Protein 2K20 (pdb70)

Nearest PDB structures (foldseek):
  2k20-assembly1_A  TM=9.799E-01  e=7.870E-21  unclassified
  2koh-assembly1_A  TM=9.167E-01  e=9.653E-17  Mus musculus
  9imp-assembly1_B-3  TM=9.259E-01  e=7.010E-15  Rattus norvegicus
  9imp-assembly1_E  TM=9.140E-01  e=2.407E-14  Rattus norvegicus
  1wg6-assembly1_A  TM=8.753E-01  e=2.407E-14  Mus musculus

GO terms:
  GO:0005546 phosphatidylinositol-4,5-bisphosphate binding (F, IDA)
  GO:0005547 phosphatidylinositol-3,4,5-trisphosphate binding (F, IDA)
  GO:0005911 cell-cell junction (C, IDA)
  GO:0032266 phosphatidylinositol-3-phosphate binding (F, IDA)
  GO:0006612 protein targeting to membrane (P, IDA)
  GO:0090162 establishment of epithelial cell polarity (P, IMP)
  GO:0070830 bicellular tight junction assembly (P, IMP)
  GO:0019903 protein phosphatase binding (F, IPI)
  GO:0043025 neuronal cell body (C, IDA)
  GO:0044295 axonal growth cone (C, IDA)
  GO:0032991 protein-containing complex (C, IDA)
  GO:0060341 regulation of cellular localization (P, IMP)
  GO:0005515 protein binding (F, IPI)
  GO:0042802 identical protein binding (F, IPI)

Organism: Rattus norvegicus (NCBI:txid10116)

CATH classification: 2.30.42.10

InterPro domains:
  IPR001478 PDZ domain [PF00595] (278-347)
  IPR001478 PDZ domain [PF00595] (462-544)
  IPR001478 PDZ domain [PF00595] (594-665)
  IPR001478 PDZ domain [PS50106] (271-347)
  IPR001478 PDZ domain [PS50106] (461-546)
  IPR001478 PDZ domain [PS50106] (590-665)
  IPR001478 PDZ domain [SM00228] (282-361)
  IPR001478 PDZ domain [SM00228] (469-548)
  IPR001478 PDZ domain [SM00228] (599-684)
  IPR021922 Par3/HAL, N-terminal [PF12053] (1-83)
  IPR036034 PDZ superfamily [G3DSA:2.30.42.10] (269-366)
  IPR036034 PDZ superfamily [G3DSA:2.30.42.10] (449-549)
  IPR036034 PDZ superfamily [G3DSA:2.30.42.10] (582-685)
  IPR036034 PDZ superfamily [SSF50156] (265-360)
  IPR036034 PDZ superfamily [SSF50156] (438-550)
  IPR036034 PDZ superfamily [SSF50156] (573-683)
  IPR052213 Partitioning defective 3 homolog [PTHR16484] (1-1337)

Sequence (115 aa):
GTREFLTFEVPLNDSGSAGLGVSVKGNRSKENHADLGIFVKSIINGGAASKDGRLRVNDQLIAVNGESLLGKANQEAMETLRRSMSTEGNKRGMIQLIVARRISDEDQHSQITKVGTREFLTFEVPLNDSGSAGLGVSVKGNRSKENHADLGIFVKSIINGGAASKDGRLRVNDQLIAVNGESLLGKANQEAMETLRRSMSTEGNKRGMIQLIVARRISDEDQHSQITKVGTREFLTFEVPLNDSGSAGLGVSVKGNRSKENHADLGIFVKSIINGGAASKDGRLRVNDQLIAVNGESLLGKANQEAMETLRRSMSTEGNKRGMIQLIVARRISDEDQHSQITKVGTREFLTFEVPLNDSGSAGLGVSVKGNRSKENHADLGIFVKSIINGGAASKDGRLRVNDQLIAVNGESLLGKANQEAMETLRRSMSTEGNKRGMIQLIVARRISDEDQHSQITKVGTREFLTFEVPLNDSGSAGLGVSVKGNRSKENHADLGIFVKSIINGGAASKDGRLRVNDQLIAVNGESLLGKANQEAMETLRRSMSTEGNKRGMIQLIVARRISDEDQHSQITKVGTREFLTFEVPLNDSGSAGLGVSVKGNRSKENHADLGIFVKSIINGGAASKDGRLRVNDQLIAVNGESLLGKANQEAMETLRRSMSTEGNKRGMIQLIVARRISDEDQHSQITKVGTREFLTFEVPLNDSGSAGLGVSVKGNRSKENHADLGIFVKSIINGGAASKDGRLRVNDQLIAVNGESLLGKANQEAMETLRRSMSTEGNKRGMIQLIVARRISDEDQHSQITKVGTREFLTFEVPLNDSGSAGLGVSVKGNRSKENHADLGIFVKSIINGGAASKDGRLRVNDQLIAVNGESLLGKANQEAMETLRRSMSTEGNKRGMIQLIVARRISDEDQHSQITKVGTREFLTFEVPLNDSGSAGLGVSVKGNRSKENHADLGIFVKSIINGGAASKDGRLRVNDQLIAVNGESLLGKANQEAMETLRRSMSTEGNKRGMIQLIVARRISDEDQHSQITKVGTREFLTFEVPLNDSGSAGLGVSVKGNRSKENHADLGIFVKSIINGGAASKDGRLRVNDQLIAVNGESLLGKANQEAMETLRRSMSTEGNKRGMIQLIVARRISDEDQHSQITKVGTREFLTFEVPLNDSGSAGLGVSVKGNRSKENHADLGIFVKSIINGGAASKDGRLRVNDQLIAVNGESLLGKANQEAMETLRRSMSTEGNKRGMIQLIVARRISDEDQHSQITKVGTREFLTFEVPLNDSGSAGLGVSVKGNRSKENHADLGIFVKSIINGGAASKDGRLRVNDQLIAVNGESLLGKANQEAMETLRRSMSTEGNKRGMIQLIVARRISDEDQHSQITKVGTREFLTFEVPLNDSGSAGLGVSVKGNRSKENHADLGIFVKSIINGGAASKDGRLRVNDQLIAVNGESLLGKANQEAMETLRRSMSTEGNKRGMIQLIVARRISDEDQHSQITKVGTREFLTFEVPLNDSGSAGLGVSVKGNRSKENHADLGIFVKSIINGGAASKDGRLRVNDQLIAVNGESL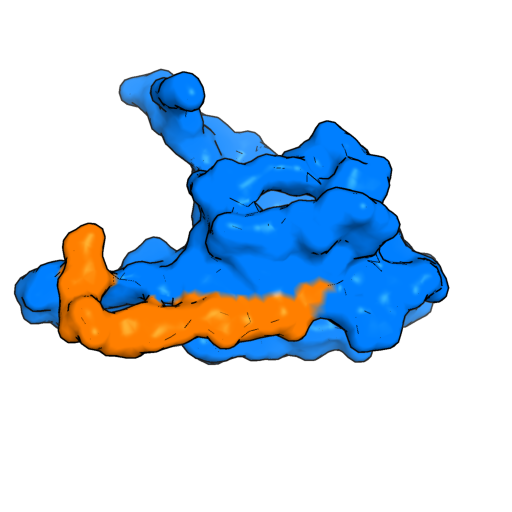LGKANQEAMETLRRSMSTEGNKRGMIQLIVARRISDEDQHSQITKVGTREFLTFEVPLNDSGSAGLGVSVKGNRSKENHADLGIFVKSIINGGAASKDGRLRVNDQLIAVNGESLLGKANQEAMETLRRSMSTEGNKRGMIQLIVARRISDEDQHSQITKVGTREFLTFEVPLNDSGSAGLGVSVKGNRSKENHADLGIFVKSIINGGAASKDGRLRVNDQLIAVNGESLLGKANQEAMETLRRSMSTEGNKRGMIQLIVARRISDEDQHSQITKVGTREFLTFEVPLNDSGSAGLGVSVKGNRSKENHADLGIFVKSIINGGAASKDGRLRVNDQLIAVNGESLLGKANQEAMETLRRSMSTEGNKRGMIQLIVARRISDEDQHSQITKVGTREFLTFEVPLNDSGSAGLGVSVKGNRSKENHADLGIFVKSIINGGAASKDGRLRVNDQLIAVNGESLLGKANQEAMETLRRSMSTEGNKRGMIQLIVARRISDEDQHSQITKVGTREFLTFEVPLNDSGSAGLGVSVKGNRSKENHADLGIFVKSIINGGAASKDGRLRVNDQLIAVNGESLLGKANQEAMETLRRSMSTEGNKRGMIQLIVARRISDEDQHSQITKVGTREFLTFEVPLNDSGSAGLGVSVKGNRSKENHADLGIFVKSIINGGAASKDGRLRVNDQLIAVNGESLLGKANQEAMETLRRSMSTEGNKRGMIQLIVARRISDEDQHSQITKV

Foldseek 3Di:
DAKDKDKFKFFQLPCLVVQGFWDWDWDADPVDRATPAIFTQGGRCPGRQNVSVPDDGRWGWAAKQHGGDPVDGRVVRVVVNSCCSNPVQPVVRIMMTMTMDGPD/DDPPPHDDDDD

Radius of gyration: 13.25 Å; Cα contacts (8 Å, |Δi|>4): 282; chains: 2; bounding box: 29×42×25 Å

Secondary structure (DSSP, 8-state):
--EEEEEEEEE-TTTTTTTTSEEEEEEE-SSS--EEEEEEEEE-TTSHHHHHT---TTPEEEEETTEE-TTS-HHHHHHHHHHIIIIISTTTTEEEEEEEEE--/---S----EE-

Solvent-accessible surface area: 6527 Å² total; per-residue (Å²): 115,66,187,65,145,20,84,33,77,0,55,0,113,109,10,28,118,54,9,1,0,5,15,2,26,4,22,104,10,132,152,123,95,49,49,74,10,1,49,2,100,56,21,52,138,46,11,3,0,45,149,12,65,75,24,78,56,114,1,48,8,25,10,0,19,65,55,67,4,141,80,50,37,12,103,78,1,4,111,9,2,120,113,0,3,50,65,61,0,60,171,142,16,52,0,33,7,37,2,26,78,160,95,154,112,64,38,152,161,39,74,81,27,143,2

Structure (mmCIF, N/CA/C/O backbone):
data_2K20
#
_entry.id   2K20
#
loop_
_entity.id
_entity.type
_entity.pdbx_description
1 polymer 'Partitioning-defective 3 homolog'
2 polymer 'Protein tyrosine phosphatase and tensin homolog'
#
loop_
_atom_site.group_PDB
_atom_site.id
_atom_site.type_symbol
_atom_site.label_atom_id
_atom_site.label_alt_id
_atom_site.label_comp_id
_atom_site.label_asym_id
_atom_site.label_entity_id
_atom_site.label_seq_id
_atom_site.pdbx_PDB_ins_code
_atom_site.Cartn_x
_atom_site.Cartn_y
_atom_site.Cartn_z
_atom_site.occupancy
_atom_site.B_iso_or_equiv
_atom_site.auth_seq_id
_atom_site.auth_comp_id
_atom_site.auth_asym_id
_atom_site.auth_atom_id
_atom_site.pdbx_PDB_model_num
ATOM 1 N N . GLY A 1 1 ? -9.392 -10.310 -8.644 1.00 0.00 7 GLY A N 1
ATOM 2 C CA . GLY A 1 1 ? -9.367 -8.969 -9.197 1.00 0.00 7 GLY A CA 1
ATOM 3 C C . GLY A 1 1 ? -9.433 -7.898 -8.126 1.00 0.00 7 GLY A C 1
ATOM 4 O O . GLY A 1 1 ? -10.173 -6.924 -8.258 1.00 0.00 7 GLY A O 1
ATOM 8 N N . THR A 1 2 ? -8.656 -8.080 -7.061 1.00 0.00 8 THR A N 1
ATOM 9 C CA . THR A 1 2 ? -8.630 -7.121 -5.963 1.00 0.00 8 THR A CA 1
ATOM 10 C C . THR A 1 2 ? -7.238 -6.518 -5.801 1.00 0.00 8 THR A C 1
ATOM 11 O O . THR A 1 2 ? -6.701 -6.462 -4.697 1.00 0.00 8 THR A O 1
ATOM 22 N N . ARG A 1 3 ? -6.663 -6.065 -6.911 1.00 0.00 9 ARG A N 1
ATOM 23 C CA . ARG A 1 3 ? -5.334 -5.460 -6.899 1.00 0.00 9 ARG A CA 1
ATOM 24 C C . ARG A 1 3 ? -5.256 -4.325 -7.912 1.00 0.00 9 ARG A C 1
ATOM 25 O O . ARG A 1 3 ? -5.673 -4.479 -9.060 1.00 0.00 9 ARG A O 1
ATOM 46 N N . GLU A 1 4 ? -4.727 -3.182 -7.486 1.00 0.00 10 GLU A N 1
ATOM 47 C CA . GLU A 1 4 ? -4.607 -2.028 -8.372 1.00 0.00 10 GLU A CA 1
ATOM 48 C C . GLU A 1 4 ? -3.315 -1.260 -8.121 1.00 0.00 10 GLU A C 1
ATOM 49 O O . GLU A 1 4 ? -2.950 -0.988 -6.977 1.00 0.00 10 GLU A O 1
ATOM 61 N N . PHE A 1 5 ? -2.631 -0.903 -9.206 1.00 0.00 11 PHE A N 1
ATOM 62 C CA . PHE A 1 5 ? -1.385 -0.152 -9.112 1.00 0.00 11 PHE A CA 1
ATOM 63 C C . PHE A 1 5 ? -1.676 1.323 -8.865 1.00 0.00 11 PHE A C 1
ATOM 64 O O . PHE A 1 5 ? -2.712 1.838 -9.287 1.00 0.00 11 PHE A O 1
ATOM 81 N N . LEU A 1 6 ? -0.768 2.002 -8.172 1.00 0.00 12 LEU A N 1
ATOM 82 C CA . LEU A 1 6 ? -0.952 3.417 -7.868 1.00 0.00 12 LEU A CA 1
ATOM 83 C C . LEU A 1 6 ? 0.352 4.194 -7.998 1.00 0.00 12 LEU A C 1
ATOM 84 O O . LEU A 1 6 ? 1.258 4.054 -7.179 1.00 0.00 12 LEU A O 1
ATOM 100 N N . THR A 1 7 ? 0.423 5.029 -9.026 1.00 0.00 13 THR A N 1
ATOM 101 C CA . THR A 1 7 ? 1.599 5.855 -9.263 1.00 0.00 13 THR A CA 1
ATOM 102 C C . THR A 1 7 ? 1.349 7.268 -8.743 1.00 0.00 13 THR A C 1
ATOM 103 O O . THR A 1 7 ? 0.403 7.930 -9.166 1.00 0.00 13 THR A O 1
ATOM 114 N N . PHE A 1 8 ? 2.180 7.721 -7.807 1.00 0.00 14 PHE A N 1
ATOM 115 C CA . PHE A 1 8 ? 2.002 9.050 -7.231 1.00 0.00 14 PHE A CA 1
ATOM 116 C C . PHE A 1 8 ? 3.308 9.829 -7.133 1.00 0.00 14 PHE A C 1
ATOM 117 O O . PHE A 1 8 ? 4.389 9.256 -7.023 1.00 0.00 14 PHE A O 1
ATOM 134 N N . GLU A 1 9 ? 3.175 11.151 -7.148 1.00 0.00 15 GLU A N 1
ATOM 135 C CA . GLU A 1 9 ? 4.312 12.056 -7.039 1.00 0.00 15 GLU A CA 1
ATOM 136 C C . GLU A 1 9 ? 4.249 12.768 -5.693 1.00 0.00 15 GLU A C 1
ATOM 137 O O . GLU A 1 9 ? 3.334 13.551 -5.435 1.00 0.00 15 GLU A O 1
ATOM 149 N N . VAL A 1 10 ? 5.197 12.454 -4.822 1.00 0.00 16 VAL A N 1
ATOM 150 C CA . VAL A 1 10 ? 5.219 13.023 -3.480 1.00 0.00 16 VAL A CA 1
ATOM 151 C C . VAL A 1 10 ? 6.225 14.164 -3.327 1.00 0.00 16 VAL A C 1
ATOM 152 O O . VAL A 1 10 ? 7.436 13.941 -3.356 1.00 0.00 16 VAL A O 1
ATOM 165 N N . PRO A 1 11 ? 5.737 15.405 -3.123 1.00 0.00 17 PRO A N 1
ATOM 166 C CA . PRO A 1 11 ? 6.599 16.566 -2.925 1.00 0.00 17 PRO A CA 1
ATOM 167 C C . PRO A 1 11 ? 7.042 16.671 -1.470 1.00 0.00 17 PRO A C 1
ATOM 168 O O . PRO A 1 11 ? 6.212 16.635 -0.563 1.00 0.00 17 PRO A O 1
ATOM 179 N N . LEU A 1 12 ? 8.346 16.780 -1.245 1.00 0.00 18 LEU A N 1
ATOM 180 C CA . LEU A 1 12 ? 8.875 16.860 0.115 1.00 0.00 18 LEU A CA 1
ATOM 181 C C . LEU A 1 12 ? 9.689 18.123 0.337 1.00 0.00 18 LEU A C 1
ATOM 182 O O . LEU A 1 12 ? 10.597 18.147 1.165 1.00 0.00 18 LEU A O 1
ATOM 198 N N . ASN A 1 13 ? 9.354 19.172 -0.397 1.00 0.00 19 ASN A N 1
ATOM 199 C CA . ASN A 1 13 ? 10.045 20.457 -0.274 1.00 0.00 19 ASN A CA 1
ATOM 200 C C . ASN A 1 13 ? 10.377 20.768 1.186 1.00 0.00 19 ASN A C 1
ATOM 201 O O . ASN A 1 13 ? 11.390 21.400 1.487 1.00 0.00 19 ASN A O 1
ATOM 212 N N . ASP A 1 14 ? 9.513 20.306 2.082 1.00 0.00 20 ASP A N 1
ATOM 213 C CA . ASP A 1 14 ? 9.696 20.512 3.513 1.00 0.00 20 ASP A CA 1
ATOM 214 C C . ASP A 1 14 ? 10.054 19.200 4.192 1.00 0.00 20 ASP A C 1
ATOM 215 O O . ASP A 1 14 ? 10.828 19.169 5.147 1.00 0.00 20 ASP A O 1
ATOM 224 N N . SER A 1 15 ? 9.479 18.116 3.684 1.00 0.00 21 SER A N 1
ATOM 225 C CA . SER A 1 15 ? 9.728 16.792 4.229 1.00 0.00 21 SER A CA 1
ATOM 226 C C . SER A 1 15 ? 11.137 16.308 3.886 1.00 0.00 21 SER A C 1
ATOM 227 O O . SER A 1 15 ? 11.562 15.253 4.353 1.00 0.00 21 SER A O 1
ATOM 235 N N . GLY A 1 16 ? 11.859 17.083 3.069 1.00 0.00 22 GLY A N 1
ATOM 236 C CA . GLY A 1 16 ? 13.213 16.705 2.690 1.00 0.00 22 GLY A CA 1
ATOM 237 C C . GLY A 1 16 ? 14.028 16.203 3.868 1.00 0.00 22 GLY A C 1
ATOM 238 O O . GLY A 1 16 ? 14.912 15.359 3.706 1.00 0.00 22 GLY A O 1
ATOM 242 N N . SER A 1 17 ? 13.723 16.715 5.055 1.00 0.00 23 SER A N 1
ATOM 243 C CA . SER A 1 17 ? 14.425 16.308 6.267 1.00 0.00 23 SER A CA 1
ATOM 244 C C . SER A 1 17 ? 13.833 15.012 6.812 1.00 0.00 23 SER A C 1
ATOM 245 O O . SER A 1 17 ? 14.556 14.139 7.291 1.00 0.00 23 SER A O 1
ATOM 253 N N . ALA A 1 18 ? 12.511 14.893 6.726 1.00 0.00 24 ALA A N 1
ATOM 254 C CA . ALA A 1 18 ? 11.814 13.705 7.199 1.00 0.00 24 ALA A CA 1
ATOM 255 C C . ALA A 1 18 ? 11.845 12.588 6.156 1.00 0.00 24 ALA A C 1
ATOM 256 O O . ALA A 1 18 ? 11.319 11.500 6.387 1.00 0.00 24 ALA A O 1
ATOM 263 N N . GLY A 1 19 ? 12.448 12.866 5.000 1.00 0.00 25 GLY A N 1
ATOM 264 C CA . GLY A 1 19 ? 12.516 11.875 3.943 1.00 0.00 25 GLY A CA 1
ATOM 265 C C . GLY A 1 19 ? 11.301 11.933 3.038 1.00 0.00 25 GLY A C 1
ATOM 266 O O . GLY A 1 19 ? 11.425 11.963 1.814 1.00 0.00 25 GLY A O 1
ATOM 270 N N . LEU A 1 20 ? 10.123 11.960 3.651 1.00 0.00 26 LEU A N 1
ATOM 271 C CA . LEU A 1 20 ? 8.867 12.030 2.914 1.00 0.00 26 LEU A CA 1
ATOM 272 C C . LEU A 1 20 ? 7.683 12.054 3.875 1.00 0.00 26 LEU A C 1
ATOM 273 O O . LEU A 1 20 ? 6.667 12.689 3.600 1.00 0.00 26 LEU A O 1
ATOM 289 N N . GLY A 1 21 ? 7.823 11.374 5.008 1.00 0.00 27 GLY A N 1
ATOM 290 C CA . GLY A 1 21 ? 6.756 11.354 5.990 1.00 0.00 27 GLY A CA 1
ATOM 291 C C . GLY A 1 21 ? 6.020 10.031 6.054 1.00 0.00 27 GLY A C 1
ATOM 292 O O . GLY A 1 21 ? 4.791 10.007 6.086 1.00 0.00 27 GLY A O 1
ATOM 296 N N . VAL A 1 22 ? 6.763 8.927 6.087 1.00 0.00 28 VAL A N 1
ATOM 297 C CA . VAL A 1 22 ? 6.144 7.607 6.160 1.00 0.00 28 VAL A CA 1
ATOM 298 C C . VAL A 1 22 ? 7.101 6.563 6.719 1.00 0.00 28 VAL A C 1
ATOM 299 O O . VAL A 1 22 ? 8.317 6.684 6.589 1.00 0.00 28 VAL A O 1
ATOM 312 N N . SER A 1 23 ? 6.532 5.523 7.312 1.00 0.00 29 SER A N 1
ATOM 313 C CA . SER A 1 23 ? 7.314 4.429 7.865 1.00 0.00 29 SER A CA 1
ATOM 314 C C . SER A 1 23 ? 7.123 3.195 6.995 1.00 0.00 29 SER A C 1
ATOM 315 O O . SER A 1 23 ? 5.995 2.747 6.787 1.00 0.00 29 SER A O 1
ATOM 323 N N . VAL A 1 24 ? 8.219 2.666 6.461 1.00 0.00 30 VAL A N 1
ATOM 324 C CA . VAL A 1 24 ? 8.147 1.503 5.582 1.00 0.00 30 VAL A CA 1
ATOM 325 C C . VAL A 1 24 ? 8.632 0.230 6.261 1.00 0.00 30 VAL A C 1
ATOM 326 O O . VAL A 1 24 ? 9.525 0.260 7.109 1.00 0.00 30 VAL A O 1
ATOM 339 N N . LYS A 1 25 ? 8.035 -0.891 5.868 1.00 0.00 31 LYS A N 1
ATOM 340 C CA . LYS A 1 25 ? 8.391 -2.194 6.413 1.00 0.00 31 LYS A CA 1
ATOM 341 C C . LYS A 1 25 ? 8.033 -3.294 5.417 1.00 0.00 31 LYS A C 1
ATOM 342 O O . LYS A 1 25 ? 6.911 -3.346 4.915 1.00 0.00 31 LYS A O 1
ATOM 361 N N . GLY A 1 26 ? 8.993 -4.167 5.131 1.00 0.00 32 GLY A N 1
ATOM 362 C CA . GLY A 1 26 ? 8.753 -5.246 4.190 1.00 0.00 32 GLY A CA 1
ATOM 363 C C . GLY A 1 26 ? 8.647 -6.599 4.861 1.00 0.00 32 GLY A C 1
ATOM 364 O O . GLY A 1 26 ? 8.998 -6.752 6.030 1.00 0.00 32 GLY A O 1
ATOM 368 N N . ASN A 1 27 ? 8.158 -7.583 4.115 1.00 0.00 33 ASN A N 1
ATOM 369 C CA . ASN A 1 27 ? 8.000 -8.935 4.637 1.00 0.00 33 ASN A CA 1
ATOM 370 C C . ASN A 1 27 ? 8.945 -9.903 3.936 1.00 0.00 33 ASN A C 1
ATOM 371 O O . ASN A 1 27 ? 9.725 -9.510 3.069 1.00 0.00 33 ASN A O 1
ATOM 382 N N . ARG A 1 28 ? 8.862 -11.170 4.317 1.00 0.00 34 ARG A N 1
ATOM 383 C CA . ARG A 1 28 ? 9.701 -12.205 3.731 1.00 0.00 34 ARG A CA 1
ATOM 384 C C . ARG A 1 28 ? 8.930 -13.517 3.634 1.00 0.00 34 ARG A C 1
ATOM 385 O O . ARG A 1 28 ? 8.240 -13.909 4.573 1.00 0.00 34 ARG A O 1
ATOM 406 N N . SER A 1 29 ? 9.047 -14.192 2.493 1.00 0.00 35 SER A N 1
ATOM 407 C CA . SER A 1 29 ? 8.350 -15.459 2.285 1.00 0.00 35 SER A CA 1
ATOM 408 C C . SER A 1 29 ? 8.555 -16.395 3.474 1.00 0.00 35 SER A C 1
ATOM 409 O O . SER A 1 29 ? 9.625 -16.419 4.080 1.00 0.00 35 SER A O 1
ATOM 417 N N . LYS A 1 30 ? 7.518 -17.154 3.810 1.00 0.00 36 LYS A N 1
ATOM 418 C CA . LYS A 1 30 ? 7.581 -18.079 4.936 1.00 0.00 36 LYS A CA 1
ATOM 419 C C . LYS A 1 30 ? 8.570 -19.211 4.676 1.00 0.00 36 LYS A C 1
ATOM 420 O O . LYS A 1 30 ? 9.415 -19.516 5.518 1.00 0.00 36 LYS A O 1
ATOM 439 N N . GLU A 1 31 ? 8.455 -19.836 3.511 1.00 0.00 37 GLU A N 1
ATOM 440 C CA . GLU A 1 31 ? 9.333 -20.941 3.148 1.00 0.00 37 GLU A CA 1
ATOM 441 C C . GLU A 1 31 ? 10.517 -20.460 2.313 1.00 0.00 37 GLU A C 1
ATOM 442 O O . GLU A 1 31 ? 11.668 -20.785 2.607 1.00 0.00 37 GLU A O 1
ATOM 454 N N . ASN A 1 32 ? 10.228 -19.691 1.270 1.00 0.00 38 ASN A N 1
ATOM 455 C CA . ASN A 1 32 ? 11.270 -19.173 0.388 1.00 0.00 38 ASN A CA 1
ATOM 456 C C . ASN A 1 32 ? 12.177 -18.186 1.119 1.00 0.00 38 ASN A C 1
ATOM 457 O O . ASN A 1 32 ? 13.323 -17.973 0.719 1.00 0.00 38 ASN A O 1
ATOM 468 N N . HIS A 1 33 ? 11.662 -17.579 2.182 1.00 0.00 39 HIS A N 1
ATOM 469 C CA . HIS A 1 33 ? 12.431 -16.609 2.956 1.00 0.00 39 HIS A CA 1
ATOM 470 C C . HIS A 1 33 ? 12.896 -15.451 2.074 1.00 0.00 39 HIS A C 1
ATOM 471 O O . HIS A 1 33 ? 13.852 -14.750 2.406 1.00 0.00 39 HIS A O 1
ATOM 486 N N . ALA A 1 34 ? 12.211 -15.254 0.949 1.00 0.00 40 ALA A N 1
ATOM 487 C CA . ALA A 1 34 ? 12.551 -14.183 0.020 1.00 0.00 40 ALA A CA 1
ATOM 488 C C . ALA A 1 34 ? 11.720 -12.936 0.301 1.00 0.00 40 ALA A C 1
ATOM 489 O O . ALA A 1 34 ? 10.512 -13.022 0.523 1.00 0.00 40 ALA A O 1
ATOM 496 N N . ASP A 1 35 ? 12.376 -11.779 0.298 1.00 0.00 41 ASP A N 1
ATOM 497 C CA . ASP A 1 35 ? 11.701 -10.511 0.559 1.00 0.00 41 ASP A CA 1
ATOM 498 C C . ASP A 1 35 ? 10.404 -10.392 -0.238 1.00 0.00 41 ASP A C 1
ATOM 499 O O . ASP A 1 35 ? 10.375 -10.649 -1.441 1.00 0.00 41 ASP A O 1
ATOM 508 N N . LEU A 1 36 ? 9.334 -9.999 0.446 1.00 0.00 42 LEU A N 1
ATOM 509 C CA . LEU A 1 36 ? 8.033 -9.841 -0.195 1.00 0.00 42 LEU A CA 1
ATOM 510 C C . LEU A 1 36 ? 7.743 -8.370 -0.493 1.00 0.00 42 LEU A C 1
ATOM 511 O O . LEU A 1 36 ? 6.594 -7.991 -0.720 1.00 0.00 42 LEU A O 1
ATOM 527 N N . GLY A 1 37 ? 8.790 -7.547 -0.490 1.00 0.00 43 GLY A N 1
ATOM 528 C CA . GLY A 1 37 ? 8.621 -6.130 -0.762 1.00 0.00 43 GLY A CA 1
ATOM 529 C C . GLY A 1 37 ? 8.333 -5.326 0.491 1.00 0.00 43 GLY A C 1
ATOM 530 O O . GLY A 1 37 ? 8.218 -5.888 1.582 1.00 0.00 43 GLY A O 1
ATOM 534 N N . ILE A 1 38 ? 8.212 -4.010 0.337 1.00 0.00 44 ILE A N 1
ATOM 535 C CA . ILE A 1 38 ? 7.932 -3.133 1.469 1.00 0.00 44 ILE A CA 1
ATOM 536 C C . ILE A 1 38 ? 6.490 -2.645 1.444 1.00 0.00 44 ILE A C 1
ATOM 537 O O . ILE A 1 38 ? 5.873 -2.549 0.383 1.00 0.00 44 ILE A O 1
ATOM 553 N N . PHE A 1 39 ? 5.960 -2.345 2.622 1.00 0.00 45 PHE A N 1
ATOM 554 C CA . PHE A 1 39 ? 4.589 -1.870 2.748 1.00 0.00 45 PHE A CA 1
ATOM 555 C C . PHE A 1 39 ? 4.515 -0.687 3.702 1.00 0.00 45 PHE A C 1
ATOM 556 O O . PHE A 1 39 ? 5.154 -0.686 4.756 1.00 0.00 45 PHE A O 1
ATOM 573 N N . VAL A 1 40 ? 3.725 0.315 3.333 1.00 0.00 46 VAL A N 1
ATOM 574 C CA . VAL A 1 40 ? 3.561 1.499 4.166 1.00 0.00 46 VAL A CA 1
ATOM 575 C C . VAL A 1 40 ? 3.117 1.103 5.567 1.00 0.00 46 VAL A C 1
ATOM 576 O O . VAL A 1 40 ? 1.962 0.746 5.784 1.00 0.00 46 VAL A O 1
ATOM 589 N N . LYS A 1 41 ? 4.048 1.160 6.514 1.00 0.00 47 LYS A N 1
ATOM 590 C CA . LYS A 1 41 ? 3.755 0.798 7.895 1.00 0.00 47 LYS A CA 1
ATOM 591 C C . LYS A 1 41 ? 2.921 1.877 8.570 1.00 0.00 47 LYS A C 1
ATOM 592 O O . LYS A 1 41 ? 1.968 1.579 9.292 1.00 0.00 47 LYS A O 1
ATOM 611 N N . SER A 1 42 ? 3.282 3.131 8.331 1.00 0.00 48 SER A N 1
ATOM 612 C CA . SER A 1 42 ? 2.560 4.254 8.916 1.00 0.00 48 SER A CA 1
ATOM 613 C C . SER A 1 42 ? 2.988 5.572 8.285 1.00 0.00 48 SER A C 1
ATOM 614 O O . SER A 1 42 ? 4.154 5.959 8.356 1.00 0.00 48 SER A O 1
ATOM 622 N N . ILE A 1 43 ? 2.033 6.256 7.667 1.00 0.00 49 ILE A N 1
ATOM 623 C CA . ILE A 1 43 ? 2.302 7.533 7.019 1.00 0.00 49 ILE A CA 1
ATOM 624 C C . ILE A 1 43 ? 2.218 8.684 8.012 1.00 0.00 49 ILE A C 1
ATOM 625 O O . ILE A 1 43 ? 1.184 8.899 8.646 1.00 0.00 49 ILE A O 1
ATOM 641 N N . ILE A 1 44 ? 3.310 9.429 8.135 1.00 0.00 50 ILE A N 1
ATOM 642 C CA . ILE A 1 44 ? 3.358 10.568 9.041 1.00 0.00 50 ILE A CA 1
ATOM 643 C C . ILE A 1 44 ? 2.290 11.590 8.666 1.00 0.00 50 ILE A C 1
ATOM 644 O O . ILE A 1 44 ? 2.418 12.287 7.660 1.00 0.00 50 ILE A O 1
ATOM 660 N N . ASN A 1 45 ? 1.241 11.673 9.477 1.00 0.00 51 ASN A N 1
ATOM 661 C CA . ASN A 1 45 ? 0.154 12.611 9.223 1.00 0.00 51 ASN A CA 1
ATOM 662 C C . ASN A 1 45 ? 0.665 14.049 9.239 1.00 0.00 51 ASN A C 1
ATOM 663 O O . ASN A 1 45 ? 0.499 14.768 10.225 1.00 0.00 51 ASN A O 1
ATOM 674 N N . GLY A 1 46 ? 1.290 14.454 8.142 1.00 0.00 52 GLY A N 1
ATOM 675 C CA . GLY A 1 46 ? 1.825 15.795 8.040 1.00 0.00 52 GLY A CA 1
ATOM 676 C C . GLY A 1 46 ? 2.953 15.886 7.033 1.00 0.00 52 GLY A C 1
ATOM 677 O O . GLY A 1 46 ? 3.173 16.937 6.430 1.00 0.00 52 GLY A O 1
ATOM 681 N N . GLY A 1 47 ? 3.672 14.781 6.848 1.00 0.00 53 GLY A N 1
ATOM 682 C CA . GLY A 1 47 ? 4.773 14.767 5.908 1.00 0.00 53 GLY A CA 1
ATOM 683 C C . GLY A 1 47 ? 4.320 14.914 4.468 1.00 0.00 53 GLY A C 1
ATOM 684 O O . GLY A 1 47 ? 3.150 15.189 4.197 1.00 0.00 53 GLY A O 1
ATOM 688 N N . ALA A 1 48 ? 5.256 14.736 3.545 1.00 0.00 54 ALA A N 1
ATOM 689 C CA . ALA A 1 48 ? 4.977 14.852 2.119 1.00 0.00 54 ALA A CA 1
ATOM 690 C C . ALA A 1 48 ? 3.978 13.806 1.638 1.00 0.00 54 ALA A C 1
ATOM 691 O O . ALA A 1 48 ? 3.106 14.098 0.820 1.00 0.00 54 ALA A O 1
ATOM 698 N N . ALA A 1 49 ? 4.120 12.585 2.134 1.00 0.00 55 ALA A N 1
ATOM 699 C CA . ALA A 1 49 ? 3.240 11.492 1.735 1.00 0.00 55 ALA A CA 1
ATOM 700 C C . ALA A 1 49 ? 1.804 11.735 2.171 1.00 0.00 55 ALA A C 1
ATOM 701 O O . ALA A 1 49 ? 0.867 11.526 1.401 1.00 0.00 55 ALA A O 1
ATOM 708 N N . SER A 1 50 ? 1.634 12.173 3.410 1.00 0.00 56 SER A N 1
ATOM 709 C CA . SER A 1 50 ? 0.303 12.441 3.941 1.00 0.00 56 SER A CA 1
ATOM 710 C C . SER A 1 50 ? -0.311 13.656 3.259 1.00 0.00 56 SER A C 1
ATOM 711 O O . SER A 1 50 ? -1.531 13.765 3.139 1.00 0.00 56 SER A O 1
ATOM 719 N N . LYS A 1 51 ? 0.548 14.564 2.813 1.00 0.00 57 LYS A N 1
ATOM 720 C CA . LYS A 1 51 ? 0.103 15.774 2.140 1.00 0.00 57 LYS A CA 1
ATOM 721 C C . LYS A 1 51 ? -0.249 15.493 0.684 1.00 0.00 57 LYS A C 1
ATOM 722 O O . LYS A 1 51 ? -1.092 16.169 0.094 1.00 0.00 57 LYS A O 1
ATOM 741 N N . ASP A 1 52 ? 0.401 14.484 0.110 1.00 0.00 58 ASP A N 1
ATOM 742 C CA . ASP A 1 52 ? 0.155 14.103 -1.275 1.00 0.00 58 ASP A CA 1
ATOM 743 C C . ASP A 1 52 ? -1.308 13.722 -1.475 1.00 0.00 58 ASP A C 1
ATOM 744 O O . ASP A 1 52 ? -1.865 13.897 -2.560 1.00 0.00 58 ASP A O 1
ATOM 753 N N . GLY A 1 53 ? -1.925 13.202 -0.420 1.00 0.00 59 GLY A N 1
ATOM 754 C CA . GLY A 1 53 ? -3.319 12.807 -0.495 1.00 0.00 59 GLY A CA 1
ATOM 755 C C . GLY A 1 53 ? -3.535 11.551 -1.322 1.00 0.00 59 GLY A C 1
ATOM 756 O O . GLY A 1 53 ? -4.668 11.237 -1.690 1.00 0.00 59 GLY A O 1
ATOM 760 N N . ARG A 1 54 ? -2.457 10.830 -1.614 1.00 0.00 60 ARG A N 1
ATOM 761 C CA . ARG A 1 54 ? -2.551 9.604 -2.400 1.00 0.00 60 ARG A CA 1
ATOM 762 C C . ARG A 1 54 ? -1.810 8.451 -1.723 1.00 0.00 60 ARG A C 1
ATOM 763 O O . ARG A 1 54 ? -1.754 7.342 -2.255 1.00 0.00 60 ARG A O 1
ATOM 784 N N . LEU A 1 55 ? -1.239 8.718 -0.552 1.00 0.00 61 LEU A N 1
ATOM 785 C CA . LEU A 1 55 ? -0.500 7.700 0.186 1.00 0.00 61 LEU A CA 1
ATOM 786 C C . LEU A 1 55 ? -1.319 7.161 1.355 1.00 0.00 61 LEU A C 1
ATOM 787 O O . LEU A 1 55 ? -1.826 7.925 2.177 1.00 0.00 61 LEU A O 1
ATOM 803 N N . ARG A 1 56 ? -1.431 5.838 1.428 1.00 0.00 62 ARG A N 1
ATOM 804 C CA . ARG A 1 56 ? -2.174 5.189 2.502 1.00 0.00 62 ARG A CA 1
ATOM 805 C C . ARG A 1 56 ? -1.427 3.960 3.010 1.00 0.00 62 ARG A C 1
ATOM 806 O O . ARG A 1 56 ? -0.819 3.225 2.230 1.00 0.00 62 ARG A O 1
ATOM 827 N N . VAL A 1 57 ? -1.473 3.743 4.319 1.00 0.00 63 VAL A N 1
ATOM 828 C CA . VAL A 1 57 ? -0.800 2.604 4.934 1.00 0.00 63 VAL A CA 1
ATOM 829 C C . VAL A 1 57 ? -1.257 1.287 4.307 1.00 0.00 63 VAL A C 1
ATOM 830 O O . VAL A 1 57 ? -2.414 1.152 3.908 1.00 0.00 63 VAL A O 1
ATOM 843 N N . ASN A 1 58 ? -0.334 0.325 4.223 1.00 0.00 64 ASN A N 1
ATOM 844 C CA . ASN A 1 58 ? -0.615 -0.995 3.646 1.00 0.00 64 ASN A CA 1
ATOM 845 C C . ASN A 1 58 ? -0.403 -0.998 2.133 1.00 0.00 64 ASN A C 1
ATOM 846 O O . ASN A 1 58 ? -0.812 -1.932 1.443 1.00 0.00 64 ASN A O 1
ATOM 857 N N . ASP A 1 59 ? 0.247 0.044 1.620 1.00 0.00 65 ASP A N 1
ATOM 858 C CA . ASP A 1 59 ? 0.519 0.147 0.193 1.00 0.00 65 ASP A CA 1
ATOM 859 C C . ASP A 1 59 ? 1.898 -0.423 -0.128 1.00 0.00 65 ASP A C 1
ATOM 860 O O . ASP A 1 59 ? 2.910 0.048 0.392 1.00 0.00 65 ASP A O 1
ATOM 869 N N . GLN A 1 60 ? 1.932 -1.438 -0.984 1.00 0.00 66 GLN A N 1
ATOM 870 C CA . GLN A 1 60 ? 3.189 -2.071 -1.367 1.00 0.00 66 GLN A CA 1
ATOM 871 C C . GLN A 1 60 ? 3.930 -1.223 -2.396 1.00 0.00 66 GLN A C 1
ATOM 872 O O . GLN A 1 60 ? 3.332 -0.733 -3.352 1.00 0.00 66 GLN A O 1
ATOM 886 N N . LEU A 1 61 ? 5.235 -1.054 -2.196 1.00 0.00 67 LEU A N 1
ATOM 887 C CA . LEU A 1 61 ? 6.049 -0.265 -3.116 1.00 0.00 67 LEU A CA 1
ATOM 888 C C . LEU A 1 61 ? 6.524 -1.119 -4.288 1.00 0.00 67 LEU A C 1
ATOM 889 O O . LEU A 1 61 ? 6.874 -2.286 -4.117 1.00 0.00 67 LEU A O 1
ATOM 905 N N . ILE A 1 62 ? 6.531 -0.528 -5.478 1.00 0.00 68 ILE A N 1
ATOM 906 C CA . ILE A 1 62 ? 6.962 -1.233 -6.679 1.00 0.00 68 ILE A CA 1
ATOM 907 C C . ILE A 1 62 ? 8.106 -0.498 -7.370 1.00 0.00 68 ILE A C 1
ATOM 908 O O . ILE A 1 62 ? 9.049 -1.119 -7.858 1.00 0.00 68 ILE A O 1
ATOM 924 N N . ALA A 1 63 ? 8.016 0.827 -7.411 1.00 0.00 69 ALA A N 1
ATOM 925 C CA . ALA A 1 63 ? 9.044 1.641 -8.047 1.00 0.00 69 ALA A CA 1
ATOM 926 C C . ALA A 1 63 ? 9.068 3.053 -7.473 1.00 0.00 69 ALA A C 1
ATOM 927 O O . ALA A 1 63 ? 8.022 3.657 -7.237 1.00 0.00 69 ALA A O 1
ATOM 934 N N . VAL A 1 64 ? 10.272 3.574 -7.255 1.00 0.00 70 VAL A N 1
ATOM 935 C CA . VAL A 1 64 ? 10.438 4.916 -6.712 1.00 0.00 70 VAL A CA 1
ATOM 936 C C . VAL A 1 64 ? 11.374 5.743 -7.589 1.00 0.00 70 VAL A C 1
ATOM 937 O O . VAL A 1 64 ? 12.498 5.331 -7.874 1.00 0.00 70 VAL A O 1
ATOM 950 N N . ASN A 1 65 ? 10.900 6.907 -8.021 1.00 0.00 71 ASN A N 1
ATOM 951 C CA . ASN A 1 65 ? 11.696 7.789 -8.871 1.00 0.00 71 ASN A CA 1
ATOM 952 C C . ASN A 1 65 ? 12.048 7.099 -10.185 1.00 0.00 71 ASN A C 1
ATOM 953 O O . ASN A 1 65 ? 13.067 7.406 -10.804 1.00 0.00 71 ASN A O 1
ATOM 964 N N . GLY A 1 66 ? 11.206 6.161 -10.600 1.00 0.00 72 GLY A N 1
ATOM 965 C CA . GLY A 1 66 ? 11.448 5.436 -11.831 1.00 0.00 72 GLY A CA 1
ATOM 966 C C . GLY A 1 66 ? 12.455 4.317 -11.643 1.00 0.00 72 GLY A C 1
ATOM 967 O O . GLY A 1 66 ? 13.128 3.911 -12.591 1.00 0.00 72 GLY A O 1
ATOM 971 N N . GLU A 1 67 ? 12.561 3.823 -10.415 1.00 0.00 73 GLU A N 1
ATOM 972 C CA . GLU A 1 67 ? 13.494 2.749 -10.096 1.00 0.00 73 GLU A CA 1
ATOM 973 C C . GLU A 1 67 ? 12.793 1.634 -9.326 1.00 0.00 73 GLU A C 1
ATOM 974 O O . GLU A 1 67 ? 12.512 1.773 -8.136 1.00 0.00 73 GLU A O 1
ATOM 986 N N . SER A 1 68 ? 12.515 0.530 -10.011 1.00 0.00 74 SER A N 1
ATOM 987 C CA . SER A 1 68 ? 11.847 -0.608 -9.389 1.00 0.00 74 SER A CA 1
ATOM 988 C C . SER A 1 68 ? 12.648 -1.130 -8.202 1.00 0.00 74 SER A C 1
ATOM 989 O O . SER A 1 68 ? 13.863 -0.938 -8.126 1.00 0.00 74 SER A O 1
ATOM 997 N N . LEU A 1 69 ? 11.961 -1.788 -7.275 1.00 0.00 75 LEU A N 1
ATOM 998 C CA . LEU A 1 69 ? 12.608 -2.338 -6.089 1.00 0.00 75 LEU A CA 1
ATOM 999 C C . LEU A 1 69 ? 12.470 -3.859 -6.024 1.00 0.00 75 LEU A C 1
ATOM 1000 O O . LEU A 1 69 ? 13.099 -4.512 -5.192 1.00 0.00 75 LEU A O 1
ATOM 1016 N N . LEU A 1 70 ? 11.644 -4.423 -6.906 1.00 0.00 76 LEU A N 1
ATOM 1017 C CA . LEU A 1 70 ? 11.431 -5.865 -6.937 1.00 0.00 76 LEU A CA 1
ATOM 1018 C C . LEU A 1 70 ? 12.746 -6.619 -7.129 1.00 0.00 76 LEU A C 1
ATOM 1019 O O . LEU A 1 70 ? 12.842 -7.805 -6.812 1.00 0.00 76 LEU A O 1
ATOM 1035 N N . GLY A 1 71 ? 13.758 -5.928 -7.650 1.00 0.00 77 GLY A N 1
ATOM 1036 C CA . GLY A 1 71 ? 15.046 -6.556 -7.872 1.00 0.00 77 GLY A CA 1
ATOM 1037 C C . GLY A 1 71 ? 15.997 -6.377 -6.702 1.00 0.00 77 GLY A C 1
ATOM 1038 O O . GLY A 1 71 ? 17.216 -6.384 -6.880 1.00 0.00 77 GLY A O 1
ATOM 1042 N N . LYS A 1 72 ? 15.444 -6.222 -5.503 1.00 0.00 78 LYS A N 1
ATOM 1043 C CA . LYS A 1 72 ? 16.257 -6.043 -4.304 1.00 0.00 78 LYS A CA 1
ATOM 1044 C C . LYS A 1 72 ? 15.461 -6.357 -3.049 1.00 0.00 78 LYS A C 1
ATOM 1045 O O . LYS A 1 72 ? 14.231 -6.408 -3.068 1.00 0.00 78 LYS A O 1
ATOM 1064 N N . ALA A 1 73 ? 16.183 -6.570 -1.962 1.00 0.00 79 ALA A N 1
ATOM 1065 C CA . ALA A 1 73 ? 15.576 -6.888 -0.682 1.00 0.00 79 ALA A CA 1
ATOM 1066 C C . ALA A 1 73 ? 14.764 -5.715 -0.145 1.00 0.00 79 ALA A C 1
ATOM 1067 O O . ALA A 1 73 ? 14.912 -4.585 -0.611 1.00 0.00 79 ALA A O 1
ATOM 1074 N N . ASN A 1 74 ? 13.908 -5.988 0.835 1.00 0.00 80 ASN A N 1
ATOM 1075 C CA . ASN A 1 74 ? 13.076 -4.947 1.430 1.00 0.00 80 ASN A CA 1
ATOM 1076 C C . ASN A 1 74 ? 13.932 -3.807 1.957 1.00 0.00 80 ASN A C 1
ATOM 1077 O O . ASN A 1 74 ? 13.764 -2.658 1.559 1.00 0.00 80 ASN A O 1
ATOM 1088 N N . GLN A 1 75 ? 14.853 -4.134 2.858 1.00 0.00 81 GLN A N 1
ATOM 1089 C CA . GLN A 1 75 ? 15.740 -3.134 3.445 1.00 0.00 81 GLN A CA 1
ATOM 1090 C C . GLN A 1 75 ? 16.480 -2.358 2.361 1.00 0.00 81 GLN A C 1
ATOM 1091 O O . GLN A 1 75 ? 16.672 -1.145 2.469 1.00 0.00 81 GLN A O 1
ATOM 1105 N N . GLU A 1 76 ? 16.881 -3.063 1.310 1.00 0.00 82 GLU A N 1
ATOM 1106 C CA . GLU A 1 76 ? 17.588 -2.443 0.197 1.00 0.00 82 GLU A CA 1
ATOM 1107 C C . GLU A 1 76 ? 16.642 -1.556 -0.589 1.00 0.00 82 GLU A C 1
ATOM 1108 O O . GLU A 1 76 ? 17.027 -0.498 -1.087 1.00 0.00 82 GLU A O 1
ATOM 1120 N N . ALA A 1 77 ? 15.396 -2.001 -0.695 1.00 0.00 83 ALA A N 1
ATOM 1121 C CA . ALA A 1 77 ? 14.385 -1.256 -1.419 1.00 0.00 83 ALA A CA 1
ATOM 1122 C C . ALA A 1 77 ? 14.024 0.024 -0.679 1.00 0.00 83 ALA A C 1
ATOM 1123 O O . ALA A 1 77 ? 14.044 1.112 -1.255 1.00 0.00 83 ALA A O 1
ATOM 1130 N N . MET A 1 78 ? 13.712 -0.110 0.605 1.00 0.00 84 MET A N 1
ATOM 1131 C CA . MET A 1 78 ? 13.367 1.043 1.425 1.00 0.00 84 MET A CA 1
ATOM 1132 C C . MET A 1 78 ? 14.536 2.017 1.463 1.00 0.00 84 MET A C 1
ATOM 1133 O O . MET A 1 78 ? 14.349 3.226 1.585 1.00 0.00 84 MET A O 1
ATOM 1147 N N . GLU A 1 79 ? 15.747 1.481 1.330 1.00 0.00 85 GLU A N 1
ATOM 1148 C CA . GLU A 1 79 ? 16.945 2.305 1.318 1.00 0.00 85 GLU A CA 1
ATOM 1149 C C . GLU A 1 79 ? 17.111 2.932 -0.064 1.00 0.00 85 GLU A C 1
ATOM 1150 O O . GLU A 1 79 ? 17.617 4.045 -0.202 1.00 0.00 85 GLU A O 1
ATOM 1162 N N . THR A 1 80 ? 16.665 2.201 -1.080 1.00 0.00 86 THR A N 1
ATOM 1163 C CA . THR A 1 80 ? 16.743 2.666 -2.457 1.00 0.00 86 THR A CA 1
ATOM 1164 C C . THR A 1 80 ? 15.767 3.816 -2.683 1.00 0.00 86 THR A C 1
ATOM 1165 O O . THR A 1 80 ? 16.064 4.759 -3.413 1.00 0.00 86 THR A O 1
ATOM 1176 N N . LEU A 1 81 ? 14.609 3.748 -2.031 1.00 0.00 87 LEU A N 1
ATOM 1177 C CA . LEU A 1 81 ? 13.616 4.805 -2.150 1.00 0.00 87 LEU A CA 1
ATOM 1178 C C . LEU A 1 81 ? 14.033 5.980 -1.283 1.00 0.00 87 LEU A C 1
ATOM 1179 O O . LEU A 1 81 ? 13.812 7.137 -1.631 1.00 0.00 87 LEU A O 1
ATOM 1195 N N . ARG A 1 82 ? 14.658 5.655 -0.157 1.00 0.00 88 ARG A N 1
ATOM 1196 C CA . ARG A 1 82 ? 15.145 6.654 0.779 1.00 0.00 88 ARG A CA 1
ATOM 1197 C C . ARG A 1 82 ? 16.110 7.606 0.083 1.00 0.00 88 ARG A C 1
ATOM 1198 O O . ARG A 1 82 ? 15.973 8.825 0.170 1.00 0.00 88 ARG A O 1
ATOM 1219 N N . ARG A 1 83 ? 17.086 7.033 -0.610 1.00 0.00 89 ARG A N 1
ATOM 1220 C CA . ARG A 1 83 ? 18.075 7.818 -1.330 1.00 0.00 89 ARG A CA 1
ATOM 1221 C C . ARG A 1 83 ? 17.443 8.455 -2.568 1.00 0.00 89 ARG A C 1
ATOM 1222 O O . ARG A 1 83 ? 17.742 9.595 -2.916 1.00 0.00 89 ARG A O 1
ATOM 1243 N N . SER A 1 84 ? 16.559 7.710 -3.222 1.00 0.00 90 SER A N 1
ATOM 1244 C CA . SER A 1 84 ? 15.878 8.199 -4.414 1.00 0.00 90 SER A CA 1
ATOM 1245 C C . SER A 1 84 ? 14.929 9.342 -4.069 1.00 0.00 90 SER A C 1
ATOM 1246 O O . SER A 1 84 ? 14.667 10.216 -4.895 1.00 0.00 90 SER A O 1
ATOM 1254 N N . MET A 1 85 ? 14.408 9.326 -2.845 1.00 0.00 91 MET A N 1
ATOM 1255 C CA . MET A 1 85 ? 13.480 10.357 -2.393 1.00 0.00 91 MET A CA 1
ATOM 1256 C C . MET A 1 85 ? 14.214 11.548 -1.783 1.00 0.00 91 MET A C 1
ATOM 1257 O O . MET A 1 85 ? 13.713 12.671 -1.806 1.00 0.00 91 MET A O 1
ATOM 1271 N N . SER A 1 86 ? 15.393 11.296 -1.222 1.00 0.00 92 SER A N 1
ATOM 1272 C CA . SER A 1 86 ? 16.177 12.352 -0.589 1.00 0.00 92 SER A CA 1
ATOM 1273 C C . SER A 1 86 ? 17.444 12.680 -1.377 1.00 0.00 92 SER A C 1
ATOM 1274 O O . SER A 1 86 ? 18.429 13.146 -0.806 1.00 0.00 92 SER A O 1
ATOM 1282 N N . THR A 1 87 ? 17.424 12.440 -2.685 1.00 0.00 93 THR A N 1
ATOM 1283 C CA . THR A 1 87 ? 18.590 12.722 -3.516 1.00 0.00 93 THR A CA 1
ATOM 1284 C C . THR A 1 87 ? 18.209 12.943 -4.981 1.00 0.00 93 THR A C 1
ATOM 1285 O O . THR A 1 87 ? 18.853 13.722 -5.682 1.00 0.00 93 THR A O 1
ATOM 1296 N N . GLU A 1 88 ? 17.176 12.250 -5.446 1.00 0.00 94 GLU A N 1
ATOM 1297 C CA . GLU A 1 88 ? 16.734 12.380 -6.831 1.00 0.00 94 GLU A CA 1
ATOM 1298 C C . GLU A 1 88 ? 15.332 12.970 -6.907 1.00 0.00 94 GLU A C 1
ATOM 1299 O O . GLU A 1 88 ? 15.024 13.750 -7.808 1.00 0.00 94 GLU A O 1
ATOM 1311 N N . GLY A 1 89 ? 14.488 12.594 -5.957 1.00 0.00 95 GLY A N 1
ATOM 1312 C CA . GLY A 1 89 ? 13.129 13.099 -5.930 1.00 0.00 95 GLY A CA 1
ATOM 1313 C C . GLY A 1 89 ? 13.054 14.483 -5.326 1.00 0.00 95 GLY A C 1
ATOM 1314 O O . GLY A 1 89 ? 12.216 15.296 -5.711 1.00 0.00 95 GLY A O 1
ATOM 1318 N N . ASN A 1 90 ? 13.945 14.749 -4.377 1.00 0.00 96 ASN A N 1
ATOM 1319 C CA . ASN A 1 90 ? 13.995 16.043 -3.716 1.00 0.00 96 ASN A CA 1
ATOM 1320 C C . ASN A 1 90 ? 14.654 17.073 -4.629 1.00 0.00 96 ASN A C 1
ATOM 1321 O O . ASN A 1 90 ? 14.283 18.247 -4.626 1.00 0.00 96 ASN A O 1
ATOM 1332 N N . LYS A 1 91 ? 15.628 16.618 -5.412 1.00 0.00 97 LYS A N 1
ATOM 1333 C CA . LYS A 1 91 ? 16.348 17.488 -6.341 1.00 0.00 97 LYS A CA 1
ATOM 1334 C C . LYS A 1 91 ? 15.399 18.442 -7.063 1.00 0.00 97 LYS A C 1
ATOM 1335 O O . LYS A 1 91 ? 15.766 19.572 -7.386 1.00 0.00 97 LYS A O 1
ATOM 1354 N N . ARG A 1 92 ? 14.178 17.979 -7.306 1.00 0.00 98 ARG A N 1
ATOM 1355 C CA . ARG A 1 92 ? 13.172 18.788 -7.977 1.00 0.00 98 ARG A CA 1
ATOM 1356 C C . ARG A 1 92 ? 12.117 19.274 -6.988 1.00 0.00 98 ARG A C 1
ATOM 1357 O O . ARG A 1 92 ? 11.469 20.296 -7.209 1.00 0.00 98 ARG A O 1
ATOM 1378 N N . GLY A 1 93 ? 11.953 18.532 -5.894 1.00 0.00 99 GLY A N 1
ATOM 1379 C CA . GLY A 1 93 ? 10.977 18.903 -4.886 1.00 0.00 99 GLY A CA 1
ATOM 1380 C C . GLY A 1 93 ? 9.941 17.819 -4.643 1.00 0.00 99 GLY A C 1
ATOM 1381 O O . GLY A 1 93 ? 9.130 17.930 -3.725 1.00 0.00 99 GLY A O 1
ATOM 1385 N N . MET A 1 94 ? 9.965 16.776 -5.469 1.00 0.00 100 MET A N 1
ATOM 1386 C CA . MET A 1 94 ? 9.020 15.674 -5.338 1.00 0.00 100 MET A CA 1
ATOM 1387 C C . MET A 1 94 ? 9.572 14.405 -5.977 1.00 0.00 100 MET A C 1
ATOM 1388 O O . MET A 1 94 ? 10.266 14.459 -6.993 1.00 0.00 100 MET A O 1
ATOM 1402 N N . ILE A 1 95 ? 9.263 13.266 -5.372 1.00 0.00 101 ILE A N 1
ATOM 1403 C CA . ILE A 1 95 ? 9.729 11.983 -5.872 1.00 0.00 101 ILE A CA 1
ATOM 1404 C C . ILE A 1 95 ? 8.590 11.180 -6.492 1.00 0.00 101 ILE A C 1
ATOM 1405 O O . ILE A 1 95 ? 7.463 11.196 -5.996 1.00 0.00 101 ILE A O 1
ATOM 1421 N N . GLN A 1 96 ? 8.901 10.453 -7.560 1.00 0.00 102 GLN A N 1
ATOM 1422 C CA . GLN A 1 96 ? 7.914 9.617 -8.222 1.00 0.00 102 GLN A CA 1
ATOM 1423 C C . GLN A 1 96 ? 7.705 8.353 -7.397 1.00 0.00 102 GLN A C 1
ATOM 1424 O O . GLN A 1 96 ? 8.652 7.828 -6.814 1.00 0.00 102 GLN A O 1
ATOM 1438 N N . LEU A 1 97 ? 6.470 7.879 -7.321 1.00 0.00 103 LEU A N 1
ATOM 1439 C CA . LEU A 1 97 ? 6.179 6.692 -6.532 1.00 0.00 103 LEU A CA 1
ATOM 1440 C C . LEU A 1 97 ? 5.222 5.748 -7.248 1.00 0.00 103 LEU A C 1
ATOM 1441 O O . LEU A 1 97 ? 4.318 6.180 -7.961 1.00 0.00 103 LEU A O 1
ATOM 1457 N N . ILE A 1 98 ? 5.426 4.457 -7.027 1.00 0.00 104 ILE A N 1
ATOM 1458 C CA . ILE A 1 98 ? 4.584 3.426 -7.615 1.00 0.00 104 ILE A CA 1
ATOM 1459 C C . ILE A 1 98 ? 4.315 2.339 -6.581 1.00 0.00 104 ILE A C 1
ATOM 1460 O O . ILE A 1 98 ? 5.229 1.624 -6.168 1.00 0.00 104 ILE A O 1
ATOM 1476 N N . VAL A 1 99 ? 3.062 2.226 -6.152 1.00 0.00 105 VAL A N 1
ATOM 1477 C CA . VAL A 1 99 ? 2.688 1.235 -5.152 1.00 0.00 105 VAL A CA 1
ATOM 1478 C C . VAL A 1 99 ? 1.445 0.460 -5.569 1.00 0.00 105 VAL A C 1
ATOM 1479 O O . VAL A 1 99 ? 0.579 0.985 -6.263 1.00 0.00 105 VAL A O 1
ATOM 1492 N N . ALA A 1 100 ? 1.358 -0.788 -5.125 1.00 0.00 106 ALA A N 1
ATOM 1493 C CA . ALA A 1 100 ? 0.213 -1.630 -5.438 1.00 0.00 106 ALA A CA 1
ATOM 1494 C C . ALA A 1 100 ? -0.569 -1.967 -4.174 1.00 0.00 106 ALA A C 1
ATOM 1495 O O . ALA A 1 100 ? 0.004 -2.408 -3.178 1.00 0.00 106 ALA A O 1
ATOM 1502 N N . ARG A 1 101 ? -1.879 -1.748 -4.218 1.00 0.00 107 ARG A N 1
ATOM 1503 C CA . ARG A 1 101 ? -2.734 -2.020 -3.069 1.00 0.00 107 ARG A CA 1
ATOM 1504 C C . ARG A 1 101 ? -3.936 -2.867 -3.474 1.00 0.00 107 ARG A C 1
ATOM 1505 O O . ARG A 1 101 ? -4.485 -2.706 -4.565 1.00 0.00 107 ARG A O 1
ATOM 1526 N N . ARG A 1 102 ? -4.341 -3.769 -2.586 1.00 0.00 108 ARG A N 1
ATOM 1527 C CA . ARG A 1 102 ? -5.478 -4.641 -2.846 1.00 0.00 108 ARG A CA 1
ATOM 1528 C C . ARG A 1 102 ? -6.787 -3.960 -2.462 1.00 0.00 108 ARG A C 1
ATOM 1529 O O . ARG A 1 102 ? -6.829 -3.158 -1.529 1.00 0.00 108 ARG A O 1
ATOM 1550 N N . ILE A 1 103 ? -7.852 -4.287 -3.185 1.00 0.00 109 ILE A N 1
ATOM 1551 C CA . ILE A 1 103 ? -9.163 -3.708 -2.917 1.00 0.00 109 ILE A CA 1
ATOM 1552 C C . ILE A 1 103 ? -9.772 -4.292 -1.648 1.00 0.00 109 ILE A C 1
ATOM 1553 O O . ILE A 1 103 ? -10.181 -5.454 -1.622 1.00 0.00 109 ILE A O 1
ATOM 1569 N N . SER A 1 104 ? -9.830 -3.480 -0.599 1.00 0.00 110 SER A N 1
ATOM 1570 C CA . SER A 1 104 ? -10.390 -3.917 0.676 1.00 0.00 110 SER A CA 1
ATOM 1571 C C . SER A 1 104 ? -10.887 -2.725 1.487 1.00 0.00 110 SER A C 1
ATOM 1572 O O . SER A 1 104 ? -10.140 -2.140 2.271 1.00 0.00 110 SER A O 1
ATOM 1580 N N . ASP B 2 1 ? 3.136 -13.060 6.102 1.00 0.00 3 ASP B N 1
ATOM 1581 C CA . ASP B 2 1 ? 3.891 -14.255 6.457 1.00 0.00 3 ASP B CA 1
ATOM 1582 C C . ASP B 2 1 ? 5.368 -13.927 6.655 1.00 0.00 3 ASP B C 1
ATOM 1583 O O . ASP B 2 1 ? 6.229 -14.424 5.929 1.00 0.00 3 ASP B O 1
ATOM 1592 N N . GLU B 2 2 ? 5.653 -13.087 7.644 1.00 0.00 4 GLU B N 1
ATOM 1593 C CA . GLU B 2 2 ? 7.025 -12.689 7.942 1.00 0.00 4 GLU B CA 1
ATOM 1594 C C . GLU B 2 2 ? 7.702 -13.711 8.849 1.00 0.00 4 GLU B C 1
ATOM 1595 O O . GLU B 2 2 ? 7.052 -14.614 9.376 1.00 0.00 4 GLU B O 1
ATOM 1607 N N . ASP B 2 3 ? 9.012 -13.563 9.029 1.00 0.00 5 ASP B N 1
ATOM 1608 C CA . ASP B 2 3 ? 9.775 -14.478 9.874 1.00 0.00 5 ASP B CA 1
ATOM 1609 C C . ASP B 2 3 ? 9.906 -13.935 11.295 1.00 0.00 5 ASP B C 1
ATOM 1610 O O . ASP B 2 3 ? 10.834 -14.295 12.019 1.00 0.00 5 ASP B O 1
ATOM 1619 N N . GLN B 2 4 ? 8.978 -13.071 11.692 1.00 0.00 6 GLN B N 1
ATOM 1620 C CA . GLN B 2 4 ? 9.005 -12.489 13.026 1.00 0.00 6 GLN B CA 1
ATOM 1621 C C . GLN B 2 4 ? 10.301 -11.717 13.259 1.00 0.00 6 GLN B C 1
ATOM 1622 O O . GLN B 2 4 ? 10.777 -11.609 14.389 1.00 0.00 6 GLN B O 1
ATOM 1636 N N . HIS B 2 5 ? 10.869 -11.185 12.181 1.00 0.00 7 HIS B N 1
ATOM 1637 C CA . HIS B 2 5 ? 12.110 -10.425 12.268 1.00 0.00 7 HIS B CA 1
ATOM 1638 C C . HIS B 2 5 ? 12.064 -9.205 11.354 1.00 0.00 7 HIS B C 1
ATOM 1639 O O . HIS B 2 5 ? 13.091 -8.765 10.837 1.00 0.00 7 HIS B O 1
ATOM 1654 N N . SER B 2 6 ? 10.867 -8.662 11.159 1.00 0.00 8 SER B N 1
ATOM 1655 C CA . SER B 2 6 ? 10.689 -7.493 10.306 1.00 0.00 8 SER B CA 1
ATOM 1656 C C . SER B 2 6 ? 11.392 -6.275 10.898 1.00 0.00 8 SER B C 1
ATOM 1657 O O . SER B 2 6 ? 12.213 -6.399 11.805 1.00 0.00 8 SER B O 1
ATOM 1665 N N . GLN B 2 7 ? 11.063 -5.096 10.376 1.00 0.00 9 GLN B N 1
ATOM 1666 C CA . GLN B 2 7 ? 11.657 -3.853 10.846 1.00 0.00 9 GLN B CA 1
ATOM 1667 C C . GLN B 2 7 ? 11.114 -2.677 10.046 1.00 0.00 9 GLN B C 1
ATOM 1668 O O . GLN B 2 7 ? 10.806 -2.812 8.863 1.00 0.00 9 GLN B O 1
ATOM 1682 N N . ILE B 2 8 ? 10.988 -1.528 10.695 1.00 0.00 10 ILE B N 1
ATOM 1683 C CA . ILE B 2 8 ? 10.467 -0.343 10.032 1.00 0.00 10 ILE B CA 1
ATOM 1684 C C . ILE B 2 8 ? 11.568 0.682 9.790 1.00 0.00 10 ILE B C 1
ATOM 1685 O O . ILE B 2 8 ? 12.581 0.700 10.490 1.00 0.00 10 ILE B O 1
ATOM 1701 N N . THR B 2 9 ? 11.362 1.531 8.790 1.00 0.00 11 THR B N 1
ATOM 1702 C CA . THR B 2 9 ? 12.335 2.561 8.445 1.00 0.00 11 THR B CA 1
ATOM 1703 C C . THR B 2 9 ? 11.636 3.880 8.128 1.00 0.00 11 THR B C 1
ATOM 1704 O O . THR B 2 9 ? 10.881 3.975 7.160 1.00 0.00 11 THR B O 1
ATOM 1715 N N . LYS B 2 10 ? 11.894 4.894 8.946 1.00 0.00 12 LYS B N 1
ATOM 1716 C CA . LYS B 2 10 ? 11.290 6.205 8.749 1.00 0.00 12 LYS B CA 1
ATOM 1717 C C . LYS B 2 10 ? 11.862 6.885 7.510 1.00 0.00 12 LYS B C 1
ATOM 1718 O O . LYS B 2 10 ? 13.051 7.206 7.457 1.00 0.00 12 LYS B O 1
ATOM 1737 N N . VAL B 2 11 ? 11.008 7.101 6.516 1.00 0.00 13 VAL B N 1
ATOM 1738 C CA . VAL B 2 11 ? 11.423 7.739 5.274 1.00 0.00 13 VAL B CA 1
ATOM 1739 C C . VAL B 2 11 ? 10.569 8.968 4.975 1.00 0.00 13 VAL B C 1
ATOM 1740 O O . VAL B 2 11 ? 9.897 9.462 5.904 1.00 0.00 13 VAL B O 1
ATOM 1754 N N . GLY A 1 1 ? -6.000 -11.444 -8.032 1.00 0.00 7 GLY A N 2
ATOM 1755 C CA . GLY A 1 1 ? -7.359 -11.357 -7.533 1.00 0.00 7 GLY A CA 2
ATOM 1756 C C . GLY A 1 1 ? -7.927 -9.956 -7.640 1.00 0.00 7 GLY A C 2
ATOM 1757 O O . GLY A 1 1 ? -8.864 -9.715 -8.400 1.00 0.00 7 GLY A O 2
ATOM 1761 N N . THR A 1 2 ? -7.358 -9.029 -6.877 1.00 0.00 8 THR A N 2
ATOM 1762 C CA . THR A 1 2 ? -7.812 -7.643 -6.889 1.00 0.00 8 THR A CA 2
ATOM 1763 C C . THR A 1 2 ? -6.635 -6.681 -6.748 1.00 0.00 8 THR A C 2
ATOM 1764 O O . THR A 1 2 ? -6.803 -5.545 -6.303 1.00 0.00 8 THR A O 2
ATOM 1775 N N . ARG A 1 3 ? -5.448 -7.140 -7.130 1.00 0.00 9 ARG A N 2
ATOM 1776 C CA . ARG A 1 3 ? -4.246 -6.316 -7.045 1.00 0.00 9 ARG A CA 2
ATOM 1777 C C . ARG A 1 3 ? -4.190 -5.314 -8.194 1.00 0.00 9 ARG A C 2
ATOM 1778 O O . ARG A 1 3 ? -4.651 -5.599 -9.300 1.00 0.00 9 ARG A O 2
ATOM 1799 N N . GLU A 1 4 ? -3.624 -4.143 -7.926 1.00 0.00 10 GLU A N 2
ATOM 1800 C CA . GLU A 1 4 ? -3.512 -3.101 -8.940 1.00 0.00 10 GLU A CA 2
ATOM 1801 C C . GLU A 1 4 ? -2.352 -2.158 -8.631 1.00 0.00 10 GLU A C 2
ATOM 1802 O O . GLU A 1 4 ? -2.032 -1.915 -7.466 1.00 0.00 10 GLU A O 2
ATOM 1814 N N . PHE A 1 5 ? -1.733 -1.630 -9.683 1.00 0.00 11 PHE A N 2
ATOM 1815 C CA . PHE A 1 5 ? -0.610 -0.709 -9.534 1.00 0.00 11 PHE A CA 2
ATOM 1816 C C . PHE A 1 5 ? -1.107 0.728 -9.410 1.00 0.00 11 PHE A C 2
ATOM 1817 O O . PHE A 1 5 ? -2.118 1.097 -10.008 1.00 0.00 11 PHE A O 2
ATOM 1834 N N . LEU A 1 6 ? -0.397 1.535 -8.625 1.00 0.00 12 LEU A N 2
ATOM 1835 C CA . LEU A 1 6 ? -0.782 2.928 -8.421 1.00 0.00 12 LEU A CA 2
ATOM 1836 C C . LEU A 1 6 ? 0.438 3.840 -8.380 1.00 0.00 12 LEU A C 2
ATOM 1837 O O . LEU A 1 6 ? 1.210 3.820 -7.422 1.00 0.00 12 LEU A O 2
ATOM 1853 N N . THR A 1 7 ? 0.594 4.651 -9.415 1.00 0.00 13 THR A N 2
ATOM 1854 C CA . THR A 1 7 ? 1.708 5.588 -9.491 1.00 0.00 13 THR A CA 2
ATOM 1855 C C . THR A 1 7 ? 1.403 6.829 -8.658 1.00 0.00 13 THR A C 2
ATOM 1856 O O . THR A 1 7 ? 0.250 7.249 -8.562 1.00 0.00 13 THR A O 2
ATOM 1867 N N . PHE A 1 8 ? 2.430 7.406 -8.042 1.00 0.00 14 PHE A N 2
ATOM 1868 C CA . PHE A 1 8 ? 2.236 8.585 -7.208 1.00 0.00 14 PHE A CA 2
ATOM 1869 C C . PHE A 1 8 ? 3.357 9.603 -7.383 1.00 0.00 14 PHE A C 2
ATOM 1870 O O . PHE A 1 8 ? 4.372 9.334 -8.024 1.00 0.00 14 PHE A O 2
ATOM 1887 N N . GLU A 1 9 ? 3.152 10.773 -6.790 1.00 0.00 15 GLU A N 2
ATOM 1888 C CA . GLU A 1 9 ? 4.119 11.862 -6.836 1.00 0.00 15 GLU A CA 2
ATOM 1889 C C . GLU A 1 9 ? 4.108 12.593 -5.499 1.00 0.00 15 GLU A C 2
ATOM 1890 O O . GLU A 1 9 ? 3.177 13.342 -5.204 1.00 0.00 15 GLU A O 2
ATOM 1902 N N . VAL A 1 10 ? 5.118 12.340 -4.673 1.00 0.00 16 VAL A N 2
ATOM 1903 C CA . VAL A 1 10 ? 5.180 12.946 -3.348 1.00 0.00 16 VAL A CA 2
ATOM 1904 C C . VAL A 1 10 ? 6.202 14.079 -3.258 1.00 0.00 16 VAL A C 2
ATOM 1905 O O . VAL A 1 10 ? 7.407 13.842 -3.314 1.00 0.00 16 VAL A O 2
ATOM 1918 N N . PRO A 1 11 ? 5.731 15.331 -3.086 1.00 0.00 17 PRO A N 2
ATOM 1919 C CA . PRO A 1 11 ? 6.613 16.488 -2.952 1.00 0.00 17 PRO A CA 2
ATOM 1920 C C . PRO A 1 11 ? 7.096 16.637 -1.513 1.00 0.00 17 PRO A C 2
ATOM 1921 O O . PRO A 1 11 ? 6.291 16.645 -0.584 1.00 0.00 17 PRO A O 2
ATOM 1932 N N . LEU A 1 12 ? 8.408 16.737 -1.327 1.00 0.00 18 LEU A N 2
ATOM 1933 C CA . LEU A 1 12 ? 8.973 16.858 0.014 1.00 0.00 18 LEU A CA 2
ATOM 1934 C C . LEU A 1 12 ? 9.776 18.135 0.182 1.00 0.00 18 LEU A C 2
ATOM 1935 O O . LEU A 1 12 ? 10.699 18.194 0.993 1.00 0.00 18 LEU A O 2
ATOM 1951 N N . ASN A 1 13 ? 9.415 19.159 -0.576 1.00 0.00 19 ASN A N 2
ATOM 1952 C CA . ASN A 1 13 ? 10.096 20.455 -0.497 1.00 0.00 19 ASN A CA 2
ATOM 1953 C C . ASN A 1 13 ? 10.401 20.819 0.957 1.00 0.00 19 ASN A C 2
ATOM 1954 O O . ASN A 1 13 ? 11.389 21.495 1.248 1.00 0.00 19 ASN A O 2
ATOM 1965 N N . ASP A 1 14 ? 9.548 20.349 1.858 1.00 0.00 20 ASP A N 2
ATOM 1966 C CA . ASP A 1 14 ? 9.712 20.595 3.284 1.00 0.00 20 ASP A CA 2
ATOM 1967 C C . ASP A 1 14 ? 9.979 19.287 4.015 1.00 0.00 20 ASP A C 2
ATOM 1968 O O . ASP A 1 14 ? 10.684 19.256 5.024 1.00 0.00 20 ASP A O 2
ATOM 1977 N N . SER A 1 15 ? 9.409 18.206 3.491 1.00 0.00 21 SER A N 2
ATOM 1978 C CA . SER A 1 15 ? 9.579 16.888 4.080 1.00 0.00 21 SER A CA 2
ATOM 1979 C C . SER A 1 15 ? 10.987 16.352 3.833 1.00 0.00 21 SER A C 2
ATOM 1980 O O . SER A 1 15 ? 11.363 15.312 4.375 1.00 0.00 21 SER A O 2
ATOM 1988 N N . GLY A 1 16 ? 11.767 17.064 3.014 1.00 0.00 22 GLY A N 2
ATOM 1989 C CA . GLY A 1 16 ? 13.124 16.635 2.721 1.00 0.00 22 GLY A CA 2
ATOM 1990 C C . GLY A 1 16 ? 13.881 16.205 3.963 1.00 0.00 22 GLY A C 2
ATOM 1991 O O . GLY A 1 16 ? 14.777 15.364 3.895 1.00 0.00 22 GLY A O 2
ATOM 1995 N N . SER A 1 17 ? 13.513 16.781 5.106 1.00 0.00 23 SER A N 2
ATOM 1996 C CA . SER A 1 17 ? 14.156 16.450 6.371 1.00 0.00 23 SER A CA 2
ATOM 1997 C C . SER A 1 17 ? 13.508 15.220 6.999 1.00 0.00 23 SER A C 2
ATOM 1998 O O . SER A 1 17 ? 14.178 14.407 7.635 1.00 0.00 23 SER A O 2
ATOM 2006 N N . ALA A 1 18 ? 12.197 15.089 6.813 1.00 0.00 24 ALA A N 2
ATOM 2007 C CA . ALA A 1 18 ? 11.455 13.958 7.357 1.00 0.00 24 ALA A CA 2
ATOM 2008 C C . ALA A 1 18 ? 11.451 12.774 6.392 1.00 0.00 24 ALA A C 2
ATOM 2009 O O . ALA A 1 18 ? 10.734 11.798 6.605 1.00 0.00 24 ALA A O 2
ATOM 2016 N N . GLY A 1 19 ? 12.246 12.863 5.326 1.00 0.00 25 GLY A N 2
ATOM 2017 C CA . GLY A 1 19 ? 12.299 11.789 4.351 1.00 0.00 25 GLY A CA 2
ATOM 2018 C C . GLY A 1 19 ? 11.166 11.879 3.347 1.00 0.00 25 GLY A C 2
ATOM 2019 O O . GLY A 1 19 ? 11.399 11.947 2.140 1.00 0.00 25 GLY A O 2
ATOM 2023 N N . LEU A 1 20 ? 9.938 11.896 3.854 1.00 0.00 26 LEU A N 2
ATOM 2024 C CA . LEU A 1 20 ? 8.756 11.996 3.007 1.00 0.00 26 LEU A CA 2
ATOM 2025 C C . LEU A 1 20 ? 7.482 12.024 3.842 1.00 0.00 26 LEU A C 2
ATOM 2026 O O . LEU A 1 20 ? 6.476 12.596 3.427 1.00 0.00 26 LEU A O 2
ATOM 2042 N N . GLY A 1 21 ? 7.525 11.412 5.022 1.00 0.00 27 GLY A N 2
ATOM 2043 C CA . GLY A 1 21 ? 6.360 11.404 5.885 1.00 0.00 27 GLY A CA 2
ATOM 2044 C C . GLY A 1 21 ? 5.705 10.044 6.004 1.00 0.00 27 GLY A C 2
ATOM 2045 O O . GLY A 1 21 ? 4.484 9.954 6.102 1.00 0.00 27 GLY A O 2
ATOM 2049 N N . VAL A 1 22 ? 6.508 8.982 5.999 1.00 0.00 28 VAL A N 2
ATOM 2050 C CA . VAL A 1 22 ? 5.968 7.628 6.114 1.00 0.00 28 VAL A CA 2
ATOM 2051 C C . VAL A 1 22 ? 7.029 6.640 6.598 1.00 0.00 28 VAL A C 2
ATOM 2052 O O . VAL A 1 22 ? 8.226 6.863 6.423 1.00 0.00 28 VAL A O 2
ATOM 2065 N N . SER A 1 23 ? 6.574 5.527 7.167 1.00 0.00 29 SER A N 2
ATOM 2066 C CA . SER A 1 23 ? 7.469 4.480 7.628 1.00 0.00 29 SER A CA 2
ATOM 2067 C C . SER A 1 23 ? 7.229 3.245 6.776 1.00 0.00 29 SER A C 2
ATOM 2068 O O . SER A 1 23 ? 6.082 2.897 6.509 1.00 0.00 29 SER A O 2
ATOM 2076 N N . VAL A 1 24 ? 8.298 2.601 6.327 1.00 0.00 30 VAL A N 2
ATOM 2077 C CA . VAL A 1 24 ? 8.163 1.421 5.481 1.00 0.00 30 VAL A CA 2
ATOM 2078 C C . VAL A 1 24 ? 8.816 0.197 6.106 1.00 0.00 30 VAL A C 2
ATOM 2079 O O . VAL A 1 24 ? 9.861 0.292 6.748 1.00 0.00 30 VAL A O 2
ATOM 2092 N N . LYS A 1 25 ? 8.189 -0.957 5.905 1.00 0.00 31 LYS A N 2
ATOM 2093 C CA . LYS A 1 25 ? 8.701 -2.212 6.437 1.00 0.00 31 LYS A CA 2
ATOM 2094 C C . LYS A 1 25 ? 8.480 -3.345 5.443 1.00 0.00 31 LYS A C 2
ATOM 2095 O O . LYS A 1 25 ? 7.376 -3.531 4.929 1.00 0.00 31 LYS A O 2
ATOM 2114 N N . GLY A 1 26 ? 9.539 -4.096 5.166 1.00 0.00 32 GLY A N 2
ATOM 2115 C CA . GLY A 1 26 ? 9.436 -5.196 4.227 1.00 0.00 32 GLY A CA 2
ATOM 2116 C C . GLY A 1 26 ? 9.362 -6.549 4.906 1.00 0.00 32 GLY A C 2
ATOM 2117 O O . GLY A 1 26 ? 9.857 -6.722 6.019 1.00 0.00 32 GLY A O 2
ATOM 2121 N N . ASN A 1 27 ? 8.738 -7.513 4.232 1.00 0.00 33 ASN A N 2
ATOM 2122 C CA . ASN A 1 27 ? 8.599 -8.860 4.774 1.00 0.00 33 ASN A CA 2
ATOM 2123 C C . ASN A 1 27 ? 9.146 -9.903 3.808 1.00 0.00 33 ASN A C 2
ATOM 2124 O O . ASN A 1 27 ? 9.546 -9.583 2.690 1.00 0.00 33 ASN A O 2
ATOM 2135 N N . ARG A 1 28 ? 9.156 -11.157 4.250 1.00 0.00 34 ARG A N 2
ATOM 2136 C CA . ARG A 1 28 ? 9.648 -12.256 3.431 1.00 0.00 34 ARG A CA 2
ATOM 2137 C C . ARG A 1 28 ? 8.571 -13.321 3.253 1.00 0.00 34 ARG A C 2
ATOM 2138 O O . ARG A 1 28 ? 7.643 -13.419 4.056 1.00 0.00 34 ARG A O 2
ATOM 2159 N N . SER A 1 29 ? 8.701 -14.113 2.195 1.00 0.00 35 SER A N 2
ATOM 2160 C CA . SER A 1 29 ? 7.740 -15.172 1.904 1.00 0.00 35 SER A CA 2
ATOM 2161 C C . SER A 1 29 ? 7.509 -16.061 3.124 1.00 0.00 35 SER A C 2
ATOM 2162 O O . SER A 1 29 ? 8.360 -16.150 4.008 1.00 0.00 35 SER A O 2
ATOM 2170 N N . LYS A 1 30 ? 6.350 -16.712 3.163 1.00 0.00 36 LYS A N 2
ATOM 2171 C CA . LYS A 1 30 ? 6.004 -17.591 4.274 1.00 0.00 36 LYS A CA 2
ATOM 2172 C C . LYS A 1 30 ? 6.907 -18.820 4.304 1.00 0.00 36 LYS A C 2
ATOM 2173 O O . LYS A 1 30 ? 7.319 -19.274 5.372 1.00 0.00 36 LYS A O 2
ATOM 2192 N N . GLU A 1 31 ? 7.207 -19.355 3.127 1.00 0.00 37 GLU A N 2
ATOM 2193 C CA . GLU A 1 31 ? 8.059 -20.534 3.019 1.00 0.00 37 GLU A CA 2
ATOM 2194 C C . GLU A 1 31 ? 9.533 -20.151 3.099 1.00 0.00 37 GLU A C 2
ATOM 2195 O O . GLU A 1 31 ? 10.170 -20.307 4.142 1.00 0.00 37 GLU A O 2
ATOM 2207 N N . ASN A 1 32 ? 10.073 -19.650 1.992 1.00 0.00 38 ASN A N 2
ATOM 2208 C CA . ASN A 1 32 ? 11.474 -19.247 1.940 1.00 0.00 38 ASN A CA 2
ATOM 2209 C C . ASN A 1 32 ? 11.660 -17.854 2.532 1.00 0.00 38 ASN A C 2
ATOM 2210 O O . ASN A 1 32 ? 10.715 -17.253 3.042 1.00 0.00 38 ASN A O 2
ATOM 2221 N N . HIS A 1 33 ? 12.886 -17.345 2.459 1.00 0.00 39 HIS A N 2
ATOM 2222 C CA . HIS A 1 33 ? 13.195 -16.021 2.987 1.00 0.00 39 HIS A CA 2
ATOM 2223 C C . HIS A 1 33 ? 13.195 -14.977 1.875 1.00 0.00 39 HIS A C 2
ATOM 2224 O O . HIS A 1 33 ? 13.915 -13.982 1.944 1.00 0.00 39 HIS A O 2
ATOM 2239 N N . ALA A 1 34 ? 12.381 -15.211 0.850 1.00 0.00 40 ALA A N 2
ATOM 2240 C CA . ALA A 1 34 ? 12.288 -14.291 -0.276 1.00 0.00 40 ALA A CA 2
ATOM 2241 C C . ALA A 1 34 ? 11.515 -13.034 0.105 1.00 0.00 40 ALA A C 2
ATOM 2242 O O . ALA A 1 34 ? 10.324 -13.096 0.417 1.00 0.00 40 ALA A O 2
ATOM 2249 N N . ASP A 1 35 ? 12.197 -11.896 0.079 1.00 0.00 41 ASP A N 2
ATOM 2250 C CA . ASP A 1 35 ? 11.577 -10.622 0.424 1.00 0.00 41 ASP A CA 2
ATOM 2251 C C . ASP A 1 35 ? 10.393 -10.325 -0.493 1.00 0.00 41 ASP A C 2
ATOM 2252 O O . ASP A 1 35 ? 10.547 -10.219 -1.709 1.00 0.00 41 ASP A O 2
ATOM 2261 N N . LEU A 1 36 ? 9.213 -10.191 0.101 1.00 0.00 42 LEU A N 2
ATOM 2262 C CA . LEU A 1 36 ? 8.001 -9.902 -0.658 1.00 0.00 42 LEU A CA 2
ATOM 2263 C C . LEU A 1 36 ? 7.967 -8.439 -1.092 1.00 0.00 42 LEU A C 2
ATOM 2264 O O . LEU A 1 36 ? 7.338 -8.092 -2.091 1.00 0.00 42 LEU A O 2
ATOM 2280 N N . GLY A 1 37 ? 8.643 -7.587 -0.330 1.00 0.00 43 GLY A N 2
ATOM 2281 C CA . GLY A 1 37 ? 8.678 -6.172 -0.643 1.00 0.00 43 GLY A CA 2
ATOM 2282 C C . GLY A 1 37 ? 8.415 -5.312 0.575 1.00 0.00 43 GLY A C 2
ATOM 2283 O O . GLY A 1 37 ? 8.264 -5.829 1.682 1.00 0.00 43 GLY A O 2
ATOM 2287 N N . ILE A 1 38 ? 8.359 -3.998 0.376 1.00 0.00 44 ILE A N 2
ATOM 2288 C CA . ILE A 1 38 ? 8.112 -3.070 1.474 1.00 0.00 44 ILE A CA 2
ATOM 2289 C C . ILE A 1 38 ? 6.707 -2.484 1.397 1.00 0.00 44 ILE A C 2
ATOM 2290 O O . ILE A 1 38 ? 6.252 -2.072 0.330 1.00 0.00 44 ILE A O 2
ATOM 2306 N N . PHE A 1 39 ? 6.024 -2.455 2.537 1.00 0.00 45 PHE A N 2
ATOM 2307 C CA . PHE A 1 39 ? 4.666 -1.925 2.607 1.00 0.00 45 PHE A CA 2
ATOM 2308 C C . PHE A 1 39 ? 4.612 -0.713 3.525 1.00 0.00 45 PHE A C 2
ATOM 2309 O O . PHE A 1 39 ? 5.312 -0.657 4.538 1.00 0.00 45 PHE A O 2
ATOM 2326 N N . VAL A 1 40 ? 3.780 0.258 3.166 1.00 0.00 46 VAL A N 2
ATOM 2327 C CA . VAL A 1 40 ? 3.637 1.472 3.959 1.00 0.00 46 VAL A CA 2
ATOM 2328 C C . VAL A 1 40 ? 3.293 1.140 5.406 1.00 0.00 46 VAL A C 2
ATOM 2329 O O . VAL A 1 40 ? 2.174 0.742 5.717 1.00 0.00 46 VAL A O 2
ATOM 2342 N N . LYS A 1 41 ? 4.277 1.308 6.281 1.00 0.00 47 LYS A N 2
ATOM 2343 C CA . LYS A 1 41 ? 4.111 1.038 7.704 1.00 0.00 47 LYS A CA 2
ATOM 2344 C C . LYS A 1 41 ? 3.123 2.012 8.322 1.00 0.00 47 LYS A C 2
ATOM 2345 O O . LYS A 1 41 ? 2.164 1.615 8.984 1.00 0.00 47 LYS A O 2
ATOM 2364 N N . SER A 1 42 ? 3.377 3.291 8.102 1.00 0.00 48 SER A N 2
ATOM 2365 C CA . SER A 1 42 ? 2.528 4.349 8.634 1.00 0.00 48 SER A CA 2
ATOM 2366 C C . SER A 1 42 ? 2.900 5.688 8.016 1.00 0.00 48 SER A C 2
ATOM 2367 O O . SER A 1 42 ? 4.079 6.029 7.915 1.00 0.00 48 SER A O 2
ATOM 2375 N N . ILE A 1 43 ? 1.893 6.439 7.591 1.00 0.00 49 ILE A N 2
ATOM 2376 C CA . ILE A 1 43 ? 2.127 7.734 6.969 1.00 0.00 49 ILE A CA 2
ATOM 2377 C C . ILE A 1 43 ? 2.024 8.872 7.975 1.00 0.00 49 ILE A C 2
ATOM 2378 O O . ILE A 1 43 ? 0.960 9.128 8.538 1.00 0.00 49 ILE A O 2
ATOM 2394 N N . ILE A 1 44 ? 3.138 9.566 8.176 1.00 0.00 50 ILE A N 2
ATOM 2395 C CA . ILE A 1 44 ? 3.182 10.695 9.091 1.00 0.00 50 ILE A CA 2
ATOM 2396 C C . ILE A 1 44 ? 2.163 11.751 8.674 1.00 0.00 50 ILE A C 2
ATOM 2397 O O . ILE A 1 44 ? 2.274 12.334 7.595 1.00 0.00 50 ILE A O 2
ATOM 2413 N N . ASN A 1 45 ? 1.176 11.987 9.527 1.00 0.00 51 ASN A N 2
ATOM 2414 C CA . ASN A 1 45 ? 0.141 12.971 9.236 1.00 0.00 51 ASN A CA 2
ATOM 2415 C C . ASN A 1 45 ? 0.720 14.382 9.249 1.00 0.00 51 ASN A C 2
ATOM 2416 O O . ASN A 1 45 ? 0.436 15.177 10.145 1.00 0.00 51 ASN A O 2
ATOM 2427 N N . GLY A 1 46 ? 1.539 14.680 8.248 1.00 0.00 52 GLY A N 2
ATOM 2428 C CA . GLY A 1 46 ? 2.154 15.988 8.153 1.00 0.00 52 GLY A CA 2
ATOM 2429 C C . GLY A 1 46 ? 3.259 16.032 7.117 1.00 0.00 52 GLY A C 2
ATOM 2430 O O . GLY A 1 46 ? 3.516 17.076 6.519 1.00 0.00 52 GLY A O 2
ATOM 2434 N N . GLY A 1 47 ? 3.919 14.895 6.905 1.00 0.00 53 GLY A N 2
ATOM 2435 C CA . GLY A 1 47 ? 4.994 14.839 5.937 1.00 0.00 53 GLY A CA 2
ATOM 2436 C C . GLY A 1 47 ? 4.511 15.002 4.508 1.00 0.00 53 GLY A C 2
ATOM 2437 O O . GLY A 1 47 ? 3.343 15.309 4.266 1.00 0.00 53 GLY A O 2
ATOM 2441 N N . ALA A 1 48 ? 5.421 14.803 3.564 1.00 0.00 54 ALA A N 2
ATOM 2442 C CA . ALA A 1 48 ? 5.115 14.934 2.144 1.00 0.00 54 ALA A CA 2
ATOM 2443 C C . ALA A 1 48 ? 4.076 13.922 1.677 1.00 0.00 54 ALA A C 2
ATOM 2444 O O . ALA A 1 48 ? 3.196 14.248 0.880 1.00 0.00 54 ALA A O 2
ATOM 2451 N N . ALA A 1 49 ? 4.190 12.692 2.159 1.00 0.00 55 ALA A N 2
ATOM 2452 C CA . ALA A 1 49 ? 3.263 11.635 1.768 1.00 0.00 55 ALA A CA 2
ATOM 2453 C C . ALA A 1 49 ? 1.849 11.931 2.237 1.00 0.00 55 ALA A C 2
ATOM 2454 O O . ALA A 1 49 ? 0.893 11.830 1.468 1.00 0.00 55 ALA A O 2
ATOM 2461 N N . SER A 1 50 ? 1.720 12.301 3.502 1.00 0.00 56 SER A N 2
ATOM 2462 C CA . SER A 1 50 ? 0.417 12.615 4.068 1.00 0.00 56 SER A CA 2
ATOM 2463 C C . SER A 1 50 ? -0.181 13.824 3.364 1.00 0.00 56 SER A C 2
ATOM 2464 O O . SER A 1 50 ? -1.399 13.950 3.236 1.00 0.00 56 SER A O 2
ATOM 2472 N N . LYS A 1 51 ? 0.694 14.715 2.903 1.00 0.00 57 LYS A N 2
ATOM 2473 C CA . LYS A 1 51 ? 0.275 15.919 2.205 1.00 0.00 57 LYS A CA 2
ATOM 2474 C C . LYS A 1 51 ? -0.140 15.605 0.772 1.00 0.00 57 LYS A C 2
ATOM 2475 O O . LYS A 1 51 ? -0.981 16.291 0.191 1.00 0.00 57 LYS A O 2
ATOM 2494 N N . ASP A 1 52 ? 0.458 14.559 0.209 1.00 0.00 58 ASP A N 2
ATOM 2495 C CA . ASP A 1 52 ? 0.156 14.144 -1.155 1.00 0.00 58 ASP A CA 2
ATOM 2496 C C . ASP A 1 52 ? -1.331 13.838 -1.314 1.00 0.00 58 ASP A C 2
ATOM 2497 O O . ASP A 1 52 ? -1.896 13.998 -2.395 1.00 0.00 58 ASP A O 2
ATOM 2506 N N . GLY A 1 53 ? -1.958 13.403 -0.227 1.00 0.00 59 GLY A N 2
ATOM 2507 C CA . GLY A 1 53 ? -3.374 13.086 -0.262 1.00 0.00 59 GLY A CA 2
ATOM 2508 C C . GLY A 1 53 ? -3.693 11.866 -1.107 1.00 0.00 59 GLY A C 2
ATOM 2509 O O . GLY A 1 53 ? -4.846 11.650 -1.478 1.00 0.00 59 GLY A O 2
ATOM 2513 N N . ARG A 1 54 ? -2.677 11.063 -1.413 1.00 0.00 60 ARG A N 2
ATOM 2514 C CA . ARG A 1 54 ? -2.873 9.861 -2.216 1.00 0.00 60 ARG A CA 2
ATOM 2515 C C . ARG A 1 54 ? -2.065 8.689 -1.665 1.00 0.00 60 ARG A C 2
ATOM 2516 O O . ARG A 1 54 ? -1.928 7.654 -2.319 1.00 0.00 60 ARG A O 2
ATOM 2537 N N . LEU A 1 55 ? -1.529 8.858 -0.460 1.00 0.00 61 LEU A N 2
ATOM 2538 C CA . LEU A 1 55 ? -0.735 7.815 0.177 1.00 0.00 61 LEU A CA 2
ATOM 2539 C C . LEU A 1 55 ? -1.516 7.161 1.313 1.00 0.00 61 LEU A C 2
ATOM 2540 O O . LEU A 1 55 ? -2.138 7.844 2.127 1.00 0.00 61 LEU A O 2
ATOM 2556 N N . ARG A 1 56 ? -1.475 5.834 1.365 1.00 0.00 62 ARG A N 2
ATOM 2557 C CA . ARG A 1 56 ? -2.176 5.089 2.406 1.00 0.00 62 ARG A CA 2
ATOM 2558 C C . ARG A 1 56 ? -1.323 3.932 2.913 1.00 0.00 62 ARG A C 2
ATOM 2559 O O . ARG A 1 56 ? -0.585 3.309 2.151 1.00 0.00 62 ARG A O 2
ATOM 2580 N N . VAL A 1 57 ? -1.429 3.654 4.206 1.00 0.00 63 VAL A N 2
ATOM 2581 C CA . VAL A 1 57 ? -0.669 2.576 4.825 1.00 0.00 63 VAL A CA 2
ATOM 2582 C C . VAL A 1 57 ? -1.037 1.224 4.216 1.00 0.00 63 VAL A C 2
ATOM 2583 O O . VAL A 1 57 ? -2.173 1.017 3.790 1.00 0.00 63 VAL A O 2
ATOM 2596 N N . ASN A 1 58 ? -0.061 0.309 4.178 1.00 0.00 64 ASN A N 2
ATOM 2597 C CA . ASN A 1 58 ? -0.257 -1.037 3.625 1.00 0.00 64 ASN A CA 2
ATOM 2598 C C . ASN A 1 58 ? 0.015 -1.068 2.121 1.00 0.00 64 ASN A C 2
ATOM 2599 O O . ASN A 1 58 ? 0.095 -2.141 1.522 1.00 0.00 64 ASN A O 2
ATOM 2610 N N . ASP A 1 59 ? 0.164 0.106 1.512 1.00 0.00 65 ASP A N 2
ATOM 2611 C CA . ASP A 1 59 ? 0.434 0.190 0.083 1.00 0.00 65 ASP A CA 2
ATOM 2612 C C . ASP A 1 59 ? 1.811 -0.386 -0.239 1.00 0.00 65 ASP A C 2
ATOM 2613 O O . ASP A 1 59 ? 2.834 0.150 0.189 1.00 0.00 65 ASP A O 2
ATOM 2622 N N . GLN A 1 60 ? 1.830 -1.480 -0.992 1.00 0.00 66 GLN A N 2
ATOM 2623 C CA . GLN A 1 60 ? 3.080 -2.126 -1.369 1.00 0.00 66 GLN A CA 2
ATOM 2624 C C . GLN A 1 60 ? 3.861 -1.258 -2.347 1.00 0.00 66 GLN A C 2
ATOM 2625 O O . GLN A 1 60 ? 3.290 -0.703 -3.282 1.00 0.00 66 GLN A O 2
ATOM 2639 N N . LEU A 1 61 ? 5.167 -1.136 -2.125 1.00 0.00 67 LEU A N 2
ATOM 2640 C CA . LEU A 1 61 ? 6.015 -0.326 -2.996 1.00 0.00 67 LEU A CA 2
ATOM 2641 C C . LEU A 1 61 ? 6.535 -1.144 -4.173 1.00 0.00 67 LEU A C 2
ATOM 2642 O O . LEU A 1 61 ? 6.907 -2.307 -4.018 1.00 0.00 67 LEU A O 2
ATOM 2658 N N . ILE A 1 62 ? 6.565 -0.525 -5.348 1.00 0.00 68 ILE A N 2
ATOM 2659 C CA . ILE A 1 62 ? 7.049 -1.192 -6.550 1.00 0.00 68 ILE A CA 2
ATOM 2660 C C . ILE A 1 62 ? 8.208 -0.423 -7.168 1.00 0.00 68 ILE A C 2
ATOM 2661 O O . ILE A 1 62 ? 9.212 -1.011 -7.571 1.00 0.00 68 ILE A O 2
ATOM 2677 N N . ALA A 1 63 ? 8.061 0.895 -7.246 1.00 0.00 69 ALA A N 2
ATOM 2678 C CA . ALA A 1 63 ? 9.097 1.743 -7.823 1.00 0.00 69 ALA A CA 2
ATOM 2679 C C . ALA A 1 63 ? 9.138 3.115 -7.158 1.00 0.00 69 ALA A C 2
ATOM 2680 O O . ALA A 1 63 ? 8.106 3.662 -6.769 1.00 0.00 69 ALA A O 2
ATOM 2687 N N . VAL A 1 64 ? 10.341 3.667 -7.043 1.00 0.00 70 VAL A N 2
ATOM 2688 C CA . VAL A 1 64 ? 10.534 4.982 -6.439 1.00 0.00 70 VAL A CA 2
ATOM 2689 C C . VAL A 1 64 ? 11.443 5.839 -7.315 1.00 0.00 70 VAL A C 2
ATOM 2690 O O . VAL A 1 64 ? 12.516 5.399 -7.727 1.00 0.00 70 VAL A O 2
ATOM 2703 N N . ASN A 1 65 ? 11.005 7.059 -7.603 1.00 0.00 71 ASN A N 2
ATOM 2704 C CA . ASN A 1 65 ? 11.781 7.970 -8.439 1.00 0.00 71 ASN A CA 2
ATOM 2705 C C . ASN A 1 65 ? 11.986 7.385 -9.833 1.00 0.00 71 ASN A C 2
ATOM 2706 O O . ASN A 1 65 ? 12.967 7.696 -10.509 1.00 0.00 71 ASN A O 2
ATOM 2717 N N . GLY A 1 66 ? 11.059 6.531 -10.256 1.00 0.00 72 GLY A N 2
ATOM 2718 C CA . GLY A 1 66 ? 11.163 5.911 -11.564 1.00 0.00 72 GLY A CA 2
ATOM 2719 C C . GLY A 1 66 ? 12.105 4.725 -11.567 1.00 0.00 72 GLY A C 2
ATOM 2720 O O . GLY A 1 66 ? 12.648 4.357 -12.610 1.00 0.00 72 GLY A O 2
ATOM 2724 N N . GLU A 1 67 ? 12.303 4.124 -10.398 1.00 0.00 73 GLU A N 2
ATOM 2725 C CA . GLU A 1 67 ? 13.189 2.973 -10.269 1.00 0.00 73 GLU A CA 2
ATOM 2726 C C . GLU A 1 67 ? 12.513 1.852 -9.485 1.00 0.00 73 GLU A C 2
ATOM 2727 O O . GLU A 1 67 ? 12.323 1.956 -8.273 1.00 0.00 73 GLU A O 2
ATOM 2739 N N . SER A 1 68 ? 12.154 0.780 -10.183 1.00 0.00 74 SER A N 2
ATOM 2740 C CA . SER A 1 68 ? 11.502 -0.361 -9.551 1.00 0.00 74 SER A CA 2
ATOM 2741 C C . SER A 1 68 ? 12.387 -0.950 -8.456 1.00 0.00 74 SER A C 2
ATOM 2742 O O . SER A 1 68 ? 13.607 -0.807 -8.488 1.00 0.00 74 SER A O 2
ATOM 2750 N N . LEU A 1 69 ? 11.760 -1.609 -7.486 1.00 0.00 75 LEU A N 2
ATOM 2751 C CA . LEU A 1 69 ? 12.494 -2.213 -6.379 1.00 0.00 75 LEU A CA 2
ATOM 2752 C C . LEU A 1 69 ? 12.356 -3.735 -6.377 1.00 0.00 75 LEU A C 2
ATOM 2753 O O . LEU A 1 69 ? 13.117 -4.432 -5.706 1.00 0.00 75 LEU A O 2
ATOM 2769 N N . LEU A 1 70 ? 11.382 -4.249 -7.125 1.00 0.00 76 LEU A N 2
ATOM 2770 C CA . LEU A 1 70 ? 11.147 -5.690 -7.201 1.00 0.00 76 LEU A CA 2
ATOM 2771 C C . LEU A 1 70 ? 12.451 -6.450 -7.418 1.00 0.00 76 LEU A C 2
ATOM 2772 O O . LEU A 1 70 ? 12.700 -7.475 -6.782 1.00 0.00 76 LEU A O 2
ATOM 2788 N N . GLY A 1 71 ? 13.278 -5.941 -8.322 1.00 0.00 77 GLY A N 2
ATOM 2789 C CA . GLY A 1 71 ? 14.548 -6.582 -8.614 1.00 0.00 77 GLY A CA 2
ATOM 2790 C C . GLY A 1 71 ? 15.424 -6.726 -7.384 1.00 0.00 77 GLY A C 2
ATOM 2791 O O . GLY A 1 71 ? 16.146 -7.713 -7.241 1.00 0.00 77 GLY A O 2
ATOM 2795 N N . LYS A 1 72 ? 15.363 -5.740 -6.494 1.00 0.00 78 LYS A N 2
ATOM 2796 C CA . LYS A 1 72 ? 16.158 -5.763 -5.270 1.00 0.00 78 LYS A CA 2
ATOM 2797 C C . LYS A 1 72 ? 15.320 -6.184 -4.076 1.00 0.00 78 LYS A C 2
ATOM 2798 O O . LYS A 1 72 ? 14.092 -6.261 -4.151 1.00 0.00 78 LYS A O 2
ATOM 2817 N N . ALA A 1 73 ? 16.001 -6.470 -2.978 1.00 0.00 79 ALA A N 2
ATOM 2818 C CA . ALA A 1 73 ? 15.349 -6.902 -1.753 1.00 0.00 79 ALA A CA 2
ATOM 2819 C C . ALA A 1 73 ? 14.591 -5.757 -1.088 1.00 0.00 79 ALA A C 2
ATOM 2820 O O . ALA A 1 73 ? 14.652 -4.613 -1.539 1.00 0.00 79 ALA A O 2
ATOM 2827 N N . ASN A 1 74 ? 13.869 -6.075 -0.016 1.00 0.00 80 ASN A N 2
ATOM 2828 C CA . ASN A 1 74 ? 13.090 -5.073 0.707 1.00 0.00 80 ASN A CA 2
ATOM 2829 C C . ASN A 1 74 ? 13.990 -4.052 1.395 1.00 0.00 80 ASN A C 2
ATOM 2830 O O . ASN A 1 74 ? 13.814 -2.848 1.221 1.00 0.00 80 ASN A O 2
ATOM 2841 N N . GLN A 1 75 ? 14.953 -4.533 2.178 1.00 0.00 81 GLN A N 2
ATOM 2842 C CA . GLN A 1 75 ? 15.869 -3.641 2.884 1.00 0.00 81 GLN A CA 2
ATOM 2843 C C . GLN A 1 75 ? 16.609 -2.745 1.896 1.00 0.00 81 GLN A C 2
ATOM 2844 O O . GLN A 1 75 ? 16.778 -1.547 2.131 1.00 0.00 81 GLN A O 2
ATOM 2858 N N . GLU A 1 76 ? 17.024 -3.331 0.778 1.00 0.00 82 GLU A N 2
ATOM 2859 C CA . GLU A 1 76 ? 17.719 -2.587 -0.261 1.00 0.00 82 GLU A CA 2
ATOM 2860 C C . GLU A 1 76 ? 16.741 -1.648 -0.943 1.00 0.00 82 GLU A C 2
ATOM 2861 O O . GLU A 1 76 ? 17.078 -0.516 -1.290 1.00 0.00 82 GLU A O 2
ATOM 2873 N N . ALA A 1 77 ? 15.518 -2.135 -1.116 1.00 0.00 83 ALA A N 2
ATOM 2874 C CA . ALA A 1 77 ? 14.467 -1.356 -1.739 1.00 0.00 83 ALA A CA 2
ATOM 2875 C C . ALA A 1 77 ? 14.091 -0.177 -0.854 1.00 0.00 83 ALA A C 2
ATOM 2876 O O . ALA A 1 77 ? 13.749 0.900 -1.342 1.00 0.00 83 ALA A O 2
ATOM 2883 N N . MET A 1 78 ? 14.175 -0.390 0.454 1.00 0.00 84 MET A N 2
ATOM 2884 C CA . MET A 1 78 ? 13.863 0.649 1.420 1.00 0.00 84 MET A CA 2
ATOM 2885 C C . MET A 1 78 ? 14.964 1.699 1.428 1.00 0.00 84 MET A C 2
ATOM 2886 O O . MET A 1 78 ? 14.707 2.881 1.643 1.00 0.00 84 MET A O 2
ATOM 2900 N N . GLU A 1 79 ? 16.187 1.253 1.171 1.00 0.00 85 GLU A N 2
ATOM 2901 C CA . GLU A 1 79 ? 17.334 2.146 1.122 1.00 0.00 85 GLU A CA 2
ATOM 2902 C C . GLU A 1 79 ? 17.346 2.881 -0.213 1.00 0.00 85 GLU A C 2
ATOM 2903 O O . GLU A 1 79 ? 17.724 4.050 -0.293 1.00 0.00 85 GLU A O 2
ATOM 2915 N N . THR A 1 80 ? 16.920 2.179 -1.257 1.00 0.00 86 THR A N 2
ATOM 2916 C CA . THR A 1 80 ? 16.867 2.747 -2.594 1.00 0.00 86 THR A CA 2
ATOM 2917 C C . THR A 1 80 ? 15.811 3.846 -2.661 1.00 0.00 86 THR A C 2
ATOM 2918 O O . THR A 1 80 ? 15.995 4.855 -3.336 1.00 0.00 86 THR A O 2
ATOM 2929 N N . LEU A 1 81 ? 14.714 3.658 -1.937 1.00 0.00 87 LEU A N 2
ATOM 2930 C CA . LEU A 1 81 ? 13.657 4.656 -1.903 1.00 0.00 87 LEU A CA 2
ATOM 2931 C C . LEU A 1 81 ? 14.066 5.785 -0.974 1.00 0.00 87 LEU A C 2
ATOM 2932 O O . LEU A 1 81 ? 13.743 6.950 -1.200 1.00 0.00 87 LEU A O 2
ATOM 2948 N N . ARG A 1 82 ? 14.797 5.418 0.072 1.00 0.00 88 ARG A N 2
ATOM 2949 C CA . ARG A 1 82 ? 15.287 6.369 1.054 1.00 0.00 88 ARG A CA 2
ATOM 2950 C C . ARG A 1 82 ? 16.251 7.364 0.411 1.00 0.00 88 ARG A C 2
ATOM 2951 O O . ARG A 1 82 ? 16.101 8.576 0.563 1.00 0.00 88 ARG A O 2
ATOM 2972 N N . ARG A 1 83 ? 17.239 6.843 -0.310 1.00 0.00 89 ARG A N 2
ATOM 2973 C CA . ARG A 1 83 ? 18.217 7.689 -0.975 1.00 0.00 89 ARG A CA 2
ATOM 2974 C C . ARG A 1 83 ? 17.582 8.374 -2.183 1.00 0.00 89 ARG A C 2
ATOM 2975 O O . ARG A 1 83 ? 17.905 9.515 -2.505 1.00 0.00 89 ARG A O 2
ATOM 2996 N N . SER A 1 84 ? 16.671 7.664 -2.841 1.00 0.00 90 SER A N 2
ATOM 2997 C CA . SER A 1 84 ? 15.983 8.195 -4.011 1.00 0.00 90 SER A CA 2
ATOM 2998 C C . SER A 1 84 ? 14.980 9.269 -3.607 1.00 0.00 90 SER A C 2
ATOM 2999 O O . SER A 1 84 ? 14.727 10.207 -4.358 1.00 0.00 90 SER A O 2
ATOM 3007 N N . MET A 1 85 ? 14.410 9.122 -2.417 1.00 0.00 91 MET A N 2
ATOM 3008 C CA . MET A 1 85 ? 13.428 10.079 -1.916 1.00 0.00 91 MET A CA 2
ATOM 3009 C C . MET A 1 85 ? 14.096 11.232 -1.170 1.00 0.00 91 MET A C 2
ATOM 3010 O O . MET A 1 85 ? 13.485 12.281 -0.962 1.00 0.00 91 MET A O 2
ATOM 3024 N N . SER A 1 86 ? 15.341 11.030 -0.750 1.00 0.00 92 SER A N 2
ATOM 3025 C CA . SER A 1 86 ? 16.066 12.056 -0.009 1.00 0.00 92 SER A CA 2
ATOM 3026 C C . SER A 1 86 ? 17.305 12.544 -0.759 1.00 0.00 92 SER A C 2
ATOM 3027 O O . SER A 1 86 ? 18.197 13.142 -0.157 1.00 0.00 92 SER A O 2
ATOM 3035 N N . THR A 1 87 ? 17.370 12.294 -2.064 1.00 0.00 93 THR A N 2
ATOM 3036 C CA . THR A 1 87 ? 18.524 12.728 -2.845 1.00 0.00 93 THR A CA 2
ATOM 3037 C C . THR A 1 87 ? 18.180 12.958 -4.317 1.00 0.00 93 THR A C 2
ATOM 3038 O O . THR A 1 87 ? 18.699 13.881 -4.939 1.00 0.00 93 THR A O 2
ATOM 3049 N N . GLU A 1 88 ? 17.322 12.113 -4.877 1.00 0.00 94 GLU A N 2
ATOM 3050 C CA . GLU A 1 88 ? 16.946 12.235 -6.283 1.00 0.00 94 GLU A CA 2
ATOM 3051 C C . GLU A 1 88 ? 15.554 12.831 -6.445 1.00 0.00 94 GLU A C 2
ATOM 3052 O O . GLU A 1 88 ? 15.323 13.676 -7.309 1.00 0.00 94 GLU A O 2
ATOM 3064 N N . GLY A 1 89 ? 14.633 12.385 -5.607 1.00 0.00 95 GLY A N 2
ATOM 3065 C CA . GLY A 1 89 ? 13.272 12.881 -5.665 1.00 0.00 95 GLY A CA 2
ATOM 3066 C C . GLY A 1 89 ? 13.183 14.327 -5.237 1.00 0.00 95 GLY A C 2
ATOM 3067 O O . GLY A 1 89 ? 12.425 15.111 -5.810 1.00 0.00 95 GLY A O 2
ATOM 3071 N N . ASN A 1 90 ? 13.971 14.680 -4.233 1.00 0.00 96 ASN A N 2
ATOM 3072 C CA . ASN A 1 90 ? 13.998 16.039 -3.724 1.00 0.00 96 ASN A CA 2
ATOM 3073 C C . ASN A 1 90 ? 14.582 16.984 -4.773 1.00 0.00 96 ASN A C 2
ATOM 3074 O O . ASN A 1 90 ? 14.173 18.142 -4.871 1.00 0.00 96 ASN A O 2
ATOM 3085 N N . LYS A 1 91 ? 15.536 16.475 -5.553 1.00 0.00 97 LYS A N 2
ATOM 3086 C CA . LYS A 1 91 ? 16.191 17.258 -6.611 1.00 0.00 97 LYS A CA 2
ATOM 3087 C C . LYS A 1 91 ? 15.242 18.290 -7.210 1.00 0.00 97 LYS A C 2
ATOM 3088 O O . LYS A 1 91 ? 15.564 19.476 -7.294 1.00 0.00 97 LYS A O 2
ATOM 3107 N N . ARG A 1 92 ? 14.070 17.824 -7.617 1.00 0.00 98 ARG A N 2
ATOM 3108 C CA . ARG A 1 92 ? 13.060 18.692 -8.204 1.00 0.00 98 ARG A CA 2
ATOM 3109 C C . ARG A 1 92 ? 12.080 19.178 -7.140 1.00 0.00 98 ARG A C 2
ATOM 3110 O O . ARG A 1 92 ? 11.492 20.251 -7.267 1.00 0.00 98 ARG A O 2
ATOM 3131 N N . GLY A 1 93 ? 11.912 18.378 -6.090 1.00 0.00 99 GLY A N 2
ATOM 3132 C CA . GLY A 1 93 ? 11.006 18.742 -5.018 1.00 0.00 99 GLY A CA 2
ATOM 3133 C C . GLY A 1 93 ? 9.930 17.700 -4.778 1.00 0.00 99 GLY A C 2
ATOM 3134 O O . GLY A 1 93 ? 9.071 17.879 -3.915 1.00 0.00 99 GLY A O 2
ATOM 3138 N N . MET A 1 94 ? 9.968 16.609 -5.542 1.00 0.00 100 MET A N 2
ATOM 3139 C CA . MET A 1 94 ? 8.983 15.547 -5.403 1.00 0.00 100 MET A CA 2
ATOM 3140 C C . MET A 1 94 ? 9.472 14.249 -6.037 1.00 0.00 100 MET A C 2
ATOM 3141 O O . MET A 1 94 ? 10.126 14.259 -7.080 1.00 0.00 100 MET A O 2
ATOM 3155 N N . ILE A 1 95 ? 9.148 13.134 -5.392 1.00 0.00 101 ILE A N 2
ATOM 3156 C CA . ILE A 1 95 ? 9.544 11.821 -5.873 1.00 0.00 101 ILE A CA 2
ATOM 3157 C C . ILE A 1 95 ? 8.322 10.997 -6.272 1.00 0.00 101 ILE A C 2
ATOM 3158 O O . ILE A 1 95 ? 7.311 10.998 -5.572 1.00 0.00 101 ILE A O 2
ATOM 3174 N N . GLN A 1 96 ? 8.424 10.279 -7.385 1.00 0.00 102 GLN A N 2
ATOM 3175 C CA . GLN A 1 96 ? 7.320 9.444 -7.841 1.00 0.00 102 GLN A CA 2
ATOM 3176 C C . GLN A 1 96 ? 7.258 8.173 -6.997 1.00 0.00 102 GLN A C 2
ATOM 3177 O O . GLN A 1 96 ? 8.281 7.709 -6.493 1.00 0.00 102 GLN A O 2
ATOM 3191 N N . LEU A 1 97 ? 6.063 7.624 -6.823 1.00 0.00 103 LEU A N 2
ATOM 3192 C CA . LEU A 1 97 ? 5.901 6.426 -6.012 1.00 0.00 103 LEU A CA 2
ATOM 3193 C C . LEU A 1 97 ? 4.887 5.460 -6.608 1.00 0.00 103 LEU A C 2
ATOM 3194 O O . LEU A 1 97 ? 3.686 5.726 -6.608 1.00 0.00 103 LEU A O 2
ATOM 3210 N N . ILE A 1 98 ? 5.372 4.320 -7.083 1.00 0.00 104 ILE A N 2
ATOM 3211 C CA . ILE A 1 98 ? 4.499 3.302 -7.644 1.00 0.00 104 ILE A CA 2
ATOM 3212 C C . ILE A 1 98 ? 4.222 2.230 -6.597 1.00 0.00 104 ILE A C 2
ATOM 3213 O O . ILE A 1 98 ? 5.126 1.496 -6.193 1.00 0.00 104 ILE A O 2
ATOM 3229 N N . VAL A 1 99 ? 2.972 2.153 -6.151 1.00 0.00 105 VAL A N 2
ATOM 3230 C CA . VAL A 1 99 ? 2.583 1.180 -5.137 1.00 0.00 105 VAL A CA 2
ATOM 3231 C C . VAL A 1 99 ? 1.429 0.303 -5.618 1.00 0.00 105 VAL A C 2
ATOM 3232 O O . VAL A 1 99 ? 0.620 0.726 -6.442 1.00 0.00 105 VAL A O 2
ATOM 3245 N N . ALA A 1 100 ? 1.356 -0.915 -5.092 1.00 0.00 106 ALA A N 2
ATOM 3246 C CA . ALA A 1 100 ? 0.296 -1.845 -5.464 1.00 0.00 106 ALA A CA 2
ATOM 3247 C C . ALA A 1 100 ? -0.456 -2.339 -4.236 1.00 0.00 106 ALA A C 2
ATOM 3248 O O . ALA A 1 100 ? 0.119 -2.473 -3.156 1.00 0.00 106 ALA A O 2
ATOM 3255 N N . ARG A 1 101 ? -1.744 -2.613 -4.410 1.00 0.00 107 ARG A N 2
ATOM 3256 C CA . ARG A 1 101 ? -2.575 -3.098 -3.314 1.00 0.00 107 ARG A CA 2
ATOM 3257 C C . ARG A 1 101 ? -3.833 -3.776 -3.842 1.00 0.00 107 ARG A C 2
ATOM 3258 O O . ARG A 1 101 ? -4.118 -3.737 -5.039 1.00 0.00 107 ARG A O 2
ATOM 3279 N N . ARG A 1 102 ? -4.582 -4.404 -2.941 1.00 0.00 108 ARG A N 2
ATOM 3280 C CA . ARG A 1 102 ? -5.809 -5.097 -3.313 1.00 0.00 108 ARG A CA 2
ATOM 3281 C C . ARG A 1 102 ? -7.023 -4.192 -3.136 1.00 0.00 108 ARG A C 2
ATOM 3282 O O . ARG A 1 102 ? -7.158 -3.507 -2.122 1.00 0.00 108 ARG A O 2
ATOM 3303 N N . ILE A 1 103 ? -7.906 -4.196 -4.130 1.00 0.00 109 ILE A N 2
ATOM 3304 C CA . ILE A 1 103 ? -9.111 -3.377 -4.085 1.00 0.00 109 ILE A CA 2
ATOM 3305 C C . ILE A 1 103 ? -10.010 -3.789 -2.922 1.00 0.00 109 ILE A C 2
ATOM 3306 O O . ILE A 1 103 ? -10.531 -4.904 -2.892 1.00 0.00 109 ILE A O 2
ATOM 3322 N N . SER A 1 104 ? -10.186 -2.882 -1.967 1.00 0.00 110 SER A N 2
ATOM 3323 C CA . SER A 1 104 ? -11.021 -3.151 -0.803 1.00 0.00 110 SER A CA 2
ATOM 3324 C C . SER A 1 104 ? -11.882 -1.939 -0.459 1.00 0.00 110 SER A C 2
ATOM 3325 O O . SER A 1 104 ? -11.762 -1.365 0.625 1.00 0.00 110 SER A O 2
ATOM 3333 N N . ASP B 2 1 ? 3.517 -11.454 7.473 1.00 0.00 3 ASP B N 2
ATOM 3334 C CA . ASP B 2 1 ? 4.207 -12.647 6.996 1.00 0.00 3 ASP B CA 2
ATOM 3335 C C . ASP B 2 1 ? 5.710 -12.533 7.232 1.00 0.00 3 ASP B C 2
ATOM 3336 O O . ASP B 2 1 ? 6.512 -13.064 6.463 1.00 0.00 3 ASP B O 2
ATOM 3345 N N . GLU B 2 2 ? 6.085 -11.840 8.301 1.00 0.00 4 GLU B N 2
ATOM 3346 C CA . GLU B 2 2 ? 7.491 -11.654 8.639 1.00 0.00 4 GLU B CA 2
ATOM 3347 C C . GLU B 2 2 ? 8.061 -12.901 9.310 1.00 0.00 4 GLU B C 2
ATOM 3348 O O . GLU B 2 2 ? 7.322 -13.818 9.671 1.00 0.00 4 GLU B O 2
ATOM 3360 N N . ASP B 2 3 ? 9.378 -12.923 9.476 1.00 0.00 5 ASP B N 2
ATOM 3361 C CA . ASP B 2 3 ? 10.051 -14.052 10.108 1.00 0.00 5 ASP B CA 2
ATOM 3362 C C . ASP B 2 3 ? 10.465 -13.699 11.531 1.00 0.00 5 ASP B C 2
ATOM 3363 O O . ASP B 2 3 ? 11.544 -14.075 11.989 1.00 0.00 5 ASP B O 2
ATOM 3372 N N . GLN B 2 4 ? 9.596 -12.968 12.226 1.00 0.00 6 GLN B N 2
ATOM 3373 C CA . GLN B 2 4 ? 9.859 -12.552 13.602 1.00 0.00 6 GLN B CA 2
ATOM 3374 C C . GLN B 2 4 ? 10.893 -11.431 13.638 1.00 0.00 6 GLN B C 2
ATOM 3375 O O . GLN B 2 4 ? 12.051 -11.631 13.271 1.00 0.00 6 GLN B O 2
ATOM 3389 N N . HIS B 2 5 ? 10.464 -10.253 14.081 1.00 0.00 7 HIS B N 2
ATOM 3390 C CA . HIS B 2 5 ? 11.352 -9.098 14.162 1.00 0.00 7 HIS B CA 2
ATOM 3391 C C . HIS B 2 5 ? 11.848 -8.699 12.775 1.00 0.00 7 HIS B C 2
ATOM 3392 O O . HIS B 2 5 ? 12.962 -9.045 12.382 1.00 0.00 7 HIS B O 2
ATOM 3407 N N . SER B 2 6 ? 11.014 -7.973 12.038 1.00 0.00 8 SER B N 2
ATOM 3408 C CA . SER B 2 6 ? 11.371 -7.533 10.694 1.00 0.00 8 SER B CA 2
ATOM 3409 C C . SER B 2 6 ? 12.250 -6.281 10.744 1.00 0.00 8 SER B C 2
ATOM 3410 O O . SER B 2 6 ? 13.470 -6.382 10.862 1.00 0.00 8 SER B O 2
ATOM 3418 N N . GLN B 2 7 ? 11.626 -5.103 10.655 1.00 0.00 9 GLN B N 2
ATOM 3419 C CA . GLN B 2 7 ? 12.349 -3.838 10.689 1.00 0.00 9 GLN B CA 2
ATOM 3420 C C . GLN B 2 7 ? 11.427 -2.712 10.254 1.00 0.00 9 GLN B C 2
ATOM 3421 O O . GLN B 2 7 ? 10.463 -2.941 9.524 1.00 0.00 9 GLN B O 2
ATOM 3435 N N . ILE B 2 8 ? 11.718 -1.501 10.697 1.00 0.00 10 ILE B N 2
ATOM 3436 C CA . ILE B 2 8 ? 10.894 -0.359 10.337 1.00 0.00 10 ILE B CA 2
ATOM 3437 C C . ILE B 2 8 ? 11.748 0.844 9.963 1.00 0.00 10 ILE B C 2
ATOM 3438 O O . ILE B 2 8 ? 12.387 1.458 10.818 1.00 0.00 10 ILE B O 2
ATOM 3454 N N . THR B 2 9 ? 11.752 1.175 8.679 1.00 0.00 11 THR B N 2
ATOM 3455 C CA . THR B 2 9 ? 12.523 2.308 8.180 1.00 0.00 11 THR B CA 2
ATOM 3456 C C . THR B 2 9 ? 11.657 3.560 8.113 1.00 0.00 11 THR B C 2
ATOM 3457 O O . THR B 2 9 ? 10.905 3.757 7.158 1.00 0.00 11 THR B O 2
ATOM 3468 N N . LYS B 2 10 ? 11.763 4.403 9.135 1.00 0.00 12 LYS B N 2
ATOM 3469 C CA . LYS B 2 10 ? 10.984 5.634 9.192 1.00 0.00 12 LYS B CA 2
ATOM 3470 C C . LYS B 2 10 ? 11.526 6.673 8.216 1.00 0.00 12 LYS B C 2
ATOM 3471 O O . LYS B 2 10 ? 12.717 6.984 8.221 1.00 0.00 12 LYS B O 2
ATOM 3490 N N . VAL B 2 11 ? 10.639 7.208 7.383 1.00 0.00 13 VAL B N 2
ATOM 3491 C CA . VAL B 2 11 ? 11.019 8.217 6.404 1.00 0.00 13 VAL B CA 2
ATOM 3492 C C . VAL B 2 11 ? 9.899 9.238 6.219 1.00 0.00 13 VAL B C 2
ATOM 3493 O O . VAL B 2 11 ? 9.491 9.474 5.062 1.00 0.00 13 VAL B O 2
ATOM 3507 N N . GLY A 1 1 ? -6.471 -10.683 -10.192 1.00 0.00 7 GLY A N 3
ATOM 3508 C CA . GLY A 1 1 ? -7.887 -10.519 -9.920 1.00 0.00 7 GLY A CA 3
ATOM 3509 C C . GLY A 1 1 ? -8.222 -9.129 -9.419 1.00 0.00 7 GLY A C 3
ATOM 3510 O O . GLY A 1 1 ? -8.843 -8.339 -10.129 1.00 0.00 7 GLY A O 3
ATOM 3514 N N . THR A 1 2 ? -7.805 -8.829 -8.193 1.00 0.00 8 THR A N 3
ATOM 3515 C CA . THR A 1 2 ? -8.062 -7.523 -7.598 1.00 0.00 8 THR A CA 3
ATOM 3516 C C . THR A 1 2 ? -6.761 -6.857 -7.155 1.00 0.00 8 THR A C 3
ATOM 3517 O O . THR A 1 2 ? -6.770 -5.960 -6.313 1.00 0.00 8 THR A O 3
ATOM 3528 N N . ARG A 1 3 ? -5.645 -7.299 -7.728 1.00 0.00 9 ARG A N 3
ATOM 3529 C CA . ARG A 1 3 ? -4.341 -6.742 -7.390 1.00 0.00 9 ARG A CA 3
ATOM 3530 C C . ARG A 1 3 ? -3.844 -5.822 -8.499 1.00 0.00 9 ARG A C 3
ATOM 3531 O O . ARG A 1 3 ? -3.695 -6.240 -9.647 1.00 0.00 9 ARG A O 3
ATOM 3552 N N . GLU A 1 4 ? -3.591 -4.566 -8.148 1.00 0.00 10 GLU A N 3
ATOM 3553 C CA . GLU A 1 4 ? -3.112 -3.586 -9.118 1.00 0.00 10 GLU A CA 3
ATOM 3554 C C . GLU A 1 4 ? -2.084 -2.650 -8.490 1.00 0.00 10 GLU A C 3
ATOM 3555 O O . GLU A 1 4 ? -1.903 -2.641 -7.272 1.00 0.00 10 GLU A O 3
ATOM 3567 N N . PHE A 1 5 ? -1.413 -1.863 -9.326 1.00 0.00 11 PHE A N 3
ATOM 3568 C CA . PHE A 1 5 ? -0.409 -0.923 -8.843 1.00 0.00 11 PHE A CA 3
ATOM 3569 C C . PHE A 1 5 ? -0.875 0.512 -9.047 1.00 0.00 11 PHE A C 3
ATOM 3570 O O . PHE A 1 5 ? -1.612 0.809 -9.988 1.00 0.00 11 PHE A O 3
ATOM 3587 N N . LEU A 1 6 ? -0.457 1.396 -8.149 1.00 0.00 12 LEU A N 3
ATOM 3588 C CA . LEU A 1 6 ? -0.852 2.799 -8.221 1.00 0.00 12 LEU A CA 3
ATOM 3589 C C . LEU A 1 6 ? 0.360 3.723 -8.134 1.00 0.00 12 LEU A C 3
ATOM 3590 O O . LEU A 1 6 ? 1.100 3.705 -7.150 1.00 0.00 12 LEU A O 3
ATOM 3606 N N . THR A 1 7 ? 0.551 4.537 -9.170 1.00 0.00 13 THR A N 3
ATOM 3607 C CA . THR A 1 7 ? 1.667 5.478 -9.216 1.00 0.00 13 THR A CA 3
ATOM 3608 C C . THR A 1 7 ? 1.318 6.752 -8.453 1.00 0.00 13 THR A C 3
ATOM 3609 O O . THR A 1 7 ? 0.165 7.182 -8.443 1.00 0.00 13 THR A O 3
ATOM 3620 N N . PHE A 1 8 ? 2.315 7.349 -7.804 1.00 0.00 14 PHE A N 3
ATOM 3621 C CA . PHE A 1 8 ? 2.092 8.566 -7.033 1.00 0.00 14 PHE A CA 3
ATOM 3622 C C . PHE A 1 8 ? 3.239 9.561 -7.181 1.00 0.00 14 PHE A C 3
ATOM 3623 O O . PHE A 1 8 ? 4.287 9.251 -7.745 1.00 0.00 14 PHE A O 3
ATOM 3640 N N . GLU A 1 9 ? 3.020 10.760 -6.652 1.00 0.00 15 GLU A N 3
ATOM 3641 C CA . GLU A 1 9 ? 4.013 11.829 -6.687 1.00 0.00 15 GLU A CA 3
ATOM 3642 C C . GLU A 1 9 ? 3.994 12.564 -5.353 1.00 0.00 15 GLU A C 3
ATOM 3643 O O . GLU A 1 9 ? 3.043 13.285 -5.048 1.00 0.00 15 GLU A O 3
ATOM 3655 N N . VAL A 1 10 ? 5.021 12.347 -4.541 1.00 0.00 16 VAL A N 3
ATOM 3656 C CA . VAL A 1 10 ? 5.085 12.958 -3.218 1.00 0.00 16 VAL A CA 3
ATOM 3657 C C . VAL A 1 10 ? 6.086 14.110 -3.140 1.00 0.00 16 VAL A C 3
ATOM 3658 O O . VAL A 1 10 ? 7.289 13.909 -3.307 1.00 0.00 16 VAL A O 3
ATOM 3671 N N . PRO A 1 11 ? 5.604 15.335 -2.849 1.00 0.00 17 PRO A N 3
ATOM 3672 C CA . PRO A 1 11 ? 6.460 16.508 -2.712 1.00 0.00 17 PRO A CA 3
ATOM 3673 C C . PRO A 1 11 ? 6.995 16.629 -1.289 1.00 0.00 17 PRO A C 3
ATOM 3674 O O . PRO A 1 11 ? 6.227 16.571 -0.329 1.00 0.00 17 PRO A O 3
ATOM 3685 N N . LEU A 1 12 ? 8.309 16.772 -1.147 1.00 0.00 18 LEU A N 3
ATOM 3686 C CA . LEU A 1 12 ? 8.919 16.868 0.175 1.00 0.00 18 LEU A CA 3
ATOM 3687 C C . LEU A 1 12 ? 9.722 18.147 0.348 1.00 0.00 18 LEU A C 3
ATOM 3688 O O . LEU A 1 12 ? 10.680 18.188 1.121 1.00 0.00 18 LEU A O 3
ATOM 3704 N N . ASN A 1 13 ? 9.321 19.190 -0.363 1.00 0.00 19 ASN A N 3
ATOM 3705 C CA . ASN A 1 13 ? 9.994 20.488 -0.279 1.00 0.00 19 ASN A CA 3
ATOM 3706 C C . ASN A 1 13 ? 10.367 20.824 1.165 1.00 0.00 19 ASN A C 3
ATOM 3707 O O . ASN A 1 13 ? 11.364 21.500 1.422 1.00 0.00 19 ASN A O 3
ATOM 3718 N N . ASP A 1 14 ? 9.560 20.334 2.099 1.00 0.00 20 ASP A N 3
ATOM 3719 C CA . ASP A 1 14 ? 9.791 20.561 3.520 1.00 0.00 20 ASP A CA 3
ATOM 3720 C C . ASP A 1 14 ? 10.146 19.253 4.208 1.00 0.00 20 ASP A C 3
ATOM 3721 O O . ASP A 1 14 ? 10.917 19.228 5.167 1.00 0.00 20 ASP A O 3
ATOM 3730 N N . SER A 1 15 ? 9.572 18.166 3.705 1.00 0.00 21 SER A N 3
ATOM 3731 C CA . SER A 1 15 ? 9.819 16.846 4.258 1.00 0.00 21 SER A CA 3
ATOM 3732 C C . SER A 1 15 ? 11.238 16.374 3.947 1.00 0.00 21 SER A C 3
ATOM 3733 O O . SER A 1 15 ? 11.668 15.333 4.441 1.00 0.00 21 SER A O 3
ATOM 3741 N N . GLY A 1 16 ? 11.965 17.144 3.131 1.00 0.00 22 GLY A N 3
ATOM 3742 C CA . GLY A 1 16 ? 13.331 16.779 2.783 1.00 0.00 22 GLY A CA 3
ATOM 3743 C C . GLY A 1 16 ? 14.127 16.284 3.978 1.00 0.00 22 GLY A C 3
ATOM 3744 O O . GLY A 1 16 ? 15.021 15.450 3.835 1.00 0.00 22 GLY A O 3
ATOM 3748 N N . SER A 1 17 ? 13.789 16.791 5.160 1.00 0.00 23 SER A N 3
ATOM 3749 C CA . SER A 1 17 ? 14.468 16.388 6.387 1.00 0.00 23 SER A CA 3
ATOM 3750 C C . SER A 1 17 ? 13.872 15.090 6.924 1.00 0.00 23 SER A C 3
ATOM 3751 O O . SER A 1 17 ? 14.594 14.208 7.389 1.00 0.00 23 SER A O 3
ATOM 3759 N N . ALA A 1 18 ? 12.550 14.980 6.848 1.00 0.00 24 ALA A N 3
ATOM 3760 C CA . ALA A 1 18 ? 11.852 13.790 7.317 1.00 0.00 24 ALA A CA 3
ATOM 3761 C C . ALA A 1 18 ? 11.924 12.663 6.287 1.00 0.00 24 ALA A C 3
ATOM 3762 O O . ALA A 1 18 ? 11.476 11.547 6.545 1.00 0.00 24 ALA A O 3
ATOM 3769 N N . GLY A 1 19 ? 12.482 12.964 5.115 1.00 0.00 25 GLY A N 3
ATOM 3770 C CA . GLY A 1 19 ? 12.587 11.967 4.065 1.00 0.00 25 GLY A CA 3
ATOM 3771 C C . GLY A 1 19 ? 11.373 11.968 3.160 1.00 0.00 25 GLY A C 3
ATOM 3772 O O . GLY A 1 19 ? 11.498 11.960 1.935 1.00 0.00 25 GLY A O 3
ATOM 3776 N N . LEU A 1 20 ? 10.194 11.989 3.771 1.00 0.00 26 LEU A N 3
ATOM 3777 C CA . LEU A 1 20 ? 8.938 12.003 3.032 1.00 0.00 26 LEU A CA 3
ATOM 3778 C C . LEU A 1 20 ? 7.751 11.996 3.988 1.00 0.00 26 LEU A C 3
ATOM 3779 O O . LEU A 1 20 ? 6.715 12.590 3.704 1.00 0.00 26 LEU A O 3
ATOM 3795 N N . GLY A 1 21 ? 7.912 11.332 5.130 1.00 0.00 27 GLY A N 3
ATOM 3796 C CA . GLY A 1 21 ? 6.844 11.288 6.112 1.00 0.00 27 GLY A CA 3
ATOM 3797 C C . GLY A 1 21 ? 6.087 9.974 6.126 1.00 0.00 27 GLY A C 3
ATOM 3798 O O . GLY A 1 21 ? 4.858 9.967 6.096 1.00 0.00 27 GLY A O 3
ATOM 3802 N N . VAL A 1 22 ? 6.811 8.859 6.186 1.00 0.00 28 VAL A N 3
ATOM 3803 C CA . VAL A 1 22 ? 6.172 7.547 6.218 1.00 0.00 28 VAL A CA 3
ATOM 3804 C C . VAL A 1 22 ? 7.093 6.484 6.802 1.00 0.00 28 VAL A C 3
ATOM 3805 O O . VAL A 1 22 ? 8.315 6.600 6.736 1.00 0.00 28 VAL A O 3
ATOM 3818 N N . SER A 1 23 ? 6.490 5.434 7.349 1.00 0.00 29 SER A N 3
ATOM 3819 C CA . SER A 1 23 ? 7.244 4.329 7.918 1.00 0.00 29 SER A CA 3
ATOM 3820 C C . SER A 1 23 ? 7.035 3.084 7.066 1.00 0.00 29 SER A C 3
ATOM 3821 O O . SER A 1 23 ? 5.934 2.538 7.016 1.00 0.00 29 SER A O 3
ATOM 3829 N N . VAL A 1 24 ? 8.086 2.655 6.375 1.00 0.00 30 VAL A N 3
ATOM 3830 C CA . VAL A 1 24 ? 7.998 1.487 5.506 1.00 0.00 30 VAL A CA 3
ATOM 3831 C C . VAL A 1 24 ? 8.715 0.283 6.101 1.00 0.00 30 VAL A C 3
ATOM 3832 O O . VAL A 1 24 ? 9.779 0.412 6.706 1.00 0.00 30 VAL A O 3
ATOM 3845 N N . LYS A 1 25 ? 8.123 -0.891 5.911 1.00 0.00 31 LYS A N 3
ATOM 3846 C CA . LYS A 1 25 ? 8.700 -2.132 6.413 1.00 0.00 31 LYS A CA 3
ATOM 3847 C C . LYS A 1 25 ? 8.398 -3.278 5.455 1.00 0.00 31 LYS A C 3
ATOM 3848 O O . LYS A 1 25 ? 7.251 -3.478 5.054 1.00 0.00 31 LYS A O 3
ATOM 3867 N N . GLY A 1 26 ? 9.432 -4.024 5.084 1.00 0.00 32 GLY A N 3
ATOM 3868 C CA . GLY A 1 26 ? 9.252 -5.132 4.166 1.00 0.00 32 GLY A CA 3
ATOM 3869 C C . GLY A 1 26 ? 8.980 -6.445 4.869 1.00 0.00 32 GLY A C 3
ATOM 3870 O O . GLY A 1 26 ? 9.314 -6.613 6.042 1.00 0.00 32 GLY A O 3
ATOM 3874 N N . ASN A 1 27 ? 8.373 -7.379 4.145 1.00 0.00 33 ASN A N 3
ATOM 3875 C CA . ASN A 1 27 ? 8.052 -8.691 4.699 1.00 0.00 33 ASN A CA 3
ATOM 3876 C C . ASN A 1 27 ? 8.856 -9.785 4.008 1.00 0.00 33 ASN A C 3
ATOM 3877 O O . ASN A 1 27 ? 9.665 -9.511 3.123 1.00 0.00 33 ASN A O 3
ATOM 3888 N N . ARG A 1 28 ? 8.622 -11.026 4.419 1.00 0.00 34 ARG A N 3
ATOM 3889 C CA . ARG A 1 28 ? 9.320 -12.167 3.841 1.00 0.00 34 ARG A CA 3
ATOM 3890 C C . ARG A 1 28 ? 8.346 -13.309 3.570 1.00 0.00 34 ARG A C 3
ATOM 3891 O O . ARG A 1 28 ? 7.319 -13.433 4.237 1.00 0.00 34 ARG A O 3
ATOM 3912 N N . SER A 1 29 ? 8.674 -14.139 2.586 1.00 0.00 35 SER A N 3
ATOM 3913 C CA . SER A 1 29 ? 7.825 -15.271 2.227 1.00 0.00 35 SER A CA 3
ATOM 3914 C C . SER A 1 29 ? 7.541 -16.150 3.442 1.00 0.00 35 SER A C 3
ATOM 3915 O O . SER A 1 29 ? 8.398 -16.324 4.309 1.00 0.00 35 SER A O 3
ATOM 3923 N N . LYS A 1 30 ? 6.333 -16.700 3.499 1.00 0.00 36 LYS A N 3
ATOM 3924 C CA . LYS A 1 30 ? 5.935 -17.559 4.609 1.00 0.00 36 LYS A CA 3
ATOM 3925 C C . LYS A 1 30 ? 6.754 -18.845 4.625 1.00 0.00 36 LYS A C 3
ATOM 3926 O O . LYS A 1 30 ? 7.049 -19.391 5.687 1.00 0.00 36 LYS A O 3
ATOM 3945 N N . GLU A 1 31 ? 7.119 -19.324 3.440 1.00 0.00 37 GLU A N 3
ATOM 3946 C CA . GLU A 1 31 ? 7.905 -20.546 3.319 1.00 0.00 37 GLU A CA 3
ATOM 3947 C C . GLU A 1 31 ? 9.392 -20.257 3.503 1.00 0.00 37 GLU A C 3
ATOM 3948 O O . GLU A 1 31 ? 9.995 -20.668 4.495 1.00 0.00 37 GLU A O 3
ATOM 3960 N N . ASN A 1 32 ? 9.976 -19.549 2.543 1.00 0.00 38 ASN A N 3
ATOM 3961 C CA . ASN A 1 32 ? 11.392 -19.205 2.600 1.00 0.00 38 ASN A CA 3
ATOM 3962 C C . ASN A 1 32 ? 11.591 -17.825 3.219 1.00 0.00 38 ASN A C 3
ATOM 3963 O O . ASN A 1 32 ? 10.642 -17.210 3.705 1.00 0.00 38 ASN A O 3
ATOM 3974 N N . HIS A 1 33 ? 12.829 -17.346 3.200 1.00 0.00 39 HIS A N 3
ATOM 3975 C CA . HIS A 1 33 ? 13.150 -16.039 3.762 1.00 0.00 39 HIS A CA 3
ATOM 3976 C C . HIS A 1 33 ? 13.295 -14.991 2.663 1.00 0.00 39 HIS A C 3
ATOM 3977 O O . HIS A 1 33 ? 14.067 -14.041 2.795 1.00 0.00 39 HIS A O 3
ATOM 3992 N N . ALA A 1 34 ? 12.546 -15.170 1.579 1.00 0.00 40 ALA A N 3
ATOM 3993 C CA . ALA A 1 34 ? 12.592 -14.240 0.458 1.00 0.00 40 ALA A CA 3
ATOM 3994 C C . ALA A 1 34 ? 11.696 -13.030 0.715 1.00 0.00 40 ALA A C 3
ATOM 3995 O O . ALA A 1 34 ? 10.522 -13.177 1.050 1.00 0.00 40 ALA A O 3
ATOM 4002 N N . ASP A 1 35 ? 12.260 -11.838 0.557 1.00 0.00 41 ASP A N 3
ATOM 4003 C CA . ASP A 1 35 ? 11.514 -10.604 0.774 1.00 0.00 41 ASP A CA 3
ATOM 4004 C C . ASP A 1 35 ? 10.275 -10.546 -0.116 1.00 0.00 41 ASP A C 3
ATOM 4005 O O . ASP A 1 35 ? 10.268 -11.087 -1.222 1.00 0.00 41 ASP A O 3
ATOM 4014 N N . LEU A 1 36 ? 9.230 -9.887 0.375 1.00 0.00 42 LEU A N 3
ATOM 4015 C CA . LEU A 1 36 ? 7.985 -9.758 -0.375 1.00 0.00 42 LEU A CA 3
ATOM 4016 C C . LEU A 1 36 ? 7.730 -8.305 -0.785 1.00 0.00 42 LEU A C 3
ATOM 4017 O O . LEU A 1 36 ? 6.732 -8.006 -1.440 1.00 0.00 42 LEU A O 3
ATOM 4033 N N . GLY A 1 37 ? 8.633 -7.407 -0.395 1.00 0.00 43 GLY A N 3
ATOM 4034 C CA . GLY A 1 37 ? 8.479 -6.003 -0.733 1.00 0.00 43 GLY A CA 3
ATOM 4035 C C . GLY A 1 37 ? 8.241 -5.140 0.489 1.00 0.00 43 GLY A C 3
ATOM 4036 O O . GLY A 1 37 ? 8.005 -5.656 1.582 1.00 0.00 43 GLY A O 3
ATOM 4040 N N . ILE A 1 38 ? 8.297 -3.823 0.303 1.00 0.00 44 ILE A N 3
ATOM 4041 C CA . ILE A 1 38 ? 8.080 -2.884 1.401 1.00 0.00 44 ILE A CA 3
ATOM 4042 C C . ILE A 1 38 ? 6.687 -2.275 1.329 1.00 0.00 44 ILE A C 3
ATOM 4043 O O . ILE A 1 38 ? 6.261 -1.803 0.275 1.00 0.00 44 ILE A O 3
ATOM 4059 N N . PHE A 1 39 ? 5.985 -2.288 2.455 1.00 0.00 45 PHE A N 3
ATOM 4060 C CA . PHE A 1 39 ? 4.635 -1.738 2.522 1.00 0.00 45 PHE A CA 3
ATOM 4061 C C . PHE A 1 39 ? 4.563 -0.599 3.529 1.00 0.00 45 PHE A C 3
ATOM 4062 O O . PHE A 1 39 ? 5.233 -0.627 4.564 1.00 0.00 45 PHE A O 3
ATOM 4079 N N . VAL A 1 40 ? 3.743 0.399 3.220 1.00 0.00 46 VAL A N 3
ATOM 4080 C CA . VAL A 1 40 ? 3.575 1.548 4.096 1.00 0.00 46 VAL A CA 3
ATOM 4081 C C . VAL A 1 40 ? 3.038 1.114 5.454 1.00 0.00 46 VAL A C 3
ATOM 4082 O O . VAL A 1 40 ? 1.857 0.799 5.592 1.00 0.00 46 VAL A O 3
ATOM 4095 N N . LYS A 1 41 ? 3.915 1.098 6.452 1.00 0.00 47 LYS A N 3
ATOM 4096 C CA . LYS A 1 41 ? 3.531 0.700 7.800 1.00 0.00 47 LYS A CA 3
ATOM 4097 C C . LYS A 1 41 ? 2.703 1.792 8.465 1.00 0.00 47 LYS A C 3
ATOM 4098 O O . LYS A 1 41 ? 1.703 1.512 9.125 1.00 0.00 47 LYS A O 3
ATOM 4117 N N . SER A 1 42 ? 3.126 3.036 8.280 1.00 0.00 48 SER A N 3
ATOM 4118 C CA . SER A 1 42 ? 2.421 4.170 8.861 1.00 0.00 48 SER A CA 3
ATOM 4119 C C . SER A 1 42 ? 2.891 5.483 8.245 1.00 0.00 48 SER A C 3
ATOM 4120 O O . SER A 1 42 ? 4.068 5.837 8.333 1.00 0.00 48 SER A O 3
ATOM 4128 N N . ILE A 1 43 ? 1.963 6.200 7.624 1.00 0.00 49 ILE A N 3
ATOM 4129 C CA . ILE A 1 43 ? 2.276 7.475 6.993 1.00 0.00 49 ILE A CA 3
ATOM 4130 C C . ILE A 1 43 ? 2.215 8.614 8.003 1.00 0.00 49 ILE A C 3
ATOM 4131 O O . ILE A 1 43 ? 1.163 8.895 8.576 1.00 0.00 49 ILE A O 3
ATOM 4147 N N . ILE A 1 44 ? 3.350 9.268 8.209 1.00 0.00 50 ILE A N 3
ATOM 4148 C CA . ILE A 1 44 ? 3.432 10.385 9.144 1.00 0.00 50 ILE A CA 3
ATOM 4149 C C . ILE A 1 44 ? 2.406 11.457 8.786 1.00 0.00 50 ILE A C 3
ATOM 4150 O O . ILE A 1 44 ? 2.573 12.178 7.805 1.00 0.00 50 ILE A O 3
ATOM 4166 N N . ASN A 1 45 ? 1.349 11.551 9.585 1.00 0.00 51 ASN A N 3
ATOM 4167 C CA . ASN A 1 45 ? 0.298 12.534 9.349 1.00 0.00 51 ASN A CA 3
ATOM 4168 C C . ASN A 1 45 ? 0.840 13.952 9.504 1.00 0.00 51 ASN A C 3
ATOM 4169 O O . ASN A 1 45 ? 0.572 14.628 10.496 1.00 0.00 51 ASN A O 3
ATOM 4180 N N . GLY A 1 46 ? 1.609 14.388 8.513 1.00 0.00 52 GLY A N 3
ATOM 4181 C CA . GLY A 1 46 ? 2.187 15.716 8.547 1.00 0.00 52 GLY A CA 3
ATOM 4182 C C . GLY A 1 46 ? 3.338 15.868 7.573 1.00 0.00 52 GLY A C 3
ATOM 4183 O O . GLY A 1 46 ? 3.627 16.974 7.114 1.00 0.00 52 GLY A O 3
ATOM 4187 N N . GLY A 1 47 ? 4.002 14.757 7.257 1.00 0.00 53 GLY A N 3
ATOM 4188 C CA . GLY A 1 47 ? 5.119 14.804 6.335 1.00 0.00 53 GLY A CA 3
ATOM 4189 C C . GLY A 1 47 ? 4.690 15.062 4.902 1.00 0.00 53 GLY A C 3
ATOM 4190 O O . GLY A 1 47 ? 3.573 15.509 4.645 1.00 0.00 53 GLY A O 3
ATOM 4194 N N . ALA A 1 48 ? 5.594 14.783 3.969 1.00 0.00 54 ALA A N 3
ATOM 4195 C CA . ALA A 1 48 ? 5.334 14.988 2.549 1.00 0.00 54 ALA A CA 3
ATOM 4196 C C . ALA A 1 48 ? 4.337 13.978 1.991 1.00 0.00 54 ALA A C 3
ATOM 4197 O O . ALA A 1 48 ? 3.463 14.328 1.199 1.00 0.00 54 ALA A O 3
ATOM 4204 N N . ALA A 1 49 ? 4.480 12.725 2.399 1.00 0.00 55 ALA A N 3
ATOM 4205 C CA . ALA A 1 49 ? 3.595 11.666 1.926 1.00 0.00 55 ALA A CA 3
ATOM 4206 C C . ALA A 1 49 ? 2.169 11.886 2.399 1.00 0.00 55 ALA A C 3
ATOM 4207 O O . ALA A 1 49 ? 1.217 11.727 1.635 1.00 0.00 55 ALA A O 3
ATOM 4214 N N . SER A 1 50 ? 2.028 12.260 3.663 1.00 0.00 56 SER A N 3
ATOM 4215 C CA . SER A 1 50 ? 0.714 12.511 4.233 1.00 0.00 56 SER A CA 3
ATOM 4216 C C . SER A 1 50 ? 0.098 13.744 3.590 1.00 0.00 56 SER A C 3
ATOM 4217 O O . SER A 1 50 ? -1.109 13.808 3.358 1.00 0.00 56 SER A O 3
ATOM 4225 N N . LYS A 1 51 ? 0.950 14.720 3.295 1.00 0.00 57 LYS A N 3
ATOM 4226 C CA . LYS A 1 51 ? 0.519 15.957 2.666 1.00 0.00 57 LYS A CA 3
ATOM 4227 C C . LYS A 1 51 ? 0.078 15.703 1.232 1.00 0.00 57 LYS A C 3
ATOM 4228 O O . LYS A 1 51 ? -0.842 16.346 0.725 1.00 0.00 57 LYS A O 3
ATOM 4247 N N . ASP A 1 52 ? 0.743 14.751 0.586 1.00 0.00 58 ASP A N 3
ATOM 4248 C CA . ASP A 1 52 ? 0.428 14.393 -0.791 1.00 0.00 58 ASP A CA 3
ATOM 4249 C C . ASP A 1 52 ? -1.013 13.907 -0.907 1.00 0.00 58 ASP A C 3
ATOM 4250 O O . ASP A 1 52 ? -1.631 14.015 -1.967 1.00 0.00 58 ASP A O 3
ATOM 4259 N N . GLY A 1 53 ? -1.541 13.367 0.188 1.00 0.00 59 GLY A N 3
ATOM 4260 C CA . GLY A 1 53 ? -2.902 12.868 0.187 1.00 0.00 59 GLY A CA 3
ATOM 4261 C C . GLY A 1 53 ? -3.120 11.789 -0.855 1.00 0.00 59 GLY A C 3
ATOM 4262 O O . GLY A 1 53 ? -4.236 11.602 -1.340 1.00 0.00 59 GLY A O 3
ATOM 4266 N N . ARG A 1 54 ? -2.051 11.080 -1.201 1.00 0.00 60 ARG A N 3
ATOM 4267 C CA . ARG A 1 54 ? -2.126 10.017 -2.196 1.00 0.00 60 ARG A CA 3
ATOM 4268 C C . ARG A 1 54 ? -1.679 8.683 -1.609 1.00 0.00 60 ARG A C 3
ATOM 4269 O O . ARG A 1 54 ? -2.117 7.624 -2.055 1.00 0.00 60 ARG A O 3
ATOM 4290 N N . LEU A 1 55 ? -0.796 8.743 -0.620 1.00 0.00 61 LEU A N 3
ATOM 4291 C CA . LEU A 1 55 ? -0.278 7.538 0.019 1.00 0.00 61 LEU A CA 3
ATOM 4292 C C . LEU A 1 55 ? -1.298 6.922 0.970 1.00 0.00 61 LEU A C 3
ATOM 4293 O O . LEU A 1 55 ? -2.132 7.619 1.547 1.00 0.00 61 LEU A O 3
ATOM 4309 N N . ARG A 1 56 ? -1.212 5.604 1.128 1.00 0.00 62 ARG A N 3
ATOM 4310 C CA . ARG A 1 56 ? -2.111 4.869 2.008 1.00 0.00 62 ARG A CA 3
ATOM 4311 C C . ARG A 1 56 ? -1.380 3.689 2.640 1.00 0.00 62 ARG A C 3
ATOM 4312 O O . ARG A 1 56 ? -0.709 2.922 1.950 1.00 0.00 62 ARG A O 3
ATOM 4333 N N . VAL A 1 57 ? -1.510 3.551 3.953 1.00 0.00 63 VAL A N 3
ATOM 4334 C CA . VAL A 1 57 ? -0.856 2.464 4.671 1.00 0.00 63 VAL A CA 3
ATOM 4335 C C . VAL A 1 57 ? -1.282 1.105 4.119 1.00 0.00 63 VAL A C 3
ATOM 4336 O O . VAL A 1 57 ? -2.443 0.910 3.764 1.00 0.00 63 VAL A O 3
ATOM 4349 N N . ASN A 1 58 ? -0.324 0.176 4.053 1.00 0.00 64 ASN A N 3
ATOM 4350 C CA . ASN A 1 58 ? -0.563 -1.182 3.549 1.00 0.00 64 ASN A CA 3
ATOM 4351 C C . ASN A 1 58 ? -0.330 -1.271 2.042 1.00 0.00 64 ASN A C 3
ATOM 4352 O O . ASN A 1 58 ? -0.766 -2.223 1.395 1.00 0.00 64 ASN A O 3
ATOM 4363 N N . ASP A 1 59 ? 0.370 -0.284 1.488 1.00 0.00 65 ASP A N 3
ATOM 4364 C CA . ASP A 1 59 ? 0.667 -0.270 0.060 1.00 0.00 65 ASP A CA 3
ATOM 4365 C C . ASP A 1 59 ? 2.114 -0.683 -0.184 1.00 0.00 65 ASP A C 3
ATOM 4366 O O . ASP A 1 59 ? 3.038 -0.078 0.358 1.00 0.00 65 ASP A O 3
ATOM 4375 N N . GLN A 1 60 ? 2.308 -1.721 -0.993 1.00 0.00 66 GLN A N 3
ATOM 4376 C CA . GLN A 1 60 ? 3.648 -2.208 -1.290 1.00 0.00 66 GLN A CA 3
ATOM 4377 C C . GLN A 1 60 ? 4.302 -1.364 -2.383 1.00 0.00 66 GLN A C 3
ATOM 4378 O O . GLN A 1 60 ? 3.664 -1.015 -3.376 1.00 0.00 66 GLN A O 3
ATOM 4392 N N . LEU A 1 61 ? 5.573 -1.027 -2.185 1.00 0.00 67 LEU A N 3
ATOM 4393 C CA . LEU A 1 61 ? 6.308 -0.212 -3.147 1.00 0.00 67 LEU A CA 3
ATOM 4394 C C . LEU A 1 61 ? 6.957 -1.070 -4.229 1.00 0.00 67 LEU A C 3
ATOM 4395 O O . LEU A 1 61 ? 7.631 -2.056 -3.934 1.00 0.00 67 LEU A O 3
ATOM 4411 N N . ILE A 1 62 ? 6.758 -0.676 -5.483 1.00 0.00 68 ILE A N 3
ATOM 4412 C CA . ILE A 1 62 ? 7.331 -1.395 -6.613 1.00 0.00 68 ILE A CA 3
ATOM 4413 C C . ILE A 1 62 ? 8.418 -0.562 -7.284 1.00 0.00 68 ILE A C 3
ATOM 4414 O O . ILE A 1 62 ? 9.405 -1.098 -7.786 1.00 0.00 68 ILE A O 3
ATOM 4430 N N . ALA A 1 63 ? 8.225 0.752 -7.287 1.00 0.00 69 ALA A N 3
ATOM 4431 C CA . ALA A 1 63 ? 9.185 1.666 -7.896 1.00 0.00 69 ALA A CA 3
ATOM 4432 C C . ALA A 1 63 ? 9.122 3.045 -7.244 1.00 0.00 69 ALA A C 3
ATOM 4433 O O . ALA A 1 63 ? 8.113 3.420 -6.649 1.00 0.00 69 ALA A O 3
ATOM 4440 N N . VAL A 1 64 ? 10.210 3.797 -7.367 1.00 0.00 70 VAL A N 3
ATOM 4441 C CA . VAL A 1 64 ? 10.292 5.138 -6.800 1.00 0.00 70 VAL A CA 3
ATOM 4442 C C . VAL A 1 64 ? 11.060 6.066 -7.738 1.00 0.00 70 VAL A C 3
ATOM 4443 O O . VAL A 1 64 ? 12.180 5.757 -8.144 1.00 0.00 70 VAL A O 3
ATOM 4456 N N . ASN A 1 65 ? 10.453 7.195 -8.087 1.00 0.00 71 ASN A N 3
ATOM 4457 C CA . ASN A 1 65 ? 11.086 8.154 -8.989 1.00 0.00 71 ASN A CA 3
ATOM 4458 C C . ASN A 1 65 ? 11.368 7.520 -10.348 1.00 0.00 71 ASN A C 3
ATOM 4459 O O . ASN A 1 65 ? 12.191 8.018 -11.116 1.00 0.00 71 ASN A O 3
ATOM 4470 N N . GLY A 1 66 ? 10.687 6.415 -10.638 1.00 0.00 72 GLY A N 3
ATOM 4471 C CA . GLY A 1 66 ? 10.887 5.729 -11.900 1.00 0.00 72 GLY A CA 3
ATOM 4472 C C . GLY A 1 66 ? 11.995 4.699 -11.820 1.00 0.00 72 GLY A C 3
ATOM 4473 O O . GLY A 1 66 ? 12.644 4.393 -12.818 1.00 0.00 72 GLY A O 3
ATOM 4477 N N . GLU A 1 67 ? 12.213 4.167 -10.620 1.00 0.00 73 GLU A N 3
ATOM 4478 C CA . GLU A 1 67 ? 13.254 3.170 -10.403 1.00 0.00 73 GLU A CA 3
ATOM 4479 C C . GLU A 1 67 ? 12.694 1.950 -9.679 1.00 0.00 73 GLU A C 3
ATOM 4480 O O . GLU A 1 67 ? 12.502 1.971 -8.463 1.00 0.00 73 GLU A O 3
ATOM 4492 N N . SER A 1 68 ? 12.432 0.889 -10.434 1.00 0.00 74 SER A N 3
ATOM 4493 C CA . SER A 1 68 ? 11.893 -0.341 -9.864 1.00 0.00 74 SER A CA 3
ATOM 4494 C C . SER A 1 68 ? 12.895 -0.990 -8.915 1.00 0.00 74 SER A C 3
ATOM 4495 O O . SER A 1 68 ? 14.106 -0.878 -9.105 1.00 0.00 74 SER A O 3
ATOM 4503 N N . LEU A 1 69 ? 12.381 -1.666 -7.894 1.00 0.00 75 LEU A N 3
ATOM 4504 C CA . LEU A 1 69 ? 13.233 -2.333 -6.913 1.00 0.00 75 LEU A CA 3
ATOM 4505 C C . LEU A 1 69 ? 12.791 -3.779 -6.688 1.00 0.00 75 LEU A C 3
ATOM 4506 O O . LEU A 1 69 ? 13.210 -4.420 -5.723 1.00 0.00 75 LEU A O 3
ATOM 4522 N N . LEU A 1 70 ? 11.949 -4.291 -7.582 1.00 0.00 76 LEU A N 3
ATOM 4523 C CA . LEU A 1 70 ? 11.462 -5.662 -7.471 1.00 0.00 76 LEU A CA 3
ATOM 4524 C C . LEU A 1 70 ? 12.616 -6.659 -7.521 1.00 0.00 76 LEU A C 3
ATOM 4525 O O . LEU A 1 70 ? 12.492 -7.789 -7.048 1.00 0.00 76 LEU A O 3
ATOM 4541 N N . GLY A 1 71 ? 13.737 -6.235 -8.098 1.00 0.00 77 GLY A N 3
ATOM 4542 C CA . GLY A 1 71 ? 14.894 -7.107 -8.197 1.00 0.00 77 GLY A CA 3
ATOM 4543 C C . GLY A 1 71 ? 15.716 -7.134 -6.923 1.00 0.00 77 GLY A C 3
ATOM 4544 O O . GLY A 1 71 ? 16.392 -8.124 -6.637 1.00 0.00 77 GLY A O 3
ATOM 4548 N N . LYS A 1 72 ? 15.663 -6.049 -6.158 1.00 0.00 78 LYS A N 3
ATOM 4549 C CA . LYS A 1 72 ? 16.412 -5.957 -4.910 1.00 0.00 78 LYS A CA 3
ATOM 4550 C C . LYS A 1 72 ? 15.546 -6.330 -3.720 1.00 0.00 78 LYS A C 3
ATOM 4551 O O . LYS A 1 72 ? 14.334 -6.515 -3.846 1.00 0.00 78 LYS A O 3
ATOM 4570 N N . ALA A 1 73 ? 16.185 -6.449 -2.569 1.00 0.00 79 ALA A N 3
ATOM 4571 C CA . ALA A 1 73 ? 15.502 -6.817 -1.341 1.00 0.00 79 ALA A CA 3
ATOM 4572 C C . ALA A 1 73 ? 14.723 -5.640 -0.761 1.00 0.00 79 ALA A C 3
ATOM 4573 O O . ALA A 1 73 ? 14.927 -4.493 -1.155 1.00 0.00 79 ALA A O 3
ATOM 4580 N N . ASN A 1 74 ? 13.825 -5.939 0.174 1.00 0.00 80 ASN A N 3
ATOM 4581 C CA . ASN A 1 74 ? 13.007 -4.910 0.808 1.00 0.00 80 ASN A CA 3
ATOM 4582 C C . ASN A 1 74 ? 13.875 -3.837 1.460 1.00 0.00 80 ASN A C 3
ATOM 4583 O O . ASN A 1 74 ? 13.642 -2.645 1.272 1.00 0.00 80 ASN A O 3
ATOM 4594 N N . GLN A 1 75 ? 14.872 -4.265 2.228 1.00 0.00 81 GLN A N 3
ATOM 4595 C CA . GLN A 1 75 ? 15.768 -3.335 2.906 1.00 0.00 81 GLN A CA 3
ATOM 4596 C C . GLN A 1 75 ? 16.491 -2.444 1.901 1.00 0.00 81 GLN A C 3
ATOM 4597 O O . GLN A 1 75 ? 16.599 -1.231 2.093 1.00 0.00 81 GLN A O 3
ATOM 4611 N N . GLU A 1 76 ? 16.970 -3.049 0.822 1.00 0.00 82 GLU A N 3
ATOM 4612 C CA . GLU A 1 76 ? 17.667 -2.311 -0.220 1.00 0.00 82 GLU A CA 3
ATOM 4613 C C . GLU A 1 76 ? 16.685 -1.428 -0.972 1.00 0.00 82 GLU A C 3
ATOM 4614 O O . GLU A 1 76 ? 17.033 -0.342 -1.433 1.00 0.00 82 GLU A O 3
ATOM 4626 N N . ALA A 1 77 ? 15.450 -1.906 -1.084 1.00 0.00 83 ALA A N 3
ATOM 4627 C CA . ALA A 1 77 ? 14.412 -1.162 -1.772 1.00 0.00 83 ALA A CA 3
ATOM 4628 C C . ALA A 1 77 ? 14.026 0.077 -0.979 1.00 0.00 83 ALA A C 3
ATOM 4629 O O . ALA A 1 77 ? 13.948 1.177 -1.525 1.00 0.00 83 ALA A O 3
ATOM 4636 N N . MET A 1 78 ? 13.803 -0.101 0.320 1.00 0.00 84 MET A N 3
ATOM 4637 C CA . MET A 1 78 ? 13.448 1.015 1.187 1.00 0.00 84 MET A CA 3
ATOM 4638 C C . MET A 1 78 ? 14.578 2.034 1.207 1.00 0.00 84 MET A C 3
ATOM 4639 O O . MET A 1 78 ? 14.347 3.237 1.322 1.00 0.00 84 MET A O 3
ATOM 4653 N N . GLU A 1 79 ? 15.805 1.539 1.063 1.00 0.00 85 GLU A N 3
ATOM 4654 C CA . GLU A 1 79 ? 16.977 2.400 1.032 1.00 0.00 85 GLU A CA 3
ATOM 4655 C C . GLU A 1 79 ? 17.011 3.136 -0.300 1.00 0.00 85 GLU A C 3
ATOM 4656 O O . GLU A 1 79 ? 17.418 4.295 -0.381 1.00 0.00 85 GLU A O 3
ATOM 4668 N N . THR A 1 80 ? 16.558 2.445 -1.340 1.00 0.00 86 THR A N 3
ATOM 4669 C CA . THR A 1 80 ? 16.503 3.008 -2.675 1.00 0.00 86 THR A CA 3
ATOM 4670 C C . THR A 1 80 ? 15.550 4.199 -2.704 1.00 0.00 86 THR A C 3
ATOM 4671 O O . THR A 1 80 ? 15.782 5.174 -3.417 1.00 0.00 86 THR A O 3
ATOM 4682 N N . LEU A 1 81 ? 14.488 4.123 -1.907 1.00 0.00 87 LEU A N 3
ATOM 4683 C CA . LEU A 1 81 ? 13.517 5.213 -1.830 1.00 0.00 87 LEU A CA 3
ATOM 4684 C C . LEU A 1 81 ? 14.106 6.336 -1.000 1.00 0.00 87 LEU A C 3
ATOM 4685 O O . LEU A 1 81 ? 13.878 7.514 -1.265 1.00 0.00 87 LEU A O 3
ATOM 4701 N N . ARG A 1 82 ? 14.876 5.945 0.007 1.00 0.00 88 ARG A N 3
ATOM 4702 C CA . ARG A 1 82 ? 15.530 6.887 0.895 1.00 0.00 88 ARG A CA 3
ATOM 4703 C C . ARG A 1 82 ? 16.435 7.830 0.111 1.00 0.00 88 ARG A C 3
ATOM 4704 O O . ARG A 1 82 ? 16.345 9.050 0.242 1.00 0.00 88 ARG A O 3
ATOM 4725 N N . ARG A 1 83 ? 17.305 7.248 -0.707 1.00 0.00 89 ARG A N 3
ATOM 4726 C CA . ARG A 1 83 ? 18.228 8.026 -1.520 1.00 0.00 89 ARG A CA 3
ATOM 4727 C C . ARG A 1 83 ? 17.484 8.734 -2.649 1.00 0.00 89 ARG A C 3
ATOM 4728 O O . ARG A 1 83 ? 17.731 9.906 -2.929 1.00 0.00 89 ARG A O 3
ATOM 4749 N N . SER A 1 84 ? 16.573 8.017 -3.293 1.00 0.00 90 SER A N 3
ATOM 4750 C CA . SER A 1 84 ? 15.798 8.582 -4.389 1.00 0.00 90 SER A CA 3
ATOM 4751 C C . SER A 1 84 ? 14.883 9.700 -3.898 1.00 0.00 90 SER A C 3
ATOM 4752 O O . SER A 1 84 ? 14.573 10.627 -4.640 1.00 0.00 90 SER A O 3
ATOM 4760 N N . MET A 1 85 ? 14.452 9.606 -2.644 1.00 0.00 91 MET A N 3
ATOM 4761 C CA . MET A 1 85 ? 13.569 10.617 -2.069 1.00 0.00 91 MET A CA 3
ATOM 4762 C C . MET A 1 85 ? 14.360 11.748 -1.412 1.00 0.00 91 MET A C 3
ATOM 4763 O O . MET A 1 85 ? 13.829 12.834 -1.191 1.00 0.00 91 MET A O 3
ATOM 4777 N N . SER A 1 86 ? 15.623 11.486 -1.087 1.00 0.00 92 SER A N 3
ATOM 4778 C CA . SER A 1 86 ? 16.464 12.489 -0.440 1.00 0.00 92 SER A CA 3
ATOM 4779 C C . SER A 1 86 ? 17.686 12.836 -1.285 1.00 0.00 92 SER A C 3
ATOM 4780 O O . SER A 1 86 ? 18.722 13.232 -0.752 1.00 0.00 92 SER A O 3
ATOM 4788 N N . THR A 1 87 ? 17.568 12.689 -2.600 1.00 0.00 93 THR A N 3
ATOM 4789 C CA . THR A 1 87 ? 18.681 12.994 -3.493 1.00 0.00 93 THR A CA 3
ATOM 4790 C C . THR A 1 87 ? 18.217 13.179 -4.940 1.00 0.00 93 THR A C 3
ATOM 4791 O O . THR A 1 87 ? 18.819 13.943 -5.694 1.00 0.00 93 THR A O 3
ATOM 4802 N N . GLU A 1 88 ? 17.160 12.473 -5.330 1.00 0.00 94 GLU A N 3
ATOM 4803 C CA . GLU A 1 88 ? 16.645 12.565 -6.690 1.00 0.00 94 GLU A CA 3
ATOM 4804 C C . GLU A 1 88 ? 15.279 13.241 -6.727 1.00 0.00 94 GLU A C 3
ATOM 4805 O O . GLU A 1 88 ? 15.153 14.384 -7.168 1.00 0.00 94 GLU A O 3
ATOM 4817 N N . GLY A 1 89 ? 14.258 12.530 -6.263 1.00 0.00 95 GLY A N 3
ATOM 4818 C CA . GLY A 1 89 ? 12.911 13.075 -6.253 1.00 0.00 95 GLY A CA 3
ATOM 4819 C C . GLY A 1 89 ? 12.848 14.465 -5.648 1.00 0.00 95 GLY A C 3
ATOM 4820 O O . GLY A 1 89 ? 11.998 15.274 -6.021 1.00 0.00 95 GLY A O 3
ATOM 4824 N N . ASN A 1 90 ? 13.753 14.743 -4.717 1.00 0.00 96 ASN A N 3
ATOM 4825 C CA . ASN A 1 90 ? 13.804 16.043 -4.063 1.00 0.00 96 ASN A CA 3
ATOM 4826 C C . ASN A 1 90 ? 14.369 17.094 -5.018 1.00 0.00 96 ASN A C 3
ATOM 4827 O O . ASN A 1 90 ? 13.959 18.254 -4.994 1.00 0.00 96 ASN A O 3
ATOM 4838 N N . LYS A 1 91 ? 15.309 16.669 -5.858 1.00 0.00 97 LYS A N 3
ATOM 4839 C CA . LYS A 1 91 ? 15.943 17.553 -6.835 1.00 0.00 97 LYS A CA 3
ATOM 4840 C C . LYS A 1 91 ? 14.931 18.504 -7.467 1.00 0.00 97 LYS A C 3
ATOM 4841 O O . LYS A 1 91 ? 15.245 19.654 -7.771 1.00 0.00 97 LYS A O 3
ATOM 4860 N N . ARG A 1 92 ? 13.710 18.011 -7.650 1.00 0.00 98 ARG A N 3
ATOM 4861 C CA . ARG A 1 92 ? 12.643 18.809 -8.235 1.00 0.00 98 ARG A CA 3
ATOM 4862 C C . ARG A 1 92 ? 11.654 19.256 -7.163 1.00 0.00 98 ARG A C 3
ATOM 4863 O O . ARG A 1 92 ? 10.973 20.271 -7.318 1.00 0.00 98 ARG A O 3
ATOM 4884 N N . GLY A 1 93 ? 11.579 18.497 -6.069 1.00 0.00 99 GLY A N 3
ATOM 4885 C CA . GLY A 1 93 ? 10.672 18.840 -4.991 1.00 0.00 99 GLY A CA 3
ATOM 4886 C C . GLY A 1 93 ? 9.687 17.731 -4.669 1.00 0.00 99 GLY A C 3
ATOM 4887 O O . GLY A 1 93 ? 8.955 17.819 -3.685 1.00 0.00 99 GLY A O 3
ATOM 4891 N N . MET A 1 94 ? 9.660 16.689 -5.498 1.00 0.00 100 MET A N 3
ATOM 4892 C CA . MET A 1 94 ? 8.748 15.573 -5.288 1.00 0.00 100 MET A CA 3
ATOM 4893 C C . MET A 1 94 ? 9.281 14.289 -5.915 1.00 0.00 100 MET A C 3
ATOM 4894 O O . MET A 1 94 ? 9.908 14.315 -6.975 1.00 0.00 100 MET A O 3
ATOM 4908 N N . ILE A 1 95 ? 9.026 13.168 -5.249 1.00 0.00 101 ILE A N 3
ATOM 4909 C CA . ILE A 1 95 ? 9.472 11.866 -5.724 1.00 0.00 101 ILE A CA 3
ATOM 4910 C C . ILE A 1 95 ? 8.289 11.015 -6.183 1.00 0.00 101 ILE A C 3
ATOM 4911 O O . ILE A 1 95 ? 7.234 11.008 -5.550 1.00 0.00 101 ILE A O 3
ATOM 4927 N N . GLN A 1 96 ? 8.480 10.282 -7.276 1.00 0.00 102 GLN A N 3
ATOM 4928 C CA . GLN A 1 96 ? 7.435 9.411 -7.800 1.00 0.00 102 GLN A CA 3
ATOM 4929 C C . GLN A 1 96 ? 7.353 8.147 -6.951 1.00 0.00 102 GLN A C 3
ATOM 4930 O O . GLN A 1 96 ? 8.352 7.723 -6.369 1.00 0.00 102 GLN A O 3
ATOM 4944 N N . LEU A 1 97 ? 6.168 7.554 -6.862 1.00 0.00 103 LEU A N 3
ATOM 4945 C CA . LEU A 1 97 ? 5.994 6.353 -6.054 1.00 0.00 103 LEU A CA 3
ATOM 4946 C C . LEU A 1 97 ? 5.016 5.372 -6.686 1.00 0.00 103 LEU A C 3
ATOM 4947 O O . LEU A 1 97 ? 3.813 5.619 -6.732 1.00 0.00 103 LEU A O 3
ATOM 4963 N N . ILE A 1 98 ? 5.538 4.239 -7.144 1.00 0.00 104 ILE A N 3
ATOM 4964 C CA . ILE A 1 98 ? 4.706 3.205 -7.739 1.00 0.00 104 ILE A CA 3
ATOM 4965 C C . ILE A 1 98 ? 4.483 2.083 -6.734 1.00 0.00 104 ILE A C 3
ATOM 4966 O O . ILE A 1 98 ? 5.422 1.385 -6.352 1.00 0.00 104 ILE A O 3
ATOM 4982 N N . VAL A 1 99 ? 3.241 1.925 -6.293 1.00 0.00 105 VAL A N 3
ATOM 4983 C CA . VAL A 1 99 ? 2.911 0.898 -5.313 1.00 0.00 105 VAL A CA 3
ATOM 4984 C C . VAL A 1 99 ? 1.943 -0.134 -5.883 1.00 0.00 105 VAL A C 3
ATOM 4985 O O . VAL A 1 99 ? 1.456 0.004 -7.004 1.00 0.00 105 VAL A O 3
ATOM 4998 N N . ALA A 1 100 ? 1.671 -1.164 -5.092 1.00 0.00 106 ALA A N 3
ATOM 4999 C CA . ALA A 1 100 ? 0.760 -2.222 -5.497 1.00 0.00 106 ALA A CA 3
ATOM 5000 C C . ALA A 1 100 ? 0.008 -2.784 -4.297 1.00 0.00 106 ALA A C 3
ATOM 5001 O O . ALA A 1 100 ? 0.589 -3.010 -3.233 1.00 0.00 106 ALA A O 3
ATOM 5008 N N . ARG A 1 101 ? -1.288 -3.004 -4.479 1.00 0.00 107 ARG A N 3
ATOM 5009 C CA . ARG A 1 101 ? -2.133 -3.537 -3.419 1.00 0.00 107 ARG A CA 3
ATOM 5010 C C . ARG A 1 101 ? -3.363 -4.221 -4.003 1.00 0.00 107 ARG A C 3
ATOM 5011 O O . ARG A 1 101 ? -3.520 -4.301 -5.221 1.00 0.00 107 ARG A O 3
ATOM 5032 N N . ARG A 1 102 ? -4.230 -4.715 -3.130 1.00 0.00 108 ARG A N 3
ATOM 5033 C CA . ARG A 1 102 ? -5.445 -5.396 -3.562 1.00 0.00 108 ARG A CA 3
ATOM 5034 C C . ARG A 1 102 ? -6.675 -4.531 -3.304 1.00 0.00 108 ARG A C 3
ATOM 5035 O O . ARG A 1 102 ? -6.830 -3.961 -2.224 1.00 0.00 108 ARG A O 3
ATOM 5056 N N . ILE A 1 103 ? -7.548 -4.439 -4.304 1.00 0.00 109 ILE A N 3
ATOM 5057 C CA . ILE A 1 103 ? -8.765 -3.646 -4.182 1.00 0.00 109 ILE A CA 3
ATOM 5058 C C . ILE A 1 103 ? -9.690 -4.228 -3.119 1.00 0.00 109 ILE A C 3
ATOM 5059 O O . ILE A 1 103 ? -10.337 -5.252 -3.335 1.00 0.00 109 ILE A O 3
ATOM 5075 N N . SER A 1 104 ? -9.746 -3.565 -1.970 1.00 0.00 110 SER A N 3
ATOM 5076 C CA . SER A 1 104 ? -10.591 -4.012 -0.868 1.00 0.00 110 SER A CA 3
ATOM 5077 C C . SER A 1 104 ? -11.640 -2.959 -0.526 1.00 0.00 110 SER A C 3
ATOM 5078 O O . SER A 1 104 ? -11.561 -2.302 0.513 1.00 0.00 110 SER A O 3
ATOM 5086 N N . ASP B 2 1 ? 2.326 -13.621 6.187 1.00 0.00 3 ASP B N 3
ATOM 5087 C CA . ASP B 2 1 ? 3.424 -13.454 5.242 1.00 0.00 3 ASP B CA 3
ATOM 5088 C C . ASP B 2 1 ? 4.536 -12.605 5.849 1.00 0.00 3 ASP B C 3
ATOM 5089 O O . ASP B 2 1 ? 5.224 -11.866 5.142 1.00 0.00 3 ASP B O 3
ATOM 5098 N N . GLU B 2 2 ? 4.707 -12.714 7.162 1.00 0.00 4 GLU B N 3
ATOM 5099 C CA . GLU B 2 2 ? 5.737 -11.957 7.865 1.00 0.00 4 GLU B CA 3
ATOM 5100 C C . GLU B 2 2 ? 6.822 -12.883 8.405 1.00 0.00 4 GLU B C 3
ATOM 5101 O O . GLU B 2 2 ? 6.626 -14.094 8.501 1.00 0.00 4 GLU B O 3
ATOM 5113 N N . ASP B 2 3 ? 7.965 -12.305 8.758 1.00 0.00 5 ASP B N 3
ATOM 5114 C CA . ASP B 2 3 ? 9.081 -13.077 9.289 1.00 0.00 5 ASP B CA 3
ATOM 5115 C C . ASP B 2 3 ? 9.118 -12.996 10.813 1.00 0.00 5 ASP B C 3
ATOM 5116 O O . ASP B 2 3 ? 10.188 -13.039 11.421 1.00 0.00 5 ASP B O 3
ATOM 5125 N N . GLN B 2 4 ? 7.943 -12.877 11.423 1.00 0.00 6 GLN B N 3
ATOM 5126 C CA . GLN B 2 4 ? 7.840 -12.790 12.875 1.00 0.00 6 GLN B CA 3
ATOM 5127 C C . GLN B 2 4 ? 8.581 -11.564 13.398 1.00 0.00 6 GLN B C 3
ATOM 5128 O O . GLN B 2 4 ? 9.720 -11.663 13.855 1.00 0.00 6 GLN B O 3
ATOM 5142 N N . HIS B 2 5 ? 7.928 -10.408 13.327 1.00 0.00 7 HIS B N 3
ATOM 5143 C CA . HIS B 2 5 ? 8.527 -9.161 13.794 1.00 0.00 7 HIS B CA 3
ATOM 5144 C C . HIS B 2 5 ? 9.823 -8.872 13.045 1.00 0.00 7 HIS B C 3
ATOM 5145 O O . HIS B 2 5 ? 10.861 -9.470 13.326 1.00 0.00 7 HIS B O 3
ATOM 5160 N N . SER B 2 6 ? 9.756 -7.952 12.087 1.00 0.00 8 SER B N 3
ATOM 5161 C CA . SER B 2 6 ? 10.927 -7.590 11.298 1.00 0.00 8 SER B CA 3
ATOM 5162 C C . SER B 2 6 ? 11.531 -6.270 11.781 1.00 0.00 8 SER B C 3
ATOM 5163 O O . SER B 2 6 ? 12.427 -6.264 12.624 1.00 0.00 8 SER B O 3
ATOM 5171 N N . GLN B 2 7 ? 11.041 -5.153 11.240 1.00 0.00 9 GLN B N 3
ATOM 5172 C CA . GLN B 2 7 ? 11.535 -3.835 11.615 1.00 0.00 9 GLN B CA 3
ATOM 5173 C C . GLN B 2 7 ? 10.973 -2.780 10.676 1.00 0.00 9 GLN B C 3
ATOM 5174 O O . GLN B 2 7 ? 10.666 -3.069 9.519 1.00 0.00 9 GLN B O 3
ATOM 5188 N N . ILE B 2 8 ? 10.830 -1.559 11.171 1.00 0.00 10 ILE B N 3
ATOM 5189 C CA . ILE B 2 8 ? 10.296 -0.480 10.359 1.00 0.00 10 ILE B CA 3
ATOM 5190 C C . ILE B 2 8 ? 11.360 0.568 10.066 1.00 0.00 10 ILE B C 3
ATOM 5191 O O . ILE B 2 8 ? 12.218 0.852 10.903 1.00 0.00 10 ILE B O 3
ATOM 5207 N N . THR B 2 9 ? 11.294 1.135 8.872 1.00 0.00 11 THR B N 3
ATOM 5208 C CA . THR B 2 9 ? 12.247 2.154 8.450 1.00 0.00 11 THR B CA 3
ATOM 5209 C C . THR B 2 9 ? 11.532 3.465 8.140 1.00 0.00 11 THR B C 3
ATOM 5210 O O . THR B 2 9 ? 10.964 3.634 7.061 1.00 0.00 11 THR B O 3
ATOM 5221 N N . LYS B 2 10 ? 11.562 4.391 9.092 1.00 0.00 12 LYS B N 3
ATOM 5222 C CA . LYS B 2 10 ? 10.913 5.685 8.917 1.00 0.00 12 LYS B CA 3
ATOM 5223 C C . LYS B 2 10 ? 11.690 6.556 7.938 1.00 0.00 12 LYS B C 3
ATOM 5224 O O . LYS B 2 10 ? 12.873 6.832 8.136 1.00 0.00 12 LYS B O 3
ATOM 5243 N N . VAL B 2 11 ? 11.013 6.985 6.879 1.00 0.00 13 VAL B N 3
ATOM 5244 C CA . VAL B 2 11 ? 11.630 7.826 5.862 1.00 0.00 13 VAL B CA 3
ATOM 5245 C C . VAL B 2 11 ? 10.763 9.041 5.554 1.00 0.00 13 VAL B C 3
ATOM 5246 O O . VAL B 2 11 ? 9.933 9.408 6.412 1.00 0.00 13 VAL B O 3
ATOM 5260 N N . GLY A 1 1 ? -7.325 -12.015 -7.503 1.00 0.00 7 GLY A N 4
ATOM 5261 C CA . GLY A 1 1 ? -8.001 -11.001 -8.290 1.00 0.00 7 GLY A CA 4
ATOM 5262 C C . GLY A 1 1 ? -8.206 -9.710 -7.522 1.00 0.00 7 GLY A C 4
ATOM 5263 O O . GLY A 1 1 ? -9.160 -8.974 -7.775 1.00 0.00 7 GLY A O 4
ATOM 5267 N N . THR A 1 2 ? -7.310 -9.436 -6.581 1.00 0.00 8 THR A N 4
ATOM 5268 C CA . THR A 1 2 ? -7.396 -8.226 -5.773 1.00 0.00 8 THR A CA 4
ATOM 5269 C C . THR A 1 2 ? -6.029 -7.560 -5.643 1.00 0.00 8 THR A C 4
ATOM 5270 O O . THR A 1 2 ? -5.431 -7.550 -4.568 1.00 0.00 8 THR A O 4
ATOM 5281 N N . ARG A 1 3 ? -5.540 -7.005 -6.746 1.00 0.00 9 ARG A N 4
ATOM 5282 C CA . ARG A 1 3 ? -4.244 -6.338 -6.756 1.00 0.00 9 ARG A CA 4
ATOM 5283 C C . ARG A 1 3 ? -4.230 -5.201 -7.772 1.00 0.00 9 ARG A C 4
ATOM 5284 O O . ARG A 1 3 ? -4.491 -5.411 -8.956 1.00 0.00 9 ARG A O 4
ATOM 5305 N N . GLU A 1 4 ? -3.927 -3.994 -7.302 1.00 0.00 10 GLU A N 4
ATOM 5306 C CA . GLU A 1 4 ? -3.886 -2.828 -8.177 1.00 0.00 10 GLU A CA 4
ATOM 5307 C C . GLU A 1 4 ? -2.671 -1.954 -7.882 1.00 0.00 10 GLU A C 4
ATOM 5308 O O . GLU A 1 4 ? -2.336 -1.711 -6.722 1.00 0.00 10 GLU A O 4
ATOM 5320 N N . PHE A 1 5 ? -2.022 -1.479 -8.940 1.00 0.00 11 PHE A N 4
ATOM 5321 C CA . PHE A 1 5 ? -0.850 -0.623 -8.802 1.00 0.00 11 PHE A CA 4
ATOM 5322 C C . PHE A 1 5 ? -1.269 0.829 -8.598 1.00 0.00 11 PHE A C 4
ATOM 5323 O O . PHE A 1 5 ? -2.320 1.252 -9.080 1.00 0.00 11 PHE A O 4
ATOM 5340 N N . LEU A 1 6 ? -0.450 1.587 -7.876 1.00 0.00 12 LEU A N 4
ATOM 5341 C CA . LEU A 1 6 ? -0.753 2.990 -7.609 1.00 0.00 12 LEU A CA 4
ATOM 5342 C C . LEU A 1 6 ? 0.484 3.864 -7.775 1.00 0.00 12 LEU A C 4
ATOM 5343 O O . LEU A 1 6 ? 1.412 3.809 -6.967 1.00 0.00 12 LEU A O 4
ATOM 5359 N N . THR A 1 7 ? 0.485 4.676 -8.825 1.00 0.00 13 THR A N 4
ATOM 5360 C CA . THR A 1 7 ? 1.597 5.573 -9.105 1.00 0.00 13 THR A CA 4
ATOM 5361 C C . THR A 1 7 ? 1.264 6.996 -8.661 1.00 0.00 13 THR A C 4
ATOM 5362 O O . THR A 1 7 ? 0.217 7.534 -9.020 1.00 0.00 13 THR A O 4
ATOM 5373 N N . PHE A 1 8 ? 2.148 7.598 -7.868 1.00 0.00 14 PHE A N 4
ATOM 5374 C CA . PHE A 1 8 ? 1.919 8.952 -7.371 1.00 0.00 14 PHE A CA 4
ATOM 5375 C C . PHE A 1 8 ? 3.196 9.786 -7.352 1.00 0.00 14 PHE A C 4
ATOM 5376 O O . PHE A 1 8 ? 4.293 9.283 -7.582 1.00 0.00 14 PHE A O 4
ATOM 5393 N N . GLU A 1 9 ? 3.026 11.071 -7.056 1.00 0.00 15 GLU A N 4
ATOM 5394 C CA . GLU A 1 9 ? 4.137 12.013 -6.974 1.00 0.00 15 GLU A CA 4
ATOM 5395 C C . GLU A 1 9 ? 4.092 12.718 -5.623 1.00 0.00 15 GLU A C 4
ATOM 5396 O O . GLU A 1 9 ? 3.157 13.464 -5.334 1.00 0.00 15 GLU A O 4
ATOM 5408 N N . VAL A 1 10 ? 5.081 12.442 -4.778 1.00 0.00 16 VAL A N 4
ATOM 5409 C CA . VAL A 1 10 ? 5.119 13.015 -3.439 1.00 0.00 16 VAL A CA 4
ATOM 5410 C C . VAL A 1 10 ? 6.146 14.141 -3.301 1.00 0.00 16 VAL A C 4
ATOM 5411 O O . VAL A 1 10 ? 7.352 13.895 -3.326 1.00 0.00 16 VAL A O 4
ATOM 5424 N N . PRO A 1 11 ? 5.680 15.391 -3.116 1.00 0.00 17 PRO A N 4
ATOM 5425 C CA . PRO A 1 11 ? 6.566 16.539 -2.936 1.00 0.00 17 PRO A CA 4
ATOM 5426 C C . PRO A 1 11 ? 7.015 16.652 -1.483 1.00 0.00 17 PRO A C 4
ATOM 5427 O O . PRO A 1 11 ? 6.188 16.645 -0.572 1.00 0.00 17 PRO A O 4
ATOM 5438 N N . LEU A 1 12 ? 8.322 16.741 -1.262 1.00 0.00 18 LEU A N 4
ATOM 5439 C CA . LEU A 1 12 ? 8.858 16.829 0.093 1.00 0.00 18 LEU A CA 4
ATOM 5440 C C . LEU A 1 12 ? 9.678 18.092 0.300 1.00 0.00 18 LEU A C 4
ATOM 5441 O O . LEU A 1 12 ? 10.587 18.123 1.131 1.00 0.00 18 LEU A O 4
ATOM 5457 N N . ASN A 1 13 ? 9.345 19.132 -0.451 1.00 0.00 19 ASN A N 4
ATOM 5458 C CA . ASN A 1 13 ? 10.037 20.422 -0.352 1.00 0.00 19 ASN A CA 4
ATOM 5459 C C . ASN A 1 13 ? 10.354 20.772 1.103 1.00 0.00 19 ASN A C 4
ATOM 5460 O O . ASN A 1 13 ? 11.352 21.430 1.394 1.00 0.00 19 ASN A O 4
ATOM 5471 N N . ASP A 1 14 ? 9.495 20.317 2.007 1.00 0.00 20 ASP A N 4
ATOM 5472 C CA . ASP A 1 14 ? 9.671 20.564 3.431 1.00 0.00 20 ASP A CA 4
ATOM 5473 C C . ASP A 1 14 ? 9.984 19.263 4.154 1.00 0.00 20 ASP A C 4
ATOM 5474 O O . ASP A 1 14 ? 10.715 19.246 5.144 1.00 0.00 20 ASP A O 4
ATOM 5483 N N . SER A 1 15 ? 9.427 18.175 3.639 1.00 0.00 21 SER A N 4
ATOM 5484 C CA . SER A 1 15 ? 9.638 16.859 4.214 1.00 0.00 21 SER A CA 4
ATOM 5485 C C . SER A 1 15 ? 11.069 16.375 3.976 1.00 0.00 21 SER A C 4
ATOM 5486 O O . SER A 1 15 ? 11.465 15.329 4.486 1.00 0.00 21 SER A O 4
ATOM 5494 N N . GLY A 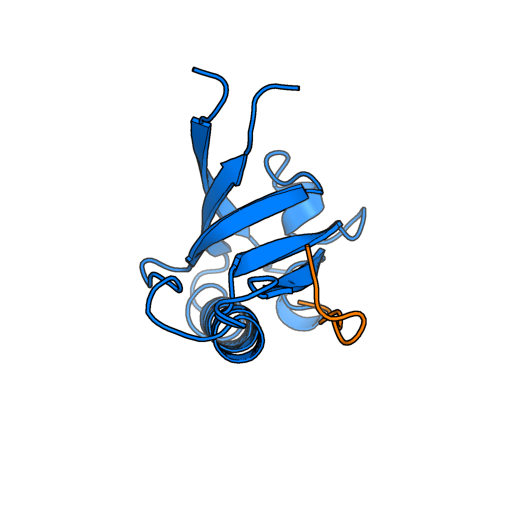1 16 ? 11.843 17.140 3.199 1.00 0.00 22 GLY A N 4
ATOM 5495 C CA . GLY A 1 16 ? 13.221 16.764 2.917 1.00 0.00 22 GLY A CA 4
ATOM 5496 C C . GLY A 1 16 ? 13.961 16.278 4.151 1.00 0.00 22 GLY A C 4
ATOM 5497 O O . GLY A 1 16 ? 14.862 15.443 4.054 1.00 0.00 22 GLY A O 4
ATOM 5501 N N . SER A 1 17 ? 13.574 16.795 5.314 1.00 0.00 23 SER A N 4
ATOM 5502 C CA . SER A 1 17 ? 14.199 16.404 6.572 1.00 0.00 23 SER A CA 4
ATOM 5503 C C . SER A 1 17 ? 13.562 15.128 7.114 1.00 0.00 23 SER A C 4
ATOM 5504 O O . SER A 1 17 ? 14.238 14.281 7.697 1.00 0.00 23 SER A O 4
ATOM 5512 N N . ALA A 1 18 ? 12.253 15.000 6.913 1.00 0.00 24 ALA A N 4
ATOM 5513 C CA . ALA A 1 18 ? 11.516 13.828 7.374 1.00 0.00 24 ALA A CA 4
ATOM 5514 C C . ALA A 1 18 ? 11.617 12.678 6.374 1.00 0.00 24 ALA A C 4
ATOM 5515 O O . ALA A 1 18 ? 11.157 11.568 6.643 1.00 0.00 24 ALA A O 4
ATOM 5522 N N . GLY A 1 19 ? 12.215 12.947 5.213 1.00 0.00 25 GLY A N 4
ATOM 5523 C CA . GLY A 1 19 ? 12.352 11.923 4.194 1.00 0.00 25 GLY A CA 4
ATOM 5524 C C . GLY A 1 19 ? 11.183 11.924 3.229 1.00 0.00 25 GLY A C 4
ATOM 5525 O O . GLY A 1 19 ? 11.371 11.899 2.013 1.00 0.00 25 GLY A O 4
ATOM 5529 N N . LEU A 1 20 ? 9.975 11.968 3.780 1.00 0.00 26 LEU A N 4
ATOM 5530 C CA . LEU A 1 20 ? 8.758 11.987 2.978 1.00 0.00 26 LEU A CA 4
ATOM 5531 C C . LEU A 1 20 ? 7.521 12.000 3.870 1.00 0.00 26 LEU A C 4
ATOM 5532 O O . LEU A 1 20 ? 6.482 12.537 3.491 1.00 0.00 26 LEU A O 4
ATOM 5548 N N . GLY A 1 21 ? 7.638 11.416 5.058 1.00 0.00 27 GLY A N 4
ATOM 5549 C CA . GLY A 1 21 ? 6.520 11.395 5.981 1.00 0.00 27 GLY A CA 4
ATOM 5550 C C . GLY A 1 21 ? 5.836 10.046 6.063 1.00 0.00 27 GLY A C 4
ATOM 5551 O O . GLY A 1 21 ? 4.608 9.974 6.092 1.00 0.00 27 GLY A O 4
ATOM 5555 N N . VAL A 1 22 ? 6.619 8.972 6.107 1.00 0.00 28 VAL A N 4
ATOM 5556 C CA . VAL A 1 22 ? 6.049 7.631 6.195 1.00 0.00 28 VAL A CA 4
ATOM 5557 C C . VAL A 1 22 ? 7.036 6.629 6.780 1.00 0.00 28 VAL A C 4
ATOM 5558 O O . VAL A 1 22 ? 8.251 6.829 6.735 1.00 0.00 28 VAL A O 4
ATOM 5571 N N . SER A 1 23 ? 6.495 5.537 7.301 1.00 0.00 29 SER A N 4
ATOM 5572 C CA . SER A 1 23 ? 7.301 4.468 7.871 1.00 0.00 29 SER A CA 4
ATOM 5573 C C . SER A 1 23 ? 7.085 3.193 7.065 1.00 0.00 29 SER A C 4
ATOM 5574 O O . SER A 1 23 ? 5.963 2.697 6.973 1.00 0.00 29 SER A O 4
ATOM 5582 N N . VAL A 1 24 ? 8.149 2.686 6.454 1.00 0.00 30 VAL A N 4
ATOM 5583 C CA . VAL A 1 24 ? 8.048 1.488 5.628 1.00 0.00 30 VAL A CA 4
ATOM 5584 C C . VAL A 1 24 ? 8.652 0.264 6.305 1.00 0.00 30 VAL A C 4
ATOM 5585 O O . VAL A 1 24 ? 9.601 0.368 7.084 1.00 0.00 30 VAL A O 4
ATOM 5598 N N . LYS A 1 25 ? 8.092 -0.897 5.984 1.00 0.00 31 LYS A N 4
ATOM 5599 C CA . LYS A 1 25 ? 8.557 -2.164 6.532 1.00 0.00 31 LYS A CA 4
ATOM 5600 C C . LYS A 1 25 ? 8.348 -3.280 5.516 1.00 0.00 31 LYS A C 4
ATOM 5601 O O . LYS A 1 25 ? 7.265 -3.411 4.948 1.00 0.00 31 LYS A O 4
ATOM 5620 N N . GLY A 1 26 ? 9.386 -4.073 5.279 1.00 0.00 32 GLY A N 4
ATOM 5621 C CA . GLY A 1 26 ? 9.276 -5.154 4.317 1.00 0.00 32 GLY A CA 4
ATOM 5622 C C . GLY A 1 26 ? 9.158 -6.516 4.965 1.00 0.00 32 GLY A C 4
ATOM 5623 O O . GLY A 1 26 ? 9.492 -6.689 6.137 1.00 0.00 32 GLY A O 4
ATOM 5627 N N . ASN A 1 27 ? 8.681 -7.486 4.192 1.00 0.00 33 ASN A N 4
ATOM 5628 C CA . ASN A 1 27 ? 8.514 -8.848 4.688 1.00 0.00 33 ASN A CA 4
ATOM 5629 C C . ASN A 1 27 ? 9.129 -9.856 3.726 1.00 0.00 33 ASN A C 4
ATOM 5630 O O . ASN A 1 27 ? 9.527 -9.509 2.614 1.00 0.00 33 ASN A O 4
ATOM 5641 N N . ARG A 1 28 ? 9.202 -11.109 4.163 1.00 0.00 34 ARG A N 4
ATOM 5642 C CA . ARG A 1 28 ? 9.766 -12.173 3.343 1.00 0.00 34 ARG A CA 4
ATOM 5643 C C . ARG A 1 28 ? 8.712 -13.230 3.036 1.00 0.00 34 ARG A C 4
ATOM 5644 O O . ARG A 1 28 ? 7.753 -13.400 3.788 1.00 0.00 34 ARG A O 4
ATOM 5665 N N . SER A 1 29 ? 8.895 -13.936 1.925 1.00 0.00 35 SER A N 4
ATOM 5666 C CA . SER A 1 29 ? 7.956 -14.979 1.514 1.00 0.00 35 SER A CA 4
ATOM 5667 C C . SER A 1 29 ? 7.613 -15.907 2.678 1.00 0.00 35 SER A C 4
ATOM 5668 O O . SER A 1 29 ? 8.429 -16.129 3.571 1.00 0.00 35 SER A O 4
ATOM 5676 N N . LYS A 1 30 ? 6.396 -16.442 2.660 1.00 0.00 36 LYS A N 4
ATOM 5677 C CA . LYS A 1 30 ? 5.938 -17.343 3.711 1.00 0.00 36 LYS A CA 4
ATOM 5678 C C . LYS A 1 30 ? 6.705 -18.661 3.686 1.00 0.00 36 LYS A C 4
ATOM 5679 O O . LYS A 1 30 ? 7.170 -19.141 4.720 1.00 0.00 36 LYS A O 4
ATOM 5698 N N . GLU A 1 31 ? 6.824 -19.247 2.501 1.00 0.00 37 GLU A N 4
ATOM 5699 C CA . GLU A 1 31 ? 7.524 -20.517 2.339 1.00 0.00 37 GLU A CA 4
ATOM 5700 C C . GLU A 1 31 ? 9.035 -20.337 2.457 1.00 0.00 37 GLU A C 4
ATOM 5701 O O . GLU A 1 31 ? 9.696 -21.059 3.203 1.00 0.00 37 GLU A O 4
ATOM 5713 N N . ASN A 1 32 ? 9.578 -19.376 1.719 1.00 0.00 38 ASN A N 4
ATOM 5714 C CA . ASN A 1 32 ? 11.012 -19.111 1.745 1.00 0.00 38 ASN A CA 4
ATOM 5715 C C . ASN A 1 32 ? 11.296 -17.676 2.178 1.00 0.00 38 ASN A C 4
ATOM 5716 O O . ASN A 1 32 ? 10.388 -16.850 2.251 1.00 0.00 38 ASN A O 4
ATOM 5727 N N . HIS A 1 33 ? 12.560 -17.390 2.469 1.00 0.00 39 HIS A N 4
ATOM 5728 C CA . HIS A 1 33 ? 12.961 -16.056 2.903 1.00 0.00 39 HIS A CA 4
ATOM 5729 C C . HIS A 1 33 ? 13.184 -15.131 1.707 1.00 0.00 39 HIS A C 4
ATOM 5730 O O . HIS A 1 33 ? 14.267 -14.571 1.536 1.00 0.00 39 HIS A O 4
ATOM 5745 N N . ALA A 1 34 ? 12.151 -14.970 0.888 1.00 0.00 40 ALA A N 4
ATOM 5746 C CA . ALA A 1 34 ? 12.236 -14.104 -0.284 1.00 0.00 40 ALA A CA 4
ATOM 5747 C C . ALA A 1 34 ? 11.526 -12.780 -0.030 1.00 0.00 40 ALA A C 4
ATOM 5748 O O . ALA A 1 34 ? 10.299 -12.728 0.056 1.00 0.00 40 ALA A O 4
ATOM 5755 N N . ASP A 1 35 ? 12.308 -11.711 0.094 1.00 0.00 41 ASP A N 4
ATOM 5756 C CA . ASP A 1 35 ? 11.764 -10.381 0.344 1.00 0.00 41 ASP A CA 4
ATOM 5757 C C . ASP A 1 35 ? 10.576 -10.076 -0.566 1.00 0.00 41 ASP A C 4
ATOM 5758 O O . ASP A 1 35 ? 10.706 -10.055 -1.790 1.00 0.00 41 ASP A O 4
ATOM 5767 N N . LEU A 1 36 ? 9.421 -9.831 0.043 1.00 0.00 42 LEU A N 4
ATOM 5768 C CA . LEU A 1 36 ? 8.209 -9.516 -0.706 1.00 0.00 42 LEU A CA 4
ATOM 5769 C C . LEU A 1 36 ? 8.101 -8.014 -0.967 1.00 0.00 42 LEU A C 4
ATOM 5770 O O . LEU A 1 36 ? 7.153 -7.553 -1.602 1.00 0.00 42 LEU A O 4
ATOM 5786 N N . GLY A 1 37 ? 9.074 -7.252 -0.468 1.00 0.00 43 GLY A N 4
ATOM 5787 C CA . GLY A 1 37 ? 9.061 -5.815 -0.655 1.00 0.00 43 GLY A CA 4
ATOM 5788 C C . GLY A 1 37 ? 8.709 -5.075 0.621 1.00 0.00 43 GLY A C 4
ATOM 5789 O O . GLY A 1 37 ? 8.573 -5.689 1.680 1.00 0.00 43 GLY A O 4
ATOM 5793 N N . ILE A 1 38 ? 8.564 -3.757 0.520 1.00 0.00 44 ILE A N 4
ATOM 5794 C CA . ILE A 1 38 ? 8.227 -2.935 1.677 1.00 0.00 44 ILE A CA 4
ATOM 5795 C C . ILE A 1 38 ? 6.820 -2.361 1.557 1.00 0.00 44 ILE A C 4
ATOM 5796 O O . ILE A 1 38 ? 6.407 -1.918 0.485 1.00 0.00 44 ILE A O 4
ATOM 5812 N N . PHE A 1 39 ? 6.089 -2.372 2.667 1.00 0.00 45 PHE A N 4
ATOM 5813 C CA . PHE A 1 39 ? 4.724 -1.855 2.695 1.00 0.00 45 PHE A CA 4
ATOM 5814 C C . PHE A 1 39 ? 4.606 -0.704 3.687 1.00 0.00 45 PHE A C 4
ATOM 5815 O O . PHE A 1 39 ? 5.203 -0.735 4.763 1.00 0.00 45 PHE A O 4
ATOM 5832 N N . VAL A 1 40 ? 3.826 0.307 3.318 1.00 0.00 46 VAL A N 4
ATOM 5833 C CA . VAL A 1 40 ? 3.621 1.466 4.179 1.00 0.00 46 VAL A CA 4
ATOM 5834 C C . VAL A 1 40 ? 3.127 1.038 5.556 1.00 0.00 46 VAL A C 4
ATOM 5835 O O . VAL A 1 40 ? 1.979 0.628 5.713 1.00 0.00 46 VAL A O 4
ATOM 5848 N N . LYS A 1 41 ? 4.005 1.132 6.552 1.00 0.00 47 LYS A N 4
ATOM 5849 C CA . LYS A 1 41 ? 3.658 0.752 7.916 1.00 0.00 47 LYS A CA 4
ATOM 5850 C C . LYS A 1 41 ? 2.813 1.834 8.576 1.00 0.00 47 LYS A C 4
ATOM 5851 O O . LYS A 1 41 ? 1.843 1.541 9.275 1.00 0.00 47 LYS A O 4
ATOM 5870 N N . SER A 1 42 ? 3.186 3.086 8.346 1.00 0.00 48 SER A N 4
ATOM 5871 C CA . SER A 1 42 ? 2.458 4.214 8.916 1.00 0.00 48 SER A CA 4
ATOM 5872 C C . SER A 1 42 ? 2.885 5.526 8.267 1.00 0.00 48 SER A C 4
ATOM 5873 O O . SER A 1 42 ? 4.066 5.875 8.260 1.00 0.00 48 SER A O 4
ATOM 5881 N N . ILE A 1 43 ? 1.911 6.247 7.722 1.00 0.00 49 ILE A N 4
ATOM 5882 C CA . ILE A 1 43 ? 2.176 7.520 7.065 1.00 0.00 49 ILE A CA 4
ATOM 5883 C C . ILE A 1 43 ? 2.065 8.684 8.044 1.00 0.00 49 ILE A C 4
ATOM 5884 O O . ILE A 1 43 ? 1.034 8.873 8.689 1.00 0.00 49 ILE A O 4
ATOM 5900 N N . ILE A 1 44 ? 3.133 9.466 8.135 1.00 0.00 50 ILE A N 4
ATOM 5901 C CA . ILE A 1 44 ? 3.160 10.622 9.019 1.00 0.00 50 ILE A CA 4
ATOM 5902 C C . ILE A 1 44 ? 2.125 11.651 8.579 1.00 0.00 50 ILE A C 4
ATOM 5903 O O . ILE A 1 44 ? 2.278 12.285 7.536 1.00 0.00 50 ILE A O 4
ATOM 5919 N N . ASN A 1 45 ? 1.074 11.811 9.378 1.00 0.00 51 ASN A N 4
ATOM 5920 C CA . ASN A 1 45 ? 0.016 12.767 9.065 1.00 0.00 51 ASN A CA 4
ATOM 5921 C C . ASN A 1 45 ? 0.541 14.198 9.124 1.00 0.00 51 ASN A C 4
ATOM 5922 O O . ASN A 1 45 ? 0.208 14.960 10.031 1.00 0.00 51 ASN A O 4
ATOM 5933 N N . GLY A 1 46 ? 1.367 14.550 8.146 1.00 0.00 52 GLY A N 4
ATOM 5934 C CA . GLY A 1 46 ? 1.935 15.882 8.092 1.00 0.00 52 GLY A CA 4
ATOM 5935 C C . GLY A 1 46 ? 3.076 15.976 7.098 1.00 0.00 52 GLY A C 4
ATOM 5936 O O . GLY A 1 46 ? 3.340 17.046 6.549 1.00 0.00 52 GLY A O 4
ATOM 5940 N N . GLY A 1 47 ? 3.755 14.855 6.865 1.00 0.00 53 GLY A N 4
ATOM 5941 C CA . GLY A 1 47 ? 4.862 14.844 5.933 1.00 0.00 53 GLY A CA 4
ATOM 5942 C C . GLY A 1 47 ? 4.422 15.007 4.490 1.00 0.00 53 GLY A C 4
ATOM 5943 O O . GLY A 1 47 ? 3.281 15.375 4.215 1.00 0.00 53 GLY A O 4
ATOM 5947 N N . ALA A 1 48 ? 5.340 14.737 3.571 1.00 0.00 54 ALA A N 4
ATOM 5948 C CA . ALA A 1 48 ? 5.072 14.857 2.144 1.00 0.00 54 ALA A CA 4
ATOM 5949 C C . ALA A 1 48 ? 4.086 13.804 1.646 1.00 0.00 54 ALA A C 4
ATOM 5950 O O . ALA A 1 48 ? 3.216 14.097 0.828 1.00 0.00 54 ALA A O 4
ATOM 5957 N N . ALA A 1 49 ? 4.239 12.580 2.130 1.00 0.00 55 ALA A N 4
ATOM 5958 C CA . ALA A 1 49 ? 3.368 11.485 1.714 1.00 0.00 55 ALA A CA 4
ATOM 5959 C C . ALA A 1 49 ? 1.939 11.697 2.187 1.00 0.00 55 ALA A C 4
ATOM 5960 O O . ALA A 1 49 ? 0.987 11.441 1.449 1.00 0.00 55 ALA A O 4
ATOM 5967 N N . SER A 1 50 ? 1.791 12.169 3.416 1.00 0.00 56 SER A N 4
ATOM 5968 C CA . SER A 1 50 ? 0.471 12.418 3.977 1.00 0.00 56 SER A CA 4
ATOM 5969 C C . SER A 1 50 ? -0.175 13.610 3.286 1.00 0.00 56 SER A C 4
ATOM 5970 O O . SER A 1 50 ? -1.393 13.660 3.108 1.00 0.00 56 SER A O 4
ATOM 5978 N N . LYS A 1 51 ? 0.657 14.568 2.894 1.00 0.00 57 LYS A N 4
ATOM 5979 C CA . LYS A 1 51 ? 0.188 15.764 2.216 1.00 0.00 57 LYS A CA 4
ATOM 5980 C C . LYS A 1 51 ? -0.215 15.457 0.780 1.00 0.00 57 LYS A C 4
ATOM 5981 O O . LYS A 1 51 ? -1.091 16.113 0.216 1.00 0.00 57 LYS A O 4
ATOM 6000 N N . ASP A 1 52 ? 0.427 14.449 0.197 1.00 0.00 58 ASP A N 4
ATOM 6001 C CA . ASP A 1 52 ? 0.131 14.043 -1.171 1.00 0.00 58 ASP A CA 4
ATOM 6002 C C . ASP A 1 52 ? -1.335 13.648 -1.307 1.00 0.00 58 ASP A C 4
ATOM 6003 O O . ASP A 1 52 ? -1.935 13.804 -2.372 1.00 0.00 58 ASP A O 4
ATOM 6012 N N . GLY A 1 53 ? -1.906 13.141 -0.221 1.00 0.00 59 GLY A N 4
ATOM 6013 C CA . GLY A 1 53 ? -3.298 12.732 -0.235 1.00 0.00 59 GLY A CA 4
ATOM 6014 C C . GLY A 1 53 ? -3.549 11.512 -1.102 1.00 0.00 59 GLY A C 4
ATOM 6015 O O . GLY A 1 53 ? -4.693 11.217 -1.445 1.00 0.00 59 GLY A O 4
ATOM 6019 N N . ARG A 1 54 ? -2.483 10.799 -1.456 1.00 0.00 60 ARG A N 4
ATOM 6020 C CA . ARG A 1 54 ? -2.609 9.605 -2.285 1.00 0.00 60 ARG A CA 4
ATOM 6021 C C . ARG A 1 54 ? -1.881 8.417 -1.658 1.00 0.00 60 ARG A C 4
ATOM 6022 O O . ARG A 1 54 ? -1.881 7.317 -2.211 1.00 0.00 60 ARG A O 4
ATOM 6043 N N . LEU A 1 55 ? -1.256 8.647 -0.507 1.00 0.00 61 LEU A N 4
ATOM 6044 C CA . LEU A 1 55 ? -0.521 7.597 0.185 1.00 0.00 61 LEU A CA 4
ATOM 6045 C C . LEU A 1 55 ? -1.352 6.995 1.315 1.00 0.00 61 LEU A C 4
ATOM 6046 O O . LEU A 1 55 ? -1.945 7.716 2.117 1.00 0.00 61 LEU A O 4
ATOM 6062 N N . ARG A 1 56 ? -1.381 5.666 1.373 1.00 0.00 62 ARG A N 4
ATOM 6063 C CA . ARG A 1 56 ? -2.129 4.959 2.409 1.00 0.00 62 ARG A CA 4
ATOM 6064 C C . ARG A 1 56 ? -1.329 3.773 2.940 1.00 0.00 62 ARG A C 4
ATOM 6065 O O . ARG A 1 56 ? -0.633 3.092 2.188 1.00 0.00 62 ARG A O 4
ATOM 6086 N N . VAL A 1 57 ? -1.431 3.535 4.243 1.00 0.00 63 VAL A N 4
ATOM 6087 C CA . VAL A 1 57 ? -0.718 2.434 4.884 1.00 0.00 63 VAL A CA 4
ATOM 6088 C C . VAL A 1 57 ? -1.062 1.096 4.227 1.00 0.00 63 VAL A C 4
ATOM 6089 O O . VAL A 1 57 ? -2.182 0.901 3.756 1.00 0.00 63 VAL A O 4
ATOM 6102 N N . ASN A 1 58 ? -0.083 0.185 4.198 1.00 0.00 64 ASN A N 4
ATOM 6103 C CA . ASN A 1 58 ? -0.250 -1.146 3.601 1.00 0.00 64 ASN A CA 4
ATOM 6104 C C . ASN A 1 58 ? 0.117 -1.141 2.118 1.00 0.00 64 ASN A C 4
ATOM 6105 O O . ASN A 1 58 ? 0.232 -2.198 1.497 1.00 0.00 64 ASN A O 4
ATOM 6116 N N . ASP A 1 59 ? 0.309 0.049 1.553 1.00 0.00 65 ASP A N 4
ATOM 6117 C CA . ASP A 1 59 ? 0.669 0.174 0.147 1.00 0.00 65 ASP A CA 4
ATOM 6118 C C . ASP A 1 59 ? 2.031 -0.463 -0.121 1.00 0.00 65 ASP A C 4
ATOM 6119 O O . ASP A 1 59 ? 3.068 0.078 0.266 1.00 0.00 65 ASP A O 4
ATOM 6128 N N . GLN A 1 60 ? 2.020 -1.616 -0.785 1.00 0.00 66 GLN A N 4
ATOM 6129 C CA . GLN A 1 60 ? 3.252 -2.329 -1.106 1.00 0.00 66 GLN A CA 4
ATOM 6130 C C . GLN A 1 60 ? 4.031 -1.593 -2.191 1.00 0.00 66 GLN A C 4
ATOM 6131 O O . GLN A 1 60 ? 3.575 -1.486 -3.328 1.00 0.00 66 GLN A O 4
ATOM 6145 N N . LEU A 1 61 ? 5.205 -1.080 -1.834 1.00 0.00 67 LEU A N 4
ATOM 6146 C CA . LEU A 1 61 ? 6.034 -0.345 -2.781 1.00 0.00 67 LEU A CA 4
ATOM 6147 C C . LEU A 1 61 ? 6.584 -1.258 -3.870 1.00 0.00 67 LEU A C 4
ATOM 6148 O O . LEU A 1 61 ? 6.937 -2.408 -3.613 1.00 0.00 67 LEU A O 4
ATOM 6164 N N . ILE A 1 62 ? 6.655 -0.731 -5.086 1.00 0.00 68 ILE A N 4
ATOM 6165 C CA . ILE A 1 62 ? 7.163 -1.488 -6.223 1.00 0.00 68 ILE A CA 4
ATOM 6166 C C . ILE A 1 62 ? 8.238 -0.708 -6.975 1.00 0.00 68 ILE A C 4
ATOM 6167 O O . ILE A 1 62 ? 9.191 -1.292 -7.490 1.00 0.00 68 ILE A O 4
ATOM 6183 N N . ALA A 1 63 ? 8.082 0.613 -7.037 1.00 0.00 69 ALA A N 4
ATOM 6184 C CA . ALA A 1 63 ? 9.047 1.461 -7.728 1.00 0.00 69 ALA A CA 4
ATOM 6185 C C . ALA A 1 63 ? 9.140 2.837 -7.078 1.00 0.00 69 ALA A C 4
ATOM 6186 O O . ALA A 1 63 ? 8.291 3.213 -6.270 1.00 0.00 69 ALA A O 4
ATOM 6193 N N . VAL A 1 64 ? 10.177 3.584 -7.441 1.00 0.00 70 VAL A N 4
ATOM 6194 C CA . VAL A 1 64 ? 10.386 4.921 -6.898 1.00 0.00 70 VAL A CA 4
ATOM 6195 C C . VAL A 1 64 ? 11.213 5.774 -7.855 1.00 0.00 70 VAL A C 4
ATOM 6196 O O . VAL A 1 64 ? 12.355 5.442 -8.168 1.00 0.00 70 VAL A O 4
ATOM 6209 N N . ASN A 1 65 ? 10.624 6.872 -8.323 1.00 0.00 71 ASN A N 4
ATOM 6210 C CA . ASN A 1 65 ? 11.307 7.769 -9.251 1.00 0.00 71 ASN A CA 4
ATOM 6211 C C . ASN A 1 65 ? 11.758 7.010 -10.496 1.00 0.00 71 ASN A C 4
ATOM 6212 O O . ASN A 1 65 ? 12.883 7.178 -10.967 1.00 0.00 71 ASN A O 4
ATOM 6223 N N . GLY A 1 66 ? 10.874 6.166 -11.015 1.00 0.00 72 GLY A N 4
ATOM 6224 C CA . GLY A 1 66 ? 11.199 5.384 -12.191 1.00 0.00 72 GLY A CA 4
ATOM 6225 C C . GLY A 1 66 ? 12.215 4.299 -11.888 1.00 0.00 72 GLY A C 4
ATOM 6226 O O . GLY A 1 66 ? 12.925 3.838 -12.780 1.00 0.00 72 GLY A O 4
ATOM 6230 N N . GLU A 1 67 ? 12.285 3.898 -10.621 1.00 0.00 73 GLU A N 4
ATOM 6231 C CA . GLU A 1 67 ? 13.223 2.867 -10.195 1.00 0.00 73 GLU A CA 4
ATOM 6232 C C . GLU A 1 67 ? 12.489 1.703 -9.538 1.00 0.00 73 GLU A C 4
ATOM 6233 O O . GLU A 1 67 ? 12.156 1.756 -8.354 1.00 0.00 73 GLU A O 4
ATOM 6245 N N . SER A 1 68 ? 12.236 0.654 -10.314 1.00 0.00 74 SER A N 4
ATOM 6246 C CA . SER A 1 68 ? 11.539 -0.522 -9.807 1.00 0.00 74 SER A CA 4
ATOM 6247 C C . SER A 1 68 ? 12.415 -1.293 -8.823 1.00 0.00 74 SER A C 4
ATOM 6248 O O . SER A 1 68 ? 13.494 -1.767 -9.176 1.00 0.00 74 SER A O 4
ATOM 6256 N N . LEU A 1 69 ? 11.940 -1.416 -7.588 1.00 0.00 75 LEU A N 4
ATOM 6257 C CA . LEU A 1 69 ? 12.679 -2.133 -6.553 1.00 0.00 75 LEU A CA 4
ATOM 6258 C C . LEU A 1 69 ? 12.653 -3.639 -6.800 1.00 0.00 75 LEU A C 4
ATOM 6259 O O . LEU A 1 69 ? 13.442 -4.384 -6.216 1.00 0.00 75 LEU A O 4
ATOM 6275 N N . LEU A 1 70 ? 11.745 -4.087 -7.665 1.00 0.00 76 LEU A N 4
ATOM 6276 C CA . LEU A 1 70 ? 11.621 -5.507 -7.982 1.00 0.00 76 LEU A CA 4
ATOM 6277 C C . LEU A 1 70 ? 12.968 -6.096 -8.391 1.00 0.00 76 LEU A C 4
ATOM 6278 O O . LEU A 1 70 ? 13.351 -6.046 -9.560 1.00 0.00 76 LEU A O 4
ATOM 6294 N N . GLY A 1 71 ? 13.681 -6.653 -7.419 1.00 0.00 77 GLY A N 4
ATOM 6295 C CA . GLY A 1 71 ? 14.979 -7.242 -7.690 1.00 0.00 77 GLY A CA 4
ATOM 6296 C C . GLY A 1 71 ? 15.900 -7.191 -6.486 1.00 0.00 77 GLY A C 4
ATOM 6297 O O . GLY A 1 71 ? 16.826 -7.994 -6.369 1.00 0.00 77 GLY A O 4
ATOM 6301 N N . LYS A 1 72 ? 15.645 -6.244 -5.588 1.00 0.00 78 LYS A N 4
ATOM 6302 C CA . LYS A 1 72 ? 16.458 -6.092 -4.385 1.00 0.00 78 LYS A CA 4
ATOM 6303 C C . LYS A 1 72 ? 15.664 -6.451 -3.140 1.00 0.00 78 LYS A C 4
ATOM 6304 O O . LYS A 1 72 ? 14.443 -6.604 -3.185 1.00 0.00 78 LYS A O 4
ATOM 6323 N N . ALA A 1 73 ? 16.377 -6.589 -2.035 1.00 0.00 79 ALA A N 4
ATOM 6324 C CA . ALA A 1 73 ? 15.768 -6.941 -0.764 1.00 0.00 79 ALA A CA 4
ATOM 6325 C C . ALA A 1 73 ? 15.005 -5.761 -0.170 1.00 0.00 79 ALA A C 4
ATOM 6326 O O . ALA A 1 73 ? 15.170 -4.622 -0.603 1.00 0.00 79 ALA A O 4
ATOM 6333 N N . ASN A 1 74 ? 14.162 -6.043 0.822 1.00 0.00 80 ASN A N 4
ATOM 6334 C CA . ASN A 1 74 ? 13.369 -5.001 1.470 1.00 0.00 80 ASN A CA 4
ATOM 6335 C C . ASN A 1 74 ? 14.249 -3.848 1.939 1.00 0.00 80 ASN A C 4
ATOM 6336 O O . ASN A 1 74 ? 14.041 -2.700 1.558 1.00 0.00 80 ASN A O 4
ATOM 6347 N N . GLN A 1 75 ? 15.229 -4.168 2.778 1.00 0.00 81 GLN A N 4
ATOM 6348 C CA . GLN A 1 75 ? 16.137 -3.157 3.309 1.00 0.00 81 GLN A CA 4
ATOM 6349 C C . GLN A 1 75 ? 16.784 -2.346 2.189 1.00 0.00 81 GLN A C 4
ATOM 6350 O O . GLN A 1 75 ? 16.961 -1.134 2.306 1.00 0.00 81 GLN A O 4
ATOM 6364 N N . GLU A 1 76 ? 17.127 -3.025 1.099 1.00 0.00 82 GLU A N 4
ATOM 6365 C CA . GLU A 1 76 ? 17.745 -2.372 -0.044 1.00 0.00 82 GLU A CA 4
ATOM 6366 C C . GLU A 1 76 ? 16.733 -1.496 -0.760 1.00 0.00 82 GLU A C 4
ATOM 6367 O O . GLU A 1 76 ? 17.054 -0.401 -1.221 1.00 0.00 82 GLU A O 4
ATOM 6379 N N . ALA A 1 77 ? 15.504 -1.990 -0.850 1.00 0.00 83 ALA A N 4
ATOM 6380 C CA . ALA A 1 77 ? 14.442 -1.256 -1.510 1.00 0.00 83 ALA A CA 4
ATOM 6381 C C . ALA A 1 77 ? 14.093 0.005 -0.731 1.00 0.00 83 ALA A C 4
ATOM 6382 O O . ALA A 1 77 ? 14.003 1.094 -1.301 1.00 0.00 83 ALA A O 4
ATOM 6389 N N . MET A 1 78 ? 13.914 -0.144 0.577 1.00 0.00 84 MET A N 4
ATOM 6390 C CA . MET A 1 78 ? 13.596 0.990 1.434 1.00 0.00 84 MET A CA 4
ATOM 6391 C C . MET A 1 78 ? 14.743 1.990 1.420 1.00 0.00 84 MET A C 4
ATOM 6392 O O . MET A 1 78 ? 14.536 3.193 1.563 1.00 0.00 84 MET A O 4
ATOM 6406 N N . GLU A 1 79 ? 15.955 1.479 1.221 1.00 0.00 85 GLU A N 4
ATOM 6407 C CA . GLU A 1 79 ? 17.139 2.322 1.156 1.00 0.00 85 GLU A CA 4
ATOM 6408 C C . GLU A 1 79 ? 17.218 2.978 -0.217 1.00 0.00 85 GLU A C 4
ATOM 6409 O O . GLU A 1 79 ? 17.696 4.105 -0.356 1.00 0.00 85 GLU A O 4
ATOM 6421 N N . THR A 1 80 ? 16.735 2.260 -1.225 1.00 0.00 86 THR A N 4
ATOM 6422 C CA . THR A 1 80 ? 16.733 2.757 -2.592 1.00 0.00 86 THR A CA 4
ATOM 6423 C C . THR A 1 80 ? 15.744 3.909 -2.736 1.00 0.00 86 THR A C 4
ATOM 6424 O O . THR A 1 80 ? 16.004 4.873 -3.451 1.00 0.00 86 THR A O 4
ATOM 6435 N N . LEU A 1 81 ? 14.618 3.815 -2.034 1.00 0.00 87 LEU A N 4
ATOM 6436 C CA . LEU A 1 81 ? 13.617 4.873 -2.077 1.00 0.00 87 LEU A CA 4
ATOM 6437 C C . LEU A 1 81 ? 14.064 6.020 -1.186 1.00 0.00 87 LEU A C 4
ATOM 6438 O O . LEU A 1 81 ? 13.817 7.190 -1.479 1.00 0.00 87 LEU A O 4
ATOM 6454 N N . ARG A 1 82 ? 14.741 5.661 -0.102 1.00 0.00 88 ARG A N 4
ATOM 6455 C CA . ARG A 1 82 ? 15.257 6.633 0.850 1.00 0.00 88 ARG A CA 4
ATOM 6456 C C . ARG A 1 82 ? 16.202 7.608 0.157 1.00 0.00 88 ARG A C 4
ATOM 6457 O O . ARG A 1 82 ? 16.052 8.826 0.270 1.00 0.00 88 ARG A O 4
ATOM 6478 N N . ARG A 1 83 ? 17.175 7.061 -0.562 1.00 0.00 89 ARG A N 4
ATOM 6479 C CA . ARG A 1 83 ? 18.145 7.876 -1.279 1.00 0.00 89 ARG A CA 4
ATOM 6480 C C . ARG A 1 83 ? 17.488 8.533 -2.492 1.00 0.00 89 ARG A C 4
ATOM 6481 O O . ARG A 1 83 ? 17.824 9.656 -2.860 1.00 0.00 89 ARG A O 4
ATOM 6502 N N . SER A 1 84 ? 16.542 7.830 -3.102 1.00 0.00 90 SER A N 4
ATOM 6503 C CA . SER A 1 84 ? 15.836 8.358 -4.261 1.00 0.00 90 SER A CA 4
ATOM 6504 C C . SER A 1 84 ? 14.912 9.493 -3.843 1.00 0.00 90 SER A C 4
ATOM 6505 O O . SER A 1 84 ? 14.639 10.405 -4.623 1.00 0.00 90 SER A O 4
ATOM 6513 N N . MET A 1 85 ? 14.433 9.430 -2.605 1.00 0.00 91 MET A N 4
ATOM 6514 C CA . MET A 1 85 ? 13.539 10.450 -2.079 1.00 0.00 91 MET A CA 4
ATOM 6515 C C . MET A 1 85 ? 14.314 11.595 -1.433 1.00 0.00 91 MET A C 4
ATOM 6516 O O . MET A 1 85 ? 13.781 12.689 -1.255 1.00 0.00 91 MET A O 4
ATOM 6530 N N . SER A 1 86 ? 15.568 11.339 -1.064 1.00 0.00 92 SER A N 4
ATOM 6531 C CA . SER A 1 86 ? 16.389 12.363 -0.420 1.00 0.00 92 SER A CA 4
ATOM 6532 C C . SER A 1 86 ? 17.715 12.577 -1.150 1.00 0.00 92 SER A C 4
ATOM 6533 O O . SER A 1 86 ? 18.754 12.767 -0.517 1.00 0.00 92 SER A O 4
ATOM 6541 N N . THR A 1 87 ? 17.680 12.552 -2.479 1.00 0.00 93 THR A N 4
ATOM 6542 C CA . THR A 1 87 ? 18.894 12.753 -3.264 1.00 0.00 93 THR A CA 4
ATOM 6543 C C . THR A 1 87 ? 18.606 12.889 -4.765 1.00 0.00 93 THR A C 4
ATOM 6544 O O . THR A 1 87 ? 19.418 13.445 -5.503 1.00 0.00 93 THR A O 4
ATOM 6555 N N . GLU A 1 88 ? 17.466 12.380 -5.221 1.00 0.00 94 GLU A N 4
ATOM 6556 C CA . GLU A 1 88 ? 17.115 12.463 -6.633 1.00 0.00 94 GLU A CA 4
ATOM 6557 C C . GLU A 1 88 ? 15.724 13.054 -6.818 1.00 0.00 94 GLU A C 4
ATOM 6558 O O . GLU A 1 88 ? 15.557 14.087 -7.466 1.00 0.00 94 GLU A O 4
ATOM 6570 N N . GLY A 1 89 ? 14.734 12.397 -6.235 1.00 0.00 95 GLY A N 4
ATOM 6571 C CA . GLY A 1 89 ? 13.368 12.874 -6.336 1.00 0.00 95 GLY A CA 4
ATOM 6572 C C . GLY A 1 89 ? 13.167 14.180 -5.596 1.00 0.00 95 GLY A C 4
ATOM 6573 O O . GLY A 1 89 ? 12.275 14.962 -5.925 1.00 0.00 95 GLY A O 4
ATOM 6577 N N . ASN A 1 90 ? 14.007 14.417 -4.595 1.00 0.00 96 ASN A N 4
ATOM 6578 C CA . ASN A 1 90 ? 13.936 15.638 -3.804 1.00 0.00 96 ASN A CA 4
ATOM 6579 C C . ASN A 1 90 ? 14.572 16.799 -4.566 1.00 0.00 96 ASN A C 4
ATOM 6580 O O . ASN A 1 90 ? 14.144 17.947 -4.444 1.00 0.00 96 ASN A O 4
ATOM 6591 N N . LYS A 1 91 ? 15.596 16.486 -5.354 1.00 0.00 97 LYS A N 4
ATOM 6592 C CA . LYS A 1 91 ? 16.301 17.492 -6.146 1.00 0.00 97 LYS A CA 4
ATOM 6593 C C . LYS A 1 91 ? 15.323 18.441 -6.832 1.00 0.00 97 LYS A C 4
ATOM 6594 O O . LYS A 1 91 ? 15.553 19.648 -6.895 1.00 0.00 97 LYS A O 4
ATOM 6613 N N . ARG A 1 92 ? 14.229 17.885 -7.334 1.00 0.00 98 ARG A N 4
ATOM 6614 C CA . ARG A 1 92 ? 13.209 18.682 -8.005 1.00 0.00 98 ARG A CA 4
ATOM 6615 C C . ARG A 1 92 ? 12.167 19.177 -7.007 1.00 0.00 98 ARG A C 4
ATOM 6616 O O . ARG A 1 92 ? 11.554 20.226 -7.205 1.00 0.00 98 ARG A O 4
ATOM 6637 N N . GLY A 1 93 ? 11.972 18.416 -5.932 1.00 0.00 99 GLY A N 4
ATOM 6638 C CA . GLY A 1 93 ? 11.005 18.797 -4.920 1.00 0.00 99 GLY A CA 4
ATOM 6639 C C . GLY A 1 93 ? 9.945 17.735 -4.684 1.00 0.00 99 GLY A C 4
ATOM 6640 O O . GLY A 1 93 ? 9.137 17.856 -3.765 1.00 0.00 99 GLY A O 4
ATOM 6644 N N . MET A 1 94 ? 9.943 16.694 -5.515 1.00 0.00 100 MET A N 4
ATOM 6645 C CA . MET A 1 94 ? 8.967 15.620 -5.385 1.00 0.00 100 MET A CA 4
ATOM 6646 C C . MET A 1 94 ? 9.473 14.332 -6.024 1.00 0.00 100 MET A C 4
ATOM 6647 O O . MET A 1 94 ? 10.146 14.356 -7.054 1.00 0.00 100 MET A O 4
ATOM 6661 N N . ILE A 1 95 ? 9.144 13.208 -5.398 1.00 0.00 101 ILE A N 4
ATOM 6662 C CA . ILE A 1 95 ? 9.561 11.902 -5.887 1.00 0.00 101 ILE A CA 4
ATOM 6663 C C . ILE A 1 95 ? 8.359 11.073 -6.344 1.00 0.00 101 ILE A C 4
ATOM 6664 O O . ILE A 1 95 ? 7.271 11.179 -5.780 1.00 0.00 101 ILE A O 4
ATOM 6680 N N . GLN A 1 96 ? 8.568 10.245 -7.364 1.00 0.00 102 GLN A N 4
ATOM 6681 C CA . GLN A 1 96 ? 7.509 9.393 -7.891 1.00 0.00 102 GLN A CA 4
ATOM 6682 C C . GLN A 1 96 ? 7.470 8.071 -7.127 1.00 0.00 102 GLN A C 4
ATOM 6683 O O . GLN A 1 96 ? 8.514 7.512 -6.791 1.00 0.00 102 GLN A O 4
ATOM 6697 N N . LEU A 1 97 ? 6.267 7.576 -6.843 1.00 0.00 103 LEU A N 4
ATOM 6698 C CA . LEU A 1 97 ? 6.117 6.326 -6.105 1.00 0.00 103 LEU A CA 4
ATOM 6699 C C . LEU A 1 97 ? 5.133 5.383 -6.775 1.00 0.00 103 LEU A C 4
ATOM 6700 O O . LEU A 1 97 ? 4.092 5.802 -7.276 1.00 0.00 103 LEU A O 4
ATOM 6716 N N . ILE A 1 98 ? 5.455 4.098 -6.738 1.00 0.00 104 ILE A N 4
ATOM 6717 C CA . ILE A 1 98 ? 4.591 3.071 -7.295 1.00 0.00 104 ILE A CA 4
ATOM 6718 C C . ILE A 1 98 ? 4.338 2.009 -6.236 1.00 0.00 104 ILE A C 4
ATOM 6719 O O . ILE A 1 98 ? 5.253 1.294 -5.831 1.00 0.00 104 ILE A O 4
ATOM 6735 N N . VAL A 1 99 ? 3.098 1.927 -5.773 1.00 0.00 105 VAL A N 4
ATOM 6736 C CA . VAL A 1 99 ? 2.738 0.968 -4.739 1.00 0.00 105 VAL A CA 4
ATOM 6737 C C . VAL A 1 99 ? 1.468 0.203 -5.093 1.00 0.00 105 VAL A C 4
ATOM 6738 O O . VAL A 1 99 ? 0.464 0.794 -5.493 1.00 0.00 105 VAL A O 4
ATOM 6751 N N . ALA A 1 100 ? 1.515 -1.113 -4.928 1.00 0.00 106 ALA A N 4
ATOM 6752 C CA . ALA A 1 100 ? 0.366 -1.962 -5.210 1.00 0.00 106 ALA A CA 4
ATOM 6753 C C . ALA A 1 100 ? -0.225 -2.498 -3.912 1.00 0.00 106 ALA A C 4
ATOM 6754 O O . ALA A 1 100 ? 0.509 -2.866 -2.994 1.00 0.00 106 ALA A O 4
ATOM 6761 N N . ARG A 1 101 ? -1.551 -2.537 -3.832 1.00 0.00 107 ARG A N 4
ATOM 6762 C CA . ARG A 1 101 ? -2.218 -3.026 -2.632 1.00 0.00 107 ARG A CA 4
ATOM 6763 C C . ARG A 1 101 ? -3.353 -3.984 -2.978 1.00 0.00 107 ARG A C 4
ATOM 6764 O O . ARG A 1 101 ? -3.658 -4.209 -4.150 1.00 0.00 107 ARG A O 4
ATOM 6785 N N . ARG A 1 102 ? -3.965 -4.551 -1.945 1.00 0.00 108 ARG A N 4
ATOM 6786 C CA . ARG A 1 102 ? -5.063 -5.495 -2.122 1.00 0.00 108 ARG A CA 4
ATOM 6787 C C . ARG A 1 102 ? -6.413 -4.806 -1.960 1.00 0.00 108 ARG A C 4
ATOM 6788 O O . ARG A 1 102 ? -6.570 -3.909 -1.133 1.00 0.00 108 ARG A O 4
ATOM 6809 N N . ILE A 1 103 ? -7.388 -5.237 -2.754 1.00 0.00 109 ILE A N 4
ATOM 6810 C CA . ILE A 1 103 ? -8.729 -4.670 -2.698 1.00 0.00 109 ILE A CA 4
ATOM 6811 C C . ILE A 1 103 ? -9.577 -5.380 -1.650 1.00 0.00 109 ILE A C 4
ATOM 6812 O O . ILE A 1 103 ? -9.955 -6.539 -1.822 1.00 0.00 109 ILE A O 4
ATOM 6828 N N . SER A 1 104 ? -9.873 -4.678 -0.562 1.00 0.00 110 SER A N 4
ATOM 6829 C CA . SER A 1 104 ? -10.675 -5.241 0.517 1.00 0.00 110 SER A CA 4
ATOM 6830 C C . SER A 1 104 ? -11.838 -4.320 0.872 1.00 0.00 110 SER A C 4
ATOM 6831 O O . SER A 1 104 ? -11.801 -3.615 1.880 1.00 0.00 110 SER A O 4
ATOM 6839 N N . ASP B 2 1 ? 2.653 -12.525 6.772 1.00 0.00 3 ASP B N 4
ATOM 6840 C CA . ASP B 2 1 ? 3.690 -12.935 5.834 1.00 0.00 3 ASP B CA 4
ATOM 6841 C C . ASP B 2 1 ? 5.062 -12.449 6.292 1.00 0.00 3 ASP B C 4
ATOM 6842 O O . ASP B 2 1 ? 5.933 -12.153 5.474 1.00 0.00 3 ASP B O 4
ATOM 6851 N N . GLU B 2 2 ? 5.248 -12.371 7.607 1.00 0.00 4 GLU B N 4
ATOM 6852 C CA . GLU B 2 2 ? 6.513 -11.922 8.175 1.00 0.00 4 GLU B CA 4
ATOM 6853 C C . GLU B 2 2 ? 7.332 -13.106 8.680 1.00 0.00 4 GLU B C 4
ATOM 6854 O O . GLU B 2 2 ? 6.818 -14.214 8.819 1.00 0.00 4 GLU B O 4
ATOM 6866 N N . ASP B 2 3 ? 8.609 -12.860 8.955 1.00 0.00 5 ASP B N 4
ATOM 6867 C CA . ASP B 2 3 ? 9.500 -13.905 9.447 1.00 0.00 5 ASP B CA 4
ATOM 6868 C C . ASP B 2 3 ? 10.174 -13.478 10.747 1.00 0.00 5 ASP B C 4
ATOM 6869 O O . ASP B 2 3 ? 11.326 -13.823 11.003 1.00 0.00 5 ASP B O 4
ATOM 6878 N N . GLN B 2 4 ? 9.446 -12.723 11.563 1.00 0.00 6 GLN B N 4
ATOM 6879 C CA . GLN B 2 4 ? 9.973 -12.248 12.837 1.00 0.00 6 GLN B CA 4
ATOM 6880 C C . GLN B 2 4 ? 11.202 -11.373 12.622 1.00 0.00 6 GLN B C 4
ATOM 6881 O O . GLN B 2 4 ? 11.744 -11.306 11.519 1.00 0.00 6 GLN B O 4
ATOM 6895 N N . HIS B 2 5 ? 11.640 -10.705 13.684 1.00 0.00 7 HIS B N 4
ATOM 6896 C CA . HIS B 2 5 ? 12.807 -9.833 13.612 1.00 0.00 7 HIS B CA 4
ATOM 6897 C C . HIS B 2 5 ? 12.581 -8.701 12.614 1.00 0.00 7 HIS B C 4
ATOM 6898 O O . HIS B 2 5 ? 13.526 -8.209 11.995 1.00 0.00 7 HIS B O 4
ATOM 6913 N N . SER B 2 6 ? 11.326 -8.290 12.463 1.00 0.00 8 SER B N 4
ATOM 6914 C CA . SER B 2 6 ? 10.981 -7.214 11.541 1.00 0.00 8 SER B CA 4
ATOM 6915 C C . SER B 2 6 ? 11.540 -5.881 12.029 1.00 0.00 8 SER B C 4
ATOM 6916 O O . SER B 2 6 ? 12.258 -5.827 13.027 1.00 0.00 8 SER B O 4
ATOM 6924 N N . GLN B 2 7 ? 11.200 -4.807 11.320 1.00 0.00 9 GLN B N 4
ATOM 6925 C CA . GLN B 2 7 ? 11.663 -3.474 11.676 1.00 0.00 9 GLN B CA 4
ATOM 6926 C C . GLN B 2 7 ? 11.091 -2.449 10.711 1.00 0.00 9 GLN B C 4
ATOM 6927 O O . GLN B 2 7 ? 10.715 -2.787 9.588 1.00 0.00 9 GLN B O 4
ATOM 6941 N N . ILE B 2 8 ? 11.012 -1.203 11.150 1.00 0.00 10 ILE B N 4
ATOM 6942 C CA . ILE B 2 8 ? 10.472 -0.144 10.315 1.00 0.00 10 ILE B CA 4
ATOM 6943 C C . ILE B 2 8 ? 11.530 0.909 10.011 1.00 0.00 10 ILE B C 4
ATOM 6944 O O . ILE B 2 8 ? 12.492 1.074 10.762 1.00 0.00 10 ILE B O 4
ATOM 6960 N N . THR B 2 9 ? 11.348 1.614 8.901 1.00 0.00 11 THR B N 4
ATOM 6961 C CA . THR B 2 9 ? 12.289 2.651 8.490 1.00 0.00 11 THR B CA 4
ATOM 6962 C C . THR B 2 9 ? 11.570 3.971 8.237 1.00 0.00 11 THR B C 4
ATOM 6963 O O . THR B 2 9 ? 10.525 4.008 7.586 1.00 0.00 11 THR B O 4
ATOM 6974 N N . LYS B 2 10 ? 12.138 5.055 8.754 1.00 0.00 12 LYS B N 4
ATOM 6975 C CA . LYS B 2 10 ? 11.554 6.379 8.583 1.00 0.00 12 LYS B CA 4
ATOM 6976 C C . LYS B 2 10 ? 11.941 6.966 7.231 1.00 0.00 12 LYS B C 4
ATOM 6977 O O . LYS B 2 10 ? 13.095 7.329 7.005 1.00 0.00 12 LYS B O 4
ATOM 6996 N N . VAL B 2 11 ? 10.966 7.057 6.331 1.00 0.00 13 VAL B N 4
ATOM 6997 C CA . VAL B 2 11 ? 11.206 7.597 4.999 1.00 0.00 13 VAL B CA 4
ATOM 6998 C C . VAL B 2 11 ? 10.159 8.646 4.633 1.00 0.00 13 VAL B C 4
ATOM 6999 O O . VAL B 2 11 ? 9.712 9.378 5.543 1.00 0.00 13 VAL B O 4
ATOM 7013 N N . GLY A 1 1 ? -6.948 -9.617 -9.931 1.00 0.00 7 GLY A N 5
ATOM 7014 C CA . GLY A 1 1 ? -8.049 -8.707 -10.183 1.00 0.00 7 GLY A CA 5
ATOM 7015 C C . GLY A 1 1 ? -8.139 -7.603 -9.147 1.00 0.00 7 GLY A C 5
ATOM 7016 O O . GLY A 1 1 ? -8.467 -6.463 -9.474 1.00 0.00 7 GLY A O 5
ATOM 7020 N N . THR A 1 2 ? -7.848 -7.942 -7.896 1.00 0.00 8 THR A N 5
ATOM 7021 C CA . THR A 1 2 ? -7.899 -6.970 -6.811 1.00 0.00 8 THR A CA 5
ATOM 7022 C C . THR A 1 2 ? -6.564 -6.247 -6.659 1.00 0.00 8 THR A C 5
ATOM 7023 O O . THR A 1 2 ? -6.514 -5.108 -6.196 1.00 0.00 8 THR A O 5
ATOM 7034 N N . ARG A 1 3 ? -5.483 -6.910 -7.053 1.00 0.00 9 ARG A N 5
ATOM 7035 C CA . ARG A 1 3 ? -4.154 -6.317 -6.959 1.00 0.00 9 ARG A CA 5
ATOM 7036 C C . ARG A 1 3 ? -3.939 -5.302 -8.076 1.00 0.00 9 ARG A C 5
ATOM 7037 O O . ARG A 1 3 ? -3.891 -5.660 -9.253 1.00 0.00 9 ARG A O 5
ATOM 7058 N N . GLU A 1 4 ? -3.819 -4.031 -7.704 1.00 0.00 10 GLU A N 5
ATOM 7059 C CA . GLU A 1 4 ? -3.619 -2.967 -8.682 1.00 0.00 10 GLU A CA 5
ATOM 7060 C C . GLU A 1 4 ? -2.449 -2.066 -8.300 1.00 0.00 10 GLU A C 5
ATOM 7061 O O . GLU A 1 4 ? -2.072 -1.977 -7.131 1.00 0.00 10 GLU A O 5
ATOM 7073 N N . PHE A 1 5 ? -1.883 -1.396 -9.301 1.00 0.00 11 PHE A N 5
ATOM 7074 C CA . PHE A 1 5 ? -0.757 -0.495 -9.088 1.00 0.00 11 PHE A CA 5
ATOM 7075 C C . PHE A 1 5 ? -1.239 0.946 -8.944 1.00 0.00 11 PHE A C 5
ATOM 7076 O O . PHE A 1 5 ? -2.272 1.322 -9.496 1.00 0.00 11 PHE A O 5
ATOM 7093 N N . LEU A 1 6 ? -0.486 1.746 -8.195 1.00 0.00 12 LEU A N 5
ATOM 7094 C CA . LEU A 1 6 ? -0.838 3.144 -7.973 1.00 0.00 12 LEU A CA 5
ATOM 7095 C C . LEU A 1 6 ? 0.395 4.039 -8.077 1.00 0.00 12 LEU A C 5
ATOM 7096 O O . LEU A 1 6 ? 1.279 3.994 -7.222 1.00 0.00 12 LEU A O 5
ATOM 7112 N N . THR A 1 7 ? 0.443 4.852 -9.126 1.00 0.00 13 THR A N 5
ATOM 7113 C CA . THR A 1 7 ? 1.564 5.763 -9.340 1.00 0.00 13 THR A CA 5
ATOM 7114 C C . THR A 1 7 ? 1.225 7.161 -8.833 1.00 0.00 13 THR A C 5
ATOM 7115 O O . THR A 1 7 ? 0.164 7.703 -9.144 1.00 0.00 13 THR A O 5
ATOM 7126 N N . PHE A 1 8 ? 2.124 7.743 -8.039 1.00 0.00 14 PHE A N 5
ATOM 7127 C CA . PHE A 1 8 ? 1.894 9.076 -7.486 1.00 0.00 14 PHE A CA 5
ATOM 7128 C C . PHE A 1 8 ? 3.163 9.925 -7.466 1.00 0.00 14 PHE A C 5
ATOM 7129 O O . PHE A 1 8 ? 4.258 9.441 -7.740 1.00 0.00 14 PHE A O 5
ATOM 7146 N N . GLU A 1 9 ? 2.988 11.197 -7.121 1.00 0.00 15 GLU A N 5
ATOM 7147 C CA . GLU A 1 9 ? 4.092 12.148 -7.030 1.00 0.00 15 GLU A CA 5
ATOM 7148 C C . GLU A 1 9 ? 4.062 12.816 -5.659 1.00 0.00 15 GLU A C 5
ATOM 7149 O O . GLU A 1 9 ? 3.130 13.557 -5.343 1.00 0.00 15 GLU A O 5
ATOM 7161 N N . VAL A 1 10 ? 5.057 12.517 -4.831 1.00 0.00 16 VAL A N 5
ATOM 7162 C CA . VAL A 1 10 ? 5.105 13.060 -3.480 1.00 0.00 16 VAL A CA 5
ATOM 7163 C C . VAL A 1 10 ? 6.124 14.187 -3.326 1.00 0.00 16 VAL A C 5
ATOM 7164 O O . VAL A 1 10 ? 7.327 13.966 -3.456 1.00 0.00 16 VAL A O 5
ATOM 7177 N N . PRO A 1 11 ? 5.659 15.412 -3.006 1.00 0.00 17 PRO A N 5
ATOM 7178 C CA . PRO A 1 11 ? 6.539 16.551 -2.796 1.00 0.00 17 PRO A CA 5
ATOM 7179 C C . PRO A 1 11 ? 6.988 16.629 -1.340 1.00 0.00 17 PRO A C 5
ATOM 7180 O O . PRO A 1 11 ? 6.160 16.619 -0.432 1.00 0.00 17 PRO A O 5
ATOM 7191 N N . LEU A 1 12 ? 8.296 16.692 -1.119 1.00 0.00 18 LEU A N 5
ATOM 7192 C CA . LEU A 1 12 ? 8.836 16.744 0.237 1.00 0.00 18 LEU A CA 5
ATOM 7193 C C . LEU A 1 12 ? 9.564 18.052 0.498 1.00 0.00 18 LEU A C 5
ATOM 7194 O O . LEU A 1 12 ? 10.491 18.105 1.305 1.00 0.00 18 LEU A O 5
ATOM 7210 N N . ASN A 1 13 ? 9.132 19.101 -0.182 1.00 0.00 19 ASN A N 5
ATOM 7211 C CA . ASN A 1 13 ? 9.725 20.428 -0.027 1.00 0.00 19 ASN A CA 5
ATOM 7212 C C . ASN A 1 13 ? 10.087 20.711 1.430 1.00 0.00 19 ASN A C 5
ATOM 7213 O O . ASN A 1 13 ? 11.053 21.416 1.721 1.00 0.00 19 ASN A O 5
ATOM 7224 N N . ASP A 1 14 ? 9.302 20.143 2.337 1.00 0.00 20 ASP A N 5
ATOM 7225 C CA . ASP A 1 14 ? 9.523 20.312 3.766 1.00 0.00 20 ASP A CA 5
ATOM 7226 C C . ASP A 1 14 ? 9.954 18.995 4.393 1.00 0.00 20 ASP A C 5
ATOM 7227 O O . ASP A 1 14 ? 10.721 18.971 5.355 1.00 0.00 20 ASP A O 5
ATOM 7236 N N . SER A 1 15 ? 9.451 17.900 3.835 1.00 0.00 21 SER A N 5
ATOM 7237 C CA . SER A 1 15 ? 9.779 16.572 4.328 1.00 0.00 21 SER A CA 5
ATOM 7238 C C . SER A 1 15 ? 11.197 16.169 3.927 1.00 0.00 21 SER A C 5
ATOM 7239 O O . SER A 1 15 ? 11.686 15.119 4.341 1.00 0.00 21 SER A O 5
ATOM 7247 N N . GLY A 1 16 ? 11.854 17.007 3.120 1.00 0.00 22 GLY A N 5
ATOM 7248 C CA . GLY A 1 16 ? 13.212 16.711 2.686 1.00 0.00 22 GLY A CA 5
ATOM 7249 C C . GLY A 1 16 ? 14.096 16.203 3.812 1.00 0.00 22 GLY A C 5
ATOM 7250 O O . GLY A 1 16 ? 15.032 15.439 3.577 1.00 0.00 22 GLY A O 5
ATOM 7254 N N . SER A 1 17 ? 13.796 16.626 5.036 1.00 0.00 23 SER A N 5
ATOM 7255 C CA . SER A 1 17 ? 14.568 16.204 6.199 1.00 0.00 23 SER A CA 5
ATOM 7256 C C . SER A 1 17 ? 14.012 14.907 6.780 1.00 0.00 23 SER A C 5
ATOM 7257 O O . SER A 1 17 ? 14.759 14.080 7.302 1.00 0.00 23 SER A O 5
ATOM 7265 N N . ALA A 1 18 ? 12.698 14.736 6.682 1.00 0.00 24 ALA A N 5
ATOM 7266 C CA . ALA A 1 18 ? 12.041 13.539 7.197 1.00 0.00 24 ALA A CA 5
ATOM 7267 C C . ALA A 1 18 ? 11.977 12.437 6.142 1.00 0.00 24 ALA A C 5
ATOM 7268 O O . ALA A 1 18 ? 11.308 11.421 6.336 1.00 0.00 24 ALA A O 5
ATOM 7275 N N . GLY A 1 19 ? 12.665 12.638 5.019 1.00 0.00 25 GLY A N 5
ATOM 7276 C CA . GLY A 1 19 ? 12.656 11.649 3.958 1.00 0.00 25 GLY A CA 5
ATOM 7277 C C . GLY A 1 19 ? 11.445 11.794 3.058 1.00 0.00 25 GLY A C 5
ATOM 7278 O O . GLY A 1 19 ? 11.577 11.925 1.841 1.00 0.00 25 GLY A O 5
ATOM 7282 N N . LEU A 1 20 ? 10.263 11.780 3.663 1.00 0.00 26 LEU A N 5
ATOM 7283 C CA . LEU A 1 20 ? 9.018 11.919 2.921 1.00 0.00 26 LEU A CA 5
ATOM 7284 C C . LEU A 1 20 ? 7.828 11.989 3.869 1.00 0.00 26 LEU A C 5
ATOM 7285 O O . LEU A 1 20 ? 6.877 12.730 3.627 1.00 0.00 26 LEU A O 5
ATOM 7301 N N . GLY A 1 21 ? 7.889 11.225 4.955 1.00 0.00 27 GLY A N 5
ATOM 7302 C CA . GLY A 1 21 ? 6.809 11.237 5.922 1.00 0.00 27 GLY A CA 5
ATOM 7303 C C . GLY A 1 21 ? 6.078 9.914 6.020 1.00 0.00 27 GLY A C 5
ATOM 7304 O O . GLY A 1 21 ? 4.848 9.886 6.059 1.00 0.00 27 GLY A O 5
ATOM 7308 N N . VAL A 1 22 ? 6.826 8.817 6.069 1.00 0.00 28 VAL A N 5
ATOM 7309 C CA . VAL A 1 22 ? 6.218 7.494 6.172 1.00 0.00 28 VAL A CA 5
ATOM 7310 C C . VAL A 1 22 ? 7.184 6.474 6.758 1.00 0.00 28 VAL A C 5
ATOM 7311 O O . VAL A 1 22 ? 8.400 6.663 6.738 1.00 0.00 28 VAL A O 5
ATOM 7324 N N . SER A 1 23 ? 6.625 5.379 7.257 1.00 0.00 29 SER A N 5
ATOM 7325 C CA . SER A 1 23 ? 7.415 4.301 7.828 1.00 0.00 29 SER A CA 5
ATOM 7326 C C . SER A 1 23 ? 7.202 3.033 7.011 1.00 0.00 29 SER A C 5
ATOM 7327 O O . SER A 1 23 ? 6.114 2.457 7.021 1.00 0.00 29 SER A O 5
ATOM 7335 N N . VAL A 1 24 ? 8.234 2.618 6.287 1.00 0.00 30 VAL A N 5
ATOM 7336 C CA . VAL A 1 24 ? 8.144 1.432 5.445 1.00 0.00 30 VAL A CA 5
ATOM 7337 C C . VAL A 1 24 ? 8.918 0.260 6.037 1.00 0.00 30 VAL A C 5
ATOM 7338 O O . VAL A 1 24 ? 10.033 0.423 6.531 1.00 0.00 30 VAL A O 5
ATOM 7351 N N . LYS A 1 25 ? 8.320 -0.923 5.970 1.00 0.00 31 LYS A N 5
ATOM 7352 C CA . LYS A 1 25 ? 8.950 -2.131 6.486 1.00 0.00 31 LYS A CA 5
ATOM 7353 C C . LYS A 1 25 ? 8.663 -3.315 5.568 1.00 0.00 31 LYS A C 5
ATOM 7354 O O . LYS A 1 25 ? 7.514 -3.564 5.203 1.00 0.00 31 LYS A O 5
ATOM 7373 N N . GLY A 1 26 ? 9.713 -4.036 5.189 1.00 0.00 32 GLY A N 5
ATOM 7374 C CA . GLY A 1 26 ? 9.545 -5.176 4.309 1.00 0.00 32 GLY A CA 5
ATOM 7375 C C . GLY A 1 26 ? 9.288 -6.468 5.055 1.00 0.00 32 GLY A C 5
ATOM 7376 O O . GLY A 1 26 ? 9.643 -6.600 6.226 1.00 0.00 32 GLY A O 5
ATOM 7380 N N . ASN A 1 27 ? 8.669 -7.425 4.370 1.00 0.00 33 ASN A N 5
ATOM 7381 C CA . ASN A 1 27 ? 8.362 -8.719 4.967 1.00 0.00 33 ASN A CA 5
ATOM 7382 C C . ASN A 1 27 ? 8.867 -9.857 4.089 1.00 0.00 33 ASN A C 5
ATOM 7383 O O . ASN A 1 27 ? 8.848 -9.763 2.861 1.00 0.00 33 ASN A O 5
ATOM 7394 N N . ARG A 1 28 ? 9.311 -10.934 4.725 1.00 0.00 34 ARG A N 5
ATOM 7395 C CA . ARG A 1 28 ? 9.816 -12.093 4.002 1.00 0.00 34 ARG A CA 5
ATOM 7396 C C . ARG A 1 28 ? 8.724 -13.146 3.844 1.00 0.00 34 ARG A C 5
ATOM 7397 O O . ARG A 1 28 ? 7.857 -13.288 4.706 1.00 0.00 34 ARG A O 5
ATOM 7418 N N . SER A 1 29 ? 8.771 -13.879 2.736 1.00 0.00 35 SER A N 5
ATOM 7419 C CA . SER A 1 29 ? 7.787 -14.920 2.457 1.00 0.00 35 SER A CA 5
ATOM 7420 C C . SER A 1 29 ? 7.538 -15.795 3.684 1.00 0.00 35 SER A C 5
ATOM 7421 O O . SER A 1 29 ? 8.462 -16.104 4.437 1.00 0.00 35 SER A O 5
ATOM 7429 N N . LYS A 1 30 ? 6.284 -16.187 3.880 1.00 0.00 36 LYS A N 5
ATOM 7430 C CA . LYS A 1 30 ? 5.911 -17.022 5.016 1.00 0.00 36 LYS A CA 5
ATOM 7431 C C . LYS A 1 30 ? 6.665 -18.349 4.992 1.00 0.00 36 LYS A C 5
ATOM 7432 O O . LYS A 1 30 ? 6.861 -18.978 6.032 1.00 0.00 36 LYS A O 5
ATOM 7451 N N . GLU A 1 31 ? 7.086 -18.770 3.803 1.00 0.00 37 GLU A N 5
ATOM 7452 C CA . GLU A 1 31 ? 7.818 -20.022 3.653 1.00 0.00 37 GLU A CA 5
ATOM 7453 C C . GLU A 1 31 ? 9.311 -19.816 3.896 1.00 0.00 37 GLU A C 5
ATOM 7454 O O . GLU A 1 31 ? 9.848 -20.242 4.919 1.00 0.00 37 GLU A O 5
ATOM 7466 N N . ASN A 1 32 ? 9.975 -19.163 2.949 1.00 0.00 38 ASN A N 5
ATOM 7467 C CA . ASN A 1 32 ? 11.406 -18.902 3.058 1.00 0.00 38 ASN A CA 5
ATOM 7468 C C . ASN A 1 32 ? 11.665 -17.430 3.379 1.00 0.00 38 ASN A C 5
ATOM 7469 O O . ASN A 1 32 ? 10.766 -16.717 3.822 1.00 0.00 38 ASN A O 5
ATOM 7480 N N . HIS A 1 33 ? 12.897 -16.981 3.153 1.00 0.00 39 HIS A N 5
ATOM 7481 C CA . HIS A 1 33 ? 13.263 -15.593 3.418 1.00 0.00 39 HIS A CA 5
ATOM 7482 C C . HIS A 1 33 ? 13.116 -14.739 2.162 1.00 0.00 39 HIS A C 5
ATOM 7483 O O . HIS A 1 33 ? 13.873 -13.791 1.953 1.00 0.00 39 HIS A O 5
ATOM 7498 N N . ALA A 1 34 ? 12.137 -15.081 1.330 1.00 0.00 40 ALA A N 5
ATOM 7499 C CA . ALA A 1 34 ? 11.891 -14.346 0.096 1.00 0.00 40 ALA A CA 5
ATOM 7500 C C . ALA A 1 34 ? 11.252 -12.993 0.385 1.00 0.00 40 ALA A C 5
ATOM 7501 O O . ALA A 1 34 ? 10.069 -12.911 0.715 1.00 0.00 40 ALA A O 5
ATOM 7508 N N . ASP A 1 35 ? 12.042 -11.931 0.261 1.00 0.00 41 ASP A N 5
ATOM 7509 C CA . ASP A 1 35 ? 11.557 -10.580 0.510 1.00 0.00 41 ASP A CA 5
ATOM 7510 C C . ASP A 1 35 ? 10.323 -10.274 -0.333 1.00 0.00 41 ASP A C 5
ATOM 7511 O O . ASP A 1 35 ? 10.420 -10.069 -1.543 1.00 0.00 41 ASP A O 5
ATOM 7520 N N . LEU A 1 36 ? 9.164 -10.242 0.316 1.00 0.00 42 LEU A N 5
ATOM 7521 C CA . LEU A 1 36 ? 7.910 -9.956 -0.371 1.00 0.00 42 LEU A CA 5
ATOM 7522 C C . LEU A 1 36 ? 7.877 -8.510 -0.859 1.00 0.00 42 LEU A C 5
ATOM 7523 O O . LEU A 1 36 ? 7.177 -8.184 -1.817 1.00 0.00 42 LEU A O 5
ATOM 7539 N N . GLY A 1 37 ? 8.635 -7.651 -0.188 1.00 0.00 43 GLY A N 5
ATOM 7540 C CA . GLY A 1 37 ? 8.678 -6.248 -0.557 1.00 0.00 43 GLY A CA 5
ATOM 7541 C C . GLY A 1 37 ? 8.440 -5.340 0.631 1.00 0.00 43 GLY A C 5
ATOM 7542 O O . GLY A 1 37 ? 8.263 -5.815 1.753 1.00 0.00 43 GLY A O 5
ATOM 7546 N N . ILE A 1 38 ? 8.432 -4.034 0.390 1.00 0.00 44 ILE A N 5
ATOM 7547 C CA . ILE A 1 38 ? 8.213 -3.062 1.457 1.00 0.00 44 ILE A CA 5
ATOM 7548 C C . ILE A 1 38 ? 6.803 -2.484 1.399 1.00 0.00 44 ILE A C 5
ATOM 7549 O O . ILE A 1 38 ? 6.324 -2.092 0.336 1.00 0.00 44 ILE A O 5
ATOM 7565 N N . PHE A 1 39 ? 6.142 -2.439 2.553 1.00 0.00 45 PHE A N 5
ATOM 7566 C CA . PHE A 1 39 ? 4.784 -1.911 2.639 1.00 0.00 45 PHE A CA 5
ATOM 7567 C C . PHE A 1 39 ? 4.713 -0.757 3.632 1.00 0.00 45 PHE A C 5
ATOM 7568 O O . PHE A 1 39 ? 5.407 -0.754 4.650 1.00 0.00 45 PHE A O 5
ATOM 7585 N N . VAL A 1 40 ? 3.862 0.218 3.331 1.00 0.00 46 VAL A N 5
ATOM 7586 C CA . VAL A 1 40 ? 3.688 1.374 4.198 1.00 0.00 46 VAL A CA 5
ATOM 7587 C C . VAL A 1 40 ? 3.192 0.946 5.572 1.00 0.00 46 VAL A C 5
ATOM 7588 O O . VAL A 1 40 ? 2.024 0.597 5.738 1.00 0.00 46 VAL A O 5
ATOM 7601 N N . LYS A 1 41 ? 4.088 0.967 6.555 1.00 0.00 47 LYS A N 5
ATOM 7602 C CA . LYS A 1 41 ? 3.736 0.577 7.914 1.00 0.00 47 LYS A CA 5
ATOM 7603 C C . LYS A 1 41 ? 2.952 1.685 8.607 1.00 0.00 47 LYS A C 5
ATOM 7604 O O . LYS A 1 41 ? 2.016 1.415 9.362 1.00 0.00 47 LYS A O 5
ATOM 7623 N N . SER A 1 42 ? 3.331 2.930 8.345 1.00 0.00 48 SER A N 5
ATOM 7624 C CA . SER A 1 42 ? 2.652 4.071 8.946 1.00 0.00 48 SER A CA 5
ATOM 7625 C C . SER A 1 42 ? 3.075 5.380 8.289 1.00 0.00 48 SER A C 5
ATOM 7626 O O . SER A 1 42 ? 4.259 5.719 8.260 1.00 0.00 48 SER A O 5
ATOM 7634 N N . ILE A 1 43 ? 2.098 6.114 7.767 1.00 0.00 49 ILE A N 5
ATOM 7635 C CA . ILE A 1 43 ? 2.360 7.390 7.112 1.00 0.00 49 ILE A CA 5
ATOM 7636 C C . ILE A 1 43 ? 2.312 8.541 8.110 1.00 0.00 49 ILE A C 5
ATOM 7637 O O . ILE A 1 43 ? 1.334 8.703 8.842 1.00 0.00 49 ILE A O 5
ATOM 7653 N N . ILE A 1 44 ? 3.367 9.342 8.124 1.00 0.00 50 ILE A N 5
ATOM 7654 C CA . ILE A 1 44 ? 3.445 10.487 9.022 1.00 0.00 50 ILE A CA 5
ATOM 7655 C C . ILE A 1 44 ? 2.396 11.531 8.650 1.00 0.00 50 ILE A C 5
ATOM 7656 O O . ILE A 1 44 ? 2.514 12.199 7.624 1.00 0.00 50 ILE A O 5
ATOM 7672 N N . ASN A 1 45 ? 1.375 11.669 9.490 1.00 0.00 51 ASN A N 5
ATOM 7673 C CA . ASN A 1 45 ? 0.312 12.639 9.246 1.00 0.00 51 ASN A CA 5
ATOM 7674 C C . ASN A 1 45 ? 0.869 14.058 9.291 1.00 0.00 51 ASN A C 5
ATOM 7675 O O . ASN A 1 45 ? 0.693 14.779 10.273 1.00 0.00 51 ASN A O 5
ATOM 7686 N N . GLY A 1 46 ? 1.549 14.446 8.219 1.00 0.00 52 GLY A N 5
ATOM 7687 C CA . GLY A 1 46 ? 2.138 15.764 8.142 1.00 0.00 52 GLY A CA 5
ATOM 7688 C C . GLY A 1 46 ? 3.240 15.818 7.105 1.00 0.00 52 GLY A C 5
ATOM 7689 O O . GLY A 1 46 ? 3.518 16.874 6.537 1.00 0.00 52 GLY A O 5
ATOM 7693 N N . GLY A 1 47 ? 3.865 14.669 6.851 1.00 0.00 53 GLY A N 5
ATOM 7694 C CA . GLY A 1 47 ? 4.927 14.608 5.873 1.00 0.00 53 GLY A CA 5
ATOM 7695 C C . GLY A 1 47 ? 4.403 14.615 4.452 1.00 0.00 53 GLY A C 5
ATOM 7696 O O . GLY A 1 47 ? 3.195 14.573 4.225 1.00 0.00 53 GLY A O 5
ATOM 7700 N N . ALA A 1 48 ? 5.322 14.676 3.501 1.00 0.00 54 ALA A N 5
ATOM 7701 C CA . ALA A 1 48 ? 4.987 14.704 2.081 1.00 0.00 54 ALA A CA 5
ATOM 7702 C C . ALA A 1 48 ? 3.961 13.648 1.686 1.00 0.00 54 ALA A C 5
ATOM 7703 O O . ALA A 1 48 ? 3.012 13.939 0.956 1.00 0.00 54 ALA A O 5
ATOM 7710 N N . ALA A 1 49 ? 4.163 12.423 2.142 1.00 0.00 55 ALA A N 5
ATOM 7711 C CA . ALA A 1 49 ? 3.260 11.329 1.800 1.00 0.00 55 ALA A CA 5
ATOM 7712 C C . ALA A 1 49 ? 1.849 11.584 2.305 1.00 0.00 55 ALA A C 5
ATOM 7713 O O . ALA A 1 49 ? 0.871 11.257 1.632 1.00 0.00 55 ALA A O 5
ATOM 7720 N N . SER A 1 50 ? 1.744 12.163 3.489 1.00 0.00 56 SER A N 5
ATOM 7721 C CA . SER A 1 50 ? 0.444 12.453 4.074 1.00 0.00 56 SER A CA 5
ATOM 7722 C C . SER A 1 50 ? -0.253 13.581 3.321 1.00 0.00 56 SER A C 5
ATOM 7723 O O . SER A 1 50 ? -1.450 13.508 3.047 1.00 0.00 56 SER A O 5
ATOM 7731 N N . LYS A 1 51 ? 0.502 14.624 2.987 1.00 0.00 57 LYS A N 5
ATOM 7732 C CA . LYS A 1 51 ? -0.062 15.764 2.264 1.00 0.00 57 LYS A CA 5
ATOM 7733 C C . LYS A 1 51 ? -0.489 15.361 0.855 1.00 0.00 57 LYS A C 5
ATOM 7734 O O . LYS A 1 51 ? -1.375 15.980 0.266 1.00 0.00 57 LYS A O 5
ATOM 7753 N N . ASP A 1 52 ? 0.147 14.323 0.317 1.00 0.00 58 ASP A N 5
ATOM 7754 C CA . ASP A 1 52 ? -0.166 13.845 -1.026 1.00 0.00 58 ASP A CA 5
ATOM 7755 C C . ASP A 1 52 ? -1.650 13.525 -1.169 1.00 0.00 58 ASP A C 5
ATOM 7756 O O . ASP A 1 52 ? -2.313 14.005 -2.088 1.00 0.00 58 ASP A O 5
ATOM 7765 N N . GLY A 1 53 ? -2.162 12.704 -0.262 1.00 0.00 59 GLY A N 5
ATOM 7766 C CA . GLY A 1 53 ? -3.561 12.324 -0.314 1.00 0.00 59 GLY A CA 5
ATOM 7767 C C . GLY A 1 53 ? -3.788 11.061 -1.127 1.00 0.00 59 GLY A C 5
ATOM 7768 O O . GLY A 1 53 ? -4.928 10.649 -1.338 1.00 0.00 59 GLY A O 5
ATOM 7772 N N . ARG A 1 54 ? -2.698 10.443 -1.580 1.00 0.00 60 ARG A N 5
ATOM 7773 C CA . ARG A 1 54 ? -2.782 9.220 -2.367 1.00 0.00 60 ARG A CA 5
ATOM 7774 C C . ARG A 1 54 ? -2.005 8.091 -1.693 1.00 0.00 60 ARG A C 5
ATOM 7775 O O . ARG A 1 54 ? -1.936 6.977 -2.212 1.00 0.00 60 ARG A O 5
ATOM 7796 N N . LEU A 1 55 ? -1.419 8.388 -0.535 1.00 0.00 61 LEU A N 5
ATOM 7797 C CA . LEU A 1 55 ? -0.645 7.405 0.208 1.00 0.00 61 LEU A CA 5
ATOM 7798 C C . LEU A 1 55 ? -1.462 6.821 1.356 1.00 0.00 61 LEU A C 5
ATOM 7799 O O . LEU A 1 55 ? -2.143 7.546 2.081 1.00 0.00 61 LEU A O 5
ATOM 7815 N N . ARG A 1 56 ? -1.380 5.507 1.517 1.00 0.00 62 ARG A N 5
ATOM 7816 C CA . ARG A 1 56 ? -2.103 4.818 2.580 1.00 0.00 62 ARG A CA 5
ATOM 7817 C C . ARG A 1 56 ? -1.306 3.626 3.093 1.00 0.00 62 ARG A C 5
ATOM 7818 O O . ARG A 1 56 ? -0.624 2.945 2.328 1.00 0.00 62 ARG A O 5
ATOM 7839 N N . VAL A 1 57 ? -1.396 3.381 4.394 1.00 0.00 63 VAL A N 5
ATOM 7840 C CA . VAL A 1 57 ? -0.684 2.273 5.016 1.00 0.00 63 VAL A CA 5
ATOM 7841 C C . VAL A 1 57 ? -1.097 0.939 4.397 1.00 0.00 63 VAL A C 5
ATOM 7842 O O . VAL A 1 57 ? -2.264 0.738 4.061 1.00 0.00 63 VAL A O 5
ATOM 7855 N N . ASN A 1 58 ? -0.124 0.034 4.256 1.00 0.00 64 ASN A N 5
ATOM 7856 C CA . ASN A 1 58 ? -0.349 -1.300 3.684 1.00 0.00 64 ASN A CA 5
ATOM 7857 C C . ASN A 1 58 ? -0.145 -1.307 2.170 1.00 0.00 64 ASN A C 5
ATOM 7858 O O . ASN A 1 58 ? -0.497 -2.276 1.497 1.00 0.00 64 ASN A O 5
ATOM 7869 N N . ASP A 1 59 ? 0.435 -0.235 1.639 1.00 0.00 65 ASP A N 5
ATOM 7870 C CA . ASP A 1 59 ? 0.693 -0.139 0.207 1.00 0.00 65 ASP A CA 5
ATOM 7871 C C . ASP A 1 59 ? 2.107 -0.619 -0.109 1.00 0.00 65 ASP A C 5
ATOM 7872 O O . ASP A 1 59 ? 3.085 -0.073 0.401 1.00 0.00 65 ASP A O 5
ATOM 7881 N N . GLN A 1 60 ? 2.208 -1.641 -0.952 1.00 0.00 66 GLN A N 5
ATOM 7882 C CA . GLN A 1 60 ? 3.503 -2.193 -1.330 1.00 0.00 66 GLN A CA 5
ATOM 7883 C C . GLN A 1 60 ? 4.183 -1.309 -2.368 1.00 0.00 66 GLN A C 5
ATOM 7884 O O . GLN A 1 60 ? 3.544 -0.837 -3.304 1.00 0.00 66 GLN A O 5
ATOM 7898 N N . LEU A 1 61 ? 5.481 -1.087 -2.197 1.00 0.00 67 LEU A N 5
ATOM 7899 C CA . LEU A 1 61 ? 6.240 -0.257 -3.124 1.00 0.00 67 LEU A CA 5
ATOM 7900 C C . LEU A 1 61 ? 6.897 -1.107 -4.208 1.00 0.00 67 LEU A C 5
ATOM 7901 O O . LEU A 1 61 ? 7.385 -2.205 -3.938 1.00 0.00 67 LEU A O 5
ATOM 7917 N N . ILE A 1 62 ? 6.902 -0.593 -5.433 1.00 0.00 68 ILE A N 5
ATOM 7918 C CA . ILE A 1 62 ? 7.496 -1.307 -6.557 1.00 0.00 68 ILE A CA 5
ATOM 7919 C C . ILE A 1 62 ? 8.547 -0.458 -7.262 1.00 0.00 68 ILE A C 5
ATOM 7920 O O . ILE A 1 62 ? 9.603 -0.958 -7.647 1.00 0.00 68 ILE A O 5
ATOM 7936 N N . ALA A 1 63 ? 8.252 0.826 -7.437 1.00 0.00 69 ALA A N 5
ATOM 7937 C CA . ALA A 1 63 ? 9.180 1.730 -8.106 1.00 0.00 69 ALA A CA 5
ATOM 7938 C C . ALA A 1 63 ? 9.233 3.084 -7.412 1.00 0.00 69 ALA A C 5
ATOM 7939 O O . ALA A 1 63 ? 8.258 3.523 -6.803 1.00 0.00 69 ALA A O 5
ATOM 7946 N N . VAL A 1 64 ? 10.381 3.744 -7.509 1.00 0.00 70 VAL A N 5
ATOM 7947 C CA . VAL A 1 64 ? 10.567 5.054 -6.897 1.00 0.00 70 VAL A CA 5
ATOM 7948 C C . VAL A 1 64 ? 11.372 5.974 -7.808 1.00 0.00 70 VAL A C 5
ATOM 7949 O O . VAL A 1 64 ? 12.514 5.678 -8.154 1.00 0.00 70 VAL A O 5
ATOM 7962 N N . ASN A 1 65 ? 10.763 7.089 -8.200 1.00 0.00 71 ASN A N 5
ATOM 7963 C CA . ASN A 1 65 ? 11.421 8.050 -9.078 1.00 0.00 71 ASN A CA 5
ATOM 7964 C C . ASN A 1 65 ? 11.773 7.405 -10.413 1.00 0.00 71 ASN A C 5
ATOM 7965 O O . ASN A 1 65 ? 12.733 7.803 -11.074 1.00 0.00 71 ASN A O 5
ATOM 7976 N N . GLY A 1 66 ? 10.994 6.400 -10.800 1.00 0.00 72 GLY A N 5
ATOM 7977 C CA . GLY A 1 66 ? 11.243 5.708 -12.050 1.00 0.00 72 GLY A CA 5
ATOM 7978 C C . GLY A 1 66 ? 12.289 4.621 -11.903 1.00 0.00 72 GLY A C 5
ATOM 7979 O O . GLY A 1 66 ? 12.923 4.224 -12.881 1.00 0.00 72 GLY A O 5
ATOM 7983 N N . GLU A 1 67 ? 12.473 4.143 -10.676 1.00 0.00 73 GLU A N 5
ATOM 7984 C CA . GLU A 1 67 ? 13.451 3.097 -10.400 1.00 0.00 73 GLU A CA 5
ATOM 7985 C C . GLU A 1 67 ? 12.796 1.918 -9.690 1.00 0.00 73 GLU A C 5
ATOM 7986 O O . GLU A 1 67 ? 12.318 2.046 -8.562 1.00 0.00 73 GLU A O 5
ATOM 7998 N N . SER A 1 68 ? 12.772 0.771 -10.359 1.00 0.00 74 SER A N 5
ATOM 7999 C CA . SER A 1 68 ? 12.168 -0.431 -9.794 1.00 0.00 74 SER A CA 5
ATOM 8000 C C . SER A 1 68 ? 12.862 -0.838 -8.498 1.00 0.00 74 SER A C 5
ATOM 8001 O O . SER A 1 68 ? 14.056 -0.593 -8.316 1.00 0.00 74 SER A O 5
ATOM 8009 N N . LEU A 1 69 ? 12.105 -1.461 -7.603 1.00 0.00 75 LEU A N 5
ATOM 8010 C CA . LEU A 1 69 ? 12.639 -1.906 -6.320 1.00 0.00 75 LEU A CA 5
ATOM 8011 C C . LEU A 1 69 ? 12.601 -3.429 -6.208 1.00 0.00 75 LEU A C 5
ATOM 8012 O O . LEU A 1 69 ? 13.431 -4.030 -5.528 1.00 0.00 75 LEU A O 5
ATOM 8028 N N . LEU A 1 70 ? 11.628 -4.046 -6.876 1.00 0.00 76 LEU A N 5
ATOM 8029 C CA . LEU A 1 70 ? 11.478 -5.498 -6.846 1.00 0.00 76 LEU A CA 5
ATOM 8030 C C . LEU A 1 70 ? 12.789 -6.196 -7.192 1.00 0.00 76 LEU A C 5
ATOM 8031 O O . LEU A 1 70 ? 13.105 -7.253 -6.647 1.00 0.00 76 LEU A O 5
ATOM 8047 N N . GLY A 1 71 ? 13.553 -5.594 -8.098 1.00 0.00 77 GLY A N 5
ATOM 8048 C CA . GLY A 1 71 ? 14.825 -6.171 -8.496 1.00 0.00 77 GLY A CA 5
ATOM 8049 C C . GLY A 1 71 ? 15.769 -6.351 -7.322 1.00 0.00 77 GLY A C 5
ATOM 8050 O O . GLY A 1 71 ? 16.697 -7.157 -7.381 1.00 0.00 77 GLY A O 5
ATOM 8054 N N . LYS A 1 72 ? 15.527 -5.599 -6.252 1.00 0.00 78 LYS A N 5
ATOM 8055 C CA . LYS A 1 72 ? 16.358 -5.676 -5.056 1.00 0.00 78 LYS A CA 5
ATOM 8056 C C . LYS A 1 72 ? 15.533 -6.072 -3.846 1.00 0.00 78 LYS A C 5
ATOM 8057 O O . LYS A 1 72 ? 14.305 -5.976 -3.848 1.00 0.00 78 LYS A O 5
ATOM 8076 N N . ALA A 1 73 ? 16.225 -6.523 -2.815 1.00 0.00 79 ALA A N 5
ATOM 8077 C CA . ALA A 1 73 ? 15.586 -6.946 -1.584 1.00 0.00 79 ALA A CA 5
ATOM 8078 C C . ALA A 1 73 ? 14.787 -5.807 -0.959 1.00 0.00 79 ALA A C 5
ATOM 8079 O O . ALA A 1 73 ? 14.993 -4.640 -1.290 1.00 0.00 79 ALA A O 5
ATOM 8086 N N . ASN A 1 74 ? 13.870 -6.153 -0.059 1.00 0.00 80 ASN A N 5
ATOM 8087 C CA . ASN A 1 74 ? 13.039 -5.151 0.602 1.00 0.00 80 ASN A CA 5
ATOM 8088 C C . ASN A 1 74 ? 13.895 -4.110 1.316 1.00 0.00 80 ASN A C 5
ATOM 8089 O O . ASN A 1 74 ? 13.626 -2.912 1.232 1.00 0.00 80 ASN A O 5
ATOM 8100 N N . GLN A 1 75 ? 14.928 -4.570 2.016 1.00 0.00 81 GLN A N 5
ATOM 8101 C CA . GLN A 1 75 ? 15.822 -3.672 2.738 1.00 0.00 81 GLN A CA 5
ATOM 8102 C C . GLN A 1 75 ? 16.572 -2.768 1.766 1.00 0.00 81 GLN A C 5
ATOM 8103 O O . GLN A 1 75 ? 16.709 -1.563 1.993 1.00 0.00 81 GLN A O 5
ATOM 8117 N N . GLU A 1 76 ? 17.036 -3.355 0.670 1.00 0.00 82 GLU A N 5
ATOM 8118 C CA . GLU A 1 76 ? 17.754 -2.605 -0.348 1.00 0.00 82 GLU A CA 5
ATOM 8119 C C . GLU A 1 76 ? 16.794 -1.669 -1.066 1.00 0.00 82 GLU A C 5
ATOM 8120 O O . GLU A 1 76 ? 17.172 -0.581 -1.498 1.00 0.00 82 GLU A O 5
ATOM 8132 N N . ALA A 1 77 ? 15.546 -2.106 -1.178 1.00 0.00 83 ALA A N 5
ATOM 8133 C CA . ALA A 1 77 ? 14.520 -1.315 -1.831 1.00 0.00 83 ALA A CA 5
ATOM 8134 C C . ALA A 1 77 ? 14.171 -0.091 -0.995 1.00 0.00 83 ALA A C 5
ATOM 8135 O O . ALA A 1 77 ? 14.135 1.030 -1.501 1.00 0.00 83 ALA A O 5
ATOM 8142 N N . MET A 1 78 ? 13.924 -0.313 0.291 1.00 0.00 84 MET A N 5
ATOM 8143 C CA . MET A 1 78 ? 13.586 0.776 1.200 1.00 0.00 84 MET A CA 5
ATOM 8144 C C . MET A 1 78 ? 14.711 1.801 1.245 1.00 0.00 84 MET A C 5
ATOM 8145 O O . MET A 1 78 ? 14.470 2.997 1.397 1.00 0.00 84 MET A O 5
ATOM 8159 N N . GLU A 1 79 ? 15.945 1.325 1.097 1.00 0.00 85 GLU A N 5
ATOM 8160 C CA . GLU A 1 79 ? 17.101 2.211 1.102 1.00 0.00 85 GLU A CA 5
ATOM 8161 C C . GLU A 1 79 ? 17.225 2.908 -0.250 1.00 0.00 85 GLU A C 5
ATOM 8162 O O . GLU A 1 79 ? 17.691 4.043 -0.342 1.00 0.00 85 GLU A O 5
ATOM 8174 N N . THR A 1 80 ? 16.794 2.209 -1.296 1.00 0.00 86 THR A N 5
ATOM 8175 C CA . THR A 1 80 ? 16.839 2.742 -2.650 1.00 0.00 86 THR A CA 5
ATOM 8176 C C . THR A 1 80 ? 15.824 3.870 -2.815 1.00 0.00 86 THR A C 5
ATOM 8177 O O . THR A 1 80 ? 16.085 4.856 -3.501 1.00 0.00 86 THR A O 5
ATOM 8188 N N . LEU A 1 81 ? 14.673 3.724 -2.166 1.00 0.00 87 LEU A N 5
ATOM 8189 C CA . LEU A 1 81 ? 13.633 4.740 -2.229 1.00 0.00 87 LEU A CA 5
ATOM 8190 C C . LEU A 1 81 ? 13.985 5.883 -1.295 1.00 0.00 87 LEU A C 5
ATOM 8191 O O . LEU A 1 81 ? 13.709 7.050 -1.576 1.00 0.00 87 LEU A O 5
ATOM 8207 N N . ARG A 1 82 ? 14.612 5.525 -0.181 1.00 0.00 88 ARG A N 5
ATOM 8208 C CA . ARG A 1 82 ? 15.034 6.487 0.820 1.00 0.00 88 ARG A CA 5
ATOM 8209 C C . ARG A 1 82 ? 16.034 7.477 0.223 1.00 0.00 88 ARG A C 5
ATOM 8210 O O . ARG A 1 82 ? 15.908 8.690 0.400 1.00 0.00 88 ARG A O 5
ATOM 8231 N N . ARG A 1 83 ? 17.024 6.951 -0.488 1.00 0.00 89 ARG A N 5
ATOM 8232 C CA . ARG A 1 83 ? 18.037 7.787 -1.118 1.00 0.00 89 ARG A CA 5
ATOM 8233 C C . ARG A 1 83 ? 17.452 8.512 -2.330 1.00 0.00 89 ARG A C 5
ATOM 8234 O O . ARG A 1 83 ? 17.699 9.699 -2.537 1.00 0.00 89 ARG A O 5
ATOM 8255 N N . SER A 1 84 ? 16.678 7.784 -3.128 1.00 0.00 90 SER A N 5
ATOM 8256 C CA . SER A 1 84 ? 16.059 8.350 -4.322 1.00 0.00 90 SER A CA 5
ATOM 8257 C C . SER A 1 84 ? 15.112 9.493 -3.969 1.00 0.00 90 SER A C 5
ATOM 8258 O O . SER A 1 84 ? 14.911 10.411 -4.764 1.00 0.00 90 SER A O 5
ATOM 8266 N N . MET A 1 85 ? 14.522 9.427 -2.780 1.00 0.00 91 MET A N 5
ATOM 8267 C CA . MET A 1 85 ? 13.585 10.452 -2.332 1.00 0.00 91 MET A CA 5
ATOM 8268 C C . MET A 1 85 ? 14.301 11.623 -1.664 1.00 0.00 91 MET A C 5
ATOM 8269 O O . MET A 1 85 ? 13.870 12.770 -1.778 1.00 0.00 91 MET A O 5
ATOM 8283 N N . SER A 1 86 ? 15.384 11.328 -0.953 1.00 0.00 92 SER A N 5
ATOM 8284 C CA . SER A 1 86 ? 16.141 12.363 -0.253 1.00 0.00 92 SER A CA 5
ATOM 8285 C C . SER A 1 86 ? 17.418 12.735 -1.000 1.00 0.00 92 SER A C 5
ATOM 8286 O O . SER A 1 86 ? 18.384 13.197 -0.394 1.00 0.00 92 SER A O 5
ATOM 8294 N N . THR A 1 87 ? 17.426 12.532 -2.313 1.00 0.00 93 THR A N 5
ATOM 8295 C CA . THR A 1 87 ? 18.602 12.852 -3.114 1.00 0.00 93 THR A CA 5
ATOM 8296 C C . THR A 1 87 ? 18.235 13.196 -4.555 1.00 0.00 93 THR A C 5
ATOM 8297 O O . THR A 1 87 ? 18.857 14.059 -5.171 1.00 0.00 93 THR A O 5
ATOM 8308 N N . GLU A 1 88 ? 17.235 12.508 -5.094 1.00 0.00 94 GLU A N 5
ATOM 8309 C CA . GLU A 1 88 ? 16.808 12.742 -6.469 1.00 0.00 94 GLU A CA 5
ATOM 8310 C C . GLU A 1 88 ? 15.426 13.381 -6.521 1.00 0.00 94 GLU A C 5
ATOM 8311 O O . GLU A 1 88 ? 15.260 14.480 -7.045 1.00 0.00 94 GLU A O 5
ATOM 8323 N N . GLY A 1 89 ? 14.439 12.689 -5.974 1.00 0.00 95 GLY A N 5
ATOM 8324 C CA . GLY A 1 89 ? 13.085 13.210 -5.971 1.00 0.00 95 GLY A CA 5
ATOM 8325 C C . GLY A 1 89 ? 12.994 14.575 -5.322 1.00 0.00 95 GLY A C 5
ATOM 8326 O O . GLY A 1 89 ? 12.113 15.371 -5.648 1.00 0.00 95 GLY A O 5
ATOM 8330 N N . ASN A 1 90 ? 13.912 14.845 -4.403 1.00 0.00 96 ASN A N 5
ATOM 8331 C CA . ASN A 1 90 ? 13.944 16.121 -3.701 1.00 0.00 96 ASN A CA 5
ATOM 8332 C C . ASN A 1 90 ? 14.535 17.211 -4.595 1.00 0.00 96 ASN A C 5
ATOM 8333 O O . ASN A 1 90 ? 14.132 18.372 -4.521 1.00 0.00 96 ASN A O 5
ATOM 8344 N N . LYS A 1 91 ? 15.490 16.826 -5.440 1.00 0.00 97 LYS A N 5
ATOM 8345 C CA . LYS A 1 91 ? 16.147 17.762 -6.355 1.00 0.00 97 LYS A CA 5
ATOM 8346 C C . LYS A 1 91 ? 15.158 18.765 -6.941 1.00 0.00 97 LYS A C 5
ATOM 8347 O O . LYS A 1 91 ? 15.467 19.946 -7.084 1.00 0.00 97 LYS A O 5
ATOM 8366 N N . ARG A 1 92 ? 13.964 18.283 -7.266 1.00 0.00 98 ARG A N 5
ATOM 8367 C CA . ARG A 1 92 ? 12.919 19.137 -7.821 1.00 0.00 98 ARG A CA 5
ATOM 8368 C C . ARG A 1 92 ? 11.927 19.530 -6.732 1.00 0.00 98 ARG A C 5
ATOM 8369 O O . ARG A 1 92 ? 11.290 20.580 -6.806 1.00 0.00 98 ARG A O 5
ATOM 8390 N N . GLY A 1 93 ? 11.802 18.675 -5.719 1.00 0.00 99 GLY A N 5
ATOM 8391 C CA . GLY A 1 93 ? 10.889 18.945 -4.628 1.00 0.00 99 GLY A CA 5
ATOM 8392 C C . GLY A 1 93 ? 9.849 17.854 -4.451 1.00 0.00 99 GLY A C 5
ATOM 8393 O O . GLY A 1 93 ? 9.035 17.914 -3.530 1.00 0.00 99 GLY A O 5
ATOM 8397 N N . MET A 1 94 ? 9.870 16.858 -5.336 1.00 0.00 100 MET A N 5
ATOM 8398 C CA . MET A 1 94 ? 8.914 15.760 -5.269 1.00 0.00 100 MET A CA 5
ATOM 8399 C C . MET A 1 94 ? 9.463 14.507 -5.943 1.00 0.00 100 MET A C 5
ATOM 8400 O O . MET A 1 94 ? 10.155 14.585 -6.958 1.00 0.00 100 MET A O 5
ATOM 8414 N N . ILE A 1 95 ? 9.147 13.353 -5.369 1.00 0.00 101 ILE A N 5
ATOM 8415 C CA . ILE A 1 95 ? 9.599 12.079 -5.906 1.00 0.00 101 ILE A CA 5
ATOM 8416 C C . ILE A 1 95 ? 8.423 11.262 -6.444 1.00 0.00 101 ILE A C 5
ATOM 8417 O O . ILE A 1 95 ? 7.326 11.296 -5.887 1.00 0.00 101 ILE A O 5
ATOM 8433 N N . GLN A 1 96 ? 8.670 10.520 -7.518 1.00 0.00 102 GLN A N 5
ATOM 8434 C CA . GLN A 1 96 ? 7.643 9.680 -8.119 1.00 0.00 102 GLN A CA 5
ATOM 8435 C C . GLN A 1 96 ? 7.544 8.364 -7.357 1.00 0.00 102 GLN A C 5
ATOM 8436 O O . GLN A 1 96 ? 8.551 7.842 -6.884 1.00 0.00 102 GLN A O 5
ATOM 8450 N N . LEU A 1 97 ? 6.334 7.834 -7.219 1.00 0.00 103 LEU A N 5
ATOM 8451 C CA . LEU A 1 97 ? 6.141 6.585 -6.491 1.00 0.00 103 LEU A CA 5
ATOM 8452 C C . LEU A 1 97 ? 5.237 5.621 -7.243 1.00 0.00 103 LEU A C 5
ATOM 8453 O O . LEU A 1 97 ? 4.325 6.028 -7.959 1.00 0.00 103 LEU A O 5
ATOM 8469 N N . ILE A 1 98 ? 5.489 4.338 -7.036 1.00 0.00 104 ILE A N 5
ATOM 8470 C CA . ILE A 1 98 ? 4.698 3.284 -7.646 1.00 0.00 104 ILE A CA 5
ATOM 8471 C C . ILE A 1 98 ? 4.467 2.174 -6.630 1.00 0.00 104 ILE A C 5
ATOM 8472 O O . ILE A 1 98 ? 5.405 1.491 -6.220 1.00 0.00 104 ILE A O 5
ATOM 8488 N N . VAL A 1 99 ? 3.221 2.015 -6.214 1.00 0.00 105 VAL A N 5
ATOM 8489 C CA . VAL A 1 99 ? 2.873 1.004 -5.226 1.00 0.00 105 VAL A CA 5
ATOM 8490 C C . VAL A 1 99 ? 1.798 0.060 -5.749 1.00 0.00 105 VAL A C 5
ATOM 8491 O O . VAL A 1 99 ? 1.234 0.272 -6.818 1.00 0.00 105 VAL A O 5
ATOM 8504 N N . ALA A 1 100 ? 1.517 -0.983 -4.979 1.00 0.00 106 ALA A N 5
ATOM 8505 C CA . ALA A 1 100 ? 0.509 -1.961 -5.353 1.00 0.00 106 ALA A CA 5
ATOM 8506 C C . ALA A 1 100 ? -0.171 -2.524 -4.112 1.00 0.00 106 ALA A C 5
ATOM 8507 O O . ALA A 1 100 ? 0.494 -2.902 -3.148 1.00 0.00 106 ALA A O 5
ATOM 8514 N N . ARG A 1 101 ? -1.498 -2.573 -4.136 1.00 0.00 107 ARG A N 5
ATOM 8515 C CA . ARG A 1 101 ? -2.252 -3.090 -2.999 1.00 0.00 107 ARG A CA 5
ATOM 8516 C C . ARG A 1 101 ? -3.406 -3.967 -3.463 1.00 0.00 107 ARG A C 5
ATOM 8517 O O . ARG A 1 101 ? -3.604 -4.170 -4.660 1.00 0.00 107 ARG A O 5
ATOM 8538 N N . ARG A 1 102 ? -4.159 -4.490 -2.504 1.00 0.00 108 ARG A N 5
ATOM 8539 C CA . ARG A 1 102 ? -5.293 -5.356 -2.806 1.00 0.00 108 ARG A CA 5
ATOM 8540 C C . ARG A 1 102 ? -6.602 -4.724 -2.344 1.00 0.00 108 ARG A C 5
ATOM 8541 O O . ARG A 1 102 ? -6.708 -4.249 -1.213 1.00 0.00 108 ARG A O 5
ATOM 8562 N N . ILE A 1 103 ? -7.597 -4.729 -3.224 1.00 0.00 109 ILE A N 5
ATOM 8563 C CA . ILE A 1 103 ? -8.900 -4.161 -2.906 1.00 0.00 109 ILE A CA 5
ATOM 8564 C C . ILE A 1 103 ? -9.524 -4.865 -1.703 1.00 0.00 109 ILE A C 5
ATOM 8565 O O . ILE A 1 103 ? -10.344 -4.286 -0.989 1.00 0.00 109 ILE A O 5
ATOM 8581 N N . SER A 1 104 ? -9.130 -6.115 -1.484 1.00 0.00 110 SER A N 5
ATOM 8582 C CA . SER A 1 104 ? -9.650 -6.899 -0.369 1.00 0.00 110 SER A CA 5
ATOM 8583 C C . SER A 1 104 ? -11.151 -7.128 -0.520 1.00 0.00 110 SER A C 5
ATOM 8584 O O . SER A 1 104 ? -11.956 -6.557 0.217 1.00 0.00 110 SER A O 5
ATOM 8592 N N . ASP B 2 1 ? 2.210 -11.169 6.738 1.00 0.00 3 ASP B N 5
ATOM 8593 C CA . ASP B 2 1 ? 3.070 -11.824 5.761 1.00 0.00 3 ASP B CA 5
ATOM 8594 C C . ASP B 2 1 ? 4.524 -11.823 6.225 1.00 0.00 3 ASP B C 5
ATOM 8595 O O . ASP B 2 1 ? 5.447 -11.788 5.411 1.00 0.00 3 ASP B O 5
ATOM 8604 N N . GLU B 2 2 ? 4.718 -11.862 7.539 1.00 0.00 4 GLU B N 5
ATOM 8605 C CA . GLU B 2 2 ? 6.059 -11.868 8.116 1.00 0.00 4 GLU B CA 5
ATOM 8606 C C . GLU B 2 2 ? 6.494 -13.289 8.458 1.00 0.00 4 GLU B C 5
ATOM 8607 O O . GLU B 2 2 ? 5.691 -14.222 8.410 1.00 0.00 4 GLU B O 5
ATOM 8619 N N . ASP B 2 3 ? 7.768 -13.450 8.800 1.00 0.00 5 ASP B N 5
ATOM 8620 C CA . ASP B 2 3 ? 8.303 -14.761 9.148 1.00 0.00 5 ASP B CA 5
ATOM 8621 C C . ASP B 2 3 ? 8.953 -14.741 10.528 1.00 0.00 5 ASP B C 5
ATOM 8622 O O . ASP B 2 3 ? 8.666 -15.590 11.374 1.00 0.00 5 ASP B O 5
ATOM 8631 N N . GLN B 2 4 ? 9.827 -13.768 10.747 1.00 0.00 6 GLN B N 5
ATOM 8632 C CA . GLN B 2 4 ? 10.519 -13.635 12.024 1.00 0.00 6 GLN B CA 5
ATOM 8633 C C . GLN B 2 4 ? 10.974 -12.195 12.246 1.00 0.00 6 GLN B C 5
ATOM 8634 O O . GLN B 2 4 ? 12.056 -11.802 11.812 1.00 0.00 6 GLN B O 5
ATOM 8648 N N . HIS B 2 5 ? 10.138 -11.414 12.922 1.00 0.00 7 HIS B N 5
ATOM 8649 C CA . HIS B 2 5 ? 10.455 -10.018 13.199 1.00 0.00 7 HIS B CA 5
ATOM 8650 C C . HIS B 2 5 ? 10.626 -9.234 11.902 1.00 0.00 7 HIS B C 5
ATOM 8651 O O . HIS B 2 5 ? 10.411 -9.764 10.811 1.00 0.00 7 HIS B O 5
ATOM 8666 N N . SER B 2 6 ? 11.011 -7.968 12.026 1.00 0.00 8 SER B N 5
ATOM 8667 C CA . SER B 2 6 ? 11.208 -7.113 10.862 1.00 0.00 8 SER B CA 5
ATOM 8668 C C . SER B 2 6 ? 11.955 -5.835 11.251 1.00 0.00 8 SER B C 5
ATOM 8669 O O . SER B 2 6 ? 12.671 -5.807 12.252 1.00 0.00 8 SER B O 5
ATOM 8677 N N . GLN B 2 7 ? 11.786 -4.779 10.457 1.00 0.00 9 GLN B N 5
ATOM 8678 C CA . GLN B 2 7 ? 12.443 -3.509 10.721 1.00 0.00 9 GLN B CA 5
ATOM 8679 C C . GLN B 2 7 ? 11.732 -2.401 9.961 1.00 0.00 9 GLN B C 5
ATOM 8680 O O . GLN B 2 7 ? 11.482 -2.523 8.762 1.00 0.00 9 GLN B O 5
ATOM 8694 N N . ILE B 2 8 ? 11.397 -1.325 10.659 1.00 0.00 10 ILE B N 5
ATOM 8695 C CA . ILE B 2 8 ? 10.703 -0.211 10.035 1.00 0.00 10 ILE B CA 5
ATOM 8696 C C . ILE B 2 8 ? 11.648 0.944 9.748 1.00 0.00 10 ILE B C 5
ATOM 8697 O O . ILE B 2 8 ? 12.267 1.502 10.655 1.00 0.00 10 ILE B O 5
ATOM 8713 N N . THR B 2 9 ? 11.746 1.293 8.476 1.00 0.00 11 THR B N 5
ATOM 8714 C CA . THR B 2 9 ? 12.606 2.384 8.037 1.00 0.00 11 THR B CA 5
ATOM 8715 C C . THR B 2 9 ? 11.795 3.664 7.853 1.00 0.00 11 THR B C 5
ATOM 8716 O O . THR B 2 9 ? 11.086 3.823 6.860 1.00 0.00 11 THR B O 5
ATOM 8727 N N . LYS B 2 10 ? 11.906 4.573 8.815 1.00 0.00 12 LYS B N 5
ATOM 8728 C CA . LYS B 2 10 ? 11.182 5.835 8.756 1.00 0.00 12 LYS B CA 5
ATOM 8729 C C . LYS B 2 10 ? 11.729 6.717 7.638 1.00 0.00 12 LYS B C 5
ATOM 8730 O O . LYS B 2 10 ? 12.786 7.331 7.778 1.00 0.00 12 LYS B O 5
ATOM 8749 N N . VAL B 2 11 ? 11.002 6.770 6.527 1.00 0.00 13 VAL B N 5
ATOM 8750 C CA . VAL B 2 11 ? 11.413 7.573 5.383 1.00 0.00 13 VAL B CA 5
ATOM 8751 C C . VAL B 2 11 ? 10.464 8.747 5.162 1.00 0.00 13 VAL B C 5
ATOM 8752 O O . VAL B 2 11 ? 9.833 9.189 6.146 1.00 0.00 13 VAL B O 5
ATOM 8766 N N . GLY A 1 1 ? -8.536 -10.435 -9.267 1.00 0.00 7 GLY A N 6
ATOM 8767 C CA . GLY A 1 1 ? -7.346 -9.656 -9.555 1.00 0.00 7 GLY A CA 6
ATOM 8768 C C . GLY A 1 1 ? -7.497 -8.204 -9.146 1.00 0.00 7 GLY A C 6
ATOM 8769 O O . GLY A 1 1 ? -7.298 -7.300 -9.957 1.00 0.00 7 GLY A O 6
ATOM 8773 N N . THR A 1 2 ? -7.854 -7.982 -7.886 1.00 0.00 8 THR A N 6
ATOM 8774 C CA . THR A 1 2 ? -8.036 -6.630 -7.370 1.00 0.00 8 THR A CA 6
ATOM 8775 C C . THR A 1 2 ? -6.696 -5.931 -7.138 1.00 0.00 8 THR A C 6
ATOM 8776 O O . THR A 1 2 ? -6.655 -4.743 -6.825 1.00 0.00 8 THR A O 6
ATOM 8787 N N . ARG A 1 3 ? -5.599 -6.670 -7.296 1.00 0.00 9 ARG A N 6
ATOM 8788 C CA . ARG A 1 3 ? -4.269 -6.105 -7.103 1.00 0.00 9 ARG A CA 6
ATOM 8789 C C . ARG A 1 3 ? -3.867 -5.252 -8.302 1.00 0.00 9 ARG A C 6
ATOM 8790 O O . ARG A 1 3 ? -3.615 -5.771 -9.388 1.00 0.00 9 ARG A O 6
ATOM 8811 N N . GLU A 1 4 ? -3.814 -3.939 -8.097 1.00 0.00 10 GLU A N 6
ATOM 8812 C CA . GLU A 1 4 ? -3.449 -3.014 -9.163 1.00 0.00 10 GLU A CA 6
ATOM 8813 C C . GLU A 1 4 ? -2.305 -2.102 -8.732 1.00 0.00 10 GLU A C 6
ATOM 8814 O O . GLU A 1 4 ? -2.010 -1.976 -7.541 1.00 0.00 10 GLU A O 6
ATOM 8826 N N . PHE A 1 5 ? -1.670 -1.463 -9.713 1.00 0.00 11 PHE A N 6
ATOM 8827 C CA . PHE A 1 5 ? -0.559 -0.554 -9.450 1.00 0.00 11 PHE A CA 6
ATOM 8828 C C . PHE A 1 5 ? -1.032 0.896 -9.496 1.00 0.00 11 PHE A C 6
ATOM 8829 O O . PHE A 1 5 ? -1.939 1.238 -10.254 1.00 0.00 11 PHE A O 6
ATOM 8846 N N . LEU A 1 6 ? -0.418 1.746 -8.676 1.00 0.00 12 LEU A N 6
ATOM 8847 C CA . LEU A 1 6 ? -0.789 3.158 -8.629 1.00 0.00 12 LEU A CA 6
ATOM 8848 C C . LEU A 1 6 ? 0.441 4.050 -8.510 1.00 0.00 12 LEU A C 6
ATOM 8849 O O . LEU A 1 6 ? 1.215 3.938 -7.559 1.00 0.00 12 LEU A O 6
ATOM 8865 N N . THR A 1 7 ? 0.606 4.944 -9.478 1.00 0.00 13 THR A N 6
ATOM 8866 C CA . THR A 1 7 ? 1.731 5.871 -9.487 1.00 0.00 13 THR A CA 6
ATOM 8867 C C . THR A 1 7 ? 1.327 7.198 -8.851 1.00 0.00 13 THR A C 6
ATOM 8868 O O . THR A 1 7 ? 0.198 7.656 -9.021 1.00 0.00 13 THR A O 6
ATOM 8879 N N . PHE A 1 8 ? 2.247 7.806 -8.111 1.00 0.00 14 PHE A N 6
ATOM 8880 C CA . PHE A 1 8 ? 1.967 9.073 -7.446 1.00 0.00 14 PHE A CA 6
ATOM 8881 C C . PHE A 1 8 ? 3.175 10.000 -7.475 1.00 0.00 14 PHE A C 6
ATOM 8882 O O . PHE A 1 8 ? 4.266 9.605 -7.881 1.00 0.00 14 PHE A O 6
ATOM 8899 N N . GLU A 1 9 ? 2.964 11.234 -7.027 1.00 0.00 15 GLU A N 6
ATOM 8900 C CA . GLU A 1 9 ? 4.021 12.238 -6.973 1.00 0.00 15 GLU A CA 6
ATOM 8901 C C . GLU A 1 9 ? 4.013 12.915 -5.605 1.00 0.00 15 GLU A C 6
ATOM 8902 O O . GLU A 1 9 ? 3.103 13.681 -5.293 1.00 0.00 15 GLU A O 6
ATOM 8914 N N . VAL A 1 10 ? 5.010 12.604 -4.781 1.00 0.00 16 VAL A N 6
ATOM 8915 C CA . VAL A 1 10 ? 5.084 13.162 -3.435 1.00 0.00 16 VAL A CA 6
ATOM 8916 C C . VAL A 1 10 ? 6.133 14.267 -3.312 1.00 0.00 16 VAL A C 6
ATOM 8917 O O . VAL A 1 10 ? 7.332 14.007 -3.420 1.00 0.00 16 VAL A O 6
ATOM 8930 N N . PRO A 1 11 ? 5.699 15.516 -3.052 1.00 0.00 17 PRO A N 6
ATOM 8931 C CA . PRO A 1 11 ? 6.607 16.645 -2.881 1.00 0.00 17 PRO A CA 6
ATOM 8932 C C . PRO A 1 11 ? 7.120 16.720 -1.447 1.00 0.00 17 PRO A C 6
ATOM 8933 O O . PRO A 1 11 ? 6.334 16.688 -0.501 1.00 0.00 17 PRO A O 6
ATOM 8944 N N . LEU A 1 12 ? 8.436 16.797 -1.282 1.00 0.00 18 LEU A N 6
ATOM 8945 C CA . LEU A 1 12 ? 9.028 16.848 0.052 1.00 0.00 18 LEU A CA 6
ATOM 8946 C C . LEU A 1 12 ? 9.877 18.092 0.251 1.00 0.00 18 LEU A C 6
ATOM 8947 O O . LEU A 1 12 ? 10.825 18.085 1.036 1.00 0.00 18 LEU A O 6
ATOM 8963 N N . ASN A 1 13 ? 9.526 19.159 -0.450 1.00 0.00 19 ASN A N 6
ATOM 8964 C CA . ASN A 1 13 ? 10.245 20.432 -0.341 1.00 0.00 19 ASN A CA 6
ATOM 8965 C C . ASN A 1 13 ? 10.644 20.718 1.107 1.00 0.00 19 ASN A C 6
ATOM 8966 O O . ASN A 1 13 ? 11.669 21.347 1.372 1.00 0.00 19 ASN A O 6
ATOM 8977 N N . ASP A 1 14 ? 9.823 20.241 2.038 1.00 0.00 20 ASP A N 6
ATOM 8978 C CA . ASP A 1 14 ? 10.074 20.424 3.461 1.00 0.00 20 ASP A CA 6
ATOM 8979 C C . ASP A 1 14 ? 10.379 19.088 4.117 1.00 0.00 20 ASP A C 6
ATOM 8980 O O . ASP A 1 14 ? 11.164 19.009 5.062 1.00 0.00 20 ASP A O 6
ATOM 8989 N N . SER A 1 15 ? 9.750 18.038 3.601 1.00 0.00 21 SER A N 6
ATOM 8990 C CA . SER A 1 15 ? 9.946 16.697 4.124 1.00 0.00 21 SER A CA 6
ATOM 8991 C C . SER A 1 15 ? 11.333 16.164 3.770 1.00 0.00 21 SER A C 6
ATOM 8992 O O . SER A 1 15 ? 11.725 15.092 4.233 1.00 0.00 21 SER A O 6
ATOM 9000 N N . GLY A 1 16 ? 12.075 16.914 2.950 1.00 0.00 22 GLY A N 6
ATOM 9001 C CA . GLY A 1 16 ? 13.412 16.490 2.561 1.00 0.00 22 GLY A CA 6
ATOM 9002 C C . GLY A 1 16 ? 14.222 15.963 3.730 1.00 0.00 22 GLY A C 6
ATOM 9003 O O . GLY A 1 16 ? 15.079 15.096 3.561 1.00 0.00 22 GLY A O 6
ATOM 9007 N N . SER A 1 17 ? 13.940 16.482 4.922 1.00 0.00 23 SER A N 6
ATOM 9008 C CA . SER A 1 17 ? 14.638 16.052 6.126 1.00 0.00 23 SER A CA 6
ATOM 9009 C C . SER A 1 17 ? 14.009 14.779 6.684 1.00 0.00 23 SER A C 6
ATOM 9010 O O . SER A 1 17 ? 14.705 13.890 7.171 1.00 0.00 23 SER A O 6
ATOM 9018 N N . ALA A 1 18 ? 12.684 14.701 6.603 1.00 0.00 24 ALA A N 6
ATOM 9019 C CA . ALA A 1 18 ? 11.952 13.538 7.090 1.00 0.00 24 ALA A CA 6
ATOM 9020 C C . ALA A 1 18 ? 11.907 12.427 6.041 1.00 0.00 24 ALA A C 6
ATOM 9021 O O . ALA A 1 18 ? 11.334 11.364 6.279 1.00 0.00 24 ALA A O 6
ATOM 9028 N N . GLY A 1 19 ? 12.500 12.681 4.874 1.00 0.00 25 GLY A N 6
ATOM 9029 C CA . GLY A 1 19 ? 12.498 11.691 3.812 1.00 0.00 25 GLY A CA 6
ATOM 9030 C C . GLY A 1 19 ? 11.258 11.794 2.946 1.00 0.00 25 GLY A C 6
ATOM 9031 O O . GLY A 1 19 ? 11.348 11.828 1.719 1.00 0.00 25 GLY A O 6
ATOM 9035 N N . LEU A 1 20 ? 10.101 11.852 3.594 1.00 0.00 26 LEU A N 6
ATOM 9036 C CA . LEU A 1 20 ? 8.827 11.962 2.894 1.00 0.00 26 LEU A CA 6
ATOM 9037 C C . LEU A 1 20 ? 7.672 12.003 3.888 1.00 0.00 26 LEU A C 6
ATOM 9038 O O . LEU A 1 20 ? 6.652 12.640 3.636 1.00 0.00 26 LEU A O 6
ATOM 9054 N N . GLY A 1 21 ? 7.840 11.330 5.024 1.00 0.00 27 GLY A N 6
ATOM 9055 C CA . GLY A 1 21 ? 6.801 11.327 6.037 1.00 0.00 27 GLY A CA 6
ATOM 9056 C C . GLY A 1 21 ? 6.044 10.017 6.115 1.00 0.00 27 GLY A C 6
ATOM 9057 O O . GLY A 1 21 ? 4.814 10.014 6.142 1.00 0.00 27 GLY A O 6
ATOM 9061 N N . VAL A 1 22 ? 6.768 8.902 6.160 1.00 0.00 28 VAL A N 6
ATOM 9062 C CA . VAL A 1 22 ? 6.128 7.593 6.244 1.00 0.00 28 VAL A CA 6
ATOM 9063 C C . VAL A 1 22 ? 7.060 6.540 6.833 1.00 0.00 28 VAL A C 6
ATOM 9064 O O . VAL A 1 22 ? 8.275 6.724 6.887 1.00 0.00 28 VAL A O 6
ATOM 9077 N N . SER A 1 23 ? 6.471 5.424 7.250 1.00 0.00 29 SER A N 6
ATOM 9078 C CA . SER A 1 23 ? 7.226 4.314 7.811 1.00 0.00 29 SER A CA 6
ATOM 9079 C C . SER A 1 23 ? 6.909 3.045 7.029 1.00 0.00 29 SER A C 6
ATOM 9080 O O . SER A 1 23 ? 5.762 2.607 6.989 1.00 0.00 29 SER A O 6
ATOM 9088 N N . VAL A 1 24 ? 7.922 2.476 6.385 1.00 0.00 30 VAL A N 6
ATOM 9089 C CA . VAL A 1 24 ? 7.728 1.275 5.581 1.00 0.00 30 VAL A CA 6
ATOM 9090 C C . VAL A 1 24 ? 8.407 0.056 6.195 1.00 0.00 30 VAL A C 6
ATOM 9091 O O . VAL A 1 24 ? 9.475 0.160 6.798 1.00 0.00 30 VAL A O 6
ATOM 9104 N N . LYS A 1 25 ? 7.778 -1.103 6.022 1.00 0.00 31 LYS A N 6
ATOM 9105 C CA . LYS A 1 25 ? 8.314 -2.356 6.540 1.00 0.00 31 LYS A CA 6
ATOM 9106 C C . LYS A 1 25 ? 8.021 -3.499 5.573 1.00 0.00 31 LYS A C 6
ATOM 9107 O O . LYS A 1 25 ? 6.887 -3.668 5.125 1.00 0.00 31 LYS A O 6
ATOM 9126 N N . GLY A 1 26 ? 9.048 -4.274 5.243 1.00 0.00 32 GLY A N 6
ATOM 9127 C CA . GLY A 1 26 ? 8.869 -5.377 4.318 1.00 0.00 32 GLY A CA 6
ATOM 9128 C C . GLY A 1 26 ? 8.828 -6.728 5.003 1.00 0.00 32 GLY A C 6
ATOM 9129 O O . GLY A 1 26 ? 9.339 -6.888 6.111 1.00 0.00 32 GLY A O 6
ATOM 9133 N N . ASN A 1 27 ? 8.214 -7.701 4.337 1.00 0.00 33 ASN A N 6
ATOM 9134 C CA . ASN A 1 27 ? 8.099 -9.051 4.877 1.00 0.00 33 ASN A CA 6
ATOM 9135 C C . ASN A 1 27 ? 9.059 -10.007 4.178 1.00 0.00 33 ASN A C 6
ATOM 9136 O O . ASN A 1 27 ? 9.781 -9.619 3.261 1.00 0.00 33 ASN A O 6
ATOM 9147 N N . ARG A 1 28 ? 9.060 -11.259 4.622 1.00 0.00 34 ARG A N 6
ATOM 9148 C CA . ARG A 1 28 ? 9.930 -12.277 4.046 1.00 0.00 34 ARG A CA 6
ATOM 9149 C C . ARG A 1 28 ? 9.170 -13.583 3.838 1.00 0.00 34 ARG A C 6
ATOM 9150 O O . ARG A 1 28 ? 8.554 -14.107 4.764 1.00 0.00 34 ARG A O 6
ATOM 9171 N N . SER A 1 29 ? 9.214 -14.101 2.613 1.00 0.00 35 SER A N 6
ATOM 9172 C CA . SER A 1 29 ? 8.524 -15.345 2.281 1.00 0.00 35 SER A CA 6
ATOM 9173 C C . SER A 1 29 ? 8.861 -16.446 3.283 1.00 0.00 35 SER A C 6
ATOM 9174 O O . SER A 1 29 ? 10.025 -16.805 3.459 1.00 0.00 35 SER A O 6
ATOM 9182 N N . LYS A 1 30 ? 7.834 -16.979 3.934 1.00 0.00 36 LYS A N 6
ATOM 9183 C CA . LYS A 1 30 ? 8.017 -18.042 4.918 1.00 0.00 36 LYS A CA 6
ATOM 9184 C C . LYS A 1 30 ? 8.492 -19.339 4.262 1.00 0.00 36 LYS A C 6
ATOM 9185 O O . LYS A 1 30 ? 8.883 -20.282 4.951 1.00 0.00 36 LYS A O 6
ATOM 9204 N N . GLU A 1 31 ? 8.451 -19.389 2.932 1.00 0.00 37 GLU A N 6
ATOM 9205 C CA . GLU A 1 31 ? 8.871 -20.578 2.200 1.00 0.00 37 GLU A CA 6
ATOM 9206 C C . GLU A 1 31 ? 10.392 -20.672 2.120 1.00 0.00 37 GLU A C 6
ATOM 9207 O O . GLU A 1 31 ? 10.994 -21.602 2.657 1.00 0.00 37 GLU A O 6
ATOM 9219 N N . ASN A 1 32 ? 11.006 -19.710 1.439 1.00 0.00 38 ASN A N 6
ATOM 9220 C CA . ASN A 1 32 ? 12.456 -19.698 1.280 1.00 0.00 38 ASN A CA 6
ATOM 9221 C C . ASN A 1 32 ? 13.063 -18.389 1.780 1.00 0.00 38 ASN A C 6
ATOM 9222 O O . ASN A 1 32 ? 14.134 -17.982 1.330 1.00 0.00 38 ASN A O 6
ATOM 9233 N N . HIS A 1 33 ? 12.378 -17.733 2.711 1.00 0.00 39 HIS A N 6
ATOM 9234 C CA . HIS A 1 33 ? 12.859 -16.472 3.268 1.00 0.00 39 HIS A CA 6
ATOM 9235 C C . HIS A 1 33 ? 13.189 -15.471 2.162 1.00 0.00 39 HIS A C 6
ATOM 9236 O O . HIS A 1 33 ? 14.296 -14.935 2.104 1.00 0.00 39 HIS A O 6
ATOM 9251 N N . ALA A 1 34 ? 12.220 -15.223 1.287 1.00 0.00 40 ALA A N 6
ATOM 9252 C CA . ALA A 1 34 ? 12.408 -14.286 0.186 1.00 0.00 40 ALA A CA 6
ATOM 9253 C C . ALA A 1 34 ? 11.574 -13.025 0.393 1.00 0.00 40 ALA A C 6
ATOM 9254 O O . ALA A 1 34 ? 10.351 -13.088 0.502 1.00 0.00 40 ALA A O 6
ATOM 9261 N N . ASP A 1 35 ? 12.245 -11.880 0.448 1.00 0.00 41 ASP A N 6
ATOM 9262 C CA . ASP A 1 35 ? 11.566 -10.602 0.644 1.00 0.00 41 ASP A CA 6
ATOM 9263 C C . ASP A 1 35 ? 10.371 -10.458 -0.298 1.00 0.00 41 ASP A C 6
ATOM 9264 O O . ASP A 1 35 ? 10.530 -10.461 -1.519 1.00 0.00 41 ASP A O 6
ATOM 9273 N N . LEU A 1 36 ? 9.178 -10.328 0.275 1.00 0.00 42 LEU A N 6
ATOM 9274 C CA . LEU A 1 36 ? 7.965 -10.177 -0.520 1.00 0.00 42 LEU A CA 6
ATOM 9275 C C . LEU A 1 36 ? 7.797 -8.729 -0.975 1.00 0.00 42 LEU A C 6
ATOM 9276 O O . LEU A 1 36 ? 7.203 -8.461 -2.020 1.00 0.00 42 LEU A O 6
ATOM 9292 N N . GLY A 1 37 ? 8.329 -7.799 -0.186 1.00 0.00 43 GLY A N 6
ATOM 9293 C CA . GLY A 1 37 ? 8.231 -6.391 -0.522 1.00 0.00 43 GLY A CA 6
ATOM 9294 C C . GLY A 1 37 ? 7.926 -5.526 0.686 1.00 0.00 43 GLY A C 6
ATOM 9295 O O . GLY A 1 37 ? 7.681 -6.040 1.778 1.00 0.00 43 GLY A O 6
ATOM 9299 N N . ILE A 1 38 ? 7.942 -4.209 0.490 1.00 0.00 44 ILE A N 6
ATOM 9300 C CA . ILE A 1 38 ? 7.665 -3.268 1.572 1.00 0.00 44 ILE A CA 6
ATOM 9301 C C . ILE A 1 38 ? 6.244 -2.721 1.483 1.00 0.00 44 ILE A C 6
ATOM 9302 O O . ILE A 1 38 ? 5.656 -2.663 0.403 1.00 0.00 44 ILE A O 6
ATOM 9318 N N . PHE A 1 39 ? 5.698 -2.323 2.629 1.00 0.00 45 PHE A N 6
ATOM 9319 C CA . PHE A 1 39 ? 4.343 -1.779 2.689 1.00 0.00 45 PHE A CA 6
ATOM 9320 C C . PHE A 1 39 ? 4.277 -0.607 3.659 1.00 0.00 45 PHE A C 6
ATOM 9321 O O . PHE A 1 39 ? 4.912 -0.625 4.714 1.00 0.00 45 PHE A O 6
ATOM 9338 N N . VAL A 1 40 ? 3.500 0.409 3.296 1.00 0.00 46 VAL A N 6
ATOM 9339 C CA . VAL A 1 40 ? 3.346 1.586 4.141 1.00 0.00 46 VAL A CA 6
ATOM 9340 C C . VAL A 1 40 ? 2.824 1.193 5.517 1.00 0.00 46 VAL A C 6
ATOM 9341 O O . VAL A 1 40 ? 1.646 0.878 5.679 1.00 0.00 46 VAL A O 6
ATOM 9354 N N . LYS A 1 41 ? 3.712 1.204 6.505 1.00 0.00 47 LYS A N 6
ATOM 9355 C CA . LYS A 1 41 ? 3.346 0.843 7.869 1.00 0.00 47 LYS A CA 6
ATOM 9356 C C . LYS A 1 41 ? 2.559 1.965 8.531 1.00 0.00 47 LYS A C 6
ATOM 9357 O O . LYS A 1 41 ? 1.578 1.722 9.234 1.00 0.00 47 LYS A O 6
ATOM 9376 N N . SER A 1 42 ? 2.998 3.196 8.301 1.00 0.00 48 SER A N 6
ATOM 9377 C CA . SER A 1 42 ? 2.335 4.359 8.875 1.00 0.00 48 SER A CA 6
ATOM 9378 C C . SER A 1 42 ? 2.840 5.643 8.232 1.00 0.00 48 SER A C 6
ATOM 9379 O O . SER A 1 42 ? 4.039 5.916 8.221 1.00 0.00 48 SER A O 6
ATOM 9387 N N . ILE A 1 43 ? 1.914 6.429 7.698 1.00 0.00 49 ILE A N 6
ATOM 9388 C CA . ILE A 1 43 ? 2.259 7.684 7.050 1.00 0.00 49 ILE A CA 6
ATOM 9389 C C . ILE A 1 43 ? 2.212 8.845 8.036 1.00 0.00 49 ILE A C 6
ATOM 9390 O O . ILE A 1 43 ? 1.170 9.137 8.621 1.00 0.00 49 ILE A O 6
ATOM 9406 N N . ILE A 1 44 ? 3.350 9.508 8.207 1.00 0.00 50 ILE A N 6
ATOM 9407 C CA . ILE A 1 44 ? 3.445 10.644 9.114 1.00 0.00 50 ILE A CA 6
ATOM 9408 C C . ILE A 1 44 ? 2.412 11.707 8.745 1.00 0.00 50 ILE A C 6
ATOM 9409 O O . ILE A 1 44 ? 2.545 12.386 7.728 1.00 0.00 50 ILE A O 6
ATOM 9425 N N . ASN A 1 45 ? 1.382 11.837 9.578 1.00 0.00 51 ASN A N 6
ATOM 9426 C CA . ASN A 1 45 ? 0.323 12.813 9.340 1.00 0.00 51 ASN A CA 6
ATOM 9427 C C . ASN A 1 45 ? 0.870 14.235 9.405 1.00 0.00 51 ASN A C 6
ATOM 9428 O O . ASN A 1 45 ? 0.623 14.967 10.364 1.00 0.00 51 ASN A O 6
ATOM 9439 N N . GLY A 1 46 ? 1.618 14.615 8.377 1.00 0.00 52 GLY A N 6
ATOM 9440 C CA . GLY A 1 46 ? 2.197 15.943 8.326 1.00 0.00 52 GLY A CA 6
ATOM 9441 C C . GLY A 1 46 ? 3.329 16.035 7.324 1.00 0.00 52 GLY A C 6
ATOM 9442 O O . GLY A 1 46 ? 3.604 17.108 6.785 1.00 0.00 52 GLY A O 6
ATOM 9446 N N . GLY A 1 47 ? 3.990 14.907 7.071 1.00 0.00 53 GLY A N 6
ATOM 9447 C CA . GLY A 1 47 ? 5.089 14.891 6.128 1.00 0.00 53 GLY A CA 6
ATOM 9448 C C . GLY A 1 47 ? 4.638 15.082 4.693 1.00 0.00 53 GLY A C 6
ATOM 9449 O O . GLY A 1 47 ? 3.477 15.404 4.433 1.00 0.00 53 GLY A O 6
ATOM 9453 N N . ALA A 1 48 ? 5.562 14.886 3.761 1.00 0.00 54 ALA A N 6
ATOM 9454 C CA . ALA A 1 48 ? 5.282 15.039 2.339 1.00 0.00 54 ALA A CA 6
ATOM 9455 C C . ALA A 1 48 ? 4.260 14.021 1.843 1.00 0.00 54 ALA A C 6
ATOM 9456 O O . ALA A 1 48 ? 3.381 14.348 1.045 1.00 0.00 54 ALA A O 6
ATOM 9463 N N . ALA A 1 49 ? 4.392 12.784 2.304 1.00 0.00 55 ALA A N 6
ATOM 9464 C CA . ALA A 1 49 ? 3.490 11.714 1.889 1.00 0.00 55 ALA A CA 6
ATOM 9465 C C . ALA A 1 49 ? 2.055 11.992 2.312 1.00 0.00 55 ALA A C 6
ATOM 9466 O O . ALA A 1 49 ? 1.127 11.859 1.514 1.00 0.00 55 ALA A O 6
ATOM 9473 N N . SER A 1 50 ? 1.879 12.374 3.567 1.00 0.00 56 SER A N 6
ATOM 9474 C CA . SER A 1 50 ? 0.551 12.666 4.092 1.00 0.00 56 SER A CA 6
ATOM 9475 C C . SER A 1 50 ? -0.017 13.920 3.439 1.00 0.00 56 SER A C 6
ATOM 9476 O O . SER A 1 50 ? -1.231 14.068 3.303 1.00 0.00 56 SER A O 6
ATOM 9484 N N . LYS A 1 51 ? 0.873 14.819 3.040 1.00 0.00 57 LYS A N 6
ATOM 9485 C CA . LYS A 1 51 ? 0.475 16.064 2.400 1.00 0.00 57 LYS A CA 6
ATOM 9486 C C . LYS A 1 51 ? 0.034 15.826 0.961 1.00 0.00 57 LYS A C 6
ATOM 9487 O O . LYS A 1 51 ? -0.845 16.515 0.446 1.00 0.00 57 LYS A O 6
ATOM 9506 N N . ASP A 1 52 ? 0.649 14.837 0.319 1.00 0.00 58 ASP A N 6
ATOM 9507 C CA . ASP A 1 52 ? 0.318 14.500 -1.059 1.00 0.00 58 ASP A CA 6
ATOM 9508 C C . ASP A 1 52 ? -1.141 14.075 -1.177 1.00 0.00 58 ASP A C 6
ATOM 9509 O O . ASP A 1 52 ? -1.765 14.242 -2.223 1.00 0.00 58 ASP A O 6
ATOM 9518 N N . GLY A 1 53 ? -1.679 13.530 -0.090 1.00 0.00 59 GLY A N 6
ATOM 9519 C CA . GLY A 1 53 ? -3.062 13.092 -0.086 1.00 0.00 59 GLY A CA 6
ATOM 9520 C C . GLY A 1 53 ? -3.318 11.916 -1.012 1.00 0.00 59 GLY A C 6
ATOM 9521 O O . GLY A 1 53 ? -4.456 11.673 -1.411 1.00 0.00 59 GLY A O 6
ATOM 9525 N N . ARG A 1 54 ? -2.262 11.182 -1.356 1.00 0.00 60 ARG A N 6
ATOM 9526 C CA . ARG A 1 54 ? -2.394 10.026 -2.235 1.00 0.00 60 ARG A CA 6
ATOM 9527 C C . ARG A 1 54 ? -1.809 8.776 -1.585 1.00 0.00 60 ARG A C 6
ATOM 9528 O O . ARG A 1 54 ? -2.080 7.656 -2.017 1.00 0.00 60 ARG A O 6
ATOM 9549 N N . LEU A 1 55 ? -1.002 8.977 -0.548 1.00 0.00 61 LEU A N 6
ATOM 9550 C CA . LEU A 1 55 ? -0.372 7.872 0.158 1.00 0.00 61 LEU A CA 6
ATOM 9551 C C . LEU A 1 55 ? -1.266 7.353 1.280 1.00 0.00 61 LEU A C 6
ATOM 9552 O O . LEU A 1 55 ? -1.840 8.131 2.042 1.00 0.00 61 LEU A O 6
ATOM 9568 N N . ARG A 1 56 ? -1.370 6.032 1.376 1.00 0.00 62 ARG A N 6
ATOM 9569 C CA . ARG A 1 56 ? -2.185 5.399 2.406 1.00 0.00 62 ARG A CA 6
ATOM 9570 C C . ARG A 1 56 ? -1.520 4.120 2.910 1.00 0.00 62 ARG A C 6
ATOM 9571 O O . ARG A 1 56 ? -0.986 3.336 2.127 1.00 0.00 62 ARG A O 6
ATOM 9592 N N . VAL A 1 57 ? -1.557 3.922 4.224 1.00 0.00 63 VAL A N 6
ATOM 9593 C CA . VAL A 1 57 ? -0.960 2.742 4.842 1.00 0.00 63 VAL A CA 6
ATOM 9594 C C . VAL A 1 57 ? -1.464 1.457 4.185 1.00 0.00 63 VAL A C 6
ATOM 9595 O O . VAL A 1 57 ? -2.614 1.384 3.757 1.00 0.00 63 VAL A O 6
ATOM 9608 N N . ASN A 1 58 ? -0.584 0.451 4.110 1.00 0.00 64 ASN A N 6
ATOM 9609 C CA . ASN A 1 58 ? -0.911 -0.847 3.510 1.00 0.00 64 ASN A CA 6
ATOM 9610 C C . ASN A 1 58 ? -0.671 -0.846 2.002 1.00 0.00 64 ASN A C 6
ATOM 9611 O O . ASN A 1 58 ? -1.064 -1.780 1.305 1.00 0.00 64 ASN A O 6
ATOM 9622 N N . ASP A 1 59 ? -0.010 0.195 1.504 1.00 0.00 65 ASP A N 6
ATOM 9623 C CA . ASP A 1 59 ? 0.293 0.295 0.084 1.00 0.00 65 ASP A CA 6
ATOM 9624 C C . ASP A 1 59 ? 1.662 -0.312 -0.206 1.00 0.00 65 ASP A C 6
ATOM 9625 O O . ASP A 1 59 ? 2.683 0.185 0.271 1.00 0.00 65 ASP A O 6
ATOM 9634 N N . GLN A 1 60 ? 1.677 -1.388 -0.983 1.00 0.00 66 GLN A N 6
ATOM 9635 C CA . GLN A 1 60 ? 2.923 -2.062 -1.325 1.00 0.00 66 GLN A CA 6
ATOM 9636 C C . GLN A 1 60 ? 3.727 -1.238 -2.322 1.00 0.00 66 GLN A C 6
ATOM 9637 O O . GLN A 1 60 ? 3.207 -0.820 -3.355 1.00 0.00 66 GLN A O 6
ATOM 9651 N N . LEU A 1 61 ? 4.998 -1.013 -2.008 1.00 0.00 67 LEU A N 6
ATOM 9652 C CA . LEU A 1 61 ? 5.874 -0.239 -2.880 1.00 0.00 67 LEU A CA 6
ATOM 9653 C C . LEU A 1 61 ? 6.446 -1.116 -3.988 1.00 0.00 67 LEU A C 6
ATOM 9654 O O . LEU A 1 61 ? 6.596 -2.326 -3.819 1.00 0.00 67 LEU A O 6
ATOM 9670 N N . ILE A 1 62 ? 6.760 -0.501 -5.122 1.00 0.00 68 ILE A N 6
ATOM 9671 C CA . ILE A 1 62 ? 7.309 -1.231 -6.258 1.00 0.00 68 ILE A CA 6
ATOM 9672 C C . ILE A 1 62 ? 8.352 -0.406 -7.006 1.00 0.00 68 ILE A C 6
ATOM 9673 O O . ILE A 1 62 ? 9.383 -0.931 -7.425 1.00 0.00 68 ILE A O 6
ATOM 9689 N N . ALA A 1 63 ? 8.081 0.885 -7.179 1.00 0.00 69 ALA A N 6
ATOM 9690 C CA . ALA A 1 63 ? 9.004 1.764 -7.885 1.00 0.00 69 ALA A CA 6
ATOM 9691 C C . ALA A 1 63 ? 9.133 3.114 -7.187 1.00 0.00 69 ALA A C 6
ATOM 9692 O O . ALA A 1 63 ? 8.255 3.516 -6.424 1.00 0.00 69 ALA A O 6
ATOM 9699 N N . VAL A 1 64 ? 10.233 3.806 -7.460 1.00 0.00 70 VAL A N 6
ATOM 9700 C CA . VAL A 1 64 ? 10.485 5.113 -6.865 1.00 0.00 70 VAL A CA 6
ATOM 9701 C C . VAL A 1 64 ? 11.348 5.973 -7.783 1.00 0.00 70 VAL A C 6
ATOM 9702 O O . VAL A 1 64 ? 12.469 5.600 -8.127 1.00 0.00 70 VAL A O 6
ATOM 9715 N N . ASN A 1 65 ? 10.815 7.125 -8.182 1.00 0.00 71 ASN A N 6
ATOM 9716 C CA . ASN A 1 65 ? 11.537 8.037 -9.067 1.00 0.00 71 ASN A CA 6
ATOM 9717 C C . ASN A 1 65 ? 11.931 7.337 -10.365 1.00 0.00 71 ASN A C 6
ATOM 9718 O O . ASN A 1 65 ? 12.945 7.671 -10.978 1.00 0.00 71 ASN A O 6
ATOM 9729 N N . GLY A 1 66 ? 11.128 6.361 -10.775 1.00 0.00 72 GLY A N 6
ATOM 9730 C CA . GLY A 1 66 ? 11.417 5.625 -11.991 1.00 0.00 72 GLY A CA 6
ATOM 9731 C C . GLY A 1 66 ? 12.393 4.490 -11.758 1.00 0.00 72 GLY A C 6
ATOM 9732 O O . GLY A 1 66 ? 13.078 4.050 -12.681 1.00 0.00 72 GLY A O 6
ATOM 9736 N N . GLU A 1 67 ? 12.459 4.016 -10.517 1.00 0.00 73 GLU A N 6
ATOM 9737 C CA . GLU A 1 67 ? 13.359 2.927 -10.159 1.00 0.00 73 GLU A CA 6
ATOM 9738 C C . GLU A 1 67 ? 12.601 1.812 -9.443 1.00 0.00 73 GLU A C 6
ATOM 9739 O O . GLU A 1 67 ? 12.028 2.026 -8.376 1.00 0.00 73 GLU A O 6
ATOM 9751 N N . SER A 1 68 ? 12.603 0.625 -10.040 1.00 0.00 74 SER A N 6
ATOM 9752 C CA . SER A 1 68 ? 11.914 -0.522 -9.462 1.00 0.00 74 SER A CA 6
ATOM 9753 C C . SER A 1 68 ? 12.632 -1.022 -8.213 1.00 0.00 74 SER A C 6
ATOM 9754 O O . SER A 1 68 ? 13.850 -0.897 -8.092 1.00 0.00 74 SER A O 6
ATOM 9762 N N . LEU A 1 69 ? 11.865 -1.591 -7.288 1.00 0.00 75 LEU A N 6
ATOM 9763 C CA . LEU A 1 69 ? 12.423 -2.114 -6.045 1.00 0.00 75 LEU A CA 6
ATOM 9764 C C . LEU A 1 69 ? 12.343 -3.639 -6.005 1.00 0.00 75 LEU A C 6
ATOM 9765 O O . LEU A 1 69 ? 13.051 -4.287 -5.234 1.00 0.00 75 LEU A O 6
ATOM 9781 N N . LEU A 1 70 ? 11.472 -4.209 -6.836 1.00 0.00 76 LEU A N 6
ATOM 9782 C CA . LEU A 1 70 ? 11.297 -5.657 -6.891 1.00 0.00 76 LEU A CA 6
ATOM 9783 C C . LEU A 1 70 ? 12.628 -6.369 -7.137 1.00 0.00 76 LEU A C 6
ATOM 9784 O O . LEU A 1 70 ? 12.774 -7.551 -6.823 1.00 0.00 76 LEU A O 6
ATOM 9800 N N . GLY A 1 71 ? 13.594 -5.646 -7.697 1.00 0.00 77 GLY A N 6
ATOM 9801 C CA . GLY A 1 71 ? 14.894 -6.232 -7.969 1.00 0.00 77 GLY A CA 6
ATOM 9802 C C . GLY A 1 71 ? 15.873 -6.053 -6.823 1.00 0.00 77 GLY A C 6
ATOM 9803 O O . GLY A 1 71 ? 17.083 -5.990 -7.036 1.00 0.00 77 GLY A O 6
ATOM 9807 N N . LYS A 1 72 ? 15.348 -5.969 -5.602 1.00 0.00 78 LYS A N 6
ATOM 9808 C CA . LYS A 1 72 ? 16.186 -5.798 -4.420 1.00 0.00 78 LYS A CA 6
ATOM 9809 C C . LYS A 1 72 ? 15.405 -6.101 -3.153 1.00 0.00 78 LYS A C 6
ATOM 9810 O O . LYS A 1 72 ? 14.185 -5.949 -3.103 1.00 0.00 78 LYS A O 6
ATOM 9829 N N . ALA A 1 73 ? 16.126 -6.539 -2.132 1.00 0.00 79 ALA A N 6
ATOM 9830 C CA . ALA A 1 73 ? 15.528 -6.878 -0.852 1.00 0.00 79 ALA A CA 6
ATOM 9831 C C . ALA A 1 73 ? 14.677 -5.731 -0.316 1.00 0.00 79 ALA A C 6
ATOM 9832 O O . ALA A 1 73 ? 14.878 -4.572 -0.683 1.00 0.00 79 ALA A O 6
ATOM 9839 N N . ASN A 1 74 ? 13.721 -6.058 0.551 1.00 0.00 80 ASN A N 6
ATOM 9840 C CA . ASN A 1 74 ? 12.840 -5.052 1.131 1.00 0.00 80 ASN A CA 6
ATOM 9841 C C . ASN A 1 74 ? 13.643 -3.934 1.788 1.00 0.00 80 ASN A C 6
ATOM 9842 O O . ASN A 1 74 ? 13.377 -2.755 1.562 1.00 0.00 80 ASN A O 6
ATOM 9853 N N . GLN A 1 75 ? 14.628 -4.313 2.597 1.00 0.00 81 GLN A N 6
ATOM 9854 C CA . GLN A 1 75 ? 15.470 -3.338 3.280 1.00 0.00 81 GLN A CA 6
ATOM 9855 C C . GLN A 1 75 ? 16.203 -2.462 2.272 1.00 0.00 81 GLN A C 6
ATOM 9856 O O . GLN A 1 75 ? 16.329 -1.251 2.457 1.00 0.00 81 GLN A O 6
ATOM 9870 N N . GLU A 1 76 ? 16.668 -3.081 1.193 1.00 0.00 82 GLU A N 6
ATOM 9871 C CA . GLU A 1 76 ? 17.372 -2.359 0.144 1.00 0.00 82 GLU A CA 6
ATOM 9872 C C . GLU A 1 76 ? 16.398 -1.469 -0.606 1.00 0.00 82 GLU A C 6
ATOM 9873 O O . GLU A 1 76 ? 16.746 -0.374 -1.047 1.00 0.00 82 GLU A O 6
ATOM 9885 N N . ALA A 1 77 ? 15.168 -1.952 -0.735 1.00 0.00 83 ALA A N 6
ATOM 9886 C CA . ALA A 1 77 ? 14.130 -1.207 -1.421 1.00 0.00 83 ALA A CA 6
ATOM 9887 C C . ALA A 1 77 ? 13.779 0.052 -0.642 1.00 0.00 83 ALA A C 6
ATOM 9888 O O . ALA A 1 77 ? 13.762 1.153 -1.192 1.00 0.00 83 ALA A O 6
ATOM 9895 N N . MET A 1 78 ? 13.514 -0.116 0.650 1.00 0.00 84 MET A N 6
ATOM 9896 C CA . MET A 1 78 ? 13.184 1.017 1.506 1.00 0.00 84 MET A CA 6
ATOM 9897 C C . MET A 1 78 ? 14.344 2.004 1.531 1.00 0.00 84 MET A C 6
ATOM 9898 O O . MET A 1 78 ? 14.144 3.212 1.660 1.00 0.00 84 MET A O 6
ATOM 9912 N N . GLU A 1 79 ? 15.556 1.481 1.380 1.00 0.00 85 GLU A N 6
ATOM 9913 C CA . GLU A 1 79 ? 16.749 2.315 1.354 1.00 0.00 85 GLU A CA 6
ATOM 9914 C C . GLU A 1 79 ? 16.896 2.946 -0.026 1.00 0.00 85 GLU A C 6
ATOM 9915 O O . GLU A 1 79 ? 17.374 4.070 -0.165 1.00 0.00 85 GLU A O 6
ATOM 9927 N N . THR A 1 80 ? 16.464 2.206 -1.043 1.00 0.00 86 THR A N 6
ATOM 9928 C CA . THR A 1 80 ? 16.527 2.673 -2.419 1.00 0.00 86 THR A CA 6
ATOM 9929 C C . THR A 1 80 ? 15.560 3.834 -2.628 1.00 0.00 86 THR A C 6
ATOM 9930 O O . THR A 1 80 ? 15.854 4.773 -3.367 1.00 0.00 86 THR A O 6
ATOM 9941 N N . LEU A 1 81 ? 14.414 3.777 -1.958 1.00 0.00 87 LEU A N 6
ATOM 9942 C CA . LEU A 1 81 ? 13.427 4.841 -2.059 1.00 0.00 87 LEU A CA 6
ATOM 9943 C C . LEU A 1 81 ? 13.863 6.010 -1.193 1.00 0.00 87 LEU A C 6
ATOM 9944 O O . LEU A 1 81 ? 13.641 7.172 -1.529 1.00 0.00 87 LEU A O 6
ATOM 9960 N N . ARG A 1 82 ? 14.499 5.676 -0.076 1.00 0.00 88 ARG A N 6
ATOM 9961 C CA . ARG A 1 82 ? 14.999 6.668 0.861 1.00 0.00 88 ARG A CA 6
ATOM 9962 C C . ARG A 1 82 ? 16.017 7.582 0.185 1.00 0.00 88 ARG A C 6
ATOM 9963 O O . ARG A 1 82 ? 15.900 8.807 0.233 1.00 0.00 88 ARG A O 6
ATOM 9984 N N . ARG A 1 83 ? 17.014 6.974 -0.449 1.00 0.00 89 ARG A N 6
ATOM 9985 C CA . ARG A 1 83 ? 18.049 7.727 -1.142 1.00 0.00 89 ARG A CA 6
ATOM 9986 C C . ARG A 1 83 ? 17.490 8.340 -2.422 1.00 0.00 89 ARG A C 6
ATOM 9987 O O . ARG A 1 83 ? 17.883 9.434 -2.819 1.00 0.00 89 ARG A O 6
ATOM 10008 N N . SER A 1 84 ? 16.564 7.634 -3.058 1.00 0.00 90 SER A N 6
ATOM 10009 C CA . SER A 1 84 ? 15.949 8.121 -4.284 1.00 0.00 90 SER A CA 6
ATOM 10010 C C . SER A 1 84 ? 15.011 9.283 -3.983 1.00 0.00 90 SER A C 6
ATOM 10011 O O . SER A 1 84 ? 14.816 10.172 -4.814 1.00 0.00 90 SER A O 6
ATOM 10019 N N . MET A 1 85 ? 14.432 9.265 -2.787 1.00 0.00 91 MET A N 6
ATOM 10020 C CA . MET A 1 85 ? 13.513 10.312 -2.363 1.00 0.00 91 MET A CA 6
ATOM 10021 C C . MET A 1 85 ? 14.258 11.456 -1.681 1.00 0.00 91 MET A C 6
ATOM 10022 O O . MET A 1 85 ? 13.777 12.587 -1.652 1.00 0.00 91 MET A O 6
ATOM 10036 N N . SER A 1 86 ? 15.425 11.152 -1.119 1.00 0.00 92 SER A N 6
ATOM 10037 C CA . SER A 1 86 ? 16.215 12.163 -0.421 1.00 0.00 92 SER A CA 6
ATOM 10038 C C . SER A 1 86 ? 17.478 12.538 -1.194 1.00 0.00 92 SER A C 6
ATOM 10039 O O . SER A 1 86 ? 18.447 13.020 -0.610 1.00 0.00 92 SER A O 6
ATOM 10047 N N . THR A 1 87 ? 17.469 12.317 -2.505 1.00 0.00 93 THR A N 6
ATOM 10048 C CA . THR A 1 87 ? 18.629 12.640 -3.330 1.00 0.00 93 THR A CA 6
ATOM 10049 C C . THR A 1 87 ? 18.232 12.935 -4.775 1.00 0.00 93 THR A C 6
ATOM 10050 O O . THR A 1 87 ? 18.830 13.789 -5.427 1.00 0.00 93 THR A O 6
ATOM 10061 N N . GLU A 1 88 ? 17.233 12.215 -5.273 1.00 0.00 94 GLU A N 6
ATOM 10062 C CA . GLU A 1 88 ? 16.775 12.396 -6.644 1.00 0.00 94 GLU A CA 6
ATOM 10063 C C . GLU A 1 88 ? 15.422 13.095 -6.689 1.00 0.00 94 GLU A C 6
ATOM 10064 O O . GLU A 1 88 ? 15.304 14.208 -7.200 1.00 0.00 94 GLU A O 6
ATOM 10076 N N . GLY A 1 89 ? 14.405 12.436 -6.152 1.00 0.00 95 GLY A N 6
ATOM 10077 C CA . GLY A 1 89 ? 13.071 13.009 -6.140 1.00 0.00 95 GLY A CA 6
ATOM 10078 C C . GLY A 1 89 ? 13.039 14.401 -5.542 1.00 0.00 95 GLY A C 6
ATOM 10079 O O . GLY A 1 89 ? 12.251 15.249 -5.963 1.00 0.00 95 GLY A O 6
ATOM 10083 N N . ASN A 1 90 ? 13.899 14.637 -4.559 1.00 0.00 96 ASN A N 6
ATOM 10084 C CA . ASN A 1 90 ? 13.972 15.935 -3.902 1.00 0.00 96 ASN A CA 6
ATOM 10085 C C . ASN A 1 90 ? 14.569 16.977 -4.847 1.00 0.00 96 ASN A C 6
ATOM 10086 O O . ASN A 1 90 ? 14.179 18.143 -4.823 1.00 0.00 96 ASN A O 6
ATOM 10097 N N . LYS A 1 91 ? 15.513 16.540 -5.679 1.00 0.00 97 LYS A N 6
ATOM 10098 C CA . LYS A 1 91 ? 16.171 17.421 -6.643 1.00 0.00 97 LYS A CA 6
ATOM 10099 C C . LYS A 1 91 ? 15.190 18.419 -7.247 1.00 0.00 97 LYS A C 6
ATOM 10100 O O . LYS A 1 91 ? 15.463 19.617 -7.316 1.00 0.00 97 LYS A O 6
ATOM 10119 N N . ARG A 1 92 ? 14.042 17.909 -7.670 1.00 0.00 98 ARG A N 6
ATOM 10120 C CA . ARG A 1 92 ? 13.002 18.741 -8.258 1.00 0.00 98 ARG A CA 6
ATOM 10121 C C . ARG A 1 92 ? 12.031 19.227 -7.186 1.00 0.00 98 ARG A C 6
ATOM 10122 O O . ARG A 1 92 ? 11.386 20.265 -7.341 1.00 0.00 98 ARG A O 6
ATOM 10143 N N . GLY A 1 93 ? 11.932 18.470 -6.094 1.00 0.00 99 GLY A N 6
ATOM 10144 C CA . GLY A 1 93 ? 11.039 18.840 -5.012 1.00 0.00 99 GLY A CA 6
ATOM 10145 C C . GLY A 1 93 ? 9.965 17.799 -4.753 1.00 0.00 99 GLY A C 6
ATOM 10146 O O . GLY A 1 93 ? 9.164 17.950 -3.831 1.00 0.00 99 GLY A O 6
ATOM 10150 N N . MET A 1 94 ? 9.941 16.745 -5.567 1.00 0.00 100 MET A N 6
ATOM 10151 C CA . MET A 1 94 ? 8.951 15.689 -5.414 1.00 0.00 100 MET A CA 6
ATOM 10152 C C . MET A 1 94 ? 9.406 14.398 -6.088 1.00 0.00 100 MET A C 6
ATOM 10153 O O . MET A 1 94 ? 10.034 14.421 -7.146 1.00 0.00 100 MET 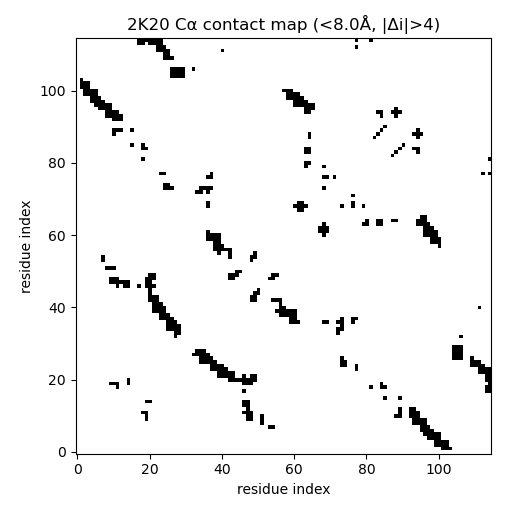A O 6
ATOM 10167 N N . ILE A 1 95 ? 9.078 13.273 -5.463 1.00 0.00 101 ILE A N 6
ATOM 10168 C CA . ILE A 1 95 ? 9.440 11.964 -5.983 1.00 0.00 101 ILE A CA 6
ATOM 10169 C C . ILE A 1 95 ? 8.191 11.182 -6.381 1.00 0.00 101 ILE A C 6
ATOM 10170 O O . ILE A 1 95 ? 7.171 11.246 -5.698 1.00 0.00 101 ILE A O 6
ATOM 10186 N N . GLN A 1 96 ? 8.273 10.443 -7.483 1.00 0.00 102 GLN A N 6
ATOM 10187 C CA . GLN A 1 96 ? 7.138 9.654 -7.943 1.00 0.00 102 GLN A CA 6
ATOM 10188 C C . GLN A 1 96 ? 7.137 8.284 -7.274 1.00 0.00 102 GLN A C 6
ATOM 10189 O O . GLN A 1 96 ? 8.163 7.605 -7.233 1.00 0.00 102 GLN A O 6
ATOM 10203 N N . LEU A 1 97 ? 5.988 7.887 -6.736 1.00 0.00 103 LEU A N 6
ATOM 10204 C CA . LEU A 1 97 ? 5.878 6.603 -6.057 1.00 0.00 103 LEU A CA 6
ATOM 10205 C C . LEU A 1 97 ? 4.922 5.662 -6.766 1.00 0.00 103 LEU A C 6
ATOM 10206 O O . LEU A 1 97 ? 3.810 6.039 -7.134 1.00 0.00 103 LEU A O 6
ATOM 10222 N N . ILE A 1 98 ? 5.353 4.423 -6.922 1.00 0.00 104 ILE A N 6
ATOM 10223 C CA . ILE A 1 98 ? 4.532 3.401 -7.552 1.00 0.00 104 ILE A CA 6
ATOM 10224 C C . ILE A 1 98 ? 4.257 2.281 -6.557 1.00 0.00 104 ILE A C 6
ATOM 10225 O O . ILE A 1 98 ? 5.170 1.560 -6.151 1.00 0.00 104 ILE A O 6
ATOM 10241 N N . VAL A 1 99 ? 3.000 2.148 -6.153 1.00 0.00 105 VAL A N 6
ATOM 10242 C CA . VAL A 1 99 ? 2.614 1.125 -5.191 1.00 0.00 105 VAL A CA 6
ATOM 10243 C C . VAL A 1 99 ? 1.554 0.196 -5.768 1.00 0.00 105 VAL A C 6
ATOM 10244 O O . VAL A 1 99 ? 1.091 0.387 -6.891 1.00 0.00 105 VAL A O 6
ATOM 10257 N N . ALA A 1 100 ? 1.173 -0.810 -4.990 1.00 0.00 106 ALA A N 6
ATOM 10258 C CA . ALA A 1 100 ? 0.166 -1.766 -5.422 1.00 0.00 106 ALA A CA 6
ATOM 10259 C C . ALA A 1 100 ? -0.655 -2.261 -4.237 1.00 0.00 106 ALA A C 6
ATOM 10260 O O . ALA A 1 100 ? -0.115 -2.516 -3.161 1.00 0.00 106 ALA A O 6
ATOM 10267 N N . ARG A 1 101 ? -1.959 -2.393 -4.439 1.00 0.00 107 ARG A N 6
ATOM 10268 C CA . ARG A 1 101 ? -2.847 -2.859 -3.377 1.00 0.00 107 ARG A CA 6
ATOM 10269 C C . ARG A 1 101 ? -4.105 -3.498 -3.953 1.00 0.00 107 ARG A C 6
ATOM 10270 O O . ARG A 1 101 ? -4.298 -3.529 -5.169 1.00 0.00 107 ARG A O 6
ATOM 10291 N N . ARG A 1 102 ? -4.955 -4.012 -3.071 1.00 0.00 108 ARG A N 6
ATOM 10292 C CA . ARG A 1 102 ? -6.195 -4.658 -3.488 1.00 0.00 108 ARG A CA 6
ATOM 10293 C C . ARG A 1 102 ? -7.361 -3.675 -3.463 1.00 0.00 108 ARG A C 6
ATOM 10294 O O . ARG A 1 102 ? -7.604 -3.011 -2.453 1.00 0.00 108 ARG A O 6
ATOM 10315 N N . ILE A 1 103 ? -8.082 -3.591 -4.574 1.00 0.00 109 ILE A N 6
ATOM 10316 C CA . ILE A 1 103 ? -9.225 -2.694 -4.679 1.00 0.00 109 ILE A CA 6
ATOM 10317 C C . ILE A 1 103 ? -10.323 -3.100 -3.703 1.00 0.00 109 ILE A C 6
ATOM 10318 O O . ILE A 1 103 ? -10.953 -2.253 -3.070 1.00 0.00 109 ILE A O 6
ATOM 10334 N N . SER A 1 104 ? -10.545 -4.405 -3.591 1.00 0.00 110 SER A N 6
ATOM 10335 C CA . SER A 1 104 ? -11.564 -4.938 -2.694 1.00 0.00 110 SER A CA 6
ATOM 10336 C C . SER A 1 104 ? -12.963 -4.568 -3.177 1.00 0.00 110 SER A C 6
ATOM 10337 O O . SER A 1 104 ? -13.490 -3.510 -2.832 1.00 0.00 110 SER A O 6
ATOM 10345 N N . ASP B 2 1 ? 3.484 -13.674 6.792 1.00 0.00 3 ASP B N 6
ATOM 10346 C CA . ASP B 2 1 ? 4.642 -13.908 5.937 1.00 0.00 3 ASP B CA 6
ATOM 10347 C C . ASP B 2 1 ? 5.865 -13.162 6.461 1.00 0.00 3 ASP B C 6
ATOM 10348 O O . ASP B 2 1 ? 6.712 -12.717 5.687 1.00 0.00 3 ASP B O 6
ATOM 10357 N N . GLU B 2 2 ? 5.950 -13.028 7.780 1.00 0.00 4 GLU B N 6
ATOM 10358 C CA . GLU B 2 2 ? 7.072 -12.334 8.407 1.00 0.00 4 GLU B CA 6
ATOM 10359 C C . GLU B 2 2 ? 8.141 -13.324 8.859 1.00 0.00 4 GLU B C 6
ATOM 10360 O O . GLU B 2 2 ? 7.855 -14.496 9.100 1.00 0.00 4 GLU B O 6
ATOM 10372 N N . ASP B 2 3 ? 9.374 -12.841 8.973 1.00 0.00 5 ASP B N 6
ATOM 10373 C CA . ASP B 2 3 ? 10.488 -13.681 9.396 1.00 0.00 5 ASP B CA 6
ATOM 10374 C C . ASP B 2 3 ? 10.773 -13.495 10.883 1.00 0.00 5 ASP B C 6
ATOM 10375 O O . ASP B 2 3 ? 11.922 -13.556 11.318 1.00 0.00 5 ASP B O 6
ATOM 10384 N N . GLN B 2 4 ? 9.717 -13.266 11.658 1.00 0.00 6 GLN B N 6
ATOM 10385 C CA . GLN B 2 4 ? 9.850 -13.069 13.097 1.00 0.00 6 GLN B CA 6
ATOM 10386 C C . GLN B 2 4 ? 10.653 -11.810 13.402 1.00 0.00 6 GLN B C 6
ATOM 10387 O O . GLN B 2 4 ? 11.745 -11.613 12.868 1.00 0.00 6 GLN B O 6
ATOM 10401 N N . HIS B 2 5 ? 10.105 -10.960 14.265 1.00 0.00 7 HIS B N 6
ATOM 10402 C CA . HIS B 2 5 ? 10.771 -9.717 14.641 1.00 0.00 7 HIS B CA 6
ATOM 10403 C C . HIS B 2 5 ? 10.987 -8.827 13.423 1.00 0.00 7 HIS B C 6
ATOM 10404 O O . HIS B 2 5 ? 12.051 -8.848 12.805 1.00 0.00 7 HIS B O 6
ATOM 10419 N N . SER B 2 6 ? 9.966 -8.045 13.080 1.00 0.00 8 SER B N 6
ATOM 10420 C CA . SER B 2 6 ? 10.040 -7.149 11.932 1.00 0.00 8 SER B CA 6
ATOM 10421 C C . SER B 2 6 ? 10.807 -5.876 12.283 1.00 0.00 8 SER B C 6
ATOM 10422 O O . SER B 2 6 ? 11.492 -5.814 13.304 1.00 0.00 8 SER B O 6
ATOM 10430 N N . GLN B 2 7 ? 10.689 -4.865 11.428 1.00 0.00 9 GLN B N 6
ATOM 10431 C CA . GLN B 2 7 ? 11.367 -3.596 11.637 1.00 0.00 9 GLN B CA 6
ATOM 10432 C C . GLN B 2 7 ? 10.833 -2.561 10.659 1.00 0.00 9 GLN B C 6
ATOM 10433 O O . GLN B 2 7 ? 10.790 -2.801 9.453 1.00 0.00 9 GLN B O 6
ATOM 10447 N N . ILE B 2 8 ? 10.417 -1.414 11.180 1.00 0.00 10 ILE B N 6
ATOM 10448 C CA . ILE B 2 8 ? 9.878 -0.355 10.338 1.00 0.00 10 ILE B CA 6
ATOM 10449 C C . ILE B 2 8 ? 10.907 0.741 10.110 1.00 0.00 10 ILE B C 6
ATOM 10450 O O . ILE B 2 8 ? 11.581 1.185 11.040 1.00 0.00 10 ILE B O 6
ATOM 10466 N N . THR B 2 9 ? 11.017 1.170 8.862 1.00 0.00 11 THR B N 6
ATOM 10467 C CA . THR B 2 9 ? 11.959 2.216 8.486 1.00 0.00 11 THR B CA 6
ATOM 10468 C C . THR B 2 9 ? 11.219 3.497 8.108 1.00 0.00 11 THR B C 6
ATOM 10469 O O . THR B 2 9 ? 10.464 3.526 7.137 1.00 0.00 11 THR B O 6
ATOM 10480 N N . LYS B 2 10 ? 11.444 4.552 8.884 1.00 0.00 12 LYS B N 6
ATOM 10481 C CA . LYS B 2 10 ? 10.800 5.836 8.635 1.00 0.00 12 LYS B CA 6
ATOM 10482 C C . LYS B 2 10 ? 11.486 6.577 7.491 1.00 0.00 12 LYS B C 6
ATOM 10483 O O . LYS B 2 10 ? 12.612 7.053 7.634 1.00 0.00 12 LYS B O 6
ATOM 10502 N N . VAL B 2 11 ? 10.801 6.667 6.356 1.00 0.00 13 VAL B N 6
ATOM 10503 C CA . VAL B 2 11 ? 11.345 7.350 5.189 1.00 0.00 13 VAL B CA 6
ATOM 10504 C C . VAL B 2 11 ? 10.650 8.689 4.957 1.00 0.00 13 VAL B C 6
ATOM 10505 O O . VAL B 2 11 ? 9.924 9.145 5.867 1.00 0.00 13 VAL B O 6
ATOM 10519 N N . GLY A 1 1 ? -7.261 -12.136 -8.442 1.00 0.00 7 GLY A N 7
ATOM 10520 C CA . GLY A 1 1 ? -6.813 -11.170 -9.429 1.00 0.00 7 GLY A CA 7
ATOM 10521 C C . GLY A 1 1 ? -7.340 -9.774 -9.158 1.00 0.00 7 GLY A C 7
ATOM 10522 O O . GLY A 1 1 ? -7.797 -9.089 -10.072 1.00 0.00 7 GLY A O 7
ATOM 10526 N N . THR A 1 2 ? -7.277 -9.352 -7.900 1.00 0.00 8 THR A N 7
ATOM 10527 C CA . THR A 1 2 ? -7.751 -8.029 -7.513 1.00 0.00 8 THR A CA 7
ATOM 10528 C C . THR A 1 2 ? -6.588 -7.134 -7.095 1.00 0.00 8 THR A C 7
ATOM 10529 O O . THR A 1 2 ? -6.636 -6.481 -6.054 1.00 0.00 8 THR A O 7
ATOM 10540 N N . ARG A 1 3 ? -5.545 -7.106 -7.918 1.00 0.00 9 ARG A N 7
ATOM 10541 C CA . ARG A 1 3 ? -4.370 -6.289 -7.636 1.00 0.00 9 ARG A CA 7
ATOM 10542 C C . ARG A 1 3 ? -4.240 -5.161 -8.656 1.00 0.00 9 ARG A C 7
ATOM 10543 O O . ARG A 1 3 ? -4.598 -5.324 -9.821 1.00 0.00 9 ARG A O 7
ATOM 10564 N N . GLU A 1 4 ? -3.729 -4.018 -8.209 1.00 0.00 10 GLU A N 7
ATOM 10565 C CA . GLU A 1 4 ? -3.556 -2.868 -9.090 1.00 0.00 10 GLU A CA 7
ATOM 10566 C C . GLU A 1 4 ? -2.399 -1.988 -8.628 1.00 0.00 10 GLU A C 7
ATOM 10567 O O . GLU A 1 4 ? -2.039 -1.983 -7.451 1.00 0.00 10 GLU A O 7
ATOM 10579 N N . PHE A 1 5 ? -1.823 -1.242 -9.566 1.00 0.00 11 PHE A N 7
ATOM 10580 C CA . PHE A 1 5 ? -0.707 -0.353 -9.263 1.00 0.00 11 PHE A CA 7
ATOM 10581 C C . PHE A 1 5 ? -1.184 1.090 -9.132 1.00 0.00 11 PHE A C 7
ATOM 10582 O O . PHE A 1 5 ? -2.147 1.497 -9.780 1.00 0.00 11 PHE A O 7
ATOM 10599 N N . LEU A 1 6 ? -0.504 1.858 -8.285 1.00 0.00 12 LEU A N 7
ATOM 10600 C CA . LEU A 1 6 ? -0.860 3.256 -8.065 1.00 0.00 12 LEU A CA 7
ATOM 10601 C C . LEU A 1 6 ? 0.377 4.148 -8.101 1.00 0.00 12 LEU A C 7
ATOM 10602 O O . LEU A 1 6 ? 1.219 4.093 -7.205 1.00 0.00 12 LEU A O 7
ATOM 10618 N N . THR A 1 7 ? 0.477 4.971 -9.140 1.00 0.00 13 THR A N 7
ATOM 10619 C CA . THR A 1 7 ? 1.607 5.879 -9.292 1.00 0.00 13 THR A CA 7
ATOM 10620 C C . THR A 1 7 ? 1.258 7.265 -8.754 1.00 0.00 13 THR A C 7
ATOM 10621 O O . THR A 1 7 ? 0.193 7.804 -9.056 1.00 0.00 13 THR A O 7
ATOM 10632 N N . PHE A 1 8 ? 2.150 7.833 -7.947 1.00 0.00 14 PHE A N 7
ATOM 10633 C CA . PHE A 1 8 ? 1.914 9.151 -7.364 1.00 0.00 14 PHE A CA 7
ATOM 10634 C C . PHE A 1 8 ? 3.182 9.999 -7.329 1.00 0.00 14 PHE A C 7
ATOM 10635 O O . PHE A 1 8 ? 4.278 9.521 -7.614 1.00 0.00 14 PHE A O 7
ATOM 10652 N N . GLU A 1 9 ? 3.009 11.264 -6.957 1.00 0.00 15 GLU A N 7
ATOM 10653 C CA . GLU A 1 9 ? 4.116 12.209 -6.852 1.00 0.00 15 GLU A CA 7
ATOM 10654 C C . GLU A 1 9 ? 4.066 12.888 -5.489 1.00 0.00 15 GLU A C 7
ATOM 10655 O O . GLU A 1 9 ? 3.133 13.635 -5.193 1.00 0.00 15 GLU A O 7
ATOM 10667 N N . VAL A 1 10 ? 5.049 12.595 -4.645 1.00 0.00 16 VAL A N 7
ATOM 10668 C CA . VAL A 1 10 ? 5.086 13.152 -3.299 1.00 0.00 16 VAL A CA 7
ATOM 10669 C C . VAL A 1 10 ? 6.092 14.291 -3.161 1.00 0.00 16 VAL A C 7
ATOM 10670 O O . VAL A 1 10 ? 7.302 14.067 -3.214 1.00 0.00 16 VAL A O 7
ATOM 10683 N N . PRO A 1 11 ? 5.608 15.531 -2.949 1.00 0.00 17 PRO A N 7
ATOM 10684 C CA . PRO A 1 11 ? 6.477 16.688 -2.770 1.00 0.00 17 PRO A CA 7
ATOM 10685 C C . PRO A 1 11 ? 6.976 16.776 -1.331 1.00 0.00 17 PRO A C 7
ATOM 10686 O O . PRO A 1 11 ? 6.181 16.723 -0.393 1.00 0.00 17 PRO A O 7
ATOM 10697 N N . LEU A 1 12 ? 8.290 16.889 -1.152 1.00 0.00 18 LEU A N 7
ATOM 10698 C CA . LEU A 1 12 ? 8.865 16.952 0.188 1.00 0.00 18 LEU A CA 7
ATOM 10699 C C . LEU A 1 12 ? 9.684 18.215 0.395 1.00 0.00 18 LEU A C 7
ATOM 10700 O O . LEU A 1 12 ? 10.623 18.230 1.190 1.00 0.00 18 LEU A O 7
ATOM 10716 N N . ASN A 1 13 ? 9.318 19.271 -0.316 1.00 0.00 19 ASN A N 7
ATOM 10717 C CA . ASN A 1 13 ? 10.010 20.560 -0.206 1.00 0.00 19 ASN A CA 7
ATOM 10718 C C . ASN A 1 13 ? 10.393 20.859 1.243 1.00 0.00 19 ASN A C 7
ATOM 10719 O O . ASN A 1 13 ? 11.409 21.502 1.510 1.00 0.00 19 ASN A O 7
ATOM 10730 N N . ASP A 1 14 ? 9.575 20.377 2.170 1.00 0.00 20 ASP A N 7
ATOM 10731 C CA . ASP A 1 14 ? 9.817 20.572 3.593 1.00 0.00 20 ASP A CA 7
ATOM 10732 C C . ASP A 1 14 ? 10.128 19.242 4.262 1.00 0.00 20 ASP A C 7
ATOM 10733 O O . ASP A 1 14 ? 10.906 19.174 5.212 1.00 0.00 20 ASP A O 7
ATOM 10742 N N . SER A 1 15 ? 9.511 18.181 3.750 1.00 0.00 21 SER A N 7
ATOM 10743 C CA . SER A 1 15 ? 9.714 16.844 4.286 1.00 0.00 21 SER A CA 7
ATOM 10744 C C . SER A 1 15 ? 11.111 16.323 3.954 1.00 0.00 21 SER A C 7
ATOM 10745 O O . SER A 1 15 ? 11.515 15.269 4.444 1.00 0.00 21 SER A O 7
ATOM 10753 N N . GLY A 1 16 ? 11.848 17.063 3.121 1.00 0.00 22 GLY A N 7
ATOM 10754 C CA . GLY A 1 16 ? 13.192 16.648 2.750 1.00 0.00 22 GLY A CA 7
ATOM 10755 C C . GLY A 1 16 ? 14.012 16.182 3.940 1.00 0.00 22 GLY A C 7
ATOM 10756 O O . GLY A 1 16 ? 14.905 15.345 3.797 1.00 0.00 22 GLY A O 7
ATOM 10760 N N . SER A 1 17 ? 13.705 16.720 5.115 1.00 0.00 23 SER A N 7
ATOM 10761 C CA . SER A 1 17 ? 14.416 16.350 6.333 1.00 0.00 23 SER A CA 7
ATOM 10762 C C . SER A 1 17 ? 13.804 15.096 6.951 1.00 0.00 23 SER A C 7
ATOM 10763 O O . SER A 1 17 ? 14.510 14.270 7.532 1.00 0.00 23 SER A O 7
ATOM 10771 N N . ALA A 1 18 ? 12.488 14.960 6.819 1.00 0.00 24 ALA A N 7
ATOM 10772 C CA . ALA A 1 18 ? 11.779 13.808 7.362 1.00 0.00 24 ALA A CA 7
ATOM 10773 C C . ALA A 1 18 ? 11.751 12.647 6.368 1.00 0.00 24 ALA A C 7
ATOM 10774 O O . ALA A 1 18 ? 11.079 11.645 6.600 1.00 0.00 24 ALA A O 7
ATOM 10781 N N . GLY A 1 19 ? 12.476 12.786 5.258 1.00 0.00 25 GLY A N 7
ATOM 10782 C CA . GLY A 1 19 ? 12.501 11.737 4.254 1.00 0.00 25 GLY A CA 7
ATOM 10783 C C . GLY A 1 19 ? 11.354 11.863 3.274 1.00 0.00 25 GLY A C 7
ATOM 10784 O O . GLY A 1 19 ? 11.565 11.937 2.064 1.00 0.00 25 GLY A O 7
ATOM 10788 N N . LEU A 1 20 ? 10.137 11.904 3.804 1.00 0.00 26 LEU A N 7
ATOM 10789 C CA . LEU A 1 20 ? 8.943 12.038 2.979 1.00 0.00 26 LEU A CA 7
ATOM 10790 C C . LEU A 1 20 ? 7.688 12.086 3.841 1.00 0.00 26 LEU A C 7
ATOM 10791 O O . LEU A 1 20 ? 6.720 12.758 3.498 1.00 0.00 26 LEU A O 7
ATOM 10807 N N . GLY A 1 21 ? 7.708 11.377 4.964 1.00 0.00 27 GLY A N 7
ATOM 10808 C CA . GLY A 1 21 ? 6.560 11.374 5.850 1.00 0.00 27 GLY A CA 7
ATOM 10809 C C . GLY A 1 21 ? 5.885 10.022 5.956 1.00 0.00 27 GLY A C 7
ATOM 10810 O O . GLY A 1 21 ? 4.672 9.949 6.142 1.00 0.00 27 GLY A O 7
ATOM 10814 N N . VAL A 1 22 ? 6.659 8.946 5.841 1.00 0.00 28 VAL A N 7
ATOM 10815 C CA . VAL A 1 22 ? 6.097 7.601 5.937 1.00 0.00 28 VAL A CA 7
ATOM 10816 C C . VAL A 1 22 ? 7.111 6.603 6.482 1.00 0.00 28 VAL A C 7
ATOM 10817 O O . VAL A 1 22 ? 8.317 6.839 6.440 1.00 0.00 28 VAL A O 7
ATOM 10830 N N . SER A 1 23 ? 6.605 5.476 6.969 1.00 0.00 29 SER A N 7
ATOM 10831 C CA . SER A 1 23 ? 7.448 4.417 7.504 1.00 0.00 29 SER A CA 7
ATOM 10832 C C . SER A 1 23 ? 7.182 3.122 6.747 1.00 0.00 29 SER A C 7
ATOM 10833 O O . SER A 1 23 ? 6.061 2.618 6.748 1.00 0.00 29 SER A O 7
ATOM 10841 N N . VAL A 1 24 ? 8.208 2.601 6.080 1.00 0.00 30 VAL A N 7
ATOM 10842 C CA . VAL A 1 24 ? 8.065 1.376 5.301 1.00 0.00 30 VAL A CA 7
ATOM 10843 C C . VAL A 1 24 ? 8.821 0.210 5.929 1.00 0.00 30 VAL A C 7
ATOM 10844 O O . VAL A 1 24 ? 9.925 0.378 6.447 1.00 0.00 30 VAL A O 7
ATOM 10857 N N . LYS A 1 25 ? 8.221 -0.974 5.866 1.00 0.00 31 LYS A N 7
ATOM 10858 C CA . LYS A 1 25 ? 8.835 -2.177 6.414 1.00 0.00 31 LYS A CA 7
ATOM 10859 C C . LYS A 1 25 ? 8.583 -3.372 5.498 1.00 0.00 31 LYS A C 7
ATOM 10860 O O . LYS A 1 25 ? 7.452 -3.612 5.075 1.00 0.00 31 LYS A O 7
ATOM 10879 N N . GLY A 1 26 ? 9.643 -4.105 5.178 1.00 0.00 32 GLY A N 7
ATOM 10880 C CA . GLY A 1 26 ? 9.506 -5.250 4.300 1.00 0.00 32 GLY A CA 7
ATOM 10881 C C . GLY A 1 26 ? 9.239 -6.547 5.039 1.00 0.00 32 GLY A C 7
ATOM 10882 O O . GLY A 1 26 ? 9.497 -6.656 6.237 1.00 0.00 32 GLY A O 7
ATOM 10886 N N . ASN A 1 27 ? 8.718 -7.531 4.310 1.00 0.00 33 ASN A N 7
ATOM 10887 C CA . ASN A 1 27 ? 8.409 -8.835 4.885 1.00 0.00 33 ASN A CA 7
ATOM 10888 C C . ASN A 1 27 ? 9.202 -9.937 4.192 1.00 0.00 33 ASN A C 7
ATOM 10889 O O . ASN A 1 27 ? 9.976 -9.674 3.271 1.00 0.00 33 ASN A O 7
ATOM 10900 N N . ARG A 1 28 ? 8.999 -11.171 4.639 1.00 0.00 34 ARG A N 7
ATOM 10901 C CA . ARG A 1 28 ? 9.689 -12.316 4.062 1.00 0.00 34 ARG A CA 7
ATOM 10902 C C . ARG A 1 28 ? 8.688 -13.378 3.616 1.00 0.00 34 ARG A C 7
ATOM 10903 O O . ARG A 1 28 ? 7.569 -13.444 4.125 1.00 0.00 34 ARG A O 7
ATOM 10924 N N . SER A 1 29 ? 9.098 -14.204 2.661 1.00 0.00 35 SER A N 7
ATOM 10925 C CA . SER A 1 29 ? 8.239 -15.262 2.143 1.00 0.00 35 SER A CA 7
ATOM 10926 C C . SER A 1 29 ? 7.778 -16.190 3.261 1.00 0.00 35 SER A C 7
ATOM 10927 O O . SER A 1 29 ? 8.546 -16.522 4.164 1.00 0.00 35 SER A O 7
ATOM 10935 N N . LYS A 1 30 ? 6.518 -16.608 3.194 1.00 0.00 36 LYS A N 7
ATOM 10936 C CA . LYS A 1 30 ? 5.952 -17.499 4.199 1.00 0.00 36 LYS A CA 7
ATOM 10937 C C . LYS A 1 30 ? 6.650 -18.855 4.182 1.00 0.00 36 LYS A C 7
ATOM 10938 O O . LYS A 1 30 ? 6.719 -19.540 5.203 1.00 0.00 36 LYS A O 7
ATOM 10957 N N . GLU A 1 31 ? 7.166 -19.238 3.019 1.00 0.00 37 GLU A N 7
ATOM 10958 C CA . GLU A 1 31 ? 7.859 -20.514 2.873 1.00 0.00 37 GLU A CA 7
ATOM 10959 C C . GLU A 1 31 ? 9.324 -20.388 3.277 1.00 0.00 37 GLU A C 7
ATOM 10960 O O . GLU A 1 31 ? 9.724 -20.845 4.348 1.00 0.00 37 GLU A O 7
ATOM 10972 N N . ASN A 1 32 ? 10.120 -19.765 2.414 1.00 0.00 38 ASN A N 7
ATOM 10973 C CA . ASN A 1 32 ? 11.542 -19.581 2.681 1.00 0.00 38 ASN A CA 7
ATOM 10974 C C . ASN A 1 32 ? 11.804 -18.222 3.321 1.00 0.00 38 ASN A C 7
ATOM 10975 O O . ASN A 1 32 ? 10.887 -17.422 3.501 1.00 0.00 38 ASN A O 7
ATOM 10986 N N . HIS A 1 33 ? 13.064 -17.968 3.661 1.00 0.00 39 HIS A N 7
ATOM 10987 C CA . HIS A 1 33 ? 13.448 -16.705 4.281 1.00 0.00 39 HIS A CA 7
ATOM 10988 C C . HIS A 1 33 ? 13.898 -15.697 3.228 1.00 0.00 39 HIS A C 7
ATOM 10989 O O . HIS A 1 33 ? 15.024 -15.198 3.268 1.00 0.00 39 HIS A O 7
ATOM 11004 N N . ALA A 1 34 ? 13.010 -15.397 2.286 1.00 0.00 40 ALA A N 7
ATOM 11005 C CA . ALA A 1 34 ? 13.312 -14.448 1.221 1.00 0.00 40 ALA A CA 7
ATOM 11006 C C . ALA A 1 34 ? 12.396 -13.232 1.297 1.00 0.00 40 ALA A C 7
ATOM 11007 O O . ALA A 1 34 ? 11.180 -13.368 1.418 1.00 0.00 40 ALA A O 7
ATOM 11014 N N . ASP A 1 35 ? 12.984 -12.044 1.223 1.00 0.00 41 ASP A N 7
ATOM 11015 C CA . ASP A 1 35 ? 12.216 -10.806 1.283 1.00 0.00 41 ASP A CA 7
ATOM 11016 C C . ASP A 1 35 ? 11.194 -10.743 0.150 1.00 0.00 41 ASP A C 7
ATOM 11017 O O . ASP A 1 35 ? 11.455 -11.208 -0.960 1.00 0.00 41 ASP A O 7
ATOM 11026 N N . LEU A 1 36 ? 10.032 -10.165 0.439 1.00 0.00 42 LEU A N 7
ATOM 11027 C CA . LEU A 1 36 ? 8.970 -10.043 -0.555 1.00 0.00 42 LEU A CA 7
ATOM 11028 C C . LEU A 1 36 ? 8.863 -8.607 -1.063 1.00 0.00 42 LEU A C 7
ATOM 11029 O O . LEU A 1 36 ? 8.490 -8.368 -2.211 1.00 0.00 42 LEU A O 7
ATOM 11045 N N . GLY A 1 37 ? 9.189 -7.657 -0.194 1.00 0.00 43 GLY A N 7
ATOM 11046 C CA . GLY A 1 37 ? 9.121 -6.254 -0.557 1.00 0.00 43 GLY A CA 7
ATOM 11047 C C . GLY A 1 37 ? 8.776 -5.380 0.631 1.00 0.00 43 GLY A C 7
ATOM 11048 O O . GLY A 1 37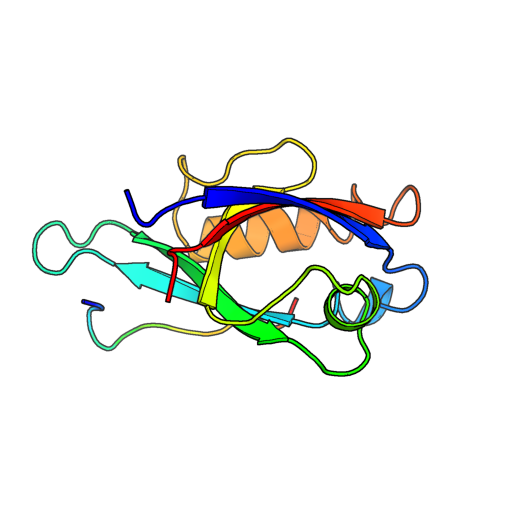 ? 8.704 -5.869 1.756 1.00 0.00 43 GLY A O 7
ATOM 11052 N N . ILE A 1 38 ? 8.566 -4.087 0.388 1.00 0.00 44 ILE A N 7
ATOM 11053 C CA . ILE A 1 38 ? 8.233 -3.157 1.464 1.00 0.00 44 ILE A CA 7
ATOM 11054 C C . ILE A 1 38 ? 6.789 -2.676 1.368 1.00 0.00 44 ILE A C 7
ATOM 11055 O O . ILE A 1 38 ? 6.234 -2.550 0.276 1.00 0.00 44 ILE A O 7
ATOM 11071 N N . PHE A 1 39 ? 6.189 -2.409 2.525 1.00 0.00 45 PHE A N 7
ATOM 11072 C CA . PHE A 1 39 ? 4.807 -1.940 2.592 1.00 0.00 45 PHE A CA 7
ATOM 11073 C C . PHE A 1 39 ? 4.686 -0.768 3.558 1.00 0.00 45 PHE A C 7
ATOM 11074 O O . PHE A 1 39 ? 5.287 -0.775 4.634 1.00 0.00 45 PHE A O 7
ATOM 11091 N N . VAL A 1 40 ? 3.907 0.236 3.169 1.00 0.00 46 VAL A N 7
ATOM 11092 C CA . VAL A 1 40 ? 3.707 1.414 4.009 1.00 0.00 46 VAL A CA 7
ATOM 11093 C C . VAL A 1 40 ? 3.228 1.006 5.399 1.00 0.00 46 VAL A C 7
ATOM 11094 O O . VAL A 1 40 ? 2.068 0.641 5.585 1.00 0.00 46 VAL A O 7
ATOM 11107 N N . LYS A 1 41 ? 4.134 1.067 6.369 1.00 0.00 47 LYS A N 7
ATOM 11108 C CA . LYS A 1 41 ? 3.813 0.702 7.744 1.00 0.00 47 LYS A CA 7
ATOM 11109 C C . LYS A 1 41 ? 2.943 1.765 8.397 1.00 0.00 47 LYS A C 7
ATOM 11110 O O . LYS A 1 41 ? 1.977 1.453 9.093 1.00 0.00 47 LYS A O 7
ATOM 11129 N N . SER A 1 42 ? 3.293 3.023 8.168 1.00 0.00 48 SER A N 7
ATOM 11130 C CA . SER A 1 42 ? 2.542 4.136 8.734 1.00 0.00 48 SER A CA 7
ATOM 11131 C C . SER A 1 42 ? 2.957 5.456 8.100 1.00 0.00 48 SER A C 7
ATOM 11132 O O . SER A 1 42 ? 4.136 5.812 8.093 1.00 0.00 48 SER A O 7
ATOM 11140 N N . ILE A 1 43 ? 1.978 6.177 7.567 1.00 0.00 49 ILE A N 7
ATOM 11141 C CA . ILE A 1 43 ? 2.231 7.460 6.927 1.00 0.00 49 ILE A CA 7
ATOM 11142 C C . ILE A 1 43 ? 2.161 8.602 7.931 1.00 0.00 49 ILE A C 7
ATOM 11143 O O . ILE A 1 43 ? 1.111 8.870 8.516 1.00 0.00 49 ILE A O 7
ATOM 11159 N N . ILE A 1 44 ? 3.287 9.277 8.117 1.00 0.00 50 ILE A N 7
ATOM 11160 C CA . ILE A 1 44 ? 3.365 10.404 9.038 1.00 0.00 50 ILE A CA 7
ATOM 11161 C C . ILE A 1 44 ? 2.316 11.455 8.691 1.00 0.00 50 ILE A C 7
ATOM 11162 O O . ILE A 1 44 ? 2.463 12.190 7.716 1.00 0.00 50 ILE A O 7
ATOM 11178 N N . ASN A 1 45 ? 1.259 11.519 9.495 1.00 0.00 51 ASN A N 7
ATOM 11179 C CA . ASN A 1 45 ? 0.188 12.483 9.268 1.00 0.00 51 ASN A CA 7
ATOM 11180 C C . ASN A 1 45 ? 0.708 13.908 9.421 1.00 0.00 51 ASN A C 7
ATOM 11181 O O . ASN A 1 45 ? 0.469 14.568 10.433 1.00 0.00 51 ASN A O 7
ATOM 11192 N N . GLY A 1 46 ? 1.423 14.371 8.405 1.00 0.00 52 GLY A N 7
ATOM 11193 C CA . GLY A 1 46 ? 1.983 15.706 8.427 1.00 0.00 52 GLY A CA 7
ATOM 11194 C C . GLY A 1 46 ? 3.142 15.849 7.461 1.00 0.00 52 GLY A C 7
ATOM 11195 O O . GLY A 1 46 ? 3.417 16.943 6.968 1.00 0.00 52 GLY A O 7
ATOM 11199 N N . GLY A 1 47 ? 3.822 14.738 7.189 1.00 0.00 53 GLY A N 7
ATOM 11200 C CA . GLY A 1 47 ? 4.946 14.764 6.277 1.00 0.00 53 GLY A CA 7
ATOM 11201 C C . GLY A 1 47 ? 4.530 15.032 4.843 1.00 0.00 53 GLY A C 7
ATOM 11202 O O . GLY A 1 47 ? 3.380 15.378 4.574 1.00 0.00 53 GLY A O 7
ATOM 11206 N N . ALA A 1 48 ? 5.475 14.880 3.925 1.00 0.00 54 ALA A N 7
ATOM 11207 C CA . ALA A 1 48 ? 5.225 15.112 2.507 1.00 0.00 54 ALA A CA 7
ATOM 11208 C C . ALA A 1 48 ? 4.280 14.073 1.913 1.00 0.00 54 ALA A C 7
ATOM 11209 O O . ALA A 1 48 ? 3.439 14.396 1.073 1.00 0.00 54 ALA A O 7
ATOM 11216 N N . ALA A 1 49 ? 4.431 12.826 2.338 1.00 0.00 55 ALA A N 7
ATOM 11217 C CA . ALA A 1 49 ? 3.595 11.744 1.831 1.00 0.00 55 ALA A CA 7
ATOM 11218 C C . ALA A 1 49 ? 2.149 11.903 2.279 1.00 0.00 55 ALA A C 7
ATOM 11219 O O . ALA A 1 49 ? 1.222 11.729 1.489 1.00 0.00 55 ALA A O 7
ATOM 11226 N N . SER A 1 50 ? 1.961 12.241 3.547 1.00 0.00 56 SER A N 7
ATOM 11227 C CA . SER A 1 50 ? 0.624 12.432 4.089 1.00 0.00 56 SER A CA 7
ATOM 11228 C C . SER A 1 50 ? -0.031 13.649 3.450 1.00 0.00 56 SER A C 7
ATOM 11229 O O . SER A 1 50 ? -1.244 13.688 3.249 1.00 0.00 56 SER A O 7
ATOM 11237 N N . LYS A 1 51 ? 0.792 14.642 3.133 1.00 0.00 57 LYS A N 7
ATOM 11238 C CA . LYS A 1 51 ? 0.317 15.870 2.515 1.00 0.00 57 LYS A CA 7
ATOM 11239 C C . LYS A 1 51 ? -0.117 15.629 1.075 1.00 0.00 57 LYS A C 7
ATOM 11240 O O . LYS A 1 51 ? -1.054 16.259 0.582 1.00 0.00 57 LYS A O 7
ATOM 11259 N N . ASP A 1 52 ? 0.568 14.706 0.404 1.00 0.00 58 ASP A N 7
ATOM 11260 C CA . ASP A 1 52 ? 0.253 14.373 -0.980 1.00 0.00 58 ASP A CA 7
ATOM 11261 C C . ASP A 1 52 ? -1.194 13.908 -1.109 1.00 0.00 58 ASP A C 7
ATOM 11262 O O . ASP A 1 52 ? -1.817 14.067 -2.160 1.00 0.00 58 ASP A O 7
ATOM 11271 N N . GLY A 1 53 ? -1.723 13.336 -0.031 1.00 0.00 59 GLY A N 7
ATOM 11272 C CA . GLY A 1 53 ? -3.094 12.858 -0.041 1.00 0.00 59 GLY A CA 7
ATOM 11273 C C . GLY A 1 53 ? -3.321 11.747 -1.047 1.00 0.00 59 GLY A C 7
ATOM 11274 O O . GLY A 1 53 ? -4.442 11.545 -1.513 1.00 0.00 59 GLY A O 7
ATOM 11278 N N . ARG A 1 54 ? -2.258 11.023 -1.384 1.00 0.00 60 ARG A N 7
ATOM 11279 C CA . ARG A 1 54 ? -2.356 9.926 -2.340 1.00 0.00 60 ARG A CA 7
ATOM 11280 C C . ARG A 1 54 ? -1.814 8.631 -1.744 1.00 0.00 60 ARG A C 7
ATOM 11281 O O . ARG A 1 54 ? -2.183 7.538 -2.171 1.00 0.00 60 ARG A O 7
ATOM 11302 N N . LEU A 1 55 ? -0.934 8.764 -0.759 1.00 0.00 61 LEU A N 7
ATOM 11303 C CA . LEU A 1 55 ? -0.335 7.607 -0.107 1.00 0.00 61 LEU A CA 7
ATOM 11304 C C . LEU A 1 55 ? -1.343 6.880 0.773 1.00 0.00 61 LEU A C 7
ATOM 11305 O O . LEU A 1 55 ? -2.398 7.417 1.108 1.00 0.00 61 LEU A O 7
ATOM 11321 N N . ARG A 1 56 ? -1.003 5.650 1.143 1.00 0.00 62 ARG A N 7
ATOM 11322 C CA . ARG A 1 56 ? -1.863 4.833 1.986 1.00 0.00 62 ARG A CA 7
ATOM 11323 C C . ARG A 1 56 ? -1.066 3.710 2.642 1.00 0.00 62 ARG A C 7
ATOM 11324 O O . ARG A 1 56 ? -0.207 3.093 2.010 1.00 0.00 62 ARG A O 7
ATOM 11345 N N . VAL A 1 57 ? -1.348 3.456 3.915 1.00 0.00 63 VAL A N 7
ATOM 11346 C CA . VAL A 1 57 ? -0.653 2.415 4.662 1.00 0.00 63 VAL A CA 7
ATOM 11347 C C . VAL A 1 57 ? -1.050 1.020 4.184 1.00 0.00 63 VAL A C 7
ATOM 11348 O O . VAL A 1 57 ? -2.202 0.788 3.817 1.00 0.00 63 VAL A O 7
ATOM 11361 N N . ASN A 1 58 ? -0.083 0.096 4.199 1.00 0.00 64 ASN A N 7
ATOM 11362 C CA . ASN A 1 58 ? -0.302 -1.292 3.777 1.00 0.00 64 ASN A CA 7
ATOM 11363 C C . ASN A 1 58 ? -0.062 -1.470 2.278 1.00 0.00 64 ASN A C 7
ATOM 11364 O O . ASN A 1 58 ? -0.149 -2.583 1.760 1.00 0.00 64 ASN A O 7
ATOM 11375 N N . ASP A 1 59 ? 0.246 -0.378 1.585 1.00 0.00 65 ASP A N 7
ATOM 11376 C CA . ASP A 1 59 ? 0.503 -0.439 0.154 1.00 0.00 65 ASP A CA 7
ATOM 11377 C C . ASP A 1 59 ? 1.936 -0.883 -0.115 1.00 0.00 65 ASP A C 7
ATOM 11378 O O . ASP A 1 59 ? 2.879 -0.383 0.497 1.00 0.00 65 ASP A O 7
ATOM 11387 N N . GLN A 1 60 ? 2.091 -1.831 -1.032 1.00 0.00 66 GLN A N 7
ATOM 11388 C CA . GLN A 1 60 ? 3.406 -2.350 -1.383 1.00 0.00 66 GLN A CA 7
ATOM 11389 C C . GLN A 1 60 ? 4.093 -1.438 -2.395 1.00 0.00 66 GLN A C 7
ATOM 11390 O O . GLN A 1 60 ? 3.462 -0.943 -3.327 1.00 0.00 66 GLN A O 7
ATOM 11404 N N . LEU A 1 61 ? 5.391 -1.223 -2.206 1.00 0.00 67 LEU A N 7
ATOM 11405 C CA . LEU A 1 61 ? 6.158 -0.371 -3.105 1.00 0.00 67 LEU A CA 7
ATOM 11406 C C . LEU A 1 61 ? 6.728 -1.180 -4.264 1.00 0.00 67 LEU A C 7
ATOM 11407 O O . LEU A 1 61 ? 7.311 -2.246 -4.066 1.00 0.00 67 LEU A O 7
ATOM 11423 N N . ILE A 1 62 ? 6.545 -0.668 -5.476 1.00 0.00 68 ILE A N 7
ATOM 11424 C CA . ILE A 1 62 ? 7.031 -1.340 -6.675 1.00 0.00 68 ILE A CA 7
ATOM 11425 C C . ILE A 1 62 ? 8.143 -0.545 -7.348 1.00 0.00 68 ILE A C 7
ATOM 11426 O O . ILE A 1 62 ? 9.044 -1.123 -7.959 1.00 0.00 68 ILE A O 7
ATOM 11442 N N . ALA A 1 63 ? 8.077 0.779 -7.245 1.00 0.00 69 ALA A N 7
ATOM 11443 C CA . ALA A 1 63 ? 9.085 1.634 -7.857 1.00 0.00 69 ALA A CA 7
ATOM 11444 C C . ALA A 1 63 ? 9.151 2.998 -7.178 1.00 0.00 69 ALA A C 7
ATOM 11445 O O . ALA A 1 63 ? 8.306 3.332 -6.348 1.00 0.00 69 ALA A O 7
ATOM 11452 N N . VAL A 1 64 ? 10.162 3.778 -7.539 1.00 0.00 70 VAL A N 7
ATOM 11453 C CA . VAL A 1 64 ? 10.350 5.106 -6.974 1.00 0.00 70 VAL A CA 7
ATOM 11454 C C . VAL A 1 64 ? 11.204 5.970 -7.896 1.00 0.00 70 VAL A C 7
ATOM 11455 O O . VAL A 1 64 ? 12.294 5.567 -8.304 1.00 0.00 70 VAL A O 7
ATOM 11468 N N . ASN A 1 65 ? 10.702 7.154 -8.231 1.00 0.00 71 ASN A N 7
ATOM 11469 C CA . ASN A 1 65 ? 11.422 8.065 -9.113 1.00 0.00 71 ASN A CA 7
ATOM 11470 C C . ASN A 1 65 ? 11.662 7.419 -10.475 1.00 0.00 71 ASN A C 7
ATOM 11471 O O . ASN A 1 65 ? 12.581 7.800 -11.200 1.00 0.00 71 ASN A O 7
ATOM 11482 N N . GLY A 1 66 ? 10.837 6.432 -10.810 1.00 0.00 72 GLY A N 7
ATOM 11483 C CA . GLY A 1 66 ? 10.982 5.742 -12.078 1.00 0.00 72 GLY A CA 7
ATOM 11484 C C . GLY A 1 66 ? 11.941 4.571 -11.981 1.00 0.00 72 GLY A C 7
ATOM 11485 O O . GLY A 1 66 ? 12.550 4.173 -12.973 1.00 0.00 72 GLY A O 7
ATOM 11489 N N . GLU A 1 67 ? 12.079 4.025 -10.776 1.00 0.00 73 GLU A N 7
ATOM 11490 C CA . GLU A 1 67 ? 12.974 2.896 -10.543 1.00 0.00 73 GLU A CA 7
ATOM 11491 C C . GLU A 1 67 ? 12.260 1.787 -9.780 1.00 0.00 73 GLU A C 7
ATOM 11492 O O . GLU A 1 67 ? 11.973 1.924 -8.590 1.00 0.00 73 GLU A O 7
ATOM 11504 N N . SER A 1 68 ? 11.971 0.689 -10.471 1.00 0.00 74 SER A N 7
ATOM 11505 C CA . SER A 1 68 ? 11.288 -0.444 -9.857 1.00 0.00 74 SER A CA 7
ATOM 11506 C C . SER A 1 68 ? 12.205 -1.175 -8.883 1.00 0.00 74 SER A C 7
ATOM 11507 O O . SER A 1 68 ? 13.386 -1.385 -9.163 1.00 0.00 74 SER A O 7
ATOM 11515 N N . LEU A 1 69 ? 11.653 -1.563 -7.736 1.00 0.00 75 LEU A N 7
ATOM 11516 C CA . LEU A 1 69 ? 12.422 -2.274 -6.719 1.00 0.00 75 LEU A CA 7
ATOM 11517 C C . LEU A 1 69 ? 12.182 -3.780 -6.799 1.00 0.00 75 LEU A C 7
ATOM 11518 O O . LEU A 1 69 ? 12.913 -4.564 -6.192 1.00 0.00 75 LEU A O 7
ATOM 11534 N N . LEU A 1 70 ? 11.155 -4.183 -7.545 1.00 0.00 76 LEU A N 7
ATOM 11535 C CA . LEU A 1 70 ? 10.828 -5.598 -7.694 1.00 0.00 76 LEU A CA 7
ATOM 11536 C C . LEU A 1 70 ? 12.047 -6.398 -8.143 1.00 0.00 76 LEU A C 7
ATOM 11537 O O . LEU A 1 70 ? 12.341 -6.487 -9.335 1.00 0.00 76 LEU A O 7
ATOM 11553 N N . GLY A 1 71 ? 12.754 -6.973 -7.177 1.00 0.00 77 GLY A N 7
ATOM 11554 C CA . GLY A 1 71 ? 13.935 -7.758 -7.484 1.00 0.00 77 GLY A CA 7
ATOM 11555 C C . GLY A 1 71 ? 15.006 -7.620 -6.421 1.00 0.00 77 GLY A C 7
ATOM 11556 O O . GLY A 1 71 ? 15.770 -8.552 -6.173 1.00 0.00 77 GLY A O 7
ATOM 11560 N N . LYS A 1 72 ? 15.056 -6.452 -5.788 1.00 0.00 78 LYS A N 7
ATOM 11561 C CA . LYS A 1 72 ? 16.035 -6.188 -4.741 1.00 0.00 78 LYS A CA 7
ATOM 11562 C C . LYS A 1 72 ? 15.429 -6.402 -3.367 1.00 0.00 78 LYS A C 7
ATOM 11563 O O . LYS A 1 72 ? 14.212 -6.335 -3.188 1.00 0.00 78 LYS A O 7
ATOM 11582 N N . ALA A 1 73 ? 16.295 -6.659 -2.401 1.00 0.00 79 ALA A N 7
ATOM 11583 C CA . ALA A 1 73 ? 15.874 -6.889 -1.029 1.00 0.00 79 ALA A CA 7
ATOM 11584 C C . ALA A 1 73 ? 14.993 -5.756 -0.523 1.00 0.00 79 ALA A C 7
ATOM 11585 O O . ALA A 1 73 ? 15.263 -4.585 -0.788 1.00 0.00 79 ALA A O 7
ATOM 11592 N N . ASN A 1 74 ? 13.944 -6.104 0.219 1.00 0.00 80 ASN A N 7
ATOM 11593 C CA . ASN A 1 74 ? 13.044 -5.098 0.769 1.00 0.00 80 ASN A CA 7
ATOM 11594 C C . ASN A 1 74 ? 13.848 -4.021 1.494 1.00 0.00 80 ASN A C 7
ATOM 11595 O O . ASN A 1 74 ? 13.436 -2.864 1.574 1.00 0.00 80 ASN A O 7
ATOM 11606 N N . GLN A 1 75 ? 15.010 -4.421 2.004 1.00 0.00 81 GLN A N 7
ATOM 11607 C CA . GLN A 1 75 ? 15.905 -3.513 2.705 1.00 0.00 81 GLN A CA 7
ATOM 11608 C C . GLN A 1 75 ? 16.602 -2.591 1.706 1.00 0.00 81 GLN A C 7
ATOM 11609 O O . GLN A 1 75 ? 16.743 -1.387 1.936 1.00 0.00 81 GLN A O 7
ATOM 11623 N N . GLU A 1 76 ? 17.025 -3.170 0.591 1.00 0.00 82 GLU A N 7
ATOM 11624 C CA . GLU A 1 76 ? 17.695 -2.414 -0.456 1.00 0.00 82 GLU A CA 7
ATOM 11625 C C . GLU A 1 76 ? 16.703 -1.492 -1.142 1.00 0.00 82 GLU A C 7
ATOM 11626 O O . GLU A 1 76 ? 17.053 -0.396 -1.581 1.00 0.00 82 GLU A O 7
ATOM 11638 N N . ALA A 1 77 ? 15.459 -1.946 -1.227 1.00 0.00 83 ALA A N 7
ATOM 11639 C CA . ALA A 1 77 ? 14.409 -1.163 -1.851 1.00 0.00 83 ALA A CA 7
ATOM 11640 C C . ALA A 1 77 ? 14.077 0.055 -1.002 1.00 0.00 83 ALA A C 7
ATOM 11641 O O . ALA A 1 77 ? 13.965 1.168 -1.515 1.00 0.00 83 ALA A O 7
ATOM 11648 N N . MET A 1 78 ? 13.941 -0.158 0.304 1.00 0.00 84 MET A N 7
ATOM 11649 C CA . MET A 1 78 ? 13.646 0.938 1.218 1.00 0.00 84 MET A CA 7
ATOM 11650 C C . MET A 1 78 ? 14.794 1.936 1.214 1.00 0.00 84 MET A C 7
ATOM 11651 O O . MET A 1 78 ? 14.591 3.134 1.404 1.00 0.00 84 MET A O 7
ATOM 11665 N N . GLU A 1 79 ? 16.000 1.432 0.967 1.00 0.00 85 GLU A N 7
ATOM 11666 C CA . GLU A 1 79 ? 17.183 2.279 0.901 1.00 0.00 85 GLU A CA 7
ATOM 11667 C C . GLU A 1 79 ? 17.223 2.981 -0.450 1.00 0.00 85 GLU A C 7
ATOM 11668 O O . GLU A 1 79 ? 17.677 4.121 -0.563 1.00 0.00 85 GLU A O 7
ATOM 11680 N N . THR A 1 80 ? 16.733 2.285 -1.470 1.00 0.00 86 THR A N 7
ATOM 11681 C CA . THR A 1 80 ? 16.693 2.820 -2.823 1.00 0.00 86 THR A CA 7
ATOM 11682 C C . THR A 1 80 ? 15.692 3.968 -2.910 1.00 0.00 86 THR A C 7
ATOM 11683 O O . THR A 1 80 ? 15.916 4.946 -3.620 1.00 0.00 86 THR A O 7
ATOM 11694 N N . LEU A 1 81 ? 14.596 3.855 -2.170 1.00 0.00 87 LEU A N 7
ATOM 11695 C CA . LEU A 1 81 ? 13.587 4.903 -2.156 1.00 0.00 87 LEU A CA 7
ATOM 11696 C C . LEU A 1 81 ? 14.059 6.041 -1.265 1.00 0.00 87 LEU A C 7
ATOM 11697 O O . LEU A 1 81 ? 13.788 7.213 -1.524 1.00 0.00 87 LEU A O 7
ATOM 11713 N N . ARG A 1 82 ? 14.781 5.671 -0.215 1.00 0.00 88 ARG A N 7
ATOM 11714 C CA . ARG A 1 82 ? 15.324 6.631 0.732 1.00 0.00 88 ARG A CA 7
ATOM 11715 C C . ARG A 1 82 ? 16.269 7.603 0.031 1.00 0.00 88 ARG A C 7
ATOM 11716 O O . ARG A 1 82 ? 16.142 8.821 0.165 1.00 0.00 88 ARG A O 7
ATOM 11737 N N . ARG A 1 83 ? 17.220 7.054 -0.716 1.00 0.00 89 ARG A N 7
ATOM 11738 C CA . ARG A 1 83 ? 18.187 7.868 -1.438 1.00 0.00 89 ARG A CA 7
ATOM 11739 C C . ARG A 1 83 ? 17.525 8.560 -2.630 1.00 0.00 89 ARG A C 7
ATOM 11740 O O . ARG A 1 83 ? 17.867 9.691 -2.971 1.00 0.00 89 ARG A O 7
ATOM 11761 N N . SER A 1 84 ? 16.572 7.878 -3.255 1.00 0.00 90 SER A N 7
ATOM 11762 C CA . SER A 1 84 ? 15.866 8.437 -4.402 1.00 0.00 90 SER A CA 7
ATOM 11763 C C . SER A 1 84 ? 14.901 9.530 -3.961 1.00 0.00 90 SER A C 7
ATOM 11764 O O . SER A 1 84 ? 14.622 10.465 -4.710 1.00 0.00 90 SER A O 7
ATOM 11772 N N . MET A 1 85 ? 14.389 9.403 -2.741 1.00 0.00 91 MET A N 7
ATOM 11773 C CA . MET A 1 85 ? 13.452 10.378 -2.202 1.00 0.00 91 MET A CA 7
ATOM 11774 C C . MET A 1 85 ? 14.182 11.512 -1.488 1.00 0.00 91 MET A C 7
ATOM 11775 O O . MET A 1 85 ? 13.604 12.570 -1.240 1.00 0.00 91 MET A O 7
ATOM 11789 N N . SER A 1 86 ? 15.448 11.289 -1.146 1.00 0.00 92 SER A N 7
ATOM 11790 C CA . SER A 1 86 ? 16.229 12.305 -0.446 1.00 0.00 92 SER A CA 7
ATOM 11791 C C . SER A 1 86 ? 17.476 12.709 -1.231 1.00 0.00 92 SER A C 7
ATOM 11792 O O . SER A 1 86 ? 18.459 13.162 -0.647 1.00 0.00 92 SER A O 7
ATOM 11800 N N . THR A 1 87 ? 17.439 12.546 -2.551 1.00 0.00 93 THR A N 7
ATOM 11801 C CA . THR A 1 87 ? 18.583 12.906 -3.380 1.00 0.00 93 THR A CA 7
ATOM 11802 C C . THR A 1 87 ? 18.186 13.180 -4.832 1.00 0.00 93 THR A C 7
ATOM 11803 O O . THR A 1 87 ? 18.813 13.996 -5.503 1.00 0.00 93 THR A O 7
ATOM 11814 N N . GLU A 1 88 ? 17.162 12.492 -5.320 1.00 0.00 94 GLU A N 7
ATOM 11815 C CA . GLU A 1 88 ? 16.717 12.677 -6.698 1.00 0.00 94 GLU A CA 7
ATOM 11816 C C . GLU A 1 88 ? 15.290 13.204 -6.756 1.00 0.00 94 GLU A C 7
ATOM 11817 O O . GLU A 1 88 ? 14.948 14.007 -7.625 1.00 0.00 94 GLU A O 7
ATOM 11829 N N . GLY A 1 89 ? 14.466 12.756 -5.821 1.00 0.00 95 GLY A N 7
ATOM 11830 C CA . GLY A 1 89 ? 13.089 13.201 -5.776 1.00 0.00 95 GLY A CA 7
ATOM 11831 C C . GLY A 1 89 ? 12.969 14.579 -5.168 1.00 0.00 95 GLY A C 7
ATOM 11832 O O . GLY A 1 89 ? 12.086 15.356 -5.529 1.00 0.00 95 GLY A O 7
ATOM 11836 N N . ASN A 1 90 ? 13.874 14.879 -4.246 1.00 0.00 96 ASN A N 7
ATOM 11837 C CA . ASN A 1 90 ? 13.891 16.169 -3.580 1.00 0.00 96 ASN A CA 7
ATOM 11838 C C . ASN A 1 90 ? 14.447 17.240 -4.519 1.00 0.00 96 ASN A C 7
ATOM 11839 O O . ASN A 1 90 ? 14.045 18.401 -4.455 1.00 0.00 96 ASN A O 7
ATOM 11850 N N . LYS A 1 91 ? 15.369 16.837 -5.396 1.00 0.00 97 LYS A N 7
ATOM 11851 C CA . LYS A 1 91 ? 15.977 17.758 -6.360 1.00 0.00 97 LYS A CA 7
ATOM 11852 C C . LYS A 1 91 ? 14.942 18.730 -6.919 1.00 0.00 97 LYS A C 7
ATOM 11853 O O . LYS A 1 91 ? 15.168 19.939 -6.964 1.00 0.00 97 LYS A O 7
ATOM 11872 N N . ARG A 1 92 ? 13.799 18.191 -7.322 1.00 0.00 98 ARG A N 7
ATOM 11873 C CA . ARG A 1 92 ? 12.711 19.006 -7.852 1.00 0.00 98 ARG A CA 7
ATOM 11874 C C . ARG A 1 92 ? 11.778 19.422 -6.723 1.00 0.00 98 ARG A C 7
ATOM 11875 O O . ARG A 1 92 ? 11.081 20.435 -6.814 1.00 0.00 98 ARG A O 7
ATOM 11896 N N . GLY A 1 93 ? 11.763 18.618 -5.666 1.00 0.00 99 GLY A N 7
ATOM 11897 C CA . GLY A 1 93 ? 10.908 18.890 -4.530 1.00 0.00 99 GLY A CA 7
ATOM 11898 C C . GLY A 1 93 ? 9.836 17.832 -4.363 1.00 0.00 99 GLY A C 7
ATOM 11899 O O . GLY A 1 93 ? 9.006 17.923 -3.460 1.00 0.00 99 GLY A O 7
ATOM 11903 N N . MET A 1 94 ? 9.849 16.826 -5.242 1.00 0.00 100 MET A N 7
ATOM 11904 C CA . MET A 1 94 ? 8.868 15.752 -5.195 1.00 0.00 100 MET A CA 7
ATOM 11905 C C . MET A 1 94 ? 9.415 14.477 -5.830 1.00 0.00 100 MET A C 7
ATOM 11906 O O . MET A 1 94 ? 10.104 14.522 -6.848 1.00 0.00 100 MET A O 7
ATOM 11920 N N . ILE A 1 95 ? 9.093 13.340 -5.223 1.00 0.00 101 ILE A N 7
ATOM 11921 C CA . ILE A 1 95 ? 9.540 12.051 -5.729 1.00 0.00 101 ILE A CA 7
ATOM 11922 C C . ILE A 1 95 ? 8.357 11.233 -6.238 1.00 0.00 101 ILE A C 7
ATOM 11923 O O . ILE A 1 95 ? 7.260 11.295 -5.683 1.00 0.00 101 ILE A O 7
ATOM 11939 N N . GLN A 1 96 ? 8.591 10.459 -7.292 1.00 0.00 102 GLN A N 7
ATOM 11940 C CA . GLN A 1 96 ? 7.550 9.619 -7.872 1.00 0.00 102 GLN A CA 7
ATOM 11941 C C . GLN A 1 96 ? 7.475 8.290 -7.124 1.00 0.00 102 GLN A C 7
ATOM 11942 O O . GLN A 1 96 ? 8.502 7.721 -6.754 1.00 0.00 102 GLN A O 7
ATOM 11956 N N . LEU A 1 97 ? 6.261 7.802 -6.889 1.00 0.00 103 LEU A N 7
ATOM 11957 C CA . LEU A 1 97 ? 6.078 6.544 -6.173 1.00 0.00 103 LEU A CA 7
ATOM 11958 C C . LEU A 1 97 ? 5.143 5.603 -6.915 1.00 0.00 103 LEU A C 7
ATOM 11959 O O . LEU A 1 97 ? 4.099 6.013 -7.418 1.00 0.00 103 LEU A O 7
ATOM 11975 N N . ILE A 1 98 ? 5.515 4.332 -6.949 1.00 0.00 104 ILE A N 7
ATOM 11976 C CA . ILE A 1 98 ? 4.703 3.311 -7.594 1.00 0.00 104 ILE A CA 7
ATOM 11977 C C . ILE A 1 98 ? 4.444 2.175 -6.618 1.00 0.00 104 ILE A C 7
ATOM 11978 O O . ILE A 1 98 ? 5.365 1.467 -6.218 1.00 0.00 104 ILE A O 7
ATOM 11994 N N . VAL A 1 99 ? 3.190 2.019 -6.224 1.00 0.00 105 VAL A N 7
ATOM 11995 C CA . VAL A 1 99 ? 2.817 0.977 -5.275 1.00 0.00 105 VAL A CA 7
ATOM 11996 C C . VAL A 1 99 ? 1.738 0.065 -5.844 1.00 0.00 105 VAL A C 7
ATOM 11997 O O . VAL A 1 99 ? 1.218 0.305 -6.932 1.00 0.00 105 VAL A O 7
ATOM 12010 N N . ALA A 1 100 ? 1.406 -0.983 -5.100 1.00 0.00 106 ALA A N 7
ATOM 12011 C CA . ALA A 1 100 ? 0.389 -1.931 -5.528 1.00 0.00 106 ALA A CA 7
ATOM 12012 C C . ALA A 1 100 ? -0.359 -2.502 -4.329 1.00 0.00 106 ALA A C 7
ATOM 12013 O O . ALA A 1 100 ? 0.245 -2.838 -3.311 1.00 0.00 106 ALA A O 7
ATOM 12020 N N . ARG A 1 101 ? -1.677 -2.610 -4.456 1.00 0.00 107 ARG A N 7
ATOM 12021 C CA . ARG A 1 101 ? -2.503 -3.142 -3.378 1.00 0.00 107 ARG A CA 7
ATOM 12022 C C . ARG A 1 101 ? -3.705 -3.896 -3.934 1.00 0.00 107 ARG A C 7
ATOM 12023 O O . ARG A 1 101 ? -3.865 -4.019 -5.149 1.00 0.00 107 ARG A O 7
ATOM 12044 N N . ARG A 1 102 ? -4.543 -4.400 -3.037 1.00 0.00 108 ARG A N 7
ATOM 12045 C CA . ARG A 1 102 ? -5.728 -5.148 -3.438 1.00 0.00 108 ARG A CA 7
ATOM 12046 C C . ARG A 1 102 ? -6.890 -4.209 -3.744 1.00 0.00 108 ARG A C 7
ATOM 12047 O O . ARG A 1 102 ? -6.981 -3.114 -3.189 1.00 0.00 108 ARG A O 7
ATOM 12068 N N . ILE A 1 103 ? -7.777 -4.646 -4.632 1.00 0.00 109 ILE A N 7
ATOM 12069 C CA . ILE A 1 103 ? -8.934 -3.847 -5.015 1.00 0.00 109 ILE A CA 7
ATOM 12070 C C . ILE A 1 103 ? -10.152 -4.204 -4.168 1.00 0.00 109 ILE A C 7
ATOM 12071 O O . ILE A 1 103 ? -10.920 -3.329 -3.766 1.00 0.00 109 ILE A O 7
ATOM 12087 N N . SER A 1 104 ? -10.319 -5.493 -3.901 1.00 0.00 110 SER A N 7
ATOM 12088 C CA . SER A 1 104 ? -11.442 -5.970 -3.101 1.00 0.00 110 SER A CA 7
ATOM 12089 C C . SER A 1 104 ? -12.771 -5.582 -3.742 1.00 0.00 110 SER A C 7
ATOM 12090 O O . SER A 1 104 ? -13.359 -4.553 -3.402 1.00 0.00 110 SER A O 7
ATOM 12098 N N . ASP B 2 1 ? 2.621 -11.545 5.878 1.00 0.00 3 ASP B N 7
ATOM 12099 C CA . ASP B 2 1 ? 3.741 -12.320 5.352 1.00 0.00 3 ASP B CA 7
ATOM 12100 C C . ASP B 2 1 ? 4.988 -12.127 6.208 1.00 0.00 3 ASP B C 7
ATOM 12101 O O . ASP B 2 1 ? 6.111 -12.192 5.708 1.00 0.00 3 ASP B O 7
ATOM 12110 N N . GLU B 2 2 ? 4.782 -11.892 7.499 1.00 0.00 4 GLU B N 7
ATOM 12111 C CA . GLU B 2 2 ? 5.891 -11.691 8.424 1.00 0.00 4 GLU B CA 7
ATOM 12112 C C . GLU B 2 2 ? 6.326 -13.017 9.042 1.00 0.00 4 GLU B C 7
ATOM 12113 O O . GLU B 2 2 ? 5.493 -13.823 9.455 1.00 0.00 4 GLU B O 7
ATOM 12125 N N . ASP B 2 3 ? 7.636 -13.235 9.101 1.00 0.00 5 ASP B N 7
ATOM 12126 C CA . ASP B 2 3 ? 8.179 -14.464 9.669 1.00 0.00 5 ASP B CA 7
ATOM 12127 C C . ASP B 2 3 ? 8.946 -14.177 10.955 1.00 0.00 5 ASP B C 7
ATOM 12128 O O . ASP B 2 3 ? 8.843 -14.920 11.932 1.00 0.00 5 ASP B O 7
ATOM 12137 N N . GLN B 2 4 ? 9.713 -13.094 10.948 1.00 0.00 6 GLN B N 7
ATOM 12138 C CA . GLN B 2 4 ? 10.498 -12.705 12.114 1.00 0.00 6 GLN B CA 7
ATOM 12139 C C . GLN B 2 4 ? 10.303 -11.224 12.427 1.00 0.00 6 GLN B C 7
ATOM 12140 O O . GLN B 2 4 ? 9.506 -10.543 11.781 1.00 0.00 6 GLN B O 7
ATOM 12154 N N . HIS B 2 5 ? 11.034 -10.732 13.422 1.00 0.00 7 HIS B N 7
ATOM 12155 C CA . HIS B 2 5 ? 10.939 -9.333 13.819 1.00 0.00 7 HIS B CA 7
ATOM 12156 C C . HIS B 2 5 ? 11.315 -8.412 12.663 1.00 0.00 7 HIS B C 7
ATOM 12157 O O . HIS B 2 5 ? 12.495 -8.171 12.405 1.00 0.00 7 HIS B O 7
ATOM 12172 N N . SER B 2 6 ? 10.305 -7.903 11.967 1.00 0.00 8 SER B N 7
ATOM 12173 C CA . SER B 2 6 ? 10.524 -7.009 10.837 1.00 0.00 8 SER B CA 7
ATOM 12174 C C . SER B 2 6 ? 11.285 -5.757 11.273 1.00 0.00 8 SER B C 7
ATOM 12175 O O . SER B 2 6 ? 11.931 -5.746 12.321 1.00 0.00 8 SER B O 7
ATOM 12183 N N . GLN B 2 7 ? 11.207 -4.704 10.462 1.00 0.00 9 GLN B N 7
ATOM 12184 C CA . GLN B 2 7 ? 11.886 -3.453 10.759 1.00 0.00 9 GLN B CA 7
ATOM 12185 C C . GLN B 2 7 ? 11.238 -2.325 9.971 1.00 0.00 9 GLN B C 7
ATOM 12186 O O . GLN B 2 7 ? 11.025 -2.446 8.764 1.00 0.00 9 GLN B O 7
ATOM 12200 N N . ILE B 2 8 ? 10.914 -1.234 10.652 1.00 0.00 10 ILE B N 7
ATOM 12201 C CA . ILE B 2 8 ? 10.279 -0.103 9.996 1.00 0.00 10 ILE B CA 7
ATOM 12202 C C . ILE B 2 8 ? 11.259 1.038 9.781 1.00 0.00 10 ILE B C 7
ATOM 12203 O O . ILE B 2 8 ? 11.851 1.561 10.724 1.00 0.00 10 ILE B O 7
ATOM 12219 N N . THR B 2 9 ? 11.416 1.416 8.523 1.00 0.00 11 THR B N 7
ATOM 12220 C CA . THR B 2 9 ? 12.315 2.501 8.147 1.00 0.00 11 THR B CA 7
ATOM 12221 C C . THR B 2 9 ? 11.559 3.826 8.107 1.00 0.00 11 THR B C 7
ATOM 12222 O O . THR B 2 9 ? 10.658 4.015 7.290 1.00 0.00 11 THR B O 7
ATOM 12233 N N . LYS B 2 10 ? 11.926 4.737 9.000 1.00 0.00 12 LYS B N 7
ATOM 12234 C CA . LYS B 2 10 ? 11.276 6.041 9.073 1.00 0.00 12 LYS B CA 7
ATOM 12235 C C . LYS B 2 10 ? 11.721 6.952 7.934 1.00 0.00 12 LYS B C 7
ATOM 12236 O O . LYS B 2 10 ? 12.811 7.523 7.967 1.00 0.00 12 LYS B O 7
ATOM 12255 N N . VAL B 2 11 ? 10.859 7.093 6.933 1.00 0.00 13 VAL B N 7
ATOM 12256 C CA . VAL B 2 11 ? 11.145 7.948 5.787 1.00 0.00 13 VAL B CA 7
ATOM 12257 C C . VAL B 2 11 ? 10.035 8.975 5.596 1.00 0.00 13 VAL B C 7
ATOM 12258 O O . VAL B 2 11 ? 9.510 9.089 4.468 1.00 0.00 13 VAL B O 7
ATOM 12272 N N . GLY A 1 1 ? -5.374 -12.778 -6.588 1.00 0.00 7 GLY A N 8
ATOM 12273 C CA . GLY A 1 1 ? -5.235 -11.831 -7.681 1.00 0.00 7 GLY A CA 8
ATOM 12274 C C . GLY A 1 1 ? -6.100 -10.601 -7.496 1.00 0.00 7 GLY A C 8
ATOM 12275 O O . GLY A 1 1 ? -7.020 -10.356 -8.277 1.00 0.00 7 GLY A O 8
ATOM 12279 N N . THR A 1 2 ? -5.805 -9.821 -6.460 1.00 0.00 8 THR A N 8
ATOM 12280 C CA . THR A 1 2 ? -6.561 -8.608 -6.177 1.00 0.00 8 THR A CA 8
ATOM 12281 C C . THR A 1 2 ? -5.625 -7.440 -5.878 1.00 0.00 8 THR A C 8
ATOM 12282 O O . THR A 1 2 ? -5.876 -6.646 -4.973 1.00 0.00 8 THR A O 8
ATOM 12293 N N . ARG A 1 3 ? -4.546 -7.341 -6.647 1.00 0.00 9 ARG A N 8
ATOM 12294 C CA . ARG A 1 3 ? -3.573 -6.270 -6.466 1.00 0.00 9 ARG A CA 8
ATOM 12295 C C . ARG A 1 3 ? -3.652 -5.270 -7.615 1.00 0.00 9 ARG A C 8
ATOM 12296 O O . ARG A 1 3 ? -3.733 -5.657 -8.781 1.00 0.00 9 ARG A O 8
ATOM 12317 N N . GLU A 1 4 ? -3.631 -3.983 -7.281 1.00 0.00 10 GLU A N 8
ATOM 12318 C CA . GLU A 1 4 ? -3.705 -2.934 -8.291 1.00 0.00 10 GLU A CA 8
ATOM 12319 C C . GLU A 1 4 ? -2.516 -1.982 -8.187 1.00 0.00 10 GLU A C 8
ATOM 12320 O O . GLU A 1 4 ? -2.283 -1.377 -7.141 1.00 0.00 10 GLU A O 8
ATOM 12332 N N . PHE A 1 5 ? -1.773 -1.853 -9.282 1.00 0.00 11 PHE A N 8
ATOM 12333 C CA . PHE A 1 5 ? -0.614 -0.969 -9.317 1.00 0.00 11 PHE A CA 8
ATOM 12334 C C . PHE A 1 5 ? -1.055 0.482 -9.470 1.00 0.00 11 PHE A C 8
ATOM 12335 O O . PHE A 1 5 ? -1.995 0.778 -10.208 1.00 0.00 11 PHE A O 8
ATOM 12352 N N . LEU A 1 6 ? -0.379 1.384 -8.765 1.00 0.00 12 LEU A N 8
ATOM 12353 C CA . LEU A 1 6 ? -0.719 2.803 -8.828 1.00 0.00 12 LEU A CA 8
ATOM 12354 C C . LEU A 1 6 ? 0.520 3.675 -8.668 1.00 0.00 12 LEU A C 8
ATOM 12355 O O . LEU A 1 6 ? 1.346 3.450 -7.785 1.00 0.00 12 LEU A O 8
ATOM 12371 N N . THR A 1 7 ? 0.629 4.681 -9.528 1.00 0.00 13 THR A N 8
ATOM 12372 C CA . THR A 1 7 ? 1.751 5.609 -9.491 1.00 0.00 13 THR A CA 8
ATOM 12373 C C . THR A 1 7 ? 1.406 6.822 -8.634 1.00 0.00 13 THR A C 8
ATOM 12374 O O . THR A 1 7 ? 0.238 7.201 -8.528 1.00 0.00 13 THR A O 8
ATOM 12385 N N . PHE A 1 8 ? 2.417 7.427 -8.017 1.00 0.00 14 PHE A N 8
ATOM 12386 C CA . PHE A 1 8 ? 2.193 8.589 -7.166 1.00 0.00 14 PHE A CA 8
ATOM 12387 C C . PHE A 1 8 ? 3.283 9.640 -7.349 1.00 0.00 14 PHE A C 8
ATOM 12388 O O . PHE A 1 8 ? 4.304 9.392 -7.989 1.00 0.00 14 PHE A O 8
ATOM 12405 N N . GLU A 1 9 ? 3.052 10.810 -6.764 1.00 0.00 15 GLU A N 8
ATOM 12406 C CA . GLU A 1 9 ? 3.996 11.922 -6.825 1.00 0.00 15 GLU A CA 8
ATOM 12407 C C . GLU A 1 9 ? 3.979 12.664 -5.494 1.00 0.00 15 GLU A C 8
ATOM 12408 O O . GLU A 1 9 ? 3.024 13.376 -5.186 1.00 0.00 15 GLU A O 8
ATOM 12420 N N . VAL A 1 10 ? 5.018 12.463 -4.687 1.00 0.00 16 VAL A N 8
ATOM 12421 C CA . VAL A 1 10 ? 5.083 13.082 -3.368 1.00 0.00 16 VAL A CA 8
ATOM 12422 C C . VAL A 1 10 ? 6.137 14.188 -3.271 1.00 0.00 16 VAL A C 8
ATOM 12423 O O . VAL A 1 10 ? 7.336 13.914 -3.277 1.00 0.00 16 VAL A O 8
ATOM 12436 N N . PRO A 1 11 ? 5.700 15.459 -3.140 1.00 0.00 17 PRO A N 8
ATOM 12437 C CA . PRO A 1 11 ? 6.611 16.592 -2.996 1.00 0.00 17 PRO A CA 8
ATOM 12438 C C . PRO A 1 11 ? 7.064 16.740 -1.547 1.00 0.00 17 PRO A C 8
ATOM 12439 O O . PRO A 1 11 ? 6.236 16.761 -0.636 1.00 0.00 17 PRO A O 8
ATOM 12450 N N . LEU A 1 12 ? 8.373 16.817 -1.326 1.00 0.00 18 LEU A N 8
ATOM 12451 C CA . LEU A 1 12 ? 8.902 16.929 0.030 1.00 0.00 18 LEU A CA 8
ATOM 12452 C C . LEU A 1 12 ? 9.743 18.180 0.217 1.00 0.00 18 LEU A C 8
ATOM 12453 O O . LEU A 1 12 ? 10.660 18.201 1.036 1.00 0.00 18 LEU A O 8
ATOM 12469 N N . ASN A 1 13 ? 9.420 19.220 -0.533 1.00 0.00 19 ASN A N 8
ATOM 12470 C CA . ASN A 1 13 ? 10.138 20.490 -0.441 1.00 0.00 19 ASN A CA 8
ATOM 12471 C C . ASN A 1 13 ? 10.450 20.840 1.015 1.00 0.00 19 ASN A C 8
ATOM 12472 O O . ASN A 1 13 ? 11.468 21.464 1.315 1.00 0.00 19 ASN A O 8
ATOM 12483 N N . ASP A 1 14 ? 9.563 20.419 1.908 1.00 0.00 20 ASP A N 8
ATOM 12484 C CA . ASP A 1 14 ? 9.726 20.665 3.335 1.00 0.00 20 ASP A CA 8
ATOM 12485 C C . ASP A 1 14 ? 10.005 19.359 4.065 1.00 0.00 20 ASP A C 8
ATOM 12486 O O . ASP A 1 14 ? 10.741 19.327 5.050 1.00 0.00 20 ASP A O 8
ATOM 12495 N N . SER A 1 15 ? 9.407 18.281 3.566 1.00 0.00 21 SER A N 8
ATOM 12496 C CA . SER A 1 15 ? 9.585 16.966 4.159 1.00 0.00 21 SER A CA 8
ATOM 12497 C C . SER A 1 15 ? 10.996 16.439 3.914 1.00 0.00 21 SER A C 8
ATOM 12498 O O . SER A 1 15 ? 11.384 15.414 4.474 1.00 0.00 21 SER A O 8
ATOM 12506 N N . GLY A 1 16 ? 11.766 17.142 3.077 1.00 0.00 22 GLY A N 8
ATOM 12507 C CA . GLY A 1 16 ? 13.127 16.720 2.786 1.00 0.00 22 GLY A CA 8
ATOM 12508 C C . GLY A 1 16 ? 13.894 16.314 4.033 1.00 0.00 22 GLY A C 8
ATOM 12509 O O . GLY A 1 16 ? 14.800 15.483 3.969 1.00 0.00 22 GLY A O 8
ATOM 12513 N N . SER A 1 17 ? 13.525 16.897 5.170 1.00 0.00 23 SER A N 8
ATOM 12514 C CA . SER A 1 17 ? 14.180 16.588 6.436 1.00 0.00 23 SER A CA 8
ATOM 12515 C C . SER A 1 17 ? 13.548 15.359 7.086 1.00 0.00 23 SER A C 8
ATOM 12516 O O . SER A 1 17 ? 14.228 14.576 7.749 1.00 0.00 23 SER A O 8
ATOM 12524 N N . ALA A 1 18 ? 12.243 15.197 6.887 1.00 0.00 24 ALA A N 8
ATOM 12525 C CA . ALA A 1 18 ? 11.517 14.063 7.450 1.00 0.00 24 ALA A CA 8
ATOM 12526 C C . ALA A 1 18 ? 11.546 12.859 6.510 1.00 0.00 24 ALA A C 8
ATOM 12527 O O . ALA A 1 18 ? 10.854 11.868 6.744 1.00 0.00 24 ALA A O 8
ATOM 12534 N N . GLY A 1 19 ? 12.338 12.948 5.446 1.00 0.00 25 GLY A N 8
ATOM 12535 C CA . GLY A 1 19 ? 12.422 11.857 4.494 1.00 0.00 25 GLY A CA 8
ATOM 12536 C C . GLY A 1 19 ? 11.323 11.928 3.455 1.00 0.00 25 GLY A C 8
ATOM 12537 O O . GLY A 1 19 ? 11.592 11.959 2.254 1.00 0.00 25 GLY A O 8
ATOM 12541 N N . LEU A 1 20 ? 10.079 11.966 3.922 1.00 0.00 26 LEU A N 8
ATOM 12542 C CA . LEU A 1 20 ? 8.926 12.047 3.034 1.00 0.00 26 LEU A CA 8
ATOM 12543 C C . LEU A 1 20 ? 7.626 12.101 3.826 1.00 0.00 26 LEU A C 8
ATOM 12544 O O . LEU A 1 20 ? 6.678 12.773 3.427 1.00 0.00 26 LEU A O 8
ATOM 12560 N N . GLY A 1 21 ? 7.585 11.398 4.953 1.00 0.00 27 GLY A N 8
ATOM 12561 C CA . GLY A 1 21 ? 6.392 11.397 5.778 1.00 0.00 27 GLY A CA 8
ATOM 12562 C C . GLY A 1 21 ? 5.733 10.033 5.879 1.00 0.00 27 GLY A C 8
ATOM 12563 O O . GLY A 1 21 ? 4.507 9.940 5.945 1.00 0.00 27 GLY A O 8
ATOM 12567 N N . VAL A 1 22 ? 6.536 8.971 5.893 1.00 0.00 28 VAL A N 8
ATOM 12568 C CA . VAL A 1 22 ? 5.993 7.619 5.992 1.00 0.00 28 VAL A CA 8
ATOM 12569 C C . VAL A 1 22 ? 7.006 6.636 6.559 1.00 0.00 28 VAL A C 8
ATOM 12570 O O . VAL A 1 22 ? 8.211 6.887 6.556 1.00 0.00 28 VAL A O 8
ATOM 12583 N N . SER A 1 23 ? 6.498 5.499 7.021 1.00 0.00 29 SER A N 8
ATOM 12584 C CA . SER A 1 23 ? 7.332 4.442 7.568 1.00 0.00 29 SER A CA 8
ATOM 12585 C C . SER A 1 23 ? 7.086 3.157 6.789 1.00 0.00 29 SER A C 8
ATOM 12586 O O . SER A 1 23 ? 5.971 2.633 6.780 1.00 0.00 29 SER A O 8
ATOM 12594 N N . VAL A 1 24 ? 8.118 2.667 6.112 1.00 0.00 30 VAL A N 8
ATOM 12595 C CA . VAL A 1 24 ? 7.991 1.458 5.306 1.00 0.00 30 VAL A CA 8
ATOM 12596 C C . VAL A 1 24 ? 8.676 0.264 5.959 1.00 0.00 30 VAL A C 8
ATOM 12597 O O . VAL A 1 24 ? 9.703 0.404 6.623 1.00 0.00 30 VAL A O 8
ATOM 12610 N N . LYS A 1 25 ? 8.095 -0.915 5.754 1.00 0.00 31 LYS A N 8
ATOM 12611 C CA . LYS A 1 25 ? 8.639 -2.147 6.310 1.00 0.00 31 LYS A CA 8
ATOM 12612 C C . LYS A 1 25 ? 8.455 -3.303 5.333 1.00 0.00 31 LYS A C 8
ATOM 12613 O O . LYS A 1 25 ? 7.364 -3.513 4.802 1.00 0.00 31 LYS A O 8
ATOM 12632 N N . GLY A 1 26 ? 9.529 -4.048 5.094 1.00 0.00 32 GLY A N 8
ATOM 12633 C CA . GLY A 1 26 ? 9.460 -5.169 4.178 1.00 0.00 32 GLY A CA 8
ATOM 12634 C C . GLY A 1 26 ? 9.258 -6.491 4.887 1.00 0.00 32 GLY A C 8
ATOM 12635 O O . GLY A 1 26 ? 9.765 -6.697 5.990 1.00 0.00 32 GLY A O 8
ATOM 12639 N N . ASN A 1 27 ? 8.518 -7.392 4.250 1.00 0.00 33 ASN A N 8
ATOM 12640 C CA . ASN A 1 27 ? 8.253 -8.706 4.825 1.00 0.00 33 ASN A CA 8
ATOM 12641 C C . ASN A 1 27 ? 9.028 -9.791 4.089 1.00 0.00 33 ASN A C 8
ATOM 12642 O O . ASN A 1 27 ? 9.771 -9.508 3.147 1.00 0.00 33 ASN A O 8
ATOM 12653 N N . ARG A 1 28 ? 8.847 -11.031 4.520 1.00 0.00 34 ARG A N 8
ATOM 12654 C CA . ARG A 1 28 ? 9.525 -12.164 3.903 1.00 0.00 34 ARG A CA 8
ATOM 12655 C C . ARG A 1 28 ? 8.551 -13.314 3.672 1.00 0.00 34 ARG A C 8
ATOM 12656 O O . ARG A 1 28 ? 7.526 -13.417 4.347 1.00 0.00 34 ARG A O 8
ATOM 12677 N N . SER A 1 29 ? 8.876 -14.177 2.715 1.00 0.00 35 SER A N 8
ATOM 12678 C CA . SER A 1 29 ? 8.029 -15.321 2.393 1.00 0.00 35 SER A CA 8
ATOM 12679 C C . SER A 1 29 ? 7.635 -16.089 3.654 1.00 0.00 35 SER A C 8
ATOM 12680 O O . SER A 1 29 ? 8.370 -16.101 4.640 1.00 0.00 35 SER A O 8
ATOM 12688 N N . LYS A 1 30 ? 6.468 -16.724 3.611 1.00 0.00 36 LYS A N 8
ATOM 12689 C CA . LYS A 1 30 ? 5.974 -17.490 4.751 1.00 0.00 36 LYS A CA 8
ATOM 12690 C C . LYS A 1 30 ? 6.852 -18.709 5.016 1.00 0.00 36 LYS A C 8
ATOM 12691 O O . LYS A 1 30 ? 7.131 -19.044 6.167 1.00 0.00 36 LYS A O 8
ATOM 12710 N N . GLU A 1 31 ? 7.281 -19.368 3.946 1.00 0.00 37 GLU A N 8
ATOM 12711 C CA . GLU A 1 31 ? 8.125 -20.551 4.066 1.00 0.00 37 GLU A CA 8
ATOM 12712 C C . GLU A 1 31 ? 9.554 -20.253 3.628 1.00 0.00 37 GLU A C 8
ATOM 12713 O O . GLU A 1 31 ? 10.510 -20.786 4.194 1.00 0.00 37 GLU A O 8
ATOM 12725 N N . ASN A 1 32 ? 9.695 -19.402 2.619 1.00 0.00 38 ASN A N 8
ATOM 12726 C CA . ASN A 1 32 ? 11.011 -19.035 2.105 1.00 0.00 38 ASN A CA 8
ATOM 12727 C C . ASN A 1 32 ? 11.542 -17.790 2.807 1.00 0.00 38 ASN A C 8
ATOM 12728 O O . ASN A 1 32 ? 10.812 -17.112 3.530 1.00 0.00 38 ASN A O 8
ATOM 12739 N N . HIS A 1 33 ? 12.819 -17.494 2.588 1.00 0.00 39 HIS A N 8
ATOM 12740 C CA . HIS A 1 33 ? 13.448 -16.328 3.199 1.00 0.00 39 HIS A CA 8
ATOM 12741 C C . HIS A 1 33 ? 13.597 -15.199 2.184 1.00 0.00 39 HIS A C 8
ATOM 12742 O O . HIS A 1 33 ? 14.534 -14.405 2.257 1.00 0.00 39 HIS A O 8
ATOM 12757 N N . ALA A 1 34 ? 12.667 -15.136 1.236 1.00 0.00 40 ALA A N 8
ATOM 12758 C CA . ALA A 1 34 ? 12.696 -14.107 0.204 1.00 0.00 40 ALA A CA 8
ATOM 12759 C C . ALA A 1 34 ? 11.770 -12.947 0.559 1.00 0.00 40 ALA A C 8
ATOM 12760 O O . ALA A 1 34 ? 10.601 -13.151 0.885 1.00 0.00 40 ALA A O 8
ATOM 12767 N N . ASP A 1 35 ? 12.301 -11.731 0.489 1.00 0.00 41 ASP A N 8
ATOM 12768 C CA . ASP A 1 35 ? 11.527 -10.536 0.800 1.00 0.00 41 ASP A CA 8
ATOM 12769 C C . ASP A 1 35 ? 10.282 -10.445 -0.077 1.00 0.00 41 ASP A C 8
ATOM 12770 O O . ASP A 1 35 ? 10.317 -10.785 -1.260 1.00 0.00 41 ASP A O 8
ATOM 12779 N N . LEU A 1 36 ? 9.185 -9.978 0.509 1.00 0.00 42 LEU A N 8
ATOM 12780 C CA . LEU A 1 36 ? 7.929 -9.836 -0.220 1.00 0.00 42 LEU A CA 8
ATOM 12781 C C . LEU A 1 36 ? 7.658 -8.373 -0.570 1.00 0.00 42 LEU A C 8
ATOM 12782 O O . LEU A 1 36 ? 6.551 -8.021 -0.979 1.00 0.00 42 LEU A O 8
ATOM 12798 N N . GLY A 1 37 ? 8.672 -7.527 -0.411 1.00 0.00 43 GLY A N 8
ATOM 12799 C CA . GLY A 1 37 ? 8.514 -6.116 -0.717 1.00 0.00 43 GLY A CA 8
ATOM 12800 C C . GLY A 1 37 ? 8.244 -5.279 0.518 1.00 0.00 43 GLY A C 8
ATOM 12801 O O . GLY A 1 37 ? 8.004 -5.817 1.599 1.00 0.00 43 GLY A O 8
ATOM 12805 N N . ILE A 1 38 ? 8.278 -3.958 0.353 1.00 0.00 44 ILE A N 8
ATOM 12806 C CA . ILE A 1 38 ? 8.032 -3.039 1.460 1.00 0.00 44 ILE A CA 8
ATOM 12807 C C . ILE A 1 38 ? 6.622 -2.468 1.392 1.00 0.00 44 ILE A C 8
ATOM 12808 O O . ILE A 1 38 ? 6.151 -2.075 0.325 1.00 0.00 44 ILE A O 8
ATOM 12824 N N . PHE A 1 39 ? 5.950 -2.427 2.538 1.00 0.00 45 PHE A N 8
ATOM 12825 C CA . PHE A 1 39 ? 4.589 -1.906 2.606 1.00 0.00 45 PHE A CA 8
ATOM 12826 C C . PHE A 1 39 ? 4.508 -0.729 3.570 1.00 0.00 45 PHE A C 8
ATOM 12827 O O . PHE A 1 39 ? 5.144 -0.734 4.626 1.00 0.00 45 PHE A O 8
ATOM 12844 N N . VAL A 1 40 ? 3.717 0.276 3.204 1.00 0.00 46 VAL A N 8
ATOM 12845 C CA . VAL A 1 40 ? 3.546 1.456 4.042 1.00 0.00 46 VAL A CA 8
ATOM 12846 C C . VAL A 1 40 ? 3.062 1.062 5.432 1.00 0.00 46 VAL A C 8
ATOM 12847 O O . VAL A 1 40 ? 1.897 0.718 5.618 1.00 0.00 46 VAL A O 8
ATOM 12860 N N . LYS A 1 41 ? 3.966 1.107 6.402 1.00 0.00 47 LYS A N 8
ATOM 12861 C CA . LYS A 1 41 ? 3.630 0.749 7.774 1.00 0.00 47 LYS A CA 8
ATOM 12862 C C . LYS A 1 41 ? 2.815 1.853 8.436 1.00 0.00 47 LYS A C 8
ATOM 12863 O O . LYS A 1 41 ? 1.859 1.584 9.162 1.00 0.00 47 LYS A O 8
ATOM 12882 N N . SER A 1 42 ? 3.202 3.095 8.180 1.00 0.00 48 SER A N 8
ATOM 12883 C CA . SER A 1 42 ? 2.504 4.238 8.755 1.00 0.00 48 SER A CA 8
ATOM 12884 C C . SER A 1 42 ? 2.919 5.536 8.073 1.00 0.00 48 SER A C 8
ATOM 12885 O O . SER A 1 42 ? 4.102 5.867 8.010 1.00 0.00 48 SER A O 8
ATOM 12893 N N . ILE A 1 43 ? 1.933 6.267 7.564 1.00 0.00 49 ILE A N 8
ATOM 12894 C CA . ILE A 1 43 ? 2.190 7.532 6.888 1.00 0.00 49 ILE A CA 8
ATOM 12895 C C . ILE A 1 43 ? 2.127 8.699 7.867 1.00 0.00 49 ILE A C 8
ATOM 12896 O O . ILE A 1 43 ? 1.062 9.035 8.383 1.00 0.00 49 ILE A O 8
ATOM 12912 N N . ILE A 1 44 ? 3.280 9.314 8.111 1.00 0.00 50 ILE A N 8
ATOM 12913 C CA . ILE A 1 44 ? 3.366 10.451 9.022 1.00 0.00 50 ILE A CA 8
ATOM 12914 C C . ILE A 1 44 ? 2.339 11.517 8.656 1.00 0.00 50 ILE A C 8
ATOM 12915 O O . ILE A 1 44 ? 2.503 12.224 7.665 1.00 0.00 50 ILE A O 8
ATOM 12931 N N . ASN A 1 45 ? 1.287 11.626 9.459 1.00 0.00 51 ASN A N 8
ATOM 12932 C CA . ASN A 1 45 ? 0.240 12.613 9.208 1.00 0.00 51 ASN A CA 8
ATOM 12933 C C . ASN A 1 45 ? 0.794 14.029 9.331 1.00 0.00 51 ASN A C 8
ATOM 12934 O O . ASN A 1 45 ? 0.554 14.720 10.320 1.00 0.00 51 ASN A O 8
ATOM 12945 N N . GLY A 1 46 ? 1.539 14.452 8.317 1.00 0.00 52 GLY A N 8
ATOM 12946 C CA . GLY A 1 46 ? 2.122 15.778 8.322 1.00 0.00 52 GLY A CA 8
ATOM 12947 C C . GLY A 1 46 ? 3.249 15.909 7.316 1.00 0.00 52 GLY A C 8
ATOM 12948 O O . GLY A 1 46 ? 3.489 16.991 6.782 1.00 0.00 52 GLY A O 8
ATOM 12952 N N . GLY A 1 47 ? 3.941 14.803 7.058 1.00 0.00 53 GLY A N 8
ATOM 12953 C CA . GLY A 1 47 ? 5.036 14.824 6.109 1.00 0.00 53 GLY A CA 8
ATOM 12954 C C . GLY A 1 47 ? 4.574 15.084 4.689 1.00 0.00 53 GLY A C 8
ATOM 12955 O O . GLY A 1 47 ? 3.416 15.429 4.455 1.00 0.00 53 GLY A O 8
ATOM 12959 N N . ALA A 1 48 ? 5.488 14.923 3.741 1.00 0.00 54 ALA A N 8
ATOM 12960 C CA . ALA A 1 48 ? 5.192 15.145 2.331 1.00 0.00 54 ALA A CA 8
ATOM 12961 C C . ALA A 1 48 ? 4.237 14.094 1.775 1.00 0.00 54 ALA A C 8
ATOM 12962 O O . ALA A 1 48 ? 3.367 14.402 0.958 1.00 0.00 54 ALA A O 8
ATOM 12969 N N . ALA A 1 49 ? 4.409 12.854 2.211 1.00 0.00 55 ALA A N 8
ATOM 12970 C CA . ALA A 1 49 ? 3.569 11.758 1.745 1.00 0.00 55 ALA A CA 8
ATOM 12971 C C . ALA A 1 49 ? 2.130 11.920 2.216 1.00 0.00 55 ALA A C 8
ATOM 12972 O O . ALA A 1 49 ? 1.189 11.749 1.440 1.00 0.00 55 ALA A O 8
ATOM 12979 N N . SER A 1 50 ? 1.965 12.262 3.486 1.00 0.00 56 SER A N 8
ATOM 12980 C CA . SER A 1 50 ? 0.635 12.460 4.047 1.00 0.00 56 SER A CA 8
ATOM 12981 C C . SER A 1 50 ? -0.024 13.668 3.400 1.00 0.00 56 SER A C 8
ATOM 12982 O O . SER A 1 50 ? -1.236 13.697 3.187 1.00 0.00 56 SER A O 8
ATOM 12990 N N . LYS A 1 51 ? 0.796 14.665 3.088 1.00 0.00 57 LYS A N 8
ATOM 12991 C CA . LYS A 1 51 ? 0.322 15.887 2.460 1.00 0.00 57 LYS A CA 8
ATOM 12992 C C . LYS A 1 51 ? -0.145 15.621 1.034 1.00 0.00 57 LYS A C 8
ATOM 12993 O O . LYS A 1 51 ? -1.044 16.292 0.527 1.00 0.00 57 LYS A O 8
ATOM 13012 N N . ASP A 1 52 ? 0.473 14.633 0.393 1.00 0.00 58 ASP A N 8
ATOM 13013 C CA . ASP A 1 52 ? 0.119 14.272 -0.973 1.00 0.00 58 ASP A CA 8
ATOM 13014 C C . ASP A 1 52 ? -1.312 13.754 -1.046 1.00 0.00 58 ASP A C 8
ATOM 13015 O O . ASP A 1 52 ? -1.962 13.840 -2.087 1.00 0.00 58 ASP A O 8
ATOM 13024 N N . GLY A 1 53 ? -1.799 13.215 0.068 1.00 0.00 59 GLY A N 8
ATOM 13025 C CA . GLY A 1 53 ? -3.151 12.689 0.109 1.00 0.00 59 GLY A CA 8
ATOM 13026 C C . GLY A 1 53 ? -3.366 11.553 -0.874 1.00 0.00 59 GLY A C 8
ATOM 13027 O O . GLY A 1 53 ? -4.488 11.314 -1.318 1.00 0.00 59 GLY A O 8
ATOM 13031 N N . ARG A 1 54 ? -2.288 10.849 -1.212 1.00 0.00 60 ARG A N 8
ATOM 13032 C CA . ARG A 1 54 ? -2.369 9.732 -2.144 1.00 0.00 60 ARG A CA 8
ATOM 13033 C C . ARG A 1 54 ? -1.854 8.452 -1.499 1.00 0.00 60 ARG A C 8
ATOM 13034 O O . ARG A 1 54 ? -2.352 7.361 -1.772 1.00 0.00 60 ARG A O 8
ATOM 13055 N N . LEU A 1 55 ? -0.845 8.593 -0.647 1.00 0.00 61 LEU A N 8
ATOM 13056 C CA . LEU A 1 55 ? -0.252 7.450 0.036 1.00 0.00 61 LEU A CA 8
ATOM 13057 C C . LEU A 1 55 ? -1.232 6.816 1.017 1.00 0.00 61 LEU A C 8
ATOM 13058 O O . LEU A 1 55 ? -1.988 7.510 1.698 1.00 0.00 61 LEU A O 8
ATOM 13074 N N . ARG A 1 56 ? -1.198 5.491 1.088 1.00 0.00 62 ARG A N 8
ATOM 13075 C CA . ARG A 1 56 ? -2.068 4.743 1.986 1.00 0.00 62 ARG A CA 8
ATOM 13076 C C . ARG A 1 56 ? -1.294 3.609 2.648 1.00 0.00 62 ARG A C 8
ATOM 13077 O O . ARG A 1 56 ? -0.557 2.880 1.986 1.00 0.00 62 ARG A O 8
ATOM 13098 N N . VAL A 1 57 ? -1.464 3.464 3.957 1.00 0.00 63 VAL A N 8
ATOM 13099 C CA . VAL A 1 57 ? -0.777 2.419 4.702 1.00 0.00 63 VAL A CA 8
ATOM 13100 C C . VAL A 1 57 ? -1.140 1.035 4.166 1.00 0.00 63 VAL A C 8
ATOM 13101 O O . VAL A 1 57 ? -2.268 0.809 3.730 1.00 0.00 63 VAL A O 8
ATOM 13114 N N . ASN A 1 58 ? -0.167 0.121 4.198 1.00 0.00 64 ASN A N 8
ATOM 13115 C CA . ASN A 1 58 ? -0.351 -1.253 3.716 1.00 0.00 64 ASN A CA 8
ATOM 13116 C C . ASN A 1 58 ? -0.053 -1.364 2.220 1.00 0.00 64 ASN A C 8
ATOM 13117 O O . ASN A 1 58 ? -0.019 -2.465 1.671 1.00 0.00 64 ASN A O 8
ATOM 13128 N N . ASP A 1 59 ? 0.168 -0.227 1.565 1.00 0.00 65 ASP A N 8
ATOM 13129 C CA . ASP A 1 59 ? 0.469 -0.216 0.140 1.00 0.00 65 ASP A CA 8
ATOM 13130 C C . ASP A 1 59 ? 1.908 -0.653 -0.112 1.00 0.00 65 ASP A C 8
ATOM 13131 O O . ASP A 1 59 ? 2.847 -0.090 0.455 1.00 0.00 65 ASP A O 8
ATOM 13140 N N . GLN A 1 60 ? 2.079 -1.661 -0.961 1.00 0.00 66 GLN A N 8
ATOM 13141 C CA . GLN A 1 60 ? 3.407 -2.173 -1.284 1.00 0.00 66 GLN A CA 8
ATOM 13142 C C . GLN A 1 60 ? 4.081 -1.308 -2.342 1.00 0.00 66 GLN A C 8
ATOM 13143 O O . GLN A 1 60 ? 3.436 -0.850 -3.284 1.00 0.00 66 GLN A O 8
ATOM 13157 N N . LEU A 1 61 ? 5.382 -1.083 -2.182 1.00 0.00 67 LEU A N 8
ATOM 13158 C CA . LEU A 1 61 ? 6.135 -0.266 -3.129 1.00 0.00 67 LEU A CA 8
ATOM 13159 C C . LEU A 1 61 ? 6.655 -1.106 -4.289 1.00 0.00 67 LEU A C 8
ATOM 13160 O O . LEU A 1 61 ? 7.112 -2.232 -4.099 1.00 0.00 67 LEU A O 8
ATOM 13176 N N . ILE A 1 62 ? 6.585 -0.544 -5.491 1.00 0.00 68 ILE A N 8
ATOM 13177 C CA . ILE A 1 62 ? 7.051 -1.236 -6.687 1.00 0.00 68 ILE A CA 8
ATOM 13178 C C . ILE A 1 62 ? 8.155 -0.449 -7.386 1.00 0.00 68 ILE A C 8
ATOM 13179 O O . ILE A 1 62 ? 9.042 -1.030 -8.010 1.00 0.00 68 ILE A O 8
ATOM 13195 N N . ALA A 1 63 ? 8.094 0.877 -7.285 1.00 0.00 69 ALA A N 8
ATOM 13196 C CA . ALA A 1 63 ? 9.093 1.730 -7.915 1.00 0.00 69 ALA A CA 8
ATOM 13197 C C . ALA A 1 63 ? 9.092 3.132 -7.315 1.00 0.00 69 ALA A C 8
ATOM 13198 O O . ALA A 1 63 ? 8.039 3.737 -7.122 1.00 0.00 69 ALA A O 8
ATOM 13205 N N . VAL A 1 64 ? 10.286 3.645 -7.032 1.00 0.00 70 VAL A N 8
ATOM 13206 C CA . VAL A 1 64 ? 10.435 4.981 -6.466 1.00 0.00 70 VAL A CA 8
ATOM 13207 C C . VAL A 1 64 ? 11.298 5.850 -7.376 1.00 0.00 70 VAL A C 8
ATOM 13208 O O . VAL A 1 64 ? 12.389 5.449 -7.779 1.00 0.00 70 VAL A O 8
ATOM 13221 N N . ASN A 1 65 ? 10.800 7.040 -7.699 1.00 0.00 71 ASN A N 8
ATOM 13222 C CA . ASN A 1 65 ? 11.526 7.965 -8.565 1.00 0.00 71 ASN A CA 8
ATOM 13223 C C . ASN A 1 65 ? 11.684 7.404 -9.978 1.00 0.00 71 ASN A C 8
ATOM 13224 O O . ASN A 1 65 ? 12.473 7.916 -10.772 1.00 0.00 71 ASN A O 8
ATOM 13235 N N . GLY A 1 66 ? 10.928 6.353 -10.294 1.00 0.00 72 GLY A N 8
ATOM 13236 C CA . GLY A 1 66 ? 11.008 5.755 -11.614 1.00 0.00 72 GLY A CA 8
ATOM 13237 C C . GLY A 1 66 ? 11.788 4.452 -11.629 1.00 0.00 72 GLY A C 8
ATOM 13238 O O . GLY A 1 66 ? 11.720 3.697 -12.598 1.00 0.00 72 GLY A O 8
ATOM 13242 N N . GLU A 1 67 ? 12.532 4.187 -10.558 1.00 0.00 73 GLU A N 8
ATOM 13243 C CA . GLU A 1 67 ? 13.325 2.965 -10.466 1.00 0.00 73 GLU A CA 8
ATOM 13244 C C . GLU A 1 67 ? 12.608 1.907 -9.631 1.00 0.00 73 GLU A C 8
ATOM 13245 O O . GLU A 1 67 ? 12.222 2.158 -8.489 1.00 0.00 73 GLU A O 8
ATOM 13257 N N . SER A 1 68 ? 12.434 0.724 -10.212 1.00 0.00 74 SER A N 8
ATOM 13258 C CA . SER A 1 68 ? 11.766 -0.376 -9.525 1.00 0.00 74 SER A CA 8
ATOM 13259 C C . SER A 1 68 ? 12.680 -0.996 -8.474 1.00 0.00 74 SER A C 8
ATOM 13260 O O . SER A 1 68 ? 13.888 -0.757 -8.470 1.00 0.00 74 SER A O 8
ATOM 13268 N N . LEU A 1 69 ? 12.098 -1.790 -7.581 1.00 0.00 75 LEU A N 8
ATOM 13269 C CA . LEU A 1 69 ? 12.865 -2.441 -6.521 1.00 0.00 75 LEU A CA 8
ATOM 13270 C C . LEU A 1 69 ? 12.582 -3.943 -6.474 1.00 0.00 75 LEU A C 8
ATOM 13271 O O . LEU A 1 69 ? 13.076 -4.644 -5.590 1.00 0.00 75 LEU A O 8
ATOM 13287 N N . LEU A 1 70 ? 11.787 -4.433 -7.421 1.00 0.00 76 LEU A N 8
ATOM 13288 C CA . LEU A 1 70 ? 11.447 -5.851 -7.473 1.00 0.00 76 LEU A CA 8
ATOM 13289 C C . LEU A 1 70 ? 12.704 -6.710 -7.552 1.00 0.00 76 LEU A C 8
ATOM 13290 O O . LEU A 1 70 ? 12.800 -7.751 -6.903 1.00 0.00 76 LEU A O 8
ATOM 13306 N N . GLY A 1 71 ? 13.661 -6.263 -8.354 1.00 0.00 77 GLY A N 8
ATOM 13307 C CA . GLY A 1 71 ? 14.904 -6.998 -8.510 1.00 0.00 77 GLY A CA 8
ATOM 13308 C C . GLY A 1 71 ? 15.739 -7.009 -7.246 1.00 0.00 77 GLY A C 8
ATOM 13309 O O . GLY A 1 71 ? 16.540 -7.922 -7.033 1.00 0.00 77 GLY A O 8
ATOM 13313 N N . LYS A 1 72 ? 15.559 -5.996 -6.405 1.00 0.00 78 LYS A N 8
ATOM 13314 C CA . LYS A 1 72 ? 16.307 -5.896 -5.157 1.00 0.00 78 LYS A CA 8
ATOM 13315 C C . LYS A 1 72 ? 15.460 -6.331 -3.973 1.00 0.00 78 LYS A C 8
ATOM 13316 O O . LYS A 1 72 ? 14.244 -6.483 -4.079 1.00 0.00 78 LYS A O 8
ATOM 13335 N N . ALA A 1 73 ? 16.126 -6.535 -2.847 1.00 0.00 79 ALA A N 8
ATOM 13336 C CA . ALA A 1 73 ? 15.463 -6.961 -1.628 1.00 0.00 79 ALA A CA 8
ATOM 13337 C C . ALA A 1 73 ? 14.678 -5.815 -0.998 1.00 0.00 79 ALA A C 8
ATOM 13338 O O . ALA A 1 73 ? 14.828 -4.659 -1.391 1.00 0.00 79 ALA A O 8
ATOM 13345 N N . ASN A 1 74 ? 13.837 -6.144 -0.022 1.00 0.00 80 ASN A N 8
ATOM 13346 C CA . ASN A 1 74 ? 13.027 -5.138 0.655 1.00 0.00 80 ASN A CA 8
ATOM 13347 C C . ASN A 1 74 ? 13.905 -4.071 1.300 1.00 0.00 80 ASN A C 8
ATOM 13348 O O . ASN A 1 74 ? 13.688 -2.876 1.103 1.00 0.00 80 ASN A O 8
ATOM 13359 N N . GLN A 1 75 ? 14.897 -4.507 2.070 1.00 0.00 81 GLN A N 8
ATOM 13360 C CA . GLN A 1 75 ? 15.805 -3.584 2.740 1.00 0.00 81 GLN A CA 8
ATOM 13361 C C . GLN A 1 75 ? 16.515 -2.700 1.722 1.00 0.00 81 GLN A C 8
ATOM 13362 O O . GLN A 1 75 ? 16.700 -1.500 1.939 1.00 0.00 81 GLN A O 8
ATOM 13376 N N . GLU A 1 76 ? 16.895 -3.300 0.601 1.00 0.00 82 GLU A N 8
ATOM 13377 C CA . GLU A 1 76 ? 17.568 -2.576 -0.465 1.00 0.00 82 GLU A CA 8
ATOM 13378 C C . GLU A 1 76 ? 16.595 -1.625 -1.138 1.00 0.00 82 GLU A C 8
ATOM 13379 O O . GLU A 1 76 ? 16.967 -0.534 -1.570 1.00 0.00 82 GLU A O 8
ATOM 13391 N N . ALA A 1 77 ? 15.342 -2.053 -1.219 1.00 0.00 83 ALA A N 8
ATOM 13392 C CA . ALA A 1 77 ? 14.304 -1.246 -1.833 1.00 0.00 83 ALA A CA 8
ATOM 13393 C C . ALA A 1 77 ? 13.993 -0.025 -0.979 1.00 0.00 83 ALA A C 8
ATOM 13394 O O . ALA A 1 77 ? 13.934 1.095 -1.481 1.00 0.00 83 ALA A O 8
ATOM 13401 N N . MET A 1 78 ? 13.811 -0.246 0.319 1.00 0.00 84 MET A N 8
ATOM 13402 C CA . MET A 1 78 ? 13.523 0.848 1.239 1.00 0.00 84 MET A CA 8
ATOM 13403 C C . MET A 1 78 ? 14.681 1.836 1.260 1.00 0.00 84 MET A C 8
ATOM 13404 O O . MET A 1 78 ? 14.484 3.038 1.432 1.00 0.00 84 MET A O 8
ATOM 13418 N N . GLU A 1 79 ? 15.890 1.318 1.053 1.00 0.00 85 GLU A N 8
ATOM 13419 C CA . GLU A 1 79 ? 17.081 2.156 1.018 1.00 0.00 85 GLU A CA 8
ATOM 13420 C C . GLU A 1 79 ? 17.090 2.950 -0.281 1.00 0.00 85 GLU A C 8
ATOM 13421 O O . GLU A 1 79 ? 17.538 4.095 -0.330 1.00 0.00 85 GLU A O 8
ATOM 13433 N N . THR A 1 80 ? 16.570 2.323 -1.330 1.00 0.00 86 THR A N 8
ATOM 13434 C CA . THR A 1 80 ? 16.482 2.942 -2.638 1.00 0.00 86 THR A CA 8
ATOM 13435 C C . THR A 1 80 ? 15.541 4.144 -2.592 1.00 0.00 86 THR A C 8
ATOM 13436 O O . THR A 1 80 ? 15.758 5.141 -3.277 1.00 0.00 86 THR A O 8
ATOM 13447 N N . LEU A 1 81 ? 14.506 4.045 -1.763 1.00 0.00 87 LEU A N 8
ATOM 13448 C CA . LEU A 1 81 ? 13.547 5.138 -1.617 1.00 0.00 87 LEU A CA 8
ATOM 13449 C C . LEU A 1 81 ? 14.169 6.233 -0.774 1.00 0.00 87 LEU A C 8
ATOM 13450 O O . LEU A 1 81 ? 13.951 7.420 -1.005 1.00 0.00 87 LEU A O 8
ATOM 13466 N N . ARG A 1 82 ? 14.953 5.809 0.204 1.00 0.00 88 ARG A N 8
ATOM 13467 C CA . ARG A 1 82 ? 15.636 6.718 1.099 1.00 0.00 88 ARG A CA 8
ATOM 13468 C C . ARG A 1 82 ? 16.557 7.652 0.324 1.00 0.00 88 ARG A C 8
ATOM 13469 O O . ARG A 1 82 ? 16.493 8.873 0.474 1.00 0.00 88 ARG A O 8
ATOM 13490 N N . ARG A 1 83 ? 17.408 7.069 -0.508 1.00 0.00 89 ARG A N 8
ATOM 13491 C CA . ARG A 1 83 ? 18.338 7.843 -1.314 1.00 0.00 89 ARG A CA 8
ATOM 13492 C C . ARG A 1 83 ? 17.597 8.565 -2.437 1.00 0.00 89 ARG A C 8
ATOM 13493 O O . ARG A 1 83 ? 17.834 9.743 -2.697 1.00 0.00 89 ARG A O 8
ATOM 13514 N N . SER A 1 84 ? 16.699 7.847 -3.103 1.00 0.00 90 SER A N 8
ATOM 13515 C CA . SER A 1 84 ? 15.932 8.422 -4.200 1.00 0.00 90 SER A CA 8
ATOM 13516 C C . SER A 1 84 ? 15.024 9.547 -3.717 1.00 0.00 90 SER A C 8
ATOM 13517 O O . SER A 1 84 ? 14.739 10.482 -4.463 1.00 0.00 90 SER A O 8
ATOM 13525 N N . MET A 1 85 ? 14.565 9.459 -2.472 1.00 0.00 91 MET A N 8
ATOM 13526 C CA . MET A 1 85 ? 13.684 10.484 -1.921 1.00 0.00 91 MET A CA 8
ATOM 13527 C C . MET A 1 85 ? 14.474 11.612 -1.262 1.00 0.00 91 MET A C 8
ATOM 13528 O O . MET A 1 85 ? 13.967 12.721 -1.103 1.00 0.00 91 MET A O 8
ATOM 13542 N N . SER A 1 86 ? 15.710 11.325 -0.870 1.00 0.00 92 SER A N 8
ATOM 13543 C CA . SER A 1 86 ? 16.549 12.322 -0.214 1.00 0.00 92 SER A CA 8
ATOM 13544 C C . SER A 1 86 ? 17.785 12.662 -1.044 1.00 0.00 92 SER A C 8
ATOM 13545 O O . SER A 1 86 ? 18.825 13.022 -0.492 1.00 0.00 92 SER A O 8
ATOM 13553 N N . THR A 1 87 ? 17.680 12.543 -2.364 1.00 0.00 93 THR A N 8
ATOM 13554 C CA . THR A 1 87 ? 18.816 12.841 -3.231 1.00 0.00 93 THR A CA 8
ATOM 13555 C C . THR A 1 87 ? 18.417 13.005 -4.703 1.00 0.00 93 THR A C 8
ATOM 13556 O O . THR A 1 87 ? 19.139 13.638 -5.472 1.00 0.00 93 THR A O 8
ATOM 13567 N N . GLU A 1 88 ? 17.290 12.427 -5.103 1.00 0.00 94 GLU A N 8
ATOM 13568 C CA . GLU A 1 88 ? 16.847 12.526 -6.491 1.00 0.00 94 GLU A CA 8
ATOM 13569 C C . GLU A 1 88 ? 15.461 13.154 -6.587 1.00 0.00 94 GLU A C 8
ATOM 13570 O O . GLU A 1 88 ? 15.264 14.147 -7.288 1.00 0.00 94 GLU A O 8
ATOM 13582 N N . GLY A 1 89 ? 14.510 12.569 -5.877 1.00 0.00 95 GLY A N 8
ATOM 13583 C CA . GLY A 1 89 ? 13.153 13.080 -5.890 1.00 0.00 95 GLY A CA 8
ATOM 13584 C C . GLY A 1 89 ? 13.055 14.447 -5.246 1.00 0.00 95 GLY A C 8
ATOM 13585 O O . GLY A 1 89 ? 12.168 15.234 -5.574 1.00 0.00 95 GLY A O 8
ATOM 13589 N N . ASN A 1 90 ? 13.974 14.727 -4.332 1.00 0.00 96 ASN A N 8
ATOM 13590 C CA . ASN A 1 90 ? 13.998 16.008 -3.642 1.00 0.00 96 ASN A CA 8
ATOM 13591 C C . ASN A 1 90 ? 14.598 17.083 -4.546 1.00 0.00 96 ASN A C 8
ATOM 13592 O O . ASN A 1 90 ? 14.166 18.236 -4.528 1.00 0.00 96 ASN A O 8
ATOM 13603 N N . LYS A 1 91 ? 15.590 16.693 -5.340 1.00 0.00 97 LYS A N 8
ATOM 13604 C CA . LYS A 1 91 ? 16.251 17.617 -6.261 1.00 0.00 97 LYS A CA 8
ATOM 13605 C C . LYS A 1 91 ? 15.229 18.460 -7.015 1.00 0.00 97 LYS A C 8
ATOM 13606 O O . LYS A 1 91 ? 15.397 19.669 -7.171 1.00 0.00 97 LYS A O 8
ATOM 13625 N N . ARG A 1 92 ? 14.165 17.811 -7.465 1.00 0.00 98 ARG A N 8
ATOM 13626 C CA . ARG A 1 92 ? 13.103 18.495 -8.190 1.00 0.00 98 ARG A CA 8
ATOM 13627 C C . ARG A 1 92 ? 12.048 19.021 -7.222 1.00 0.00 98 ARG A C 8
ATOM 13628 O O . ARG A 1 92 ? 11.333 19.975 -7.527 1.00 0.00 98 ARG A O 8
ATOM 13649 N N . GLY A 1 93 ? 11.958 18.391 -6.052 1.00 0.00 99 GLY A N 8
ATOM 13650 C CA . GLY A 1 93 ? 10.991 18.811 -5.056 1.00 0.00 99 GLY A CA 8
ATOM 13651 C C . GLY A 1 93 ? 9.886 17.794 -4.842 1.00 0.00 99 GLY A C 8
ATOM 13652 O O . GLY A 1 93 ? 8.972 18.028 -4.052 1.00 0.00 99 GLY A O 8
ATOM 13656 N N . MET A 1 94 ? 9.962 16.663 -5.543 1.00 0.00 100 MET A N 8
ATOM 13657 C CA . MET A 1 94 ? 8.951 15.625 -5.414 1.00 0.00 100 MET A CA 8
ATOM 13658 C C . MET A 1 94 ? 9.419 14.303 -6.013 1.00 0.00 100 MET A C 8
ATOM 13659 O O . MET A 1 94 ? 10.062 14.271 -7.063 1.00 0.00 100 MET A O 8
ATOM 13673 N N . ILE A 1 95 ? 9.088 13.213 -5.328 1.00 0.00 101 ILE A N 8
ATOM 13674 C CA . ILE A 1 95 ? 9.460 11.876 -5.770 1.00 0.00 101 ILE A CA 8
ATOM 13675 C C . ILE A 1 95 ? 8.222 11.059 -6.137 1.00 0.00 101 ILE A C 8
ATOM 13676 O O . ILE A 1 95 ? 7.251 11.025 -5.384 1.00 0.00 101 ILE A O 8
ATOM 13692 N N . GLN A 1 96 ? 8.269 10.387 -7.281 1.00 0.00 102 GLN A N 8
ATOM 13693 C CA . GLN A 1 96 ? 7.151 9.561 -7.712 1.00 0.00 102 GLN A CA 8
ATOM 13694 C C . GLN A 1 96 ? 7.144 8.255 -6.924 1.00 0.00 102 GLN A C 8
ATOM 13695 O O . GLN A 1 96 ? 8.195 7.780 -6.493 1.00 0.00 102 GLN A O 8
ATOM 13709 N N . LEU A 1 97 ? 5.964 7.683 -6.716 1.00 0.00 103 LEU A N 8
ATOM 13710 C CA . LEU A 1 97 ? 5.854 6.446 -5.954 1.00 0.00 103 LEU A CA 8
ATOM 13711 C C . LEU A 1 97 ? 4.859 5.472 -6.573 1.00 0.00 103 LEU A C 8
ATOM 13712 O O . LEU A 1 97 ? 3.652 5.713 -6.568 1.00 0.00 103 LEU A O 8
ATOM 13728 N N . ILE A 1 98 ? 5.373 4.355 -7.072 1.00 0.00 104 ILE A N 8
ATOM 13729 C CA . ILE A 1 98 ? 4.530 3.324 -7.657 1.00 0.00 104 ILE A CA 8
ATOM 13730 C C . ILE A 1 98 ? 4.296 2.220 -6.633 1.00 0.00 104 ILE A C 8
ATOM 13731 O O . ILE A 1 98 ? 5.227 1.513 -6.250 1.00 0.00 104 ILE A O 8
ATOM 13747 N N . VAL A 1 99 ? 3.056 2.087 -6.181 1.00 0.00 105 VAL A N 8
ATOM 13748 C CA . VAL A 1 99 ? 2.719 1.080 -5.185 1.00 0.00 105 VAL A CA 8
ATOM 13749 C C . VAL A 1 99 ? 1.535 0.229 -5.630 1.00 0.00 105 VAL A C 8
ATOM 13750 O O . VAL A 1 99 ? 0.776 0.616 -6.517 1.00 0.00 105 VAL A O 8
ATOM 13763 N N . ALA A 1 100 ? 1.381 -0.928 -4.997 1.00 0.00 106 ALA A N 8
ATOM 13764 C CA . ALA A 1 100 ? 0.286 -1.834 -5.314 1.00 0.00 106 ALA A CA 8
ATOM 13765 C C . ALA A 1 100 ? -0.537 -2.135 -4.068 1.00 0.00 106 ALA A C 8
ATOM 13766 O O . ALA A 1 100 ? -0.017 -2.650 -3.077 1.00 0.00 106 ALA A O 8
ATOM 13773 N N . ARG A 1 101 ? -1.821 -1.802 -4.120 1.00 0.00 107 ARG A N 8
ATOM 13774 C CA . ARG A 1 101 ? -2.716 -2.030 -2.992 1.00 0.00 107 ARG A CA 8
ATOM 13775 C C . ARG A 1 101 ? -3.724 -3.129 -3.312 1.00 0.00 107 ARG A C 8
ATOM 13776 O O . ARG A 1 101 ? -4.154 -3.279 -4.455 1.00 0.00 107 ARG A O 8
ATOM 13797 N N . ARG A 1 102 ? -4.094 -3.896 -2.292 1.00 0.00 108 ARG A N 8
ATOM 13798 C CA . ARG A 1 102 ? -5.049 -4.986 -2.458 1.00 0.00 108 ARG A CA 8
ATOM 13799 C C . ARG A 1 102 ? -6.474 -4.452 -2.566 1.00 0.00 108 ARG A C 8
ATOM 13800 O O . ARG A 1 102 ? -6.936 -3.706 -1.703 1.00 0.00 108 ARG A O 8
ATOM 13821 N N . ILE A 1 103 ? -7.165 -4.841 -3.632 1.00 0.00 109 ILE A N 8
ATOM 13822 C CA . ILE A 1 103 ? -8.537 -4.404 -3.856 1.00 0.00 109 ILE A CA 8
ATOM 13823 C C . ILE A 1 103 ? -9.459 -4.901 -2.748 1.00 0.00 109 ILE A C 8
ATOM 13824 O O . ILE A 1 103 ? -10.198 -4.124 -2.144 1.00 0.00 109 ILE A O 8
ATOM 13840 N N . SER A 1 104 ? -9.406 -6.200 -2.486 1.00 0.00 110 SER A N 8
ATOM 13841 C CA . SER A 1 104 ? -10.233 -6.807 -1.451 1.00 0.00 110 SER A CA 8
ATOM 13842 C C . SER A 1 104 ? -11.714 -6.591 -1.741 1.00 0.00 110 SER A C 8
ATOM 13843 O O . SER A 1 104 ? -12.318 -5.633 -1.254 1.00 0.00 110 SER A O 8
ATOM 13851 N N . ASP B 2 1 ? 2.715 -13.567 6.885 1.00 0.00 3 ASP B N 8
ATOM 13852 C CA . ASP B 2 1 ? 3.612 -13.065 5.851 1.00 0.00 3 ASP B CA 8
ATOM 13853 C C . ASP B 2 1 ? 4.843 -12.406 6.470 1.00 0.00 3 ASP B C 8
ATOM 13854 O O . ASP B 2 1 ? 5.135 -11.238 6.207 1.00 0.00 3 ASP B O 8
ATOM 13863 N N . GLU B 2 2 ? 5.560 -13.162 7.293 1.00 0.00 4 GLU B N 8
ATOM 13864 C CA . GLU B 2 2 ? 6.759 -12.654 7.950 1.00 0.00 4 GLU B CA 8
ATOM 13865 C C . GLU B 2 2 ? 7.769 -13.774 8.180 1.00 0.00 4 GLU B C 8
ATOM 13866 O O . GLU B 2 2 ? 7.458 -14.950 7.998 1.00 0.00 4 GLU B O 8
ATOM 13878 N N . ASP B 2 3 ? 8.979 -13.397 8.583 1.00 0.00 5 ASP B N 8
ATOM 13879 C CA . ASP B 2 3 ? 10.036 -14.370 8.839 1.00 0.00 5 ASP B CA 8
ATOM 13880 C C . ASP B 2 3 ? 10.281 -14.525 10.336 1.00 0.00 5 ASP B C 8
ATOM 13881 O O . ASP B 2 3 ? 9.961 -15.556 10.927 1.00 0.00 5 ASP B O 8
ATOM 13890 N N . GLN B 2 4 ? 10.850 -13.490 10.941 1.00 0.00 6 GLN B N 8
ATOM 13891 C CA . GLN B 2 4 ? 11.141 -13.503 12.371 1.00 0.00 6 GLN B CA 8
ATOM 13892 C C . GLN B 2 4 ? 11.136 -12.086 12.934 1.00 0.00 6 GLN B C 8
ATOM 13893 O O . GLN B 2 4 ? 10.392 -11.780 13.865 1.00 0.00 6 GLN B O 8
ATOM 13907 N N . HIS B 2 5 ? 11.970 -11.226 12.361 1.00 0.00 7 HIS B N 8
ATOM 13908 C CA . HIS B 2 5 ? 12.062 -9.839 12.800 1.00 0.00 7 HIS B CA 8
ATOM 13909 C C . HIS B 2 5 ? 12.016 -8.892 11.606 1.00 0.00 7 HIS B C 8
ATOM 13910 O O . HIS B 2 5 ? 12.526 -9.207 10.531 1.00 0.00 7 HIS B O 8
ATOM 13925 N N . SER B 2 6 ? 11.397 -7.731 11.798 1.00 0.00 8 SER B N 8
ATOM 13926 C CA . SER B 2 6 ? 11.282 -6.743 10.733 1.00 0.00 8 SER B CA 8
ATOM 13927 C C . SER B 2 6 ? 11.943 -5.425 11.136 1.00 0.00 8 SER B C 8
ATOM 13928 O O . SER B 2 6 ? 12.722 -5.376 12.089 1.00 0.00 8 SER B O 8
ATOM 13936 N N . GLN B 2 7 ? 11.627 -4.362 10.403 1.00 0.00 9 GLN B N 8
ATOM 13937 C CA . GLN B 2 7 ? 12.183 -3.047 10.675 1.00 0.00 9 GLN B CA 8
ATOM 13938 C C . GLN B 2 7 ? 11.421 -1.996 9.882 1.00 0.00 9 GLN B C 8
ATOM 13939 O O . GLN B 2 7 ? 11.252 -2.124 8.669 1.00 0.00 9 GLN B O 8
ATOM 13953 N N . ILE B 2 8 ? 10.952 -0.963 10.567 1.00 0.00 10 ILE B N 8
ATOM 13954 C CA . ILE B 2 8 ? 10.199 0.095 9.910 1.00 0.00 10 ILE B CA 8
ATOM 13955 C C . ILE B 2 8 ? 11.077 1.305 9.637 1.00 0.00 10 ILE B C 8
ATOM 13956 O O . ILE B 2 8 ? 11.339 2.117 10.524 1.00 0.00 10 ILE B O 8
ATOM 13972 N N . THR B 2 9 ? 11.522 1.414 8.396 1.00 0.00 11 THR B N 8
ATOM 13973 C CA . THR B 2 9 ? 12.370 2.522 7.976 1.00 0.00 11 THR B CA 8
ATOM 13974 C C . THR B 2 9 ? 11.573 3.820 7.933 1.00 0.00 11 THR B C 8
ATOM 13975 O O . THR B 2 9 ? 10.800 4.056 7.002 1.00 0.00 11 THR B O 8
ATOM 13986 N N . LYS B 2 10 ? 11.761 4.656 8.946 1.00 0.00 12 LYS B N 8
ATOM 13987 C CA . LYS B 2 10 ? 11.058 5.929 9.026 1.00 0.00 12 LYS B CA 8
ATOM 13988 C C . LYS B 2 10 ? 11.656 6.943 8.057 1.00 0.00 12 LYS B C 8
ATOM 13989 O O . LYS B 2 10 ? 12.835 7.283 8.147 1.00 0.00 12 LYS B O 8
ATOM 14008 N N . VAL B 2 11 ? 10.831 7.422 7.134 1.00 0.00 13 VAL B N 8
ATOM 14009 C CA . VAL B 2 11 ? 11.270 8.401 6.147 1.00 0.00 13 VAL B CA 8
ATOM 14010 C C . VAL B 2 11 ? 10.115 9.302 5.727 1.00 0.00 13 VAL B C 8
ATOM 14011 O O . VAL B 2 11 ? 9.430 9.838 6.623 1.00 0.00 13 VAL B O 8
ATOM 14025 N N . GLY A 1 1 ? -8.184 -11.287 -6.485 1.00 0.00 7 GLY A N 9
ATOM 14026 C CA . GLY A 1 1 ? -6.951 -10.521 -6.473 1.00 0.00 7 GLY A CA 9
ATOM 14027 C C . GLY A 1 1 ? -7.190 -9.043 -6.246 1.00 0.00 7 GLY A C 9
ATOM 14028 O O . GLY A 1 1 ? -6.747 -8.482 -5.244 1.00 0.00 7 GLY A O 9
ATOM 14032 N N . THR A 1 2 ? -7.893 -8.409 -7.181 1.00 0.00 8 THR A N 9
ATOM 14033 C CA . THR A 1 2 ? -8.195 -6.983 -7.083 1.00 0.00 8 THR A CA 9
ATOM 14034 C C . THR A 1 2 ? -6.940 -6.171 -6.773 1.00 0.00 8 THR A C 9
ATOM 14035 O O . THR A 1 2 ? -7.000 -5.167 -6.063 1.00 0.00 8 THR A O 9
ATOM 14046 N N . ARG A 1 3 ? -5.808 -6.611 -7.311 1.00 0.00 9 ARG A N 9
ATOM 14047 C CA . ARG A 1 3 ? -4.541 -5.923 -7.092 1.00 0.00 9 ARG A CA 9
ATOM 14048 C C . ARG A 1 3 ? -4.282 -4.907 -8.200 1.00 0.00 9 ARG A C 9
ATOM 14049 O O . ARG A 1 3 ? -4.138 -5.270 -9.368 1.00 0.00 9 ARG A O 9
ATOM 14070 N N . GLU A 1 4 ? -4.225 -3.632 -7.828 1.00 0.00 10 GLU A N 9
ATOM 14071 C CA . GLU A 1 4 ? -3.989 -2.564 -8.793 1.00 0.00 10 GLU A CA 9
ATOM 14072 C C . GLU A 1 4 ? -2.778 -1.725 -8.397 1.00 0.00 10 GLU A C 9
ATOM 14073 O O . GLU A 1 4 ? -2.445 -1.611 -7.217 1.00 0.00 10 GLU A O 9
ATOM 14085 N N . PHE A 1 5 ? -2.126 -1.134 -9.394 1.00 0.00 11 PHE A N 9
ATOM 14086 C CA . PHE A 1 5 ? -0.953 -0.300 -9.159 1.00 0.00 11 PHE A CA 9
ATOM 14087 C C . PHE A 1 5 ? -1.351 1.170 -9.056 1.00 0.00 11 PHE A C 9
ATOM 14088 O O . PHE A 1 5 ? -2.301 1.612 -9.700 1.00 0.00 11 PHE A O 9
ATOM 14105 N N . LEU A 1 6 ? -0.623 1.923 -8.236 1.00 0.00 12 LEU A N 9
ATOM 14106 C CA . LEU A 1 6 ? -0.909 3.340 -8.048 1.00 0.00 12 LEU A CA 9
ATOM 14107 C C . LEU A 1 6 ? 0.366 4.177 -8.106 1.00 0.00 12 LEU A C 9
ATOM 14108 O O . LEU A 1 6 ? 1.198 4.122 -7.202 1.00 0.00 12 LEU A O 9
ATOM 14124 N N . THR A 1 7 ? 0.504 4.960 -9.172 1.00 0.00 13 THR A N 9
ATOM 14125 C CA . THR A 1 7 ? 1.667 5.820 -9.345 1.00 0.00 13 THR A CA 9
ATOM 14126 C C . THR A 1 7 ? 1.354 7.236 -8.867 1.00 0.00 13 THR A C 9
ATOM 14127 O O . THR A 1 7 ? 0.325 7.806 -9.235 1.00 0.00 13 THR A O 9
ATOM 14138 N N . PHE A 1 8 ? 2.227 7.796 -8.032 1.00 0.00 14 PHE A N 9
ATOM 14139 C CA . PHE A 1 8 ? 2.009 9.138 -7.501 1.00 0.00 14 PHE A CA 9
ATOM 14140 C C . PHE A 1 8 ? 3.298 9.950 -7.437 1.00 0.00 14 PHE A C 9
ATOM 14141 O O . PHE A 1 8 ? 4.392 9.436 -7.661 1.00 0.00 14 PHE A O 9
ATOM 14158 N N . GLU A 1 9 ? 3.145 11.230 -7.113 1.00 0.00 15 GLU A N 9
ATOM 14159 C CA . GLU A 1 9 ? 4.271 12.150 -6.992 1.00 0.00 15 GLU A CA 9
ATOM 14160 C C . GLU A 1 9 ? 4.189 12.875 -5.652 1.00 0.00 15 GLU A C 9
ATOM 14161 O O . GLU A 1 9 ? 3.274 13.665 -5.418 1.00 0.00 15 GLU A O 9
ATOM 14173 N N . VAL A 1 10 ? 5.129 12.577 -4.760 1.00 0.00 16 VAL A N 9
ATOM 14174 C CA . VAL A 1 10 ? 5.132 13.175 -3.429 1.00 0.00 16 VAL A CA 9
ATOM 14175 C C . VAL A 1 10 ? 6.174 14.283 -3.284 1.00 0.00 16 VAL A C 9
ATOM 14176 O O . VAL A 1 10 ? 7.375 14.029 -3.376 1.00 0.00 16 VAL A O 9
ATOM 14189 N N . PRO A 1 11 ? 5.731 15.532 -3.027 1.00 0.00 17 PRO A N 9
ATOM 14190 C CA . PRO A 1 11 ? 6.636 16.661 -2.841 1.00 0.00 17 PRO A CA 9
ATOM 14191 C C . PRO A 1 11 ? 7.098 16.764 -1.391 1.00 0.00 17 PRO A C 9
ATOM 14192 O O . PRO A 1 11 ? 6.276 16.777 -0.475 1.00 0.00 17 PRO A O 9
ATOM 14203 N N . LEU A 1 12 ? 8.409 16.823 -1.180 1.00 0.00 18 LEU A N 9
ATOM 14204 C CA . LEU A 1 12 ? 8.953 16.901 0.173 1.00 0.00 18 LEU A CA 9
ATOM 14205 C C . LEU A 1 12 ? 9.752 18.176 0.390 1.00 0.00 18 LEU A C 9
ATOM 14206 O O . LEU A 1 12 ? 10.666 18.212 1.212 1.00 0.00 18 LEU A O 9
ATOM 14222 N N . ASN A 1 13 ? 9.393 19.220 -0.343 1.00 0.00 19 ASN A N 9
ATOM 14223 C CA . ASN A 1 13 ? 10.063 20.519 -0.227 1.00 0.00 19 ASN A CA 9
ATOM 14224 C C . ASN A 1 13 ? 10.397 20.841 1.230 1.00 0.00 19 ASN A C 9
ATOM 14225 O O . ASN A 1 13 ? 11.386 21.513 1.522 1.00 0.00 19 ASN A O 9
ATOM 14236 N N . ASP A 1 14 ? 9.563 20.344 2.137 1.00 0.00 20 ASP A N 9
ATOM 14237 C CA . ASP A 1 14 ? 9.756 20.557 3.565 1.00 0.00 20 ASP A CA 9
ATOM 14238 C C . ASP A 1 14 ? 10.050 19.234 4.257 1.00 0.00 20 ASP A C 9
ATOM 14239 O O . ASP A 1 14 ? 10.772 19.186 5.253 1.00 0.00 20 ASP A O 9
ATOM 14248 N N . SER A 1 15 ? 9.482 18.162 3.717 1.00 0.00 21 SER A N 9
ATOM 14249 C CA . SER A 1 15 ? 9.675 16.832 4.271 1.00 0.00 21 SER A CA 9
ATOM 14250 C C . SER A 1 15 ? 11.089 16.322 3.997 1.00 0.00 21 SER A C 9
ATOM 14251 O O . SER A 1 15 ? 11.485 15.276 4.511 1.00 0.00 21 SER A O 9
ATOM 14259 N N . GLY A 1 16 ? 11.850 17.066 3.188 1.00 0.00 22 GLY A N 9
ATOM 14260 C CA . GLY A 1 16 ? 13.212 16.664 2.875 1.00 0.00 22 GLY A CA 9
ATOM 14261 C C . GLY A 1 16 ? 13.985 16.204 4.100 1.00 0.00 22 GLY A C 9
ATOM 14262 O O . GLY A 1 16 ? 14.891 15.376 3.998 1.00 0.00 22 GLY A O 9
ATOM 14266 N N . SER A 1 17 ? 13.620 16.741 5.261 1.00 0.00 23 SER A N 9
ATOM 14267 C CA . SER A 1 17 ? 14.277 16.378 6.512 1.00 0.00 23 SER A CA 9
ATOM 14268 C C . SER A 1 17 ? 13.644 15.127 7.114 1.00 0.00 23 SER A C 9
ATOM 14269 O O . SER A 1 17 ? 14.331 14.298 7.712 1.00 0.00 23 SER A O 9
ATOM 14277 N N . ALA A 1 18 ? 12.330 14.996 6.949 1.00 0.00 24 ALA A N 9
ATOM 14278 C CA . ALA A 1 18 ? 11.603 13.844 7.473 1.00 0.00 24 ALA A CA 9
ATOM 14279 C C . ALA A 1 18 ? 11.585 12.692 6.471 1.00 0.00 24 ALA A C 9
ATOM 14280 O O . ALA A 1 18 ? 10.879 11.703 6.668 1.00 0.00 24 ALA A O 9
ATOM 14287 N N . GLY A 1 19 ? 12.355 12.824 5.392 1.00 0.00 25 GLY A N 9
ATOM 14288 C CA . GLY A 1 19 ? 12.395 11.784 4.381 1.00 0.00 25 GLY A CA 9
ATOM 14289 C C . GLY A 1 19 ? 11.243 11.901 3.403 1.00 0.00 25 GLY A C 9
ATOM 14290 O O . GLY A 1 19 ? 11.450 11.971 2.191 1.00 0.00 25 GLY A O 9
ATOM 14294 N N . LEU A 1 20 ? 10.027 11.932 3.935 1.00 0.00 26 LEU A N 9
ATOM 14295 C CA . LEU A 1 20 ? 8.830 12.053 3.114 1.00 0.00 26 LEU A CA 9
ATOM 14296 C C . LEU A 1 20 ? 7.582 12.112 3.988 1.00 0.00 26 LEU A C 9
ATOM 14297 O O . LEU A 1 20 ? 6.633 12.828 3.677 1.00 0.00 26 LEU A O 9
ATOM 14313 N N . GLY A 1 21 ? 7.592 11.365 5.088 1.00 0.00 27 GLY A N 9
ATOM 14314 C CA . GLY A 1 21 ? 6.454 11.369 5.988 1.00 0.00 27 GLY A CA 9
ATOM 14315 C C . GLY A 1 21 ? 5.755 10.028 6.079 1.00 0.00 27 GLY A C 9
ATOM 14316 O O . GLY A 1 21 ? 4.526 9.972 6.110 1.00 0.00 27 GLY A O 9
ATOM 14320 N N . VAL A 1 22 ? 6.525 8.944 6.126 1.00 0.00 28 VAL A N 9
ATOM 14321 C CA . VAL A 1 22 ? 5.942 7.609 6.219 1.00 0.00 28 VAL A CA 9
ATOM 14322 C C . VAL A 1 22 ? 6.920 6.601 6.812 1.00 0.00 28 VAL A C 9
ATOM 14323 O O . VAL A 1 22 ? 8.134 6.787 6.755 1.00 0.00 28 VAL A O 9
ATOM 14336 N N . SER A 1 23 ? 6.373 5.520 7.355 1.00 0.00 29 SER A N 9
ATOM 14337 C CA . SER A 1 23 ? 7.179 4.455 7.934 1.00 0.00 29 SER A CA 9
ATOM 14338 C C . SER A 1 23 ? 6.963 3.172 7.140 1.00 0.00 29 SER A C 9
ATOM 14339 O O . SER A 1 23 ? 5.846 2.664 7.070 1.00 0.00 29 SER A O 9
ATOM 14347 N N . VAL A 1 24 ? 8.026 2.670 6.520 1.00 0.00 30 VAL A N 9
ATOM 14348 C CA . VAL A 1 24 ? 7.931 1.463 5.705 1.00 0.00 30 VAL A CA 9
ATOM 14349 C C . VAL A 1 24 ? 8.644 0.278 6.347 1.00 0.00 30 VAL A C 9
ATOM 14350 O O . VAL A 1 24 ? 9.651 0.438 7.035 1.00 0.00 30 VAL A O 9
ATOM 14363 N N . LYS A 1 25 ? 8.113 -0.917 6.097 1.00 0.00 31 LYS A N 9
ATOM 14364 C CA . LYS A 1 25 ? 8.693 -2.145 6.629 1.00 0.00 31 LYS A CA 9
ATOM 14365 C C . LYS A 1 25 ? 8.470 -3.301 5.656 1.00 0.00 31 LYS A C 9
ATOM 14366 O O . LYS A 1 25 ? 7.354 -3.524 5.187 1.00 0.00 31 LYS A O 9
ATOM 14385 N N . GLY A 1 26 ? 9.541 -4.021 5.341 1.00 0.00 32 GLY A N 9
ATOM 14386 C CA . GLY A 1 26 ? 9.438 -5.131 4.411 1.00 0.00 32 GLY A CA 9
ATOM 14387 C C . GLY A 1 26 ? 9.141 -6.455 5.084 1.00 0.00 32 GLY A C 9
ATOM 14388 O O . GLY A 1 26 ? 9.304 -6.599 6.296 1.00 0.00 32 GLY A O 9
ATOM 14392 N N . ASN A 1 27 ? 8.706 -7.425 4.286 1.00 0.00 33 ASN A N 9
ATOM 14393 C CA . ASN A 1 27 ? 8.385 -8.754 4.792 1.00 0.00 33 ASN A CA 9
ATOM 14394 C C . ASN A 1 27 ? 9.181 -9.820 4.046 1.00 0.00 33 ASN A C 9
ATOM 14395 O O . ASN A 1 27 ? 9.953 -9.511 3.140 1.00 0.00 33 ASN A O 9
ATOM 14406 N N . ARG A 1 28 ? 8.985 -11.076 4.433 1.00 0.00 34 ARG A N 9
ATOM 14407 C CA . ARG A 1 28 ? 9.681 -12.187 3.798 1.00 0.00 34 ARG A CA 9
ATOM 14408 C C . ARG A 1 28 ? 8.722 -13.336 3.512 1.00 0.00 34 ARG A C 9
ATOM 14409 O O . ARG A 1 28 ? 7.753 -13.544 4.240 1.00 0.00 34 ARG A O 9
ATOM 14430 N N . SER A 1 29 ? 8.996 -14.076 2.443 1.00 0.00 35 SER A N 9
ATOM 14431 C CA . SER A 1 29 ? 8.156 -15.203 2.058 1.00 0.00 35 SER A CA 9
ATOM 14432 C C . SER A 1 29 ? 8.022 -16.200 3.206 1.00 0.00 35 SER A C 9
ATOM 14433 O O . SER A 1 29 ? 9.018 -16.629 3.790 1.00 0.00 35 SER A O 9
ATOM 14441 N N . LYS A 1 30 ? 6.783 -16.562 3.528 1.00 0.00 36 LYS A N 9
ATOM 14442 C CA . LYS A 1 30 ? 6.519 -17.505 4.608 1.00 0.00 36 LYS A CA 9
ATOM 14443 C C . LYS A 1 30 ? 7.158 -18.861 4.323 1.00 0.00 36 LYS A C 9
ATOM 14444 O O . LYS A 1 30 ? 7.518 -19.594 5.245 1.00 0.00 36 LYS A O 9
ATOM 14463 N N . GLU A 1 31 ? 7.298 -19.190 3.042 1.00 0.00 37 GLU A N 9
ATOM 14464 C CA . GLU A 1 31 ? 7.894 -20.460 2.642 1.00 0.00 37 GLU A CA 9
ATOM 14465 C C . GLU A 1 31 ? 9.416 -20.393 2.715 1.00 0.00 37 GLU A C 9
ATOM 14466 O O . GLU A 1 31 ? 10.042 -21.118 3.487 1.00 0.00 37 GLU A O 9
ATOM 14478 N N . ASN A 1 32 ? 10.003 -19.518 1.906 1.00 0.00 38 ASN A N 9
ATOM 14479 C CA . ASN A 1 32 ? 11.453 -19.356 1.878 1.00 0.00 38 ASN A CA 9
ATOM 14480 C C . ASN A 1 32 ? 11.850 -17.950 2.314 1.00 0.00 38 ASN A C 9
ATOM 14481 O O . ASN A 1 32 ? 11.018 -17.046 2.359 1.00 0.00 38 ASN A O 9
ATOM 14492 N N . HIS A 1 33 ? 13.128 -17.773 2.633 1.00 0.00 39 HIS A N 9
ATOM 14493 C CA . HIS A 1 33 ? 13.637 -16.476 3.063 1.00 0.00 39 HIS A CA 9
ATOM 14494 C C . HIS A 1 33 ? 13.773 -15.524 1.879 1.00 0.00 39 HIS A C 9
ATOM 14495 O O . HIS A 1 33 ? 14.874 -15.090 1.540 1.00 0.00 39 HIS A O 9
ATOM 14510 N N . ALA A 1 34 ? 12.647 -15.205 1.250 1.00 0.00 40 ALA A N 9
ATOM 14511 C CA . ALA A 1 34 ? 12.640 -14.303 0.104 1.00 0.00 40 ALA A CA 9
ATOM 14512 C C . ALA A 1 34 ? 11.790 -13.070 0.383 1.00 0.00 40 ALA A C 9
ATOM 14513 O O . ALA A 1 34 ? 10.584 -13.173 0.607 1.00 0.00 40 ALA A O 9
ATOM 14520 N N . ASP A 1 35 ? 12.427 -11.903 0.368 1.00 0.00 41 ASP A N 9
ATOM 14521 C CA . ASP A 1 35 ? 11.730 -10.645 0.620 1.00 0.00 41 ASP A CA 9
ATOM 14522 C C . ASP A 1 35 ? 10.490 -10.516 -0.260 1.00 0.00 41 ASP A C 9
ATOM 14523 O O . ASP A 1 35 ? 10.494 -10.925 -1.421 1.00 0.00 41 ASP A O 9
ATOM 14532 N N . LEU A 1 36 ? 9.432 -9.943 0.302 1.00 0.00 42 LEU A N 9
ATOM 14533 C CA . LEU A 1 36 ? 8.185 -9.754 -0.430 1.00 0.00 42 LEU A CA 9
ATOM 14534 C C . LEU A 1 36 ? 7.963 -8.283 -0.780 1.00 0.00 42 LEU A C 9
ATOM 14535 O O . LEU A 1 36 ? 6.979 -7.936 -1.433 1.00 0.00 42 LEU A O 9
ATOM 14551 N N . GLY A 1 37 ? 8.878 -7.421 -0.344 1.00 0.00 43 GLY A N 9
ATOM 14552 C CA . GLY A 1 37 ? 8.755 -6.001 -0.623 1.00 0.00 43 GLY A CA 9
ATOM 14553 C C . GLY A 1 37 ? 8.456 -5.193 0.624 1.00 0.00 43 GLY A C 9
ATOM 14554 O O . GLY A 1 37 ? 8.345 -5.749 1.718 1.00 0.00 43 GLY A O 9
ATOM 14558 N N . ILE A 1 38 ? 8.327 -3.878 0.467 1.00 0.00 44 ILE A N 9
ATOM 14559 C CA . ILE A 1 38 ? 8.043 -2.999 1.595 1.00 0.00 44 ILE A CA 9
ATOM 14560 C C . ILE A 1 38 ? 6.622 -2.446 1.529 1.00 0.00 44 ILE A C 9
ATOM 14561 O O . ILE A 1 38 ? 6.133 -2.082 0.460 1.00 0.00 44 ILE A O 9
ATOM 14577 N N . PHE A 1 39 ? 5.969 -2.387 2.686 1.00 0.00 45 PHE A N 9
ATOM 14578 C CA . PHE A 1 39 ? 4.603 -1.880 2.779 1.00 0.00 45 PHE A CA 9
ATOM 14579 C C . PHE A 1 39 ? 4.540 -0.679 3.713 1.00 0.00 45 PHE A C 9
ATOM 14580 O O . PHE A 1 39 ? 5.259 -0.619 4.712 1.00 0.00 45 PHE A O 9
ATOM 14597 N N . VAL A 1 40 ? 3.676 0.272 3.381 1.00 0.00 46 VAL A N 9
ATOM 14598 C CA . VAL A 1 40 ? 3.516 1.470 4.194 1.00 0.00 46 VAL A CA 9
ATOM 14599 C C . VAL A 1 40 ? 3.007 1.112 5.586 1.00 0.00 46 VAL A C 9
ATOM 14600 O O . VAL A 1 40 ? 1.832 0.798 5.766 1.00 0.00 46 VAL A O 9
ATOM 14613 N N . LYS A 1 41 ? 3.902 1.156 6.566 1.00 0.00 47 LYS A N 9
ATOM 14614 C CA . LYS A 1 41 ? 3.548 0.833 7.943 1.00 0.00 47 LYS A CA 9
ATOM 14615 C C . LYS A 1 41 ? 2.648 1.907 8.536 1.00 0.00 47 LYS A C 9
ATOM 14616 O O . LYS A 1 41 ? 1.640 1.608 9.176 1.00 0.00 47 LYS A O 9
ATOM 14635 N N . SER A 1 42 ? 3.018 3.162 8.315 1.00 0.00 48 SER A N 9
ATOM 14636 C CA . SER A 1 42 ? 2.244 4.286 8.826 1.00 0.00 48 SER A CA 9
ATOM 14637 C C . SER A 1 42 ? 2.701 5.596 8.195 1.00 0.00 48 SER A C 9
ATOM 14638 O O . SER A 1 42 ? 3.888 5.919 8.202 1.00 0.00 48 SER A O 9
ATOM 14646 N N . ILE A 1 43 ? 1.749 6.347 7.651 1.00 0.00 49 ILE A N 9
ATOM 14647 C CA . ILE A 1 43 ? 2.055 7.623 7.016 1.00 0.00 49 ILE A CA 9
ATOM 14648 C C . ILE A 1 43 ? 1.979 8.765 8.019 1.00 0.00 49 ILE A C 9
ATOM 14649 O O . ILE A 1 43 ? 0.943 8.995 8.643 1.00 0.00 49 ILE A O 9
ATOM 14665 N N . ILE A 1 44 ? 3.081 9.487 8.155 1.00 0.00 50 ILE A N 9
ATOM 14666 C CA . ILE A 1 44 ? 3.146 10.619 9.067 1.00 0.00 50 ILE A CA 9
ATOM 14667 C C . ILE A 1 44 ? 2.131 11.683 8.661 1.00 0.00 50 ILE A C 9
ATOM 14668 O O . ILE A 1 44 ? 2.290 12.341 7.633 1.00 0.00 50 ILE A O 9
ATOM 14684 N N . ASN A 1 45 ? 1.090 11.846 9.471 1.00 0.00 51 ASN A N 9
ATOM 14685 C CA . ASN A 1 45 ? 0.055 12.832 9.189 1.00 0.00 51 ASN A CA 9
ATOM 14686 C C . ASN A 1 45 ? 0.626 14.244 9.259 1.00 0.00 51 ASN A C 9
ATOM 14687 O O . ASN A 1 45 ? 0.407 14.970 10.230 1.00 0.00 51 ASN A O 9
ATOM 14698 N N . GLY A 1 46 ? 1.366 14.617 8.225 1.00 0.00 52 GLY A N 9
ATOM 14699 C CA . GLY A 1 46 ? 1.974 15.931 8.171 1.00 0.00 52 GLY A CA 9
ATOM 14700 C C . GLY A 1 46 ? 3.118 15.981 7.181 1.00 0.00 52 GLY A C 9
ATOM 14701 O O . GLY A 1 46 ? 3.410 17.032 6.611 1.00 0.00 52 GLY A O 9
ATOM 14705 N N . GLY A 1 47 ? 3.768 14.838 6.972 1.00 0.00 53 GLY A N 9
ATOM 14706 C CA . GLY A 1 47 ? 4.876 14.778 6.043 1.00 0.00 53 GLY A CA 9
ATOM 14707 C C . GLY A 1 47 ? 4.430 14.811 4.593 1.00 0.00 53 GLY A C 9
ATOM 14708 O O . GLY A 1 47 ? 3.248 14.654 4.292 1.00 0.00 53 GLY A O 9
ATOM 14712 N N . ALA A 1 48 ? 5.390 15.018 3.701 1.00 0.00 54 ALA A N 9
ATOM 14713 C CA . ALA A 1 48 ? 5.140 15.087 2.262 1.00 0.00 54 ALA A CA 9
ATOM 14714 C C . ALA A 1 48 ? 4.133 14.042 1.786 1.00 0.00 54 ALA A C 9
ATOM 14715 O O . ALA A 1 48 ? 3.240 14.344 0.994 1.00 0.00 54 ALA A O 9
ATOM 14722 N N . ALA A 1 49 ? 4.302 12.815 2.250 1.00 0.00 55 ALA A N 9
ATOM 14723 C CA . ALA A 1 49 ? 3.428 11.718 1.848 1.00 0.00 55 ALA A CA 9
ATOM 14724 C C . ALA A 1 49 ? 1.980 11.961 2.249 1.00 0.00 55 ALA A C 9
ATOM 14725 O O . ALA A 1 49 ? 1.061 11.693 1.475 1.00 0.00 55 ALA A O 9
ATOM 14732 N N . SER A 1 50 ? 1.777 12.461 3.458 1.00 0.00 56 SER A N 9
ATOM 14733 C CA . SER A 1 50 ? 0.432 12.728 3.949 1.00 0.00 56 SER A CA 9
ATOM 14734 C C . SER A 1 50 ? -0.147 13.971 3.279 1.00 0.00 56 SER A C 9
ATOM 14735 O O . SER A 1 50 ? -1.364 14.132 3.184 1.00 0.00 56 SER A O 9
ATOM 14743 N N . LYS A 1 51 ? 0.740 14.846 2.819 1.00 0.00 57 LYS A N 9
ATOM 14744 C CA . LYS A 1 51 ? 0.338 16.080 2.158 1.00 0.00 57 LYS A CA 9
ATOM 14745 C C . LYS A 1 51 ? -0.098 15.808 0.723 1.00 0.00 57 LYS A C 9
ATOM 14746 O O . LYS A 1 51 ? -1.006 16.459 0.206 1.00 0.00 57 LYS A O 9
ATOM 14765 N N . ASP A 1 52 ? 0.552 14.838 0.088 1.00 0.00 58 ASP A N 9
ATOM 14766 C CA . ASP A 1 52 ? 0.232 14.475 -1.287 1.00 0.00 58 ASP A CA 9
ATOM 14767 C C . ASP A 1 52 ? -1.217 14.013 -1.400 1.00 0.00 58 ASP A C 9
ATOM 14768 O O . ASP A 1 52 ? -1.876 14.245 -2.413 1.00 0.00 58 ASP A O 9
ATOM 14777 N N . GLY A 1 53 ? -1.706 13.361 -0.349 1.00 0.00 59 GLY A N 9
ATOM 14778 C CA . GLY A 1 53 ? -3.075 12.879 -0.347 1.00 0.00 59 GLY A CA 9
ATOM 14779 C C . GLY A 1 53 ? -3.278 11.681 -1.255 1.00 0.00 59 GLY A C 9
ATOM 14780 O O . GLY A 1 53 ? -4.399 11.402 -1.680 1.00 0.00 59 GLY A O 9
ATOM 14784 N N . ARG A 1 54 ? -2.194 10.967 -1.551 1.00 0.00 60 ARG A N 9
ATOM 14785 C CA . ARG A 1 54 ? -2.270 9.793 -2.413 1.00 0.00 60 ARG A CA 9
ATOM 14786 C C . ARG A 1 54 ? -1.678 8.567 -1.724 1.00 0.00 60 ARG A C 9
ATOM 14787 O O . ARG A 1 54 ? -1.961 7.432 -2.106 1.00 0.00 60 ARG A O 9
ATOM 14808 N N . LEU A 1 55 ? -0.851 8.803 -0.709 1.00 0.00 61 LEU A N 9
ATOM 14809 C CA . LEU A 1 55 ? -0.218 7.718 0.026 1.00 0.00 61 LEU A CA 9
ATOM 14810 C C . LEU A 1 55 ? -1.191 7.070 1.003 1.00 0.00 61 LEU A C 9
ATOM 14811 O O . LEU A 1 55 ? -1.966 7.754 1.674 1.00 0.00 61 LEU A O 9
ATOM 14827 N N . ARG A 1 56 ? -1.139 5.746 1.078 1.00 0.00 62 ARG A N 9
ATOM 14828 C CA . ARG A 1 56 ? -2.009 4.991 1.971 1.00 0.00 62 ARG A CA 9
ATOM 14829 C C . ARG A 1 56 ? -1.222 3.894 2.678 1.00 0.00 62 ARG A C 9
ATOM 14830 O O . ARG A 1 56 ? -0.369 3.242 2.075 1.00 0.00 62 ARG A O 9
ATOM 14851 N N . VAL A 1 57 ? -1.508 3.695 3.959 1.00 0.00 63 VAL A N 9
ATOM 14852 C CA . VAL A 1 57 ? -0.821 2.677 4.742 1.00 0.00 63 VAL A CA 9
ATOM 14853 C C . VAL A 1 57 ? -1.188 1.275 4.262 1.00 0.00 63 VAL A C 9
ATOM 14854 O O . VAL A 1 57 ? -2.325 1.030 3.862 1.00 0.00 63 VAL A O 9
ATOM 14867 N N . ASN A 1 58 ? -0.209 0.368 4.301 1.00 0.00 64 ASN A N 9
ATOM 14868 C CA . ASN A 1 58 ? -0.398 -1.019 3.869 1.00 0.00 64 ASN A CA 9
ATOM 14869 C C . ASN A 1 58 ? -0.242 -1.150 2.356 1.00 0.00 64 ASN A C 9
ATOM 14870 O O . ASN A 1 58 ? -0.495 -2.213 1.790 1.00 0.00 64 ASN A O 9
ATOM 14881 N N . ASP A 1 59 ? 0.193 -0.072 1.707 1.00 0.00 65 ASP A N 9
ATOM 14882 C CA . ASP A 1 59 ? 0.398 -0.082 0.267 1.00 0.00 65 ASP A CA 9
ATOM 14883 C C . ASP A 1 59 ? 1.780 -0.635 -0.060 1.00 0.00 65 ASP A C 9
ATOM 14884 O O . ASP A 1 59 ? 2.788 -0.159 0.461 1.00 0.00 65 ASP A O 9
ATOM 14893 N N . GLN A 1 60 ? 1.821 -1.649 -0.915 1.00 0.00 66 GLN A N 9
ATOM 14894 C CA . GLN A 1 60 ? 3.078 -2.272 -1.300 1.00 0.00 66 GLN A CA 9
ATOM 14895 C C . GLN A 1 60 ? 3.810 -1.419 -2.329 1.00 0.00 66 GLN A C 9
ATOM 14896 O O . GLN A 1 60 ? 3.223 -0.983 -3.317 1.00 0.00 66 GLN A O 9
ATOM 14910 N N . LEU A 1 61 ? 5.098 -1.192 -2.092 1.00 0.00 67 LEU A N 9
ATOM 14911 C CA . LEU A 1 61 ? 5.910 -0.394 -3.002 1.00 0.00 67 LEU A CA 9
ATOM 14912 C C . LEU A 1 61 ? 6.498 -1.265 -4.106 1.00 0.00 67 LEU A C 9
ATOM 14913 O O . LEU A 1 61 ? 6.897 -2.404 -3.865 1.00 0.00 67 LEU A O 9
ATOM 14929 N N . ILE A 1 62 ? 6.543 -0.722 -5.316 1.00 0.00 68 ILE A N 9
ATOM 14930 C CA . ILE A 1 62 ? 7.078 -1.452 -6.459 1.00 0.00 68 ILE A CA 9
ATOM 14931 C C . ILE A 1 62 ? 8.193 -0.673 -7.147 1.00 0.00 68 ILE A C 9
ATOM 14932 O O . ILE A 1 62 ? 9.169 -1.260 -7.615 1.00 0.00 68 ILE A O 9
ATOM 14948 N N . ALA A 1 63 ? 8.049 0.647 -7.209 1.00 0.00 69 ALA A N 9
ATOM 14949 C CA . ALA A 1 63 ? 9.054 1.487 -7.849 1.00 0.00 69 ALA A CA 9
ATOM 14950 C C . ALA A 1 63 ? 9.058 2.897 -7.273 1.00 0.00 69 ALA A C 9
ATOM 14951 O O . ALA A 1 63 ? 8.013 3.437 -6.908 1.00 0.00 69 ALA A O 9
ATOM 14958 N N . VAL A 1 64 ? 10.244 3.488 -7.204 1.00 0.00 70 VAL A N 9
ATOM 14959 C CA . VAL A 1 64 ? 10.402 4.840 -6.684 1.00 0.00 70 VAL A CA 9
ATOM 14960 C C . VAL A 1 64 ? 11.294 5.667 -7.603 1.00 0.00 70 VAL A C 9
ATOM 14961 O O . VAL A 1 64 ? 12.377 5.226 -7.986 1.00 0.00 70 VAL A O 9
ATOM 14974 N N . ASN A 1 65 ? 10.831 6.860 -7.963 1.00 0.00 71 ASN A N 9
ATOM 14975 C CA . ASN A 1 65 ? 11.593 7.736 -8.849 1.00 0.00 71 ASN A CA 9
ATOM 14976 C C . ASN A 1 65 ? 11.772 7.091 -10.223 1.00 0.00 71 ASN A C 9
ATOM 14977 O O . ASN A 1 65 ? 12.654 7.479 -10.988 1.00 0.00 71 ASN A O 9
ATOM 14988 N N . GLY A 1 66 ? 10.940 6.099 -10.520 1.00 0.00 72 GLY A N 9
ATOM 14989 C CA . GLY A 1 66 ? 11.037 5.408 -11.791 1.00 0.00 72 GLY A CA 9
ATOM 14990 C C . GLY A 1 66 ? 12.036 4.270 -11.736 1.00 0.00 72 GLY A C 9
ATOM 14991 O O . GLY A 1 66 ? 12.604 3.880 -12.757 1.00 0.00 72 GLY A O 9
ATOM 14995 N N . GLU A 1 67 ? 12.255 3.745 -10.535 1.00 0.00 73 GLU A N 9
ATOM 14996 C CA . GLU A 1 67 ? 13.198 2.651 -10.332 1.00 0.00 73 GLU A CA 9
ATOM 14997 C C . GLU A 1 67 ? 12.577 1.560 -9.467 1.00 0.00 73 GLU A C 9
ATOM 14998 O O . GLU A 1 67 ? 12.454 1.711 -8.252 1.00 0.00 73 GLU A O 9
ATOM 15010 N N . SER A 1 68 ? 12.181 0.463 -10.102 1.00 0.00 74 SER A N 9
ATOM 15011 C CA . SER A 1 68 ? 11.566 -0.652 -9.393 1.00 0.00 74 SER A CA 9
ATOM 15012 C C . SER A 1 68 ? 12.533 -1.268 -8.388 1.00 0.00 74 SER A C 9
ATOM 15013 O O . SER A 1 68 ? 13.749 -1.134 -8.518 1.00 0.00 74 SER A O 9
ATOM 15021 N N . LEU A 1 69 ? 11.982 -1.944 -7.385 1.00 0.00 75 LEU A N 9
ATOM 15022 C CA . LEU A 1 69 ? 12.794 -2.584 -6.354 1.00 0.00 75 LEU A CA 9
ATOM 15023 C C . LEU A 1 69 ? 12.478 -4.077 -6.252 1.00 0.00 75 LEU A C 9
ATOM 15024 O O . LEU A 1 69 ? 12.931 -4.752 -5.328 1.00 0.00 75 LEU A O 9
ATOM 15040 N N . LEU A 1 70 ? 11.700 -4.589 -7.204 1.00 0.00 76 LEU A N 9
ATOM 15041 C CA . LEU A 1 70 ? 11.331 -5.999 -7.211 1.00 0.00 76 LEU A CA 9
ATOM 15042 C C . LEU A 1 70 ? 12.567 -6.887 -7.331 1.00 0.00 76 LEU A C 9
ATOM 15043 O O . LEU A 1 70 ? 12.559 -8.041 -6.903 1.00 0.00 76 LEU A O 9
ATOM 15059 N N . GLY A 1 71 ? 13.628 -6.341 -7.918 1.00 0.00 77 GLY A N 9
ATOM 15060 C CA . GLY A 1 71 ? 14.854 -7.100 -8.086 1.00 0.00 77 GLY A CA 9
ATOM 15061 C C . GLY A 1 71 ? 15.845 -6.863 -6.963 1.00 0.00 77 GLY A C 9
ATOM 15062 O O . GLY A 1 71 ? 17.052 -7.023 -7.148 1.00 0.00 77 GLY A O 9
ATOM 15066 N N . LYS A 1 72 ? 15.339 -6.484 -5.793 1.00 0.00 78 LYS A N 9
ATOM 15067 C CA . LYS A 1 72 ? 16.191 -6.227 -4.639 1.00 0.00 78 LYS A CA 9
ATOM 15068 C C . LYS A 1 72 ? 15.453 -6.500 -3.339 1.00 0.00 78 LYS A C 9
ATOM 15069 O O . LYS A 1 72 ? 14.224 -6.545 -3.300 1.00 0.00 78 LYS A O 9
ATOM 15088 N N . ALA A 1 73 ? 16.224 -6.684 -2.281 1.00 0.00 79 ALA A N 9
ATOM 15089 C CA . ALA A 1 73 ? 15.671 -6.959 -0.967 1.00 0.00 79 ALA A CA 9
ATOM 15090 C C . ALA A 1 73 ? 14.869 -5.770 -0.449 1.00 0.00 79 ALA A C 9
ATOM 15091 O O . ALA A 1 73 ? 15.055 -4.641 -0.904 1.00 0.00 79 ALA A O 9
ATOM 15098 N N . ASN A 1 74 ? 13.973 -6.029 0.497 1.00 0.00 80 ASN A N 9
ATOM 15099 C CA . ASN A 1 74 ? 13.140 -4.976 1.068 1.00 0.00 80 ASN A CA 9
ATOM 15100 C C . ASN A 1 74 ? 13.990 -3.861 1.668 1.00 0.00 80 ASN A C 9
ATOM 15101 O O . ASN A 1 74 ? 13.744 -2.682 1.419 1.00 0.00 80 ASN A O 9
ATOM 15112 N N . GLN A 1 75 ? 14.989 -4.237 2.464 1.00 0.00 81 GLN A N 9
ATOM 15113 C CA . GLN A 1 75 ? 15.864 -3.257 3.094 1.00 0.00 81 GLN A CA 9
ATOM 15114 C C . GLN A 1 75 ? 16.554 -2.390 2.041 1.00 0.00 81 GLN A C 9
ATOM 15115 O O . GLN A 1 75 ? 16.727 -1.185 2.226 1.00 0.00 81 GLN A O 9
ATOM 15129 N N . GLU A 1 76 ? 16.930 -3.014 0.930 1.00 0.00 82 GLU A N 9
ATOM 15130 C CA . GLU A 1 76 ? 17.583 -2.306 -0.161 1.00 0.00 82 GLU A CA 9
ATOM 15131 C C . GLU A 1 76 ? 16.589 -1.393 -0.856 1.00 0.00 82 GLU A C 9
ATOM 15132 O O . GLU A 1 76 ? 16.925 -0.281 -1.265 1.00 0.00 82 GLU A O 9
ATOM 15144 N N . ALA A 1 77 ? 15.360 -1.877 -0.986 1.00 0.00 83 ALA A N 9
ATOM 15145 C CA . ALA A 1 77 ? 14.309 -1.112 -1.631 1.00 0.00 83 ALA A CA 9
ATOM 15146 C C . ALA A 1 77 ? 13.942 0.110 -0.801 1.00 0.00 83 ALA A C 9
ATOM 15147 O O . ALA A 1 77 ? 13.835 1.219 -1.326 1.00 0.00 83 ALA A O 9
ATOM 15154 N N . MET A 1 78 ? 13.772 -0.093 0.499 1.00 0.00 84 MET A N 9
ATOM 15155 C CA . MET A 1 78 ? 13.443 1.007 1.397 1.00 0.00 84 MET A CA 9
ATOM 15156 C C . MET A 1 78 ? 14.594 2.003 1.429 1.00 0.00 84 MET A C 9
ATOM 15157 O O . MET A 1 78 ? 14.391 3.202 1.612 1.00 0.00 84 MET A O 9
ATOM 15171 N N . GLU A 1 79 ? 15.806 1.494 1.220 1.00 0.00 85 GLU A N 9
ATOM 15172 C CA . GLU A 1 79 ? 16.993 2.333 1.191 1.00 0.00 85 GLU A CA 9
ATOM 15173 C C . GLU A 1 79 ? 17.117 2.989 -0.180 1.00 0.00 85 GLU A C 9
ATOM 15174 O O . GLU A 1 79 ? 17.630 4.099 -0.312 1.00 0.00 85 GLU A O 9
ATOM 15186 N N . THR A 1 80 ? 16.622 2.285 -1.195 1.00 0.00 86 THR A N 9
ATOM 15187 C CA . THR A 1 80 ? 16.649 2.779 -2.563 1.00 0.00 86 THR A CA 9
ATOM 15188 C C . THR A 1 80 ? 15.651 3.919 -2.731 1.00 0.00 86 THR A C 9
ATOM 15189 O O . THR A 1 80 ? 15.902 4.875 -3.460 1.00 0.00 86 THR A O 9
ATOM 15200 N N . LEU A 1 81 ? 14.525 3.825 -2.031 1.00 0.00 87 LEU A N 9
ATOM 15201 C CA . LEU A 1 81 ? 13.514 4.869 -2.088 1.00 0.00 87 LEU A CA 9
ATOM 15202 C C . LEU A 1 81 ? 13.956 6.025 -1.210 1.00 0.00 87 LEU A C 9
ATOM 15203 O O . LEU A 1 81 ? 13.708 7.192 -1.514 1.00 0.00 87 LEU A O 9
ATOM 15219 N N . ARG A 1 82 ? 14.629 5.674 -0.120 1.00 0.00 88 ARG A N 9
ATOM 15220 C CA . ARG A 1 82 ? 15.144 6.648 0.826 1.00 0.00 88 ARG A CA 9
ATOM 15221 C C . ARG A 1 82 ? 16.116 7.601 0.140 1.00 0.00 88 ARG A C 9
ATOM 15222 O O . ARG A 1 82 ? 15.976 8.821 0.228 1.00 0.00 88 ARG A O 9
ATOM 15243 N N . ARG A 1 83 ? 17.098 7.034 -0.551 1.00 0.00 89 ARG A N 9
ATOM 15244 C CA . ARG A 1 83 ? 18.086 7.831 -1.262 1.00 0.00 89 ARG A CA 9
ATOM 15245 C C . ARG A 1 83 ? 17.456 8.459 -2.503 1.00 0.00 89 ARG A C 9
ATOM 15246 O O . ARG A 1 83 ? 17.805 9.568 -2.897 1.00 0.00 89 ARG A O 9
ATOM 15267 N N . SER A 1 84 ? 16.520 7.741 -3.111 1.00 0.00 90 SER A N 9
ATOM 15268 C CA . SER A 1 84 ? 15.835 8.230 -4.299 1.00 0.00 90 SER A CA 9
ATOM 15269 C C . SER A 1 84 ? 14.901 9.378 -3.941 1.00 0.00 90 SER A C 9
ATOM 15270 O O . SER A 1 84 ? 14.651 10.267 -4.754 1.00 0.00 90 SER A O 9
ATOM 15278 N N . MET A 1 85 ? 14.387 9.350 -2.715 1.00 0.00 91 MET A N 9
ATOM 15279 C CA . MET A 1 85 ? 13.479 10.386 -2.245 1.00 0.00 91 MET A CA 9
ATOM 15280 C C . MET A 1 85 ? 14.245 11.571 -1.665 1.00 0.00 91 MET A C 9
ATOM 15281 O O . MET A 1 85 ? 13.723 12.684 -1.600 1.00 0.00 91 MET A O 9
ATOM 15295 N N . SER A 1 86 ? 15.478 11.327 -1.229 1.00 0.00 92 SER A N 9
ATOM 15296 C CA . SER A 1 86 ? 16.295 12.385 -0.638 1.00 0.00 92 SER A CA 9
ATOM 15297 C C . SER A 1 86 ? 17.585 12.622 -1.424 1.00 0.00 92 SER A C 9
ATOM 15298 O O . SER A 1 86 ? 18.616 12.966 -0.843 1.00 0.00 92 SER A O 9
ATOM 15306 N N . THR A 1 87 ? 17.532 12.442 -2.740 1.00 0.00 93 THR A N 9
ATOM 15307 C CA . THR A 1 87 ? 18.710 12.648 -3.577 1.00 0.00 93 THR A CA 9
ATOM 15308 C C . THR A 1 87 ? 18.349 12.800 -5.058 1.00 0.00 93 THR A C 9
ATOM 15309 O O . THR A 1 87 ? 19.067 13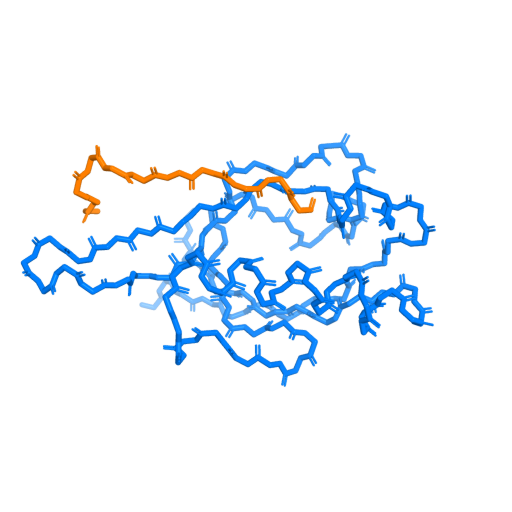.456 -5.809 1.00 0.00 93 THR A O 9
ATOM 15320 N N . GLU A 1 88 ? 17.247 12.188 -5.477 1.00 0.00 94 GLU A N 9
ATOM 15321 C CA . GLU A 1 88 ? 16.818 12.269 -6.869 1.00 0.00 94 GLU A CA 9
ATOM 15322 C C . GLU A 1 88 ? 15.410 12.839 -6.979 1.00 0.00 94 GLU A C 9
ATOM 15323 O O . GLU A 1 88 ? 15.107 13.603 -7.895 1.00 0.00 94 GLU A O 9
ATOM 15335 N N . GLY A 1 89 ? 14.557 12.473 -6.033 1.00 0.00 95 GLY A N 9
ATOM 15336 C CA . GLY A 1 89 ? 13.194 12.966 -6.032 1.00 0.00 95 GLY A CA 9
ATOM 15337 C C . GLY A 1 89 ? 13.104 14.342 -5.412 1.00 0.00 95 GLY A C 9
ATOM 15338 O O . GLY A 1 89 ? 12.289 15.168 -5.822 1.00 0.00 95 GLY A O 9
ATOM 15342 N N . ASN A 1 90 ? 13.961 14.588 -4.430 1.00 0.00 96 ASN A N 9
ATOM 15343 C CA . ASN A 1 90 ? 14.002 15.872 -3.749 1.00 0.00 96 ASN A CA 9
ATOM 15344 C C . ASN A 1 90 ? 14.618 16.928 -4.665 1.00 0.00 96 ASN A C 9
ATOM 15345 O O . ASN A 1 90 ? 14.239 18.097 -4.624 1.00 0.00 96 ASN A O 9
ATOM 15356 N N . LYS A 1 91 ? 15.568 16.499 -5.499 1.00 0.00 97 LYS A N 9
ATOM 15357 C CA . LYS A 1 91 ? 16.239 17.401 -6.437 1.00 0.00 97 LYS A CA 9
ATOM 15358 C C . LYS A 1 91 ? 15.250 18.377 -7.062 1.00 0.00 97 LYS A C 9
ATOM 15359 O O . LYS A 1 91 ? 15.507 19.580 -7.136 1.00 0.00 97 LYS A O 9
ATOM 15378 N N . ARG A 1 92 ? 14.117 17.850 -7.501 1.00 0.00 98 ARG A N 9
ATOM 15379 C CA . ARG A 1 92 ? 13.077 18.667 -8.111 1.00 0.00 98 ARG A CA 9
ATOM 15380 C C . ARG A 1 92 ? 12.087 19.159 -7.059 1.00 0.00 98 ARG A C 9
ATOM 15381 O O . ARG A 1 92 ? 11.423 20.178 -7.245 1.00 0.00 98 ARG A O 9
ATOM 15402 N N . GLY A 1 93 ? 11.993 18.427 -5.949 1.00 0.00 99 GLY A N 9
ATOM 15403 C CA . GLY A 1 93 ? 11.084 18.807 -4.884 1.00 0.00 99 GLY A CA 9
ATOM 15404 C C . GLY A 1 93 ? 10.018 17.759 -4.619 1.00 0.00 99 GLY A C 9
ATOM 15405 O O . GLY A 1 93 ? 9.225 17.898 -3.689 1.00 0.00 99 GLY A O 9
ATOM 15409 N N . MET A 1 94 ? 9.993 16.710 -5.440 1.00 0.00 100 MET A N 9
ATOM 15410 C CA . MET A 1 94 ? 9.013 15.643 -5.289 1.00 0.00 100 MET A CA 9
ATOM 15411 C C . MET A 1 94 ? 9.517 14.344 -5.906 1.00 0.00 100 MET A C 9
ATOM 15412 O O . MET A 1 94 ? 10.199 14.353 -6.931 1.00 0.00 100 MET A O 9
ATOM 15426 N N . ILE A 1 95 ? 9.179 13.228 -5.269 1.00 0.00 101 ILE A N 9
ATOM 15427 C CA . ILE A 1 95 ? 9.598 11.917 -5.742 1.00 0.00 101 ILE A CA 9
ATOM 15428 C C . ILE A 1 95 ? 8.406 11.105 -6.251 1.00 0.00 101 ILE A C 9
ATOM 15429 O O . ILE A 1 95 ? 7.303 11.198 -5.712 1.00 0.00 101 ILE A O 9
ATOM 15445 N N . GLN A 1 96 ? 8.643 10.302 -7.286 1.00 0.00 102 GLN A N 9
ATOM 15446 C CA . GLN A 1 96 ? 7.594 9.465 -7.858 1.00 0.00 102 GLN A CA 9
ATOM 15447 C C . GLN A 1 96 ? 7.507 8.144 -7.103 1.00 0.00 102 GLN A C 9
ATOM 15448 O O . GLN A 1 96 ? 8.523 7.593 -6.682 1.00 0.00 102 GLN A O 9
ATOM 15462 N N . LEU A 1 97 ? 6.290 7.643 -6.919 1.00 0.00 103 LEU A N 9
ATOM 15463 C CA . LEU A 1 97 ? 6.089 6.392 -6.198 1.00 0.00 103 LEU A CA 9
ATOM 15464 C C . LEU A 1 97 ? 5.129 5.470 -6.928 1.00 0.00 103 LEU A C 9
ATOM 15465 O O . LEU A 1 97 ? 4.103 5.904 -7.447 1.00 0.00 103 LEU A O 9
ATOM 15481 N N . ILE A 1 98 ? 5.459 4.187 -6.934 1.00 0.00 104 ILE A N 9
ATOM 15482 C CA . ILE A 1 98 ? 4.621 3.181 -7.564 1.00 0.00 104 ILE A CA 9
ATOM 15483 C C . ILE A 1 98 ? 4.328 2.064 -6.566 1.00 0.00 104 ILE A C 9
ATOM 15484 O O . ILE A 1 98 ? 5.231 1.335 -6.160 1.00 0.00 104 ILE A O 9
ATOM 15500 N N . VAL A 1 99 ? 3.070 1.952 -6.161 1.00 0.00 105 VAL A N 9
ATOM 15501 C CA . VAL A 1 99 ? 2.670 0.939 -5.194 1.00 0.00 105 VAL A CA 9
ATOM 15502 C C . VAL A 1 99 ? 1.529 0.079 -5.725 1.00 0.00 105 VAL A C 9
ATOM 15503 O O . VAL A 1 99 ? 1.008 0.322 -6.812 1.00 0.00 105 VAL A O 9
ATOM 15516 N N . ALA A 1 100 ? 1.148 -0.927 -4.948 1.00 0.00 106 ALA A N 9
ATOM 15517 C CA . ALA A 1 100 ? 0.067 -1.823 -5.336 1.00 0.00 106 ALA A CA 9
ATOM 15518 C C . ALA A 1 100 ? -0.696 -2.316 -4.111 1.00 0.00 106 ALA A C 9
ATOM 15519 O O . ALA A 1 100 ? -0.093 -2.672 -3.097 1.00 0.00 106 ALA A O 9
ATOM 15526 N N . ARG A 1 101 ? -2.021 -2.331 -4.205 1.00 0.00 107 ARG A N 9
ATOM 15527 C CA . ARG A 1 101 ? -2.859 -2.778 -3.096 1.00 0.00 107 ARG A CA 9
ATOM 15528 C C . ARG A 1 101 ? -4.160 -3.390 -3.600 1.00 0.00 107 ARG A C 9
ATOM 15529 O O . ARG A 1 101 ? -4.390 -3.482 -4.805 1.00 0.00 107 ARG A O 9
ATOM 15550 N N . ARG A 1 102 ? -5.007 -3.809 -2.667 1.00 0.00 108 ARG A N 9
ATOM 15551 C CA . ARG A 1 102 ? -6.288 -4.415 -3.010 1.00 0.00 108 ARG A CA 9
ATOM 15552 C C . ARG A 1 102 ? -7.400 -3.370 -3.021 1.00 0.00 108 ARG A C 9
ATOM 15553 O O . ARG A 1 102 ? -7.380 -2.422 -2.237 1.00 0.00 108 ARG A O 9
ATOM 15574 N N . ILE A 1 103 ? -8.368 -3.552 -3.912 1.00 0.00 109 ILE A N 9
ATOM 15575 C CA . ILE A 1 103 ? -9.488 -2.625 -4.023 1.00 0.00 109 ILE A CA 9
ATOM 15576 C C . ILE A 1 103 ? -10.478 -2.822 -2.883 1.00 0.00 109 ILE A C 9
ATOM 15577 O O . ILE A 1 103 ? -10.700 -1.921 -2.074 1.00 0.00 109 ILE A O 9
ATOM 15593 N N . SER A 1 104 ? -11.071 -4.008 -2.826 1.00 0.00 110 SER A N 9
ATOM 15594 C CA . SER A 1 104 ? -12.042 -4.330 -1.786 1.00 0.00 110 SER A CA 9
ATOM 15595 C C . SER A 1 104 ? -13.219 -3.360 -1.822 1.00 0.00 110 SER A C 9
ATOM 15596 O O . SER A 1 104 ? -13.286 -2.420 -1.029 1.00 0.00 110 SER A O 9
ATOM 15604 N N . ASP B 2 1 ? 3.511 -14.424 6.459 1.00 0.00 3 ASP B N 9
ATOM 15605 C CA . ASP B 2 1 ? 4.213 -13.765 5.364 1.00 0.00 3 ASP B CA 9
ATOM 15606 C C . ASP B 2 1 ? 5.338 -12.878 5.887 1.00 0.00 3 ASP B C 9
ATOM 15607 O O . ASP B 2 1 ? 5.677 -11.861 5.280 1.00 0.00 3 ASP B O 9
ATOM 15616 N N . GLU B 2 2 ? 5.911 -13.267 7.022 1.00 0.00 4 GLU B N 9
ATOM 15617 C CA . GLU B 2 2 ? 6.995 -12.510 7.631 1.00 0.00 4 GLU B CA 9
ATOM 15618 C C . GLU B 2 2 ? 8.124 -13.434 8.074 1.00 0.00 4 GLU B C 9
ATOM 15619 O O . GLU B 2 2 ? 7.970 -14.655 8.091 1.00 0.00 4 GLU B O 9
ATOM 15631 N N . ASP B 2 3 ? 9.258 -12.841 8.435 1.00 0.00 5 ASP B N 9
ATOM 15632 C CA . ASP B 2 3 ? 10.413 -13.609 8.882 1.00 0.00 5 ASP B CA 9
ATOM 15633 C C . ASP B 2 3 ? 10.647 -13.415 10.377 1.00 0.00 5 ASP B C 9
ATOM 15634 O O . ASP B 2 3 ? 11.787 -13.313 10.828 1.00 0.00 5 ASP B O 9
ATOM 15643 N N . GLN B 2 4 ? 9.555 -13.363 11.138 1.00 0.00 6 GLN B N 9
ATOM 15644 C CA . GLN B 2 4 ? 9.628 -13.181 12.584 1.00 0.00 6 GLN B CA 9
ATOM 15645 C C . GLN B 2 4 ? 10.190 -11.806 12.936 1.00 0.00 6 GLN B C 9
ATOM 15646 O O . GLN B 2 4 ? 9.459 -10.924 13.386 1.00 0.00 6 GLN B O 9
ATOM 15660 N N . HIS B 2 5 ? 11.492 -11.632 12.732 1.00 0.00 7 HIS B N 9
ATOM 15661 C CA . HIS B 2 5 ? 12.150 -10.364 13.030 1.00 0.00 7 HIS B CA 9
ATOM 15662 C C . HIS B 2 5 ? 11.895 -9.342 11.928 1.00 0.00 7 HIS B C 9
ATOM 15663 O O . HIS B 2 5 ? 12.263 -9.553 10.771 1.00 0.00 7 HIS B O 9
ATOM 15678 N N . SER B 2 6 ? 11.268 -8.229 12.295 1.00 0.00 8 SER B N 9
ATOM 15679 C CA . SER B 2 6 ? 10.968 -7.167 11.341 1.00 0.00 8 SER B CA 9
ATOM 15680 C C . SER B 2 6 ? 11.827 -5.938 11.617 1.00 0.00 8 SER B C 9
ATOM 15681 O O . SER B 2 6 ? 12.769 -5.995 12.408 1.00 0.00 8 SER B O 9
ATOM 15689 N N . GLN B 2 7 ? 11.503 -4.828 10.961 1.00 0.00 9 GLN B N 9
ATOM 15690 C CA . GLN B 2 7 ? 12.248 -3.593 11.137 1.00 0.00 9 GLN B CA 9
ATOM 15691 C C . GLN B 2 7 ? 11.567 -2.468 10.373 1.00 0.00 9 GLN B C 9
ATOM 15692 O O . GLN B 2 7 ? 11.328 -2.578 9.171 1.00 0.00 9 GLN B O 9
ATOM 15706 N N . ILE B 2 8 ? 11.252 -1.387 11.074 1.00 0.00 10 ILE B N 9
ATOM 15707 C CA . ILE B 2 8 ? 10.598 -0.250 10.449 1.00 0.00 10 ILE B CA 9
ATOM 15708 C C . ILE B 2 8 ? 11.597 0.861 10.163 1.00 0.00 10 ILE B C 9
ATOM 15709 O O . ILE B 2 8 ? 12.456 1.170 10.990 1.00 0.00 10 ILE B O 9
ATOM 15725 N N . THR B 2 9 ? 11.480 1.448 8.983 1.00 0.00 11 THR B N 9
ATOM 15726 C CA . THR B 2 9 ? 12.373 2.521 8.568 1.00 0.00 11 THR B CA 9
ATOM 15727 C C . THR B 2 9 ? 11.590 3.796 8.263 1.00 0.00 11 THR B C 9
ATOM 15728 O O . THR B 2 9 ? 10.808 3.845 7.314 1.00 0.00 11 THR B O 9
ATOM 15739 N N . LYS B 2 10 ? 11.810 4.826 9.075 1.00 0.00 12 LYS B N 9
ATOM 15740 C CA . LYS B 2 10 ? 11.130 6.104 8.891 1.00 0.00 12 LYS B CA 9
ATOM 15741 C C . LYS B 2 10 ? 11.695 6.843 7.683 1.00 0.00 12 LYS B C 9
ATOM 15742 O O . LYS B 2 10 ? 12.911 6.966 7.533 1.00 0.00 12 LYS B O 9
ATOM 15761 N N . VAL B 2 11 ? 10.808 7.328 6.823 1.00 0.00 13 VAL B N 9
ATOM 15762 C CA . VAL B 2 11 ? 11.224 8.049 5.626 1.00 0.00 13 VAL B CA 9
ATOM 15763 C C . VAL B 2 11 ? 10.200 9.110 5.234 1.00 0.00 13 VAL B C 9
ATOM 15764 O O . VAL B 2 11 ? 9.553 9.673 6.142 1.00 0.00 13 VAL B O 9
ATOM 15778 N N . GLY A 1 1 ? -5.185 -13.106 -6.724 1.00 0.00 7 GLY A N 10
ATOM 15779 C CA . GLY A 1 1 ? -5.490 -12.286 -7.882 1.00 0.00 7 GLY A CA 10
ATOM 15780 C C . GLY A 1 1 ? -6.109 -10.956 -7.504 1.00 0.00 7 GLY A C 10
ATOM 15781 O O . GLY A 1 1 ? -7.200 -10.617 -7.961 1.00 0.00 7 GLY A O 10
ATOM 15785 N N . THR A 1 2 ? -5.409 -10.197 -6.665 1.00 0.00 8 THR A N 10
ATOM 15786 C CA . THR A 1 2 ? -5.898 -8.895 -6.227 1.00 0.00 8 THR A CA 10
ATOM 15787 C C . THR A 1 2 ? -4.739 -7.940 -5.951 1.00 0.00 8 THR A C 10
ATOM 15788 O O . THR A 1 2 ? -4.260 -7.839 -4.821 1.00 0.00 8 THR A O 10
ATOM 15799 N N . ARG A 1 3 ? -4.297 -7.242 -6.991 1.00 0.00 9 ARG A N 10
ATOM 15800 C CA . ARG A 1 3 ? -3.197 -6.294 -6.866 1.00 0.00 9 ARG A CA 10
ATOM 15801 C C . ARG A 1 3 ? -3.342 -5.165 -7.881 1.00 0.00 9 ARG A C 10
ATOM 15802 O O . ARG A 1 3 ? -3.263 -5.391 -9.088 1.00 0.00 9 ARG A O 10
ATOM 15823 N N . GLU A 1 4 ? -3.555 -3.949 -7.386 1.00 0.00 10 GLU A N 10
ATOM 15824 C CA . GLU A 1 4 ? -3.713 -2.791 -8.258 1.00 0.00 10 GLU A CA 10
ATOM 15825 C C . GLU A 1 4 ? -2.523 -1.845 -8.137 1.00 0.00 10 GLU A C 10
ATOM 15826 O O . GLU A 1 4 ? -2.213 -1.354 -7.051 1.00 0.00 10 GLU A O 10
ATOM 15838 N N . PHE A 1 5 ? -1.862 -1.587 -9.262 1.00 0.00 11 PHE A N 10
ATOM 15839 C CA . PHE A 1 5 ? -0.709 -0.693 -9.284 1.00 0.00 11 PHE A CA 10
ATOM 15840 C C . PHE A 1 5 ? -1.165 0.758 -9.171 1.00 0.00 11 PHE A C 10
ATOM 15841 O O . PHE A 1 5 ? -2.219 1.126 -9.692 1.00 0.00 11 PHE A O 10
ATOM 15858 N N . LEU A 1 6 ? -0.380 1.576 -8.481 1.00 0.00 12 LEU A N 10
ATOM 15859 C CA . LEU A 1 6 ? -0.730 2.982 -8.301 1.00 0.00 12 LEU A CA 10
ATOM 15860 C C . LEU A 1 6 ? 0.507 3.871 -8.282 1.00 0.00 12 LEU A C 10
ATOM 15861 O O . LEU A 1 6 ? 1.283 3.858 -7.327 1.00 0.00 12 LEU A O 10
ATOM 15877 N N . THR A 1 7 ? 0.664 4.656 -9.337 1.00 0.00 13 THR A N 10
ATOM 15878 C CA . THR A 1 7 ? 1.788 5.578 -9.447 1.00 0.00 13 THR A CA 10
ATOM 15879 C C . THR A 1 7 ? 1.494 6.844 -8.651 1.00 0.00 13 THR A C 10
ATOM 15880 O O . THR A 1 7 ? 0.355 7.313 -8.628 1.00 0.00 13 THR A O 10
ATOM 15891 N N . PHE A 1 8 ? 2.507 7.390 -7.983 1.00 0.00 14 PHE A N 10
ATOM 15892 C CA . PHE A 1 8 ? 2.310 8.590 -7.178 1.00 0.00 14 PHE A CA 10
ATOM 15893 C C . PHE A 1 8 ? 3.426 9.610 -7.365 1.00 0.00 14 PHE A C 10
ATOM 15894 O O . PHE A 1 8 ? 4.449 9.334 -7.991 1.00 0.00 14 PHE A O 10
ATOM 15911 N N . GLU A 1 9 ? 3.208 10.784 -6.788 1.00 0.00 15 GLU A N 10
ATOM 15912 C CA . GLU A 1 9 ? 4.163 11.884 -6.830 1.00 0.00 15 GLU A CA 10
ATOM 15913 C C . GLU A 1 9 ? 4.120 12.604 -5.489 1.00 0.00 15 GLU A C 10
ATOM 15914 O O . GLU A 1 9 ? 3.180 13.345 -5.205 1.00 0.00 15 GLU A O 10
ATOM 15926 N N . VAL A 1 10 ? 5.110 12.339 -4.647 1.00 0.00 16 VAL A N 10
ATOM 15927 C CA . VAL A 1 10 ? 5.144 12.918 -3.312 1.00 0.00 16 VAL A CA 10
ATOM 15928 C C . VAL A 1 10 ? 6.152 14.058 -3.175 1.00 0.00 16 VAL A C 10
ATOM 15929 O O . VAL A 1 10 ? 7.359 13.822 -3.112 1.00 0.00 16 VAL A O 10
ATOM 15942 N N . PRO A 1 11 ? 5.669 15.314 -3.093 1.00 0.00 17 PRO A N 10
ATOM 15943 C CA . PRO A 1 11 ? 6.534 16.477 -2.924 1.00 0.00 17 PRO A CA 10
ATOM 15944 C C . PRO A 1 11 ? 6.994 16.598 -1.476 1.00 0.00 17 PRO A C 10
ATOM 15945 O O . PRO A 1 11 ? 6.172 16.570 -0.560 1.00 0.00 17 PRO A O 10
ATOM 15956 N N . LEU A 1 12 ? 8.300 16.712 -1.262 1.00 0.00 18 LEU A N 10
ATOM 15957 C CA . LEU A 1 12 ? 8.837 16.806 0.092 1.00 0.00 18 LEU A CA 10
ATOM 15958 C C . LEU A 1 12 ? 9.717 18.032 0.271 1.00 0.00 18 LEU A C 10
ATOM 15959 O O . LEU A 1 12 ? 10.634 18.032 1.092 1.00 0.00 18 LEU A O 10
ATOM 15975 N N . ASN A 1 13 ? 9.428 19.076 -0.489 1.00 0.00 19 ASN A N 10
ATOM 15976 C CA . ASN A 1 13 ? 10.181 20.327 -0.410 1.00 0.00 19 ASN A CA 10
ATOM 15977 C C . ASN A 1 13 ? 10.544 20.662 1.038 1.00 0.00 19 ASN A C 10
ATOM 15978 O O . ASN A 1 13 ? 11.598 21.234 1.314 1.00 0.00 19 ASN A O 10
ATOM 15989 N N . ASP A 1 14 ? 9.658 20.285 1.954 1.00 0.00 20 ASP A N 10
ATOM 15990 C CA . ASP A 1 14 ? 9.866 20.521 3.375 1.00 0.00 20 ASP A CA 10
ATOM 15991 C C . ASP A 1 14 ? 10.157 19.208 4.085 1.00 0.00 20 ASP A C 10
ATOM 15992 O O . ASP A 1 14 ? 10.932 19.159 5.039 1.00 0.00 20 ASP A O 10
ATOM 16001 N N . SER A 1 15 ? 9.528 18.143 3.600 1.00 0.00 21 SER A N 10
ATOM 16002 C CA . SER A 1 15 ? 9.710 16.817 4.171 1.00 0.00 21 SER A CA 10
ATOM 16003 C C . SER A 1 15 ? 11.115 16.287 3.891 1.00 0.00 21 SER A C 10
ATOM 16004 O O . SER A 1 15 ? 11.505 15.247 4.422 1.00 0.00 21 SER A O 10
ATOM 16012 N N . GLY A 1 16 ? 11.875 17.001 3.054 1.00 0.00 22 GLY A N 10
ATOM 16013 C CA . GLY A 1 16 ? 13.228 16.578 2.728 1.00 0.00 22 GLY A CA 10
ATOM 16014 C C . GLY A 1 16 ? 13.999 16.085 3.939 1.00 0.00 22 GLY A C 10
ATOM 16015 O O . GLY A 1 16 ? 14.859 15.211 3.825 1.00 0.00 22 GLY A O 10
ATOM 16019 N N . SER A 1 17 ? 13.681 16.640 5.105 1.00 0.00 23 SER A N 10
ATOM 16020 C CA . SER A 1 17 ? 14.341 16.245 6.343 1.00 0.00 23 SER A CA 10
ATOM 16021 C C . SER A 1 17 ? 13.696 14.986 6.912 1.00 0.00 23 SER A C 10
ATOM 16022 O O . SER A 1 17 ? 14.383 14.095 7.411 1.00 0.00 23 SER A O 10
ATOM 16030 N N . ALA A 1 18 ? 12.370 14.919 6.828 1.00 0.00 24 ALA A N 10
ATOM 16031 C CA . ALA A 1 18 ? 11.627 13.770 7.328 1.00 0.00 24 ALA A CA 10
ATOM 16032 C C . ALA A 1 18 ? 11.693 12.594 6.351 1.00 0.00 24 ALA A C 10
ATOM 16033 O O . ALA A 1 18 ? 11.167 11.518 6.631 1.00 0.00 24 ALA A O 10
ATOM 16040 N N . GLY A 1 19 ? 12.333 12.804 5.201 1.00 0.00 25 GLY A N 10
ATOM 16041 C CA . GLY A 1 19 ? 12.440 11.750 4.209 1.00 0.00 25 GLY A CA 10
ATOM 16042 C C . GLY A 1 19 ? 11.306 11.798 3.205 1.00 0.00 25 GLY A C 10
ATOM 16043 O O . GLY A 1 19 ? 11.535 11.791 1.996 1.00 0.00 25 GLY A O 10
ATOM 16047 N N . LEU A 1 20 ? 10.082 11.859 3.714 1.00 0.00 26 LEU A N 10
ATOM 16048 C CA . LEU A 1 20 ? 8.896 11.921 2.868 1.00 0.00 26 LEU A CA 10
ATOM 16049 C C . LEU A 1 20 ? 7.631 12.005 3.715 1.00 0.00 26 LEU A C 10
ATOM 16050 O O . LEU A 1 20 ? 6.672 12.677 3.345 1.00 0.00 26 LEU A O 10
ATOM 16066 N N . GLY A 1 21 ? 7.639 11.327 4.859 1.00 0.00 27 GLY A N 10
ATOM 16067 C CA . GLY A 1 21 ? 6.489 11.356 5.740 1.00 0.00 27 GLY A CA 10
ATOM 16068 C C . GLY A 1 21 ? 5.797 10.013 5.866 1.00 0.00 27 GLY A C 10
ATOM 16069 O O . GLY A 1 21 ? 4.584 9.957 6.060 1.00 0.00 27 GLY A O 10
ATOM 16073 N N . VAL A 1 22 ? 6.558 8.927 5.754 1.00 0.00 28 VAL A N 10
ATOM 16074 C CA . VAL A 1 22 ? 5.982 7.589 5.863 1.00 0.00 28 VAL A CA 10
ATOM 16075 C C . VAL A 1 22 ? 6.978 6.583 6.426 1.00 0.00 28 VAL A C 10
ATOM 16076 O O . VAL A 1 22 ? 8.190 6.737 6.275 1.00 0.00 28 VAL A O 10
ATOM 16089 N N . SER A 1 23 ? 6.450 5.537 7.051 1.00 0.00 29 SER A N 10
ATOM 16090 C CA . SER A 1 23 ? 7.276 4.478 7.615 1.00 0.00 29 SER A CA 10
ATOM 16091 C C . SER A 1 23 ? 7.079 3.203 6.809 1.00 0.00 29 SER A C 10
ATOM 16092 O O . SER A 1 23 ? 5.977 2.656 6.766 1.00 0.00 29 SER A O 10
ATOM 16100 N N . VAL A 1 24 ? 8.138 2.744 6.154 1.00 0.00 30 VAL A N 10
ATOM 16101 C CA . VAL A 1 24 ? 8.057 1.542 5.331 1.00 0.00 30 VAL A CA 10
ATOM 16102 C C . VAL A 1 24 ? 8.786 0.365 5.970 1.00 0.00 30 VAL A C 10
ATOM 16103 O O . VAL A 1 24 ? 9.847 0.527 6.573 1.00 0.00 30 VAL A O 10
ATOM 16116 N N . LYS A 1 25 ? 8.207 -0.820 5.818 1.00 0.00 31 LYS A N 10
ATOM 16117 C CA . LYS A 1 25 ? 8.789 -2.041 6.364 1.00 0.00 31 LYS A CA 10
ATOM 16118 C C . LYS A 1 25 ? 8.526 -3.214 5.425 1.00 0.00 31 LYS A C 10
ATOM 16119 O O . LYS A 1 25 ? 7.399 -3.414 4.974 1.00 0.00 31 LYS A O 10
ATOM 16138 N N . GLY A 1 26 ? 9.571 -3.974 5.119 1.00 0.00 32 GLY A N 10
ATOM 16139 C CA . GLY A 1 26 ? 9.422 -5.102 4.220 1.00 0.00 32 GLY A CA 10
ATOM 16140 C C . GLY A 1 26 ? 9.125 -6.403 4.934 1.00 0.00 32 GLY A C 10
ATOM 16141 O O . GLY A 1 26 ? 9.422 -6.556 6.120 1.00 0.00 32 GLY A O 10
ATOM 16145 N N . ASN A 1 27 ? 8.538 -7.346 4.202 1.00 0.00 33 ASN A N 10
ATOM 16146 C CA . ASN A 1 27 ? 8.198 -8.652 4.757 1.00 0.00 33 ASN A CA 10
ATOM 16147 C C . ASN A 1 27 ? 8.964 -9.758 4.040 1.00 0.00 33 ASN A C 10
ATOM 16148 O O . ASN A 1 27 ? 9.786 -9.488 3.165 1.00 0.00 33 ASN A O 10
ATOM 16159 N N . ARG A 1 28 ? 8.687 -11.001 4.414 1.00 0.00 34 ARG A N 10
ATOM 16160 C CA . ARG A 1 28 ? 9.348 -12.148 3.802 1.00 0.00 34 ARG A CA 10
ATOM 16161 C C . ARG A 1 28 ? 8.354 -13.281 3.568 1.00 0.00 34 ARG A C 10
ATOM 16162 O O . ARG A 1 28 ? 7.360 -13.406 4.282 1.00 0.00 34 ARG A O 10
ATOM 16183 N N . SER A 1 29 ? 8.630 -14.102 2.560 1.00 0.00 35 SER A N 10
ATOM 16184 C CA . SER A 1 29 ? 7.759 -15.224 2.229 1.00 0.00 35 SER A CA 10
ATOM 16185 C C . SER A 1 29 ? 7.582 -16.153 3.425 1.00 0.00 35 SER A C 10
ATOM 16186 O O . SER A 1 29 ? 8.534 -16.427 4.157 1.00 0.00 35 SER A O 10
ATOM 16194 N N . LYS A 1 30 ? 6.359 -16.635 3.619 1.00 0.00 36 LYS A N 10
ATOM 16195 C CA . LYS A 1 30 ? 6.058 -17.533 4.727 1.00 0.00 36 LYS A CA 10
ATOM 16196 C C . LYS A 1 30 ? 6.816 -18.850 4.585 1.00 0.00 36 LYS A C 10
ATOM 16197 O O . LYS A 1 30 ? 7.144 -19.500 5.579 1.00 0.00 36 LYS A O 10
ATOM 16216 N N . GLU A 1 31 ? 7.092 -19.239 3.344 1.00 0.00 37 GLU A N 10
ATOM 16217 C CA . GLU A 1 31 ? 7.812 -20.479 3.074 1.00 0.00 37 GLU A CA 10
ATOM 16218 C C . GLU A 1 31 ? 9.320 -20.269 3.176 1.00 0.00 37 GLU A C 10
ATOM 16219 O O . GLU A 1 31 ? 9.961 -20.754 4.107 1.00 0.00 37 GLU A O 10
ATOM 16231 N N . ASN A 1 32 ? 9.877 -19.544 2.213 1.00 0.00 38 ASN A N 10
ATOM 16232 C CA . ASN A 1 32 ? 11.310 -19.269 2.195 1.00 0.00 38 ASN A CA 10
ATOM 16233 C C . ASN A 1 32 ? 11.603 -17.866 2.714 1.00 0.00 38 ASN A C 10
ATOM 16234 O O . ASN A 1 32 ? 10.702 -17.161 3.169 1.00 0.00 38 ASN A O 10
ATOM 16245 N N . HIS A 1 33 ? 12.868 -17.465 2.644 1.00 0.00 39 HIS A N 10
ATOM 16246 C CA . HIS A 1 33 ? 13.278 -16.144 3.110 1.00 0.00 39 HIS A CA 10
ATOM 16247 C C . HIS A 1 33 ? 13.275 -15.135 1.963 1.00 0.00 39 HIS A C 10
ATOM 16248 O O . HIS A 1 33 ? 14.218 -14.359 1.803 1.00 0.00 39 HIS A O 10
ATOM 16263 N N . ALA A 1 34 ? 12.209 -15.152 1.169 1.00 0.00 40 ALA A N 10
ATOM 16264 C CA . ALA A 1 34 ? 12.085 -14.239 0.040 1.00 0.00 40 ALA A CA 10
ATOM 16265 C C . ALA A 1 34 ? 11.327 -12.977 0.436 1.00 0.00 40 ALA A C 10
ATOM 16266 O O . ALA A 1 34 ? 10.140 -13.030 0.757 1.00 0.00 40 ALA A O 10
ATOM 16273 N N . ASP A 1 35 ? 12.020 -11.843 0.413 1.00 0.00 41 ASP A N 10
ATOM 16274 C CA . ASP A 1 35 ? 11.410 -10.567 0.771 1.00 0.00 41 ASP A CA 10
ATOM 16275 C C . ASP A 1 35 ? 10.179 -10.290 -0.086 1.00 0.00 41 ASP A C 10
ATOM 16276 O O . ASP A 1 35 ? 10.213 -10.446 -1.307 1.00 0.00 41 ASP A O 10
ATOM 16285 N N . LEU A 1 36 ? 9.094 -9.880 0.562 1.00 0.00 42 LEU A N 10
ATOM 16286 C CA . LEU A 1 36 ? 7.851 -9.582 -0.143 1.00 0.00 42 LEU A CA 10
ATOM 16287 C C . LEU A 1 36 ? 7.746 -8.095 -0.477 1.00 0.00 42 LEU A C 10
ATOM 16288 O O . LEU A 1 36 ? 6.663 -7.596 -0.783 1.00 0.00 42 LEU A O 10
ATOM 16304 N N . GLY A 1 37 ? 8.874 -7.391 -0.417 1.00 0.00 43 GLY A N 10
ATOM 16305 C CA . GLY A 1 37 ? 8.877 -5.972 -0.717 1.00 0.00 43 GLY A CA 10
ATOM 16306 C C . GLY A 1 37 ? 8.556 -5.125 0.498 1.00 0.00 43 GLY A C 10
ATOM 16307 O O . GLY A 1 37 ? 8.312 -5.654 1.583 1.00 0.00 43 GLY A O 10
ATOM 16311 N N . ILE A 1 38 ? 8.555 -3.805 0.315 1.00 0.00 44 ILE A N 10
ATOM 16312 C CA . ILE A 1 38 ? 8.259 -2.881 1.405 1.00 0.00 44 ILE A CA 10
ATOM 16313 C C . ILE A 1 38 ? 6.851 -2.314 1.281 1.00 0.00 44 ILE A C 10
ATOM 16314 O O . ILE A 1 38 ? 6.416 -1.933 0.195 1.00 0.00 44 ILE A O 10
ATOM 16330 N N . PHE A 1 39 ? 6.142 -2.262 2.404 1.00 0.00 45 PHE A N 10
ATOM 16331 C CA . PHE A 1 39 ? 4.781 -1.740 2.427 1.00 0.00 45 PHE A CA 10
ATOM 16332 C C . PHE A 1 39 ? 4.657 -0.603 3.433 1.00 0.00 45 PHE A C 10
ATOM 16333 O O . PHE A 1 39 ? 5.332 -0.594 4.463 1.00 0.00 45 PHE A O 10
ATOM 16350 N N . VAL A 1 40 ? 3.787 0.352 3.130 1.00 0.00 46 VAL A N 10
ATOM 16351 C CA . VAL A 1 40 ? 3.567 1.493 4.006 1.00 0.00 46 VAL A CA 10
ATOM 16352 C C . VAL A 1 40 ? 3.119 1.035 5.389 1.00 0.00 46 VAL A C 10
ATOM 16353 O O . VAL A 1 40 ? 1.975 0.626 5.577 1.00 0.00 46 VAL A O 10
ATOM 16366 N N . LYS A 1 41 ? 4.030 1.105 6.352 1.00 0.00 47 LYS A N 10
ATOM 16367 C CA . LYS A 1 41 ? 3.732 0.697 7.720 1.00 0.00 47 LYS A CA 10
ATOM 16368 C C . LYS A 1 41 ? 2.888 1.751 8.424 1.00 0.00 47 LYS A C 10
ATOM 16369 O O . LYS A 1 41 ? 1.958 1.424 9.163 1.00 0.00 47 LYS A O 10
ATOM 16388 N N . SER A 1 42 ? 3.217 3.016 8.191 1.00 0.00 48 SER A N 10
ATOM 16389 C CA . SER A 1 42 ? 2.483 4.116 8.807 1.00 0.00 48 SER A CA 10
ATOM 16390 C C . SER A 1 42 ? 2.864 5.453 8.180 1.00 0.00 48 SER A C 10
ATOM 16391 O O . SER A 1 42 ? 4.005 5.902 8.293 1.00 0.00 48 SER A O 10
ATOM 16399 N N . ILE A 1 43 ? 1.897 6.085 7.521 1.00 0.00 49 ILE A N 10
ATOM 16400 C CA . ILE A 1 43 ? 2.125 7.371 6.874 1.00 0.00 49 ILE A CA 10
ATOM 16401 C C . ILE A 1 43 ? 2.042 8.515 7.877 1.00 0.00 49 ILE A C 10
ATOM 16402 O O . ILE A 1 43 ? 1.003 8.745 8.495 1.00 0.00 49 ILE A O 10
ATOM 16418 N N . ILE A 1 44 ? 3.147 9.235 8.021 1.00 0.00 50 ILE A N 10
ATOM 16419 C CA . ILE A 1 44 ? 3.211 10.369 8.936 1.00 0.00 50 ILE A CA 10
ATOM 16420 C C . ILE A 1 44 ? 2.167 11.416 8.565 1.00 0.00 50 ILE A C 10
ATOM 16421 O O . ILE A 1 44 ? 2.334 12.149 7.592 1.00 0.00 50 ILE A O 10
ATOM 16437 N N . ASN A 1 45 ? 1.093 11.483 9.345 1.00 0.00 51 ASN A N 10
ATOM 16438 C CA . ASN A 1 45 ? 0.027 12.448 9.093 1.00 0.00 51 ASN A CA 10
ATOM 16439 C C . ASN A 1 45 ? 0.548 13.874 9.239 1.00 0.00 51 ASN A C 10
ATOM 16440 O O . ASN A 1 45 ? 0.293 14.543 10.239 1.00 0.00 51 ASN A O 10
ATOM 16451 N N . GLY A 1 46 ? 1.285 14.327 8.234 1.00 0.00 52 GLY A N 10
ATOM 16452 C CA . GLY A 1 46 ? 1.845 15.661 8.257 1.00 0.00 52 GLY A CA 10
ATOM 16453 C C . GLY A 1 46 ? 3.011 15.804 7.301 1.00 0.00 52 GLY A C 10
ATOM 16454 O O . GLY A 1 46 ? 3.287 16.896 6.804 1.00 0.00 52 GLY A O 10
ATOM 16458 N N . GLY A 1 47 ? 3.698 14.693 7.038 1.00 0.00 53 GLY A N 10
ATOM 16459 C CA . GLY A 1 47 ? 4.829 14.721 6.134 1.00 0.00 53 GLY A CA 10
ATOM 16460 C C . GLY A 1 47 ? 4.416 14.968 4.697 1.00 0.00 53 GLY A C 10
ATOM 16461 O O . GLY A 1 47 ? 3.265 15.306 4.421 1.00 0.00 53 GLY A O 10
ATOM 16465 N N . ALA A 1 48 ? 5.363 14.805 3.783 1.00 0.00 54 ALA A N 10
ATOM 16466 C CA . ALA A 1 48 ? 5.107 15.018 2.366 1.00 0.00 54 ALA A CA 10
ATOM 16467 C C . ALA A 1 48 ? 4.177 13.959 1.786 1.00 0.00 54 ALA A C 10
ATOM 16468 O O . ALA A 1 48 ? 3.318 14.261 0.958 1.00 0.00 54 ALA A O 10
ATOM 16475 N N . ALA A 1 49 ? 4.356 12.717 2.216 1.00 0.00 55 ALA A N 10
ATOM 16476 C CA . ALA A 1 49 ? 3.534 11.619 1.725 1.00 0.00 55 ALA A CA 10
ATOM 16477 C C . ALA A 1 49 ? 2.084 11.782 2.158 1.00 0.00 55 ALA A C 10
ATOM 16478 O O . ALA A 1 49 ? 1.166 11.636 1.351 1.00 0.00 55 ALA A O 10
ATOM 16485 N N . SER A 1 50 ? 1.883 12.098 3.430 1.00 0.00 56 SER A N 10
ATOM 16486 C CA . SER A 1 50 ? 0.541 12.295 3.958 1.00 0.00 56 SER A CA 10
ATOM 16487 C C . SER A 1 50 ? -0.117 13.481 3.269 1.00 0.00 56 SER A C 10
ATOM 16488 O O . SER A 1 50 ? -1.321 13.483 3.014 1.00 0.00 56 SER A O 10
ATOM 16496 N N . LYS A 1 51 ? 0.697 14.485 2.961 1.00 0.00 57 LYS A N 10
ATOM 16497 C CA . LYS A 1 51 ? 0.218 15.683 2.289 1.00 0.00 57 LYS A CA 10
ATOM 16498 C C . LYS A 1 51 ? -0.238 15.363 0.873 1.00 0.00 57 LYS A C 10
ATOM 16499 O O . LYS A 1 51 ? -1.163 15.982 0.351 1.00 0.00 57 LYS A O 10
ATOM 16518 N N . ASP A 1 52 ? 0.418 14.382 0.261 1.00 0.00 58 ASP A N 10
ATOM 16519 C CA . ASP A 1 52 ? 0.082 13.961 -1.093 1.00 0.00 58 ASP A CA 10
ATOM 16520 C C . ASP A 1 52 ? -1.383 13.541 -1.173 1.00 0.00 58 ASP A C 10
ATOM 16521 O O . ASP A 1 52 ? -2.031 13.688 -2.210 1.00 0.00 58 ASP A O 10
ATOM 16530 N N . GLY A 1 53 ? -1.900 13.027 -0.061 1.00 0.00 59 GLY A N 10
ATOM 16531 C CA . GLY A 1 53 ? -3.285 12.600 -0.006 1.00 0.00 59 GLY A CA 10
ATOM 16532 C C . GLY A 1 53 ? -3.616 11.497 -0.996 1.00 0.00 59 GLY A C 10
ATOM 16533 O O . GLY A 1 53 ? -4.762 11.376 -1.427 1.00 0.00 59 GLY A O 10
ATOM 16537 N N . ARG A 1 54 ? -2.624 10.687 -1.357 1.00 0.00 60 ARG A N 10
ATOM 16538 C CA . ARG A 1 54 ? -2.851 9.594 -2.298 1.00 0.00 60 ARG A CA 10
ATOM 16539 C C . ARG A 1 54 ? -2.196 8.298 -1.823 1.00 0.00 60 ARG A C 10
ATOM 16540 O O . ARG A 1 54 ? -2.255 7.278 -2.507 1.00 0.00 60 ARG A O 10
ATOM 16561 N N . LEU A 1 55 ? -1.570 8.342 -0.649 1.00 0.00 61 LEU A N 10
ATOM 16562 C CA . LEU A 1 55 ? -0.909 7.169 -0.095 1.00 0.00 61 LEU A CA 10
ATOM 16563 C C . LEU A 1 55 ? -1.676 6.623 1.103 1.00 0.00 61 LEU A C 10
ATOM 16564 O O . LEU A 1 55 ? -2.362 7.365 1.806 1.00 0.00 61 LEU A O 10
ATOM 16580 N N . ARG A 1 56 ? -1.548 5.322 1.333 1.00 0.00 62 ARG A N 10
ATOM 16581 C CA . ARG A 1 56 ? -2.219 4.671 2.452 1.00 0.00 62 ARG A CA 10
ATOM 16582 C C . ARG A 1 56 ? -1.405 3.486 2.955 1.00 0.00 62 ARG A C 10
ATOM 16583 O O . ARG A 1 56 ? -0.750 2.793 2.175 1.00 0.00 62 ARG A O 10
ATOM 16604 N N . VAL A 1 57 ? -1.450 3.258 4.262 1.00 0.00 63 VAL A N 10
ATOM 16605 C CA . VAL A 1 57 ? -0.716 2.157 4.875 1.00 0.00 63 VAL A CA 10
ATOM 16606 C C . VAL A 1 57 ? -1.036 0.832 4.185 1.00 0.00 63 VAL A C 10
ATOM 16607 O O . VAL A 1 57 ? -2.166 0.608 3.750 1.00 0.00 63 VAL A O 10
ATOM 16620 N N . ASN A 1 58 ? -0.021 -0.033 4.085 1.00 0.00 64 ASN A N 10
ATOM 16621 C CA . ASN A 1 58 ? -0.148 -1.351 3.447 1.00 0.00 64 ASN A CA 10
ATOM 16622 C C . ASN A 1 58 ? 0.247 -1.295 1.973 1.00 0.00 64 ASN A C 10
ATOM 16623 O O . ASN A 1 58 ? 0.461 -2.330 1.341 1.00 0.00 64 ASN A O 10
ATOM 16634 N N . ASP A 1 59 ? 0.351 -0.086 1.427 1.00 0.00 65 ASP A N 10
ATOM 16635 C CA . ASP A 1 59 ? 0.728 0.088 0.028 1.00 0.00 65 ASP A CA 10
ATOM 16636 C C . ASP A 1 59 ? 2.117 -0.489 -0.233 1.00 0.00 65 ASP A C 10
ATOM 16637 O O . ASP A 1 59 ? 3.121 0.053 0.229 1.00 0.00 65 ASP A O 10
ATOM 16646 N N . GLN A 1 60 ? 2.166 -1.593 -0.972 1.00 0.00 66 GLN A N 10
ATOM 16647 C CA . GLN A 1 60 ? 3.432 -2.245 -1.292 1.00 0.00 66 GLN A CA 10
ATOM 16648 C C . GLN A 1 60 ? 4.191 -1.469 -2.365 1.00 0.00 66 GLN A C 10
ATOM 16649 O O . GLN A 1 60 ? 3.772 -1.420 -3.519 1.00 0.00 66 GLN A O 10
ATOM 16663 N N . LEU A 1 61 ? 5.309 -0.864 -1.977 1.00 0.00 67 LEU A N 10
ATOM 16664 C CA . LEU A 1 61 ? 6.118 -0.092 -2.912 1.00 0.00 67 LEU A CA 10
ATOM 16665 C C . LEU A 1 61 ? 6.627 -0.968 -4.049 1.00 0.00 67 LEU A C 10
ATOM 16666 O O . LEU A 1 61 ? 7.072 -2.094 -3.831 1.00 0.00 67 LEU A O 10
ATOM 16682 N N . ILE A 1 62 ? 6.560 -0.438 -5.263 1.00 0.00 68 ILE A N 10
ATOM 16683 C CA . ILE A 1 62 ? 7.017 -1.163 -6.443 1.00 0.00 68 ILE A CA 10
ATOM 16684 C C . ILE A 1 62 ? 8.139 -0.411 -7.150 1.00 0.00 68 ILE A C 10
ATOM 16685 O O . ILE A 1 62 ? 9.054 -1.019 -7.702 1.00 0.00 68 ILE A O 10
ATOM 16701 N N . ALA A 1 63 ? 8.062 0.917 -7.128 1.00 0.00 69 ALA A N 10
ATOM 16702 C CA . ALA A 1 63 ? 9.074 1.747 -7.770 1.00 0.00 69 ALA A CA 10
ATOM 16703 C C . ALA A 1 63 ? 9.138 3.136 -7.141 1.00 0.00 69 ALA A C 10
ATOM 16704 O O . ALA A 1 63 ? 8.117 3.703 -6.752 1.00 0.00 69 ALA A O 10
ATOM 16711 N N . VAL A 1 64 ? 10.348 3.679 -7.054 1.00 0.00 70 VAL A N 10
ATOM 16712 C CA . VAL A 1 64 ? 10.562 5.005 -6.484 1.00 0.00 70 VAL A CA 10
ATOM 16713 C C . VAL A 1 64 ? 11.475 5.831 -7.385 1.00 0.00 70 VAL A C 10
ATOM 16714 O O . VAL A 1 64 ? 12.525 5.357 -7.819 1.00 0.00 70 VAL A O 10
ATOM 16727 N N . ASN A 1 65 ? 11.071 7.065 -7.665 1.00 0.00 71 ASN A N 10
ATOM 16728 C CA . ASN A 1 65 ? 11.859 7.947 -8.520 1.00 0.00 71 ASN A CA 10
ATOM 16729 C C . ASN A 1 65 ? 12.000 7.363 -9.923 1.00 0.00 71 ASN A C 10
ATOM 16730 O O . ASN A 1 65 ? 12.966 7.649 -10.631 1.00 0.00 71 ASN A O 10
ATOM 16741 N N . GLY A 1 66 ? 11.035 6.539 -10.317 1.00 0.00 72 GLY A N 10
ATOM 16742 C CA . GLY A 1 66 ? 11.078 5.925 -11.631 1.00 0.00 72 GLY A CA 10
ATOM 16743 C C . GLY A 1 66 ? 12.034 4.749 -11.686 1.00 0.00 72 GLY A C 10
ATOM 16744 O O . GLY A 1 66 ? 12.537 4.398 -12.753 1.00 0.00 72 GLY A O 10
ATOM 16748 N N . GLU A 1 67 ? 12.285 4.140 -10.531 1.00 0.00 73 GLU A N 10
ATOM 16749 C CA . GLU A 1 67 ? 13.188 2.997 -10.446 1.00 0.00 73 GLU A CA 10
ATOM 16750 C C . GLU A 1 67 ? 12.537 1.848 -9.687 1.00 0.00 73 GLU A C 10
ATOM 16751 O O . GLU A 1 67 ? 12.439 1.877 -8.460 1.00 0.00 73 GLU A O 10
ATOM 16763 N N . SER A 1 68 ? 12.092 0.834 -10.423 1.00 0.00 74 SER A N 10
ATOM 16764 C CA . SER A 1 68 ? 11.450 -0.328 -9.818 1.00 0.00 74 SER A CA 10
ATOM 16765 C C . SER A 1 68 ? 12.370 -0.987 -8.797 1.00 0.00 74 SER A C 10
ATOM 16766 O O . SER A 1 68 ? 13.580 -1.078 -9.004 1.00 0.00 74 SER A O 10
ATOM 16774 N N . LEU A 1 69 ? 11.790 -1.441 -7.692 1.00 0.00 75 LEU A N 10
ATOM 16775 C CA . LEU A 1 69 ? 12.562 -2.087 -6.636 1.00 0.00 75 LEU A CA 10
ATOM 16776 C C . LEU A 1 69 ? 12.430 -3.609 -6.694 1.00 0.00 75 LEU A C 10
ATOM 16777 O O . LEU A 1 69 ? 12.968 -4.317 -5.842 1.00 0.00 75 LEU A O 10
ATOM 16793 N N . LEU A 1 70 ? 11.716 -4.110 -7.697 1.00 0.00 76 LEU A N 10
ATOM 16794 C CA . LEU A 1 70 ? 11.520 -5.546 -7.850 1.00 0.00 76 LEU A CA 10
ATOM 16795 C C . LEU A 1 70 ? 12.847 -6.264 -8.109 1.00 0.00 76 LEU A C 10
ATOM 16796 O O . LEU A 1 70 ? 12.933 -7.485 -7.983 1.00 0.00 76 LEU A O 10
ATOM 16812 N N . GLY A 1 71 ? 13.875 -5.503 -8.475 1.00 0.00 77 GLY A N 10
ATOM 16813 C CA . GLY A 1 71 ? 15.173 -6.093 -8.747 1.00 0.00 77 GLY A CA 10
ATOM 16814 C C . GLY A 1 71 ? 16.053 -6.195 -7.512 1.00 0.00 77 GLY A C 10
ATOM 16815 O O . GLY A 1 71 ? 17.256 -6.425 -7.624 1.00 0.00 77 GLY A O 10
ATOM 16819 N N . LYS A 1 72 ? 15.458 -6.027 -6.333 1.00 0.00 78 LYS A N 10
ATOM 16820 C CA . LYS A 1 72 ? 16.210 -6.108 -5.085 1.00 0.00 78 LYS A CA 10
ATOM 16821 C C . LYS A 1 72 ? 15.304 -6.457 -3.915 1.00 0.00 78 LYS A C 10
ATOM 16822 O O . LYS A 1 72 ? 14.091 -6.604 -4.068 1.00 0.00 78 LYS A O 10
ATOM 16841 N N . ALA A 1 73 ? 15.915 -6.605 -2.751 1.00 0.00 79 ALA A N 10
ATOM 16842 C CA . ALA A 1 73 ? 15.195 -6.958 -1.542 1.00 0.00 79 ALA A CA 10
ATOM 16843 C C . ALA A 1 73 ? 14.538 -5.741 -0.900 1.00 0.00 79 ALA A C 10
ATOM 16844 O O . ALA A 1 73 ? 14.732 -4.610 -1.346 1.00 0.00 79 ALA A O 10
ATOM 16851 N N . ASN A 1 74 ? 13.752 -5.982 0.147 1.00 0.00 80 ASN A N 10
ATOM 16852 C CA . ASN A 1 74 ? 13.056 -4.907 0.847 1.00 0.00 80 ASN A CA 10
ATOM 16853 C C . ASN A 1 74 ? 14.039 -3.892 1.424 1.00 0.00 80 ASN A C 10
ATOM 16854 O O . ASN A 1 74 ? 13.899 -2.691 1.202 1.00 0.00 80 ASN A O 10
ATOM 16865 N N . GLN A 1 75 ? 15.029 -4.377 2.169 1.00 0.00 81 GLN A N 10
ATOM 16866 C CA . GLN A 1 75 ? 16.021 -3.492 2.773 1.00 0.00 81 GLN A CA 10
ATOM 16867 C C . GLN A 1 75 ? 16.776 -2.719 1.698 1.00 0.00 81 GLN A C 10
ATOM 16868 O O . GLN A 1 75 ? 17.069 -1.533 1.860 1.00 0.00 81 GLN A O 10
ATOM 16882 N N . GLU A 1 76 ? 17.067 -3.392 0.590 1.00 0.00 82 GLU A N 10
ATOM 16883 C CA . GLU A 1 76 ? 17.761 -2.762 -0.520 1.00 0.00 82 GLU A CA 10
ATOM 16884 C C . GLU A 1 76 ? 16.836 -1.765 -1.190 1.00 0.00 82 GLU A C 10
ATOM 16885 O O . GLU A 1 76 ? 17.247 -0.672 -1.576 1.00 0.00 82 GLU A O 10
ATOM 16897 N N . ALA A 1 77 ? 15.576 -2.161 -1.310 1.00 0.00 83 ALA A N 10
ATOM 16898 C CA . ALA A 1 77 ? 14.565 -1.319 -1.917 1.00 0.00 83 ALA A CA 10
ATOM 16899 C C . ALA A 1 77 ? 14.248 -0.124 -1.027 1.00 0.00 83 ALA A C 10
ATOM 16900 O O . ALA A 1 77 ? 13.900 0.952 -1.511 1.00 0.00 83 ALA A O 10
ATOM 16907 N N . MET A 1 78 ? 14.373 -0.326 0.281 1.00 0.00 84 MET A N 10
ATOM 16908 C CA . MET A 1 78 ? 14.101 0.729 1.245 1.00 0.00 84 MET A CA 10
ATOM 16909 C C . MET A 1 78 ? 15.203 1.779 1.220 1.00 0.00 84 MET A C 10
ATOM 16910 O O . MET A 1 78 ? 14.947 2.963 1.425 1.00 0.00 84 MET A O 10
ATOM 16924 N N . GLU A 1 79 ? 16.429 1.339 0.955 1.00 0.00 85 GLU A N 10
ATOM 16925 C CA . GLU A 1 79 ? 17.561 2.256 0.887 1.00 0.00 85 GLU A CA 10
ATOM 16926 C C . GLU A 1 79 ? 17.550 2.991 -0.449 1.00 0.00 85 GLU A C 10
ATOM 16927 O O . GLU A 1 79 ? 17.992 4.135 -0.549 1.00 0.00 85 GLU A O 10
ATOM 16939 N N . THR A 1 80 ? 17.030 2.316 -1.470 1.00 0.00 86 THR A N 10
ATOM 16940 C CA . THR A 1 80 ? 16.944 2.885 -2.805 1.00 0.00 86 THR A CA 10
ATOM 16941 C C . THR A 1 80 ? 15.893 3.992 -2.844 1.00 0.00 86 THR A C 10
ATOM 16942 O O . THR A 1 80 ? 16.067 5.001 -3.526 1.00 0.00 86 THR A O 10
ATOM 16953 N N . LEU A 1 81 ? 14.812 3.805 -2.092 1.00 0.00 87 LEU A N 10
ATOM 16954 C CA . LEU A 1 81 ? 13.751 4.800 -2.029 1.00 0.00 87 LEU A CA 10
ATOM 16955 C C . LEU A 1 81 ? 14.171 5.930 -1.106 1.00 0.00 87 LEU A C 10
ATOM 16956 O O . LEU A 1 81 ? 13.852 7.096 -1.334 1.00 0.00 87 LEU A O 10
ATOM 16972 N N . ARG A 1 82 ? 14.906 5.561 -0.065 1.00 0.00 88 ARG A N 10
ATOM 16973 C CA . ARG A 1 82 ? 15.405 6.513 0.911 1.00 0.00 88 ARG A CA 10
ATOM 16974 C C . ARG A 1 82 ? 16.349 7.504 0.246 1.00 0.00 88 ARG A C 10
ATOM 16975 O O . ARG A 1 82 ? 16.194 8.718 0.379 1.00 0.00 88 ARG A O 10
ATOM 16996 N N . ARG A 1 83 ? 17.327 6.972 -0.478 1.00 0.00 89 ARG A N 10
ATOM 16997 C CA . ARG A 1 83 ? 18.298 7.798 -1.177 1.00 0.00 89 ARG A CA 10
ATOM 16998 C C . ARG A 1 83 ? 17.642 8.480 -2.374 1.00 0.00 89 ARG A C 10
ATOM 16999 O O . ARG A 1 83 ? 17.962 9.618 -2.707 1.00 0.00 89 ARG A O 10
ATOM 17020 N N . SER A 1 84 ? 16.717 7.775 -3.013 1.00 0.00 90 SER A N 10
ATOM 17021 C CA . SER A 1 84 ? 16.015 8.315 -4.171 1.00 0.00 90 SER A CA 10
ATOM 17022 C C . SER A 1 84 ? 15.117 9.480 -3.769 1.00 0.00 90 SER A C 10
ATOM 17023 O O . SER A 1 84 ? 14.958 10.438 -4.522 1.00 0.00 90 SER A O 10
ATOM 17031 N N . MET A 1 85 ? 14.527 9.390 -2.582 1.00 0.00 91 MET A N 10
ATOM 17032 C CA . MET A 1 85 ? 13.635 10.436 -2.090 1.00 0.00 91 MET A CA 10
ATOM 17033 C C . MET A 1 85 ? 14.406 11.577 -1.430 1.00 0.00 91 MET A C 10
ATOM 17034 O O . MET A 1 85 ? 13.940 12.715 -1.402 1.00 0.00 91 MET A O 10
ATOM 17048 N N . SER A 1 86 ? 15.574 11.265 -0.881 1.00 0.00 92 SER A N 10
ATOM 17049 C CA . SER A 1 86 ? 16.387 12.271 -0.202 1.00 0.00 92 SER A CA 10
ATOM 17050 C C . SER A 1 86 ? 17.633 12.645 -1.004 1.00 0.00 92 SER A C 10
ATOM 17051 O O . SER A 1 86 ? 18.619 13.117 -0.438 1.00 0.00 92 SER A O 10
ATOM 17059 N N . THR A 1 87 ? 17.596 12.439 -2.317 1.00 0.00 93 THR A N 10
ATOM 17060 C CA . THR A 1 87 ? 18.741 12.769 -3.158 1.00 0.00 93 THR A CA 10
ATOM 17061 C C . THR A 1 87 ? 18.333 13.037 -4.608 1.00 0.00 93 THR A C 10
ATOM 17062 O O . THR A 1 87 ? 18.966 13.838 -5.295 1.00 0.00 93 THR A O 10
ATOM 17073 N N . GLU A 1 88 ? 17.292 12.357 -5.073 1.00 0.00 94 GLU A N 10
ATOM 17074 C CA . GLU A 1 88 ? 16.828 12.527 -6.446 1.00 0.00 94 GLU A CA 10
ATOM 17075 C C . GLU A 1 88 ? 15.451 13.179 -6.494 1.00 0.00 94 GLU A C 10
ATOM 17076 O O . GLU A 1 88 ? 15.298 14.296 -6.983 1.00 0.00 94 GLU A O 10
ATOM 17088 N N . GLY A 1 89 ? 14.452 12.474 -5.984 1.00 0.00 95 GLY A N 10
ATOM 17089 C CA . GLY A 1 89 ? 13.098 12.998 -5.981 1.00 0.00 95 GLY A CA 10
ATOM 17090 C C . GLY A 1 89 ? 13.004 14.364 -5.330 1.00 0.00 95 GLY A C 10
ATOM 17091 O O . GLY A 1 89 ? 12.125 15.159 -5.660 1.00 0.00 95 GLY A O 10
ATOM 17095 N N . ASN A 1 90 ? 13.916 14.635 -4.404 1.00 0.00 96 ASN A N 10
ATOM 17096 C CA . ASN A 1 90 ? 13.939 15.910 -3.703 1.00 0.00 96 ASN A CA 10
ATOM 17097 C C . ASN A 1 90 ? 14.543 17.001 -4.590 1.00 0.00 96 ASN A C 10
ATOM 17098 O O . ASN A 1 90 ? 14.149 18.165 -4.511 1.00 0.00 96 ASN A O 10
ATOM 17109 N N . LYS A 1 91 ? 15.496 16.613 -5.436 1.00 0.00 97 LYS A N 10
ATOM 17110 C CA . LYS A 1 91 ? 16.158 17.550 -6.343 1.00 0.00 97 LYS A CA 10
ATOM 17111 C C . LYS A 1 91 ? 15.164 18.527 -6.961 1.00 0.00 97 LYS A C 10
ATOM 17112 O O . LYS A 1 91 ? 15.446 19.717 -7.097 1.00 0.00 97 LYS A O 10
ATOM 17131 N N . ARG A 1 92 ? 13.993 18.013 -7.317 1.00 0.00 98 ARG A N 10
ATOM 17132 C CA . ARG A 1 92 ? 12.941 18.837 -7.900 1.00 0.00 98 ARG A CA 10
ATOM 17133 C C . ARG A 1 92 ? 11.937 19.244 -6.828 1.00 0.00 98 ARG A C 10
ATOM 17134 O O . ARG A 1 92 ? 11.261 20.265 -6.949 1.00 0.00 98 ARG A O 10
ATOM 17155 N N . GLY A 1 93 ? 11.849 18.435 -5.775 1.00 0.00 99 GLY A N 10
ATOM 17156 C CA . GLY A 1 93 ? 10.931 18.723 -4.692 1.00 0.00 99 GLY A CA 10
ATOM 17157 C C . GLY A 1 93 ? 9.867 17.655 -4.524 1.00 0.00 99 GLY A C 10
ATOM 17158 O O . GLY A 1 93 ? 8.995 17.781 -3.665 1.00 0.00 99 GLY A O 10
ATOM 17162 N N . MET A 1 94 ? 9.928 16.605 -5.345 1.00 0.00 100 MET A N 10
ATOM 17163 C CA . MET A 1 94 ? 8.948 15.529 -5.272 1.00 0.00 100 MET A CA 10
ATOM 17164 C C . MET A 1 94 ? 9.477 14.236 -5.888 1.00 0.00 100 MET A C 10
ATOM 17165 O O . MET A 1 94 ? 10.170 14.254 -6.904 1.00 0.00 100 MET A O 10
ATOM 17179 N N . ILE A 1 95 ? 9.133 13.115 -5.264 1.00 0.00 101 ILE A N 10
ATOM 17180 C CA . ILE A 1 95 ? 9.553 11.806 -5.740 1.00 0.00 101 ILE A CA 10
ATOM 17181 C C . ILE A 1 95 ? 8.346 10.979 -6.171 1.00 0.00 101 ILE A C 10
ATOM 17182 O O . ILE A 1 95 ? 7.333 10.937 -5.473 1.00 0.00 101 ILE A O 10
ATOM 17198 N N . GLN A 1 96 ? 8.462 10.305 -7.310 1.00 0.00 102 GLN A N 10
ATOM 17199 C CA . GLN A 1 96 ? 7.375 9.466 -7.798 1.00 0.00 102 GLN A CA 10
ATOM 17200 C C . GLN A 1 96 ? 7.341 8.165 -7.001 1.00 0.00 102 GLN A C 10
ATOM 17201 O O . GLN A 1 96 ? 8.389 7.618 -6.656 1.00 0.00 102 GLN A O 10
ATOM 17215 N N . LEU A 1 97 ? 6.144 7.684 -6.689 1.00 0.00 103 LEU A N 10
ATOM 17216 C CA . LEU A 1 97 ? 6.010 6.462 -5.906 1.00 0.00 103 LEU A CA 10
ATOM 17217 C C . LEU A 1 97 ? 4.967 5.516 -6.482 1.00 0.00 103 LEU A C 10
ATOM 17218 O O . LEU A 1 97 ? 3.770 5.796 -6.441 1.00 0.00 103 LEU A O 10
ATOM 17234 N N . ILE A 1 98 ? 5.424 4.375 -6.982 1.00 0.00 104 ILE A N 10
ATOM 17235 C CA . ILE A 1 98 ? 4.523 3.371 -7.523 1.00 0.00 104 ILE A CA 10
ATOM 17236 C C . ILE A 1 98 ? 4.273 2.299 -6.472 1.00 0.00 104 ILE A C 10
ATOM 17237 O O . ILE A 1 98 ? 5.182 1.559 -6.100 1.00 0.00 104 ILE A O 10
ATOM 17253 N N . VAL A 1 99 ? 3.040 2.230 -5.980 1.00 0.00 105 VAL A N 10
ATOM 17254 C CA . VAL A 1 99 ? 2.687 1.260 -4.953 1.00 0.00 105 VAL A CA 10
ATOM 17255 C C . VAL A 1 99 ? 1.504 0.397 -5.383 1.00 0.00 105 VAL A C 10
ATOM 17256 O O . VAL A 1 99 ? 0.574 0.875 -6.032 1.00 0.00 105 VAL A O 10
ATOM 17269 N N . ALA A 1 100 ? 1.546 -0.878 -5.009 1.00 0.00 106 ALA A N 10
ATOM 17270 C CA . ALA A 1 100 ? 0.480 -1.812 -5.344 1.00 0.00 106 ALA A CA 10
ATOM 17271 C C . ALA A 1 100 ? -0.295 -2.217 -4.095 1.00 0.00 106 ALA A C 10
ATOM 17272 O O . ALA A 1 100 ? 0.285 -2.690 -3.120 1.00 0.00 106 ALA A O 10
ATOM 17279 N N . ARG A 1 101 ? -1.608 -2.020 -4.132 1.00 0.00 107 ARG A N 10
ATOM 17280 C CA . ARG A 1 101 ? -2.461 -2.359 -3.000 1.00 0.00 107 ARG A CA 10
ATOM 17281 C C . ARG A 1 101 ? -3.404 -3.507 -3.349 1.00 0.00 107 ARG A C 10
ATOM 17282 O O . ARG A 1 101 ? -3.849 -3.634 -4.489 1.00 0.00 107 ARG A O 10
ATOM 17303 N N . ARG A 1 102 ? -3.704 -4.339 -2.357 1.00 0.00 108 ARG A N 10
ATOM 17304 C CA . ARG A 1 102 ? -4.595 -5.476 -2.556 1.00 0.00 108 ARG A CA 10
ATOM 17305 C C . ARG A 1 102 ? -6.045 -5.012 -2.673 1.00 0.00 108 ARG A C 10
ATOM 17306 O O . ARG A 1 102 ? -6.558 -4.321 -1.795 1.00 0.00 108 ARG A O 10
ATOM 17327 N N . ILE A 1 103 ? -6.696 -5.393 -3.767 1.00 0.00 109 ILE A N 10
ATOM 17328 C CA . ILE A 1 103 ? -8.084 -5.013 -4.000 1.00 0.00 109 ILE A CA 10
ATOM 17329 C C . ILE A 1 103 ? -9.021 -5.718 -3.024 1.00 0.00 109 ILE A C 10
ATOM 17330 O O . ILE A 1 103 ? -10.049 -5.168 -2.629 1.00 0.00 109 ILE A O 10
ATOM 17346 N N . SER A 1 104 ? -8.661 -6.939 -2.641 1.00 0.00 110 SER A N 10
ATOM 17347 C CA . SER A 1 104 ? -9.472 -7.719 -1.714 1.00 0.00 110 SER A CA 10
ATOM 17348 C C . SER A 1 104 ? -10.884 -7.914 -2.260 1.00 0.00 110 SER A C 10
ATOM 17349 O O . SER A 1 104 ? -11.868 -7.767 -1.534 1.00 0.00 110 SER A O 10
ATOM 17357 N N . ASP B 2 1 ? 2.896 -11.373 6.807 1.00 0.00 3 ASP B N 10
ATOM 17358 C CA . ASP B 2 1 ? 3.553 -12.645 7.089 1.00 0.00 3 ASP B CA 10
ATOM 17359 C C . ASP B 2 1 ? 5.021 -12.431 7.446 1.00 0.00 3 ASP B C 10
ATOM 17360 O O . ASP B 2 1 ? 5.918 -12.905 6.747 1.00 0.00 3 ASP B O 10
ATOM 17369 N N . GLU B 2 2 ? 5.258 -11.714 8.540 1.00 0.00 4 GLU B N 10
ATOM 17370 C CA . GLU B 2 2 ? 6.617 -11.437 8.991 1.00 0.00 4 GLU B CA 10
ATOM 17371 C C . GLU B 2 2 ? 7.252 -12.680 9.609 1.00 0.00 4 GLU B C 10
ATOM 17372 O O . GLU B 2 2 ? 6.640 -13.357 10.436 1.00 0.00 4 GLU B O 10
ATOM 17384 N N . ASP B 2 3 ? 8.482 -12.973 9.202 1.00 0.00 5 ASP B N 10
ATOM 17385 C CA . ASP B 2 3 ? 9.202 -14.133 9.715 1.00 0.00 5 ASP B CA 10
ATOM 17386 C C . ASP B 2 3 ? 10.279 -13.706 10.707 1.00 0.00 5 ASP B C 10
ATOM 17387 O O . ASP B 2 3 ? 10.591 -14.432 11.651 1.00 0.00 5 ASP B O 10
ATOM 17396 N N . GLN B 2 4 ? 10.843 -12.523 10.485 1.00 0.00 6 GLN B N 10
ATOM 17397 C CA . GLN B 2 4 ? 11.885 -11.997 11.359 1.00 0.00 6 GLN B CA 10
ATOM 17398 C C . GLN B 2 4 ? 11.392 -10.766 12.115 1.00 0.00 6 GLN B C 10
ATOM 17399 O O . GLN B 2 4 ? 10.213 -10.415 12.048 1.00 0.00 6 GLN B O 10
ATOM 17413 N N . HIS B 2 5 ? 12.302 -10.115 12.830 1.00 0.00 7 HIS B N 10
ATOM 17414 C CA . HIS B 2 5 ? 11.962 -8.922 13.598 1.00 0.00 7 HIS B CA 10
ATOM 17415 C C . HIS B 2 5 ? 11.594 -7.762 12.676 1.00 0.00 7 HIS B C 10
ATOM 17416 O O . HIS B 2 5 ? 10.898 -6.831 13.080 1.00 0.00 7 HIS B O 10
ATOM 17431 N N . SER B 2 6 ? 12.067 -7.822 11.432 1.00 0.00 8 SER B N 10
ATOM 17432 C CA . SER B 2 6 ? 11.788 -6.775 10.455 1.00 0.00 8 SER B CA 10
ATOM 17433 C C . SER B 2 6 ? 12.410 -5.450 10.889 1.00 0.00 8 SER B C 10
ATOM 17434 O O . SER B 2 6 ? 13.299 -5.420 11.740 1.00 0.00 8 SER B O 10
ATOM 17442 N N . GLN B 2 7 ? 11.940 -4.355 10.298 1.00 0.00 9 GLN B N 10
ATOM 17443 C CA . GLN B 2 7 ? 12.449 -3.033 10.617 1.00 0.00 9 GLN B CA 10
ATOM 17444 C C . GLN B 2 7 ? 11.654 -1.982 9.858 1.00 0.00 9 GLN B C 10
ATOM 17445 O O . GLN B 2 7 ? 11.509 -2.064 8.637 1.00 0.00 9 GLN B O 10
ATOM 17459 N N . ILE B 2 8 ? 11.133 -1.001 10.579 1.00 0.00 10 ILE B N 10
ATOM 17460 C CA . ILE B 2 8 ? 10.347 0.054 9.956 1.00 0.00 10 ILE B CA 10
ATOM 17461 C C . ILE B 2 8 ? 11.204 1.271 9.660 1.00 0.00 10 ILE B C 10
ATOM 17462 O O . ILE B 2 8 ? 11.492 2.079 10.544 1.00 0.00 10 ILE B O 10
ATOM 17478 N N . THR B 2 9 ? 11.606 1.393 8.406 1.00 0.00 11 THR B N 10
ATOM 17479 C CA . THR B 2 9 ? 12.433 2.509 7.967 1.00 0.00 11 THR B CA 10
ATOM 17480 C C . THR B 2 9 ? 11.624 3.802 7.938 1.00 0.00 11 THR B C 10
ATOM 17481 O O . THR B 2 9 ? 10.878 4.058 6.994 1.00 0.00 11 THR B O 10
ATOM 17492 N N . LYS B 2 10 ? 11.774 4.609 8.981 1.00 0.00 12 LYS B N 10
ATOM 17493 C CA . LYS B 2 10 ? 11.053 5.873 9.078 1.00 0.00 12 LYS B CA 10
ATOM 17494 C C . LYS B 2 10 ? 11.566 6.877 8.053 1.00 0.00 12 LYS B C 10
ATOM 17495 O O . LYS B 2 10 ? 12.666 7.411 8.188 1.00 0.00 12 LYS B O 10
ATOM 17514 N N . VAL B 2 11 ? 10.757 7.134 7.031 1.00 0.00 13 VAL B N 10
ATOM 17515 C CA . VAL B 2 11 ? 11.123 8.080 5.985 1.00 0.00 13 VAL B CA 10
ATOM 17516 C C . VAL B 2 11 ? 9.948 8.994 5.651 1.00 0.00 13 VAL B C 10
ATOM 17517 O O . VAL B 2 11 ? 9.479 8.968 4.493 1.00 0.00 13 VAL B O 10
ATOM 17531 N N . GLY A 1 1 ? -6.383 -11.643 -4.099 1.00 0.00 7 GLY A N 11
ATOM 17532 C CA . GLY A 1 1 ? -6.134 -11.368 -5.501 1.00 0.00 7 GLY A CA 11
ATOM 17533 C C . GLY A 1 1 ? -6.698 -10.031 -5.941 1.00 0.00 7 GLY A C 11
ATOM 17534 O O . GLY A 1 1 ? -7.292 -9.923 -7.013 1.00 0.00 7 GLY A O 11
ATOM 17538 N N . THR A 1 2 ? -6.511 -9.011 -5.110 1.00 0.00 8 THR A N 11
ATOM 17539 C CA . THR A 1 2 ? -7.006 -7.673 -5.418 1.00 0.00 8 THR A CA 11
ATOM 17540 C C . THR A 1 2 ? -5.864 -6.661 -5.434 1.00 0.00 8 THR A C 11
ATOM 17541 O O . THR A 1 2 ? -6.060 -5.486 -5.128 1.00 0.00 8 THR A O 11
ATOM 17552 N N . ARG A 1 3 ? -4.672 -7.128 -5.789 1.00 0.00 9 ARG A N 11
ATOM 17553 C CA . ARG A 1 3 ? -3.499 -6.262 -5.844 1.00 0.00 9 ARG A CA 11
ATOM 17554 C C . ARG A 1 3 ? -3.522 -5.391 -7.097 1.00 0.00 9 ARG A C 11
ATOM 17555 O O . ARG A 1 3 ? -3.645 -5.895 -8.214 1.00 0.00 9 ARG A O 11
ATOM 17576 N N . GLU A 1 4 ? -3.407 -4.081 -6.902 1.00 0.00 10 GLU A N 11
ATOM 17577 C CA . GLU A 1 4 ? -3.416 -3.140 -8.016 1.00 0.00 10 GLU A CA 11
ATOM 17578 C C . GLU A 1 4 ? -2.289 -2.121 -7.878 1.00 0.00 10 GLU A C 11
ATOM 17579 O O . GLU A 1 4 ? -2.076 -1.560 -6.802 1.00 0.00 10 GLU A O 11
ATOM 17591 N N . PHE A 1 5 ? -1.572 -1.888 -8.975 1.00 0.00 11 PHE A N 11
ATOM 17592 C CA . PHE A 1 5 ? -0.467 -0.936 -8.981 1.00 0.00 11 PHE A CA 11
ATOM 17593 C C . PHE A 1 5 ? -0.983 0.492 -9.141 1.00 0.00 11 PHE A C 11
ATOM 17594 O O . PHE A 1 5 ? -2.036 0.716 -9.738 1.00 0.00 11 PHE A O 11
ATOM 17611 N N . LEU A 1 6 ? -0.241 1.455 -8.601 1.00 0.00 12 LEU A N 11
ATOM 17612 C CA . LEU A 1 6 ? -0.635 2.857 -8.687 1.00 0.00 12 LEU A CA 11
ATOM 17613 C C . LEU A 1 6 ? 0.574 3.778 -8.575 1.00 0.00 12 LEU A C 11
ATOM 17614 O O . LEU A 1 6 ? 1.309 3.743 -7.588 1.00 0.00 12 LEU A O 11
ATOM 17630 N N . THR A 1 7 ? 0.765 4.607 -9.592 1.00 0.00 13 THR A N 11
ATOM 17631 C CA . THR A 1 7 ? 1.874 5.554 -9.616 1.00 0.00 13 THR A CA 11
ATOM 17632 C C . THR A 1 7 ? 1.526 6.794 -8.798 1.00 0.00 13 THR A C 11
ATOM 17633 O O . THR A 1 7 ? 0.368 7.203 -8.745 1.00 0.00 13 THR A O 11
ATOM 17644 N N . PHE A 1 8 ? 2.528 7.383 -8.151 1.00 0.00 14 PHE A N 11
ATOM 17645 C CA . PHE A 1 8 ? 2.301 8.564 -7.328 1.00 0.00 14 PHE A CA 11
ATOM 17646 C C . PHE A 1 8 ? 3.424 9.587 -7.464 1.00 0.00 14 PHE A C 11
ATOM 17647 O O . PHE A 1 8 ? 4.462 9.323 -8.069 1.00 0.00 14 PHE A O 11
ATOM 17664 N N . GLU A 1 9 ? 3.194 10.756 -6.879 1.00 0.00 15 GLU A N 11
ATOM 17665 C CA . GLU A 1 9 ? 4.162 11.846 -6.895 1.00 0.00 15 GLU A CA 11
ATOM 17666 C C . GLU A 1 9 ? 4.101 12.578 -5.560 1.00 0.00 15 GLU A C 11
ATOM 17667 O O . GLU A 1 9 ? 3.148 13.307 -5.285 1.00 0.00 15 GLU A O 11
ATOM 17679 N N . VAL A 1 10 ? 5.099 12.347 -4.712 1.00 0.00 16 VAL A N 11
ATOM 17680 C CA . VAL A 1 10 ? 5.121 12.950 -3.386 1.00 0.00 16 VAL A CA 11
ATOM 17681 C C . VAL A 1 10 ? 6.121 14.101 -3.268 1.00 0.00 16 VAL A C 11
ATOM 17682 O O . VAL A 1 10 ? 7.331 13.887 -3.329 1.00 0.00 16 VAL A O 11
ATOM 17695 N N . PRO A 1 11 ? 5.627 15.338 -3.061 1.00 0.00 17 PRO A N 11
ATOM 17696 C CA . PRO A 1 11 ? 6.485 16.506 -2.896 1.00 0.00 17 PRO A CA 11
ATOM 17697 C C . PRO A 1 11 ? 6.941 16.644 -1.448 1.00 0.00 17 PRO A C 11
ATOM 17698 O O . PRO A 1 11 ? 6.119 16.633 -0.534 1.00 0.00 17 PRO A O 11
ATOM 17709 N N . LEU A 1 12 ? 8.248 16.753 -1.236 1.00 0.00 18 LEU A N 11
ATOM 17710 C CA . LEU A 1 12 ? 8.789 16.861 0.116 1.00 0.00 18 LEU A CA 11
ATOM 17711 C C . LEU A 1 12 ? 9.601 18.133 0.302 1.00 0.00 18 LEU A C 11
ATOM 17712 O O . LEU A 1 12 ? 10.516 18.178 1.123 1.00 0.00 18 LEU A O 11
ATOM 17728 N N . ASN A 1 13 ? 9.257 19.163 -0.455 1.00 0.00 19 ASN A N 11
ATOM 17729 C CA . ASN A 1 13 ? 9.945 20.452 -0.370 1.00 0.00 19 ASN A CA 11
ATOM 17730 C C . ASN A 1 13 ? 10.285 20.803 1.079 1.00 0.00 19 ASN A C 11
ATOM 17731 O O . ASN A 1 13 ? 11.304 21.438 1.357 1.00 0.00 19 ASN A O 11
ATOM 17742 N N . ASP A 1 14 ? 9.425 20.369 1.992 1.00 0.00 20 ASP A N 11
ATOM 17743 C CA . ASP A 1 14 ? 9.618 20.612 3.416 1.00 0.00 20 ASP A CA 11
ATOM 17744 C C . ASP A 1 14 ? 9.991 19.319 4.121 1.00 0.00 20 ASP A C 11
ATOM 17745 O O . ASP A 1 14 ? 10.771 19.316 5.073 1.00 0.00 20 ASP A O 11
ATOM 17754 N N . SER A 1 15 ? 9.425 18.221 3.637 1.00 0.00 21 SER A N 11
ATOM 17755 C CA . SER A 1 15 ? 9.689 16.909 4.205 1.00 0.00 21 SER A CA 11
ATOM 17756 C C . SER A 1 15 ? 11.110 16.445 3.892 1.00 0.00 21 SER A C 11
ATOM 17757 O O . SER A 1 15 ? 11.551 15.413 4.395 1.00 0.00 21 SER A O 11
ATOM 17765 N N . GLY A 1 16 ? 11.827 17.209 3.062 1.00 0.00 22 GLY A N 11
ATOM 17766 C CA . GLY A 1 16 ? 13.193 16.850 2.708 1.00 0.00 22 GLY A CA 11
ATOM 17767 C C . GLY A 1 16 ? 14.000 16.365 3.900 1.00 0.00 22 GLY A C 11
ATOM 17768 O O . GLY A 1 16 ? 14.895 15.533 3.756 1.00 0.00 22 GLY A O 11
ATOM 17772 N N . SER A 1 17 ? 13.675 16.882 5.082 1.00 0.00 23 SER A N 11
ATOM 17773 C CA . SER A 1 17 ? 14.367 16.491 6.305 1.00 0.00 23 SER A CA 11
ATOM 17774 C C . SER A 1 17 ? 13.782 15.196 6.860 1.00 0.00 23 SER A C 11
ATOM 17775 O O . SER A 1 17 ? 14.511 14.331 7.345 1.00 0.00 23 SER A O 11
ATOM 17783 N N . ALA A 1 18 ? 12.460 15.071 6.778 1.00 0.00 24 ALA A N 11
ATOM 17784 C CA . ALA A 1 18 ? 11.771 13.881 7.265 1.00 0.00 24 ALA A CA 11
ATOM 17785 C C . ALA A 1 18 ? 11.889 12.726 6.272 1.00 0.00 24 ALA A C 11
ATOM 17786 O O . ALA A 1 18 ? 11.611 11.577 6.610 1.00 0.00 24 ALA A O 11
ATOM 17793 N N . GLY A 1 19 ? 12.292 13.041 5.044 1.00 0.00 25 GLY A N 11
ATOM 17794 C CA . GLY A 1 19 ? 12.424 12.020 4.020 1.00 0.00 25 GLY A CA 11
ATOM 17795 C C . GLY A 1 19 ? 11.231 12.007 3.087 1.00 0.00 25 GLY A C 11
ATOM 17796 O O . GLY A 1 19 ? 11.386 11.972 1.867 1.00 0.00 25 GLY A O 11
ATOM 17800 N N . LEU A 1 20 ? 10.040 12.054 3.674 1.00 0.00 26 LEU A N 11
ATOM 17801 C CA . LEU A 1 20 ? 8.798 12.067 2.909 1.00 0.00 26 LEU A CA 11
ATOM 17802 C C . LEU A 1 20 ? 7.592 12.075 3.840 1.00 0.00 26 LEU A C 11
ATOM 17803 O O . LEU A 1 20 ? 6.555 12.646 3.517 1.00 0.00 26 LEU A O 11
ATOM 17819 N N . GLY A 1 21 ? 7.737 11.447 5.003 1.00 0.00 27 GLY A N 11
ATOM 17820 C CA . GLY A 1 21 ? 6.649 11.415 5.960 1.00 0.00 27 GLY A CA 11
ATOM 17821 C C . GLY A 1 21 ? 5.964 10.068 6.046 1.00 0.00 27 GLY A C 11
ATOM 17822 O O . GLY A 1 21 ? 4.737 9.996 6.097 1.00 0.00 27 GLY A O 11
ATOM 17826 N N . VAL A 1 22 ? 6.747 8.993 6.071 1.00 0.00 28 VAL A N 11
ATOM 17827 C CA . VAL A 1 22 ? 6.180 7.652 6.162 1.00 0.00 28 VAL A CA 11
ATOM 17828 C C . VAL A 1 22 ? 7.177 6.646 6.720 1.00 0.00 28 VAL A C 11
ATOM 17829 O O . VAL A 1 22 ? 8.390 6.817 6.605 1.00 0.00 28 VAL A O 11
ATOM 17842 N N . SER A 1 23 ? 6.643 5.576 7.297 1.00 0.00 29 SER A N 11
ATOM 17843 C CA . SER A 1 23 ? 7.457 4.505 7.847 1.00 0.00 29 SER A CA 11
ATOM 17844 C C . SER A 1 23 ? 7.245 3.251 7.010 1.00 0.00 29 SER A C 11
ATOM 17845 O O . SER A 1 23 ? 6.130 2.741 6.924 1.00 0.00 29 SER A O 11
ATOM 17853 N N . VAL A 1 24 ? 8.305 2.777 6.367 1.00 0.00 30 VAL A N 11
ATOM 17854 C CA . VAL A 1 24 ? 8.202 1.603 5.508 1.00 0.00 30 VAL A CA 11
ATOM 17855 C C . VAL A 1 24 ? 8.823 0.367 6.145 1.00 0.00 30 VAL A C 11
ATOM 17856 O O . VAL A 1 24 ? 9.846 0.445 6.825 1.00 0.00 30 VAL A O 11
ATOM 17869 N N . LYS A 1 25 ? 8.190 -0.775 5.904 1.00 0.00 31 LYS A N 11
ATOM 17870 C CA . LYS A 1 25 ? 8.660 -2.049 6.429 1.00 0.00 31 LYS A CA 11
ATOM 17871 C C . LYS A 1 25 ? 8.350 -3.168 5.441 1.00 0.00 31 LYS A C 11
ATOM 17872 O O . LYS A 1 25 ? 7.217 -3.305 4.981 1.00 0.00 31 LYS A O 11
ATOM 17891 N N . GLY A 1 26 ? 9.361 -3.964 5.115 1.00 0.00 32 GLY A N 11
ATOM 17892 C CA . GLY A 1 26 ? 9.166 -5.054 4.182 1.00 0.00 32 GLY A CA 11
ATOM 17893 C C . GLY A 1 26 ? 9.116 -6.406 4.862 1.00 0.00 32 GLY A C 11
ATOM 17894 O O . GLY A 1 26 ? 9.589 -6.564 5.987 1.00 0.00 32 GLY A O 11
ATOM 17898 N N . ASN A 1 27 ? 8.538 -7.384 4.174 1.00 0.00 33 ASN A N 11
ATOM 17899 C CA . ASN A 1 27 ? 8.422 -8.733 4.715 1.00 0.00 33 ASN A CA 11
ATOM 17900 C C . ASN A 1 27 ? 8.809 -9.773 3.673 1.00 0.00 33 ASN A C 11
ATOM 17901 O O . ASN A 1 27 ? 8.692 -9.535 2.472 1.00 0.00 33 ASN A O 11
ATOM 17912 N N . ARG A 1 28 ? 9.256 -10.927 4.144 1.00 0.00 34 ARG A N 11
ATOM 17913 C CA . ARG A 1 28 ? 9.649 -12.013 3.257 1.00 0.00 34 ARG A CA 11
ATOM 17914 C C . ARG A 1 28 ? 8.634 -13.147 3.336 1.00 0.00 34 ARG A C 11
ATOM 17915 O O . ARG A 1 28 ? 7.939 -13.299 4.341 1.00 0.00 34 ARG A O 11
ATOM 17936 N N . SER A 1 29 ? 8.548 -13.932 2.268 1.00 0.00 35 SER A N 11
ATOM 17937 C CA . SER A 1 29 ? 7.612 -15.055 2.203 1.00 0.00 35 SER A CA 11
ATOM 17938 C C . SER A 1 29 ? 7.555 -15.812 3.529 1.00 0.00 35 SER A C 11
ATOM 17939 O O . SER A 1 29 ? 8.527 -15.839 4.283 1.00 0.00 35 SER A O 11
ATOM 17947 N N . LYS A 1 30 ? 6.407 -16.422 3.809 1.00 0.00 36 LYS A N 11
ATOM 17948 C CA . LYS A 1 30 ? 6.222 -17.174 5.044 1.00 0.00 36 LYS A CA 11
ATOM 17949 C C . LYS A 1 30 ? 7.104 -18.417 5.067 1.00 0.00 36 LYS A C 11
ATOM 17950 O O . LYS A 1 30 ? 7.898 -18.611 5.986 1.00 0.00 36 LYS A O 11
ATOM 17969 N N . GLU A 1 31 ? 6.954 -19.254 4.049 1.00 0.00 37 GLU A N 11
ATOM 17970 C CA . GLU A 1 31 ? 7.734 -20.483 3.948 1.00 0.00 37 GLU A CA 11
ATOM 17971 C C . GLU A 1 31 ? 9.230 -20.180 3.907 1.00 0.00 37 GLU A C 11
ATOM 17972 O O . GLU A 1 31 ? 9.952 -20.442 4.868 1.00 0.00 37 GLU A O 11
ATOM 17984 N N . ASN A 1 32 ? 9.687 -19.629 2.788 1.00 0.00 38 ASN A N 11
ATOM 17985 C CA . ASN A 1 32 ? 11.097 -19.293 2.625 1.00 0.00 38 ASN A CA 11
ATOM 17986 C C . ASN A 1 32 ? 11.398 -17.915 3.205 1.00 0.00 38 ASN A C 11
ATOM 17987 O O . ASN A 1 32 ? 10.490 -17.188 3.606 1.00 0.00 38 ASN A O 11
ATOM 17998 N N . HIS A 1 33 ? 12.678 -17.562 3.246 1.00 0.00 39 HIS A N 11
ATOM 17999 C CA . HIS A 1 33 ? 13.098 -16.272 3.778 1.00 0.00 39 HIS A CA 11
ATOM 18000 C C . HIS A 1 33 ? 13.341 -15.273 2.651 1.00 0.00 39 HIS A C 11
ATOM 18001 O O . HIS A 1 33 ? 14.231 -14.427 2.739 1.00 0.00 39 HIS A O 11
ATOM 18016 N N . ALA A 1 34 ? 12.544 -15.378 1.593 1.00 0.00 40 ALA A N 11
ATOM 18017 C CA . ALA A 1 34 ? 12.671 -14.484 0.448 1.00 0.00 40 ALA A CA 11
ATOM 18018 C C . ALA A 1 34 ? 11.837 -13.223 0.642 1.00 0.00 40 ALA A C 11
ATOM 18019 O O . ALA A 1 34 ? 10.634 -13.293 0.883 1.00 0.00 40 ALA A O 11
ATOM 18026 N N . ASP A 1 35 ? 12.486 -12.068 0.536 1.00 0.00 41 ASP A N 11
ATOM 18027 C CA . ASP A 1 35 ? 11.806 -10.790 0.700 1.00 0.00 41 ASP A CA 11
ATOM 18028 C C . ASP A 1 35 ? 10.687 -10.632 -0.324 1.00 0.00 41 ASP A C 11
ATOM 18029 O O . ASP A 1 35 ? 10.842 -10.993 -1.490 1.00 0.00 41 ASP A O 11
ATOM 18038 N N . LEU A 1 36 ? 9.560 -10.087 0.121 1.00 0.00 42 LEU A N 11
ATOM 18039 C CA . LEU A 1 36 ? 8.412 -9.879 -0.754 1.00 0.00 42 LEU A CA 11
ATOM 18040 C C . LEU A 1 36 ? 8.331 -8.424 -1.209 1.00 0.00 42 LEU A C 11
ATOM 18041 O O . LEU A 1 36 ? 7.837 -8.131 -2.297 1.00 0.00 42 LEU A O 11
ATOM 18057 N N . GLY A 1 37 ? 8.816 -7.518 -0.366 1.00 0.00 43 GLY A N 11
ATOM 18058 C CA . GLY A 1 37 ? 8.788 -6.104 -0.696 1.00 0.00 43 GLY A CA 11
ATOM 18059 C C . GLY A 1 37 ? 8.585 -5.232 0.527 1.00 0.00 43 GLY A C 11
ATOM 18060 O O . GLY A 1 37 ? 8.520 -5.735 1.648 1.00 0.00 43 GLY A O 11
ATOM 18064 N N . ILE A 1 38 ? 8.480 -3.923 0.314 1.00 0.00 44 ILE A N 11
ATOM 18065 C CA . ILE A 1 38 ? 8.279 -2.981 1.411 1.00 0.00 44 ILE A CA 11
ATOM 18066 C C . ILE A 1 38 ? 6.843 -2.467 1.423 1.00 0.00 44 ILE A C 11
ATOM 18067 O O . ILE A 1 38 ? 6.258 -2.215 0.371 1.00 0.00 44 ILE A O 11
ATOM 18083 N N . PHE A 1 39 ? 6.276 -2.331 2.617 1.00 0.00 45 PHE A N 11
ATOM 18084 C CA . PHE A 1 39 ? 4.902 -1.867 2.765 1.00 0.00 45 PHE A CA 11
ATOM 18085 C C . PHE A 1 39 ? 4.813 -0.686 3.724 1.00 0.00 45 PHE A C 11
ATOM 18086 O O . PHE A 1 39 ? 5.470 -0.669 4.766 1.00 0.00 45 PHE A O 11
ATOM 18103 N N . VAL A 1 40 ? 3.984 0.293 3.374 1.00 0.00 46 VAL A N 11
ATOM 18104 C CA . VAL A 1 40 ? 3.796 1.471 4.215 1.00 0.00 46 VAL A CA 11
ATOM 18105 C C . VAL A 1 40 ? 3.316 1.056 5.601 1.00 0.00 46 VAL A C 11
ATOM 18106 O O . VAL A 1 40 ? 2.168 0.655 5.774 1.00 0.00 46 VAL A O 11
ATOM 18119 N N . LYS A 1 41 ? 4.209 1.143 6.582 1.00 0.00 47 LYS A N 11
ATOM 18120 C CA . LYS A 1 41 ? 3.879 0.768 7.951 1.00 0.00 47 LYS A CA 11
ATOM 18121 C C . LYS A 1 41 ? 3.030 1.843 8.619 1.00 0.00 47 LYS A C 11
ATOM 18122 O O . LYS A 1 41 ? 2.081 1.540 9.342 1.00 0.00 47 LYS A O 11
ATOM 18141 N N . SER A 1 42 ? 3.378 3.100 8.373 1.00 0.00 48 SER A N 11
ATOM 18142 C CA . SER A 1 42 ? 2.646 4.219 8.952 1.00 0.00 48 SER A CA 11
ATOM 18143 C C . SER A 1 42 ? 3.048 5.534 8.295 1.00 0.00 48 SER A C 11
ATOM 18144 O O . SER A 1 42 ? 4.219 5.911 8.299 1.00 0.00 48 SER A O 11
ATOM 18152 N N . ILE A 1 43 ? 2.066 6.229 7.732 1.00 0.00 49 ILE A N 11
ATOM 18153 C CA . ILE A 1 43 ? 2.312 7.502 7.068 1.00 0.00 49 ILE A CA 11
ATOM 18154 C C . ILE A 1 43 ? 2.219 8.662 8.050 1.00 0.00 49 ILE A C 11
ATOM 18155 O O . ILE A 1 43 ? 1.192 8.859 8.702 1.00 0.00 49 ILE A O 11
ATOM 18171 N N . ILE A 1 44 ? 3.293 9.436 8.141 1.00 0.00 50 ILE A N 11
ATOM 18172 C CA . ILE A 1 44 ? 3.328 10.588 9.029 1.00 0.00 50 ILE A CA 11
ATOM 18173 C C . ILE A 1 44 ? 2.242 11.587 8.640 1.00 0.00 50 ILE A C 11
ATOM 18174 O O . ILE A 1 44 ? 2.329 12.232 7.597 1.00 0.00 50 ILE A O 11
ATOM 18190 N N . ASN A 1 45 ? 1.218 11.702 9.481 1.00 0.00 51 ASN A N 11
ATOM 18191 C CA . ASN A 1 45 ? 0.114 12.621 9.218 1.00 0.00 51 ASN A CA 11
ATOM 18192 C C . ASN A 1 45 ? 0.593 14.069 9.237 1.00 0.00 51 ASN A C 11
ATOM 18193 O O . ASN A 1 45 ? 0.308 14.820 10.169 1.00 0.00 51 ASN A O 11
ATOM 18204 N N . GLY A 1 46 ? 1.327 14.448 8.198 1.00 0.00 52 GLY A N 11
ATOM 18205 C CA . GLY A 1 46 ? 1.843 15.798 8.102 1.00 0.00 52 GLY A CA 11
ATOM 18206 C C . GLY A 1 46 ? 2.961 15.918 7.084 1.00 0.00 52 GLY A C 11
ATOM 18207 O O . GLY A 1 46 ? 3.191 16.994 6.531 1.00 0.00 52 GLY A O 11
ATOM 18211 N N . GLY A 1 47 ? 3.661 14.812 6.835 1.00 0.00 53 GLY A N 11
ATOM 18212 C CA . GLY A 1 47 ? 4.751 14.829 5.881 1.00 0.00 53 GLY A CA 11
ATOM 18213 C C . GLY A 1 47 ? 4.280 14.958 4.444 1.00 0.00 53 GLY A C 11
ATOM 18214 O O . GLY A 1 47 ? 3.119 15.273 4.185 1.00 0.00 53 GLY A O 11
ATOM 18218 N N . ALA A 1 48 ? 5.196 14.720 3.514 1.00 0.00 54 ALA A N 11
ATOM 18219 C CA . ALA A 1 48 ? 4.902 14.814 2.088 1.00 0.00 54 ALA A CA 11
ATOM 18220 C C . ALA A 1 48 ? 3.897 13.762 1.634 1.00 0.00 54 ALA A C 11
ATOM 18221 O O . ALA A 1 48 ? 2.993 14.052 0.851 1.00 0.00 54 ALA A O 11
ATOM 18228 N N . ALA A 1 49 ? 4.071 12.538 2.112 1.00 0.00 55 ALA A N 11
ATOM 18229 C CA . ALA A 1 49 ? 3.185 11.441 1.735 1.00 0.00 55 ALA A CA 11
ATOM 18230 C C . ALA A 1 49 ? 1.766 11.676 2.223 1.00 0.00 55 ALA A C 11
ATOM 18231 O O . ALA A 1 49 ? 0.802 11.473 1.484 1.00 0.00 55 ALA A O 11
ATOM 18238 N N . SER A 1 50 ? 1.644 12.109 3.467 1.00 0.00 56 SER A N 11
ATOM 18239 C CA . SER A 1 50 ? 0.336 12.374 4.050 1.00 0.00 56 SER A CA 11
ATOM 18240 C C . SER A 1 50 ? -0.316 13.567 3.364 1.00 0.00 56 SER A C 11
ATOM 18241 O O . SER A 1 50 ? -1.540 13.653 3.266 1.00 0.00 56 SER A O 11
ATOM 18249 N N . LYS A 1 51 ? 0.519 14.486 2.887 1.00 0.00 57 LYS A N 11
ATOM 18250 C CA . LYS A 1 51 ? 0.043 15.678 2.205 1.00 0.00 57 LYS A CA 11
ATOM 18251 C C . LYS A 1 51 ? -0.355 15.371 0.768 1.00 0.00 57 LYS A C 11
ATOM 18252 O O . LYS A 1 51 ? -1.253 16.003 0.211 1.00 0.00 57 LYS A O 11
ATOM 18271 N N . ASP A 1 52 ? 0.320 14.392 0.172 1.00 0.00 58 ASP A N 11
ATOM 18272 C CA . ASP A 1 52 ? 0.037 13.992 -1.203 1.00 0.00 58 ASP A CA 11
ATOM 18273 C C . ASP A 1 52 ? -1.438 13.641 -1.370 1.00 0.00 58 ASP A C 11
ATOM 18274 O O . ASP A 1 52 ? -2.014 13.828 -2.442 1.00 0.00 58 ASP A O 11
ATOM 18283 N N . GLY A 1 53 ? -2.043 13.138 -0.299 1.00 0.00 59 GLY A N 11
ATOM 18284 C CA . GLY A 1 53 ? -3.448 12.778 -0.341 1.00 0.00 59 GLY A CA 11
ATOM 18285 C C . GLY A 1 53 ? -3.721 11.534 -1.168 1.00 0.00 59 GLY A C 11
ATOM 18286 O O . GLY A 1 53 ? -4.855 11.301 -1.587 1.00 0.00 59 GLY A O 11
ATOM 18290 N N . ARG A 1 54 ? -2.688 10.728 -1.402 1.00 0.00 60 ARG A N 11
ATOM 18291 C CA . ARG A 1 54 ? -2.842 9.503 -2.179 1.00 0.00 60 ARG A CA 11
ATOM 18292 C C . ARG A 1 54 ? -1.974 8.383 -1.612 1.00 0.00 60 ARG A C 11
ATOM 18293 O O . ARG A 1 54 ? -1.711 7.386 -2.287 1.00 0.00 60 ARG A O 11
ATOM 18314 N N . LEU A 1 55 ? -1.535 8.550 -0.369 1.00 0.00 61 LEU A N 11
ATOM 18315 C CA . LEU A 1 55 ? -0.703 7.553 0.292 1.00 0.00 61 LEU A CA 11
ATOM 18316 C C . LEU A 1 55 ? -1.442 6.934 1.473 1.00 0.00 61 LEU A C 11
ATOM 18317 O O . LEU A 1 55 ? -1.998 7.644 2.310 1.00 0.00 61 LEU A O 11
ATOM 18333 N N . ARG A 1 56 ? -1.444 5.608 1.535 1.00 0.00 62 ARG A N 11
ATOM 18334 C CA . ARG A 1 56 ? -2.116 4.895 2.616 1.00 0.00 62 ARG A CA 11
ATOM 18335 C C . ARG A 1 56 ? -1.287 3.705 3.088 1.00 0.00 62 ARG A C 11
ATOM 18336 O O . ARG A 1 56 ? -0.646 3.024 2.289 1.00 0.00 62 ARG A O 11
ATOM 18357 N N . VAL A 1 57 ? -1.307 3.466 4.394 1.00 0.00 63 VAL A N 11
ATOM 18358 C CA . VAL A 1 57 ? -0.563 2.362 4.991 1.00 0.00 63 VAL A CA 11
ATOM 18359 C C . VAL A 1 57 ? -0.907 1.036 4.311 1.00 0.00 63 VAL A C 11
ATOM 18360 O O . VAL A 1 57 ? -2.003 0.873 3.777 1.00 0.00 63 VAL A O 11
ATOM 18373 N N . ASN A 1 58 ? 0.044 0.101 4.332 1.00 0.00 64 ASN A N 11
ATOM 18374 C CA . ASN A 1 58 ? -0.130 -1.219 3.722 1.00 0.00 64 ASN A CA 11
ATOM 18375 C C . ASN A 1 58 ? 0.043 -1.162 2.205 1.00 0.00 64 ASN A C 11
ATOM 18376 O O . ASN A 1 58 ? -0.295 -2.113 1.500 1.00 0.00 64 ASN A O 11
ATOM 18387 N N . ASP A 1 59 ? 0.587 -0.053 1.710 1.00 0.00 65 ASP A N 11
ATOM 18388 C CA . ASP A 1 59 ? 0.820 0.105 0.280 1.00 0.00 65 ASP A CA 11
ATOM 18389 C C . ASP A 1 59 ? 2.223 -0.372 -0.078 1.00 0.00 65 ASP A C 11
ATOM 18390 O O . ASP A 1 59 ? 3.216 0.213 0.354 1.00 0.00 65 ASP A O 11
ATOM 18399 N N . GLN A 1 60 ? 2.299 -1.443 -0.859 1.00 0.00 66 GLN A N 11
ATOM 18400 C CA . GLN A 1 60 ? 3.583 -2.001 -1.261 1.00 0.00 66 GLN A CA 11
ATOM 18401 C C . GLN A 1 60 ? 4.284 -1.092 -2.263 1.00 0.00 66 GLN A C 11
ATOM 18402 O O . GLN A 1 60 ? 3.646 -0.521 -3.144 1.00 0.00 66 GLN A O 11
ATOM 18416 N N . LEU A 1 61 ? 5.599 -0.960 -2.118 1.00 0.00 67 LEU A N 11
ATOM 18417 C CA . LEU A 1 61 ? 6.383 -0.115 -3.012 1.00 0.00 67 LEU A CA 11
ATOM 18418 C C . LEU A 1 61 ? 7.050 -0.942 -4.105 1.00 0.00 67 LEU A C 11
ATOM 18419 O O . LEU A 1 61 ? 7.674 -1.968 -3.832 1.00 0.00 67 LEU A O 11
ATOM 18435 N N . ILE A 1 62 ? 6.914 -0.485 -5.343 1.00 0.00 68 ILE A N 11
ATOM 18436 C CA . ILE A 1 62 ? 7.502 -1.175 -6.485 1.00 0.00 68 ILE A CA 11
ATOM 18437 C C . ILE A 1 62 ? 8.558 -0.308 -7.159 1.00 0.00 68 ILE A C 11
ATOM 18438 O O . ILE A 1 62 ? 9.644 -0.782 -7.492 1.00 0.00 68 ILE A O 11
ATOM 18454 N N . ALA A 1 63 ? 8.230 0.963 -7.359 1.00 0.00 69 ALA A N 11
ATOM 18455 C CA . ALA A 1 63 ? 9.152 1.897 -7.996 1.00 0.00 69 ALA A CA 11
ATOM 18456 C C . ALA A 1 63 ? 9.155 3.246 -7.281 1.00 0.00 69 ALA A C 11
ATOM 18457 O O . ALA A 1 63 ? 8.147 3.663 -6.712 1.00 0.00 69 ALA A O 11
ATOM 18464 N N . VAL A 1 64 ? 10.299 3.923 -7.323 1.00 0.00 70 VAL A N 11
ATOM 18465 C CA . VAL A 1 64 ? 10.447 5.226 -6.688 1.00 0.00 70 VAL A CA 11
ATOM 18466 C C . VAL A 1 64 ? 11.290 6.155 -7.558 1.00 0.00 70 VAL A C 11
ATOM 18467 O O . VAL A 1 64 ? 12.422 5.831 -7.907 1.00 0.00 70 VAL A O 11
ATOM 18480 N N . ASN A 1 65 ? 10.724 7.307 -7.910 1.00 0.00 71 ASN A N 11
ATOM 18481 C CA . ASN A 1 65 ? 11.419 8.285 -8.748 1.00 0.00 71 ASN A CA 11
ATOM 18482 C C . ASN A 1 65 ? 11.653 7.748 -10.160 1.00 0.00 71 ASN A C 11
ATOM 18483 O O . ASN A 1 65 ? 12.399 8.344 -10.939 1.00 0.00 71 ASN A O 11
ATOM 18494 N N . GLY A 1 66 ? 11.018 6.626 -10.491 1.00 0.00 72 GLY A N 11
ATOM 18495 C CA . GLY A 1 66 ? 11.179 6.047 -11.812 1.00 0.00 72 GLY A CA 11
ATOM 18496 C C . GLY A 1 66 ? 11.984 4.761 -11.797 1.00 0.00 72 GLY A C 11
ATOM 18497 O O . GLY A 1 66 ? 11.936 3.982 -12.749 1.00 0.00 72 GLY A O 11
ATOM 18501 N N . GLU A 1 67 ? 12.730 4.537 -10.720 1.00 0.00 73 GLU A N 11
ATOM 18502 C CA . GLU A 1 67 ? 13.548 3.336 -10.595 1.00 0.00 73 GLU A CA 11
ATOM 18503 C C . GLU A 1 67 ? 12.802 2.238 -9.846 1.00 0.00 73 GLU A C 11
ATOM 18504 O O . GLU A 1 67 ? 12.458 2.393 -8.675 1.00 0.00 73 GLU A O 11
ATOM 18516 N N . SER A 1 68 ? 12.558 1.124 -10.530 1.00 0.00 74 SER A N 11
ATOM 18517 C CA . SER A 1 68 ? 11.856 -0.005 -9.931 1.00 0.00 74 SER A CA 11
ATOM 18518 C C . SER A 1 68 ? 12.789 -0.797 -9.021 1.00 0.00 74 SER A C 11
ATOM 18519 O O . SER A 1 68 ? 13.957 -1.006 -9.349 1.00 0.00 74 SER A O 11
ATOM 18527 N N . LEU A 1 69 ? 12.270 -1.233 -7.879 1.00 0.00 75 LEU A N 11
ATOM 18528 C CA . LEU A 1 69 ? 13.066 -2.000 -6.923 1.00 0.00 75 LEU A CA 11
ATOM 18529 C C . LEU A 1 69 ? 12.489 -3.399 -6.712 1.00 0.00 75 LEU A C 11
ATOM 18530 O O . LEU A 1 69 ? 12.872 -4.100 -5.775 1.00 0.00 75 LEU A O 11
ATOM 18546 N N . LEU A 1 70 ? 11.567 -3.802 -7.583 1.00 0.00 76 LEU A N 11
ATOM 18547 C CA . LEU A 1 70 ? 10.944 -5.117 -7.481 1.00 0.00 76 LEU A CA 11
ATOM 18548 C C . LEU A 1 70 ? 11.981 -6.232 -7.605 1.00 0.00 76 LEU A C 11
ATOM 18549 O O . LEU A 1 70 ? 11.741 -7.363 -7.180 1.00 0.00 76 LEU A O 11
ATOM 18565 N N . GLY A 1 71 ? 13.130 -5.911 -8.192 1.00 0.00 77 GLY A N 11
ATOM 18566 C CA . GLY A 1 71 ? 14.177 -6.902 -8.362 1.00 0.00 77 GLY A CA 11
ATOM 18567 C C . GLY A 1 71 ? 15.072 -7.031 -7.143 1.00 0.00 77 GLY A C 11
ATOM 18568 O O . GLY A 1 71 ? 15.685 -8.076 -6.928 1.00 0.00 77 GLY A O 11
ATOM 18572 N N . LYS A 1 72 ? 15.150 -5.970 -6.348 1.00 0.00 78 LYS A N 11
ATOM 18573 C CA . LYS A 1 72 ? 15.982 -5.977 -5.149 1.00 0.00 78 LYS A CA 11
ATOM 18574 C C . LYS A 1 72 ? 15.158 -6.272 -3.907 1.00 0.00 78 LYS A C 11
ATOM 18575 O O . LYS A 1 72 ? 13.944 -6.073 -3.883 1.00 0.00 78 LYS A O 11
ATOM 18594 N N . ALA A 1 73 ? 15.839 -6.756 -2.880 1.00 0.00 79 ALA A N 11
ATOM 18595 C CA . ALA A 1 73 ? 15.200 -7.096 -1.620 1.00 0.00 79 ALA A CA 11
ATOM 18596 C C . ALA A 1 73 ? 14.470 -5.894 -1.028 1.00 0.00 79 ALA A C 11
ATOM 18597 O O . ALA A 1 73 ? 14.664 -4.759 -1.468 1.00 0.00 79 ALA A O 11
ATOM 18604 N N . ASN A 1 74 ? 13.626 -6.148 -0.034 1.00 0.00 80 ASN A N 11
ATOM 18605 C CA . ASN A 1 74 ? 12.866 -5.082 0.609 1.00 0.00 80 ASN A CA 11
ATOM 18606 C C . ASN A 1 74 ? 13.793 -4.086 1.299 1.00 0.00 80 ASN A C 11
ATOM 18607 O O . ASN A 1 74 ? 13.554 -2.879 1.261 1.00 0.00 80 ASN A O 11
ATOM 18618 N N . GLN A 1 75 ? 14.853 -4.593 1.921 1.00 0.00 81 GLN A N 11
ATOM 18619 C CA . GLN A 1 75 ? 15.813 -3.739 2.613 1.00 0.00 81 GLN A CA 11
ATOM 18620 C C . GLN A 1 75 ? 16.572 -2.871 1.614 1.00 0.00 81 GLN A C 11
ATOM 18621 O O . GLN A 1 75 ? 16.787 -1.678 1.839 1.00 0.00 81 GLN A O 11
ATOM 18635 N N . GLU A 1 76 ? 16.956 -3.477 0.499 1.00 0.00 82 GLU A N 11
ATOM 18636 C CA . GLU A 1 76 ? 17.671 -2.769 -0.551 1.00 0.00 82 GLU A CA 11
ATOM 18637 C C . GLU A 1 76 ? 16.730 -1.803 -1.249 1.00 0.00 82 GLU A C 11
ATOM 18638 O O . GLU A 1 76 ? 17.125 -0.711 -1.660 1.00 0.00 82 GLU A O 11
ATOM 18650 N N . ALA A 1 77 ? 15.473 -2.218 -1.371 1.00 0.00 83 ALA A N 11
ATOM 18651 C CA . ALA A 1 77 ? 14.461 -1.400 -2.010 1.00 0.00 83 ALA A CA 11
ATOM 18652 C C . ALA A 1 77 ? 14.137 -0.184 -1.154 1.00 0.00 83 ALA A C 11
ATOM 18653 O O . ALA A 1 77 ? 14.083 0.942 -1.649 1.00 0.00 83 ALA A O 11
ATOM 18660 N N . MET A 1 78 ? 13.940 -0.415 0.140 1.00 0.00 84 MET A N 11
ATOM 18661 C CA . MET A 1 78 ? 13.644 0.671 1.067 1.00 0.00 84 MET A CA 11
ATOM 18662 C C . MET A 1 78 ? 14.811 1.645 1.116 1.00 0.00 84 MET A C 11
ATOM 18663 O O . MET A 1 78 ? 14.624 2.844 1.313 1.00 0.00 84 MET A O 11
ATOM 18677 N N . GLU A 1 79 ? 16.014 1.119 0.913 1.00 0.00 85 GLU A N 11
ATOM 18678 C CA . GLU A 1 79 ? 17.219 1.935 0.910 1.00 0.00 85 GLU A CA 11
ATOM 18679 C C . GLU A 1 79 ? 17.326 2.689 -0.409 1.00 0.00 85 GLU A C 11
ATOM 18680 O O . GLU A 1 79 ? 17.811 3.820 -0.460 1.00 0.00 85 GLU A O 11
ATOM 18692 N N . THR A 1 80 ? 16.861 2.049 -1.476 1.00 0.00 86 THR A N 11
ATOM 18693 C CA . THR A 1 80 ? 16.891 2.645 -2.802 1.00 0.00 86 THR A CA 11
ATOM 18694 C C . THR A 1 80 ? 15.897 3.799 -2.888 1.00 0.00 86 THR A C 11
ATOM 18695 O O . THR A 1 80 ? 16.164 4.812 -3.533 1.00 0.00 86 THR A O 11
ATOM 18706 N N . LEU A 1 81 ? 14.761 3.650 -2.217 1.00 0.00 87 LEU A N 11
ATOM 18707 C CA . LEU A 1 81 ? 13.747 4.695 -2.207 1.00 0.00 87 LEU A CA 11
ATOM 18708 C C . LEU A 1 81 ? 14.159 5.786 -1.238 1.00 0.00 87 LEU A C 11
ATOM 18709 O O . LEU A 1 81 ? 13.897 6.966 -1.457 1.00 0.00 87 LEU A O 11
ATOM 18725 N N . ARG A 1 82 ? 14.822 5.372 -0.164 1.00 0.00 88 ARG A N 11
ATOM 18726 C CA . ARG A 1 82 ? 15.304 6.292 0.851 1.00 0.00 88 ARG A CA 11
ATOM 18727 C C . ARG A 1 82 ? 16.261 7.307 0.235 1.00 0.00 88 ARG A C 11
ATOM 18728 O O . ARG A 1 82 ? 16.121 8.515 0.429 1.00 0.00 88 ARG A O 11
ATOM 18749 N N . ARG A 1 83 ? 17.234 6.801 -0.514 1.00 0.00 89 ARG A N 11
ATOM 18750 C CA . ARG A 1 83 ? 18.215 7.652 -1.170 1.00 0.00 89 ARG A CA 11
ATOM 18751 C C . ARG A 1 83 ? 17.580 8.387 -2.352 1.00 0.00 89 ARG A C 11
ATOM 18752 O O . ARG A 1 83 ? 17.893 9.546 -2.618 1.00 0.00 89 ARG A O 11
ATOM 18773 N N . SER A 1 84 ? 16.687 7.699 -3.057 1.00 0.00 90 SER A N 11
ATOM 18774 C CA . SER A 1 84 ? 16.009 8.275 -4.210 1.00 0.00 90 SER A CA 11
ATOM 18775 C C . SER A 1 84 ? 15.002 9.344 -3.788 1.00 0.00 90 SER A C 11
ATOM 18776 O O . SER A 1 84 ? 14.724 10.276 -4.539 1.00 0.00 90 SER A O 11
ATOM 18784 N N . MET A 1 85 ? 14.449 9.193 -2.591 1.00 0.00 91 MET A N 11
ATOM 18785 C CA . MET A 1 85 ? 13.464 10.139 -2.077 1.00 0.00 91 MET A CA 11
ATOM 18786 C C . MET A 1 85 ? 14.127 11.286 -1.320 1.00 0.00 91 MET A C 11
ATOM 18787 O O . MET A 1 85 ? 13.539 12.358 -1.164 1.00 0.00 91 MET A O 11
ATOM 18801 N N . SER A 1 86 ? 15.341 11.054 -0.835 1.00 0.00 92 SER A N 11
ATOM 18802 C CA . SER A 1 86 ? 16.065 12.069 -0.076 1.00 0.00 92 SER A CA 11
ATOM 18803 C C . SER A 1 86 ? 17.315 12.553 -0.807 1.00 0.00 92 SER A C 11
ATOM 18804 O O . SER A 1 86 ? 18.237 13.075 -0.180 1.00 0.00 92 SER A O 11
ATOM 18812 N N . THR A 1 87 ? 17.357 12.381 -2.127 1.00 0.00 93 THR A N 11
ATOM 18813 C CA . THR A 1 87 ? 18.519 12.812 -2.896 1.00 0.00 93 THR A CA 11
ATOM 18814 C C . THR A 1 87 ? 18.168 13.122 -4.353 1.00 0.00 93 THR A C 11
ATOM 18815 O O . THR A 1 87 ? 18.750 14.025 -4.953 1.00 0.00 93 THR A O 11
ATOM 18826 N N . GLU A 1 88 ? 17.236 12.369 -4.924 1.00 0.00 94 GLU A N 11
ATOM 18827 C CA . GLU A 1 88 ? 16.840 12.575 -6.313 1.00 0.00 94 GLU A CA 11
ATOM 18828 C C . GLU A 1 88 ? 15.415 13.108 -6.411 1.00 0.00 94 GLU A C 11
ATOM 18829 O O . GLU A 1 88 ? 15.119 13.971 -7.239 1.00 0.00 94 GLU A O 11
ATOM 18841 N N . GLY A 1 89 ? 14.539 12.592 -5.561 1.00 0.00 95 GLY A N 11
ATOM 18842 C CA . GLY A 1 89 ? 13.158 13.032 -5.563 1.00 0.00 95 GLY A CA 11
ATOM 18843 C C . GLY A 1 89 ? 13.013 14.438 -5.024 1.00 0.00 95 GLY A C 11
ATOM 18844 O O . GLY A 1 89 ? 12.124 15.185 -5.431 1.00 0.00 95 GLY A O 11
ATOM 18848 N N . ASN A 1 90 ? 13.901 14.794 -4.106 1.00 0.00 96 ASN A N 11
ATOM 18849 C CA . ASN A 1 90 ? 13.893 16.117 -3.502 1.00 0.00 96 ASN A CA 11
ATOM 18850 C C . ASN A 1 90 ? 14.486 17.142 -4.466 1.00 0.00 96 ASN A C 11
ATOM 18851 O O . ASN A 1 90 ? 14.059 18.298 -4.499 1.00 0.00 96 ASN A O 11
ATOM 18862 N N . LYS A 1 91 ? 15.471 16.707 -5.250 1.00 0.00 97 LYS A N 11
ATOM 18863 C CA . LYS A 1 91 ? 16.134 17.574 -6.223 1.00 0.00 97 LYS A CA 11
ATOM 18864 C C . LYS A 1 91 ? 15.142 18.494 -6.931 1.00 0.00 97 LYS A C 11
ATOM 18865 O O . LYS A 1 91 ? 15.384 19.693 -7.073 1.00 0.00 97 LYS A O 11
ATOM 18884 N N . ARG A 1 92 ? 14.027 17.922 -7.364 1.00 0.00 98 ARG A N 11
ATOM 18885 C CA . ARG A 1 92 ? 12.993 18.686 -8.048 1.00 0.00 98 ARG A CA 11
ATOM 18886 C C . ARG A 1 92 ? 11.936 19.174 -7.061 1.00 0.00 98 ARG A C 11
ATOM 18887 O O . ARG A 1 92 ? 11.232 20.151 -7.322 1.00 0.00 98 ARG A O 11
ATOM 18908 N N . GLY A 1 93 ? 11.830 18.487 -5.925 1.00 0.00 99 GLY A N 11
ATOM 18909 C CA . GLY A 1 93 ? 10.857 18.867 -4.917 1.00 0.00 99 GLY A CA 11
ATOM 18910 C C . GLY A 1 93 ? 9.790 17.809 -4.700 1.00 0.00 99 GLY A C 11
ATOM 18911 O O . GLY A 1 93 ? 8.893 17.990 -3.879 1.00 0.00 99 GLY A O 11
ATOM 18915 N N . MET A 1 94 ? 9.883 16.704 -5.437 1.00 0.00 100 MET A N 11
ATOM 18916 C CA . MET A 1 94 ? 8.915 15.623 -5.318 1.00 0.00 100 MET A CA 11
ATOM 18917 C C . MET A 1 94 ? 9.442 14.340 -5.948 1.00 0.00 100 MET A C 11
ATOM 18918 O O . MET A 1 94 ? 10.118 14.370 -6.976 1.00 0.00 100 MET A O 11
ATOM 18932 N N . ILE A 1 95 ? 9.131 13.214 -5.317 1.00 0.00 101 ILE A N 11
ATOM 18933 C CA . ILE A 1 95 ? 9.571 11.916 -5.802 1.00 0.00 101 ILE A CA 11
ATOM 18934 C C . ILE A 1 95 ? 8.394 11.081 -6.299 1.00 0.00 101 ILE A C 11
ATOM 18935 O O . ILE A 1 95 ? 7.315 11.096 -5.707 1.00 0.00 101 ILE A O 11
ATOM 18951 N N . GLN A 1 96 ? 8.618 10.329 -7.372 1.00 0.00 102 GLN A N 11
ATOM 18952 C CA . GLN A 1 96 ? 7.581 9.464 -7.920 1.00 0.00 102 GLN A CA 11
ATOM 18953 C C . GLN A 1 96 ? 7.454 8.223 -7.044 1.00 0.00 102 GLN A C 11
ATOM 18954 O O . GLN A 1 96 ? 8.437 7.775 -6.454 1.00 0.00 102 GLN A O 11
ATOM 18968 N N . LEU A 1 97 ? 6.248 7.678 -6.936 1.00 0.00 103 LEU A N 11
ATOM 18969 C CA . LEU A 1 97 ? 6.038 6.507 -6.096 1.00 0.00 103 LEU A CA 11
ATOM 18970 C C . LEU A 1 97 ? 5.025 5.538 -6.694 1.00 0.00 103 LEU A C 11
ATOM 18971 O O . LEU A 1 97 ? 3.828 5.813 -6.719 1.00 0.00 103 LEU A O 11
ATOM 18987 N N . ILE A 1 98 ? 5.509 4.384 -7.130 1.00 0.00 104 ILE A N 11
ATOM 18988 C CA . ILE A 1 98 ? 4.637 3.358 -7.680 1.00 0.00 104 ILE A CA 11
ATOM 18989 C C . ILE A 1 98 ? 4.402 2.285 -6.625 1.00 0.00 104 ILE A C 11
ATOM 18990 O O . ILE A 1 98 ? 5.327 1.573 -6.238 1.00 0.00 104 ILE A O 11
ATOM 19006 N N . VAL A 1 99 ? 3.169 2.192 -6.145 1.00 0.00 105 VAL A N 11
ATOM 19007 C CA . VAL A 1 99 ? 2.834 1.221 -5.113 1.00 0.00 105 VAL A CA 11
ATOM 19008 C C . VAL A 1 99 ? 1.699 0.300 -5.540 1.00 0.00 105 VAL A C 11
ATOM 19009 O O . VAL A 1 99 ? 0.899 0.639 -6.413 1.00 0.00 105 VAL A O 11
ATOM 19022 N N . ALA A 1 100 ? 1.636 -0.864 -4.905 1.00 0.00 106 ALA A N 11
ATOM 19023 C CA . ALA A 1 100 ? 0.600 -1.844 -5.192 1.00 0.00 106 ALA A CA 11
ATOM 19024 C C . ALA A 1 100 ? -0.069 -2.301 -3.903 1.00 0.00 106 ALA A C 11
ATOM 19025 O O . ALA A 1 100 ? 0.596 -2.787 -2.987 1.00 0.00 106 ALA A O 11
ATOM 19032 N N . ARG A 1 101 ? -1.383 -2.134 -3.830 1.00 0.00 107 ARG A N 11
ATOM 19033 C CA . ARG A 1 101 ? -2.133 -2.524 -2.640 1.00 0.00 107 ARG A CA 11
ATOM 19034 C C . ARG A 1 101 ? -3.393 -3.296 -3.011 1.00 0.00 107 ARG A C 11
ATOM 19035 O O . ARG A 1 101 ? -3.666 -3.535 -4.188 1.00 0.00 107 ARG A O 11
ATOM 19056 N N . ARG A 1 102 ? -4.155 -3.686 -1.995 1.00 0.00 108 ARG A N 11
ATOM 19057 C CA . ARG A 1 102 ? -5.386 -4.439 -2.203 1.00 0.00 108 ARG A CA 11
ATOM 19058 C C . ARG A 1 102 ? -6.585 -3.504 -2.335 1.00 0.00 108 ARG A C 11
ATOM 19059 O O . ARG A 1 102 ? -6.679 -2.497 -1.633 1.00 0.00 108 ARG A O 11
ATOM 19080 N N . ILE A 1 103 ? -7.498 -3.848 -3.237 1.00 0.00 109 ILE A N 11
ATOM 19081 C CA . ILE A 1 103 ? -8.693 -3.044 -3.460 1.00 0.00 109 ILE A CA 11
ATOM 19082 C C . ILE A 1 103 ? -9.681 -3.206 -2.310 1.00 0.00 109 ILE A C 11
ATOM 19083 O O . ILE A 1 103 ? -10.285 -4.265 -2.141 1.00 0.00 109 ILE A O 11
ATOM 19099 N N . SER A 1 104 ? -9.842 -2.147 -1.522 1.00 0.00 110 SER A N 11
ATOM 19100 C CA . SER A 1 104 ? -10.758 -2.175 -0.386 1.00 0.00 110 SER A CA 11
ATOM 19101 C C . SER A 1 104 ? -11.715 -0.988 -0.428 1.00 0.00 110 SER A C 11
ATOM 19102 O O . SER A 1 104 ? -12.164 -0.503 0.611 1.00 0.00 110 SER A O 11
ATOM 19110 N N . ASP B 2 1 ? 2.058 -13.168 6.031 1.00 0.00 3 ASP B N 11
ATOM 19111 C CA . ASP B 2 1 ? 3.235 -13.929 5.632 1.00 0.00 3 ASP B CA 11
ATOM 19112 C C . ASP B 2 1 ? 4.515 -13.171 5.971 1.00 0.00 3 ASP B C 11
ATOM 19113 O O . ASP B 2 1 ? 5.272 -12.776 5.084 1.00 0.00 3 ASP B O 11
ATOM 19122 N N . GLU B 2 2 ? 4.750 -12.969 7.263 1.00 0.00 4 GLU B N 11
ATOM 19123 C CA . GLU B 2 2 ? 5.938 -12.258 7.723 1.00 0.00 4 GLU B CA 11
ATOM 19124 C C . GLU B 2 2 ? 6.959 -13.226 8.312 1.00 0.00 4 GLU B C 11
ATOM 19125 O O . GLU B 2 2 ? 6.644 -14.383 8.590 1.00 0.00 4 GLU B O 11
ATOM 19137 N N . ASP B 2 3 ? 8.184 -12.744 8.501 1.00 0.00 5 ASP B N 11
ATOM 19138 C CA . ASP B 2 3 ? 9.251 -13.565 9.059 1.00 0.00 5 ASP B CA 11
ATOM 19139 C C . ASP B 2 3 ? 9.455 -13.254 10.538 1.00 0.00 5 ASP B C 11
ATOM 19140 O O . ASP B 2 3 ? 10.582 -13.264 11.034 1.00 0.00 5 ASP B O 11
ATOM 19149 N N . GLN B 2 4 ? 8.355 -12.978 11.235 1.00 0.00 6 GLN B N 11
ATOM 19150 C CA . GLN B 2 4 ? 8.399 -12.659 12.659 1.00 0.00 6 GLN B CA 11
ATOM 19151 C C . GLN B 2 4 ? 9.098 -11.323 12.898 1.00 0.00 6 GLN B C 11
ATOM 19152 O O . GLN B 2 4 ? 8.472 -10.353 13.325 1.00 0.00 6 GLN B O 11
ATOM 19166 N N . HIS B 2 5 ? 10.396 -11.280 12.619 1.00 0.00 7 HIS B N 11
ATOM 19167 C CA . HIS B 2 5 ? 11.177 -10.062 12.801 1.00 0.00 7 HIS B CA 11
ATOM 19168 C C . HIS B 2 5 ? 11.129 -9.192 11.551 1.00 0.00 7 HIS B C 11
ATOM 19169 O O . HIS B 2 5 ? 11.220 -9.692 10.429 1.00 0.00 7 HIS B O 11
ATOM 19184 N N . SER B 2 6 ? 10.986 -7.885 11.749 1.00 0.00 8 SER B N 11
ATOM 19185 C CA . SER B 2 6 ? 10.926 -6.943 10.637 1.00 0.00 8 SER B CA 11
ATOM 19186 C C . SER B 2 6 ? 11.769 -5.703 10.930 1.00 0.00 8 SER B C 11
ATOM 19187 O O . SER B 2 6 ? 12.647 -5.729 11.792 1.00 0.00 8 SER B O 11
ATOM 19195 N N . GLN B 2 7 ? 11.499 -4.619 10.208 1.00 0.00 9 GLN B N 11
ATOM 19196 C CA . GLN B 2 7 ? 12.233 -3.375 10.389 1.00 0.00 9 GLN B CA 11
ATOM 19197 C C . GLN B 2 7 ? 11.464 -2.226 9.753 1.00 0.00 9 GLN B C 11
ATOM 19198 O O . GLN B 2 7 ? 11.095 -2.289 8.580 1.00 0.00 9 GLN B O 11
ATOM 19212 N N . ILE B 2 8 ? 11.214 -1.180 10.531 1.00 0.00 10 ILE B N 11
ATOM 19213 C CA . ILE B 2 8 ? 10.476 -0.026 10.032 1.00 0.00 10 ILE B CA 11
ATOM 19214 C C . ILE B 2 8 ? 11.404 1.147 9.765 1.00 0.00 10 ILE B C 11
ATOM 19215 O O . ILE B 2 8 ? 11.798 1.869 10.681 1.00 0.00 10 ILE B O 11
ATOM 19231 N N . THR B 2 9 ? 11.737 1.334 8.498 1.00 0.00 11 THR B N 11
ATOM 19232 C CA . THR B 2 9 ? 12.611 2.426 8.087 1.00 0.00 11 THR B CA 11
ATOM 19233 C C . THR B 2 9 ? 11.839 3.742 8.059 1.00 0.00 11 THR B C 11
ATOM 19234 O O . THR B 2 9 ? 11.074 4.004 7.131 1.00 0.00 11 THR B O 11
ATOM 19245 N N . LYS B 2 10 ? 12.040 4.562 9.085 1.00 0.00 12 LYS B N 11
ATOM 19246 C CA . LYS B 2 10 ? 11.356 5.845 9.181 1.00 0.00 12 LYS B CA 11
ATOM 19247 C C . LYS B 2 10 ? 11.850 6.817 8.115 1.00 0.00 12 LYS B C 11
ATOM 19248 O O . LYS B 2 10 ? 13.040 7.124 8.042 1.00 0.00 12 LYS B O 11
ATOM 19267 N N . VAL B 2 11 ? 10.924 7.300 7.295 1.00 0.00 13 VAL B N 11
ATOM 19268 C CA . VAL B 2 11 ? 11.255 8.242 6.234 1.00 0.00 13 VAL B CA 11
ATOM 19269 C C . VAL B 2 11 ? 10.167 9.305 6.095 1.00 0.00 13 VAL B C 11
ATOM 19270 O O . VAL B 2 11 ? 9.644 9.482 4.973 1.00 0.00 13 VAL B O 11
ATOM 19284 N N . GLY A 1 1 ? -6.346 -10.829 -8.406 1.00 0.00 7 GLY A N 12
ATOM 19285 C CA . GLY A 1 1 ? -6.805 -10.713 -7.033 1.00 0.00 7 GLY A CA 12
ATOM 19286 C C . GLY A 1 1 ? -7.053 -9.275 -6.626 1.00 0.00 7 GLY A C 12
ATOM 19287 O O . GLY A 1 1 ? -6.549 -8.818 -5.600 1.00 0.00 7 GLY A O 12
ATOM 19291 N N . THR A 1 2 ? -7.829 -8.559 -7.436 1.00 0.00 8 THR A N 12
ATOM 19292 C CA . THR A 1 2 ? -8.148 -7.159 -7.162 1.00 0.00 8 THR A CA 12
ATOM 19293 C C . THR A 1 2 ? -6.886 -6.352 -6.864 1.00 0.00 8 THR A C 12
ATOM 19294 O O . THR A 1 2 ? -6.936 -5.345 -6.159 1.00 0.00 8 THR A O 12
ATOM 19305 N N . ARG A 1 3 ? -5.758 -6.800 -7.407 1.00 0.00 9 ARG A N 12
ATOM 19306 C CA . ARG A 1 3 ? -4.488 -6.117 -7.199 1.00 0.00 9 ARG A CA 12
ATOM 19307 C C . ARG A 1 3 ? -4.240 -5.092 -8.299 1.00 0.00 9 ARG A C 12
ATOM 19308 O O . ARG A 1 3 ? -4.174 -5.436 -9.479 1.00 0.00 9 ARG A O 12
ATOM 19329 N N . GLU A 1 4 ? -4.109 -3.828 -7.906 1.00 0.00 10 GLU A N 12
ATOM 19330 C CA . GLU A 1 4 ? -3.874 -2.753 -8.862 1.00 0.00 10 GLU A CA 12
ATOM 19331 C C . GLU A 1 4 ? -2.678 -1.902 -8.448 1.00 0.00 10 GLU A C 12
ATOM 19332 O O . GLU A 1 4 ? -2.375 -1.772 -7.262 1.00 0.00 10 GLU A O 12
ATOM 19344 N N . PHE A 1 5 ? -2.007 -1.322 -9.437 1.00 0.00 11 PHE A N 12
ATOM 19345 C CA . PHE A 1 5 ? -0.845 -0.478 -9.184 1.00 0.00 11 PHE A CA 12
ATOM 19346 C C . PHE A 1 5 ? -1.263 0.983 -9.048 1.00 0.00 11 PHE A C 12
ATOM 19347 O O . PHE A 1 5 ? -2.232 1.420 -9.672 1.00 0.00 11 PHE A O 12
ATOM 19364 N N . LEU A 1 6 ? -0.536 1.733 -8.228 1.00 0.00 12 LEU A N 12
ATOM 19365 C CA . LEU A 1 6 ? -0.845 3.141 -8.012 1.00 0.00 12 LEU A CA 12
ATOM 19366 C C . LEU A 1 6 ? 0.415 3.997 -8.065 1.00 0.00 12 LEU A C 12
ATOM 19367 O O . LEU A 1 6 ? 1.255 3.947 -7.167 1.00 0.00 12 LEU A O 12
ATOM 19383 N N . THR A 1 7 ? 0.533 4.796 -9.122 1.00 0.00 13 THR A N 12
ATOM 19384 C CA . THR A 1 7 ? 1.679 5.678 -9.291 1.00 0.00 13 THR A CA 12
ATOM 19385 C C . THR A 1 7 ? 1.378 7.050 -8.695 1.00 0.00 13 THR A C 12
ATOM 19386 O O . THR A 1 7 ? 0.381 7.679 -9.047 1.00 0.00 13 THR A O 12
ATOM 19397 N N . PHE A 1 8 ? 2.230 7.503 -7.781 1.00 0.00 14 PHE A N 12
ATOM 19398 C CA . PHE A 1 8 ? 2.024 8.794 -7.137 1.00 0.00 14 PHE A CA 12
ATOM 19399 C C . PHE A 1 8 ? 3.309 9.613 -7.069 1.00 0.00 14 PHE A C 12
ATOM 19400 O O . PHE A 1 8 ? 4.410 9.071 -6.999 1.00 0.00 14 PHE A O 12
ATOM 19417 N N . GLU A 1 9 ? 3.142 10.932 -7.071 1.00 0.00 15 GLU A N 12
ATOM 19418 C CA . GLU A 1 9 ? 4.263 11.863 -6.988 1.00 0.00 15 GLU A CA 12
ATOM 19419 C C . GLU A 1 9 ? 4.212 12.586 -5.649 1.00 0.00 15 GLU A C 12
ATOM 19420 O O . GLU A 1 9 ? 3.301 13.373 -5.393 1.00 0.00 15 GLU A O 12
ATOM 19432 N N . VAL A 1 10 ? 5.167 12.283 -4.778 1.00 0.00 16 VAL A N 12
ATOM 19433 C CA . VAL A 1 10 ? 5.196 12.874 -3.445 1.00 0.00 16 VAL A CA 12
ATOM 19434 C C . VAL A 1 10 ? 6.186 14.031 -3.324 1.00 0.00 16 VAL A C 12
ATOM 19435 O O . VAL A 1 10 ? 7.395 13.837 -3.444 1.00 0.00 16 VAL A O 12
ATOM 19448 N N . PRO A 1 11 ? 5.685 15.253 -3.050 1.00 0.00 17 PRO A N 12
ATOM 19449 C CA . PRO A 1 11 ? 6.527 16.431 -2.877 1.00 0.00 17 PRO A CA 12
ATOM 19450 C C . PRO A 1 11 ? 6.996 16.563 -1.431 1.00 0.00 17 PRO A C 12
ATOM 19451 O O . PRO A 1 11 ? 6.182 16.516 -0.510 1.00 0.00 17 PRO A O 12
ATOM 19462 N N . LEU A 1 12 ? 8.301 16.709 -1.228 1.00 0.00 18 LEU A N 12
ATOM 19463 C CA . LEU A 1 12 ? 8.846 16.821 0.122 1.00 0.00 18 LEU A CA 12
ATOM 19464 C C . LEU A 1 12 ? 9.732 18.047 0.278 1.00 0.00 18 LEU A C 12
ATOM 19465 O O . LEU A 1 12 ? 10.648 18.059 1.099 1.00 0.00 18 LEU A O 12
ATOM 19481 N N . ASN A 1 13 ? 9.447 19.077 -0.503 1.00 0.00 19 ASN A N 12
ATOM 19482 C CA . ASN A 1 13 ? 10.205 20.328 -0.451 1.00 0.00 19 ASN A CA 12
ATOM 19483 C C . ASN A 1 13 ? 10.568 20.694 0.987 1.00 0.00 19 ASN A C 12
ATOM 19484 O O . ASN A 1 13 ? 11.626 21.269 1.251 1.00 0.00 19 ASN A O 12
ATOM 19495 N N . ASP A 1 14 ? 9.681 20.345 1.910 1.00 0.00 20 ASP A N 12
ATOM 19496 C CA . ASP A 1 14 ? 9.887 20.616 3.326 1.00 0.00 20 ASP A CA 12
ATOM 19497 C C . ASP A 1 14 ? 10.190 19.323 4.066 1.00 0.00 20 ASP A C 12
ATOM 19498 O O . ASP A 1 14 ? 10.957 19.306 5.029 1.00 0.00 20 ASP A O 12
ATOM 19507 N N . SER A 1 15 ? 9.577 18.241 3.603 1.00 0.00 21 SER A N 12
ATOM 19508 C CA . SER A 1 15 ? 9.769 16.933 4.206 1.00 0.00 21 SER A CA 12
ATOM 19509 C C . SER A 1 15 ? 11.171 16.395 3.921 1.00 0.00 21 SER A C 12
ATOM 19510 O O . SER A 1 15 ? 11.560 15.358 4.455 1.00 0.00 21 SER A O 12
ATOM 19518 N N . GLY A 1 16 ? 11.929 17.104 3.077 1.00 0.00 22 GLY A N 12
ATOM 19519 C CA . GLY A 1 16 ? 13.280 16.675 2.746 1.00 0.00 22 GLY A CA 12
ATOM 19520 C C . GLY A 1 16 ? 14.047 16.166 3.952 1.00 0.00 22 GLY A C 12
ATOM 19521 O O . GLY A 1 16 ? 14.890 15.277 3.832 1.00 0.00 22 GLY A O 12
ATOM 19525 N N . SER A 1 17 ? 13.744 16.725 5.120 1.00 0.00 23 SER A N 12
ATOM 19526 C CA . SER A 1 17 ? 14.400 16.316 6.357 1.00 0.00 23 SER A CA 12
ATOM 19527 C C . SER A 1 17 ? 13.737 15.064 6.921 1.00 0.00 23 SER A C 12
ATOM 19528 O O . SER A 1 17 ? 14.413 14.145 7.385 1.00 0.00 23 SER A O 12
ATOM 19536 N N . ALA A 1 18 ? 12.408 15.031 6.871 1.00 0.00 24 ALA A N 12
ATOM 19537 C CA . ALA A 1 18 ? 11.649 13.891 7.368 1.00 0.00 24 ALA A CA 12
ATOM 19538 C C . ALA A 1 18 ? 11.682 12.724 6.381 1.00 0.00 24 ALA A C 12
ATOM 19539 O O . ALA A 1 18 ? 11.163 11.646 6.665 1.00 0.00 24 ALA A O 12
ATOM 19546 N N . GLY A 1 19 ? 12.291 12.946 5.215 1.00 0.00 25 GLY A N 12
ATOM 19547 C CA . GLY A 1 19 ? 12.367 11.903 4.207 1.00 0.00 25 GLY A CA 12
ATOM 19548 C C . GLY A 1 19 ? 11.183 11.944 3.262 1.00 0.00 25 GLY A C 12
ATOM 19549 O O . GLY A 1 19 ? 11.349 11.942 2.043 1.00 0.00 25 GLY A O 12
ATOM 19553 N N . LEU A 1 20 ? 9.987 11.992 3.835 1.00 0.00 26 LEU A N 12
ATOM 19554 C CA . LEU A 1 20 ? 8.755 12.048 3.056 1.00 0.00 26 LEU A CA 12
ATOM 19555 C C . LEU A 1 20 ? 7.540 12.092 3.975 1.00 0.00 26 LEU A C 12
ATOM 19556 O O . LEU A 1 20 ? 6.535 12.720 3.656 1.00 0.00 26 LEU A O 12
ATOM 19572 N N . GLY A 1 21 ? 7.642 11.431 5.125 1.00 0.00 27 GLY A N 12
ATOM 19573 C CA . GLY A 1 21 ? 6.544 11.428 6.072 1.00 0.00 27 GLY A CA 12
ATOM 19574 C C . GLY A 1 21 ? 5.839 10.090 6.173 1.00 0.00 27 GLY A C 12
ATOM 19575 O O . GLY A 1 21 ? 4.610 10.040 6.205 1.00 0.00 27 GLY A O 12
ATOM 19579 N N . VAL A 1 22 ? 6.605 9.003 6.231 1.00 0.00 28 VAL A N 12
ATOM 19580 C CA . VAL A 1 22 ? 6.017 7.669 6.335 1.00 0.00 28 VAL A CA 12
ATOM 19581 C C . VAL A 1 22 ? 6.993 6.657 6.924 1.00 0.00 28 VAL A C 12
ATOM 19582 O O . VAL A 1 22 ? 8.168 6.953 7.131 1.00 0.00 28 VAL A O 12
ATOM 19595 N N . SER A 1 23 ? 6.487 5.453 7.168 1.00 0.00 29 SER A N 12
ATOM 19596 C CA . SER A 1 23 ? 7.290 4.366 7.708 1.00 0.00 29 SER A CA 12
ATOM 19597 C C . SER A 1 23 ? 7.008 3.092 6.921 1.00 0.00 29 SER A C 12
ATOM 19598 O O . SER A 1 23 ? 5.876 2.610 6.903 1.00 0.00 29 SER A O 12
ATOM 19606 N N . VAL A 1 24 ? 8.027 2.567 6.253 1.00 0.00 30 VAL A N 12
ATOM 19607 C CA . VAL A 1 24 ? 7.865 1.362 5.445 1.00 0.00 30 VAL A CA 12
ATOM 19608 C C . VAL A 1 24 ? 8.566 0.160 6.068 1.00 0.00 30 VAL A C 12
ATOM 19609 O O . VAL A 1 24 ? 9.587 0.300 6.741 1.00 0.00 30 VAL A O 12
ATOM 19622 N N . LYS A 1 25 ? 8.011 -1.025 5.826 1.00 0.00 31 LYS A N 12
ATOM 19623 C CA . LYS A 1 25 ? 8.580 -2.260 6.352 1.00 0.00 31 LYS A CA 12
ATOM 19624 C C . LYS A 1 25 ? 8.421 -3.397 5.344 1.00 0.00 31 LYS A C 12
ATOM 19625 O O . LYS A 1 25 ? 7.348 -3.589 4.772 1.00 0.00 31 LYS A O 12
ATOM 19644 N N . GLY A 1 26 ? 9.497 -4.144 5.125 1.00 0.00 32 GLY A N 12
ATOM 19645 C CA . GLY A 1 26 ? 9.457 -5.245 4.183 1.00 0.00 32 GLY A CA 12
ATOM 19646 C C . GLY A 1 26 ? 9.172 -6.578 4.845 1.00 0.00 32 GLY A C 12
ATOM 19647 O O . GLY A 1 26 ? 9.515 -6.788 6.010 1.00 0.00 32 GLY A O 12
ATOM 19651 N N . ASN A 1 27 ? 8.545 -7.483 4.100 1.00 0.00 33 ASN A N 12
ATOM 19652 C CA . ASN A 1 27 ? 8.214 -8.805 4.614 1.00 0.00 33 ASN A CA 12
ATOM 19653 C C . ASN A 1 27 ? 9.031 -9.883 3.909 1.00 0.00 33 ASN A C 12
ATOM 19654 O O . ASN A 1 27 ? 9.641 -9.633 2.869 1.00 0.00 33 ASN A O 12
ATOM 19665 N N . ARG A 1 28 ? 9.039 -11.082 4.482 1.00 0.00 34 ARG A N 12
ATOM 19666 C CA . ARG A 1 28 ? 9.781 -12.198 3.909 1.00 0.00 34 ARG A CA 12
ATOM 19667 C C . ARG A 1 28 ? 8.885 -13.427 3.774 1.00 0.00 34 ARG A C 12
ATOM 19668 O O . ARG A 1 28 ? 8.069 -13.709 4.650 1.00 0.00 34 ARG A O 12
ATOM 19689 N N . SER A 1 29 ? 9.041 -14.152 2.671 1.00 0.00 35 SER A N 12
ATOM 19690 C CA . SER A 1 29 ? 8.243 -15.348 2.425 1.00 0.00 35 SER A CA 12
ATOM 19691 C C . SER A 1 29 ? 8.368 -16.335 3.584 1.00 0.00 35 SER A C 12
ATOM 19692 O O . SER A 1 29 ? 9.469 -16.753 3.939 1.00 0.00 35 SER A O 12
ATOM 19700 N N . LYS A 1 30 ? 7.232 -16.702 4.170 1.00 0.00 36 LYS A N 12
ATOM 19701 C CA . LYS A 1 30 ? 7.216 -17.637 5.288 1.00 0.00 36 LYS A CA 12
ATOM 19702 C C . LYS A 1 30 ? 7.678 -19.023 4.847 1.00 0.00 36 LYS A C 12
ATOM 19703 O O . LYS A 1 30 ? 8.293 -19.758 5.621 1.00 0.00 36 LYS A O 12
ATOM 19722 N N . GLU A 1 31 ? 7.378 -19.373 3.600 1.00 0.00 37 GLU A N 12
ATOM 19723 C CA . GLU A 1 31 ? 7.764 -20.670 3.058 1.00 0.00 37 GLU A CA 12
ATOM 19724 C C . GLU A 1 31 ? 9.253 -20.704 2.733 1.00 0.00 37 GLU A C 12
ATOM 19725 O O . GLU A 1 31 ? 9.897 -21.749 2.826 1.00 0.00 37 GLU A O 12
ATOM 19737 N N . ASN A 1 32 ? 9.796 -19.550 2.353 1.00 0.00 38 ASN A N 12
ATOM 19738 C CA . ASN A 1 32 ? 11.210 -19.445 2.014 1.00 0.00 38 ASN A CA 12
ATOM 19739 C C . ASN A 1 32 ? 11.745 -18.056 2.354 1.00 0.00 38 ASN A C 12
ATOM 19740 O O . ASN A 1 32 ? 11.093 -17.048 2.084 1.00 0.00 38 ASN A O 12
ATOM 19751 N N . HIS A 1 33 ? 12.933 -18.013 2.948 1.00 0.00 39 HIS A N 12
ATOM 19752 C CA . HIS A 1 33 ? 13.552 -16.748 3.325 1.00 0.00 39 HIS A CA 12
ATOM 19753 C C . HIS A 1 33 ? 13.804 -15.877 2.098 1.00 0.00 39 HIS A C 12
ATOM 19754 O O . HIS A 1 33 ? 14.905 -15.863 1.548 1.00 0.00 39 HIS A O 12
ATOM 19769 N N . ALA A 1 34 ? 12.775 -15.151 1.676 1.00 0.00 40 ALA A N 12
ATOM 19770 C CA . ALA A 1 34 ? 12.878 -14.276 0.514 1.00 0.00 40 ALA A CA 12
ATOM 19771 C C . ALA A 1 34 ? 11.981 -13.054 0.674 1.00 0.00 40 ALA A C 12
ATOM 19772 O O . ALA A 1 34 ? 10.785 -13.181 0.940 1.00 0.00 40 ALA A O 12
ATOM 19779 N N . ASP A 1 35 ? 12.563 -11.870 0.514 1.00 0.00 41 ASP A N 12
ATOM 19780 C CA . ASP A 1 35 ? 11.817 -10.623 0.645 1.00 0.00 41 ASP A CA 12
ATOM 19781 C C . ASP A 1 35 ? 10.549 -10.645 -0.207 1.00 0.00 41 ASP A C 12
ATOM 19782 O O . ASP A 1 35 ? 10.527 -11.224 -1.292 1.00 0.00 41 ASP A O 12
ATOM 19791 N N . LEU A 1 36 ? 9.501 -10.003 0.296 1.00 0.00 42 LEU A N 12
ATOM 19792 C CA . LEU A 1 36 ? 8.228 -9.936 -0.412 1.00 0.00 42 LEU A CA 12
ATOM 19793 C C . LEU A 1 36 ? 7.948 -8.513 -0.891 1.00 0.00 42 LEU A C 12
ATOM 19794 O O . LEU A 1 36 ? 7.185 -8.306 -1.834 1.00 0.00 42 LEU A O 12
ATOM 19810 N N . GLY A 1 37 ? 8.567 -7.536 -0.233 1.00 0.00 43 GLY A N 12
ATOM 19811 C CA . GLY A 1 37 ? 8.369 -6.148 -0.603 1.00 0.00 43 GLY A CA 12
ATOM 19812 C C . GLY A 1 37 ? 8.074 -5.268 0.596 1.00 0.00 43 GLY A C 12
ATOM 19813 O O . GLY A 1 37 ? 7.716 -5.767 1.662 1.00 0.00 43 GLY A O 12
ATOM 19817 N N . ILE A 1 38 ? 8.222 -3.958 0.423 1.00 0.00 44 ILE A N 12
ATOM 19818 C CA . ILE A 1 38 ? 7.969 -3.013 1.508 1.00 0.00 44 ILE A CA 12
ATOM 19819 C C . ILE A 1 38 ? 6.581 -2.395 1.387 1.00 0.00 44 ILE A C 12
ATOM 19820 O O . ILE A 1 38 ? 6.150 -2.009 0.300 1.00 0.00 44 ILE A O 12
ATOM 19836 N N . PHE A 1 39 ? 5.885 -2.309 2.515 1.00 0.00 45 PHE A N 12
ATOM 19837 C CA . PHE A 1 39 ? 4.542 -1.741 2.549 1.00 0.00 45 PHE A CA 12
ATOM 19838 C C . PHE A 1 39 ? 4.471 -0.588 3.542 1.00 0.00 45 PHE A C 12
ATOM 19839 O O . PHE A 1 39 ? 5.156 -0.595 4.566 1.00 0.00 45 PHE A O 12
ATOM 19856 N N . VAL A 1 40 ? 3.640 0.400 3.235 1.00 0.00 46 VAL A N 12
ATOM 19857 C CA . VAL A 1 40 ? 3.480 1.560 4.103 1.00 0.00 46 VAL A CA 12
ATOM 19858 C C . VAL A 1 40 ? 2.980 1.142 5.482 1.00 0.00 46 VAL A C 12
ATOM 19859 O O . VAL A 1 40 ? 1.806 0.821 5.657 1.00 0.00 46 VAL A O 12
ATOM 19872 N N . LYS A 1 41 ? 3.881 1.150 6.460 1.00 0.00 47 LYS A N 12
ATOM 19873 C CA . LYS A 1 41 ? 3.535 0.775 7.826 1.00 0.00 47 LYS A CA 12
ATOM 19874 C C . LYS A 1 41 ? 2.687 1.858 8.478 1.00 0.00 47 LYS A C 12
ATOM 19875 O O . LYS A 1 41 ? 1.691 1.568 9.140 1.00 0.00 47 LYS A O 12
ATOM 19894 N N . SER A 1 42 ? 3.092 3.105 8.283 1.00 0.00 48 SER A N 12
ATOM 19895 C CA . SER A 1 42 ? 2.371 4.239 8.852 1.00 0.00 48 SER A CA 12
ATOM 19896 C C . SER A 1 42 ? 2.827 5.546 8.214 1.00 0.00 48 SER A C 12
ATOM 19897 O O . SER A 1 42 ? 4.022 5.835 8.153 1.00 0.00 48 SER A O 12
ATOM 19905 N N . ILE A 1 43 ? 1.866 6.330 7.742 1.00 0.00 49 ILE A N 12
ATOM 19906 C CA . ILE A 1 43 ? 2.169 7.606 7.107 1.00 0.00 49 ILE A CA 12
ATOM 19907 C C . ILE A 1 43 ? 2.096 8.751 8.111 1.00 0.00 49 ILE A C 12
ATOM 19908 O O . ILE A 1 43 ? 1.059 8.983 8.733 1.00 0.00 49 ILE A O 12
ATOM 19924 N N . ILE A 1 44 ? 3.205 9.468 8.259 1.00 0.00 50 ILE A N 12
ATOM 19925 C CA . ILE A 1 44 ? 3.271 10.596 9.181 1.00 0.00 50 ILE A CA 12
ATOM 19926 C C . ILE A 1 44 ? 2.221 11.642 8.818 1.00 0.00 50 ILE A C 12
ATOM 19927 O O . ILE A 1 44 ? 2.294 12.271 7.763 1.00 0.00 50 ILE A O 12
ATOM 19943 N N . ASN A 1 45 ? 1.246 11.818 9.701 1.00 0.00 51 ASN A N 12
ATOM 19944 C CA . ASN A 1 45 ? 0.176 12.785 9.478 1.00 0.00 51 ASN A CA 12
ATOM 19945 C C . ASN A 1 45 ? 0.717 14.210 9.536 1.00 0.00 51 ASN A C 12
ATOM 19946 O O . ASN A 1 45 ? 0.503 14.930 10.511 1.00 0.00 51 ASN A O 12
ATOM 19957 N N . GLY A 1 46 ? 1.427 14.606 8.486 1.00 0.00 52 GLY A N 12
ATOM 19958 C CA . GLY A 1 46 ? 1.995 15.938 8.434 1.00 0.00 52 GLY A CA 12
ATOM 19959 C C . GLY A 1 46 ? 3.132 16.034 7.440 1.00 0.00 52 GLY A C 12
ATOM 19960 O O . GLY A 1 46 ? 3.402 17.105 6.896 1.00 0.00 52 GLY A O 12
ATOM 19964 N N . GLY A 1 47 ? 3.805 14.911 7.202 1.00 0.00 53 GLY A N 12
ATOM 19965 C CA . GLY A 1 47 ? 4.911 14.897 6.267 1.00 0.00 53 GLY A CA 12
ATOM 19966 C C . GLY A 1 47 ? 4.463 15.089 4.832 1.00 0.00 53 GLY A C 12
ATOM 19967 O O . GLY A 1 47 ? 3.299 15.388 4.568 1.00 0.00 53 GLY A O 12
ATOM 19971 N N . ALA A 1 48 ? 5.396 14.922 3.906 1.00 0.00 54 ALA A N 12
ATOM 19972 C CA . ALA A 1 48 ? 5.115 15.082 2.485 1.00 0.00 54 ALA A CA 12
ATOM 19973 C C . ALA A 1 48 ? 4.117 14.047 1.975 1.00 0.00 54 ALA A C 12
ATOM 19974 O O . ALA A 1 48 ? 3.242 14.362 1.169 1.00 0.00 54 ALA A O 12
ATOM 19981 N N . ALA A 1 49 ? 4.260 12.812 2.436 1.00 0.00 55 ALA A N 12
ATOM 19982 C CA . ALA A 1 49 ? 3.375 11.734 2.010 1.00 0.00 55 ALA A CA 12
ATOM 19983 C C . ALA A 1 49 ? 1.931 12.019 2.395 1.00 0.00 55 ALA A C 12
ATOM 19984 O O . ALA A 1 49 ? 1.031 11.949 1.558 1.00 0.00 55 ALA A O 12
ATOM 19991 N N . SER A 1 50 ? 1.716 12.347 3.660 1.00 0.00 56 SER A N 12
ATOM 19992 C CA . SER A 1 50 ? 0.376 12.651 4.144 1.00 0.00 56 SER A CA 12
ATOM 19993 C C . SER A 1 50 ? -0.159 13.890 3.438 1.00 0.00 56 SER A C 12
ATOM 19994 O O . SER A 1 50 ? -1.364 14.032 3.228 1.00 0.00 56 SER A O 12
ATOM 20002 N N . LYS A 1 51 ? 0.756 14.777 3.064 1.00 0.00 57 LYS A N 12
ATOM 20003 C CA . LYS A 1 51 ? 0.405 16.005 2.370 1.00 0.00 57 LYS A CA 12
ATOM 20004 C C . LYS A 1 51 ? 0.047 15.720 0.917 1.00 0.00 57 LYS A C 12
ATOM 20005 O O . LYS A 1 51 ? -0.833 16.364 0.344 1.00 0.00 57 LYS A O 12
ATOM 20024 N N . ASP A 1 52 ? 0.734 14.743 0.331 1.00 0.00 58 ASP A N 12
ATOM 20025 C CA . ASP A 1 52 ? 0.492 14.358 -1.054 1.00 0.00 58 ASP A CA 12
ATOM 20026 C C . ASP A 1 52 ? -0.957 13.921 -1.249 1.00 0.00 58 ASP A C 12
ATOM 20027 O O . ASP A 1 52 ? -1.507 14.032 -2.345 1.00 0.00 58 ASP A O 12
ATOM 20036 N N . GLY A 1 53 ? -1.569 13.425 -0.177 1.00 0.00 59 GLY A N 12
ATOM 20037 C CA . GLY A 1 53 ? -2.946 12.979 -0.252 1.00 0.00 59 GLY A CA 12
ATOM 20038 C C . GLY A 1 53 ? -3.128 11.811 -1.199 1.00 0.00 59 GLY A C 12
ATOM 20039 O O . GLY A 1 53 ? -4.216 11.605 -1.740 1.00 0.00 59 GLY A O 12
ATOM 20043 N N . ARG A 1 54 ? -2.062 11.044 -1.407 1.00 0.00 60 ARG A N 12
ATOM 20044 C CA . ARG A 1 54 ? -2.110 9.894 -2.299 1.00 0.00 60 ARG A CA 12
ATOM 20045 C C . ARG A 1 54 ? -1.601 8.634 -1.604 1.00 0.00 60 ARG A C 12
ATOM 20046 O O . ARG A 1 54 ? -2.019 7.524 -1.931 1.00 0.00 60 ARG A O 12
ATOM 20067 N N . LEU A 1 55 ? -0.692 8.813 -0.651 1.00 0.00 61 LEU A N 12
ATOM 20068 C CA . LEU A 1 55 ? -0.121 7.686 0.079 1.00 0.00 61 LEU A CA 12
ATOM 20069 C C . LEU A 1 55 ? -1.118 7.112 1.079 1.00 0.00 61 LEU A C 12
ATOM 20070 O O . LEU A 1 55 ? -1.887 7.845 1.704 1.00 0.00 61 LEU A O 12
ATOM 20086 N N . ARG A 1 56 ? -1.092 5.793 1.223 1.00 0.00 62 ARG A N 12
ATOM 20087 C CA . ARG A 1 56 ? -1.981 5.096 2.143 1.00 0.00 62 ARG A CA 12
ATOM 20088 C C . ARG A 1 56 ? -1.269 3.899 2.762 1.00 0.00 62 ARG A C 12
ATOM 20089 O O . ARG A 1 56 ? -0.601 3.137 2.063 1.00 0.00 62 ARG A O 12
ATOM 20110 N N . VAL A 1 57 ? -1.410 3.736 4.072 1.00 0.00 63 VAL A N 12
ATOM 20111 C CA . VAL A 1 57 ? -0.774 2.626 4.773 1.00 0.00 63 VAL A CA 12
ATOM 20112 C C . VAL A 1 57 ? -1.138 1.292 4.125 1.00 0.00 63 VAL A C 12
ATOM 20113 O O . VAL A 1 57 ? -2.261 1.107 3.658 1.00 0.00 63 VAL A O 12
ATOM 20126 N N . ASN A 1 58 ? -0.167 0.374 4.092 1.00 0.00 64 ASN A N 12
ATOM 20127 C CA . ASN A 1 58 ? -0.345 -0.955 3.498 1.00 0.00 64 ASN A CA 12
ATOM 20128 C C . ASN A 1 58 ? 0.016 -0.946 2.013 1.00 0.00 64 ASN A C 12
ATOM 20129 O O . ASN A 1 58 ? 0.095 -1.999 1.380 1.00 0.00 64 ASN A O 12
ATOM 20140 N N . ASP A 1 59 ? 0.243 0.244 1.462 1.00 0.00 65 ASP A N 12
ATOM 20141 C CA . ASP A 1 59 ? 0.605 0.377 0.056 1.00 0.00 65 ASP A CA 12
ATOM 20142 C C . ASP A 1 59 ? 1.940 -0.307 -0.225 1.00 0.00 65 ASP A C 12
ATOM 20143 O O . ASP A 1 59 ? 2.992 0.158 0.213 1.00 0.00 65 ASP A O 12
ATOM 20152 N N . GLN A 1 60 ? 1.886 -1.413 -0.957 1.00 0.00 66 GLN A N 12
ATOM 20153 C CA . GLN A 1 60 ? 3.085 -2.168 -1.301 1.00 0.00 66 GLN A CA 12
ATOM 20154 C C . GLN A 1 60 ? 3.893 -1.447 -2.377 1.00 0.00 66 GLN A C 12
ATOM 20155 O O . GLN A 1 60 ? 3.449 -1.317 -3.515 1.00 0.00 66 GLN A O 12
ATOM 20169 N N . LEU A 1 61 ? 5.082 -0.974 -2.007 1.00 0.00 67 LEU A N 12
ATOM 20170 C CA . LEU A 1 61 ? 5.945 -0.263 -2.945 1.00 0.00 67 LEU A CA 12
ATOM 20171 C C . LEU A 1 61 ? 6.443 -1.194 -4.044 1.00 0.00 67 LEU A C 12
ATOM 20172 O O . LEU A 1 61 ? 6.670 -2.381 -3.811 1.00 0.00 67 LEU A O 12
ATOM 20188 N N . ILE A 1 62 ? 6.614 -0.648 -5.243 1.00 0.00 68 ILE A N 12
ATOM 20189 C CA . ILE A 1 62 ? 7.087 -1.431 -6.376 1.00 0.00 68 ILE A CA 12
ATOM 20190 C C . ILE A 1 62 ? 8.154 -0.677 -7.163 1.00 0.00 68 ILE A C 12
ATOM 20191 O O . ILE A 1 62 ? 9.160 -1.258 -7.570 1.00 0.00 68 ILE A O 12
ATOM 20207 N N . ALA A 1 63 ? 7.931 0.616 -7.380 1.00 0.00 69 ALA A N 12
ATOM 20208 C CA . ALA A 1 63 ? 8.881 1.433 -8.124 1.00 0.00 69 ALA A CA 12
ATOM 20209 C C . ALA A 1 63 ? 8.927 2.862 -7.596 1.00 0.00 69 ALA A C 12
ATOM 20210 O O . ALA A 1 63 ? 7.902 3.539 -7.504 1.00 0.00 69 ALA A O 12
ATOM 20217 N N . VAL A 1 64 ? 10.130 3.317 -7.260 1.00 0.00 70 VAL A N 12
ATOM 20218 C CA . VAL A 1 64 ? 10.329 4.668 -6.751 1.00 0.00 70 VAL A CA 12
ATOM 20219 C C . VAL A 1 64 ? 11.243 5.453 -7.687 1.00 0.00 70 VAL A C 12
ATOM 20220 O O . VAL A 1 64 ? 12.331 4.992 -8.034 1.00 0.00 70 VAL A O 12
ATOM 20233 N N . ASN A 1 65 ? 10.795 6.632 -8.107 1.00 0.00 71 ASN A N 12
ATOM 20234 C CA . ASN A 1 65 ? 11.577 7.465 -9.018 1.00 0.00 71 ASN A CA 12
ATOM 20235 C C . ASN A 1 65 ? 11.793 6.742 -10.341 1.00 0.00 71 ASN A C 12
ATOM 20236 O O . ASN A 1 65 ? 12.845 6.867 -10.966 1.00 0.00 71 ASN A O 12
ATOM 20247 N N . GLY A 1 66 ? 10.790 5.976 -10.756 1.00 0.00 72 GLY A N 12
ATOM 20248 C CA . GLY A 1 66 ? 10.893 5.232 -11.995 1.00 0.00 72 GLY A CA 12
ATOM 20249 C C . GLY A 1 66 ? 11.910 4.110 -11.906 1.00 0.00 72 GLY A C 12
ATOM 20250 O O . GLY A 1 66 ? 12.455 3.671 -12.919 1.00 0.00 72 GLY A O 12
ATOM 20254 N N . GLU A 1 67 ? 12.168 3.648 -10.683 1.00 0.00 73 GLU A N 12
ATOM 20255 C CA . GLU A 1 67 ? 13.128 2.575 -10.455 1.00 0.00 73 GLU A CA 12
ATOM 20256 C C . GLU A 1 67 ? 12.494 1.441 -9.656 1.00 0.00 73 GLU A C 12
ATOM 20257 O O . GLU A 1 67 ? 12.406 1.508 -8.429 1.00 0.00 73 GLU A O 12
ATOM 20269 N N . SER A 1 68 ? 12.055 0.402 -10.357 1.00 0.00 74 SER A N 12
ATOM 20270 C CA . SER A 1 68 ? 11.431 -0.745 -9.710 1.00 0.00 74 SER A CA 12
ATOM 20271 C C . SER A 1 68 ? 12.399 -1.413 -8.741 1.00 0.00 74 SER A C 12
ATOM 20272 O O . SER A 1 68 ? 13.577 -1.593 -9.050 1.00 0.00 74 SER A O 12
ATOM 20280 N N . LEU A 1 69 ? 11.898 -1.777 -7.565 1.00 0.00 75 LEU A N 12
ATOM 20281 C CA . LEU A 1 69 ? 12.724 -2.423 -6.550 1.00 0.00 75 LEU A CA 12
ATOM 20282 C C . LEU A 1 69 ? 12.542 -3.940 -6.569 1.00 0.00 75 LEU A C 12
ATOM 20283 O O . LEU A 1 69 ? 12.974 -4.636 -5.650 1.00 0.00 75 LEU A O 12
ATOM 20299 N N . LEU A 1 70 ? 11.904 -4.451 -7.620 1.00 0.00 76 LEU A N 12
ATOM 20300 C CA . LEU A 1 70 ? 11.673 -5.884 -7.749 1.00 0.00 76 LEU A CA 12
ATOM 20301 C C . LEU A 1 70 ? 12.993 -6.643 -7.867 1.00 0.00 76 LEU A C 12
ATOM 20302 O O . LEU A 1 70 ? 13.064 -7.833 -7.559 1.00 0.00 76 LEU A O 12
ATOM 20318 N N . GLY A 1 71 ? 14.036 -5.948 -8.315 1.00 0.00 77 GLY A N 12
ATOM 20319 C CA . GLY A 1 71 ? 15.336 -6.577 -8.463 1.00 0.00 77 GLY A CA 12
ATOM 20320 C C . GLY A 1 71 ? 16.213 -6.407 -7.236 1.00 0.00 77 GLY A C 12
ATOM 20321 O O . GLY A 1 71 ? 17.436 -6.522 -7.322 1.00 0.00 77 GLY A O 12
ATOM 20325 N N . LYS A 1 72 ? 15.590 -6.132 -6.095 1.00 0.00 78 LYS A N 12
ATOM 20326 C CA . LYS A 1 72 ? 16.328 -5.946 -4.849 1.00 0.00 78 LYS A CA 12
ATOM 20327 C C . LYS A 1 72 ? 15.486 -6.351 -3.650 1.00 0.00 78 LYS A C 12
ATOM 20328 O O . LYS A 1 72 ? 14.276 -6.550 -3.759 1.00 0.00 78 LYS A O 12
ATOM 20347 N N . ALA A 1 73 ? 16.144 -6.475 -2.508 1.00 0.00 79 ALA A N 12
ATOM 20348 C CA . ALA A 1 73 ? 15.477 -6.861 -1.276 1.00 0.00 79 ALA A CA 12
ATOM 20349 C C . ALA A 1 73 ? 14.727 -5.684 -0.664 1.00 0.00 79 ALA A C 12
ATOM 20350 O O . ALA A 1 73 ? 14.794 -4.564 -1.170 1.00 0.00 79 ALA A O 12
ATOM 20357 N N . ASN A 1 74 ? 14.006 -5.944 0.421 1.00 0.00 80 ASN A N 12
ATOM 20358 C CA . ASN A 1 74 ? 13.236 -4.900 1.090 1.00 0.00 80 ASN A CA 12
ATOM 20359 C C . ASN A 1 74 ? 14.144 -3.790 1.608 1.00 0.00 80 ASN A C 12
ATOM 20360 O O . ASN A 1 74 ? 13.952 -2.623 1.276 1.00 0.00 80 ASN A O 12
ATOM 20371 N N . GLN A 1 75 ? 15.126 -4.156 2.424 1.00 0.00 81 GLN A N 12
ATOM 20372 C CA . GLN A 1 75 ? 16.054 -3.182 2.990 1.00 0.00 81 GLN A CA 12
ATOM 20373 C C . GLN A 1 75 ? 16.704 -2.337 1.896 1.00 0.00 81 GLN A C 12
ATOM 20374 O O . GLN A 1 75 ? 16.899 -1.131 2.057 1.00 0.00 81 GLN A O 12
ATOM 20388 N N . GLU A 1 76 ? 17.029 -2.978 0.781 1.00 0.00 82 GLU A N 12
ATOM 20389 C CA . GLU A 1 76 ? 17.647 -2.294 -0.345 1.00 0.00 82 GLU A CA 12
ATOM 20390 C C . GLU A 1 76 ? 16.642 -1.376 -1.017 1.00 0.00 82 GLU A C 12
ATOM 20391 O O . GLU A 1 76 ? 16.982 -0.282 -1.467 1.00 0.00 82 GLU A O 12
ATOM 20403 N N . ALA A 1 77 ? 15.401 -1.835 -1.082 1.00 0.00 83 ALA A N 12
ATOM 20404 C CA . ALA A 1 77 ? 14.340 -1.065 -1.701 1.00 0.00 83 ALA A CA 12
ATOM 20405 C C . ALA A 1 77 ? 14.005 0.164 -0.866 1.00 0.00 83 ALA A C 12
ATOM 20406 O O . ALA A 1 77 ? 13.914 1.276 -1.390 1.00 0.00 83 ALA A O 12
ATOM 20413 N N . MET A 1 78 ? 13.839 -0.037 0.437 1.00 0.00 84 MET A N 12
ATOM 20414 C CA . MET A 1 78 ? 13.532 1.066 1.338 1.00 0.00 84 MET A CA 12
ATOM 20415 C C . MET A 1 78 ? 14.679 2.066 1.344 1.00 0.00 84 MET A C 12
ATOM 20416 O O . MET A 1 78 ? 14.472 3.265 1.524 1.00 0.00 84 MET A O 12
ATOM 20430 N N . GLU A 1 79 ? 15.890 1.563 1.119 1.00 0.00 85 GLU A N 12
ATOM 20431 C CA . GLU A 1 79 ? 17.072 2.411 1.070 1.00 0.00 85 GLU A CA 12
ATOM 20432 C C . GLU A 1 79 ? 17.142 3.100 -0.289 1.00 0.00 85 GLU A C 12
ATOM 20433 O O . GLU A 1 79 ? 17.561 4.252 -0.397 1.00 0.00 85 GLU A O 12
ATOM 20445 N N . THR A 1 80 ? 16.719 2.377 -1.321 1.00 0.00 86 THR A N 12
ATOM 20446 C CA . THR A 1 80 ? 16.718 2.900 -2.678 1.00 0.00 86 THR A CA 12
ATOM 20447 C C . THR A 1 80 ? 15.693 4.023 -2.809 1.00 0.00 86 THR A C 12
ATOM 20448 O O . THR A 1 80 ? 15.926 5.005 -3.511 1.00 0.00 86 THR A O 12
ATOM 20459 N N . LEU A 1 81 ? 14.571 3.886 -2.111 1.00 0.00 87 LEU A N 12
ATOM 20460 C CA . LEU A 1 81 ? 13.535 4.907 -2.140 1.00 0.00 87 LEU A CA 12
ATOM 20461 C C . LEU A 1 81 ? 13.945 6.058 -1.240 1.00 0.00 87 LEU A C 12
ATOM 20462 O O . LEU A 1 81 ? 13.661 7.220 -1.527 1.00 0.00 87 LEU A O 12
ATOM 20478 N N . ARG A 1 82 ? 14.638 5.717 -0.159 1.00 0.00 88 ARG A N 12
ATOM 20479 C CA . ARG A 1 82 ? 15.125 6.701 0.793 1.00 0.00 88 ARG A CA 12
ATOM 20480 C C . ARG A 1 82 ? 15.990 7.736 0.078 1.00 0.00 88 ARG A C 12
ATOM 20481 O O . ARG A 1 82 ? 15.787 8.942 0.219 1.00 0.00 88 ARG A O 12
ATOM 20502 N N . ARG A 1 83 ? 16.943 7.247 -0.705 1.00 0.00 89 ARG A N 12
ATOM 20503 C CA . ARG A 1 83 ? 17.824 8.113 -1.468 1.00 0.00 89 ARG A CA 12
ATOM 20504 C C . ARG A 1 83 ? 17.045 8.733 -2.624 1.00 0.00 89 ARG A C 12
ATOM 20505 O O . ARG A 1 83 ? 17.059 9.945 -2.817 1.00 0.00 89 ARG A O 12
ATOM 20526 N N . SER A 1 84 ? 16.342 7.895 -3.376 1.00 0.00 90 SER A N 12
ATOM 20527 C CA . SER A 1 84 ? 15.545 8.370 -4.499 1.00 0.00 90 SER A CA 12
ATOM 20528 C C . SER A 1 84 ? 14.571 9.452 -4.046 1.00 0.00 90 SER A C 12
ATOM 20529 O O . SER A 1 84 ? 14.209 10.338 -4.818 1.00 0.00 90 SER A O 12
ATOM 20537 N N . MET A 1 85 ? 14.152 9.373 -2.786 1.00 0.00 91 MET A N 12
ATOM 20538 C CA . MET A 1 85 ? 13.223 10.349 -2.230 1.00 0.00 91 MET A CA 12
ATOM 20539 C C . MET A 1 85 ? 13.965 11.527 -1.604 1.00 0.00 91 MET A C 12
ATOM 20540 O O . MET A 1 85 ? 13.518 12.670 -1.685 1.00 0.00 91 MET A O 12
ATOM 20554 N N . SER A 1 86 ? 15.087 11.231 -0.958 1.00 0.00 92 SER A N 12
ATOM 20555 C CA . SER A 1 86 ? 15.880 12.258 -0.288 1.00 0.00 92 SER A CA 12
ATOM 20556 C C . SER A 1 86 ? 17.216 12.495 -0.987 1.00 0.00 92 SER A C 12
ATOM 20557 O O . SER A 1 86 ? 18.233 12.714 -0.328 1.00 0.00 92 SER A O 12
ATOM 20565 N N . THR A 1 87 ? 17.224 12.450 -2.314 1.00 0.00 93 THR A N 12
ATOM 20566 C CA . THR A 1 87 ? 18.459 12.660 -3.054 1.00 0.00 93 THR A CA 12
ATOM 20567 C C . THR A 1 87 ? 18.203 12.991 -4.522 1.00 0.00 93 THR A C 12
ATOM 20568 O O . THR A 1 87 ? 18.865 13.855 -5.093 1.00 0.00 93 THR A O 12
ATOM 20579 N N . GLU A 1 88 ? 17.252 12.295 -5.131 1.00 0.00 94 GLU A N 12
ATOM 20580 C CA . GLU A 1 88 ? 16.931 12.520 -6.536 1.00 0.00 94 GLU A CA 12
ATOM 20581 C C . GLU A 1 88 ? 15.552 13.144 -6.681 1.00 0.00 94 GLU A C 12
ATOM 20582 O O . GLU A 1 88 ? 15.375 14.135 -7.388 1.00 0.00 94 GLU A O 12
ATOM 20594 N N . GLY A 1 89 ? 14.584 12.556 -5.999 1.00 0.00 95 GLY A N 12
ATOM 20595 C CA . GLY A 1 89 ? 13.229 13.062 -6.050 1.00 0.00 95 GLY A CA 12
ATOM 20596 C C . GLY A 1 89 ? 13.090 14.392 -5.343 1.00 0.00 95 GLY A C 12
ATOM 20597 O O . GLY A 1 89 ? 12.149 15.142 -5.597 1.00 0.00 95 GLY A O 12
ATOM 20601 N N . ASN A 1 90 ? 14.033 14.693 -4.457 1.00 0.00 96 ASN A N 12
ATOM 20602 C CA . ASN A 1 90 ? 14.004 15.950 -3.723 1.00 0.00 96 ASN A CA 12
ATOM 20603 C C . ASN A 1 90 ? 14.617 17.063 -4.570 1.00 0.00 96 ASN A C 12
ATOM 20604 O O . ASN A 1 90 ? 14.207 18.221 -4.485 1.00 0.00 96 ASN A O 12
ATOM 20615 N N . LYS A 1 91 ? 15.596 16.695 -5.395 1.00 0.00 97 LYS A N 12
ATOM 20616 C CA . LYS A 1 91 ? 16.271 17.647 -6.275 1.00 0.00 97 LYS A CA 12
ATOM 20617 C C . LYS A 1 91 ? 15.282 18.629 -6.895 1.00 0.00 97 LYS A C 12
ATOM 20618 O O . LYS A 1 91 ? 15.590 19.805 -7.088 1.00 0.00 97 LYS A O 12
ATOM 20637 N N . ARG A 1 92 ? 14.088 18.131 -7.199 1.00 0.00 98 ARG A N 12
ATOM 20638 C CA . ARG A 1 92 ? 13.044 18.953 -7.791 1.00 0.00 98 ARG A CA 12
ATOM 20639 C C . ARG A 1 92 ? 12.023 19.369 -6.737 1.00 0.00 98 ARG A C 12
ATOM 20640 O O . ARG A 1 92 ? 11.423 20.441 -6.828 1.00 0.00 98 ARG A O 12
ATOM 20661 N N . GLY A 1 93 ? 11.831 18.514 -5.736 1.00 0.00 99 GLY A N 12
ATOM 20662 C CA . GLY A 1 93 ? 10.884 18.810 -4.679 1.00 0.00 99 GLY A CA 12
ATOM 20663 C C . GLY A 1 93 ? 9.861 17.704 -4.482 1.00 0.00 99 GLY A C 12
ATOM 20664 O O . GLY A 1 93 ? 9.061 17.758 -3.550 1.00 0.00 99 GLY A O 12
ATOM 20668 N N . MET A 1 94 ? 9.887 16.704 -5.360 1.00 0.00 100 MET A N 12
ATOM 20669 C CA . MET A 1 94 ? 8.953 15.587 -5.274 1.00 0.00 100 MET A CA 12
ATOM 20670 C C . MET A 1 94 ? 9.536 14.332 -5.914 1.00 0.00 100 MET A C 12
ATOM 20671 O O . MET A 1 94 ? 10.241 14.403 -6.920 1.00 0.00 100 MET A O 12
ATOM 20685 N N . ILE A 1 95 ? 9.236 13.184 -5.318 1.00 0.00 101 ILE A N 12
ATOM 20686 C CA . ILE A 1 95 ? 9.728 11.909 -5.815 1.00 0.00 101 ILE A CA 12
ATOM 20687 C C . ILE A 1 95 ? 8.604 11.078 -6.430 1.00 0.00 101 ILE A C 12
ATOM 20688 O O . ILE A 1 95 ? 7.462 11.124 -5.973 1.00 0.00 101 ILE A O 12
ATOM 20704 N N . GLN A 1 96 ? 8.946 10.300 -7.452 1.00 0.00 102 GLN A N 12
ATOM 20705 C CA . GLN A 1 96 ? 7.976 9.437 -8.110 1.00 0.00 102 GLN A CA 12
ATOM 20706 C C . GLN A 1 96 ? 7.767 8.178 -7.277 1.00 0.00 102 GLN A C 12
ATOM 20707 O O . GLN A 1 96 ? 8.707 7.672 -6.664 1.00 0.00 102 GLN A O 12
ATOM 20721 N N . LEU A 1 97 ? 6.537 7.683 -7.240 1.00 0.00 103 LEU A N 12
ATOM 20722 C CA . LEU A 1 97 ? 6.233 6.494 -6.455 1.00 0.00 103 LEU A CA 12
ATOM 20723 C C . LEU A 1 97 ? 5.294 5.549 -7.195 1.00 0.00 103 LEU A C 12
ATOM 20724 O O . LEU A 1 97 ? 4.435 5.979 -7.964 1.00 0.00 103 LEU A O 12
ATOM 20740 N N . ILE A 1 98 ? 5.462 4.258 -6.936 1.00 0.00 104 ILE A N 12
ATOM 20741 C CA . ILE A 1 98 ? 4.631 3.230 -7.546 1.00 0.00 104 ILE A CA 12
ATOM 20742 C C . ILE A 1 98 ? 4.393 2.096 -6.557 1.00 0.00 104 ILE A C 12
ATOM 20743 O O . ILE A 1 98 ? 5.324 1.386 -6.178 1.00 0.00 104 ILE A O 12
ATOM 20759 N N . VAL A 1 99 ? 3.146 1.940 -6.132 1.00 0.00 105 VAL A N 12
ATOM 20760 C CA . VAL A 1 99 ? 2.795 0.899 -5.174 1.00 0.00 105 VAL A CA 12
ATOM 20761 C C . VAL A 1 99 ? 1.689 -0.004 -5.711 1.00 0.00 105 VAL A C 12
ATOM 20762 O O . VAL A 1 99 ? 1.195 0.196 -6.819 1.00 0.00 105 VAL A O 12
ATOM 20775 N N . ALA A 1 100 ? 1.307 -0.995 -4.916 1.00 0.00 106 ALA A N 12
ATOM 20776 C CA . ALA A 1 100 ? 0.256 -1.926 -5.306 1.00 0.00 106 ALA A CA 12
ATOM 20777 C C . ALA A 1 100 ? -0.529 -2.402 -4.089 1.00 0.00 106 ALA A C 12
ATOM 20778 O O . ALA A 1 100 ? 0.046 -2.663 -3.031 1.00 0.00 106 ALA A O 12
ATOM 20785 N N . ARG A 1 101 ? -1.843 -2.514 -4.243 1.00 0.00 107 ARG A N 12
ATOM 20786 C CA . ARG A 1 101 ? -2.703 -2.963 -3.151 1.00 0.00 107 ARG A CA 12
ATOM 20787 C C . ARG A 1 101 ? -3.958 -3.643 -3.688 1.00 0.00 107 ARG A C 12
ATOM 20788 O O . ARG A 1 101 ? -4.148 -3.754 -4.900 1.00 0.00 107 ARG A O 12
ATOM 20809 N N . ARG A 1 102 ? -4.810 -4.102 -2.777 1.00 0.00 108 ARG A N 12
ATOM 20810 C CA . ARG A 1 102 ? -6.047 -4.777 -3.158 1.00 0.00 108 ARG A CA 12
ATOM 20811 C C . ARG A 1 102 ? -7.241 -3.834 -3.049 1.00 0.00 108 ARG A C 12
ATOM 20812 O O . ARG A 1 102 ? -7.219 -2.876 -2.277 1.00 0.00 108 ARG A O 12
ATOM 20833 N N . ILE A 1 103 ? -8.282 -4.116 -3.827 1.00 0.00 109 ILE A N 12
ATOM 20834 C CA . ILE A 1 103 ? -9.487 -3.296 -3.817 1.00 0.00 109 ILE A CA 12
ATOM 20835 C C . ILE A 1 103 ? -10.588 -3.947 -2.987 1.00 0.00 109 ILE A C 12
ATOM 20836 O O . ILE A 1 103 ? -11.379 -3.261 -2.341 1.00 0.00 109 ILE A O 12
ATOM 20852 N N . SER A 1 104 ? -10.632 -5.275 -3.012 1.00 0.00 110 SER A N 12
ATOM 20853 C CA . SER A 1 104 ? -11.636 -6.020 -2.263 1.00 0.00 110 SER A CA 12
ATOM 20854 C C . SER A 1 104 ? -13.043 -5.620 -2.697 1.00 0.00 110 SER A C 12
ATOM 20855 O O . SER A 1 104 ? -13.757 -4.927 -1.971 1.00 0.00 110 SER A O 12
ATOM 20863 N N . ASP B 2 1 ? 2.805 -11.744 6.535 1.00 0.00 3 ASP B N 12
ATOM 20864 C CA . ASP B 2 1 ? 3.688 -12.666 5.830 1.00 0.00 3 ASP B CA 12
ATOM 20865 C C . ASP B 2 1 ? 5.125 -12.525 6.321 1.00 0.00 3 ASP B C 12
ATOM 20866 O O . ASP B 2 1 ? 6.066 -12.496 5.526 1.00 0.00 3 ASP B O 12
ATOM 20875 N N . GLU B 2 2 ? 5.289 -12.439 7.638 1.00 0.00 4 GLU B N 12
ATOM 20876 C CA . GLU B 2 2 ? 6.612 -12.303 8.235 1.00 0.00 4 GLU B CA 12
ATOM 20877 C C . GLU B 2 2 ? 7.319 -13.652 8.308 1.00 0.00 4 GLU B C 12
ATOM 20878 O O . GLU B 2 2 ? 6.679 -14.703 8.271 1.00 0.00 4 GLU B O 12
ATOM 20890 N N . ASP B 2 3 ? 8.644 -13.615 8.408 1.00 0.00 5 ASP B N 12
ATOM 20891 C CA . ASP B 2 3 ? 9.442 -14.833 8.485 1.00 0.00 5 ASP B CA 12
ATOM 20892 C C . ASP B 2 3 ? 10.009 -15.024 9.888 1.00 0.00 5 ASP B C 12
ATOM 20893 O O . ASP B 2 3 ? 9.523 -15.850 10.659 1.00 0.00 5 ASP B O 12
ATOM 20902 N N . GLN B 2 4 ? 11.041 -14.254 10.208 1.00 0.00 6 GLN B N 12
ATOM 20903 C CA . GLN B 2 4 ? 11.678 -14.337 11.518 1.00 0.00 6 GLN B CA 12
ATOM 20904 C C . GLN B 2 4 ? 11.534 -13.025 12.282 1.00 0.00 6 GLN B C 12
ATOM 20905 O O . GLN B 2 4 ? 11.041 -13.004 13.409 1.00 0.00 6 GLN B O 12
ATOM 20919 N N . HIS B 2 5 ? 11.967 -11.932 11.662 1.00 0.00 7 HIS B N 12
ATOM 20920 C CA . HIS B 2 5 ? 11.886 -10.617 12.287 1.00 0.00 7 HIS B CA 12
ATOM 20921 C C . HIS B 2 5 ? 11.632 -9.530 11.246 1.00 0.00 7 HIS B C 12
ATOM 20922 O O . HIS B 2 5 ? 12.109 -9.616 10.115 1.00 0.00 7 HIS B O 12
ATOM 20937 N N . SER B 2 6 ? 10.877 -8.507 11.639 1.00 0.00 8 SER B N 12
ATOM 20938 C CA . SER B 2 6 ? 10.560 -7.402 10.741 1.00 0.00 8 SER B CA 12
ATOM 20939 C C . SER B 2 6 ? 11.363 -6.157 11.111 1.00 0.00 8 SER B C 12
ATOM 20940 O O . SER B 2 6 ? 12.352 -6.239 11.840 1.00 0.00 8 SER B O 12
ATOM 20948 N N . GLN B 2 7 ? 10.932 -5.003 10.606 1.00 0.00 9 GLN B N 12
ATOM 20949 C CA . GLN B 2 7 ? 11.608 -3.744 10.882 1.00 0.00 9 GLN B CA 12
ATOM 20950 C C . GLN B 2 7 ? 10.932 -2.608 10.132 1.00 0.00 9 GLN B C 12
ATOM 20951 O O . GLN B 2 7 ? 10.369 -2.812 9.056 1.00 0.00 9 GLN B O 12
ATOM 20965 N N . ILE B 2 8 ? 10.974 -1.412 10.704 1.00 0.00 10 ILE B N 12
ATOM 20966 C CA . ILE B 2 8 ? 10.351 -0.259 10.077 1.00 0.00 10 ILE B CA 12
ATOM 20967 C C . ILE B 2 8 ? 11.382 0.814 9.752 1.00 0.00 10 ILE B C 12
ATOM 20968 O O . ILE B 2 8 ? 12.383 0.965 10.452 1.00 0.00 10 ILE B O 12
ATOM 20984 N N . THR B 2 9 ? 11.125 1.555 8.683 1.00 0.00 11 THR B N 12
ATOM 20985 C CA . THR B 2 9 ? 12.021 2.619 8.251 1.00 0.00 11 THR B CA 12
ATOM 20986 C C . THR B 2 9 ? 11.276 3.948 8.172 1.00 0.00 11 THR B C 12
ATOM 20987 O O . THR B 2 9 ? 10.503 4.184 7.244 1.00 0.00 11 THR B O 12
ATOM 20998 N N . LYS B 2 10 ? 11.511 4.811 9.156 1.00 0.00 12 LYS B N 12
ATOM 20999 C CA . LYS B 2 10 ? 10.858 6.113 9.200 1.00 0.00 12 LYS B CA 12
ATOM 21000 C C . LYS B 2 10 ? 11.481 7.072 8.191 1.00 0.00 12 LYS B C 12
ATOM 21001 O O . LYS B 2 10 ? 12.561 7.617 8.420 1.00 0.00 12 LYS B O 12
ATOM 21020 N N . VAL B 2 11 ? 10.790 7.275 7.074 1.00 0.00 13 VAL B N 12
ATOM 21021 C CA . VAL B 2 11 ? 11.266 8.170 6.030 1.00 0.00 13 VAL B CA 12
ATOM 21022 C C . VAL B 2 11 ? 10.218 9.229 5.700 1.00 0.00 13 VAL B C 12
ATOM 21023 O O . VAL B 2 11 ? 9.582 9.743 6.644 1.00 0.00 13 VAL B O 12
ATOM 21037 N N . GLY A 1 1 ? -8.055 -9.578 -10.180 1.00 0.00 7 GLY A N 13
ATOM 21038 C CA . GLY A 1 1 ? -9.224 -8.803 -10.552 1.00 0.00 7 GLY A CA 13
ATOM 21039 C C . GLY A 1 1 ? -9.363 -7.533 -9.736 1.00 0.00 7 GLY A C 13
ATOM 21040 O O . GLY A 1 1 ? -9.928 -6.544 -10.204 1.00 0.00 7 GLY A O 13
ATOM 21044 N N . THR A 1 2 ? -8.845 -7.558 -8.512 1.00 0.00 8 THR A N 13
ATOM 21045 C CA . THR A 1 2 ? -8.913 -6.400 -7.628 1.00 0.00 8 THR A CA 13
ATOM 21046 C C . THR A 1 2 ? -7.538 -5.762 -7.443 1.00 0.00 8 THR A C 13
ATOM 21047 O O . THR A 1 2 ? -7.431 -4.624 -6.984 1.00 0.00 8 THR A O 13
ATOM 21058 N N . ARG A 1 3 ? -6.486 -6.494 -7.802 1.00 0.00 9 ARG A N 13
ATOM 21059 C CA . ARG A 1 3 ? -5.125 -5.988 -7.672 1.00 0.00 9 ARG A CA 13
ATOM 21060 C C . ARG A 1 3 ? -4.812 -4.993 -8.785 1.00 0.00 9 ARG A C 13
ATOM 21061 O O . ARG A 1 3 ? -5.255 -5.161 -9.922 1.00 0.00 9 ARG A O 13
ATOM 21082 N N . GLU A 1 4 ? -4.052 -3.954 -8.454 1.00 0.00 10 GLU A N 13
ATOM 21083 C CA . GLU A 1 4 ? -3.690 -2.932 -9.430 1.00 0.00 10 GLU A CA 13
ATOM 21084 C C . GLU A 1 4 ? -2.523 -2.083 -8.936 1.00 0.00 10 GLU A C 13
ATOM 21085 O O . GLU A 1 4 ? -2.223 -2.051 -7.744 1.00 0.00 10 GLU A O 13
ATOM 21097 N N . PHE A 1 5 ? -1.877 -1.386 -9.867 1.00 0.00 11 PHE A N 13
ATOM 21098 C CA . PHE A 1 5 ? -0.749 -0.523 -9.536 1.00 0.00 11 PHE A CA 13
ATOM 21099 C C . PHE A 1 5 ? -1.175 0.941 -9.558 1.00 0.00 11 PHE A C 13
ATOM 21100 O O . PHE A 1 5 ? -2.019 1.338 -10.363 1.00 0.00 11 PHE A O 13
ATOM 21117 N N . LEU A 1 6 ? -0.597 1.743 -8.670 1.00 0.00 12 LEU A N 13
ATOM 21118 C CA . LEU A 1 6 ? -0.934 3.160 -8.597 1.00 0.00 12 LEU A CA 13
ATOM 21119 C C . LEU A 1 6 ? 0.318 4.022 -8.492 1.00 0.00 12 LEU A C 13
ATOM 21120 O O . LEU A 1 6 ? 1.091 3.905 -7.541 1.00 0.00 12 LEU A O 13
ATOM 21136 N N . THR A 1 7 ? 0.502 4.898 -9.472 1.00 0.00 13 THR A N 13
ATOM 21137 C CA . THR A 1 7 ? 1.646 5.798 -9.492 1.00 0.00 13 THR A CA 13
ATOM 21138 C C . THR A 1 7 ? 1.329 7.061 -8.699 1.00 0.00 13 THR A C 13
ATOM 21139 O O . THR A 1 7 ? 0.196 7.543 -8.720 1.00 0.00 13 THR A O 13
ATOM 21150 N N . PHE A 1 8 ? 2.320 7.587 -7.989 1.00 0.00 14 PHE A N 13
ATOM 21151 C CA . PHE A 1 8 ? 2.114 8.782 -7.181 1.00 0.00 14 PHE A CA 13
ATOM 21152 C C . PHE A 1 8 ? 3.295 9.743 -7.264 1.00 0.00 14 PHE A C 13
ATOM 21153 O O . PHE A 1 8 ? 4.360 9.404 -7.780 1.00 0.00 14 PHE A O 13
ATOM 21170 N N . GLU A 1 9 ? 3.086 10.940 -6.735 1.00 0.00 15 GLU A N 13
ATOM 21171 C CA . GLU A 1 9 ? 4.108 11.978 -6.711 1.00 0.00 15 GLU A CA 13
ATOM 21172 C C . GLU A 1 9 ? 4.056 12.692 -5.365 1.00 0.00 15 GLU A C 13
ATOM 21173 O O . GLU A 1 9 ? 3.111 13.427 -5.081 1.00 0.00 15 GLU A O 13
ATOM 21185 N N . VAL A 1 10 ? 5.051 12.437 -4.524 1.00 0.00 16 VAL A N 13
ATOM 21186 C CA . VAL A 1 10 ? 5.082 13.021 -3.189 1.00 0.00 16 VAL A CA 13
ATOM 21187 C C . VAL A 1 10 ? 6.082 14.171 -3.070 1.00 0.00 16 VAL A C 13
ATOM 21188 O O . VAL A 1 10 ? 7.293 13.955 -3.102 1.00 0.00 16 VAL A O 13
ATOM 21201 N N . PRO A 1 11 ? 5.587 15.413 -2.899 1.00 0.00 17 PRO A N 13
ATOM 21202 C CA . PRO A 1 11 ? 6.446 16.584 -2.740 1.00 0.00 17 PRO A CA 13
ATOM 21203 C C . PRO A 1 11 ? 6.933 16.707 -1.299 1.00 0.00 17 PRO A C 13
ATOM 21204 O O . PRO A 1 11 ? 6.133 16.668 -0.366 1.00 0.00 17 PRO A O 13
ATOM 21215 N N . LEU A 1 12 ? 8.245 16.833 -1.115 1.00 0.00 18 LEU A N 13
ATOM 21216 C CA . LEU A 1 12 ? 8.815 16.927 0.227 1.00 0.00 18 LEU A CA 13
ATOM 21217 C C . LEU A 1 12 ? 9.681 18.163 0.396 1.00 0.00 18 LEU A C 13
ATOM 21218 O O . LEU A 1 12 ? 10.621 18.168 1.189 1.00 0.00 18 LEU A O 13
ATOM 21234 N N . ASN A 1 13 ? 9.357 19.212 -0.345 1.00 0.00 19 ASN A N 13
ATOM 21235 C CA . ASN A 1 13 ? 10.097 20.471 -0.273 1.00 0.00 19 ASN A CA 13
ATOM 21236 C C . ASN A 1 13 ? 10.485 20.804 1.168 1.00 0.00 19 ASN A C 13
ATOM 21237 O O . ASN A 1 13 ? 11.535 21.393 1.424 1.00 0.00 19 ASN A O 13
ATOM 21248 N N . ASP A 1 14 ? 9.627 20.407 2.101 1.00 0.00 20 ASP A N 13
ATOM 21249 C CA . ASP A 1 14 ? 9.863 20.641 3.519 1.00 0.00 20 ASP A CA 13
ATOM 21250 C C . ASP A 1 14 ? 10.185 19.331 4.218 1.00 0.00 20 ASP A C 13
ATOM 21251 O O . ASP A 1 14 ? 10.994 19.285 5.146 1.00 0.00 20 ASP A O 13
ATOM 21260 N N . SER A 1 15 ? 9.540 18.265 3.759 1.00 0.00 21 SER A N 13
ATOM 21261 C CA . SER A 1 15 ? 9.746 16.943 4.327 1.00 0.00 21 SER A CA 13
ATOM 21262 C C . SER A 1 15 ? 11.154 16.429 4.028 1.00 0.00 21 SER A C 13
ATOM 21263 O O . SER A 1 15 ? 11.574 15.412 4.576 1.00 0.00 21 SER A O 13
ATOM 21271 N N . GLY A 1 16 ? 11.884 17.138 3.158 1.00 0.00 22 GLY A N 13
ATOM 21272 C CA . GLY A 1 16 ? 13.237 16.730 2.813 1.00 0.00 22 GLY A CA 13
ATOM 21273 C C . GLY A 1 16 ? 14.046 16.290 4.022 1.00 0.00 22 GLY A C 13
ATOM 21274 O O . GLY A 1 16 ? 14.931 15.442 3.910 1.00 0.00 22 GLY A O 13
ATOM 21278 N N . SER A 1 17 ? 13.735 16.864 5.181 1.00 0.00 23 SER A N 13
ATOM 21279 C CA . SER A 1 17 ? 14.432 16.523 6.415 1.00 0.00 23 SER A CA 13
ATOM 21280 C C . SER A 1 17 ? 13.846 15.254 7.029 1.00 0.00 23 SER A C 13
ATOM 21281 O O . SER A 1 17 ? 14.574 14.411 7.552 1.00 0.00 23 SER A O 13
ATOM 21289 N N . ALA A 1 18 ? 12.524 15.126 6.958 1.00 0.00 24 ALA A N 13
ATOM 21290 C CA . ALA A 1 18 ? 11.835 13.962 7.500 1.00 0.00 24 ALA A CA 13
ATOM 21291 C C . ALA A 1 18 ? 11.956 12.762 6.562 1.00 0.00 24 ALA A C 13
ATOM 21292 O O . ALA A 1 18 ? 11.781 11.618 6.977 1.00 0.00 24 ALA A O 13
ATOM 21299 N N . GLY A 1 19 ? 12.246 13.037 5.293 1.00 0.00 25 GLY A N 13
ATOM 21300 C CA . GLY A 1 19 ? 12.373 11.975 4.312 1.00 0.00 25 GLY A CA 13
ATOM 21301 C C . GLY A 1 19 ? 11.231 11.998 3.318 1.00 0.00 25 GLY A C 13
ATOM 21302 O O . GLY A 1 19 ? 11.448 11.985 2.106 1.00 0.00 25 GLY A O 13
ATOM 21306 N N . LEU A 1 20 ? 10.010 12.051 3.841 1.00 0.00 26 LEU A N 13
ATOM 21307 C CA . LEU A 1 20 ? 8.812 12.098 3.010 1.00 0.00 26 LEU A CA 13
ATOM 21308 C C . LEU A 1 20 ? 7.555 12.129 3.872 1.00 0.00 26 LEU A C 13
ATOM 21309 O O . LEU A 1 20 ? 6.555 12.734 3.496 1.00 0.00 26 LEU A O 13
ATOM 21325 N N . GLY A 1 21 ? 7.610 11.478 5.028 1.00 0.00 27 GLY A N 13
ATOM 21326 C CA . GLY A 1 21 ? 6.464 11.463 5.915 1.00 0.00 27 GLY A CA 13
ATOM 21327 C C . GLY A 1 21 ? 5.805 10.100 6.016 1.00 0.00 27 GLY A C 13
ATOM 21328 O O . GLY A 1 21 ? 4.580 10.011 6.101 1.00 0.00 27 GLY A O 13
ATOM 21332 N N . VAL A 1 22 ? 6.606 9.038 6.016 1.00 0.00 28 VAL A N 13
ATOM 21333 C CA . VAL A 1 22 ? 6.063 7.686 6.116 1.00 0.00 28 VAL A CA 13
ATOM 21334 C C . VAL A 1 22 ? 7.087 6.700 6.663 1.00 0.00 28 VAL A C 13
ATOM 21335 O O . VAL A 1 22 ? 8.287 6.969 6.677 1.00 0.00 28 VAL A O 13
ATOM 21348 N N . SER A 1 23 ? 6.590 5.547 7.084 1.00 0.00 29 SER A N 13
ATOM 21349 C CA . SER A 1 23 ? 7.434 4.487 7.608 1.00 0.00 29 SER A CA 13
ATOM 21350 C C . SER A 1 23 ? 7.195 3.215 6.806 1.00 0.00 29 SER A C 13
ATOM 21351 O O . SER A 1 23 ? 6.090 2.669 6.809 1.00 0.00 29 SER A O 13
ATOM 21359 N N . VAL A 1 24 ? 8.223 2.762 6.097 1.00 0.00 30 VAL A N 13
ATOM 21360 C CA . VAL A 1 24 ? 8.103 1.570 5.266 1.00 0.00 30 VAL A CA 13
ATOM 21361 C C . VAL A 1 24 ? 8.829 0.376 5.875 1.00 0.00 30 VAL A C 13
ATOM 21362 O O . VAL A 1 24 ? 9.918 0.511 6.432 1.00 0.00 30 VAL A O 13
ATOM 21375 N N . LYS A 1 25 ? 8.214 -0.794 5.749 1.00 0.00 31 LYS A N 13
ATOM 21376 C CA . LYS A 1 25 ? 8.787 -2.027 6.268 1.00 0.00 31 LYS A CA 13
ATOM 21377 C C . LYS A 1 25 ? 8.435 -3.194 5.353 1.00 0.00 31 LYS A C 13
ATOM 21378 O O . LYS A 1 25 ? 7.277 -3.365 4.971 1.00 0.00 31 LYS A O 13
ATOM 21397 N N . GLY A 1 26 ? 9.436 -3.988 4.995 1.00 0.00 32 GLY A N 13
ATOM 21398 C CA . GLY A 1 26 ? 9.200 -5.117 4.117 1.00 0.00 32 GLY A CA 13
ATOM 21399 C C . GLY A 1 26 ? 9.150 -6.439 4.852 1.00 0.00 32 GLY A C 13
ATOM 21400 O O . GLY A 1 26 ? 9.610 -6.545 5.990 1.00 0.00 32 GLY A O 13
ATOM 21404 N N . ASN A 1 27 ? 8.589 -7.450 4.198 1.00 0.00 33 ASN A N 13
ATOM 21405 C CA . ASN A 1 27 ? 8.478 -8.776 4.791 1.00 0.00 33 ASN A CA 13
ATOM 21406 C C . ASN A 1 27 ? 8.857 -9.855 3.789 1.00 0.00 33 ASN A C 13
ATOM 21407 O O . ASN A 1 27 ? 8.785 -9.648 2.580 1.00 0.00 33 ASN A O 13
ATOM 21418 N N . ARG A 1 28 ? 9.259 -11.010 4.305 1.00 0.00 34 ARG A N 13
ATOM 21419 C CA . ARG A 1 28 ? 9.652 -12.132 3.463 1.00 0.00 34 ARG A CA 13
ATOM 21420 C C . ARG A 1 28 ? 8.611 -13.244 3.525 1.00 0.00 34 ARG A C 13
ATOM 21421 O O . ARG A 1 28 ? 7.906 -13.394 4.524 1.00 0.00 34 ARG A O 13
ATOM 21442 N N . SER A 1 29 ? 8.520 -14.021 2.452 1.00 0.00 35 SER A N 13
ATOM 21443 C CA . SER A 1 29 ? 7.565 -15.124 2.380 1.00 0.00 35 SER A CA 13
ATOM 21444 C C . SER A 1 29 ? 7.659 -16.010 3.619 1.00 0.00 35 SER A C 13
ATOM 21445 O O . SER A 1 29 ? 8.752 -16.319 4.091 1.00 0.00 35 SER A O 13
ATOM 21453 N N . LYS A 1 30 ? 6.506 -16.412 4.142 1.00 0.00 36 LYS A N 13
ATOM 21454 C CA . LYS A 1 30 ? 6.457 -17.259 5.329 1.00 0.00 36 LYS A CA 13
ATOM 21455 C C . LYS A 1 30 ? 7.016 -18.652 5.046 1.00 0.00 36 LYS A C 13
ATOM 21456 O O . LYS A 1 30 ? 7.458 -19.350 5.958 1.00 0.00 36 LYS A O 13
ATOM 21475 N N . GLU A 1 31 ? 6.990 -19.054 3.778 1.00 0.00 37 GLU A N 13
ATOM 21476 C CA . GLU A 1 31 ? 7.490 -20.367 3.385 1.00 0.00 37 GLU A CA 13
ATOM 21477 C C . GLU A 1 31 ? 9.010 -20.427 3.484 1.00 0.00 37 GLU A C 13
ATOM 21478 O O . GLU A 1 31 ? 9.566 -21.340 4.095 1.00 0.00 37 GLU A O 13
ATOM 21490 N N . ASN A 1 32 ? 9.677 -19.450 2.880 1.00 0.00 38 ASN A N 13
ATOM 21491 C CA . ASN A 1 32 ? 11.134 -19.395 2.900 1.00 0.00 38 ASN A CA 13
ATOM 21492 C C . ASN A 1 32 ? 11.620 -17.979 3.200 1.00 0.00 38 ASN A C 13
ATOM 21493 O O . ASN A 1 32 ? 10.878 -17.012 3.034 1.00 0.00 38 ASN A O 13
ATOM 21504 N N . HIS A 1 33 ? 12.870 -17.867 3.642 1.00 0.00 39 HIS A N 13
ATOM 21505 C CA . HIS A 1 33 ? 13.447 -16.567 3.962 1.00 0.00 39 HIS A CA 13
ATOM 21506 C C . HIS A 1 33 ? 13.688 -15.752 2.694 1.00 0.00 39 HIS A C 13
ATOM 21507 O O . HIS A 1 33 ? 14.830 -15.469 2.333 1.00 0.00 39 HIS A O 13
ATOM 21522 N N . ALA A 1 34 ? 12.603 -15.379 2.021 1.00 0.00 40 ALA A N 13
ATOM 21523 C CA . ALA A 1 34 ? 12.697 -14.597 0.794 1.00 0.00 40 ALA A CA 13
ATOM 21524 C C . ALA A 1 34 ? 11.848 -13.333 0.880 1.00 0.00 40 ALA A C 13
ATOM 21525 O O . ALA A 1 34 ? 10.636 -13.399 1.085 1.00 0.00 40 ALA A O 13
ATOM 21532 N N . ASP A 1 35 ? 12.495 -12.183 0.724 1.00 0.00 41 ASP A N 13
ATOM 21533 C CA . ASP A 1 35 ? 11.809 -10.898 0.783 1.00 0.00 41 ASP A CA 13
ATOM 21534 C C . ASP A 1 35 ? 10.625 -10.854 -0.181 1.00 0.00 41 ASP A C 13
ATOM 21535 O O . ASP A 1 35 ? 10.673 -11.425 -1.270 1.00 0.00 41 ASP A O 13
ATOM 21544 N N . LEU A 1 36 ? 9.568 -10.159 0.229 1.00 0.00 42 LEU A N 13
ATOM 21545 C CA . LEU A 1 36 ? 8.371 -10.021 -0.594 1.00 0.00 42 LEU A CA 13
ATOM 21546 C C . LEU A 1 36 ? 8.241 -8.592 -1.111 1.00 0.00 42 LEU A C 13
ATOM 21547 O O . LEU A 1 36 ? 7.687 -8.353 -2.183 1.00 0.00 42 LEU A O 13
ATOM 21563 N N . GLY A 1 37 ? 8.752 -7.644 -0.331 1.00 0.00 43 GLY A N 13
ATOM 21564 C CA . GLY A 1 37 ? 8.687 -6.245 -0.709 1.00 0.00 43 GLY A CA 13
ATOM 21565 C C . GLY A 1 37 ? 8.432 -5.346 0.484 1.00 0.00 43 GLY A C 13
ATOM 21566 O O . GLY A 1 37 ? 8.331 -5.826 1.614 1.00 0.00 43 GLY A O 13
ATOM 21570 N N . ILE A 1 38 ? 8.326 -4.044 0.238 1.00 0.00 44 ILE A N 13
ATOM 21571 C CA . ILE A 1 38 ? 8.081 -3.085 1.310 1.00 0.00 44 ILE A CA 13
ATOM 21572 C C . ILE A 1 38 ? 6.661 -2.536 1.245 1.00 0.00 44 ILE A C 13
ATOM 21573 O O . ILE A 1 38 ? 6.132 -2.273 0.164 1.00 0.00 44 ILE A O 13
ATOM 21589 N N . PHE A 1 39 ? 6.048 -2.368 2.412 1.00 0.00 45 PHE A N 13
ATOM 21590 C CA . PHE A 1 39 ? 4.686 -1.853 2.498 1.00 0.00 45 PHE A CA 13
ATOM 21591 C C . PHE A 1 39 ? 4.612 -0.687 3.474 1.00 0.00 45 PHE A C 13
ATOM 21592 O O . PHE A 1 39 ? 5.275 -0.692 4.513 1.00 0.00 45 PHE A O 13
ATOM 21609 N N . VAL A 1 40 ? 3.801 0.310 3.138 1.00 0.00 46 VAL A N 13
ATOM 21610 C CA . VAL A 1 40 ? 3.639 1.481 3.991 1.00 0.00 46 VAL A CA 13
ATOM 21611 C C . VAL A 1 40 ? 3.167 1.075 5.384 1.00 0.00 46 VAL A C 13
ATOM 21612 O O . VAL A 1 40 ? 2.000 0.737 5.580 1.00 0.00 46 VAL A O 13
ATOM 21625 N N . LYS A 1 41 ? 4.082 1.103 6.348 1.00 0.00 47 LYS A N 13
ATOM 21626 C CA . LYS A 1 41 ? 3.760 0.733 7.722 1.00 0.00 47 LYS A CA 13
ATOM 21627 C C . LYS A 1 41 ? 2.914 1.810 8.388 1.00 0.00 47 LYS A C 13
ATOM 21628 O O . LYS A 1 41 ? 1.944 1.511 9.085 1.00 0.00 47 LYS A O 13
ATOM 21647 N N . SER A 1 42 ? 3.287 3.063 8.166 1.00 0.00 48 SER A N 13
ATOM 21648 C CA . SER A 1 42 ? 2.561 4.186 8.743 1.00 0.00 48 SER A CA 13
ATOM 21649 C C . SER A 1 42 ? 2.987 5.502 8.102 1.00 0.00 48 SER A C 13
ATOM 21650 O O . SER A 1 42 ? 4.177 5.800 8.003 1.00 0.00 48 SER A O 13
ATOM 21658 N N . ILE A 1 43 ? 2.005 6.284 7.667 1.00 0.00 49 ILE A N 13
ATOM 21659 C CA . ILE A 1 43 ? 2.277 7.566 7.032 1.00 0.00 49 ILE A CA 13
ATOM 21660 C C . ILE A 1 43 ? 2.202 8.708 8.040 1.00 0.00 49 ILE A C 13
ATOM 21661 O O . ILE A 1 43 ? 1.155 8.961 8.634 1.00 0.00 49 ILE A O 13
ATOM 21677 N N . ILE A 1 44 ? 3.323 9.397 8.219 1.00 0.00 50 ILE A N 13
ATOM 21678 C CA . ILE A 1 44 ? 3.395 10.521 9.144 1.00 0.00 50 ILE A CA 13
ATOM 21679 C C . ILE A 1 44 ? 2.322 11.557 8.816 1.00 0.00 50 ILE A C 13
ATOM 21680 O O . ILE A 1 44 ? 2.430 12.276 7.825 1.00 0.00 50 ILE A O 13
ATOM 21696 N N . ASN A 1 45 ? 1.293 11.626 9.656 1.00 0.00 51 ASN A N 13
ATOM 21697 C CA . ASN A 1 45 ? 0.207 12.578 9.451 1.00 0.00 51 ASN A CA 13
ATOM 21698 C C . ASN A 1 45 ? 0.723 14.009 9.548 1.00 0.00 51 ASN A C 13
ATOM 21699 O O . ASN A 1 45 ? 0.547 14.681 10.564 1.00 0.00 51 ASN A O 13
ATOM 21710 N N . GLY A 1 46 ? 1.367 14.463 8.480 1.00 0.00 52 GLY A N 13
ATOM 21711 C CA . GLY A 1 46 ? 1.913 15.803 8.450 1.00 0.00 52 GLY A CA 13
ATOM 21712 C C . GLY A 1 46 ? 3.066 15.921 7.474 1.00 0.00 52 GLY A C 13
ATOM 21713 O O . GLY A 1 46 ? 3.339 17.001 6.950 1.00 0.00 52 GLY A O 13
ATOM 21717 N N . GLY A 1 47 ? 3.744 14.803 7.225 1.00 0.00 53 GLY A N 13
ATOM 21718 C CA . GLY A 1 47 ? 4.862 14.804 6.305 1.00 0.00 53 GLY A CA 13
ATOM 21719 C C . GLY A 1 47 ? 4.437 15.053 4.871 1.00 0.00 53 GLY A C 13
ATOM 21720 O O . GLY A 1 47 ? 3.279 15.372 4.602 1.00 0.00 53 GLY A O 13
ATOM 21724 N N . ALA A 1 48 ? 5.382 14.914 3.950 1.00 0.00 54 ALA A N 13
ATOM 21725 C CA . ALA A 1 48 ? 5.121 15.132 2.532 1.00 0.00 54 ALA A CA 13
ATOM 21726 C C . ALA A 1 48 ? 4.133 14.117 1.964 1.00 0.00 54 ALA A C 13
ATOM 21727 O O . ALA A 1 48 ? 3.283 14.459 1.144 1.00 0.00 54 ALA A O 13
ATOM 21734 N N . ALA A 1 49 ? 4.258 12.868 2.395 1.00 0.00 55 ALA A N 13
ATOM 21735 C CA . ALA A 1 49 ? 3.379 11.808 1.914 1.00 0.00 55 ALA A CA 13
ATOM 21736 C C . ALA A 1 49 ? 1.940 12.052 2.335 1.00 0.00 55 ALA A C 13
ATOM 21737 O O . ALA A 1 49 ? 1.022 11.979 1.518 1.00 0.00 55 ALA A O 13
ATOM 21744 N N . SER A 1 50 ? 1.748 12.348 3.612 1.00 0.00 56 SER A N 13
ATOM 21745 C CA . SER A 1 50 ? 0.415 12.609 4.137 1.00 0.00 56 SER A CA 13
ATOM 21746 C C . SER A 1 50 ? -0.173 13.844 3.466 1.00 0.00 56 SER A C 13
ATOM 21747 O O . SER A 1 50 ? -1.385 13.948 3.275 1.00 0.00 56 SER A O 13
ATOM 21755 N N . LYS A 1 51 ? 0.704 14.775 3.107 1.00 0.00 57 LYS A N 13
ATOM 21756 C CA . LYS A 1 51 ? 0.300 16.008 2.451 1.00 0.00 57 LYS A CA 13
ATOM 21757 C C . LYS A 1 51 ? -0.056 15.756 0.992 1.00 0.00 57 LYS A C 13
ATOM 21758 O O . LYS A 1 51 ? -0.956 16.390 0.440 1.00 0.00 57 LYS A O 13
ATOM 21777 N N . ASP A 1 52 ? 0.656 14.818 0.374 1.00 0.00 58 ASP A N 13
ATOM 21778 C CA . ASP A 1 52 ? 0.421 14.470 -1.022 1.00 0.00 58 ASP A CA 13
ATOM 21779 C C . ASP A 1 52 ? -1.011 13.984 -1.224 1.00 0.00 58 ASP A C 13
ATOM 21780 O O . ASP A 1 52 ? -1.575 14.117 -2.310 1.00 0.00 58 ASP A O 13
ATOM 21789 N N . GLY A 1 53 ? -1.593 13.420 -0.170 1.00 0.00 59 GLY A N 13
ATOM 21790 C CA . GLY A 1 53 ? -2.953 12.923 -0.250 1.00 0.00 59 GLY A CA 13
ATOM 21791 C C . GLY A 1 53 ? -3.122 11.852 -1.309 1.00 0.00 59 GLY A C 13
ATOM 21792 O O . GLY A 1 53 ? -4.126 11.826 -2.020 1.00 0.00 59 GLY A O 13
ATOM 21796 N N . ARG A 1 54 ? -2.137 10.964 -1.417 1.00 0.00 60 ARG A N 13
ATOM 21797 C CA . ARG A 1 54 ? -2.186 9.887 -2.397 1.00 0.00 60 ARG A CA 13
ATOM 21798 C C . ARG A 1 54 ? -1.771 8.560 -1.769 1.00 0.00 60 ARG A C 13
ATOM 21799 O O . ARG A 1 54 ? -2.370 7.519 -2.039 1.00 0.00 60 ARG A O 13
ATOM 21820 N N . LEU A 1 55 ? -0.742 8.605 -0.931 1.00 0.00 61 LEU A N 13
ATOM 21821 C CA . LEU A 1 55 ? -0.245 7.408 -0.266 1.00 0.00 61 LEU A CA 13
ATOM 21822 C C . LEU A 1 55 ? -1.337 6.741 0.562 1.00 0.00 61 LEU A C 13
ATOM 21823 O O . LEU A 1 55 ? -2.388 7.327 0.816 1.00 0.00 61 LEU A O 13
ATOM 21839 N N . ARG A 1 56 ? -1.068 5.512 0.983 1.00 0.00 62 ARG A N 13
ATOM 21840 C CA . ARG A 1 56 ? -2.011 4.748 1.788 1.00 0.00 62 ARG A CA 13
ATOM 21841 C C . ARG A 1 56 ? -1.299 3.595 2.484 1.00 0.00 62 ARG A C 13
ATOM 21842 O O . ARG A 1 56 ? -0.734 2.718 1.829 1.00 0.00 62 ARG A O 13
ATOM 21863 N N . VAL A 1 57 ? -1.318 3.603 3.813 1.00 0.00 63 VAL A N 13
ATOM 21864 C CA . VAL A 1 57 ? -0.663 2.556 4.588 1.00 0.00 63 VAL A CA 13
ATOM 21865 C C . VAL A 1 57 ? -1.028 1.169 4.069 1.00 0.00 63 VAL A C 13
ATOM 21866 O O . VAL A 1 57 ? -2.160 0.935 3.645 1.00 0.00 63 VAL A O 13
ATOM 21879 N N . ASN A 1 58 ? -0.052 0.262 4.098 1.00 0.00 64 ASN A N 13
ATOM 21880 C CA . ASN A 1 58 ? -0.234 -1.113 3.628 1.00 0.00 64 ASN A CA 13
ATOM 21881 C C . ASN A 1 58 ? -0.000 -1.221 2.122 1.00 0.00 64 ASN A C 13
ATOM 21882 O O . ASN A 1 58 ? -0.003 -2.319 1.566 1.00 0.00 64 ASN A O 13
ATOM 21893 N N . ASP A 1 59 ? 0.213 -0.082 1.465 1.00 0.00 65 ASP A N 13
ATOM 21894 C CA . ASP A 1 59 ? 0.460 -0.070 0.029 1.00 0.00 65 ASP A CA 13
ATOM 21895 C C . ASP A 1 59 ? 1.859 -0.597 -0.274 1.00 0.00 65 ASP A C 13
ATOM 21896 O O . ASP A 1 59 ? 2.845 -0.127 0.293 1.00 0.00 65 ASP A O 13
ATOM 21905 N N . GLN A 1 60 ? 1.936 -1.578 -1.164 1.00 0.00 66 GLN A N 13
ATOM 21906 C CA . GLN A 1 60 ? 3.214 -2.174 -1.535 1.00 0.00 66 GLN A CA 13
ATOM 21907 C C . GLN A 1 60 ? 3.949 -1.291 -2.540 1.00 0.00 66 GLN A C 13
ATOM 21908 O O . GLN A 1 60 ? 3.349 -0.780 -3.483 1.00 0.00 66 GLN A O 13
ATOM 21922 N N . LEU A 1 61 ? 5.250 -1.117 -2.328 1.00 0.00 67 LEU A N 13
ATOM 21923 C CA . LEU A 1 61 ? 6.060 -0.293 -3.215 1.00 0.00 67 LEU A CA 13
ATOM 21924 C C . LEU A 1 61 ? 6.630 -1.114 -4.365 1.00 0.00 67 LEU A C 13
ATOM 21925 O O . LEU A 1 61 ? 7.171 -2.201 -4.161 1.00 0.00 67 LEU A O 13
ATOM 21941 N N . ILE A 1 62 ? 6.506 -0.579 -5.572 1.00 0.00 68 ILE A N 13
ATOM 21942 C CA . ILE A 1 62 ? 7.009 -1.249 -6.765 1.00 0.00 68 ILE A CA 13
ATOM 21943 C C . ILE A 1 62 ? 8.109 -0.428 -7.430 1.00 0.00 68 ILE A C 13
ATOM 21944 O O . ILE A 1 62 ? 9.012 -0.976 -8.062 1.00 0.00 68 ILE A O 13
ATOM 21960 N N . ALA A 1 63 ? 8.026 0.893 -7.285 1.00 0.00 69 ALA A N 13
ATOM 21961 C CA . ALA A 1 63 ? 9.015 1.789 -7.872 1.00 0.00 69 ALA A CA 13
ATOM 21962 C C . ALA A 1 63 ? 9.003 3.151 -7.184 1.00 0.00 69 ALA A C 13
ATOM 21963 O O . ALA A 1 63 ? 8.019 3.534 -6.550 1.00 0.00 69 ALA A O 13
ATOM 21970 N N . VAL A 1 64 ? 10.106 3.878 -7.320 1.00 0.00 70 VAL A N 13
ATOM 21971 C CA . VAL A 1 64 ? 10.236 5.203 -6.720 1.00 0.00 70 VAL A CA 13
ATOM 21972 C C . VAL A 1 64 ? 11.074 6.114 -7.616 1.00 0.00 70 VAL A C 13
ATOM 21973 O O . VAL A 1 64 ? 12.199 5.773 -7.978 1.00 0.00 70 VAL A O 13
ATOM 21986 N N . ASN A 1 65 ? 10.517 7.265 -7.976 1.00 0.00 71 ASN A N 13
ATOM 21987 C CA . ASN A 1 65 ? 11.218 8.215 -8.836 1.00 0.00 71 ASN A CA 13
ATOM 21988 C C . ASN A 1 65 ? 11.531 7.592 -10.196 1.00 0.00 71 ASN A C 13
ATOM 21989 O O . ASN A 1 65 ? 12.392 8.082 -10.927 1.00 0.00 71 ASN A O 13
ATOM 22000 N N . GLY A 1 66 ? 10.834 6.509 -10.527 1.00 0.00 72 GLY A N 13
ATOM 22001 C CA . GLY A 1 66 ? 11.062 5.838 -11.791 1.00 0.00 72 GLY A CA 13
ATOM 22002 C C . GLY A 1 66 ? 12.094 4.734 -11.673 1.00 0.00 72 GLY A C 13
ATOM 22003 O O . GLY A 1 66 ? 12.753 4.383 -12.651 1.00 0.00 72 GLY A O 13
ATOM 22007 N N . GLU A 1 67 ? 12.237 4.193 -10.466 1.00 0.00 73 GLU A N 13
ATOM 22008 C CA . GLU A 1 67 ? 13.200 3.127 -10.215 1.00 0.00 73 GLU A CA 13
ATOM 22009 C C . GLU A 1 67 ? 12.511 1.911 -9.606 1.00 0.00 73 GLU A C 13
ATOM 22010 O O . GLU A 1 67 ? 12.220 1.886 -8.410 1.00 0.00 73 GLU A O 13
ATOM 22022 N N . SER A 1 68 ? 12.253 0.907 -10.435 1.00 0.00 74 SER A N 13
ATOM 22023 C CA . SER A 1 68 ? 11.597 -0.313 -9.979 1.00 0.00 74 SER A CA 13
ATOM 22024 C C . SER A 1 68 ? 12.447 -1.035 -8.938 1.00 0.00 74 SER A C 13
ATOM 22025 O O . SER A 1 68 ? 13.666 -1.132 -9.075 1.00 0.00 74 SER A O 13
ATOM 22033 N N . LEU A 1 69 ? 11.794 -1.538 -7.897 1.00 0.00 75 LEU A N 13
ATOM 22034 C CA . LEU A 1 69 ? 12.486 -2.252 -6.831 1.00 0.00 75 LEU A CA 13
ATOM 22035 C C . LEU A 1 69 ? 12.267 -3.760 -6.942 1.00 0.00 75 LEU A C 13
ATOM 22036 O O . LEU A 1 69 ? 12.991 -4.544 -6.330 1.00 0.00 75 LEU A O 13
ATOM 22052 N N . LEU A 1 70 ? 11.264 -4.161 -7.722 1.00 0.00 76 LEU A N 13
ATOM 22053 C CA . LEU A 1 70 ? 10.956 -5.576 -7.906 1.00 0.00 76 LEU A CA 13
ATOM 22054 C C . LEU A 1 70 ? 12.179 -6.346 -8.396 1.00 0.00 76 LEU A C 13
ATOM 22055 O O . LEU A 1 70 ? 12.405 -6.475 -9.600 1.00 0.00 76 LEU A O 13
ATOM 22071 N N . GLY A 1 71 ? 12.966 -6.851 -7.454 1.00 0.00 77 GLY A N 13
ATOM 22072 C CA . GLY A 1 71 ? 14.158 -7.600 -7.800 1.00 0.00 77 GLY A CA 13
ATOM 22073 C C . GLY A 1 71 ? 15.182 -7.600 -6.682 1.00 0.00 77 GLY A C 13
ATOM 22074 O O . GLY A 1 71 ? 15.973 -8.533 -6.554 1.00 0.00 77 GLY A O 13
ATOM 22078 N N . LYS A 1 72 ? 15.162 -6.548 -5.871 1.00 0.00 78 LYS A N 13
ATOM 22079 C CA . LYS A 1 72 ? 16.090 -6.422 -4.754 1.00 0.00 78 LYS A CA 13
ATOM 22080 C C . LYS A 1 72 ? 15.385 -6.658 -3.430 1.00 0.00 78 LYS A C 13
ATOM 22081 O O . LYS A 1 72 ? 14.163 -6.554 -3.330 1.00 0.00 78 LYS A O 13
ATOM 22100 N N . ALA A 1 73 ? 16.173 -6.983 -2.419 1.00 0.00 79 ALA A N 13
ATOM 22101 C CA . ALA A 1 73 ? 15.650 -7.247 -1.092 1.00 0.00 79 ALA A CA 13
ATOM 22102 C C . ALA A 1 73 ? 14.920 -6.030 -0.537 1.00 0.00 79 ALA A C 13
ATOM 22103 O O . ALA A 1 73 ? 15.152 -4.902 -0.974 1.00 0.00 79 ALA A O 13
ATOM 22110 N N . ASN A 1 74 ? 14.032 -6.262 0.428 1.00 0.00 80 ASN A N 13
ATOM 22111 C CA . ASN A 1 74 ? 13.267 -5.174 1.036 1.00 0.00 80 ASN A CA 13
ATOM 22112 C C . ASN A 1 74 ? 14.182 -4.049 1.495 1.00 0.00 80 ASN A C 13
ATOM 22113 O O . ASN A 1 74 ? 14.026 -2.902 1.084 1.00 0.00 80 ASN A O 13
ATOM 22124 N N . GLN A 1 75 ? 15.133 -4.387 2.359 1.00 0.00 81 GLN A N 13
ATOM 22125 C CA . GLN A 1 75 ? 16.073 -3.404 2.890 1.00 0.00 81 GLN A CA 13
ATOM 22126 C C . GLN A 1 75 ? 16.738 -2.603 1.773 1.00 0.00 81 GLN A C 13
ATOM 22127 O O . GLN A 1 75 ? 16.964 -1.399 1.909 1.00 0.00 81 GLN A O 13
ATOM 22141 N N . GLU A 1 76 ? 17.041 -3.272 0.665 1.00 0.00 82 GLU A N 13
ATOM 22142 C CA . GLU A 1 76 ? 17.670 -2.616 -0.472 1.00 0.00 82 GLU A CA 13
ATOM 22143 C C . GLU A 1 76 ? 16.684 -1.688 -1.157 1.00 0.00 82 GLU A C 13
ATOM 22144 O O . GLU A 1 76 ? 17.033 -0.581 -1.566 1.00 0.00 82 GLU A O 13
ATOM 22156 N N . ALA A 1 77 ? 15.446 -2.151 -1.281 1.00 0.00 83 ALA A N 13
ATOM 22157 C CA . ALA A 1 77 ? 14.408 -1.366 -1.918 1.00 0.00 83 ALA A CA 13
ATOM 22158 C C . ALA A 1 77 ? 14.080 -0.130 -1.092 1.00 0.00 83 ALA A C 13
ATOM 22159 O O . ALA A 1 77 ? 14.060 0.988 -1.609 1.00 0.00 83 ALA A O 13
ATOM 22166 N N . MET A 1 78 ? 13.841 -0.334 0.198 1.00 0.00 84 MET A N 13
ATOM 22167 C CA . MET A 1 78 ? 13.535 0.771 1.095 1.00 0.00 84 MET A CA 13
ATOM 22168 C C . MET A 1 78 ? 14.699 1.749 1.134 1.00 0.00 84 MET A C 13
ATOM 22169 O O . MET A 1 78 ? 14.510 2.949 1.323 1.00 0.00 84 MET A O 13
ATOM 22183 N N . GLU A 1 79 ? 15.906 1.228 0.928 1.00 0.00 85 GLU A N 13
ATOM 22184 C CA . GLU A 1 79 ? 17.101 2.056 0.908 1.00 0.00 85 GLU A CA 13
ATOM 22185 C C . GLU A 1 79 ? 17.178 2.794 -0.424 1.00 0.00 85 GLU A C 13
ATOM 22186 O O . GLU A 1 79 ? 17.643 3.931 -0.497 1.00 0.00 85 GLU A O 13
ATOM 22198 N N . THR A 1 80 ? 16.702 2.131 -1.474 1.00 0.00 86 THR A N 13
ATOM 22199 C CA . THR A 1 80 ? 16.697 2.707 -2.811 1.00 0.00 86 THR A CA 13
ATOM 22200 C C . THR A 1 80 ? 15.716 3.874 -2.879 1.00 0.00 86 THR A C 13
ATOM 22201 O O . THR A 1 80 ? 15.983 4.883 -3.531 1.00 0.00 86 THR A O 13
ATOM 22212 N N . LEU A 1 81 ? 14.593 3.744 -2.181 1.00 0.00 87 LEU A N 13
ATOM 22213 C CA . LEU A 1 81 ? 13.596 4.806 -2.148 1.00 0.00 87 LEU A CA 13
ATOM 22214 C C . LEU A 1 81 ? 14.055 5.888 -1.186 1.00 0.00 87 LEU A C 13
ATOM 22215 O O . LEU A 1 81 ? 13.803 7.073 -1.392 1.00 0.00 87 LEU A O 13
ATOM 22231 N N . ARG A 1 82 ? 14.746 5.457 -0.137 1.00 0.00 88 ARG A N 13
ATOM 22232 C CA . ARG A 1 82 ? 15.277 6.363 0.867 1.00 0.00 88 ARG A CA 13
ATOM 22233 C C . ARG A 1 82 ? 16.209 7.382 0.219 1.00 0.00 88 ARG A C 13
ATOM 22234 O O . ARG A 1 82 ? 16.092 8.586 0.442 1.00 0.00 88 ARG A O 13
ATOM 22255 N N . ARG A 1 83 ? 17.132 6.882 -0.595 1.00 0.00 89 ARG A N 13
ATOM 22256 C CA . ARG A 1 83 ? 18.077 7.739 -1.292 1.00 0.00 89 ARG A CA 13
ATOM 22257 C C . ARG A 1 83 ? 17.371 8.488 -2.422 1.00 0.00 89 ARG A C 13
ATOM 22258 O O . ARG A 1 83 ? 17.567 9.689 -2.606 1.00 0.00 89 ARG A O 13
ATOM 22279 N N . SER A 1 84 ? 16.545 7.769 -3.172 1.00 0.00 90 SER A N 13
ATOM 22280 C CA . SER A 1 84 ? 15.806 8.360 -4.281 1.00 0.00 90 SER A CA 13
ATOM 22281 C C . SER A 1 84 ? 14.843 9.437 -3.790 1.00 0.00 90 SER A C 13
ATOM 22282 O O . SER A 1 84 ? 14.540 10.385 -4.510 1.00 0.00 90 SER A O 13
ATOM 22290 N N . MET A 1 85 ? 14.356 9.279 -2.564 1.00 0.00 91 MET A N 13
ATOM 22291 C CA . MET A 1 85 ? 13.419 10.237 -1.985 1.00 0.00 91 MET A CA 13
ATOM 22292 C C . MET A 1 85 ? 14.144 11.355 -1.237 1.00 0.00 91 MET A C 13
ATOM 22293 O O . MET A 1 85 ? 13.606 12.448 -1.070 1.00 0.00 91 MET A O 13
ATOM 22307 N N . SER A 1 86 ? 15.353 11.067 -0.771 1.00 0.00 92 SER A N 13
ATOM 22308 C CA . SER A 1 86 ? 16.133 12.047 -0.018 1.00 0.00 92 SER A CA 13
ATOM 22309 C C . SER A 1 86 ? 17.421 12.438 -0.742 1.00 0.00 92 SER A C 13
ATOM 22310 O O . SER A 1 86 ? 18.427 12.745 -0.104 1.00 0.00 92 SER A O 13
ATOM 22318 N N . THR A 1 87 ? 17.393 12.430 -2.070 1.00 0.00 93 THR A N 13
ATOM 22319 C CA . THR A 1 87 ? 18.574 12.792 -2.850 1.00 0.00 93 THR A CA 13
ATOM 22320 C C . THR A 1 87 ? 18.223 13.088 -4.308 1.00 0.00 93 THR A C 13
ATOM 22321 O O . THR A 1 87 ? 18.855 13.931 -4.943 1.00 0.00 93 THR A O 13
ATOM 22332 N N . GLU A 1 88 ? 17.224 12.389 -4.838 1.00 0.00 94 GLU A N 13
ATOM 22333 C CA . GLU A 1 88 ? 16.813 12.585 -6.222 1.00 0.00 94 GLU A CA 13
ATOM 22334 C C . GLU A 1 88 ? 15.437 13.236 -6.306 1.00 0.00 94 GLU A C 13
ATOM 22335 O O . GLU A 1 88 ? 15.310 14.389 -6.712 1.00 0.00 94 GLU A O 13
ATOM 22347 N N . GLY A 1 89 ? 14.412 12.493 -5.915 1.00 0.00 95 GLY A N 13
ATOM 22348 C CA . GLY A 1 89 ? 13.057 13.016 -5.952 1.00 0.00 95 GLY A CA 13
ATOM 22349 C C . GLY A 1 89 ? 12.944 14.387 -5.315 1.00 0.00 95 GLY A C 13
ATOM 22350 O O . GLY A 1 89 ? 12.072 15.178 -5.674 1.00 0.00 95 GLY A O 13
ATOM 22354 N N . ASN A 1 90 ? 13.833 14.669 -4.368 1.00 0.00 96 ASN A N 13
ATOM 22355 C CA . ASN A 1 90 ? 13.835 15.952 -3.679 1.00 0.00 96 ASN A CA 13
ATOM 22356 C C . ASN A 1 90 ? 14.435 17.039 -4.575 1.00 0.00 96 ASN A C 13
ATOM 22357 O O . ASN A 1 90 ? 14.025 18.198 -4.515 1.00 0.00 96 ASN A O 13
ATOM 22368 N N . LYS A 1 91 ? 15.404 16.650 -5.403 1.00 0.00 97 LYS A N 13
ATOM 22369 C CA . LYS A 1 91 ? 16.065 17.583 -6.319 1.00 0.00 97 LYS A CA 13
ATOM 22370 C C . LYS A 1 91 ? 15.069 18.563 -6.928 1.00 0.00 97 LYS A C 13
ATOM 22371 O O . LYS A 1 91 ? 15.343 19.757 -7.044 1.00 0.00 97 LYS A O 13
ATOM 22390 N N . ARG A 1 92 ? 13.902 18.046 -7.299 1.00 0.00 98 ARG A N 13
ATOM 22391 C CA . ARG A 1 92 ? 12.849 18.872 -7.878 1.00 0.00 98 ARG A CA 13
ATOM 22392 C C . ARG A 1 92 ? 11.866 19.301 -6.795 1.00 0.00 98 ARG A C 13
ATOM 22393 O O . ARG A 1 92 ? 11.220 20.344 -6.904 1.00 0.00 98 ARG A O 13
ATOM 22414 N N . GLY A 1 93 ? 11.760 18.488 -5.746 1.00 0.00 99 GLY A N 13
ATOM 22415 C CA . GLY A 1 93 ? 10.856 18.795 -4.655 1.00 0.00 99 GLY A CA 13
ATOM 22416 C C . GLY A 1 93 ? 9.808 17.720 -4.437 1.00 0.00 99 GLY A C 13
ATOM 22417 O O . GLY A 1 93 ? 9.006 17.814 -3.508 1.00 0.00 99 GLY A O 13
ATOM 22421 N N . MET A 1 94 ? 9.805 16.699 -5.295 1.00 0.00 100 MET A N 13
ATOM 22422 C CA . MET A 1 94 ? 8.838 15.614 -5.186 1.00 0.00 100 MET A CA 13
ATOM 22423 C C . MET A 1 94 ? 9.377 14.324 -5.797 1.00 0.00 100 MET A C 13
ATOM 22424 O O . MET A 1 94 ? 10.043 14.345 -6.833 1.00 0.00 100 MET A O 13
ATOM 22438 N N . ILE A 1 95 ? 9.080 13.202 -5.150 1.00 0.00 101 ILE A N 13
ATOM 22439 C CA . ILE A 1 95 ? 9.526 11.900 -5.623 1.00 0.00 101 ILE A CA 13
ATOM 22440 C C . ILE A 1 95 ? 8.350 11.072 -6.141 1.00 0.00 101 ILE A C 13
ATOM 22441 O O . ILE A 1 95 ? 7.264 11.091 -5.565 1.00 0.00 101 ILE A O 13
ATOM 22457 N N . GLN A 1 96 ? 8.583 10.331 -7.222 1.00 0.00 102 GLN A N 13
ATOM 22458 C CA . GLN A 1 96 ? 7.549 9.481 -7.797 1.00 0.00 102 GLN A CA 13
ATOM 22459 C C . GLN A 1 96 ? 7.389 8.224 -6.949 1.00 0.00 102 GLN A C 13
ATOM 22460 O O . GLN A 1 96 ? 8.342 7.779 -6.311 1.00 0.00 102 GLN A O 13
ATOM 22474 N N . LEU A 1 97 ? 6.188 7.660 -6.923 1.00 0.00 103 LEU A N 13
ATOM 22475 C CA . LEU A 1 97 ? 5.941 6.467 -6.120 1.00 0.00 103 LEU A CA 13
ATOM 22476 C C . LEU A 1 97 ? 4.962 5.512 -6.793 1.00 0.00 103 LEU A C 13
ATOM 22477 O O . LEU A 1 97 ? 3.772 5.801 -6.907 1.00 0.00 103 LEU A O 13
ATOM 22493 N N . ILE A 1 98 ? 5.467 4.356 -7.204 1.00 0.00 104 ILE A N 13
ATOM 22494 C CA . ILE A 1 98 ? 4.632 3.339 -7.829 1.00 0.00 104 ILE A CA 13
ATOM 22495 C C . ILE A 1 98 ? 4.349 2.229 -6.825 1.00 0.00 104 ILE A C 13
ATOM 22496 O O . ILE A 1 98 ? 5.258 1.511 -6.410 1.00 0.00 104 ILE A O 13
ATOM 22512 N N . VAL A 1 99 ? 3.090 2.100 -6.424 1.00 0.00 105 VAL A N 13
ATOM 22513 C CA . VAL A 1 99 ? 2.706 1.086 -5.452 1.00 0.00 105 VAL A CA 13
ATOM 22514 C C . VAL A 1 99 ? 1.657 0.134 -6.020 1.00 0.00 105 VAL A C 13
ATOM 22515 O O . VAL A 1 99 ? 1.172 0.322 -7.135 1.00 0.00 105 VAL A O 13
ATOM 22528 N N . ALA A 1 100 ? 1.316 -0.891 -5.245 1.00 0.00 106 ALA A N 13
ATOM 22529 C CA . ALA A 1 100 ? 0.328 -1.873 -5.671 1.00 0.00 106 ALA A CA 13
ATOM 22530 C C . ALA A 1 100 ? -0.464 -2.409 -4.484 1.00 0.00 106 ALA A C 13
ATOM 22531 O O . ALA A 1 100 ? 0.080 -2.606 -3.397 1.00 0.00 106 ALA A O 13
ATOM 22538 N N . ARG A 1 101 ? -1.754 -2.647 -4.699 1.00 0.00 107 ARG A N 13
ATOM 22539 C CA . ARG A 1 101 ? -2.626 -3.165 -3.649 1.00 0.00 107 ARG A CA 13
ATOM 22540 C C . ARG A 1 101 ? -3.869 -3.814 -4.249 1.00 0.00 107 ARG A C 13
ATOM 22541 O O . ARG A 1 101 ? -4.023 -3.870 -5.469 1.00 0.00 107 ARG A O 13
ATOM 22562 N N . ARG A 1 102 ? -4.752 -4.306 -3.387 1.00 0.00 108 ARG A N 13
ATOM 22563 C CA . ARG A 1 102 ? -5.979 -4.953 -3.837 1.00 0.00 108 ARG A CA 13
ATOM 22564 C C . ARG A 1 102 ? -7.209 -4.176 -3.381 1.00 0.00 108 ARG A C 13
ATOM 22565 O O . ARG A 1 102 ? -7.268 -3.692 -2.250 1.00 0.00 108 ARG A O 13
ATOM 22586 N N . ILE A 1 103 ? -8.192 -4.064 -4.268 1.00 0.00 109 ILE A N 13
ATOM 22587 C CA . ILE A 1 103 ? -9.424 -3.350 -3.961 1.00 0.00 109 ILE A CA 13
ATOM 22588 C C . ILE A 1 103 ? -10.338 -4.191 -3.076 1.00 0.00 109 ILE A C 13
ATOM 22589 O O . ILE A 1 103 ? -10.214 -5.415 -3.023 1.00 0.00 109 ILE A O 13
ATOM 22605 N N . SER A 1 104 ? -11.255 -3.526 -2.380 1.00 0.00 110 SER A N 13
ATOM 22606 C CA . SER A 1 104 ? -12.190 -4.213 -1.497 1.00 0.00 110 SER A CA 13
ATOM 22607 C C . SER A 1 104 ? -13.509 -3.450 -1.401 1.00 0.00 110 SER A C 13
ATOM 22608 O O . SER A 1 104 ? -13.953 -3.091 -0.310 1.00 0.00 110 SER A O 13
ATOM 22616 N N . ASP B 2 1 ? 3.498 -14.080 6.874 1.00 0.00 3 ASP B N 13
ATOM 22617 C CA . ASP B 2 1 ? 4.303 -13.486 5.813 1.00 0.00 3 ASP B CA 13
ATOM 22618 C C . ASP B 2 1 ? 5.325 -12.506 6.385 1.00 0.00 3 ASP B C 13
ATOM 22619 O O . ASP B 2 1 ? 5.396 -11.352 5.965 1.00 0.00 3 ASP B O 13
ATOM 22628 N N . GLU B 2 2 ? 6.113 -12.975 7.348 1.00 0.00 4 GLU B N 13
ATOM 22629 C CA . GLU B 2 2 ? 7.130 -12.140 7.980 1.00 0.00 4 GLU B CA 13
ATOM 22630 C C . GLU B 2 2 ? 8.211 -12.996 8.634 1.00 0.00 4 GLU B C 13
ATOM 22631 O O . GLU B 2 2 ? 8.060 -14.210 8.766 1.00 0.00 4 GLU B O 13
ATOM 22643 N N . ASP B 2 3 ? 9.299 -12.353 9.046 1.00 0.00 5 ASP B N 13
ATOM 22644 C CA . ASP B 2 3 ? 10.404 -13.052 9.693 1.00 0.00 5 ASP B CA 13
ATOM 22645 C C . ASP B 2 3 ? 10.387 -12.803 11.197 1.00 0.00 5 ASP B C 13
ATOM 22646 O O . ASP B 2 3 ? 11.435 -12.648 11.823 1.00 0.00 5 ASP B O 13
ATOM 22655 N N . GLN B 2 4 ? 9.185 -12.765 11.767 1.00 0.00 6 GLN B N 13
ATOM 22656 C CA . GLN B 2 4 ? 9.013 -12.533 13.199 1.00 0.00 6 GLN B CA 13
ATOM 22657 C C . GLN B 2 4 ? 9.394 -11.104 13.572 1.00 0.00 6 GLN B C 13
ATOM 22658 O O . GLN B 2 4 ? 8.547 -10.317 13.997 1.00 0.00 6 GLN B O 13
ATOM 22672 N N . HIS B 2 5 ? 10.671 -10.772 13.412 1.00 0.00 7 HIS B N 13
ATOM 22673 C CA . HIS B 2 5 ? 11.158 -9.436 13.734 1.00 0.00 7 HIS B CA 13
ATOM 22674 C C . HIS B 2 5 ? 11.473 -8.646 12.468 1.00 0.00 7 HIS B C 13
ATOM 22675 O O . HIS B 2 5 ? 12.544 -8.800 11.879 1.00 0.00 7 HIS B O 13
ATOM 22690 N N . SER B 2 6 ? 10.535 -7.799 12.055 1.00 0.00 8 SER B N 13
ATOM 22691 C CA . SER B 2 6 ? 10.714 -6.982 10.861 1.00 0.00 8 SER B CA 13
ATOM 22692 C C . SER B 2 6 ? 11.563 -5.750 11.175 1.00 0.00 8 SER B C 13
ATOM 22693 O O . SER B 2 6 ? 12.302 -5.732 12.159 1.00 0.00 8 SER B O 13
ATOM 22701 N N . GLN B 2 7 ? 11.452 -4.723 10.339 1.00 0.00 9 GLN B N 13
ATOM 22702 C CA . GLN B 2 7 ? 12.205 -3.496 10.532 1.00 0.00 9 GLN B CA 13
ATOM 22703 C C . GLN B 2 7 ? 11.515 -2.353 9.801 1.00 0.00 9 GLN B C 13
ATOM 22704 O O . GLN B 2 7 ? 11.272 -2.433 8.596 1.00 0.00 9 GLN B O 13
ATOM 22718 N N . ILE B 2 8 ? 11.193 -1.295 10.532 1.00 0.00 10 ILE B N 13
ATOM 22719 C CA . ILE B 2 8 ? 10.521 -0.150 9.939 1.00 0.00 10 ILE B CA 13
ATOM 22720 C C . ILE B 2 8 ? 11.493 0.993 9.695 1.00 0.00 10 ILE B C 13
ATOM 22721 O O . ILE B 2 8 ? 12.119 1.507 10.623 1.00 0.00 10 ILE B O 13
ATOM 22737 N N . THR B 2 9 ? 11.607 1.382 8.436 1.00 0.00 11 THR B N 13
ATOM 22738 C CA . THR B 2 9 ? 12.497 2.464 8.040 1.00 0.00 11 THR B CA 13
ATOM 22739 C C . THR B 2 9 ? 11.739 3.787 7.973 1.00 0.00 11 THR B C 13
ATOM 22740 O O . THR B 2 9 ? 10.908 3.996 7.089 1.00 0.00 11 THR B O 13
ATOM 22751 N N . LYS B 2 10 ? 12.029 4.677 8.918 1.00 0.00 12 LYS B N 13
ATOM 22752 C CA . LYS B 2 10 ? 11.374 5.977 8.970 1.00 0.00 12 LYS B CA 13
ATOM 22753 C C . LYS B 2 10 ? 11.844 6.874 7.831 1.00 0.00 12 LYS B C 13
ATOM 22754 O O . LYS B 2 10 ? 13.043 7.082 7.643 1.00 0.00 12 LYS B O 13
ATOM 22773 N N . VAL B 2 11 ? 10.890 7.405 7.074 1.00 0.00 13 VAL B N 13
ATOM 22774 C CA . VAL B 2 11 ? 11.198 8.286 5.954 1.00 0.00 13 VAL B CA 13
ATOM 22775 C C . VAL B 2 11 ? 10.053 9.261 5.699 1.00 0.00 13 VAL B C 13
ATOM 22776 O O . VAL B 2 11 ? 9.369 9.121 4.663 1.00 0.00 13 VAL B O 13
ATOM 22790 N N . GLY A 1 1 ? -5.226 -11.922 -7.497 1.00 0.00 7 GLY A N 14
ATOM 22791 C CA . GLY A 1 1 ? -6.672 -11.823 -7.587 1.00 0.00 7 GLY A CA 14
ATOM 22792 C C . GLY A 1 1 ? -7.169 -10.403 -7.398 1.00 0.00 7 GLY A C 14
ATOM 22793 O O . GLY A 1 1 ? -8.033 -9.938 -8.141 1.00 0.00 7 GLY A O 14
ATOM 22797 N N . THR A 1 2 ? -6.622 -9.716 -6.400 1.00 0.00 8 THR A N 14
ATOM 22798 C CA . THR A 1 2 ? -7.015 -8.342 -6.114 1.00 0.00 8 THR A CA 14
ATOM 22799 C C . THR A 1 2 ? -5.790 -7.466 -5.876 1.00 0.00 8 THR A C 14
ATOM 22800 O O . THR A 1 2 ? -5.432 -7.186 -4.736 1.00 0.00 8 THR A O 14
ATOM 22811 N N . ARG A 1 3 ? -5.151 -7.040 -6.960 1.00 0.00 9 ARG A N 14
ATOM 22812 C CA . ARG A 1 3 ? -3.964 -6.196 -6.862 1.00 0.00 9 ARG A CA 14
ATOM 22813 C C . ARG A 1 3 ? -4.062 -5.009 -7.815 1.00 0.00 9 ARG A C 14
ATOM 22814 O O . ARG A 1 3 ? -4.300 -5.179 -9.011 1.00 0.00 9 ARG A O 14
ATOM 22835 N N . GLU A 1 4 ? -3.878 -3.807 -7.279 1.00 0.00 10 GLU A N 14
ATOM 22836 C CA . GLU A 1 4 ? -3.948 -2.593 -8.084 1.00 0.00 10 GLU A CA 14
ATOM 22837 C C . GLU A 1 4 ? -2.710 -1.724 -7.880 1.00 0.00 10 GLU A C 14
ATOM 22838 O O . GLU A 1 4 ? -2.247 -1.540 -6.753 1.00 0.00 10 GLU A O 14
ATOM 22850 N N . PHE A 1 5 ? -2.185 -1.191 -8.981 1.00 0.00 11 PHE A N 14
ATOM 22851 C CA . PHE A 1 5 ? -1.004 -0.336 -8.935 1.00 0.00 11 PHE A CA 14
ATOM 22852 C C . PHE A 1 5 ? -1.394 1.117 -8.687 1.00 0.00 11 PHE A C 14
ATOM 22853 O O . PHE A 1 5 ? -2.457 1.565 -9.117 1.00 0.00 11 PHE A O 14
ATOM 22870 N N . LEU A 1 6 ? -0.532 1.850 -7.988 1.00 0.00 12 LEU A N 14
ATOM 22871 C CA . LEU A 1 6 ? -0.796 3.252 -7.679 1.00 0.00 12 LEU A CA 14
ATOM 22872 C C . LEU A 1 6 ? 0.460 4.104 -7.860 1.00 0.00 12 LEU A C 14
ATOM 22873 O O . LEU A 1 6 ? 1.411 3.998 -7.085 1.00 0.00 12 LEU A O 14
ATOM 22889 N N . THR A 1 7 ? 0.451 4.954 -8.883 1.00 0.00 13 THR A N 14
ATOM 22890 C CA . THR A 1 7 ? 1.583 5.832 -9.162 1.00 0.00 13 THR A CA 14
ATOM 22891 C C . THR A 1 7 ? 1.274 7.260 -8.718 1.00 0.00 13 THR A C 14
ATOM 22892 O O . THR A 1 7 ? 0.237 7.817 -9.078 1.00 0.00 13 THR A O 14
ATOM 22903 N N . PHE A 1 8 ? 2.170 7.848 -7.925 1.00 0.00 14 PHE A N 14
ATOM 22904 C CA . PHE A 1 8 ? 1.964 9.207 -7.433 1.00 0.00 14 PHE A CA 14
ATOM 22905 C C . PHE A 1 8 ? 3.258 10.020 -7.413 1.00 0.00 14 PHE A C 14
ATOM 22906 O O . PHE A 1 8 ? 4.346 9.496 -7.641 1.00 0.00 14 PHE A O 14
ATOM 22923 N N . GLU A 1 9 ? 3.112 11.308 -7.121 1.00 0.00 15 GLU A N 14
ATOM 22924 C CA . GLU A 1 9 ? 4.239 12.233 -7.041 1.00 0.00 15 GLU A CA 14
ATOM 22925 C C . GLU A 1 9 ? 4.181 12.966 -5.705 1.00 0.00 15 GLU A C 14
ATOM 22926 O O . GLU A 1 9 ? 3.266 13.750 -5.463 1.00 0.00 15 GLU A O 14
ATOM 22938 N N . VAL A 1 10 ? 5.133 12.676 -4.823 1.00 0.00 16 VAL A N 14
ATOM 22939 C CA . VAL A 1 10 ? 5.143 13.280 -3.497 1.00 0.00 16 VAL A CA 14
ATOM 22940 C C . VAL A 1 10 ? 6.184 14.388 -3.349 1.00 0.00 16 VAL A C 14
ATOM 22941 O O . VAL A 1 10 ? 7.385 14.123 -3.361 1.00 0.00 16 VAL A O 14
ATOM 22954 N N . PRO A 1 11 ? 5.735 15.647 -3.164 1.00 0.00 17 PRO A N 14
ATOM 22955 C CA . PRO A 1 11 ? 6.636 16.776 -2.967 1.00 0.00 17 PRO A CA 14
ATOM 22956 C C . PRO A 1 11 ? 7.051 16.887 -1.504 1.00 0.00 17 PRO A C 14
ATOM 22957 O O . PRO A 1 11 ? 6.199 16.896 -0.616 1.00 0.00 17 PRO A O 14
ATOM 22968 N N . LEU A 1 12 ? 8.354 16.951 -1.247 1.00 0.00 18 LEU A N 14
ATOM 22969 C CA . LEU A 1 12 ? 8.853 17.029 0.124 1.00 0.00 18 LEU A CA 14
ATOM 22970 C C . LEU A 1 12 ? 9.710 18.264 0.345 1.00 0.00 18 LEU A C 14
ATOM 22971 O O . LEU A 1 12 ? 10.619 18.255 1.173 1.00 0.00 18 LEU A O 14
ATOM 22987 N N . ASN A 1 13 ? 9.411 19.322 -0.390 1.00 0.00 19 ASN A N 14
ATOM 22988 C CA . ASN A 1 13 ? 10.144 20.582 -0.273 1.00 0.00 19 ASN A CA 14
ATOM 22989 C C . ASN A 1 13 ? 10.536 20.864 1.179 1.00 0.00 19 ASN A C 14
ATOM 22990 O O . ASN A 1 13 ? 11.594 21.429 1.455 1.00 0.00 19 ASN A O 14
ATOM 23001 N N . ASP A 1 14 ? 9.671 20.447 2.098 1.00 0.00 20 ASP A N 14
ATOM 23002 C CA . ASP A 1 14 ? 9.909 20.629 3.523 1.00 0.00 20 ASP A CA 14
ATOM 23003 C C . ASP A 1 14 ? 10.154 19.285 4.189 1.00 0.00 20 ASP A C 14
ATOM 23004 O O . ASP A 1 14 ? 10.943 19.176 5.128 1.00 0.00 20 ASP A O 14
ATOM 23013 N N . SER A 1 15 ? 9.469 18.261 3.690 1.00 0.00 21 SER A N 14
ATOM 23014 C CA . SER A 1 15 ? 9.607 16.915 4.225 1.00 0.00 21 SER A CA 14
ATOM 23015 C C . SER A 1 15 ? 11.007 16.366 3.966 1.00 0.00 21 SER A C 14
ATOM 23016 O O . SER A 1 15 ? 11.403 15.360 4.554 1.00 0.00 21 SER A O 14
ATOM 23024 N N . GLY A 1 16 ? 11.759 17.031 3.083 1.00 0.00 22 GLY A N 14
ATOM 23025 C CA . GLY A 1 16 ? 13.107 16.586 2.770 1.00 0.00 22 GLY A CA 14
ATOM 23026 C C . GLY A 1 16 ? 13.915 16.241 4.009 1.00 0.00 22 GLY A C 14
ATOM 23027 O O . GLY A 1 16 ? 14.818 15.405 3.956 1.00 0.00 22 GLY A O 14
ATOM 23031 N N . SER A 1 17 ? 13.589 16.883 5.126 1.00 0.00 23 SER A N 14
ATOM 23032 C CA . SER A 1 17 ? 14.289 16.635 6.381 1.00 0.00 23 SER A CA 14
ATOM 23033 C C . SER A 1 17 ? 13.733 15.396 7.075 1.00 0.00 23 SER A C 14
ATOM 23034 O O . SER A 1 17 ? 14.474 14.637 7.702 1.00 0.00 23 SER A O 14
ATOM 23042 N N . ALA A 1 18 ? 12.423 15.196 6.960 1.00 0.00 24 ALA A N 14
ATOM 23043 C CA . ALA A 1 18 ? 11.765 14.050 7.573 1.00 0.00 24 ALA A CA 14
ATOM 23044 C C . ALA A 1 18 ? 11.893 12.806 6.699 1.00 0.00 24 ALA A C 14
ATOM 23045 O O . ALA A 1 18 ? 11.809 11.679 7.189 1.00 0.00 24 ALA A O 14
ATOM 23052 N N . GLY A 1 19 ? 12.084 13.020 5.400 1.00 0.00 25 GLY A N 14
ATOM 23053 C CA . GLY A 1 19 ? 12.206 11.911 4.471 1.00 0.00 25 GLY A CA 14
ATOM 23054 C C . GLY A 1 19 ? 11.124 11.953 3.412 1.00 0.00 25 GLY A C 14
ATOM 23055 O O . GLY A 1 19 ? 11.411 11.959 2.217 1.00 0.00 25 GLY A O 14
ATOM 23059 N N . LEU A 1 20 ? 9.875 12.005 3.865 1.00 0.00 26 LEU A N 14
ATOM 23060 C CA . LEU A 1 20 ? 8.730 12.068 2.964 1.00 0.00 26 LEU A CA 14
ATOM 23061 C C . LEU A 1 20 ? 7.424 12.104 3.747 1.00 0.00 26 LEU A C 14
ATOM 23062 O O . LEU A 1 20 ? 6.472 12.767 3.345 1.00 0.00 26 LEU A O 14
ATOM 23078 N N . GLY A 1 21 ? 7.386 11.396 4.870 1.00 0.00 27 GLY A N 14
ATOM 23079 C CA . GLY A 1 21 ? 6.188 11.379 5.687 1.00 0.00 27 GLY A CA 14
ATOM 23080 C C . GLY A 1 21 ? 5.564 10.002 5.808 1.00 0.00 27 GLY A C 14
ATOM 23081 O O . GLY A 1 21 ? 4.345 9.882 5.911 1.00 0.00 27 GLY A O 14
ATOM 23085 N N . VAL A 1 22 ? 6.392 8.960 5.798 1.00 0.00 28 VAL A N 14
ATOM 23086 C CA . VAL A 1 22 ? 5.886 7.594 5.913 1.00 0.00 28 VAL A CA 14
ATOM 23087 C C . VAL A 1 22 ? 6.956 6.632 6.414 1.00 0.00 28 VAL A C 14
ATOM 23088 O O . VAL A 1 22 ? 8.153 6.877 6.263 1.00 0.00 28 VAL A O 14
ATOM 23101 N N . SER A 1 23 ? 6.505 5.524 6.991 1.00 0.00 29 SER A N 14
ATOM 23102 C CA . SER A 1 23 ? 7.404 4.497 7.495 1.00 0.00 29 SER A CA 14
ATOM 23103 C C . SER A 1 23 ? 7.162 3.197 6.740 1.00 0.00 29 SER A C 14
ATOM 23104 O O . SER A 1 23 ? 6.072 2.628 6.805 1.00 0.00 29 SER A O 14
ATOM 23112 N N . VAL A 1 24 ? 8.171 2.743 6.005 1.00 0.00 30 VAL A N 14
ATOM 23113 C CA . VAL A 1 24 ? 8.050 1.519 5.221 1.00 0.00 30 VAL A CA 14
ATOM 23114 C C . VAL A 1 24 ? 8.833 0.371 5.845 1.00 0.00 30 VAL A C 14
ATOM 23115 O O . VAL A 1 24 ? 9.922 0.565 6.382 1.00 0.00 30 VAL A O 14
ATOM 23128 N N . LYS A 1 25 ? 8.266 -0.829 5.763 1.00 0.00 31 LYS A N 14
ATOM 23129 C CA . LYS A 1 25 ? 8.904 -2.017 6.313 1.00 0.00 31 LYS A CA 14
ATOM 23130 C C . LYS A 1 25 ? 8.727 -3.207 5.372 1.00 0.00 31 LYS A C 14
ATOM 23131 O O . LYS A 1 25 ? 7.637 -3.440 4.851 1.00 0.00 31 LYS A O 14
ATOM 23150 N N . GLY A 1 26 ? 9.805 -3.950 5.156 1.00 0.00 32 GLY A N 14
ATOM 23151 C CA . GLY A 1 26 ? 9.749 -5.100 4.276 1.00 0.00 32 GLY A CA 14
ATOM 23152 C C . GLY A 1 26 ? 9.377 -6.382 4.998 1.00 0.00 32 GLY A C 14
ATOM 23153 O O . GLY A 1 26 ? 9.645 -6.532 6.190 1.00 0.00 32 GLY A O 14
ATOM 23157 N N . ASN A 1 27 ? 8.764 -7.310 4.268 1.00 0.00 33 ASN A N 14
ATOM 23158 C CA . ASN A 1 27 ? 8.359 -8.590 4.837 1.00 0.00 33 ASN A CA 14
ATOM 23159 C C . ASN A 1 27 ? 9.023 -9.746 4.100 1.00 0.00 33 ASN A C 14
ATOM 23160 O O . ASN A 1 27 ? 9.539 -9.575 2.995 1.00 0.00 33 ASN A O 14
ATOM 23171 N N . ARG A 1 28 ? 9.005 -10.919 4.717 1.00 0.00 34 ARG A N 14
ATOM 23172 C CA . ARG A 1 28 ? 9.605 -12.106 4.120 1.00 0.00 34 ARG A CA 14
ATOM 23173 C C . ARG A 1 28 ? 8.544 -13.167 3.843 1.00 0.00 34 ARG A C 14
ATOM 23174 O O . ARG A 1 28 ? 7.521 -13.231 4.527 1.00 0.00 34 ARG A O 14
ATOM 23195 N N . SER A 1 29 ? 8.793 -13.995 2.835 1.00 0.00 35 SER A N 14
ATOM 23196 C CA . SER A 1 29 ? 7.861 -15.055 2.461 1.00 0.00 35 SER A CA 14
ATOM 23197 C C . SER A 1 29 ? 7.484 -15.910 3.668 1.00 0.00 35 SER A C 14
ATOM 23198 O O . SER A 1 29 ? 8.108 -15.818 4.724 1.00 0.00 35 SER A O 14
ATOM 23206 N N . LYS A 1 30 ? 6.458 -16.737 3.501 1.00 0.00 36 LYS A N 14
ATOM 23207 C CA . LYS A 1 30 ? 5.993 -17.607 4.576 1.00 0.00 36 LYS A CA 14
ATOM 23208 C C . LYS A 1 30 ? 7.033 -18.671 4.910 1.00 0.00 36 LYS A C 14
ATOM 23209 O O . LYS A 1 30 ? 7.466 -18.795 6.055 1.00 0.00 36 LYS A O 14
ATOM 23228 N N . GLU A 1 31 ? 7.423 -19.437 3.900 1.00 0.00 37 GLU A N 14
ATOM 23229 C CA . GLU A 1 31 ? 8.409 -20.497 4.080 1.00 0.00 37 GLU A CA 14
ATOM 23230 C C . GLU A 1 31 ? 9.665 -20.222 3.258 1.00 0.00 37 GLU A C 14
ATOM 23231 O O . GLU A 1 31 ? 10.781 -20.489 3.705 1.00 0.00 37 GLU A O 14
ATOM 23243 N N . ASN A 1 32 ? 9.475 -19.690 2.055 1.00 0.00 38 ASN A N 14
ATOM 23244 C CA . ASN A 1 32 ? 10.593 -19.381 1.169 1.00 0.00 38 ASN A CA 14
ATOM 23245 C C . ASN A 1 32 ? 11.609 -18.471 1.858 1.00 0.00 38 ASN A C 14
ATOM 23246 O O . ASN A 1 32 ? 12.783 -18.449 1.492 1.00 0.00 38 ASN A O 14
ATOM 23257 N N . HIS A 1 33 ? 11.149 -17.721 2.854 1.00 0.00 39 HIS A N 14
ATOM 23258 C CA . HIS A 1 33 ? 12.021 -16.810 3.588 1.00 0.00 39 HIS A CA 14
ATOM 23259 C C . HIS A 1 33 ? 12.614 -15.762 2.655 1.00 0.00 39 HIS A C 14
ATOM 23260 O O . HIS A 1 33 ? 13.742 -15.309 2.846 1.00 0.00 39 HIS A O 14
ATOM 23275 N N . ALA A 1 34 ? 11.843 -15.380 1.640 1.00 0.00 40 ALA A N 14
ATOM 23276 C CA . ALA A 1 34 ? 12.289 -14.385 0.673 1.00 0.00 40 ALA A CA 14
ATOM 23277 C C . ALA A 1 34 ? 11.551 -13.065 0.867 1.00 0.00 40 ALA A C 14
ATOM 23278 O O . ALA A 1 34 ? 10.335 -13.046 1.042 1.00 0.00 40 ALA A O 14
ATOM 23285 N N . ASP A 1 35 ? 12.291 -11.964 0.831 1.00 0.00 41 ASP A N 14
ATOM 23286 C CA . ASP A 1 35 ? 11.697 -10.644 1.000 1.00 0.00 41 ASP A CA 14
ATOM 23287 C C . ASP A 1 35 ? 10.625 -10.392 -0.058 1.00 0.00 41 ASP A C 14
ATOM 23288 O O . ASP A 1 35 ? 10.897 -10.458 -1.257 1.00 0.00 41 ASP A O 14
ATOM 23297 N N . LEU A 1 36 ? 9.408 -10.110 0.392 1.00 0.00 42 LEU A N 14
ATOM 23298 C CA . LEU A 1 36 ? 8.295 -9.856 -0.515 1.00 0.00 42 LEU A CA 14
ATOM 23299 C C . LEU A 1 36 ? 8.301 -8.410 -1.005 1.00 0.00 42 LEU A C 14
ATOM 23300 O O . LEU A 1 36 ? 7.855 -8.118 -2.114 1.00 0.00 42 LEU A O 14
ATOM 23316 N N . GLY A 1 37 ? 8.805 -7.510 -0.168 1.00 0.00 43 GLY A N 14
ATOM 23317 C CA . GLY A 1 37 ? 8.855 -6.105 -0.529 1.00 0.00 43 GLY A CA 14
ATOM 23318 C C . GLY A 1 37 ? 8.533 -5.205 0.646 1.00 0.00 43 GLY A C 14
ATOM 23319 O O . GLY A 1 37 ? 8.230 -5.692 1.735 1.00 0.00 43 GLY A O 14
ATOM 23323 N N . ILE A 1 38 ? 8.595 -3.895 0.431 1.00 0.00 44 ILE A N 14
ATOM 23324 C CA . ILE A 1 38 ? 8.304 -2.937 1.493 1.00 0.00 44 ILE A CA 14
ATOM 23325 C C . ILE A 1 38 ? 6.888 -2.389 1.371 1.00 0.00 44 ILE A C 14
ATOM 23326 O O . ILE A 1 38 ? 6.445 -2.016 0.285 1.00 0.00 44 ILE A O 14
ATOM 23342 N N . PHE A 1 39 ? 6.183 -2.348 2.495 1.00 0.00 45 PHE A N 14
ATOM 23343 C CA . PHE A 1 39 ? 4.813 -1.850 2.529 1.00 0.00 45 PHE A CA 14
ATOM 23344 C C . PHE A 1 39 ? 4.686 -0.704 3.522 1.00 0.00 45 PHE A C 14
ATOM 23345 O O . PHE A 1 39 ? 5.318 -0.712 4.579 1.00 0.00 45 PHE A O 14
ATOM 23362 N N . VAL A 1 40 ? 3.864 0.282 3.178 1.00 0.00 46 VAL A N 14
ATOM 23363 C CA . VAL A 1 40 ? 3.656 1.435 4.046 1.00 0.00 46 VAL A CA 14
ATOM 23364 C C . VAL A 1 40 ? 3.197 0.995 5.433 1.00 0.00 46 VAL A C 14
ATOM 23365 O O . VAL A 1 40 ? 2.046 0.608 5.625 1.00 0.00 46 VAL A O 14
ATOM 23378 N N . LYS A 1 41 ? 4.114 1.053 6.394 1.00 0.00 47 LYS A N 14
ATOM 23379 C CA . LYS A 1 41 ? 3.815 0.661 7.765 1.00 0.00 47 LYS A CA 14
ATOM 23380 C C . LYS A 1 41 ? 2.958 1.716 8.450 1.00 0.00 47 LYS A C 14
ATOM 23381 O O . LYS A 1 41 ? 2.011 1.394 9.168 1.00 0.00 47 LYS A O 14
ATOM 23400 N N . SER A 1 42 ? 3.300 2.979 8.223 1.00 0.00 48 SER A N 14
ATOM 23401 C CA . SER A 1 42 ? 2.561 4.085 8.820 1.00 0.00 48 SER A CA 14
ATOM 23402 C C . SER A 1 42 ? 2.927 5.407 8.155 1.00 0.00 48 SER A C 14
ATOM 23403 O O . SER A 1 42 ? 4.100 5.772 8.077 1.00 0.00 48 SER A O 14
ATOM 23411 N N . ILE A 1 43 ? 1.914 6.118 7.675 1.00 0.00 49 ILE A N 14
ATOM 23412 C CA . ILE A 1 43 ? 2.126 7.398 7.013 1.00 0.00 49 ILE A CA 14
ATOM 23413 C C . ILE A 1 43 ? 2.084 8.551 8.011 1.00 0.00 49 ILE A C 14
ATOM 23414 O O . ILE A 1 43 ? 1.081 8.766 8.692 1.00 0.00 49 ILE A O 14
ATOM 23430 N N . ILE A 1 44 ? 3.183 9.295 8.084 1.00 0.00 50 ILE A N 14
ATOM 23431 C CA . ILE A 1 44 ? 3.280 10.435 8.986 1.00 0.00 50 ILE A CA 14
ATOM 23432 C C . ILE A 1 44 ? 2.242 11.493 8.634 1.00 0.00 50 ILE A C 14
ATOM 23433 O O . ILE A 1 44 ? 2.361 12.169 7.615 1.00 0.00 50 ILE A O 14
ATOM 23449 N N . ASN A 1 45 ? 1.231 11.635 9.483 1.00 0.00 51 ASN A N 14
ATOM 23450 C CA . ASN A 1 45 ? 0.183 12.622 9.251 1.00 0.00 51 ASN A CA 14
ATOM 23451 C C . ASN A 1 45 ? 0.749 14.035 9.362 1.00 0.00 51 ASN A C 14
ATOM 23452 O O . ASN A 1 45 ? 0.517 14.734 10.349 1.00 0.00 51 ASN A O 14
ATOM 23463 N N . GLY A 1 46 ? 1.498 14.441 8.345 1.00 0.00 52 GLY A N 14
ATOM 23464 C CA . GLY A 1 46 ? 2.098 15.759 8.337 1.00 0.00 52 GLY A CA 14
ATOM 23465 C C . GLY A 1 46 ? 3.195 15.881 7.296 1.00 0.00 52 GLY A C 14
ATOM 23466 O O . GLY A 1 46 ? 3.455 16.969 6.785 1.00 0.00 52 GLY A O 14
ATOM 23470 N N . GLY A 1 47 ? 3.839 14.759 6.981 1.00 0.00 53 GLY A N 14
ATOM 23471 C CA . GLY A 1 47 ? 4.903 14.770 5.997 1.00 0.00 53 GLY A CA 14
ATOM 23472 C C . GLY A 1 47 ? 4.390 14.981 4.587 1.00 0.00 53 GLY A C 14
ATOM 23473 O O . GLY A 1 47 ? 3.196 15.189 4.373 1.00 0.00 53 GLY A O 14
ATOM 23477 N N . ALA A 1 48 ? 5.300 14.927 3.625 1.00 0.00 54 ALA A N 14
ATOM 23478 C CA . ALA A 1 48 ? 4.959 15.116 2.219 1.00 0.00 54 ALA A CA 14
ATOM 23479 C C . ALA A 1 48 ? 3.978 14.062 1.717 1.00 0.00 54 ALA A C 14
ATOM 23480 O O . ALA A 1 48 ? 3.057 14.370 0.960 1.00 0.00 54 ALA A O 14
ATOM 23487 N N . ALA A 1 49 ? 4.188 12.819 2.127 1.00 0.00 55 ALA A N 14
ATOM 23488 C CA . ALA A 1 49 ? 3.330 11.721 1.702 1.00 0.00 55 ALA A CA 14
ATOM 23489 C C . ALA A 1 49 ? 1.910 11.888 2.220 1.00 0.00 55 ALA A C 14
ATOM 23490 O O . ALA A 1 49 ? 0.945 11.761 1.469 1.00 0.00 55 ALA A O 14
ATOM 23497 N N . SER A 1 50 ? 1.787 12.182 3.505 1.00 0.00 56 SER A N 14
ATOM 23498 C CA . SER A 1 50 ? 0.478 12.375 4.112 1.00 0.00 56 SER A CA 14
ATOM 23499 C C . SER A 1 50 ? -0.221 13.576 3.486 1.00 0.00 56 SER A C 14
ATOM 23500 O O . SER A 1 50 ? -1.450 13.628 3.415 1.00 0.00 56 SER A O 14
ATOM 23508 N N . LYS A 1 51 ? 0.576 14.534 3.027 1.00 0.00 57 LYS A N 14
ATOM 23509 C CA . LYS A 1 51 ? 0.050 15.736 2.399 1.00 0.00 57 LYS A CA 14
ATOM 23510 C C . LYS A 1 51 ? -0.446 15.441 0.989 1.00 0.00 57 LYS A C 14
ATOM 23511 O O . LYS A 1 51 ? -1.360 16.094 0.488 1.00 0.00 57 LYS A O 14
ATOM 23530 N N . ASP A 1 52 ? 0.167 14.446 0.356 1.00 0.00 58 ASP A N 14
ATOM 23531 C CA . ASP A 1 52 ? -0.205 14.050 -0.997 1.00 0.00 58 ASP A CA 14
ATOM 23532 C C . ASP A 1 52 ? -1.638 13.535 -1.041 1.00 0.00 58 ASP A C 14
ATOM 23533 O O . ASP A 1 52 ? -2.302 13.607 -2.075 1.00 0.00 58 ASP A O 14
ATOM 23542 N N . GLY A 1 53 ? -2.106 13.006 0.085 1.00 0.00 59 GLY A N 14
ATOM 23543 C CA . GLY A 1 53 ? -3.455 12.478 0.146 1.00 0.00 59 GLY A CA 14
ATOM 23544 C C . GLY A 1 53 ? -3.669 11.332 -0.826 1.00 0.00 59 GLY A C 14
ATOM 23545 O O . GLY A 1 53 ? -4.806 11.013 -1.176 1.00 0.00 59 GLY A O 14
ATOM 23549 N N . ARG A 1 54 ? -2.575 10.709 -1.261 1.00 0.00 60 ARG A N 14
ATOM 23550 C CA . ARG A 1 54 ? -2.652 9.592 -2.195 1.00 0.00 60 ARG A CA 14
ATOM 23551 C C . ARG A 1 54 ? -2.075 8.326 -1.573 1.00 0.00 60 ARG A C 14
ATOM 23552 O O . ARG A 1 54 ? -2.471 7.213 -1.921 1.00 0.00 60 ARG A O 14
ATOM 23573 N N . LEU A 1 55 ? -1.132 8.502 -0.653 1.00 0.00 61 LEU A N 14
ATOM 23574 C CA . LEU A 1 55 ? -0.495 7.375 0.014 1.00 0.00 61 LEU A CA 14
ATOM 23575 C C . LEU A 1 55 ? -1.469 6.659 0.941 1.00 0.00 61 LEU A C 14
ATOM 23576 O O . LEU A 1 55 ? -2.385 7.268 1.494 1.00 0.00 61 LEU A O 14
ATOM 23592 N N . ARG A 1 56 ? -1.260 5.358 1.103 1.00 0.00 62 ARG A N 14
ATOM 23593 C CA . ARG A 1 56 ? -2.111 4.543 1.959 1.00 0.00 62 ARG A CA 14
ATOM 23594 C C . ARG A 1 56 ? -1.306 3.428 2.615 1.00 0.00 62 ARG A C 14
ATOM 23595 O O . ARG A 1 56 ? -0.594 2.685 1.940 1.00 0.00 62 ARG A O 14
ATOM 23616 N N . VAL A 1 57 ? -1.419 3.316 3.934 1.00 0.00 63 VAL A N 14
ATOM 23617 C CA . VAL A 1 57 ? -0.697 2.289 4.676 1.00 0.00 63 VAL A CA 14
ATOM 23618 C C . VAL A 1 57 ? -1.002 0.898 4.125 1.00 0.00 63 VAL A C 14
ATOM 23619 O O . VAL A 1 57 ? -2.123 0.622 3.700 1.00 0.00 63 VAL A O 14
ATOM 23632 N N . ASN A 1 58 ? 0.014 0.031 4.129 1.00 0.00 64 ASN A N 14
ATOM 23633 C CA . ASN A 1 58 ? -0.115 -1.340 3.627 1.00 0.00 64 ASN A CA 14
ATOM 23634 C C . ASN A 1 58 ? 0.102 -1.396 2.116 1.00 0.00 64 ASN A C 14
ATOM 23635 O O . ASN A 1 58 ? -0.139 -2.426 1.485 1.00 0.00 64 ASN A O 14
ATOM 23646 N N . ASP A 1 59 ? 0.571 -0.291 1.541 1.00 0.00 65 ASP A N 14
ATOM 23647 C CA . ASP A 1 59 ? 0.831 -0.228 0.108 1.00 0.00 65 ASP A CA 14
ATOM 23648 C C . ASP A 1 59 ? 2.253 -0.688 -0.195 1.00 0.00 65 ASP A C 14
ATOM 23649 O O . ASP A 1 59 ? 3.222 -0.060 0.228 1.00 0.00 65 ASP A O 14
ATOM 23658 N N . GLN A 1 60 ? 2.369 -1.792 -0.925 1.00 0.00 66 GLN A N 14
ATOM 23659 C CA . GLN A 1 60 ? 3.671 -2.340 -1.278 1.00 0.00 66 GLN A CA 14
ATOM 23660 C C . GLN A 1 60 ? 4.328 -1.515 -2.380 1.00 0.00 66 GLN A C 14
ATOM 23661 O O . GLN A 1 60 ? 3.757 -1.329 -3.454 1.00 0.00 66 GLN A O 14
ATOM 23675 N N . LEU A 1 61 ? 5.529 -1.020 -2.101 1.00 0.00 67 LEU A N 14
ATOM 23676 C CA . LEU A 1 61 ? 6.266 -0.211 -3.063 1.00 0.00 67 LEU A CA 14
ATOM 23677 C C . LEU A 1 61 ? 6.860 -1.074 -4.170 1.00 0.00 67 LEU A C 14
ATOM 23678 O O . LEU A 1 61 ? 7.457 -2.118 -3.906 1.00 0.00 67 LEU A O 14
ATOM 23694 N N . ILE A 1 62 ? 6.692 -0.626 -5.407 1.00 0.00 68 ILE A N 14
ATOM 23695 C CA . ILE A 1 62 ? 7.208 -1.346 -6.563 1.00 0.00 68 ILE A CA 14
ATOM 23696 C C . ILE A 1 62 ? 8.297 -0.548 -7.271 1.00 0.00 68 ILE A C 14
ATOM 23697 O O . ILE A 1 62 ? 9.186 -1.119 -7.902 1.00 0.00 68 ILE A O 14
ATOM 23713 N N . ALA A 1 63 ? 8.224 0.777 -7.163 1.00 0.00 69 ALA A N 14
ATOM 23714 C CA . ALA A 1 63 ? 9.208 1.646 -7.797 1.00 0.00 69 ALA A CA 14
ATOM 23715 C C . ALA A 1 63 ? 9.244 3.015 -7.127 1.00 0.00 69 ALA A C 14
ATOM 23716 O O . ALA A 1 63 ? 8.353 3.360 -6.351 1.00 0.00 69 ALA A O 14
ATOM 23723 N N . VAL A 1 64 ? 10.280 3.788 -7.429 1.00 0.00 70 VAL A N 14
ATOM 23724 C CA . VAL A 1 64 ? 10.432 5.119 -6.853 1.00 0.00 70 VAL A CA 14
ATOM 23725 C C . VAL A 1 64 ? 11.260 6.019 -7.766 1.00 0.00 70 VAL A C 14
ATOM 23726 O O . VAL A 1 64 ? 12.372 5.668 -8.156 1.00 0.00 70 VAL A O 14
ATOM 23739 N N . ASN A 1 65 ? 10.709 7.180 -8.109 1.00 0.00 71 ASN A N 14
ATOM 23740 C CA . ASN A 1 65 ? 11.396 8.128 -8.981 1.00 0.00 71 ASN A CA 14
ATOM 23741 C C . ASN A 1 65 ? 11.724 7.493 -10.332 1.00 0.00 71 ASN A C 14
ATOM 23742 O O . ASN A 1 65 ? 12.606 7.965 -11.051 1.00 0.00 71 ASN A O 14
ATOM 23753 N N . GLY A 1 66 ? 11.017 6.417 -10.666 1.00 0.00 72 GLY A N 14
ATOM 23754 C CA . GLY A 1 66 ? 11.256 5.734 -11.923 1.00 0.00 72 GLY A CA 14
ATOM 23755 C C . GLY A 1 66 ? 12.296 4.641 -11.785 1.00 0.00 72 GLY A C 14
ATOM 23756 O O . GLY A 1 66 ? 12.999 4.315 -12.742 1.00 0.00 72 GLY A O 14
ATOM 23760 N N . GLU A 1 67 ? 12.397 4.079 -10.585 1.00 0.00 73 GLU A N 14
ATOM 23761 C CA . GLU A 1 67 ? 13.361 3.022 -10.313 1.00 0.00 73 GLU A CA 14
ATOM 23762 C C . GLU A 1 67 ? 12.678 1.821 -9.667 1.00 0.00 73 GLU A C 14
ATOM 23763 O O . GLU A 1 67 ? 12.388 1.828 -8.471 1.00 0.00 73 GLU A O 14
ATOM 23775 N N . SER A 1 68 ? 12.423 0.790 -10.467 1.00 0.00 74 SER A N 14
ATOM 23776 C CA . SER A 1 68 ? 11.772 -0.418 -9.973 1.00 0.00 74 SER A CA 14
ATOM 23777 C C . SER A 1 68 ? 12.673 -1.155 -8.988 1.00 0.00 74 SER A C 14
ATOM 23778 O O . SER A 1 68 ? 13.860 -1.357 -9.247 1.00 0.00 74 SER A O 14
ATOM 23786 N N . LEU A 1 69 ? 12.101 -1.559 -7.858 1.00 0.00 75 LEU A N 14
ATOM 23787 C CA . LEU A 1 69 ? 12.853 -2.275 -6.835 1.00 0.00 75 LEU A CA 14
ATOM 23788 C C . LEU A 1 69 ? 12.721 -3.788 -7.006 1.00 0.00 75 LEU A C 14
ATOM 23789 O O . LEU A 1 69 ? 13.443 -4.557 -6.369 1.00 0.00 75 LEU A O 14
ATOM 23805 N N . LEU A 1 70 ? 11.795 -4.214 -7.865 1.00 0.00 76 LEU A N 14
ATOM 23806 C CA . LEU A 1 70 ? 11.576 -5.636 -8.112 1.00 0.00 76 LEU A CA 14
ATOM 23807 C C . LEU A 1 70 ? 12.876 -6.332 -8.510 1.00 0.00 76 LEU A C 14
ATOM 23808 O O . LEU A 1 70 ? 13.228 -6.385 -9.689 1.00 0.00 76 LEU A O 14
ATOM 23824 N N . GLY A 1 71 ? 13.584 -6.860 -7.517 1.00 0.00 77 GLY A N 14
ATOM 23825 C CA . GLY A 1 71 ? 14.838 -7.542 -7.777 1.00 0.00 77 GLY A CA 14
ATOM 23826 C C . GLY A 1 71 ? 15.794 -7.452 -6.605 1.00 0.00 77 GLY A C 14
ATOM 23827 O O . GLY A 1 71 ? 16.617 -8.344 -6.393 1.00 0.00 77 GLY A O 14
ATOM 23831 N N . LYS A 1 72 ? 15.683 -6.372 -5.839 1.00 0.00 78 LYS A N 14
ATOM 23832 C CA . LYS A 1 72 ? 16.539 -6.162 -4.677 1.00 0.00 78 LYS A CA 14
ATOM 23833 C C . LYS A 1 72 ? 15.783 -6.435 -3.390 1.00 0.00 78 LYS A C 14
ATOM 23834 O O . LYS A 1 72 ? 14.562 -6.288 -3.324 1.00 0.00 78 LYS A O 14
ATOM 23853 N N . ALA A 1 73 ? 16.523 -6.836 -2.367 1.00 0.00 79 ALA A N 14
ATOM 23854 C CA . ALA A 1 73 ? 15.943 -7.136 -1.068 1.00 0.00 79 ALA A CA 14
ATOM 23855 C C . ALA A 1 73 ? 15.093 -5.975 -0.565 1.00 0.00 79 ALA A C 14
ATOM 23856 O O . ALA A 1 73 ? 15.359 -4.815 -0.880 1.00 0.00 79 ALA A O 14
ATOM 23863 N N . ASN A 1 74 ? 14.063 -6.293 0.215 1.00 0.00 80 ASN A N 14
ATOM 23864 C CA . ASN A 1 74 ? 13.171 -5.273 0.754 1.00 0.00 80 ASN A CA 14
ATOM 23865 C C . ASN A 1 74 ? 13.954 -4.180 1.476 1.00 0.00 80 ASN A C 14
ATOM 23866 O O . ASN A 1 74 ? 13.537 -3.021 1.506 1.00 0.00 80 ASN A O 14
ATOM 23877 N N . GLN A 1 75 ? 15.093 -4.552 2.052 1.00 0.00 81 GLN A N 14
ATOM 23878 C CA . GLN A 1 75 ? 15.934 -3.595 2.761 1.00 0.00 81 GLN A CA 14
ATOM 23879 C C . GLN A 1 75 ? 16.658 -2.690 1.770 1.00 0.00 81 GLN A C 14
ATOM 23880 O O . GLN A 1 75 ? 16.811 -1.488 1.995 1.00 0.00 81 GLN A O 14
ATOM 23894 N N . GLU A 1 76 ? 17.083 -3.279 0.660 1.00 0.00 82 GLU A N 14
ATOM 23895 C CA . GLU A 1 76 ? 17.773 -2.538 -0.384 1.00 0.00 82 GLU A CA 14
ATOM 23896 C C . GLU A 1 76 ? 16.797 -1.607 -1.083 1.00 0.00 82 GLU A C 14
ATOM 23897 O O . GLU A 1 76 ? 17.158 -0.511 -1.511 1.00 0.00 82 GLU A O 14
ATOM 23909 N N . ALA A 1 77 ? 15.552 -2.059 -1.189 1.00 0.00 83 ALA A N 14
ATOM 23910 C CA . ALA A 1 77 ? 14.512 -1.273 -1.829 1.00 0.00 83 ALA A CA 14
ATOM 23911 C C . ALA A 1 77 ? 14.158 -0.057 -0.985 1.00 0.00 83 ALA A C 14
ATOM 23912 O O . ALA A 1 77 ? 14.042 1.056 -1.500 1.00 0.00 83 ALA A O 14
ATOM 23919 N N . MET A 1 78 ? 14.005 -0.269 0.319 1.00 0.00 84 MET A N 14
ATOM 23920 C CA . MET A 1 78 ? 13.685 0.821 1.230 1.00 0.00 84 MET A CA 14
ATOM 23921 C C . MET A 1 78 ? 14.821 1.835 1.248 1.00 0.00 84 MET A C 14
ATOM 23922 O O . MET A 1 78 ? 14.598 3.032 1.428 1.00 0.00 84 MET A O 14
ATOM 23936 N N . GLU A 1 79 ? 16.040 1.346 1.035 1.00 0.00 85 GLU A N 14
ATOM 23937 C CA . GLU A 1 79 ? 17.211 2.210 1.002 1.00 0.00 85 GLU A CA 14
ATOM 23938 C C . GLU A 1 79 ? 17.279 2.924 -0.342 1.00 0.00 85 GLU A C 14
ATOM 23939 O O . GLU A 1 79 ? 17.731 4.067 -0.434 1.00 0.00 85 GLU A O 14
ATOM 23951 N N . THR A 1 80 ? 16.818 2.237 -1.380 1.00 0.00 86 THR A N 14
ATOM 23952 C CA . THR A 1 80 ? 16.809 2.784 -2.728 1.00 0.00 86 THR A CA 14
ATOM 23953 C C . THR A 1 80 ? 15.780 3.906 -2.844 1.00 0.00 86 THR A C 14
ATOM 23954 O O . THR A 1 80 ? 15.996 4.888 -3.551 1.00 0.00 86 THR A O 14
ATOM 23965 N N . LEU A 1 81 ? 14.666 3.763 -2.136 1.00 0.00 87 LEU A N 14
ATOM 23966 C CA . LEU A 1 81 ? 13.628 4.785 -2.157 1.00 0.00 87 LEU A CA 14
ATOM 23967 C C . LEU A 1 81 ? 14.046 5.942 -1.262 1.00 0.00 87 LEU A C 14
ATOM 23968 O O . LEU A 1 81 ? 13.756 7.105 -1.540 1.00 0.00 87 LEU A O 14
ATOM 23984 N N . ARG A 1 82 ? 14.743 5.594 -0.186 1.00 0.00 88 ARG A N 14
ATOM 23985 C CA . ARG A 1 82 ? 15.234 6.569 0.773 1.00 0.00 88 ARG A CA 14
ATOM 23986 C C . ARG A 1 82 ? 16.196 7.552 0.109 1.00 0.00 88 ARG A C 14
ATOM 23987 O O . ARG A 1 82 ? 16.046 8.767 0.232 1.00 0.00 88 ARG A O 14
ATOM 24008 N N . ARG A 1 83 ? 17.186 7.013 -0.595 1.00 0.00 89 ARG A N 14
ATOM 24009 C CA . ARG A 1 83 ? 18.173 7.836 -1.280 1.00 0.00 89 ARG A CA 14
ATOM 24010 C C . ARG A 1 83 ? 17.548 8.511 -2.501 1.00 0.00 89 ARG A C 14
ATOM 24011 O O . ARG A 1 83 ? 17.904 9.634 -2.849 1.00 0.00 89 ARG A O 14
ATOM 24032 N N . SER A 1 84 ? 16.609 7.825 -3.139 1.00 0.00 90 SER A N 14
ATOM 24033 C CA . SER A 1 84 ? 15.938 8.370 -4.310 1.00 0.00 90 SER A CA 14
ATOM 24034 C C . SER A 1 84 ? 14.988 9.490 -3.907 1.00 0.00 90 SER A C 14
ATOM 24035 O O . SER A 1 84 ? 14.740 10.416 -4.675 1.00 0.00 90 SER A O 14
ATOM 24043 N N . MET A 1 85 ? 14.454 9.394 -2.693 1.00 0.00 91 MET A N 14
ATOM 24044 C CA . MET A 1 85 ? 13.528 10.395 -2.182 1.00 0.00 91 MET A CA 14
ATOM 24045 C C . MET A 1 85 ? 14.271 11.567 -1.548 1.00 0.00 91 MET A C 14
ATOM 24046 O O . MET A 1 85 ? 13.728 12.663 -1.430 1.00 0.00 91 MET A O 14
ATOM 24060 N N . SER A 1 86 ? 15.509 11.327 -1.123 1.00 0.00 92 SER A N 14
ATOM 24061 C CA . SER A 1 86 ? 16.303 12.374 -0.482 1.00 0.00 92 SER A CA 14
ATOM 24062 C C . SER A 1 86 ? 17.560 12.711 -1.279 1.00 0.00 92 SER A C 14
ATOM 24063 O O . SER A 1 86 ? 18.557 13.155 -0.711 1.00 0.00 92 SER A O 14
ATOM 24071 N N . THR A 1 87 ? 17.520 12.498 -2.592 1.00 0.00 93 THR A N 14
ATOM 24072 C CA . THR A 1 87 ? 18.675 12.789 -3.433 1.00 0.00 93 THR A CA 14
ATOM 24073 C C . THR A 1 87 ? 18.281 13.025 -4.892 1.00 0.00 93 THR A C 14
ATOM 24074 O O . THR A 1 87 ? 18.937 13.791 -5.598 1.00 0.00 93 THR A O 14
ATOM 24085 N N . GLU A 1 88 ? 17.227 12.358 -5.345 1.00 0.00 94 GLU A N 14
ATOM 24086 C CA . GLU A 1 88 ? 16.776 12.502 -6.726 1.00 0.00 94 GLU A CA 14
ATOM 24087 C C . GLU A 1 88 ? 15.385 13.117 -6.798 1.00 0.00 94 GLU A C 14
ATOM 24088 O O . GLU A 1 88 ? 15.138 14.030 -7.585 1.00 0.00 94 GLU A O 14
ATOM 24100 N N . GLY A 1 89 ? 14.483 12.617 -5.969 1.00 0.00 95 GLY A N 14
ATOM 24101 C CA . GLY A 1 89 ? 13.129 13.135 -5.951 1.00 0.00 95 GLY A CA 14
ATOM 24102 C C . GLY A 1 89 ? 13.061 14.511 -5.326 1.00 0.00 95 GLY A C 14
ATOM 24103 O O . GLY A 1 89 ? 12.243 15.343 -5.717 1.00 0.00 95 GLY A O 14
ATOM 24107 N N . ASN A 1 90 ? 13.935 14.749 -4.356 1.00 0.00 96 ASN A N 14
ATOM 24108 C CA . ASN A 1 90 ? 13.987 16.033 -3.674 1.00 0.00 96 ASN A CA 14
ATOM 24109 C C . ASN A 1 90 ? 14.602 17.091 -4.590 1.00 0.00 96 ASN A C 14
ATOM 24110 O O . ASN A 1 90 ? 14.231 18.263 -4.534 1.00 0.00 96 ASN A O 14
ATOM 24121 N N . LYS A 1 91 ? 15.538 16.663 -5.437 1.00 0.00 97 LYS A N 14
ATOM 24122 C CA . LYS A 1 91 ? 16.204 17.566 -6.378 1.00 0.00 97 LYS A CA 14
ATOM 24123 C C . LYS A 1 91 ? 15.214 18.546 -6.999 1.00 0.00 97 LYS A C 14
ATOM 24124 O O . LYS A 1 91 ? 15.497 19.736 -7.132 1.00 0.00 97 LYS A O 14
ATOM 24143 N N . ARG A 1 92 ? 14.038 18.036 -7.346 1.00 0.00 98 ARG A N 14
ATOM 24144 C CA . ARG A 1 92 ? 12.981 18.858 -7.921 1.00 0.00 98 ARG A CA 14
ATOM 24145 C C . ARG A 1 92 ? 12.044 19.332 -6.820 1.00 0.00 98 ARG A C 14
ATOM 24146 O O . ARG A 1 92 ? 11.399 20.374 -6.932 1.00 0.00 98 ARG A O 14
ATOM 24167 N N . GLY A 1 93 ? 11.967 18.535 -5.759 1.00 0.00 99 GLY A N 14
ATOM 24168 C CA . GLY A 1 93 ? 11.100 18.848 -4.645 1.00 0.00 99 GLY A CA 14
ATOM 24169 C C . GLY A 1 93 ? 10.005 17.816 -4.481 1.00 0.00 99 GLY A C 14
ATOM 24170 O O . GLY A 1 93 ? 9.162 17.936 -3.594 1.00 0.00 99 GLY A O 14
ATOM 24174 N N . MET A 1 94 ? 10.013 16.797 -5.348 1.00 0.00 100 MET A N 14
ATOM 24175 C CA . MET A 1 94 ? 9.012 15.741 -5.306 1.00 0.00 100 MET A CA 14
ATOM 24176 C C . MET A 1 94 ? 9.548 14.441 -5.898 1.00 0.00 100 MET A C 14
ATOM 24177 O O . MET A 1 94 ? 10.259 14.448 -6.902 1.00 0.00 100 MET A O 14
ATOM 24191 N N . ILE A 1 95 ? 9.193 13.325 -5.270 1.00 0.00 101 ILE A N 14
ATOM 24192 C CA . ILE A 1 95 ? 9.625 12.014 -5.730 1.00 0.00 101 ILE A CA 14
ATOM 24193 C C . ILE A 1 95 ? 8.435 11.198 -6.233 1.00 0.00 101 ILE A C 14
ATOM 24194 O O . ILE A 1 95 ? 7.338 11.278 -5.679 1.00 0.00 101 ILE A O 14
ATOM 24210 N N . GLN A 1 96 ? 8.661 10.404 -7.275 1.00 0.00 102 GLN A N 14
ATOM 24211 C CA . GLN A 1 96 ? 7.609 9.565 -7.835 1.00 0.00 102 GLN A CA 14
ATOM 24212 C C . GLN A 1 96 ? 7.498 8.267 -7.042 1.00 0.00 102 GLN A C 14
ATOM 24213 O O . GLN A 1 96 ? 8.504 7.717 -6.596 1.00 0.00 102 GLN A O 14
ATOM 24227 N N . LEU A 1 97 ? 6.273 7.787 -6.852 1.00 0.00 103 LEU A N 14
ATOM 24228 C CA . LEU A 1 97 ? 6.049 6.563 -6.093 1.00 0.00 103 LEU A CA 14
ATOM 24229 C C . LEU A 1 97 ? 5.130 5.601 -6.829 1.00 0.00 103 LEU A C 14
ATOM 24230 O O . LEU A 1 97 ? 4.094 5.996 -7.358 1.00 0.00 103 LEU A O 14
ATOM 24246 N N . ILE A 1 98 ? 5.506 4.332 -6.823 1.00 0.00 104 ILE A N 14
ATOM 24247 C CA . ILE A 1 98 ? 4.708 3.291 -7.450 1.00 0.00 104 ILE A CA 14
ATOM 24248 C C . ILE A 1 98 ? 4.486 2.160 -6.457 1.00 0.00 104 ILE A C 14
ATOM 24249 O O . ILE A 1 98 ? 5.428 1.477 -6.064 1.00 0.00 104 ILE A O 14
ATOM 24265 N N . VAL A 1 99 ? 3.242 1.981 -6.038 1.00 0.00 105 VAL A N 14
ATOM 24266 C CA . VAL A 1 99 ? 2.911 0.944 -5.070 1.00 0.00 105 VAL A CA 14
ATOM 24267 C C . VAL A 1 99 ? 1.784 0.054 -5.572 1.00 0.00 105 VAL A C 14
ATOM 24268 O O . VAL A 1 99 ? 1.182 0.316 -6.612 1.00 0.00 105 VAL A O 14
ATOM 24281 N N . ALA A 1 100 ? 1.504 -0.998 -4.817 1.00 0.00 106 ALA A N 14
ATOM 24282 C CA . ALA A 1 100 ? 0.447 -1.933 -5.167 1.00 0.00 106 ALA A CA 14
ATOM 24283 C C . ALA A 1 100 ? -0.197 -2.496 -3.908 1.00 0.00 106 ALA A C 14
ATOM 24284 O O . ALA A 1 100 ? 0.493 -2.985 -3.015 1.00 0.00 106 ALA A O 14
ATOM 24291 N N . ARG A 1 101 ? -1.521 -2.416 -3.834 1.00 0.00 107 ARG A N 14
ATOM 24292 C CA . ARG A 1 101 ? -2.240 -2.916 -2.668 1.00 0.00 107 ARG A CA 14
ATOM 24293 C C . ARG A 1 101 ? -3.405 -3.806 -3.078 1.00 0.00 107 ARG A C 14
ATOM 24294 O O . ARG A 1 101 ? -3.628 -4.052 -4.264 1.00 0.00 107 ARG A O 14
ATOM 24315 N N . ARG A 1 102 ? -4.140 -4.293 -2.085 1.00 0.00 108 ARG A N 14
ATOM 24316 C CA . ARG A 1 102 ? -5.278 -5.167 -2.335 1.00 0.00 108 ARG A CA 14
ATOM 24317 C C . ARG A 1 102 ? -6.590 -4.395 -2.269 1.00 0.00 108 ARG A C 14
ATOM 24318 O O . ARG A 1 102 ? -6.707 -3.405 -1.549 1.00 0.00 108 ARG A O 14
ATOM 24339 N N . ILE A 1 103 ? -7.576 -4.862 -3.029 1.00 0.00 109 ILE A N 14
ATOM 24340 C CA . ILE A 1 103 ? -8.884 -4.224 -3.063 1.00 0.00 109 ILE A CA 14
ATOM 24341 C C . ILE A 1 103 ? -9.707 -4.596 -1.833 1.00 0.00 109 ILE A C 14
ATOM 24342 O O . ILE A 1 103 ? -10.547 -3.820 -1.378 1.00 0.00 109 ILE A O 14
ATOM 24358 N N . SER A 1 104 ? -9.459 -5.789 -1.300 1.00 0.00 110 SER A N 14
ATOM 24359 C CA . SER A 1 104 ? -10.175 -6.265 -0.122 1.00 0.00 110 SER A CA 14
ATOM 24360 C C . SER A 1 104 ? -11.677 -6.317 -0.380 1.00 0.00 110 SER A C 14
ATOM 24361 O O . SER A 1 104 ? -12.409 -5.390 -0.030 1.00 0.00 110 SER A O 14
ATOM 24369 N N . ASP B 2 1 ? 2.546 -13.401 6.667 1.00 0.00 3 ASP B N 14
ATOM 24370 C CA . ASP B 2 1 ? 3.397 -12.990 5.557 1.00 0.00 3 ASP B CA 14
ATOM 24371 C C . ASP B 2 1 ? 4.702 -12.383 6.067 1.00 0.00 3 ASP B C 14
ATOM 24372 O O . ASP B 2 1 ? 5.282 -11.508 5.425 1.00 0.00 3 ASP B O 14
ATOM 24381 N N . GLU B 2 2 ? 5.156 -12.857 7.221 1.00 0.00 4 GLU B N 14
ATOM 24382 C CA . GLU B 2 2 ? 6.393 -12.364 7.816 1.00 0.00 4 GLU B CA 14
ATOM 24383 C C . GLU B 2 2 ? 7.272 -13.522 8.279 1.00 0.00 4 GLU B C 14
ATOM 24384 O O . GLU B 2 2 ? 6.838 -14.672 8.296 1.00 0.00 4 GLU B O 14
ATOM 24396 N N . ASP B 2 3 ? 8.509 -13.211 8.652 1.00 0.00 5 ASP B N 14
ATOM 24397 C CA . ASP B 2 3 ? 9.446 -14.229 9.111 1.00 0.00 5 ASP B CA 14
ATOM 24398 C C . ASP B 2 3 ? 9.702 -14.096 10.610 1.00 0.00 5 ASP B C 14
ATOM 24399 O O . ASP B 2 3 ? 9.121 -14.824 11.415 1.00 0.00 5 ASP B O 14
ATOM 24408 N N . GLN B 2 4 ? 10.576 -13.165 10.978 1.00 0.00 6 GLN B N 14
ATOM 24409 C CA . GLN B 2 4 ? 10.907 -12.940 12.381 1.00 0.00 6 GLN B CA 14
ATOM 24410 C C . GLN B 2 4 ? 11.394 -11.511 12.604 1.00 0.00 6 GLN B C 14
ATOM 24411 O O . GLN B 2 4 ? 10.709 -10.702 13.229 1.00 0.00 6 GLN B O 14
ATOM 24425 N N . HIS B 2 5 ? 12.580 -11.209 12.088 1.00 0.00 7 HIS B N 14
ATOM 24426 C CA . HIS B 2 5 ? 13.161 -9.879 12.232 1.00 0.00 7 HIS B CA 14
ATOM 24427 C C . HIS B 2 5 ? 12.558 -8.906 11.225 1.00 0.00 7 HIS B C 14
ATOM 24428 O O . HIS B 2 5 ? 12.380 -9.239 10.053 1.00 0.00 7 HIS B O 14
ATOM 24443 N N . SER B 2 6 ? 12.248 -7.700 11.690 1.00 0.00 8 SER B N 14
ATOM 24444 C CA . SER B 2 6 ? 11.668 -6.673 10.831 1.00 0.00 8 SER B CA 14
ATOM 24445 C C . SER B 2 6 ? 12.364 -5.334 11.048 1.00 0.00 8 SER B C 14
ATOM 24446 O O . SER B 2 6 ? 13.384 -5.259 11.731 1.00 0.00 8 SER B O 14
ATOM 24454 N N . GLN B 2 7 ? 11.810 -4.277 10.461 1.00 0.00 9 GLN B N 14
ATOM 24455 C CA . GLN B 2 7 ? 12.380 -2.947 10.589 1.00 0.00 9 GLN B CA 14
ATOM 24456 C C . GLN B 2 7 ? 11.505 -1.937 9.858 1.00 0.00 9 GLN B C 14
ATOM 24457 O O . GLN B 2 7 ? 11.139 -2.145 8.700 1.00 0.00 9 GLN B O 14
ATOM 24471 N N . ILE B 2 8 ? 11.164 -0.851 10.537 1.00 0.00 10 ILE B N 14
ATOM 24472 C CA . ILE B 2 8 ? 10.323 0.179 9.941 1.00 0.00 10 ILE B CA 14
ATOM 24473 C C . ILE B 2 8 ? 11.134 1.424 9.615 1.00 0.00 10 ILE B C 14
ATOM 24474 O O . ILE B 2 8 ? 11.432 2.238 10.489 1.00 0.00 10 ILE B O 14
ATOM 24490 N N . THR B 2 9 ? 11.487 1.561 8.346 1.00 0.00 11 THR B N 14
ATOM 24491 C CA . THR B 2 9 ? 12.265 2.703 7.881 1.00 0.00 11 THR B CA 14
ATOM 24492 C C . THR B 2 9 ? 11.408 3.966 7.845 1.00 0.00 11 THR B C 14
ATOM 24493 O O . THR B 2 9 ? 10.643 4.183 6.905 1.00 0.00 11 THR B O 14
ATOM 24504 N N . LYS B 2 10 ? 11.544 4.794 8.876 1.00 0.00 12 LYS B N 14
ATOM 24505 C CA . LYS B 2 10 ? 10.783 6.035 8.964 1.00 0.00 12 LYS B CA 14
ATOM 24506 C C . LYS B 2 10 ? 11.402 7.117 8.085 1.00 0.00 12 LYS B C 14
ATOM 24507 O O . LYS B 2 10 ? 12.491 7.618 8.372 1.00 0.00 12 LYS B O 14
ATOM 24526 N N . VAL B 2 11 ? 10.701 7.473 7.013 1.00 0.00 13 VAL B N 14
ATOM 24527 C CA . VAL B 2 11 ? 11.178 8.497 6.092 1.00 0.00 13 VAL B CA 14
ATOM 24528 C C . VAL B 2 11 ? 10.040 9.409 5.651 1.00 0.00 13 VAL B C 14
ATOM 24529 O O . VAL B 2 11 ? 9.320 9.041 4.698 1.00 0.00 13 VAL B O 14
ATOM 24543 N N . GLY A 1 1 ? -7.402 -10.768 -7.698 1.00 0.00 7 GLY A N 15
ATOM 24544 C CA . GLY A 1 1 ? -8.732 -10.512 -7.175 1.00 0.00 7 GLY A CA 15
ATOM 24545 C C . GLY A 1 1 ? -9.071 -9.036 -7.146 1.00 0.00 7 GLY A C 15
ATOM 24546 O O . GLY A 1 1 ? -10.114 -8.621 -7.653 1.00 0.00 7 GLY A O 15
ATOM 24550 N N . THR A 1 2 ? -8.191 -8.238 -6.550 1.00 0.00 8 THR A N 15
ATOM 24551 C CA . THR A 1 2 ? -8.405 -6.799 -6.457 1.00 0.00 8 THR A CA 15
ATOM 24552 C C . THR A 1 2 ? -7.079 -6.052 -6.327 1.00 0.00 8 THR A C 15
ATOM 24553 O O . THR A 1 2 ? -7.022 -4.966 -5.753 1.00 0.00 8 THR A O 15
ATOM 24564 N N . ARG A 1 3 ? -6.015 -6.640 -6.868 1.00 0.00 9 ARG A N 15
ATOM 24565 C CA . ARG A 1 3 ? -4.693 -6.025 -6.813 1.00 0.00 9 ARG A CA 15
ATOM 24566 C C . ARG A 1 3 ? -4.513 -5.040 -7.962 1.00 0.00 9 ARG A C 15
ATOM 24567 O O . ARG A 1 3 ? -4.898 -5.319 -9.098 1.00 0.00 9 ARG A O 15
ATOM 24588 N N . GLU A 1 4 ? -3.927 -3.884 -7.665 1.00 0.00 10 GLU A N 15
ATOM 24589 C CA . GLU A 1 4 ? -3.702 -2.862 -8.681 1.00 0.00 10 GLU A CA 15
ATOM 24590 C C . GLU A 1 4 ? -2.503 -1.987 -8.330 1.00 0.00 10 GLU A C 15
ATOM 24591 O O . GLU A 1 4 ? -2.147 -1.841 -7.159 1.00 0.00 10 GLU A O 15
ATOM 24603 N N . PHE A 1 5 ? -1.888 -1.405 -9.357 1.00 0.00 11 PHE A N 15
ATOM 24604 C CA . PHE A 1 5 ? -0.731 -0.538 -9.173 1.00 0.00 11 PHE A CA 15
ATOM 24605 C C . PHE A 1 5 ? -1.170 0.916 -9.027 1.00 0.00 11 PHE A C 15
ATOM 24606 O O . PHE A 1 5 ? -2.201 1.318 -9.569 1.00 0.00 11 PHE A O 15
ATOM 24623 N N . LEU A 1 6 ? -0.394 1.698 -8.285 1.00 0.00 12 LEU A N 15
ATOM 24624 C CA . LEU A 1 6 ? -0.720 3.103 -8.064 1.00 0.00 12 LEU A CA 15
ATOM 24625 C C . LEU A 1 6 ? 0.522 3.985 -8.130 1.00 0.00 12 LEU A C 15
ATOM 24626 O O . LEU A 1 6 ? 1.398 3.910 -7.267 1.00 0.00 12 LEU A O 15
ATOM 24642 N N . THR A 1 7 ? 0.581 4.834 -9.150 1.00 0.00 13 THR A N 15
ATOM 24643 C CA . THR A 1 7 ? 1.700 5.752 -9.325 1.00 0.00 13 THR A CA 15
ATOM 24644 C C . THR A 1 7 ? 1.322 7.134 -8.797 1.00 0.00 13 THR A C 15
ATOM 24645 O O . THR A 1 7 ? 0.233 7.633 -9.079 1.00 0.00 13 THR A O 15
ATOM 24656 N N . PHE A 1 8 ? 2.212 7.743 -8.018 1.00 0.00 14 PHE A N 15
ATOM 24657 C CA . PHE A 1 8 ? 1.938 9.057 -7.445 1.00 0.00 14 PHE A CA 15
ATOM 24658 C C . PHE A 1 8 ? 3.177 9.942 -7.433 1.00 0.00 14 PHE A C 15
ATOM 24659 O O . PHE A 1 8 ? 4.280 9.494 -7.735 1.00 0.00 14 PHE A O 15
ATOM 24676 N N . GLU A 1 9 ? 2.973 11.203 -7.067 1.00 0.00 15 GLU A N 15
ATOM 24677 C CA . GLU A 1 9 ? 4.054 12.182 -6.986 1.00 0.00 15 GLU A CA 15
ATOM 24678 C C . GLU A 1 9 ? 4.022 12.866 -5.623 1.00 0.00 15 GLU A C 15
ATOM 24679 O O . GLU A 1 9 ? 3.104 13.629 -5.326 1.00 0.00 15 GLU A O 15
ATOM 24691 N N . VAL A 1 10 ? 5.007 12.565 -4.781 1.00 0.00 16 VAL A N 15
ATOM 24692 C CA . VAL A 1 10 ? 5.058 13.129 -3.438 1.00 0.00 16 VAL A CA 15
ATOM 24693 C C . VAL A 1 10 ? 6.103 14.236 -3.299 1.00 0.00 16 VAL A C 15
ATOM 24694 O O . VAL A 1 10 ? 7.303 13.966 -3.288 1.00 0.00 16 VAL A O 15
ATOM 24707 N N . PRO A 1 11 ? 5.659 15.501 -3.157 1.00 0.00 17 PRO A N 15
ATOM 24708 C CA . PRO A 1 11 ? 6.564 16.633 -2.981 1.00 0.00 17 PRO A CA 15
ATOM 24709 C C . PRO A 1 11 ? 7.012 16.746 -1.528 1.00 0.00 17 PRO A C 15
ATOM 24710 O O . PRO A 1 11 ? 6.182 16.756 -0.620 1.00 0.00 17 PRO A O 15
ATOM 24721 N N . LEU A 1 12 ? 8.319 16.813 -1.306 1.00 0.00 18 LEU A N 15
ATOM 24722 C CA . LEU A 1 12 ? 8.853 16.898 0.051 1.00 0.00 18 LEU A CA 15
ATOM 24723 C C . LEU A 1 12 ? 9.687 18.152 0.253 1.00 0.00 18 LEU A C 15
ATOM 24724 O O . LEU A 1 12 ? 10.608 18.166 1.071 1.00 0.00 18 LEU A O 15
ATOM 24740 N N . ASN A 1 13 ? 9.355 19.198 -0.485 1.00 0.00 19 ASN A N 15
ATOM 24741 C CA . ASN A 1 13 ? 10.061 20.482 -0.388 1.00 0.00 19 ASN A CA 15
ATOM 24742 C C . ASN A 1 13 ? 10.446 20.798 1.057 1.00 0.00 19 ASN A C 15
ATOM 24743 O O . ASN A 1 13 ? 11.466 21.436 1.316 1.00 0.00 19 ASN A O 15
ATOM 24754 N N . ASP A 1 14 ? 9.623 20.336 1.993 1.00 0.00 20 ASP A N 15
ATOM 24755 C CA . ASP A 1 14 ? 9.868 20.551 3.412 1.00 0.00 20 ASP A CA 15
ATOM 24756 C C . ASP A 1 14 ? 10.178 19.230 4.099 1.00 0.00 20 ASP A C 15
ATOM 24757 O O . ASP A 1 14 ? 10.970 19.173 5.040 1.00 0.00 20 ASP A O 15
ATOM 24766 N N . SER A 1 15 ? 9.544 18.168 3.616 1.00 0.00 21 SER A N 15
ATOM 24767 C CA . SER A 1 15 ? 9.743 16.840 4.172 1.00 0.00 21 SER A CA 15
ATOM 24768 C C . SER A 1 15 ? 11.140 16.311 3.853 1.00 0.00 21 SER A C 15
ATOM 24769 O O . SER A 1 15 ? 11.556 15.287 4.388 1.00 0.00 21 SER A O 15
ATOM 24777 N N . GLY A 1 16 ? 11.863 17.014 2.977 1.00 0.00 22 GLY A N 15
ATOM 24778 C CA . GLY A 1 16 ? 13.205 16.592 2.609 1.00 0.00 22 GLY A CA 15
ATOM 24779 C C . GLY A 1 16 ? 14.047 16.196 3.809 1.00 0.00 22 GLY A C 15
ATOM 24780 O O . GLY A 1 16 ? 14.945 15.360 3.696 1.00 0.00 22 GLY A O 15
ATOM 24784 N N . SER A 1 17 ? 13.754 16.792 4.960 1.00 0.00 23 SER A N 15
ATOM 24785 C CA . SER A 1 17 ? 14.489 16.493 6.184 1.00 0.00 23 SER A CA 15
ATOM 24786 C C . SER A 1 17 ? 13.930 15.243 6.857 1.00 0.00 23 SER A C 15
ATOM 24787 O O . SER A 1 17 ? 14.673 14.457 7.446 1.00 0.00 23 SER A O 15
ATOM 24795 N N . ALA A 1 18 ? 12.617 15.063 6.761 1.00 0.00 24 ALA A N 15
ATOM 24796 C CA . ALA A 1 18 ? 11.954 13.910 7.356 1.00 0.00 24 ALA A CA 15
ATOM 24797 C C . ALA A 1 18 ? 12.054 12.687 6.446 1.00 0.00 24 ALA A C 15
ATOM 24798 O O . ALA A 1 18 ? 11.968 11.550 6.907 1.00 0.00 24 ALA A O 15
ATOM 24805 N N . GLY A 1 19 ? 12.227 12.934 5.151 1.00 0.00 25 GLY A N 15
ATOM 24806 C CA . GLY A 1 19 ? 12.322 11.853 4.188 1.00 0.00 25 GLY A CA 15
ATOM 24807 C C . GLY A 1 19 ? 11.192 11.905 3.182 1.00 0.00 25 GLY A C 15
ATOM 24808 O O . GLY A 1 19 ? 11.422 11.896 1.974 1.00 0.00 25 GLY A O 15
ATOM 24812 N N . LEU A 1 20 ? 9.967 11.979 3.694 1.00 0.00 26 LEU A N 15
ATOM 24813 C CA . LEU A 1 20 ? 8.781 12.057 2.851 1.00 0.00 26 LEU A CA 15
ATOM 24814 C C . LEU A 1 20 ? 7.520 12.118 3.703 1.00 0.00 26 LEU A C 15
ATOM 24815 O O . LEU A 1 20 ? 6.563 12.803 3.356 1.00 0.00 26 LEU A O 15
ATOM 24831 N N . GLY A 1 21 ? 7.527 11.407 4.826 1.00 0.00 27 GLY A N 15
ATOM 24832 C CA . GLY A 1 21 ? 6.376 11.414 5.708 1.00 0.00 27 GLY A CA 15
ATOM 24833 C C . GLY A 1 21 ? 5.715 10.055 5.840 1.00 0.00 27 GLY A C 15
ATOM 24834 O O . GLY A 1 21 ? 4.496 9.972 5.976 1.00 0.00 27 GLY A O 15
ATOM 24838 N N . VAL A 1 22 ? 6.509 8.987 5.803 1.00 0.00 28 VAL A N 15
ATOM 24839 C CA . VAL A 1 22 ? 5.964 7.638 5.926 1.00 0.00 28 VAL A CA 15
ATOM 24840 C C . VAL A 1 22 ? 7.011 6.641 6.409 1.00 0.00 28 VAL A C 15
ATOM 24841 O O . VAL A 1 22 ? 8.212 6.849 6.235 1.00 0.00 28 VAL A O 15
ATOM 24854 N N . SER A 1 23 ? 6.538 5.547 6.993 1.00 0.00 29 SER A N 15
ATOM 24855 C CA . SER A 1 23 ? 7.413 4.490 7.484 1.00 0.00 29 SER A CA 15
ATOM 24856 C C . SER A 1 23 ? 7.121 3.200 6.726 1.00 0.00 29 SER A C 15
ATOM 24857 O O . SER A 1 23 ? 5.979 2.745 6.683 1.00 0.00 29 SER A O 15
ATOM 24865 N N . VAL A 1 24 ? 8.149 2.627 6.105 1.00 0.00 30 VAL A N 15
ATOM 24866 C CA . VAL A 1 24 ? 7.978 1.405 5.324 1.00 0.00 30 VAL A CA 15
ATOM 24867 C C . VAL A 1 24 ? 8.559 0.182 6.027 1.00 0.00 30 VAL A C 15
ATOM 24868 O O . VAL A 1 24 ? 9.481 0.290 6.836 1.00 0.00 30 VAL A O 15
ATOM 24881 N N . LYS A 1 25 ? 8.008 -0.984 5.698 1.00 0.00 31 LYS A N 15
ATOM 24882 C CA . LYS A 1 25 ? 8.459 -2.247 6.275 1.00 0.00 31 LYS A CA 15
ATOM 24883 C C . LYS A 1 25 ? 8.195 -3.397 5.307 1.00 0.00 31 LYS A C 15
ATOM 24884 O O . LYS A 1 25 ? 7.100 -3.513 4.757 1.00 0.00 31 LYS A O 15
ATOM 24903 N N . GLY A 1 26 ? 9.200 -4.242 5.094 1.00 0.00 32 GLY A N 15
ATOM 24904 C CA . GLY A 1 26 ? 9.041 -5.360 4.182 1.00 0.00 32 GLY A CA 15
ATOM 24905 C C . GLY A 1 26 ? 8.948 -6.699 4.890 1.00 0.00 32 GLY A C 15
ATOM 24906 O O . GLY A 1 26 ? 9.458 -6.862 5.998 1.00 0.00 32 GLY A O 15
ATOM 24910 N N . ASN A 1 27 ? 8.291 -7.659 4.243 1.00 0.00 33 ASN A N 15
ATOM 24911 C CA . ASN A 1 27 ? 8.127 -8.993 4.813 1.00 0.00 33 ASN A CA 15
ATOM 24912 C C . ASN A 1 27 ? 9.015 -10.010 4.107 1.00 0.00 33 ASN A C 15
ATOM 24913 O O . ASN A 1 27 ? 9.760 -9.675 3.187 1.00 0.00 33 ASN A O 15
ATOM 24924 N N . ARG A 1 28 ? 8.920 -11.260 4.548 1.00 0.00 34 ARG A N 15
ATOM 24925 C CA . ARG A 1 28 ? 9.699 -12.343 3.966 1.00 0.00 34 ARG A CA 15
ATOM 24926 C C . ARG A 1 28 ? 8.827 -13.576 3.756 1.00 0.00 34 ARG A C 15
ATOM 24927 O O . ARG A 1 28 ? 8.151 -14.032 4.679 1.00 0.00 34 ARG A O 15
ATOM 24948 N N . SER A 1 29 ? 8.841 -14.101 2.534 1.00 0.00 35 SER A N 15
ATOM 24949 C CA . SER A 1 29 ? 8.050 -15.280 2.177 1.00 0.00 35 SER A CA 15
ATOM 24950 C C . SER A 1 29 ? 8.025 -16.309 3.308 1.00 0.00 35 SER A C 15
ATOM 24951 O O . SER A 1 29 ? 9.057 -16.614 3.908 1.00 0.00 35 SER A O 15
ATOM 24959 N N . LYS A 1 30 ? 6.839 -16.835 3.592 1.00 0.00 36 LYS A N 15
ATOM 24960 C CA . LYS A 1 30 ? 6.671 -17.827 4.648 1.00 0.00 36 LYS A CA 15
ATOM 24961 C C . LYS A 1 30 ? 7.366 -19.137 4.292 1.00 0.00 36 LYS A C 15
ATOM 24962 O O . LYS A 1 30 ? 7.897 -19.826 5.164 1.00 0.00 36 LYS A O 15
ATOM 24981 N N . GLU A 1 31 ? 7.352 -19.478 3.009 1.00 0.00 37 GLU A N 15
ATOM 24982 C CA . GLU A 1 31 ? 7.977 -20.710 2.538 1.00 0.00 37 GLU A CA 15
ATOM 24983 C C . GLU A 1 31 ? 9.496 -20.589 2.544 1.00 0.00 37 GLU A C 15
ATOM 24984 O O . GLU A 1 31 ? 10.189 -21.382 3.181 1.00 0.00 37 GLU A O 15
ATOM 24996 N N . ASN A 1 32 ? 10.008 -19.594 1.829 1.00 0.00 38 ASN A N 15
ATOM 24997 C CA . ASN A 1 32 ? 11.447 -19.372 1.748 1.00 0.00 38 ASN A CA 15
ATOM 24998 C C . ASN A 1 32 ? 11.818 -17.997 2.295 1.00 0.00 38 ASN A C 15
ATOM 24999 O O . ASN A 1 32 ? 10.971 -17.112 2.402 1.00 0.00 38 ASN A O 15
ATOM 25010 N N . HIS A 1 33 ? 13.091 -17.827 2.636 1.00 0.00 39 HIS A N 15
ATOM 25011 C CA . HIS A 1 33 ? 13.575 -16.560 3.172 1.00 0.00 39 HIS A CA 15
ATOM 25012 C C . HIS A 1 33 ? 13.767 -15.535 2.056 1.00 0.00 39 HIS A C 15
ATOM 25013 O O . HIS A 1 33 ? 14.878 -15.065 1.814 1.00 0.00 39 HIS A O 15
ATOM 25028 N N . ALA A 1 34 ? 12.674 -15.196 1.380 1.00 0.00 40 ALA A N 15
ATOM 25029 C CA . ALA A 1 34 ? 12.718 -14.228 0.291 1.00 0.00 40 ALA A CA 15
ATOM 25030 C C . ALA A 1 34 ? 11.779 -13.058 0.562 1.00 0.00 40 ALA A C 15
ATOM 25031 O O . ALA A 1 34 ? 10.596 -13.250 0.832 1.00 0.00 40 ALA A O 15
ATOM 25038 N N . ASP A 1 35 ? 12.316 -11.846 0.489 1.00 0.00 41 ASP A N 15
ATOM 25039 C CA . ASP A 1 35 ? 11.525 -10.644 0.727 1.00 0.00 41 ASP A CA 15
ATOM 25040 C C . ASP A 1 35 ? 10.393 -10.524 -0.289 1.00 0.00 41 ASP A C 15
ATOM 25041 O O . ASP A 1 35 ? 10.609 -10.659 -1.493 1.00 0.00 41 ASP A O 15
ATOM 25050 N N . LEU A 1 36 ? 9.185 -10.266 0.205 1.00 0.00 42 LEU A N 15
ATOM 25051 C CA . LEU A 1 36 ? 8.022 -10.123 -0.662 1.00 0.00 42 LEU A CA 15
ATOM 25052 C C . LEU A 1 36 ? 7.848 -8.672 -1.105 1.00 0.00 42 LEU A C 15
ATOM 25053 O O . LEU A 1 36 ? 7.246 -8.399 -2.144 1.00 0.00 42 LEU A O 15
ATOM 25069 N N . GLY A 1 37 ? 8.375 -7.746 -0.307 1.00 0.00 43 GLY A N 15
ATOM 25070 C CA . GLY A 1 37 ? 8.266 -6.337 -0.636 1.00 0.00 43 GLY A CA 15
ATOM 25071 C C . GLY A 1 37 ? 7.997 -5.479 0.585 1.00 0.00 43 GLY A C 15
ATOM 25072 O O . GLY A 1 37 ? 7.712 -5.999 1.665 1.00 0.00 43 GLY A O 15
ATOM 25076 N N . ILE A 1 38 ? 8.088 -4.162 0.413 1.00 0.00 44 ILE A N 15
ATOM 25077 C CA . ILE A 1 38 ? 7.853 -3.225 1.508 1.00 0.00 44 ILE A CA 15
ATOM 25078 C C . ILE A 1 38 ? 6.463 -2.605 1.418 1.00 0.00 44 ILE A C 15
ATOM 25079 O O . ILE A 1 38 ? 5.988 -2.277 0.330 1.00 0.00 44 ILE A O 15
ATOM 25095 N N . PHE A 1 39 ? 5.817 -2.444 2.569 1.00 0.00 45 PHE A N 15
ATOM 25096 C CA . PHE A 1 39 ? 4.480 -1.860 2.630 1.00 0.00 45 PHE A CA 15
ATOM 25097 C C . PHE A 1 39 ? 4.450 -0.692 3.603 1.00 0.00 45 PHE A C 15
ATOM 25098 O O . PHE A 1 39 ? 5.104 -0.724 4.648 1.00 0.00 45 PHE A O 15
ATOM 25115 N N . VAL A 1 40 ? 3.685 0.336 3.261 1.00 0.00 46 VAL A N 15
ATOM 25116 C CA . VAL A 1 40 ? 3.565 1.511 4.114 1.00 0.00 46 VAL A CA 15
ATOM 25117 C C . VAL A 1 40 ? 3.118 1.108 5.514 1.00 0.00 46 VAL A C 15
ATOM 25118 O O . VAL A 1 40 ? 1.958 0.766 5.730 1.00 0.00 46 VAL A O 15
ATOM 25131 N N . LYS A 1 41 ? 4.053 1.140 6.457 1.00 0.00 47 LYS A N 15
ATOM 25132 C CA . LYS A 1 41 ? 3.762 0.772 7.837 1.00 0.00 47 LYS A CA 15
ATOM 25133 C C . LYS A 1 41 ? 2.927 1.849 8.516 1.00 0.00 47 LYS A C 15
ATOM 25134 O O . LYS A 1 41 ? 1.967 1.550 9.226 1.00 0.00 47 LYS A O 15
ATOM 25153 N N . SER A 1 42 ? 3.301 3.102 8.293 1.00 0.00 48 SER A N 15
ATOM 25154 C CA . SER A 1 42 ? 2.588 4.227 8.883 1.00 0.00 48 SER A CA 15
ATOM 25155 C C . SER A 1 42 ? 2.967 5.533 8.198 1.00 0.00 48 SER A C 15
ATOM 25156 O O . SER A 1 42 ? 4.146 5.870 8.085 1.00 0.00 48 SER A O 15
ATOM 25164 N N . ILE A 1 43 ? 1.958 6.264 7.738 1.00 0.00 49 ILE A N 15
ATOM 25165 C CA . ILE A 1 43 ? 2.180 7.532 7.059 1.00 0.00 49 ILE A CA 15
ATOM 25166 C C . ILE A 1 43 ? 2.145 8.698 8.038 1.00 0.00 49 ILE A C 15
ATOM 25167 O O . ILE A 1 43 ? 1.133 8.948 8.692 1.00 0.00 49 ILE A O 15
ATOM 25183 N N . ILE A 1 44 ? 3.262 9.410 8.125 1.00 0.00 50 ILE A N 15
ATOM 25184 C CA . ILE A 1 44 ? 3.374 10.561 9.012 1.00 0.00 50 ILE A CA 15
ATOM 25185 C C . ILE A 1 44 ? 2.323 11.610 8.664 1.00 0.00 50 ILE A C 15
ATOM 25186 O O . ILE A 1 44 ? 2.488 12.367 7.709 1.00 0.00 50 ILE A O 15
ATOM 25202 N N . ASN A 1 45 ? 1.246 11.648 9.444 1.00 0.00 51 ASN A N 15
ATOM 25203 C CA . ASN A 1 45 ? 0.171 12.609 9.214 1.00 0.00 51 ASN A CA 15
ATOM 25204 C C . ASN A 1 45 ? 0.698 14.036 9.311 1.00 0.00 51 ASN A C 15
ATOM 25205 O O . ASN A 1 45 ? 0.557 14.697 10.340 1.00 0.00 51 ASN A O 15
ATOM 25216 N N . GLY A 1 46 ? 1.313 14.498 8.230 1.00 0.00 52 GLY A N 15
ATOM 25217 C CA . GLY A 1 46 ? 1.868 15.834 8.194 1.00 0.00 52 GLY A CA 15
ATOM 25218 C C . GLY A 1 46 ? 3.016 15.935 7.212 1.00 0.00 52 GLY A C 15
ATOM 25219 O O . GLY A 1 46 ? 3.248 16.992 6.623 1.00 0.00 52 GLY A O 15
ATOM 25223 N N . GLY A 1 47 ? 3.733 14.828 7.032 1.00 0.00 53 GLY A N 15
ATOM 25224 C CA . GLY A 1 47 ? 4.849 14.814 6.110 1.00 0.00 53 GLY A CA 15
ATOM 25225 C C . GLY A 1 47 ? 4.423 15.064 4.676 1.00 0.00 53 GLY A C 15
ATOM 25226 O O . GLY A 1 47 ? 3.256 15.348 4.405 1.00 0.00 53 GLY A O 15
ATOM 25230 N N . ALA A 1 48 ? 5.375 14.964 3.759 1.00 0.00 54 ALA A N 15
ATOM 25231 C CA . ALA A 1 48 ? 5.116 15.187 2.343 1.00 0.00 54 ALA A CA 15
ATOM 25232 C C . ALA A 1 48 ? 4.171 14.142 1.757 1.00 0.00 54 ALA A C 15
ATOM 25233 O O . ALA A 1 48 ? 3.352 14.451 0.890 1.00 0.00 54 ALA A O 15
ATOM 25240 N N . ALA A 1 49 ? 4.294 12.906 2.220 1.00 0.00 55 ALA A N 15
ATOM 25241 C CA . ALA A 1 49 ? 3.458 11.821 1.725 1.00 0.00 55 ALA A CA 15
ATOM 25242 C C . ALA A 1 49 ? 2.007 11.993 2.153 1.00 0.00 55 ALA A C 15
ATOM 25243 O O . ALA A 1 49 ? 1.090 11.845 1.344 1.00 0.00 55 ALA A O 15
ATOM 25250 N N . SER A 1 50 ? 1.802 12.314 3.423 1.00 0.00 56 SER A N 15
ATOM 25251 C CA . SER A 1 50 ? 0.456 12.511 3.943 1.00 0.00 56 SER A CA 15
ATOM 25252 C C . SER A 1 50 ? -0.176 13.741 3.304 1.00 0.00 56 SER A C 15
ATOM 25253 O O . SER A 1 50 ? -1.393 13.815 3.134 1.00 0.00 56 SER A O 15
ATOM 25261 N N . LYS A 1 51 ? 0.668 14.704 2.947 1.00 0.00 57 LYS A N 15
ATOM 25262 C CA . LYS A 1 51 ? 0.211 15.933 2.320 1.00 0.00 57 LYS A CA 15
ATOM 25263 C C . LYS A 1 51 ? -0.221 15.683 0.882 1.00 0.00 57 LYS A C 15
ATOM 25264 O O . LYS A 1 51 ? -1.137 16.329 0.374 1.00 0.00 57 LYS A O 15
ATOM 25283 N N . ASP A 1 52 ? 0.446 14.732 0.232 1.00 0.00 58 ASP A N 15
ATOM 25284 C CA . ASP A 1 52 ? 0.133 14.383 -1.146 1.00 0.00 58 ASP A CA 15
ATOM 25285 C C . ASP A 1 52 ? -1.328 13.964 -1.280 1.00 0.00 58 ASP A C 15
ATOM 25286 O O . ASP A 1 52 ? -1.948 14.156 -2.327 1.00 0.00 58 ASP A O 15
ATOM 25295 N N . GLY A 1 53 ? -1.873 13.399 -0.209 1.00 0.00 59 GLY A N 15
ATOM 25296 C CA . GLY A 1 53 ? -3.258 12.965 -0.220 1.00 0.00 59 GLY A CA 15
ATOM 25297 C C . GLY A 1 53 ? -3.490 11.741 -1.086 1.00 0.00 59 GLY A C 15
ATOM 25298 O O . GLY A 1 53 ? -4.630 11.435 -1.440 1.00 0.00 59 GLY A O 15
ATOM 25302 N N . ARG A 1 54 ? -2.417 11.031 -1.426 1.00 0.00 60 ARG A N 15
ATOM 25303 C CA . ARG A 1 54 ? -2.528 9.834 -2.253 1.00 0.00 60 ARG A CA 15
ATOM 25304 C C . ARG A 1 54 ? -1.806 8.651 -1.612 1.00 0.00 60 ARG A C 15
ATOM 25305 O O . ARG A 1 54 ? -1.817 7.544 -2.149 1.00 0.00 60 ARG A O 15
ATOM 25326 N N . LEU A 1 55 ? -1.174 8.889 -0.466 1.00 0.00 61 LEU A N 15
ATOM 25327 C CA . LEU A 1 55 ? -0.446 7.842 0.232 1.00 0.00 61 LEU A CA 15
ATOM 25328 C C . LEU A 1 55 ? -1.298 7.201 1.321 1.00 0.00 61 LEU A C 15
ATOM 25329 O O . LEU A 1 55 ? -1.819 7.883 2.201 1.00 0.00 61 LEU A O 15
ATOM 25345 N N . ARG A 1 56 ? -1.429 5.881 1.249 1.00 0.00 62 ARG A N 15
ATOM 25346 C CA . ARG A 1 56 ? -2.207 5.130 2.222 1.00 0.00 62 ARG A CA 15
ATOM 25347 C C . ARG A 1 56 ? -1.388 3.970 2.783 1.00 0.00 62 ARG A C 15
ATOM 25348 O O . ARG A 1 56 ? -0.646 3.311 2.055 1.00 0.00 62 ARG A O 15
ATOM 25369 N N . VAL A 1 57 ? -1.523 3.733 4.082 1.00 0.00 63 VAL A N 15
ATOM 25370 C CA . VAL A 1 57 ? -0.794 2.661 4.748 1.00 0.00 63 VAL A CA 15
ATOM 25371 C C . VAL A 1 57 ? -1.160 1.293 4.171 1.00 0.00 63 VAL A C 15
ATOM 25372 O O . VAL A 1 57 ? -2.275 1.098 3.690 1.00 0.00 63 VAL A O 15
ATOM 25385 N N . ASN A 1 58 ? -0.206 0.356 4.228 1.00 0.00 64 ASN A N 15
ATOM 25386 C CA . ASN A 1 58 ? -0.394 -1.009 3.724 1.00 0.00 64 ASN A CA 15
ATOM 25387 C C . ASN A 1 58 ? -0.148 -1.101 2.219 1.00 0.00 64 ASN A C 15
ATOM 25388 O O . ASN A 1 58 ? -0.308 -2.169 1.625 1.00 0.00 64 ASN A O 15
ATOM 25399 N N . ASP A 1 59 ? 0.257 0.006 1.602 1.00 0.00 65 ASP A N 15
ATOM 25400 C CA . ASP A 1 59 ? 0.535 0.013 0.171 1.00 0.00 65 ASP A CA 15
ATOM 25401 C C . ASP A 1 59 ? 1.927 -0.546 -0.100 1.00 0.00 65 ASP A C 15
ATOM 25402 O O . ASP A 1 59 ? 2.930 0.008 0.354 1.00 0.00 65 ASP A O 15
ATOM 25411 N N . GLN A 1 60 ? 1.985 -1.654 -0.833 1.00 0.00 66 GLN A N 15
ATOM 25412 C CA . GLN A 1 60 ? 3.256 -2.296 -1.152 1.00 0.00 66 GLN A CA 15
ATOM 25413 C C . GLN A 1 60 ? 4.005 -1.530 -2.236 1.00 0.00 66 GLN A C 15
ATOM 25414 O O . GLN A 1 60 ? 3.551 -1.443 -3.375 1.00 0.00 66 GLN A O 15
ATOM 25428 N N . LEU A 1 61 ? 5.156 -0.979 -1.876 1.00 0.00 67 LEU A N 15
ATOM 25429 C CA . LEU A 1 61 ? 5.966 -0.221 -2.822 1.00 0.00 67 LEU A CA 15
ATOM 25430 C C . LEU A 1 61 ? 6.451 -1.106 -3.963 1.00 0.00 67 LEU A C 15
ATOM 25431 O O . LEU A 1 61 ? 6.622 -2.314 -3.799 1.00 0.00 67 LEU A O 15
ATOM 25447 N N . ILE A 1 62 ? 6.674 -0.494 -5.120 1.00 0.00 68 ILE A N 15
ATOM 25448 C CA . ILE A 1 62 ? 7.142 -1.222 -6.292 1.00 0.00 68 ILE A CA 15
ATOM 25449 C C . ILE A 1 62 ? 8.240 -0.452 -7.016 1.00 0.00 68 ILE A C 15
ATOM 25450 O O . ILE A 1 62 ? 9.248 -1.028 -7.426 1.00 0.00 68 ILE A O 15
ATOM 25466 N N . ALA A 1 63 ? 8.041 0.854 -7.172 1.00 0.00 69 ALA A N 15
ATOM 25467 C CA . ALA A 1 63 ? 9.021 1.694 -7.852 1.00 0.00 69 ALA A CA 15
ATOM 25468 C C . ALA A 1 63 ? 9.120 3.070 -7.203 1.00 0.00 69 ALA A C 15
ATOM 25469 O O . ALA A 1 63 ? 8.151 3.573 -6.633 1.00 0.00 69 ALA A O 15
ATOM 25476 N N . VAL A 1 64 ? 10.299 3.675 -7.298 1.00 0.00 70 VAL A N 15
ATOM 25477 C CA . VAL A 1 64 ? 10.534 4.995 -6.728 1.00 0.00 70 VAL A CA 15
ATOM 25478 C C . VAL A 1 64 ? 11.404 5.839 -7.655 1.00 0.00 70 VAL A C 15
ATOM 25479 O O . VAL A 1 64 ? 12.560 5.504 -7.914 1.00 0.00 70 VAL A O 15
ATOM 25492 N N . ASN A 1 65 ? 10.839 6.932 -8.158 1.00 0.00 71 ASN A N 15
ATOM 25493 C CA . ASN A 1 65 ? 11.564 7.821 -9.062 1.00 0.00 71 ASN A CA 15
ATOM 25494 C C . ASN A 1 65 ? 12.092 7.052 -10.270 1.00 0.00 71 ASN A C 15
ATOM 25495 O O . ASN A 1 65 ? 13.290 7.070 -10.556 1.00 0.00 71 ASN A O 15
ATOM 25506 N N . GLY A 1 66 ? 11.193 6.374 -10.972 1.00 0.00 72 GLY A N 15
ATOM 25507 C CA . GLY A 1 66 ? 11.590 5.605 -12.138 1.00 0.00 72 GLY A CA 15
ATOM 25508 C C . GLY A 1 66 ? 12.582 4.508 -11.798 1.00 0.00 72 GLY A C 15
ATOM 25509 O O . GLY A 1 66 ? 13.273 3.996 -12.679 1.00 0.00 72 GLY A O 15
ATOM 25513 N N . GLU A 1 67 ? 12.653 4.146 -10.520 1.00 0.00 73 GLU A N 15
ATOM 25514 C CA . GLU A 1 67 ? 13.567 3.102 -10.070 1.00 0.00 73 GLU A CA 15
ATOM 25515 C C . GLU A 1 67 ? 12.798 1.931 -9.468 1.00 0.00 73 GLU A C 15
ATOM 25516 O O . GLU A 1 67 ? 12.551 1.890 -8.262 1.00 0.00 73 GLU A O 15
ATOM 25528 N N . SER A 1 68 ? 12.421 0.979 -10.316 1.00 0.00 74 SER A N 15
ATOM 25529 C CA . SER A 1 68 ? 11.679 -0.194 -9.867 1.00 0.00 74 SER A CA 15
ATOM 25530 C C . SER A 1 68 ? 12.496 -1.010 -8.871 1.00 0.00 74 SER A C 15
ATOM 25531 O O . SER A 1 68 ? 13.571 -1.513 -9.198 1.00 0.00 74 SER A O 15
ATOM 25539 N N . LEU A 1 69 ? 11.978 -1.138 -7.653 1.00 0.00 75 LEU A N 15
ATOM 25540 C CA . LEU A 1 69 ? 12.659 -1.896 -6.608 1.00 0.00 75 LEU A CA 15
ATOM 25541 C C . LEU A 1 69 ? 12.564 -3.398 -6.864 1.00 0.00 75 LEU A C 15
ATOM 25542 O O . LEU A 1 69 ? 13.313 -4.182 -6.280 1.00 0.00 75 LEU A O 15
ATOM 25558 N N . LEU A 1 70 ? 11.640 -3.796 -7.737 1.00 0.00 76 LEU A N 15
ATOM 25559 C CA . LEU A 1 70 ? 11.451 -5.206 -8.064 1.00 0.00 76 LEU A CA 15
ATOM 25560 C C . LEU A 1 70 ? 12.764 -5.851 -8.497 1.00 0.00 76 LEU A C 15
ATOM 25561 O O . LEU A 1 70 ? 13.121 -5.830 -9.675 1.00 0.00 76 LEU A O 15
ATOM 25577 N N . GLY A 1 71 ? 13.482 -6.419 -7.534 1.00 0.00 77 GLY A N 15
ATOM 25578 C CA . GLY A 1 71 ? 14.749 -7.061 -7.828 1.00 0.00 77 GLY A CA 15
ATOM 25579 C C . GLY A 1 71 ? 15.688 -7.050 -6.638 1.00 0.00 77 GLY A C 15
ATOM 25580 O O . GLY A 1 71 ? 16.528 -7.938 -6.491 1.00 0.00 77 GLY A O 15
ATOM 25584 N N . LYS A 1 72 ? 15.542 -6.041 -5.785 1.00 0.00 78 LYS A N 15
ATOM 25585 C CA . LYS A 1 72 ? 16.377 -5.913 -4.597 1.00 0.00 78 LYS A CA 15
ATOM 25586 C C . LYS A 1 72 ? 15.596 -6.261 -3.345 1.00 0.00 78 LYS A C 15
ATOM 25587 O O . LYS A 1 72 ? 14.371 -6.153 -3.307 1.00 0.00 78 LYS A O 15
ATOM 25606 N N . ALA A 1 73 ? 16.321 -6.684 -2.320 1.00 0.00 79 ALA A N 15
ATOM 25607 C CA . ALA A 1 73 ? 15.718 -7.057 -1.053 1.00 0.00 79 ALA A CA 15
ATOM 25608 C C . ALA A 1 73 ? 14.847 -5.932 -0.501 1.00 0.00 79 ALA A C 15
ATOM 25609 O O . ALA A 1 73 ? 15.033 -4.766 -0.845 1.00 0.00 79 ALA A O 15
ATOM 25616 N N . ASN A 1 74 ? 13.891 -6.293 0.349 1.00 0.00 80 ASN A N 15
ATOM 25617 C CA . ASN A 1 74 ? 12.986 -5.313 0.942 1.00 0.00 80 ASN A CA 15
ATOM 25618 C C . ASN A 1 74 ? 13.757 -4.188 1.624 1.00 0.00 80 ASN A C 15
ATOM 25619 O O . ASN A 1 74 ? 13.402 -3.018 1.501 1.00 0.00 80 ASN A O 15
ATOM 25630 N N . GLN A 1 75 ? 14.813 -4.550 2.346 1.00 0.00 81 GLN A N 15
ATOM 25631 C CA . GLN A 1 75 ? 15.628 -3.564 3.046 1.00 0.00 81 GLN A CA 15
ATOM 25632 C C . GLN A 1 75 ? 16.357 -2.661 2.057 1.00 0.00 81 GLN A C 15
ATOM 25633 O O . GLN A 1 75 ? 16.492 -1.455 2.279 1.00 0.00 81 GLN A O 15
ATOM 25647 N N . GLU A 1 76 ? 16.814 -3.249 0.956 1.00 0.00 82 GLU A N 15
ATOM 25648 C CA . GLU A 1 76 ? 17.517 -2.499 -0.074 1.00 0.00 82 GLU A CA 15
ATOM 25649 C C . GLU A 1 76 ? 16.554 -1.569 -0.792 1.00 0.00 82 GLU A C 15
ATOM 25650 O O . GLU A 1 76 ? 16.924 -0.479 -1.223 1.00 0.00 82 GLU A O 15
ATOM 25662 N N . ALA A 1 77 ? 15.309 -2.015 -0.916 1.00 0.00 83 ALA A N 15
ATOM 25663 C CA . ALA A 1 77 ? 14.285 -1.229 -1.578 1.00 0.00 83 ALA A CA 15
ATOM 25664 C C . ALA A 1 77 ? 13.924 -0.004 -0.749 1.00 0.00 83 ALA A C 15
ATOM 25665 O O . ALA A 1 77 ? 13.845 1.110 -1.269 1.00 0.00 83 ALA A O 15
ATOM 25672 N N . MET A 1 78 ? 13.715 -0.215 0.544 1.00 0.00 84 MET A N 15
ATOM 25673 C CA . MET A 1 78 ? 13.373 0.878 1.447 1.00 0.00 84 MET A CA 15
ATOM 25674 C C . MET A 1 78 ? 14.515 1.885 1.516 1.00 0.00 84 MET A C 15
ATOM 25675 O O . MET A 1 78 ? 14.290 3.084 1.677 1.00 0.00 84 MET A O 15
ATOM 25689 N N . GLU A 1 79 ? 15.741 1.392 1.374 1.00 0.00 85 GLU A N 15
ATOM 25690 C CA . GLU A 1 79 ? 16.912 2.258 1.397 1.00 0.00 85 GLU A CA 15
ATOM 25691 C C . GLU A 1 79 ? 17.085 2.918 0.033 1.00 0.00 85 GLU A C 15
ATOM 25692 O O . GLU A 1 79 ? 17.555 4.051 -0.072 1.00 0.00 85 GLU A O 15
ATOM 25704 N N . THR A 1 80 ? 16.687 2.193 -1.009 1.00 0.00 86 THR A N 15
ATOM 25705 C CA . THR A 1 80 ? 16.775 2.688 -2.375 1.00 0.00 86 THR A CA 15
ATOM 25706 C C . THR A 1 80 ? 15.785 3.830 -2.589 1.00 0.00 86 THR A C 15
ATOM 25707 O O . THR A 1 80 ? 16.080 4.798 -3.290 1.00 0.00 86 THR A O 15
ATOM 25718 N N . LEU A 1 81 ? 14.617 3.720 -1.961 1.00 0.00 87 LEU A N 15
ATOM 25719 C CA . LEU A 1 81 ? 13.598 4.755 -2.067 1.00 0.00 87 LEU A CA 15
ATOM 25720 C C . LEU A 1 81 ? 13.958 5.912 -1.153 1.00 0.00 87 LEU A C 15
ATOM 25721 O O . LEU A 1 81 ? 13.716 7.076 -1.468 1.00 0.00 87 LEU A O 15
ATOM 25737 N N . ARG A 1 82 ? 14.550 5.565 -0.016 1.00 0.00 88 ARG A N 15
ATOM 25738 C CA . ARG A 1 82 ? 14.974 6.543 0.970 1.00 0.00 88 ARG A CA 15
ATOM 25739 C C . ARG A 1 82 ? 15.992 7.503 0.356 1.00 0.00 88 ARG A C 15
ATOM 25740 O O . ARG A 1 82 ? 15.868 8.722 0.478 1.00 0.00 88 ARG A O 15
ATOM 25761 N N . ARG A 1 83 ? 16.991 6.942 -0.313 1.00 0.00 89 ARG A N 15
ATOM 25762 C CA . ARG A 1 83 ? 18.018 7.746 -0.957 1.00 0.00 89 ARG A CA 15
ATOM 25763 C C . ARG A 1 83 ? 17.446 8.424 -2.201 1.00 0.00 89 ARG A C 15
ATOM 25764 O O . ARG A 1 83 ? 17.704 9.597 -2.458 1.00 0.00 89 ARG A O 15
ATOM 25785 N N . SER A 1 84 ? 16.662 7.670 -2.964 1.00 0.00 90 SER A N 15
ATOM 25786 C CA . SER A 1 84 ? 16.047 8.189 -4.179 1.00 0.00 90 SER A CA 15
ATOM 25787 C C . SER A 1 84 ? 15.089 9.334 -3.866 1.00 0.00 90 SER A C 15
ATOM 25788 O O . SER A 1 84 ? 14.885 10.224 -4.691 1.00 0.00 90 SER A O 15
ATOM 25796 N N . MET A 1 85 ? 14.496 9.302 -2.678 1.00 0.00 91 MET A N 15
ATOM 25797 C CA . MET A 1 85 ? 13.551 10.337 -2.268 1.00 0.00 91 MET A CA 15
ATOM 25798 C C . MET A 1 85 ? 14.264 11.541 -1.657 1.00 0.00 91 MET A C 15
ATOM 25799 O O . MET A 1 85 ? 13.785 12.670 -1.754 1.00 0.00 91 MET A O 15
ATOM 25813 N N . SER A 1 86 ? 15.401 11.295 -1.013 1.00 0.00 92 SER A N 15
ATOM 25814 C CA . SER A 1 86 ? 16.161 12.366 -0.375 1.00 0.00 92 SER A CA 15
ATOM 25815 C C . SER A 1 86 ? 17.469 12.644 -1.109 1.00 0.00 92 SER A C 15
ATOM 25816 O O . SER A 1 86 ? 18.457 13.053 -0.495 1.00 0.00 92 SER A O 15
ATOM 25824 N N . THR A 1 87 ? 17.480 12.422 -2.418 1.00 0.00 93 THR A N 15
ATOM 25825 C CA . THR A 1 87 ? 18.684 12.653 -3.210 1.00 0.00 93 THR A CA 15
ATOM 25826 C C . THR A 1 87 ? 18.372 12.843 -4.695 1.00 0.00 93 THR A C 15
ATOM 25827 O O . THR A 1 87 ? 19.107 13.526 -5.404 1.00 0.00 93 THR A O 15
ATOM 25838 N N . GLU A 1 88 ? 17.294 12.229 -5.168 1.00 0.00 94 GLU A N 15
ATOM 25839 C CA . GLU A 1 88 ? 16.914 12.341 -6.572 1.00 0.00 94 GLU A CA 15
ATOM 25840 C C . GLU A 1 88 ? 15.508 12.909 -6.716 1.00 0.00 94 GLU A C 15
ATOM 25841 O O . GLU A 1 88 ? 15.239 13.715 -7.606 1.00 0.00 94 GLU A O 15
ATOM 25853 N N . GLY A 1 89 ? 14.617 12.489 -5.828 1.00 0.00 95 GLY A N 15
ATOM 25854 C CA . GLY A 1 89 ? 13.252 12.973 -5.863 1.00 0.00 95 GLY A CA 15
ATOM 25855 C C . GLY A 1 89 ? 13.132 14.355 -5.258 1.00 0.00 95 GLY A C 15
ATOM 25856 O O . GLY A 1 89 ? 12.293 15.155 -5.670 1.00 0.00 95 GLY A O 15
ATOM 25860 N N . ASN A 1 90 ? 13.984 14.631 -4.279 1.00 0.00 96 ASN A N 15
ATOM 25861 C CA . ASN A 1 90 ? 13.992 15.923 -3.612 1.00 0.00 96 ASN A CA 15
ATOM 25862 C C . ASN A 1 90 ? 14.629 16.977 -4.515 1.00 0.00 96 ASN A C 15
ATOM 25863 O O . ASN A 1 90 ? 14.233 18.144 -4.499 1.00 0.00 96 ASN A O 15
ATOM 25874 N N . LYS A 1 91 ? 15.611 16.556 -5.309 1.00 0.00 97 LYS A N 15
ATOM 25875 C CA . LYS A 1 91 ? 16.301 17.460 -6.230 1.00 0.00 97 LYS A CA 15
ATOM 25876 C C . LYS A 1 91 ? 15.312 18.368 -6.952 1.00 0.00 97 LYS A C 15
ATOM 25877 O O . LYS A 1 91 ? 15.526 19.574 -7.073 1.00 0.00 97 LYS A O 15
ATOM 25896 N N . ARG A 1 92 ? 14.223 17.774 -7.423 1.00 0.00 98 ARG A N 15
ATOM 25897 C CA . ARG A 1 92 ? 13.189 18.520 -8.128 1.00 0.00 98 ARG A CA 15
ATOM 25898 C C . ARG A 1 92 ? 12.143 19.049 -7.150 1.00 0.00 98 ARG A C 15
ATOM 25899 O O . ARG A 1 92 ? 11.453 20.027 -7.434 1.00 0.00 98 ARG A O 15
ATOM 25920 N N . GLY A 1 93 ? 12.032 18.396 -5.993 1.00 0.00 99 GLY A N 15
ATOM 25921 C CA . GLY A 1 93 ? 11.070 18.817 -4.991 1.00 0.00 99 GLY A CA 15
ATOM 25922 C C . GLY A 1 93 ? 9.969 17.798 -4.769 1.00 0.00 99 GLY A C 15
ATOM 25923 O O . GLY A 1 93 ? 9.086 18.006 -3.937 1.00 0.00 99 GLY A O 15
ATOM 25927 N N . MET A 1 94 ? 10.011 16.698 -5.517 1.00 0.00 100 MET A N 15
ATOM 25928 C CA . MET A 1 94 ? 9.002 15.656 -5.395 1.00 0.00 100 MET A CA 15
ATOM 25929 C C . MET A 1 94 ? 9.474 14.350 -6.025 1.00 0.00 100 MET A C 15
ATOM 25930 O O . MET A 1 94 ? 10.147 14.349 -7.055 1.00 0.00 100 MET A O 15
ATOM 25944 N N . ILE A 1 95 ? 9.106 13.242 -5.396 1.00 0.00 101 ILE A N 15
ATOM 25945 C CA . ILE A 1 95 ? 9.475 11.920 -5.877 1.00 0.00 101 ILE A CA 15
ATOM 25946 C C . ILE A 1 95 ? 8.226 11.130 -6.265 1.00 0.00 101 ILE A C 15
ATOM 25947 O O . ILE A 1 95 ? 7.212 11.190 -5.575 1.00 0.00 101 ILE A O 15
ATOM 25963 N N . GLN A 1 96 ? 8.302 10.388 -7.366 1.00 0.00 102 GLN A N 15
ATOM 25964 C CA . GLN A 1 96 ? 7.167 9.592 -7.818 1.00 0.00 102 GLN A CA 15
ATOM 25965 C C . GLN A 1 96 ? 7.188 8.221 -7.149 1.00 0.00 102 GLN A C 15
ATOM 25966 O O . GLN A 1 96 ? 8.239 7.587 -7.053 1.00 0.00 102 GLN A O 15
ATOM 25980 N N . LEU A 1 97 ? 6.033 7.771 -6.673 1.00 0.00 103 LEU A N 15
ATOM 25981 C CA . LEU A 1 97 ? 5.945 6.481 -5.999 1.00 0.00 103 LEU A CA 15
ATOM 25982 C C . LEU A 1 97 ? 4.969 5.540 -6.682 1.00 0.00 103 LEU A C 15
ATOM 25983 O O . LEU A 1 97 ? 3.871 5.932 -7.072 1.00 0.00 103 LEU A O 15
ATOM 25999 N N . ILE A 1 98 ? 5.370 4.283 -6.783 1.00 0.00 104 ILE A N 15
ATOM 26000 C CA . ILE A 1 98 ? 4.529 3.255 -7.379 1.00 0.00 104 ILE A CA 15
ATOM 26001 C C . ILE A 1 98 ? 4.262 2.165 -6.350 1.00 0.00 104 ILE A C 15
ATOM 26002 O O . ILE A 1 98 ? 5.177 1.448 -5.939 1.00 0.00 104 ILE A O 15
ATOM 26018 N N . VAL A 1 99 ? 3.009 2.055 -5.924 1.00 0.00 105 VAL A N 15
ATOM 26019 C CA . VAL A 1 99 ? 2.623 1.068 -4.927 1.00 0.00 105 VAL A CA 15
ATOM 26020 C C . VAL A 1 99 ? 1.469 0.200 -5.419 1.00 0.00 105 VAL A C 15
ATOM 26021 O O . VAL A 1 99 ? 0.671 0.627 -6.250 1.00 0.00 105 VAL A O 15
ATOM 26034 N N . ALA A 1 100 ? 1.378 -1.012 -4.888 1.00 0.00 106 ALA A N 15
ATOM 26035 C CA . ALA A 1 100 ? 0.316 -1.933 -5.262 1.00 0.00 106 ALA A CA 15
ATOM 26036 C C . ALA A 1 100 ? -0.429 -2.414 -4.026 1.00 0.00 106 ALA A C 15
ATOM 26037 O O . ALA A 1 100 ? 0.184 -2.755 -3.015 1.00 0.00 106 ALA A O 15
ATOM 26044 N N . ARG A 1 101 ? -1.756 -2.431 -4.104 1.00 0.00 107 ARG A N 15
ATOM 26045 C CA . ARG A 1 101 ? -2.571 -2.862 -2.973 1.00 0.00 107 ARG A CA 15
ATOM 26046 C C . ARG A 1 101 ? -3.855 -3.537 -3.435 1.00 0.00 107 ARG A C 15
ATOM 26047 O O . ARG A 1 101 ? -4.099 -3.688 -4.633 1.00 0.00 107 ARG A O 15
ATOM 26068 N N . ARG A 1 102 ? -4.672 -3.946 -2.470 1.00 0.00 108 ARG A N 15
ATOM 26069 C CA . ARG A 1 102 ? -5.936 -4.610 -2.760 1.00 0.00 108 ARG A CA 15
ATOM 26070 C C . ARG A 1 102 ? -7.101 -3.632 -2.646 1.00 0.00 108 ARG A C 15
ATOM 26071 O O . ARG A 1 102 ? -7.291 -2.996 -1.609 1.00 0.00 108 ARG A O 15
ATOM 26092 N N . ILE A 1 103 ? -7.879 -3.516 -3.717 1.00 0.00 109 ILE A N 15
ATOM 26093 C CA . ILE A 1 103 ? -9.025 -2.617 -3.735 1.00 0.00 109 ILE A CA 15
ATOM 26094 C C . ILE A 1 103 ? -10.115 -3.099 -2.782 1.00 0.00 109 ILE A C 15
ATOM 26095 O O . ILE A 1 103 ? -10.254 -4.298 -2.541 1.00 0.00 109 ILE A O 15
ATOM 26111 N N . SER A 1 104 ? -10.882 -2.157 -2.244 1.00 0.00 110 SER A N 15
ATOM 26112 C CA . SER A 1 104 ? -11.960 -2.488 -1.318 1.00 0.00 110 SER A CA 15
ATOM 26113 C C . SER A 1 104 ? -13.005 -1.380 -1.284 1.00 0.00 110 SER A C 15
ATOM 26114 O O . SER A 1 104 ? -12.895 -0.431 -0.507 1.00 0.00 110 SER A O 15
ATOM 26122 N N . ASP B 2 1 ? 3.255 -11.915 6.920 1.00 0.00 3 ASP B N 15
ATOM 26123 C CA . ASP B 2 1 ? 4.161 -13.001 6.564 1.00 0.00 3 ASP B CA 15
ATOM 26124 C C . ASP B 2 1 ? 5.607 -12.627 6.876 1.00 0.00 3 ASP B C 15
ATOM 26125 O O . ASP B 2 1 ? 6.434 -12.489 5.973 1.00 0.00 3 ASP B O 15
ATOM 26134 N N . GLU B 2 2 ? 5.907 -12.464 8.161 1.00 0.00 4 GLU B N 15
ATOM 26135 C CA . GLU B 2 2 ? 7.254 -12.107 8.592 1.00 0.00 4 GLU B CA 15
ATOM 26136 C C . GLU B 2 2 ? 8.127 -13.349 8.733 1.00 0.00 4 GLU B C 15
ATOM 26137 O O . GLU B 2 2 ? 7.622 -14.464 8.853 1.00 0.00 4 GLU B O 15
ATOM 26149 N N . ASP B 2 3 ? 9.440 -13.147 8.716 1.00 0.00 5 ASP B N 15
ATOM 26150 C CA . ASP B 2 3 ? 10.384 -14.251 8.844 1.00 0.00 5 ASP B CA 15
ATOM 26151 C C . ASP B 2 3 ? 10.760 -14.480 10.302 1.00 0.00 5 ASP B C 15
ATOM 26152 O O . ASP B 2 3 ? 10.410 -15.503 10.892 1.00 0.00 5 ASP B O 15
ATOM 26161 N N . GLN B 2 4 ? 11.476 -13.523 10.875 1.00 0.00 6 GLN B N 15
ATOM 26162 C CA . GLN B 2 4 ? 11.905 -13.614 12.266 1.00 0.00 6 GLN B CA 15
ATOM 26163 C C . GLN B 2 4 ? 11.712 -12.282 12.984 1.00 0.00 6 GLN B C 15
ATOM 26164 O O . GLN B 2 4 ? 11.169 -12.233 14.087 1.00 0.00 6 GLN B O 15
ATOM 26178 N N . HIS B 2 5 ? 12.161 -11.204 12.350 1.00 0.00 7 HIS B N 15
ATOM 26179 C CA . HIS B 2 5 ? 12.039 -9.872 12.928 1.00 0.00 7 HIS B CA 15
ATOM 26180 C C . HIS B 2 5 ? 12.075 -8.802 11.840 1.00 0.00 7 HIS B C 15
ATOM 26181 O O . HIS B 2 5 ? 13.102 -8.592 11.195 1.00 0.00 7 HIS B O 15
ATOM 26196 N N . SER B 2 6 ? 10.946 -8.128 11.643 1.00 0.00 8 SER B N 15
ATOM 26197 C CA . SER B 2 6 ? 10.848 -7.081 10.632 1.00 0.00 8 SER B CA 15
ATOM 26198 C C . SER B 2 6 ? 11.626 -5.840 11.061 1.00 0.00 8 SER B C 15
ATOM 26199 O O . SER B 2 6 ? 12.439 -5.892 11.984 1.00 0.00 8 SER B O 15
ATOM 26207 N N . GLN B 2 7 ? 11.374 -4.726 10.381 1.00 0.00 9 GLN B N 15
ATOM 26208 C CA . GLN B 2 7 ? 12.045 -3.474 10.681 1.00 0.00 9 GLN B CA 15
ATOM 26209 C C . GLN B 2 7 ? 11.385 -2.344 9.903 1.00 0.00 9 GLN B C 15
ATOM 26210 O O . GLN B 2 7 ? 11.193 -2.446 8.692 1.00 0.00 9 GLN B O 15
ATOM 26224 N N . ILE B 2 8 ? 11.030 -1.273 10.601 1.00 0.00 10 ILE B N 15
ATOM 26225 C CA . ILE B 2 8 ? 10.381 -0.141 9.956 1.00 0.00 10 ILE B CA 15
ATOM 26226 C C . ILE B 2 8 ? 11.366 0.989 9.696 1.00 0.00 10 ILE B C 15
ATOM 26227 O O . ILE B 2 8 ? 12.048 1.462 10.604 1.00 0.00 10 ILE B O 15
ATOM 26243 N N . THR B 2 9 ? 11.425 1.412 8.443 1.00 0.00 11 THR B N 15
ATOM 26244 C CA . THR B 2 9 ? 12.318 2.488 8.033 1.00 0.00 11 THR B CA 15
ATOM 26245 C C . THR B 2 9 ? 11.545 3.798 7.891 1.00 0.00 11 THR B C 15
ATOM 26246 O O . THR B 2 9 ? 10.867 4.025 6.889 1.00 0.00 11 THR B O 15
ATOM 26257 N N . LYS B 2 10 ? 11.649 4.650 8.905 1.00 0.00 12 LYS B N 15
ATOM 26258 C CA . LYS B 2 10 ? 10.956 5.934 8.899 1.00 0.00 12 LYS B CA 15
ATOM 26259 C C . LYS B 2 10 ? 11.567 6.886 7.877 1.00 0.00 12 LYS B C 15
ATOM 26260 O O . LYS B 2 10 ? 12.765 7.171 7.914 1.00 0.00 12 LYS B O 15
ATOM 26279 N N . VAL B 2 11 ? 10.733 7.380 6.969 1.00 0.00 13 VAL B N 15
ATOM 26280 C CA . VAL B 2 11 ? 11.179 8.309 5.937 1.00 0.00 13 VAL B CA 15
ATOM 26281 C C . VAL B 2 11 ? 10.087 9.322 5.612 1.00 0.00 13 VAL B C 15
ATOM 26282 O O . VAL B 2 11 ? 9.391 9.138 4.591 1.00 0.00 13 VAL B O 15
ATOM 26296 N N . GLY A 1 1 ? -5.087 -11.204 -10.526 1.00 0.00 7 GLY A N 16
ATOM 26297 C CA . GLY A 1 1 ? -6.042 -11.681 -9.543 1.00 0.00 7 GLY A CA 16
ATOM 26298 C C . GLY A 1 1 ? -6.661 -10.551 -8.743 1.00 0.00 7 GLY A C 16
ATOM 26299 O O . GLY A 1 1 ? -7.846 -10.254 -8.889 1.00 0.00 7 GLY A O 16
ATOM 26303 N N . THR A 1 2 ? -5.856 -9.920 -7.893 1.00 0.00 8 THR A N 16
ATOM 26304 C CA . THR A 1 2 ? -6.331 -8.819 -7.066 1.00 0.00 8 THR A CA 16
ATOM 26305 C C . THR A 1 2 ? -5.184 -7.881 -6.698 1.00 0.00 8 THR A C 16
ATOM 26306 O O . THR A 1 2 ? -4.711 -7.879 -5.561 1.00 0.00 8 THR A O 16
ATOM 26317 N N . ARG A 1 3 ? -4.743 -7.085 -7.667 1.00 0.00 9 ARG A N 16
ATOM 26318 C CA . ARG A 1 3 ? -3.652 -6.143 -7.445 1.00 0.00 9 ARG A CA 16
ATOM 26319 C C . ARG A 1 3 ? -3.830 -4.899 -8.309 1.00 0.00 9 ARG A C 16
ATOM 26320 O O . ARG A 1 3 ? -3.890 -4.986 -9.535 1.00 0.00 9 ARG A O 16
ATOM 26341 N N . GLU A 1 4 ? -3.913 -3.740 -7.663 1.00 0.00 10 GLU A N 16
ATOM 26342 C CA . GLU A 1 4 ? -4.084 -2.479 -8.374 1.00 0.00 10 GLU A CA 16
ATOM 26343 C C . GLU A 1 4 ? -2.864 -1.582 -8.201 1.00 0.00 10 GLU A C 16
ATOM 26344 O O . GLU A 1 4 ? -2.488 -1.236 -7.081 1.00 0.00 10 GLU A O 16
ATOM 26356 N N . PHE A 1 5 ? -2.250 -1.205 -9.319 1.00 0.00 11 PHE A N 16
ATOM 26357 C CA . PHE A 1 5 ? -1.073 -0.344 -9.294 1.00 0.00 11 PHE A CA 16
ATOM 26358 C C . PHE A 1 5 ? -1.475 1.109 -9.071 1.00 0.00 11 PHE A C 16
ATOM 26359 O O . PHE A 1 5 ? -2.433 1.596 -9.672 1.00 0.00 11 PHE A O 16
ATOM 26376 N N . LEU A 1 6 ? -0.745 1.796 -8.200 1.00 0.00 12 LEU A N 16
ATOM 26377 C CA . LEU A 1 6 ? -1.034 3.193 -7.897 1.00 0.00 12 LEU A CA 16
ATOM 26378 C C . LEU A 1 6 ? 0.225 4.051 -7.985 1.00 0.00 12 LEU A C 16
ATOM 26379 O O . LEU A 1 6 ? 1.129 3.933 -7.159 1.00 0.00 12 LEU A O 16
ATOM 26395 N N . THR A 1 7 ? 0.269 4.916 -8.991 1.00 0.00 13 THR A N 16
ATOM 26396 C CA . THR A 1 7 ? 1.407 5.805 -9.193 1.00 0.00 13 THR A CA 16
ATOM 26397 C C . THR A 1 7 ? 1.094 7.198 -8.655 1.00 0.00 13 THR A C 16
ATOM 26398 O O . THR A 1 7 ? 0.028 7.750 -8.927 1.00 0.00 13 THR A O 16
ATOM 26409 N N . PHE A 1 8 ? 2.017 7.759 -7.879 1.00 0.00 14 PHE A N 16
ATOM 26410 C CA . PHE A 1 8 ? 1.812 9.081 -7.297 1.00 0.00 14 PHE A CA 16
ATOM 26411 C C . PHE A 1 8 ? 3.088 9.919 -7.305 1.00 0.00 14 PHE A C 16
ATOM 26412 O O . PHE A 1 8 ? 4.171 9.432 -7.627 1.00 0.00 14 PHE A O 16
ATOM 26429 N N . GLU A 1 9 ? 2.937 11.186 -6.933 1.00 0.00 15 GLU A N 16
ATOM 26430 C CA . GLU A 1 9 ? 4.054 12.126 -6.868 1.00 0.00 15 GLU A CA 16
ATOM 26431 C C . GLU A 1 9 ? 4.031 12.843 -5.522 1.00 0.00 15 GLU A C 16
ATOM 26432 O O . GLU A 1 9 ? 3.118 13.618 -5.239 1.00 0.00 15 GLU A O 16
ATOM 26444 N N . VAL A 1 10 ? 5.016 12.551 -4.678 1.00 0.00 16 VAL A N 16
ATOM 26445 C CA . VAL A 1 10 ? 5.074 13.144 -3.346 1.00 0.00 16 VAL A CA 16
ATOM 26446 C C . VAL A 1 10 ? 6.112 14.261 -3.236 1.00 0.00 16 VAL A C 16
ATOM 26447 O O . VAL A 1 10 ? 7.312 14.018 -3.369 1.00 0.00 16 VAL A O 16
ATOM 26460 N N . PRO A 1 11 ? 5.664 15.501 -2.955 1.00 0.00 17 PRO A N 16
ATOM 26461 C CA . PRO A 1 11 ? 6.555 16.642 -2.789 1.00 0.00 17 PRO A CA 16
ATOM 26462 C C . PRO A 1 11 ? 7.046 16.744 -1.348 1.00 0.00 17 PRO A C 16
ATOM 26463 O O . PRO A 1 11 ? 6.243 16.719 -0.415 1.00 0.00 17 PRO A O 16
ATOM 26474 N N . LEU A 1 12 ? 8.358 16.838 -1.161 1.00 0.00 18 LEU A N 16
ATOM 26475 C CA . LEU A 1 12 ? 8.924 16.916 0.183 1.00 0.00 18 LEU A CA 16
ATOM 26476 C C . LEU A 1 12 ? 9.766 18.168 0.376 1.00 0.00 18 LEU A C 16
ATOM 26477 O O . LEU A 1 12 ? 10.698 18.180 1.180 1.00 0.00 18 LEU A O 16
ATOM 26493 N N . ASN A 1 13 ? 9.423 19.219 -0.353 1.00 0.00 19 ASN A N 16
ATOM 26494 C CA . ASN A 1 13 ? 10.133 20.499 -0.261 1.00 0.00 19 ASN A CA 16
ATOM 26495 C C . ASN A 1 13 ? 10.530 20.812 1.182 1.00 0.00 19 ASN A C 16
ATOM 26496 O O . ASN A 1 13 ? 11.559 21.440 1.434 1.00 0.00 19 ASN A O 16
ATOM 26507 N N . ASP A 1 14 ? 9.706 20.361 2.121 1.00 0.00 20 ASP A N 16
ATOM 26508 C CA . ASP A 1 14 ? 9.960 20.574 3.540 1.00 0.00 20 ASP A CA 16
ATOM 26509 C C . ASP A 1 14 ? 10.281 19.252 4.218 1.00 0.00 20 ASP A C 16
ATOM 26510 O O . ASP A 1 14 ? 11.063 19.197 5.168 1.00 0.00 20 ASP A O 16
ATOM 26519 N N . SER A 1 15 ? 9.668 18.185 3.717 1.00 0.00 21 SER A N 16
ATOM 26520 C CA . SER A 1 15 ? 9.879 16.853 4.258 1.00 0.00 21 SER A CA 16
ATOM 26521 C C . SER A 1 15 ? 11.269 16.325 3.907 1.00 0.00 21 SER A C 16
ATOM 26522 O O . SER A 1 15 ? 11.661 15.251 4.363 1.00 0.00 21 SER A O 16
ATOM 26530 N N . GLY A 1 16 ? 12.016 17.081 3.096 1.00 0.00 22 GLY A N 16
ATOM 26531 C CA . GLY A 1 16 ? 13.354 16.662 2.709 1.00 0.00 22 GLY A CA 16
ATOM 26532 C C . GLY A 1 16 ? 14.163 16.130 3.878 1.00 0.00 22 GLY A C 16
ATOM 26533 O O . GLY A 1 16 ? 15.028 15.272 3.704 1.00 0.00 22 GLY A O 16
ATOM 26537 N N . SER A 1 17 ? 13.872 16.635 5.074 1.00 0.00 23 SER A N 16
ATOM 26538 C CA . SER A 1 17 ? 14.569 16.200 6.276 1.00 0.00 23 SER A CA 16
ATOM 26539 C C . SER A 1 17 ? 13.923 14.941 6.847 1.00 0.00 23 SER A C 16
ATOM 26540 O O . SER A 1 17 ? 14.603 14.067 7.382 1.00 0.00 23 SER A O 16
ATOM 26548 N N . ALA A 1 18 ? 12.601 14.857 6.723 1.00 0.00 24 ALA A N 16
ATOM 26549 C CA . ALA A 1 18 ? 11.855 13.707 7.217 1.00 0.00 24 ALA A CA 16
ATOM 26550 C C . ALA A 1 18 ? 11.814 12.582 6.183 1.00 0.00 24 ALA A C 16
ATOM 26551 O O . ALA A 1 18 ? 11.141 11.570 6.386 1.00 0.00 24 ALA A O 16
ATOM 26558 N N . GLY A 1 19 ? 12.526 12.762 5.073 1.00 0.00 25 GLY A N 16
ATOM 26559 C CA . GLY A 1 19 ? 12.542 11.753 4.031 1.00 0.00 25 GLY A CA 16
ATOM 26560 C C . GLY A 1 19 ? 11.354 11.882 3.099 1.00 0.00 25 GLY A C 16
ATOM 26561 O O . GLY A 1 19 ? 11.516 12.025 1.887 1.00 0.00 25 GLY A O 16
ATOM 26565 N N . LEU A 1 20 ? 10.156 11.840 3.671 1.00 0.00 26 LEU A N 16
ATOM 26566 C CA . LEU A 1 20 ? 8.929 11.963 2.897 1.00 0.00 26 LEU A CA 16
ATOM 26567 C C . LEU A 1 20 ? 7.712 12.003 3.813 1.00 0.00 26 LEU A C 16
ATOM 26568 O O . LEU A 1 20 ? 6.756 12.728 3.552 1.00 0.00 26 LEU A O 16
ATOM 26584 N N . GLY A 1 21 ? 7.756 11.232 4.896 1.00 0.00 27 GLY A N 16
ATOM 26585 C CA . GLY A 1 21 ? 6.649 11.220 5.836 1.00 0.00 27 GLY A CA 16
ATOM 26586 C C . GLY A 1 21 ? 5.916 9.892 5.893 1.00 0.00 27 GLY A C 16
ATOM 26587 O O . GLY A 1 21 ? 4.685 9.865 5.893 1.00 0.00 27 GLY A O 16
ATOM 26591 N N . VAL A 1 22 ? 6.660 8.790 5.955 1.00 0.00 28 VAL A N 16
ATOM 26592 C CA . VAL A 1 22 ? 6.038 7.470 6.027 1.00 0.00 28 VAL A CA 16
ATOM 26593 C C . VAL A 1 22 ? 6.969 6.430 6.634 1.00 0.00 28 VAL A C 16
ATOM 26594 O O . VAL A 1 22 ? 8.192 6.566 6.590 1.00 0.00 28 VAL A O 16
ATOM 26607 N N . SER A 1 23 ? 6.372 5.375 7.173 1.00 0.00 29 SER A N 16
ATOM 26608 C CA . SER A 1 23 ? 7.121 4.280 7.766 1.00 0.00 29 SER A CA 16
ATOM 26609 C C . SER A 1 23 ? 6.864 3.010 6.966 1.00 0.00 29 SER A C 16
ATOM 26610 O O . SER A 1 23 ? 5.735 2.524 6.909 1.00 0.00 29 SER A O 16
ATOM 26618 N N . VAL A 1 24 ? 7.905 2.495 6.322 1.00 0.00 30 VAL A N 16
ATOM 26619 C CA . VAL A 1 24 ? 7.770 1.296 5.501 1.00 0.00 30 VAL A CA 16
ATOM 26620 C C . VAL A 1 24 ? 8.444 0.088 6.140 1.00 0.00 30 VAL A C 16
ATOM 26621 O O . VAL A 1 24 ? 9.471 0.211 6.807 1.00 0.00 30 VAL A O 16
ATOM 26634 N N . LYS A 1 25 ? 7.854 -1.082 5.918 1.00 0.00 31 LYS A N 16
ATOM 26635 C CA . LYS A 1 25 ? 8.383 -2.330 6.455 1.00 0.00 31 LYS A CA 16
ATOM 26636 C C . LYS A 1 25 ? 8.160 -3.468 5.466 1.00 0.00 31 LYS A C 16
ATOM 26637 O O . LYS A 1 25 ? 7.057 -3.645 4.949 1.00 0.00 31 LYS A O 16
ATOM 26656 N N . GLY A 1 26 ? 9.212 -4.233 5.197 1.00 0.00 32 GLY A N 16
ATOM 26657 C CA . GLY A 1 26 ? 9.098 -5.335 4.263 1.00 0.00 32 GLY A CA 16
ATOM 26658 C C . GLY A 1 26 ? 8.863 -6.667 4.946 1.00 0.00 32 GLY A C 16
ATOM 26659 O O . GLY A 1 26 ? 9.223 -6.853 6.108 1.00 0.00 32 GLY A O 16
ATOM 26663 N N . ASN A 1 27 ? 8.256 -7.595 4.214 1.00 0.00 33 ASN A N 16
ATOM 26664 C CA . ASN A 1 27 ? 7.967 -8.921 4.743 1.00 0.00 33 ASN A CA 16
ATOM 26665 C C . ASN A 1 27 ? 8.942 -9.952 4.184 1.00 0.00 33 ASN A C 16
ATOM 26666 O O . ASN A 1 27 ? 9.920 -9.603 3.524 1.00 0.00 33 ASN A O 16
ATOM 26677 N N . ARG A 1 28 ? 8.666 -11.223 4.452 1.00 0.00 34 ARG A N 16
ATOM 26678 C CA . ARG A 1 28 ? 9.515 -12.307 3.977 1.00 0.00 34 ARG A CA 16
ATOM 26679 C C . ARG A 1 28 ? 8.673 -13.535 3.633 1.00 0.00 34 ARG A C 16
ATOM 26680 O O . ARG A 1 28 ? 7.700 -13.842 4.320 1.00 0.00 34 ARG A O 16
ATOM 26701 N N . SER A 1 29 ? 9.045 -14.221 2.553 1.00 0.00 35 SER A N 16
ATOM 26702 C CA . SER A 1 29 ? 8.320 -15.409 2.097 1.00 0.00 35 SER A CA 16
ATOM 26703 C C . SER A 1 29 ? 7.956 -16.336 3.258 1.00 0.00 35 SER A C 16
ATOM 26704 O O . SER A 1 29 ? 8.690 -16.447 4.235 1.00 0.00 35 SER A O 16
ATOM 26712 N N . LYS A 1 30 ? 6.813 -17.001 3.139 1.00 0.00 36 LYS A N 16
ATOM 26713 C CA . LYS A 1 30 ? 6.353 -17.917 4.176 1.00 0.00 36 LYS A CA 16
ATOM 26714 C C . LYS A 1 30 ? 7.265 -19.139 4.284 1.00 0.00 36 LYS A C 16
ATOM 26715 O O . LYS A 1 30 ? 7.262 -19.835 5.299 1.00 0.00 36 LYS A O 16
ATOM 26734 N N . GLU A 1 31 ? 8.041 -19.399 3.235 1.00 0.00 37 GLU A N 16
ATOM 26735 C CA . GLU A 1 31 ? 8.950 -20.539 3.222 1.00 0.00 37 GLU A CA 16
ATOM 26736 C C . GLU A 1 31 ? 10.394 -20.103 3.463 1.00 0.00 37 GLU A C 16
ATOM 26737 O O . GLU A 1 31 ? 10.896 -20.184 4.584 1.00 0.00 37 GLU A O 16
ATOM 26749 N N . ASN A 1 32 ? 11.060 -19.646 2.406 1.00 0.00 38 ASN A N 16
ATOM 26750 C CA . ASN A 1 32 ? 12.447 -19.201 2.509 1.00 0.00 38 ASN A CA 16
ATOM 26751 C C . ASN A 1 32 ? 12.529 -17.685 2.637 1.00 0.00 38 ASN A C 16
ATOM 26752 O O . ASN A 1 32 ? 11.548 -16.980 2.400 1.00 0.00 38 ASN A O 16
ATOM 26763 N N . HIS A 1 33 ? 13.705 -17.187 3.014 1.00 0.00 39 HIS A N 16
ATOM 26764 C CA . HIS A 1 33 ? 13.914 -15.752 3.174 1.00 0.00 39 HIS A CA 16
ATOM 26765 C C . HIS A 1 33 ? 13.823 -15.035 1.830 1.00 0.00 39 HIS A C 16
ATOM 26766 O O . HIS A 1 33 ? 14.834 -14.602 1.276 1.00 0.00 39 HIS A O 16
ATOM 26781 N N . ALA A 1 34 ? 12.605 -14.910 1.317 1.00 0.00 40 ALA A N 16
ATOM 26782 C CA . ALA A 1 34 ? 12.376 -14.243 0.043 1.00 0.00 40 ALA A CA 16
ATOM 26783 C C . ALA A 1 34 ? 11.543 -12.981 0.233 1.00 0.00 40 ALA A C 16
ATOM 26784 O O . ALA A 1 34 ? 10.316 -13.018 0.150 1.00 0.00 40 ALA A O 16
ATOM 26791 N N . ASP A 1 35 ? 12.225 -11.865 0.494 1.00 0.00 41 ASP A N 16
ATOM 26792 C CA . ASP A 1 35 ? 11.569 -10.576 0.703 1.00 0.00 41 ASP A CA 16
ATOM 26793 C C . ASP A 1 35 ? 10.372 -10.388 -0.227 1.00 0.00 41 ASP A C 16
ATOM 26794 O O . ASP A 1 35 ? 10.509 -10.435 -1.450 1.00 0.00 41 ASP A O 16
ATOM 26803 N N . LEU A 1 36 ? 9.202 -10.168 0.363 1.00 0.00 42 LEU A N 16
ATOM 26804 C CA . LEU A 1 36 ? 7.983 -9.966 -0.411 1.00 0.00 42 LEU A CA 16
ATOM 26805 C C . LEU A 1 36 ? 7.788 -8.487 -0.753 1.00 0.00 42 LEU A C 16
ATOM 26806 O O . LEU A 1 36 ? 6.754 -8.100 -1.294 1.00 0.00 42 LEU A O 16
ATOM 26822 N N . GLY A 1 37 ? 8.787 -7.666 -0.431 1.00 0.00 43 GLY A N 16
ATOM 26823 C CA . GLY A 1 37 ? 8.698 -6.245 -0.713 1.00 0.00 43 GLY A CA 16
ATOM 26824 C C . GLY A 1 37 ? 8.387 -5.429 0.526 1.00 0.00 43 GLY A C 16
ATOM 26825 O O . GLY A 1 37 ? 8.349 -5.965 1.632 1.00 0.00 43 GLY A O 16
ATOM 26829 N N . ILE A 1 38 ? 8.171 -4.128 0.342 1.00 0.00 44 ILE A N 16
ATOM 26830 C CA . ILE A 1 38 ? 7.868 -3.235 1.458 1.00 0.00 44 ILE A CA 16
ATOM 26831 C C . ILE A 1 38 ? 6.453 -2.672 1.355 1.00 0.00 44 ILE A C 16
ATOM 26832 O O . ILE A 1 38 ? 5.960 -2.400 0.260 1.00 0.00 44 ILE A O 16
ATOM 26848 N N . PHE A 1 39 ? 5.807 -2.492 2.505 1.00 0.00 45 PHE A N 16
ATOM 26849 C CA . PHE A 1 39 ? 4.451 -1.954 2.549 1.00 0.00 45 PHE A CA 16
ATOM 26850 C C . PHE A 1 39 ? 4.373 -0.767 3.500 1.00 0.00 45 PHE A C 16
ATOM 26851 O O . PHE A 1 39 ? 5.020 -0.756 4.548 1.00 0.00 45 PHE A O 16
ATOM 26868 N N . VAL A 1 40 ? 3.572 0.228 3.134 1.00 0.00 46 VAL A N 16
ATOM 26869 C CA . VAL A 1 40 ? 3.404 1.414 3.964 1.00 0.00 46 VAL A CA 16
ATOM 26870 C C . VAL A 1 40 ? 2.852 1.033 5.334 1.00 0.00 46 VAL A C 16
ATOM 26871 O O . VAL A 1 40 ? 1.667 0.731 5.473 1.00 0.00 46 VAL A O 16
ATOM 26884 N N . LYS A 1 41 ? 3.718 1.044 6.342 1.00 0.00 47 LYS A N 16
ATOM 26885 C CA . LYS A 1 41 ? 3.314 0.692 7.699 1.00 0.00 47 LYS A CA 16
ATOM 26886 C C . LYS A 1 41 ? 2.479 1.801 8.321 1.00 0.00 47 LYS A C 16
ATOM 26887 O O . LYS A 1 41 ? 1.473 1.540 8.982 1.00 0.00 47 LYS A O 16
ATOM 26906 N N . SER A 1 42 ? 2.902 3.039 8.108 1.00 0.00 48 SER A N 16
ATOM 26907 C CA . SER A 1 42 ? 2.191 4.189 8.650 1.00 0.00 48 SER A CA 16
ATOM 26908 C C . SER A 1 42 ? 2.707 5.488 8.041 1.00 0.00 48 SER A C 16
ATOM 26909 O O . SER A 1 42 ? 3.894 5.800 8.129 1.00 0.00 48 SER A O 16
ATOM 26917 N N . ILE A 1 43 ? 1.804 6.243 7.428 1.00 0.00 49 ILE A N 16
ATOM 26918 C CA . ILE A 1 43 ? 2.161 7.511 6.808 1.00 0.00 49 ILE A CA 16
ATOM 26919 C C . ILE A 1 43 ? 2.150 8.638 7.831 1.00 0.00 49 ILE A C 16
ATOM 26920 O O . ILE A 1 43 ? 1.108 8.965 8.401 1.00 0.00 49 ILE A O 16
ATOM 26936 N N . ILE A 1 44 ? 3.317 9.232 8.058 1.00 0.00 50 ILE A N 16
ATOM 26937 C CA . ILE A 1 44 ? 3.447 10.328 9.012 1.00 0.00 50 ILE A CA 16
ATOM 26938 C C . ILE A 1 44 ? 2.431 11.426 8.715 1.00 0.00 50 ILE A C 16
ATOM 26939 O O . ILE A 1 44 ? 2.620 12.226 7.801 1.00 0.00 50 ILE A O 16
ATOM 26955 N N . ASN A 1 45 ? 1.355 11.457 9.496 1.00 0.00 51 ASN A N 16
ATOM 26956 C CA . ASN A 1 45 ? 0.309 12.460 9.317 1.00 0.00 51 ASN A CA 16
ATOM 26957 C C . ASN A 1 45 ? 0.877 13.866 9.490 1.00 0.00 51 ASN A C 16
ATOM 26958 O O . ASN A 1 45 ? 0.759 14.473 10.553 1.00 0.00 51 ASN A O 16
ATOM 26969 N N . GLY A 1 46 ? 1.504 14.368 8.435 1.00 0.00 52 GLY A N 16
ATOM 26970 C CA . GLY A 1 46 ? 2.097 15.689 8.474 1.00 0.00 52 GLY A CA 16
ATOM 26971 C C . GLY A 1 46 ? 3.248 15.815 7.500 1.00 0.00 52 GLY A C 16
ATOM 26972 O O . GLY A 1 46 ? 3.514 16.897 6.976 1.00 0.00 52 GLY A O 16
ATOM 26976 N N . GLY A 1 47 ? 3.932 14.701 7.250 1.00 0.00 53 GLY A N 16
ATOM 26977 C CA . GLY A 1 47 ? 5.050 14.712 6.328 1.00 0.00 53 GLY A CA 16
ATOM 26978 C C . GLY A 1 47 ? 4.623 15.025 4.907 1.00 0.00 53 GLY A C 16
ATOM 26979 O O . GLY A 1 47 ? 3.476 15.396 4.660 1.00 0.00 53 GLY A O 16
ATOM 26983 N N . ALA A 1 48 ? 5.553 14.877 3.972 1.00 0.00 54 ALA A N 16
ATOM 26984 C CA . ALA A 1 48 ? 5.283 15.149 2.565 1.00 0.00 54 ALA A CA 16
ATOM 26985 C C . ALA A 1 48 ? 4.318 14.134 1.964 1.00 0.00 54 ALA A C 16
ATOM 26986 O O . ALA A 1 48 ? 3.480 14.479 1.130 1.00 0.00 54 ALA A O 16
ATOM 26993 N N . ALA A 1 49 ? 4.446 12.881 2.380 1.00 0.00 55 ALA A N 16
ATOM 26994 C CA . ALA A 1 49 ? 3.590 11.815 1.869 1.00 0.00 55 ALA A CA 16
ATOM 26995 C C . ALA A 1 49 ? 2.143 12.010 2.296 1.00 0.00 55 ALA A C 16
ATOM 26996 O O . ALA A 1 49 ? 1.222 11.845 1.497 1.00 0.00 55 ALA A O 16
ATOM 27003 N N . SER A 1 50 ? 1.951 12.367 3.558 1.00 0.00 56 SER A N 16
ATOM 27004 C CA . SER A 1 50 ? 0.611 12.591 4.087 1.00 0.00 56 SER A CA 16
ATOM 27005 C C . SER A 1 50 ? 0.016 13.856 3.483 1.00 0.00 56 SER A C 16
ATOM 27006 O O . SER A 1 50 ? -1.195 13.956 3.279 1.00 0.00 56 SER A O 16
ATOM 27014 N N . LYS A 1 51 ? 0.885 14.816 3.194 1.00 0.00 57 LYS A N 16
ATOM 27015 C CA . LYS A 1 51 ? 0.472 16.081 2.606 1.00 0.00 57 LYS A CA 16
ATOM 27016 C C . LYS A 1 51 ? 0.071 15.896 1.148 1.00 0.00 57 LYS A C 16
ATOM 27017 O O . LYS A 1 51 ? -0.826 16.573 0.646 1.00 0.00 57 LYS A O 16
ATOM 27036 N N . ASP A 1 52 ? 0.741 14.963 0.477 1.00 0.00 58 ASP A N 16
ATOM 27037 C CA . ASP A 1 52 ? 0.456 14.673 -0.922 1.00 0.00 58 ASP A CA 16
ATOM 27038 C C . ASP A 1 52 ? -0.972 14.170 -1.090 1.00 0.00 58 ASP A C 16
ATOM 27039 O O . ASP A 1 52 ? -1.578 14.327 -2.150 1.00 0.00 58 ASP A O 16
ATOM 27048 N N . GLY A 1 53 ? -1.507 13.564 -0.033 1.00 0.00 59 GLY A N 16
ATOM 27049 C CA . GLY A 1 53 ? -2.861 13.047 -0.081 1.00 0.00 59 GLY A CA 16
ATOM 27050 C C . GLY A 1 53 ? -3.049 12.003 -1.164 1.00 0.00 59 GLY A C 16
ATOM 27051 O O . GLY A 1 53 ? -4.098 11.949 -1.807 1.00 0.00 59 GLY A O 16
ATOM 27055 N N . ARG A 1 54 ? -2.033 11.169 -1.369 1.00 0.00 60 ARG A N 16
ATOM 27056 C CA . ARG A 1 54 ? -2.100 10.124 -2.383 1.00 0.00 60 ARG A CA 16
ATOM 27057 C C . ARG A 1 54 ? -1.663 8.779 -1.810 1.00 0.00 60 ARG A C 16
ATOM 27058 O O . ARG A 1 54 ? -2.174 7.731 -2.207 1.00 0.00 60 ARG A O 16
ATOM 27079 N N . LEU A 1 55 ? -0.716 8.814 -0.879 1.00 0.00 61 LEU A N 16
ATOM 27080 C CA . LEU A 1 55 ? -0.215 7.595 -0.258 1.00 0.00 61 LEU A CA 16
ATOM 27081 C C . LEU A 1 55 ? -1.307 6.896 0.543 1.00 0.00 61 LEU A C 16
ATOM 27082 O O . LEU A 1 55 ? -2.287 7.516 0.956 1.00 0.00 61 LEU A O 16
ATOM 27098 N N . ARG A 1 56 ? -1.122 5.601 0.761 1.00 0.00 62 ARG A N 16
ATOM 27099 C CA . ARG A 1 56 ? -2.079 4.804 1.516 1.00 0.00 62 ARG A CA 16
ATOM 27100 C C . ARG A 1 56 ? -1.370 3.669 2.248 1.00 0.00 62 ARG A C 16
ATOM 27101 O O . ARG A 1 56 ? -0.670 2.864 1.636 1.00 0.00 62 ARG A O 16
ATOM 27122 N N . VAL A 1 57 ? -1.552 3.615 3.563 1.00 0.00 63 VAL A N 16
ATOM 27123 C CA . VAL A 1 57 ? -0.926 2.581 4.376 1.00 0.00 63 VAL A CA 16
ATOM 27124 C C . VAL A 1 57 ? -1.310 1.186 3.887 1.00 0.00 63 VAL A C 16
ATOM 27125 O O . VAL A 1 57 ? -2.441 0.961 3.457 1.00 0.00 63 VAL A O 16
ATOM 27138 N N . ASN A 1 58 ? -0.350 0.261 3.952 1.00 0.00 64 ASN A N 16
ATOM 27139 C CA . ASN A 1 58 ? -0.556 -1.124 3.517 1.00 0.00 64 ASN A CA 16
ATOM 27140 C C . ASN A 1 58 ? -0.297 -1.278 2.019 1.00 0.00 64 ASN A C 16
ATOM 27141 O O . ASN A 1 58 ? -0.362 -2.385 1.483 1.00 0.00 64 ASN A O 16
ATOM 27152 N N . ASP A 1 59 ? 0.006 -0.170 1.348 1.00 0.00 65 ASP A N 16
ATOM 27153 C CA . ASP A 1 59 ? 0.283 -0.199 -0.082 1.00 0.00 65 ASP A CA 16
ATOM 27154 C C . ASP A 1 59 ? 1.698 -0.702 -0.342 1.00 0.00 65 ASP A C 16
ATOM 27155 O O . ASP A 1 59 ? 2.668 -0.148 0.177 1.00 0.00 65 ASP A O 16
ATOM 27164 N N . GLN A 1 60 ? 1.812 -1.753 -1.144 1.00 0.00 66 GLN A N 16
ATOM 27165 C CA . GLN A 1 60 ? 3.110 -2.330 -1.468 1.00 0.00 66 GLN A CA 16
ATOM 27166 C C . GLN A 1 60 ? 3.858 -1.448 -2.461 1.00 0.00 66 GLN A C 16
ATOM 27167 O O . GLN A 1 60 ? 3.287 -0.992 -3.448 1.00 0.00 66 GLN A O 16
ATOM 27181 N N . LEU A 1 61 ? 5.138 -1.213 -2.195 1.00 0.00 67 LEU A N 16
ATOM 27182 C CA . LEU A 1 61 ? 5.959 -0.385 -3.072 1.00 0.00 67 LEU A CA 16
ATOM 27183 C C . LEU A 1 61 ? 6.555 -1.219 -4.200 1.00 0.00 67 LEU A C 16
ATOM 27184 O O . LEU A 1 61 ? 7.010 -2.342 -3.982 1.00 0.00 67 LEU A O 16
ATOM 27200 N N . ILE A 1 62 ? 6.543 -0.664 -5.408 1.00 0.00 68 ILE A N 16
ATOM 27201 C CA . ILE A 1 62 ? 7.078 -1.358 -6.573 1.00 0.00 68 ILE A CA 16
ATOM 27202 C C . ILE A 1 62 ? 8.204 -0.565 -7.226 1.00 0.00 68 ILE A C 16
ATOM 27203 O O . ILE A 1 62 ? 9.181 -1.142 -7.707 1.00 0.00 68 ILE A O 16
ATOM 27219 N N . ALA A 1 63 ? 8.065 0.756 -7.247 1.00 0.00 69 ALA A N 16
ATOM 27220 C CA . ALA A 1 63 ? 9.076 1.616 -7.848 1.00 0.00 69 ALA A CA 16
ATOM 27221 C C . ALA A 1 63 ? 9.123 2.976 -7.163 1.00 0.00 69 ALA A C 16
ATOM 27222 O O . ALA A 1 63 ? 8.263 3.302 -6.346 1.00 0.00 69 ALA A O 16
ATOM 27229 N N . VAL A 1 64 ? 10.134 3.768 -7.505 1.00 0.00 70 VAL A N 16
ATOM 27230 C CA . VAL A 1 64 ? 10.296 5.094 -6.928 1.00 0.00 70 VAL A CA 16
ATOM 27231 C C . VAL A 1 64 ? 11.148 5.982 -7.832 1.00 0.00 70 VAL A C 16
ATOM 27232 O O . VAL A 1 64 ? 12.289 5.647 -8.148 1.00 0.00 70 VAL A O 16
ATOM 27245 N N . ASN A 1 65 ? 10.582 7.109 -8.251 1.00 0.00 71 ASN A N 16
ATOM 27246 C CA . ASN A 1 65 ? 11.289 8.039 -9.126 1.00 0.00 71 ASN A CA 16
ATOM 27247 C C . ASN A 1 65 ? 11.649 7.366 -10.447 1.00 0.00 71 ASN A C 16
ATOM 27248 O O . ASN A 1 65 ? 12.609 7.754 -11.112 1.00 0.00 71 ASN A O 16
ATOM 27259 N N . GLY A 1 66 ? 10.876 6.350 -10.816 1.00 0.00 72 GLY A N 16
ATOM 27260 C CA . GLY A 1 66 ? 11.135 5.633 -12.050 1.00 0.00 72 GLY A CA 16
ATOM 27261 C C . GLY A 1 66 ? 12.140 4.516 -11.861 1.00 0.00 72 GLY A C 16
ATOM 27262 O O . GLY A 1 66 ? 12.794 4.091 -12.814 1.00 0.00 72 GLY A O 16
ATOM 27266 N N . GLU A 1 67 ? 12.268 4.043 -10.624 1.00 0.00 73 GLU A N 16
ATOM 27267 C CA . GLU A 1 67 ? 13.205 2.971 -10.307 1.00 0.00 73 GLU A CA 16
ATOM 27268 C C . GLU A 1 67 ? 12.497 1.834 -9.577 1.00 0.00 73 GLU A C 16
ATOM 27269 O O . GLU A 1 67 ? 11.945 2.028 -8.493 1.00 0.00 73 GLU A O 16
ATOM 27281 N N . SER A 1 68 ? 12.512 0.651 -10.180 1.00 0.00 74 SER A N 16
ATOM 27282 C CA . SER A 1 68 ? 11.867 -0.518 -9.590 1.00 0.00 74 SER A CA 16
ATOM 27283 C C . SER A 1 68 ? 12.620 -0.994 -8.351 1.00 0.00 74 SER A C 16
ATOM 27284 O O . SER A 1 68 ? 13.824 -0.776 -8.222 1.00 0.00 74 SER A O 16
ATOM 27292 N N . LEU A 1 69 ? 11.898 -1.642 -7.444 1.00 0.00 75 LEU A N 16
ATOM 27293 C CA . LEU A 1 69 ? 12.492 -2.152 -6.212 1.00 0.00 75 LEU A CA 16
ATOM 27294 C C . LEU A 1 69 ? 12.481 -3.681 -6.181 1.00 0.00 75 LEU A C 16
ATOM 27295 O O . LEU A 1 69 ? 13.175 -4.298 -5.371 1.00 0.00 75 LEU A O 16
ATOM 27311 N N . LEU A 1 70 ? 11.688 -4.288 -7.061 1.00 0.00 76 LEU A N 16
ATOM 27312 C CA . LEU A 1 70 ? 11.585 -5.742 -7.129 1.00 0.00 76 LEU A CA 16
ATOM 27313 C C . LEU A 1 70 ? 12.948 -6.390 -7.374 1.00 0.00 76 LEU A C 16
ATOM 27314 O O . LEU A 1 70 ? 13.123 -7.585 -7.134 1.00 0.00 76 LEU A O 16
ATOM 27330 N N . GLY A 1 71 ? 13.908 -5.603 -7.853 1.00 0.00 77 GLY A N 16
ATOM 27331 C CA . GLY A 1 71 ? 15.233 -6.132 -8.120 1.00 0.00 77 GLY A CA 16
ATOM 27332 C C . GLY A 1 71 ? 16.151 -6.078 -6.910 1.00 0.00 77 GLY A C 16
ATOM 27333 O O . GLY A 1 71 ? 17.373 -6.115 -7.053 1.00 0.00 77 GLY A O 16
ATOM 27337 N N . LYS A 1 72 ? 15.567 -5.994 -5.717 1.00 0.00 78 LYS A N 16
ATOM 27338 C CA . LYS A 1 72 ? 16.351 -5.939 -4.488 1.00 0.00 78 LYS A CA 16
ATOM 27339 C C . LYS A 1 72 ? 15.511 -6.325 -3.282 1.00 0.00 78 LYS A C 16
ATOM 27340 O O . LYS A 1 72 ? 14.289 -6.446 -3.367 1.00 0.00 78 LYS A O 16
ATOM 27359 N N . ALA A 1 73 ? 16.188 -6.530 -2.164 1.00 0.00 79 ALA A N 16
ATOM 27360 C CA . ALA A 1 73 ? 15.536 -6.920 -0.925 1.00 0.00 79 ALA A CA 16
ATOM 27361 C C . ALA A 1 73 ? 14.751 -5.762 -0.313 1.00 0.00 79 ALA A C 16
ATOM 27362 O O . ALA A 1 73 ? 14.799 -4.636 -0.808 1.00 0.00 79 ALA A O 16
ATOM 27369 N N . ASN A 1 74 ? 14.022 -6.052 0.763 1.00 0.00 80 ASN A N 16
ATOM 27370 C CA . ASN A 1 74 ? 13.218 -5.034 1.438 1.00 0.00 80 ASN A CA 16
ATOM 27371 C C . ASN A 1 74 ? 14.072 -3.853 1.884 1.00 0.00 80 ASN A C 16
ATOM 27372 O O . ASN A 1 74 ? 13.818 -2.713 1.498 1.00 0.00 80 ASN A O 16
ATOM 27383 N N . GLN A 1 75 ? 15.077 -4.130 2.706 1.00 0.00 81 GLN A N 16
ATOM 27384 C CA . GLN A 1 75 ? 15.959 -3.083 3.212 1.00 0.00 81 GLN A CA 16
ATOM 27385 C C . GLN A 1 75 ? 16.638 -2.338 2.067 1.00 0.00 81 GLN A C 16
ATOM 27386 O O . GLN A 1 75 ? 16.875 -1.131 2.152 1.00 0.00 81 GLN A O 16
ATOM 27400 N N . GLU A 1 76 ? 16.936 -3.058 0.994 1.00 0.00 82 GLU A N 16
ATOM 27401 C CA . GLU A 1 76 ? 17.571 -2.462 -0.170 1.00 0.00 82 GLU A CA 16
ATOM 27402 C C . GLU A 1 76 ? 16.587 -1.559 -0.888 1.00 0.00 82 GLU A C 16
ATOM 27403 O O . GLU A 1 76 ? 16.941 -0.482 -1.367 1.00 0.00 82 GLU A O 16
ATOM 27415 N N . ALA A 1 77 ? 15.341 -2.011 -0.949 1.00 0.00 83 ALA A N 16
ATOM 27416 C CA . ALA A 1 77 ? 14.291 -1.253 -1.598 1.00 0.00 83 ALA A CA 16
ATOM 27417 C C . ALA A 1 77 ? 13.961 -0.003 -0.797 1.00 0.00 83 ALA A C 16
ATOM 27418 O O . ALA A 1 77 ? 13.806 1.083 -1.354 1.00 0.00 83 ALA A O 16
ATOM 27425 N N . MET A 1 78 ? 13.869 -0.162 0.520 1.00 0.00 84 MET A N 16
ATOM 27426 C CA . MET A 1 78 ? 13.576 0.961 1.397 1.00 0.00 84 MET A CA 16
ATOM 27427 C C . MET A 1 78 ? 14.709 1.975 1.343 1.00 0.00 84 MET A C 16
AT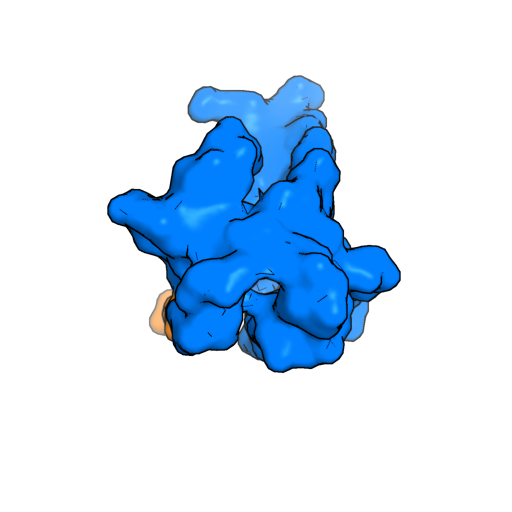OM 27428 O O . MET A 1 78 ? 14.494 3.173 1.512 1.00 0.00 84 MET A O 16
ATOM 27442 N N . GLU A 1 79 ? 15.917 1.484 1.081 1.00 0.00 85 GLU A N 16
ATOM 27443 C CA . GLU A 1 79 ? 17.084 2.343 0.974 1.00 0.00 85 GLU A CA 16
ATOM 27444 C C . GLU A 1 79 ? 17.095 3.013 -0.395 1.00 0.00 85 GLU A C 16
ATOM 27445 O O . GLU A 1 79 ? 17.493 4.170 -0.533 1.00 0.00 85 GLU A O 16
ATOM 27457 N N . THR A 1 80 ? 16.644 2.271 -1.399 1.00 0.00 86 THR A N 16
ATOM 27458 C CA . THR A 1 80 ? 16.585 2.774 -2.762 1.00 0.00 86 THR A CA 16
ATOM 27459 C C . THR A 1 80 ? 15.583 3.921 -2.863 1.00 0.00 86 THR A C 16
ATOM 27460 O O . THR A 1 80 ? 15.805 4.889 -3.587 1.00 0.00 86 THR A O 16
ATOM 27471 N N . LEU A 1 81 ? 14.489 3.815 -2.117 1.00 0.00 87 LEU A N 16
ATOM 27472 C CA . LEU A 1 81 ? 13.475 4.858 -2.112 1.00 0.00 87 LEU A CA 16
ATOM 27473 C C . LEU A 1 81 ? 13.941 6.011 -1.239 1.00 0.00 87 LEU A C 16
ATOM 27474 O O . LEU A 1 81 ? 13.669 7.177 -1.521 1.00 0.00 87 LEU A O 16
ATOM 27490 N N . ARG A 1 82 ? 14.662 5.660 -0.180 1.00 0.00 88 ARG A N 16
ATOM 27491 C CA . ARG A 1 82 ? 15.201 6.634 0.755 1.00 0.00 88 ARG A CA 16
ATOM 27492 C C . ARG A 1 82 ? 16.155 7.591 0.048 1.00 0.00 88 ARG A C 16
ATOM 27493 O O . ARG A 1 82 ? 16.046 8.809 0.184 1.00 0.00 88 ARG A O 16
ATOM 27514 N N . ARG A 1 83 ? 17.088 7.029 -0.711 1.00 0.00 89 ARG A N 16
ATOM 27515 C CA . ARG A 1 83 ? 18.055 7.830 -1.444 1.00 0.00 89 ARG A CA 16
ATOM 27516 C C . ARG A 1 83 ? 17.373 8.525 -2.618 1.00 0.00 89 ARG A C 16
ATOM 27517 O O . ARG A 1 83 ? 17.566 9.719 -2.847 1.00 0.00 89 ARG A O 16
ATOM 27538 N N . SER A 1 84 ? 16.565 7.774 -3.352 1.00 0.00 90 SER A N 16
ATOM 27539 C CA . SER A 1 84 ? 15.846 8.317 -4.496 1.00 0.00 90 SER A CA 16
ATOM 27540 C C . SER A 1 84 ? 14.922 9.452 -4.065 1.00 0.00 90 SER A C 16
ATOM 27541 O O . SER A 1 84 ? 14.644 10.365 -4.842 1.00 0.00 90 SER A O 16
ATOM 27549 N N . MET A 1 85 ? 14.441 9.389 -2.825 1.00 0.00 91 MET A N 16
ATOM 27550 C CA . MET A 1 85 ? 13.542 10.413 -2.303 1.00 0.00 91 MET A CA 16
ATOM 27551 C C . MET A 1 85 ? 14.316 11.569 -1.674 1.00 0.00 91 MET A C 16
ATOM 27552 O O . MET A 1 85 ? 13.844 12.707 -1.660 1.00 0.00 91 MET A O 16
ATOM 27566 N N . SER A 1 86 ? 15.498 11.273 -1.145 1.00 0.00 92 SER A N 16
ATOM 27567 C CA . SER A 1 86 ? 16.323 12.293 -0.503 1.00 0.00 92 SER A CA 16
ATOM 27568 C C . SER A 1 86 ? 17.612 12.551 -1.281 1.00 0.00 92 SER A C 16
ATOM 27569 O O . SER A 1 86 ? 18.660 12.811 -0.688 1.00 0.00 92 SER A O 16
ATOM 27577 N N . THR A 1 87 ? 17.538 12.479 -2.606 1.00 0.00 93 THR A N 16
ATOM 27578 C CA . THR A 1 87 ? 18.715 12.710 -3.440 1.00 0.00 93 THR A CA 16
ATOM 27579 C C . THR A 1 87 ? 18.358 12.909 -4.918 1.00 0.00 93 THR A C 16
ATOM 27580 O O . THR A 1 87 ? 19.121 13.521 -5.664 1.00 0.00 93 THR A O 16
ATOM 27591 N N . GLU A 1 88 ? 17.212 12.388 -5.345 1.00 0.00 94 GLU A N 16
ATOM 27592 C CA . GLU A 1 88 ? 16.792 12.525 -6.735 1.00 0.00 94 GLU A CA 16
ATOM 27593 C C . GLU A 1 88 ? 15.417 13.173 -6.833 1.00 0.00 94 GLU A C 16
ATOM 27594 O O . GLU A 1 88 ? 15.257 14.230 -7.441 1.00 0.00 94 GLU A O 16
ATOM 27606 N N . GLY A 1 89 ? 14.429 12.533 -6.225 1.00 0.00 95 GLY A N 16
ATOM 27607 C CA . GLY A 1 89 ? 13.077 13.061 -6.247 1.00 0.00 95 GLY A CA 16
ATOM 27608 C C . GLY A 1 89 ? 12.960 14.361 -5.477 1.00 0.00 95 GLY A C 16
ATOM 27609 O O . GLY A 1 89 ? 12.079 15.176 -5.751 1.00 0.00 95 GLY A O 16
ATOM 27613 N N . ASN A 1 90 ? 13.854 14.554 -4.516 1.00 0.00 96 ASN A N 16
ATOM 27614 C CA . ASN A 1 90 ? 13.859 15.763 -3.705 1.00 0.00 96 ASN A CA 16
ATOM 27615 C C . ASN A 1 90 ? 14.490 16.916 -4.482 1.00 0.00 96 ASN A C 16
ATOM 27616 O O . ASN A 1 90 ? 14.069 18.067 -4.361 1.00 0.00 96 ASN A O 16
ATOM 27627 N N . LYS A 1 91 ? 15.499 16.594 -5.284 1.00 0.00 97 LYS A N 16
ATOM 27628 C CA . LYS A 1 91 ? 16.196 17.593 -6.091 1.00 0.00 97 LYS A CA 16
ATOM 27629 C C . LYS A 1 91 ? 15.206 18.520 -6.787 1.00 0.00 97 LYS A C 16
ATOM 27630 O O . LYS A 1 91 ? 15.403 19.735 -6.836 1.00 0.00 97 LYS A O 16
ATOM 27649 N N . ARG A 1 92 ? 14.139 17.938 -7.315 1.00 0.00 98 ARG A N 16
ATOM 27650 C CA . ARG A 1 92 ? 13.109 18.708 -7.998 1.00 0.00 98 ARG A CA 16
ATOM 27651 C C . ARG A 1 92 ? 12.071 19.217 -7.004 1.00 0.00 98 ARG A C 16
ATOM 27652 O O . ARG A 1 92 ? 11.445 20.255 -7.222 1.00 0.00 98 ARG A O 16
ATOM 27673 N N . GLY A 1 93 ? 11.898 18.483 -5.906 1.00 0.00 99 GLY A N 16
ATOM 27674 C CA . GLY A 1 93 ? 10.939 18.881 -4.890 1.00 0.00 99 GLY A CA 16
ATOM 27675 C C . GLY A 1 93 ? 9.884 17.823 -4.626 1.00 0.00 99 GLY A C 16
ATOM 27676 O O . GLY A 1 93 ? 9.077 17.968 -3.709 1.00 0.00 99 GLY A O 16
ATOM 27680 N N . MET A 1 94 ? 9.884 16.761 -5.427 1.00 0.00 100 MET A N 16
ATOM 27681 C CA . MET A 1 94 ? 8.914 15.687 -5.269 1.00 0.00 100 MET A CA 16
ATOM 27682 C C . MET A 1 94 ? 9.412 14.394 -5.902 1.00 0.00 100 MET A C 16
ATOM 27683 O O . MET A 1 94 ? 10.052 14.408 -6.954 1.00 0.00 100 MET A O 16
ATOM 27697 N N . ILE A 1 95 ? 9.117 13.276 -5.249 1.00 0.00 101 ILE A N 16
ATOM 27698 C CA . ILE A 1 95 ? 9.532 11.969 -5.736 1.00 0.00 101 ILE A CA 16
ATOM 27699 C C . ILE A 1 95 ? 8.333 11.167 -6.242 1.00 0.00 101 ILE A C 16
ATOM 27700 O O . ILE A 1 95 ? 7.236 11.254 -5.692 1.00 0.00 101 ILE A O 16
ATOM 27716 N N . GLN A 1 96 ? 8.558 10.382 -7.291 1.00 0.00 102 GLN A N 16
ATOM 27717 C CA . GLN A 1 96 ? 7.507 9.556 -7.871 1.00 0.00 102 GLN A CA 16
ATOM 27718 C C . GLN A 1 96 ? 7.417 8.223 -7.132 1.00 0.00 102 GLN A C 16
ATOM 27719 O O . GLN A 1 96 ? 8.435 7.646 -6.756 1.00 0.00 102 GLN A O 16
ATOM 27733 N N . LEU A 1 97 ? 6.197 7.742 -6.911 1.00 0.00 103 LEU A N 16
ATOM 27734 C CA . LEU A 1 97 ? 5.999 6.483 -6.200 1.00 0.00 103 LEU A CA 16
ATOM 27735 C C . LEU A 1 97 ? 5.057 5.551 -6.949 1.00 0.00 103 LEU A C 16
ATOM 27736 O O . LEU A 1 97 ? 4.038 5.978 -7.486 1.00 0.00 103 LEU A O 16
ATOM 27752 N N . ILE A 1 98 ? 5.395 4.269 -6.947 1.00 0.00 104 ILE A N 16
ATOM 27753 C CA . ILE A 1 98 ? 4.571 3.256 -7.589 1.00 0.00 104 ILE A CA 16
ATOM 27754 C C . ILE A 1 98 ? 4.302 2.125 -6.613 1.00 0.00 104 ILE A C 16
ATOM 27755 O O . ILE A 1 98 ? 5.215 1.405 -6.213 1.00 0.00 104 ILE A O 16
ATOM 27771 N N . VAL A 1 99 ? 3.047 1.986 -6.214 1.00 0.00 105 VAL A N 16
ATOM 27772 C CA . VAL A 1 99 ? 2.667 0.954 -5.261 1.00 0.00 105 VAL A CA 16
ATOM 27773 C C . VAL A 1 99 ? 1.591 0.033 -5.822 1.00 0.00 105 VAL A C 16
ATOM 27774 O O . VAL A 1 99 ? 1.098 0.234 -6.931 1.00 0.00 105 VAL A O 16
ATOM 27787 N N . ALA A 1 100 ? 1.233 -0.976 -5.037 1.00 0.00 106 ALA A N 16
ATOM 27788 C CA . ALA A 1 100 ? 0.213 -1.933 -5.434 1.00 0.00 106 ALA A CA 16
ATOM 27789 C C . ALA A 1 100 ? -0.553 -2.431 -4.216 1.00 0.00 106 ALA A C 16
ATOM 27790 O O . ALA A 1 100 ? 0.024 -3.048 -3.318 1.00 0.00 106 ALA A O 16
ATOM 27797 N N . ARG A 1 101 ? -1.850 -2.157 -4.183 1.00 0.00 107 ARG A N 16
ATOM 27798 C CA . ARG A 1 101 ? -2.688 -2.579 -3.068 1.00 0.00 107 ARG A CA 16
ATOM 27799 C C . ARG A 1 101 ? -3.571 -3.753 -3.470 1.00 0.00 107 ARG A C 16
ATOM 27800 O O . ARG A 1 101 ? -4.069 -3.814 -4.593 1.00 0.00 107 ARG A O 16
ATOM 27821 N N . ARG A 1 102 ? -3.757 -4.685 -2.543 1.00 0.00 108 ARG A N 16
ATOM 27822 C CA . ARG A 1 102 ? -4.574 -5.864 -2.796 1.00 0.00 108 ARG A CA 16
ATOM 27823 C C . ARG A 1 102 ? -6.050 -5.573 -2.546 1.00 0.00 108 ARG A C 16
ATOM 27824 O O . ARG A 1 102 ? -6.397 -4.763 -1.686 1.00 0.00 108 ARG A O 16
ATOM 27845 N N . ILE A 1 103 ? -6.914 -6.242 -3.303 1.00 0.00 109 ILE A N 16
ATOM 27846 C CA . ILE A 1 103 ? -8.353 -6.059 -3.167 1.00 0.00 109 ILE A CA 16
ATOM 27847 C C . ILE A 1 103 ? -8.970 -7.171 -2.327 1.00 0.00 109 ILE A C 16
ATOM 27848 O O . ILE A 1 103 ? -9.962 -6.960 -1.630 1.00 0.00 109 ILE A O 16
ATOM 27864 N N . SER A 1 104 ? -8.376 -8.359 -2.400 1.00 0.00 110 SER A N 16
ATOM 27865 C CA . SER A 1 104 ? -8.867 -9.507 -1.647 1.00 0.00 110 SER A CA 16
ATOM 27866 C C . SER A 1 104 ? -10.296 -9.852 -2.051 1.00 0.00 110 SER A C 16
ATOM 27867 O O . SER A 1 104 ? -11.103 -10.271 -1.222 1.00 0.00 110 SER A O 16
ATOM 27875 N N . ASP B 2 1 ? 2.764 -12.709 7.129 1.00 0.00 3 ASP B N 16
ATOM 27876 C CA . ASP B 2 1 ? 3.817 -13.482 6.479 1.00 0.00 3 ASP B CA 16
ATOM 27877 C C . ASP B 2 1 ? 5.193 -12.927 6.828 1.00 0.00 3 ASP B C 16
ATOM 27878 O O . ASP B 2 1 ? 6.093 -12.893 5.989 1.00 0.00 3 ASP B O 16
ATOM 27887 N N . GLU B 2 2 ? 5.350 -12.491 8.074 1.00 0.00 4 GLU B N 16
ATOM 27888 C CA . GLU B 2 2 ? 6.615 -11.934 8.538 1.00 0.00 4 GLU B CA 16
ATOM 27889 C C . GLU B 2 2 ? 7.498 -13.019 9.148 1.00 0.00 4 GLU B C 16
ATOM 27890 O O . GLU B 2 2 ? 7.052 -14.145 9.370 1.00 0.00 4 GLU B O 16
ATOM 27902 N N . ASP B 2 3 ? 8.750 -12.671 9.420 1.00 0.00 5 ASP B N 16
ATOM 27903 C CA . ASP B 2 3 ? 9.697 -13.611 10.009 1.00 0.00 5 ASP B CA 16
ATOM 27904 C C . ASP B 2 3 ? 9.794 -13.399 11.515 1.00 0.00 5 ASP B C 16
ATOM 27905 O O . ASP B 2 3 ? 10.867 -13.536 12.102 1.00 0.00 5 ASP B O 16
ATOM 27914 N N . GLN B 2 4 ? 8.666 -13.060 12.130 1.00 0.00 6 GLN B N 16
ATOM 27915 C CA . GLN B 2 4 ? 8.608 -12.825 13.572 1.00 0.00 6 GLN B CA 16
ATOM 27916 C C . GLN B 2 4 ? 9.188 -11.459 13.925 1.00 0.00 6 GLN B C 16
ATOM 27917 O O . GLN B 2 4 ? 8.489 -10.601 14.466 1.00 0.00 6 GLN B O 16
ATOM 27931 N N . HIS B 2 5 ? 10.465 -11.261 13.619 1.00 0.00 7 HIS B N 16
ATOM 27932 C CA . HIS B 2 5 ? 11.132 -9.996 13.906 1.00 0.00 7 HIS B CA 16
ATOM 27933 C C . HIS B 2 5 ? 11.186 -9.113 12.664 1.00 0.00 7 HIS B C 16
ATOM 27934 O O . HIS B 2 5 ? 11.923 -9.396 11.721 1.00 0.00 7 HIS B O 16
ATOM 27949 N N . SER B 2 6 ? 10.397 -8.042 12.669 1.00 0.00 8 SER B N 16
ATOM 27950 C CA . SER B 2 6 ? 10.354 -7.118 11.542 1.00 0.00 8 SER B CA 16
ATOM 27951 C C . SER B 2 6 ? 11.117 -5.834 11.861 1.00 0.00 8 SER B C 16
ATOM 27952 O O . SER B 2 6 ? 11.898 -5.786 12.811 1.00 0.00 8 SER B O 16
ATOM 27960 N N . GLN B 2 7 ? 10.885 -4.798 11.060 1.00 0.00 9 GLN B N 16
ATOM 27961 C CA . GLN B 2 7 ? 11.547 -3.517 11.252 1.00 0.00 9 GLN B CA 16
ATOM 27962 C C . GLN B 2 7 ? 10.887 -2.463 10.374 1.00 0.00 9 GLN B C 16
ATOM 27963 O O . GLN B 2 7 ? 10.762 -2.639 9.163 1.00 0.00 9 GLN B O 16
ATOM 27977 N N . ILE B 2 8 ? 10.456 -1.370 10.990 1.00 0.00 10 ILE B N 16
ATOM 27978 C CA . ILE B 2 8 ? 9.800 -0.297 10.255 1.00 0.00 10 ILE B CA 16
ATOM 27979 C C . ILE B 2 8 ? 10.764 0.844 9.971 1.00 0.00 10 ILE B C 16
ATOM 27980 O O . ILE B 2 8 ? 11.044 1.673 10.838 1.00 0.00 10 ILE B O 16
ATOM 27996 N N . THR B 2 9 ? 11.266 0.875 8.748 1.00 0.00 11 THR B N 16
ATOM 27997 C CA . THR B 2 9 ? 12.203 1.908 8.324 1.00 0.00 11 THR B CA 16
ATOM 27998 C C . THR B 2 9 ? 11.467 3.203 7.995 1.00 0.00 11 THR B C 16
ATOM 27999 O O . THR B 2 9 ? 10.659 3.251 7.068 1.00 0.00 11 THR B O 16
ATOM 28010 N N . LYS B 2 10 ? 11.751 4.251 8.759 1.00 0.00 12 LYS B N 16
ATOM 28011 C CA . LYS B 2 10 ? 11.115 5.544 8.545 1.00 0.00 12 LYS B CA 16
ATOM 28012 C C . LYS B 2 10 ? 11.767 6.284 7.382 1.00 0.00 12 LYS B C 16
ATOM 28013 O O . LYS B 2 10 ? 12.988 6.431 7.332 1.00 0.00 12 LYS B O 16
ATOM 28032 N N . VAL B 2 11 ? 10.943 6.749 6.450 1.00 0.00 13 VAL B N 16
ATOM 28033 C CA . VAL B 2 11 ? 11.437 7.474 5.286 1.00 0.00 13 VAL B CA 16
ATOM 28034 C C . VAL B 2 11 ? 10.628 8.746 5.046 1.00 0.00 13 VAL B C 16
ATOM 28035 O O . VAL B 2 11 ? 9.830 9.115 5.933 1.00 0.00 13 VAL B O 16
ATOM 28049 N N . GLY A 1 1 ? -8.886 -8.145 -9.887 1.00 0.00 7 GLY A N 17
ATOM 28050 C CA . GLY A 1 1 ? -10.100 -7.801 -9.172 1.00 0.00 7 GLY A CA 17
ATOM 28051 C C . GLY A 1 1 ? -9.985 -6.479 -8.436 1.00 0.00 7 GLY A C 17
ATOM 28052 O O . GLY A 1 1 ? -10.538 -5.469 -8.872 1.00 0.00 7 GLY A O 17
ATOM 28056 N N . THR A 1 2 ? -9.268 -6.488 -7.318 1.00 0.00 8 THR A N 17
ATOM 28057 C CA . THR A 1 2 ? -9.084 -5.280 -6.520 1.00 0.00 8 THR A CA 17
ATOM 28058 C C . THR A 1 2 ? -7.614 -4.865 -6.470 1.00 0.00 8 THR A C 17
ATOM 28059 O O . THR A 1 2 ? -7.299 -3.712 -6.179 1.00 0.00 8 THR A O 17
ATOM 28070 N N . ARG A 1 3 ? -6.717 -5.807 -6.753 1.00 0.00 9 ARG A N 17
ATOM 28071 C CA . ARG A 1 3 ? -5.287 -5.526 -6.737 1.00 0.00 9 ARG A CA 17
ATOM 28072 C C . ARG A 1 3 ? -4.877 -4.751 -7.986 1.00 0.00 9 ARG A C 17
ATOM 28073 O O . ARG A 1 3 ? -5.262 -5.105 -9.100 1.00 0.00 9 ARG A O 17
ATOM 28094 N N . GLU A 1 4 ? -4.099 -3.690 -7.793 1.00 0.00 10 GLU A N 17
ATOM 28095 C CA . GLU A 1 4 ? -3.647 -2.867 -8.909 1.00 0.00 10 GLU A CA 17
ATOM 28096 C C . GLU A 1 4 ? -2.454 -2.002 -8.514 1.00 0.00 10 GLU A C 17
ATOM 28097 O O . GLU A 1 4 ? -2.200 -1.773 -7.331 1.00 0.00 10 GLU A O 17
ATOM 28109 N N . PHE A 1 5 ? -1.732 -1.518 -9.521 1.00 0.00 11 PHE A N 17
ATOM 28110 C CA . PHE A 1 5 ? -0.568 -0.667 -9.297 1.00 0.00 11 PHE A CA 17
ATOM 28111 C C . PHE A 1 5 ? -0.921 0.794 -9.551 1.00 0.00 11 PHE A C 17
ATOM 28112 O O . PHE A 1 5 ? -1.729 1.101 -10.429 1.00 0.00 11 PHE A O 17
ATOM 28129 N N . LEU A 1 6 ? -0.324 1.694 -8.777 1.00 0.00 12 LEU A N 17
ATOM 28130 C CA . LEU A 1 6 ? -0.594 3.122 -8.928 1.00 0.00 12 LEU A CA 17
ATOM 28131 C C . LEU A 1 6 ? 0.635 3.959 -8.596 1.00 0.00 12 LEU A C 17
ATOM 28132 O O . LEU A 1 6 ? 1.335 3.701 -7.617 1.00 0.00 12 LEU A O 17
ATOM 28148 N N . THR A 1 7 ? 0.882 4.972 -9.417 1.00 0.00 13 THR A N 17
ATOM 28149 C CA . THR A 1 7 ? 2.015 5.870 -9.221 1.00 0.00 13 THR A CA 17
ATOM 28150 C C . THR A 1 7 ? 1.617 7.032 -8.318 1.00 0.00 13 THR A C 17
ATOM 28151 O O . THR A 1 7 ? 0.473 7.486 -8.353 1.00 0.00 13 THR A O 17
ATOM 28162 N N . PHE A 1 8 ? 2.556 7.507 -7.502 1.00 0.00 14 PHE A N 17
ATOM 28163 C CA . PHE A 1 8 ? 2.268 8.607 -6.588 1.00 0.00 14 PHE A CA 17
ATOM 28164 C C . PHE A 1 8 ? 3.431 9.591 -6.494 1.00 0.00 14 PHE A C 17
ATOM 28165 O O . PHE A 1 8 ? 4.513 9.250 -6.020 1.00 0.00 14 PHE A O 17
ATOM 28182 N N . GLU A 1 9 ? 3.181 10.824 -6.921 1.00 0.00 15 GLU A N 17
ATOM 28183 C CA . GLU A 1 9 ? 4.186 11.880 -6.864 1.00 0.00 15 GLU A CA 17
ATOM 28184 C C . GLU A 1 9 ? 4.124 12.556 -5.500 1.00 0.00 15 GLU A C 17
ATOM 28185 O O . GLU A 1 9 ? 3.157 13.248 -5.185 1.00 0.00 15 GLU A O 17
ATOM 28197 N N . VAL A 1 10 ? 5.141 12.320 -4.680 1.00 0.00 16 VAL A N 17
ATOM 28198 C CA . VAL A 1 10 ? 5.177 12.871 -3.329 1.00 0.00 16 VAL A CA 17
ATOM 28199 C C . VAL A 1 10 ? 6.176 14.018 -3.181 1.00 0.00 16 VAL A C 17
ATOM 28200 O O . VAL A 1 10 ? 7.381 13.787 -3.070 1.00 0.00 16 VAL A O 17
ATOM 28213 N N . PRO A 1 11 ? 5.689 15.273 -3.142 1.00 0.00 17 PRO A N 17
ATOM 28214 C CA . PRO A 1 11 ? 6.545 16.445 -2.968 1.00 0.00 17 PRO A CA 17
ATOM 28215 C C . PRO A 1 11 ? 7.005 16.565 -1.519 1.00 0.00 17 PRO A C 17
ATOM 28216 O O . PRO A 1 11 ? 6.187 16.520 -0.602 1.00 0.00 17 PRO A O 17
ATOM 28227 N N . LEU A 1 12 ? 8.313 16.697 -1.309 1.00 0.00 18 LEU A N 17
ATOM 28228 C CA . LEU A 1 12 ? 8.853 16.791 0.044 1.00 0.00 18 LEU A CA 17
ATOM 28229 C C . LEU A 1 12 ? 9.682 18.050 0.244 1.00 0.00 18 LEU A C 17
ATOM 28230 O O . LEU A 1 12 ? 10.594 18.074 1.070 1.00 0.00 18 LEU A O 17
ATOM 28246 N N . ASN A 1 13 ? 9.355 19.092 -0.502 1.00 0.00 19 ASN A N 17
ATOM 28247 C CA . ASN A 1 13 ? 10.060 20.374 -0.399 1.00 0.00 19 ASN A CA 17
ATOM 28248 C C . ASN A 1 13 ? 10.385 20.708 1.058 1.00 0.00 19 ASN A C 17
ATOM 28249 O O . ASN A 1 13 ? 11.393 21.351 1.353 1.00 0.00 19 ASN A O 17
ATOM 28260 N N . ASP A 1 14 ? 9.522 20.256 1.961 1.00 0.00 20 ASP A N 17
ATOM 28261 C CA . ASP A 1 14 ? 9.704 20.488 3.388 1.00 0.00 20 ASP A CA 17
ATOM 28262 C C . ASP A 1 14 ? 9.966 19.172 4.106 1.00 0.00 20 ASP A C 17
ATOM 28263 O O . ASP A 1 14 ? 10.699 19.122 5.091 1.00 0.00 20 ASP A O 17
ATOM 28272 N N . SER A 1 15 ? 9.359 18.105 3.594 1.00 0.00 21 SER A N 17
ATOM 28273 C CA . SER A 1 15 ? 9.520 16.782 4.174 1.00 0.00 21 SER A CA 17
ATOM 28274 C C . SER A 1 15 ? 10.927 16.241 3.926 1.00 0.00 21 SER A C 17
ATOM 28275 O O . SER A 1 15 ? 11.305 15.209 4.478 1.00 0.00 21 SER A O 17
ATOM 28283 N N . GLY A 1 16 ? 11.703 16.944 3.098 1.00 0.00 22 GLY A N 17
ATOM 28284 C CA . GLY A 1 16 ? 13.060 16.510 2.804 1.00 0.00 22 GLY A CA 17
ATOM 28285 C C . GLY A 1 16 ? 13.830 16.116 4.052 1.00 0.00 22 GLY A C 17
ATOM 28286 O O . GLY A 1 16 ? 14.738 15.285 3.992 1.00 0.00 22 GLY A O 17
ATOM 28290 N N . SER A 1 17 ? 13.464 16.710 5.183 1.00 0.00 23 SER A N 17
ATOM 28291 C CA . SER A 1 17 ? 14.121 16.411 6.450 1.00 0.00 23 SER A CA 17
ATOM 28292 C C . SER A 1 17 ? 13.501 15.179 7.101 1.00 0.00 23 SER A C 17
ATOM 28293 O O . SER A 1 17 ? 14.186 14.407 7.773 1.00 0.00 23 SER A O 17
ATOM 28301 N N . ALA A 1 18 ? 12.198 15.001 6.896 1.00 0.00 24 ALA A N 17
ATOM 28302 C CA . ALA A 1 18 ? 11.482 13.863 7.459 1.00 0.00 24 ALA A CA 17
ATOM 28303 C C . ALA A 1 18 ? 11.499 12.666 6.510 1.00 0.00 24 ALA A C 17
ATOM 28304 O O . ALA A 1 18 ? 10.773 11.693 6.717 1.00 0.00 24 ALA A O 17
ATOM 28311 N N . GLY A 1 19 ? 12.321 12.741 5.465 1.00 0.00 25 GLY A N 17
ATOM 28312 C CA . GLY A 1 19 ? 12.397 11.655 4.504 1.00 0.00 25 GLY A CA 17
ATOM 28313 C C . GLY A 1 19 ? 11.299 11.743 3.464 1.00 0.00 25 GLY A C 17
ATOM 28314 O O . GLY A 1 19 ? 11.569 11.777 2.262 1.00 0.00 25 GLY A O 17
ATOM 28318 N N . LEU A 1 20 ? 10.058 11.788 3.932 1.00 0.00 26 LEU A N 17
ATOM 28319 C CA . LEU A 1 20 ? 8.904 11.883 3.047 1.00 0.00 26 LEU A CA 17
ATOM 28320 C C . LEU A 1 20 ? 7.609 11.955 3.846 1.00 0.00 26 LEU A C 17
ATOM 28321 O O . LEU A 1 20 ? 6.645 12.587 3.421 1.00 0.00 26 LEU A O 17
ATOM 28337 N N . GLY A 1 21 ? 7.593 11.312 5.011 1.00 0.00 27 GLY A N 17
ATOM 28338 C CA . GLY A 1 21 ? 6.408 11.335 5.846 1.00 0.00 27 GLY A CA 17
ATOM 28339 C C . GLY A 1 21 ? 5.734 9.983 5.967 1.00 0.00 27 GLY A C 17
ATOM 28340 O O . GLY A 1 21 ? 4.513 9.907 6.092 1.00 0.00 27 GLY A O 17
ATOM 28344 N N . VAL A 1 22 ? 6.521 8.911 5.933 1.00 0.00 28 VAL A N 17
ATOM 28345 C CA . VAL A 1 22 ? 5.965 7.567 6.043 1.00 0.00 28 VAL A CA 17
ATOM 28346 C C . VAL A 1 22 ? 6.995 6.565 6.553 1.00 0.00 28 VAL A C 17
ATOM 28347 O O . VAL A 1 22 ? 8.191 6.699 6.300 1.00 0.00 28 VAL A O 17
ATOM 28360 N N . SER A 1 23 ? 6.506 5.542 7.243 1.00 0.00 29 SER A N 17
ATOM 28361 C CA . SER A 1 23 ? 7.362 4.485 7.763 1.00 0.00 29 SER A CA 17
ATOM 28362 C C . SER A 1 23 ? 7.143 3.221 6.944 1.00 0.00 29 SER A C 17
ATOM 28363 O O . SER A 1 23 ? 6.013 2.753 6.816 1.00 0.00 29 SER A O 17
ATOM 28371 N N . VAL A 1 24 ? 8.212 2.689 6.364 1.00 0.00 30 VAL A N 17
ATOM 28372 C CA . VAL A 1 24 ? 8.105 1.497 5.528 1.00 0.00 30 VAL A CA 17
ATOM 28373 C C . VAL A 1 24 ? 8.680 0.257 6.206 1.00 0.00 30 VAL A C 17
ATOM 28374 O O . VAL A 1 24 ? 9.569 0.348 7.052 1.00 0.00 30 VAL A O 17
ATOM 28387 N N . LYS A 1 25 ? 8.164 -0.902 5.806 1.00 0.00 31 LYS A N 17
ATOM 28388 C CA . LYS A 1 25 ? 8.612 -2.182 6.342 1.00 0.00 31 LYS A CA 17
ATOM 28389 C C . LYS A 1 25 ? 8.330 -3.300 5.342 1.00 0.00 31 LYS A C 17
ATOM 28390 O O . LYS A 1 25 ? 7.221 -3.413 4.826 1.00 0.00 31 LYS A O 17
ATOM 28409 N N . GLY A 1 26 ? 9.339 -4.114 5.058 1.00 0.00 32 GLY A N 17
ATOM 28410 C CA . GLY A 1 26 ? 9.158 -5.197 4.108 1.00 0.00 32 GLY A CA 17
ATOM 28411 C C . GLY A 1 26 ? 9.026 -6.554 4.771 1.00 0.00 32 GLY A C 17
ATOM 28412 O O . GLY A 1 26 ? 9.416 -6.731 5.924 1.00 0.00 32 GLY A O 17
ATOM 28416 N N . ASN A 1 27 ? 8.468 -7.513 4.036 1.00 0.00 33 ASN A N 17
ATOM 28417 C CA . ASN A 1 27 ? 8.280 -8.865 4.557 1.00 0.00 33 ASN A CA 17
ATOM 28418 C C . ASN A 1 27 ? 9.103 -9.876 3.770 1.00 0.00 33 ASN A C 17
ATOM 28419 O O . ASN A 1 27 ? 9.741 -9.536 2.773 1.00 0.00 33 ASN A O 17
ATOM 28430 N N . ARG A 1 28 ? 9.079 -11.125 4.224 1.00 0.00 34 ARG A N 17
ATOM 28431 C CA . ARG A 1 28 ? 9.817 -12.195 3.567 1.00 0.00 34 ARG A CA 17
ATOM 28432 C C . ARG A 1 28 ? 8.875 -13.311 3.129 1.00 0.00 34 ARG A C 17
ATOM 28433 O O . ARG A 1 28 ? 7.813 -13.507 3.721 1.00 0.00 34 ARG A O 17
ATOM 28454 N N . SER A 1 29 ? 9.269 -14.034 2.088 1.00 0.00 35 SER A N 17
ATOM 28455 C CA . SER A 1 29 ? 8.462 -15.133 1.561 1.00 0.00 35 SER A CA 17
ATOM 28456 C C . SER A 1 29 ? 7.977 -16.056 2.677 1.00 0.00 35 SER A C 17
ATOM 28457 O O . SER A 1 29 ? 8.569 -16.111 3.755 1.00 0.00 35 SER A O 17
ATOM 28465 N N . LYS A 1 30 ? 6.891 -16.773 2.409 1.00 0.00 36 LYS A N 17
ATOM 28466 C CA . LYS A 1 30 ? 6.319 -17.693 3.386 1.00 0.00 36 LYS A CA 17
ATOM 28467 C C . LYS A 1 30 ? 7.241 -18.882 3.637 1.00 0.00 36 LYS A C 17
ATOM 28468 O O . LYS A 1 30 ? 7.558 -19.206 4.781 1.00 0.00 36 LYS A O 17
ATOM 28487 N N . GLU A 1 31 ? 7.653 -19.535 2.557 1.00 0.00 37 GLU A N 17
ATOM 28488 C CA . GLU A 1 31 ? 8.529 -20.703 2.653 1.00 0.00 37 GLU A CA 17
ATOM 28489 C C . GLU A 1 31 ? 9.938 -20.317 3.095 1.00 0.00 37 GLU A C 17
ATOM 28490 O O . GLU A 1 31 ? 10.477 -20.893 4.040 1.00 0.00 37 GLU A O 17
ATOM 28502 N N . ASN A 1 32 ? 10.534 -19.347 2.409 1.00 0.00 38 ASN A N 17
ATOM 28503 C CA . ASN A 1 32 ? 11.883 -18.901 2.737 1.00 0.00 38 ASN A CA 17
ATOM 28504 C C . ASN A 1 32 ? 11.889 -17.436 3.157 1.00 0.00 38 ASN A C 17
ATOM 28505 O O . ASN A 1 32 ? 10.840 -16.801 3.237 1.00 0.00 38 ASN A O 17
ATOM 28516 N N . HIS A 1 33 ? 13.078 -16.904 3.423 1.00 0.00 39 HIS A N 17
ATOM 28517 C CA . HIS A 1 33 ? 13.218 -15.512 3.836 1.00 0.00 39 HIS A CA 17
ATOM 28518 C C . HIS A 1 33 ? 13.458 -14.605 2.633 1.00 0.00 39 HIS A C 17
ATOM 28519 O O . HIS A 1 33 ? 14.266 -13.677 2.693 1.00 0.00 39 HIS A O 17
ATOM 28534 N N . ALA A 1 34 ? 12.751 -14.875 1.540 1.00 0.00 40 ALA A N 17
ATOM 28535 C CA . ALA A 1 34 ? 12.887 -14.080 0.327 1.00 0.00 40 ALA A CA 17
ATOM 28536 C C . ALA A 1 34 ? 12.046 -12.812 0.413 1.00 0.00 40 ALA A C 17
ATOM 28537 O O . ALA A 1 34 ? 10.817 -12.866 0.384 1.00 0.00 40 ALA A O 17
ATOM 28544 N N . ASP A 1 35 ? 12.718 -11.670 0.524 1.00 0.00 41 ASP A N 17
ATOM 28545 C CA . ASP A 1 35 ? 12.034 -10.384 0.621 1.00 0.00 41 ASP A CA 17
ATOM 28546 C C . ASP A 1 35 ? 10.959 -10.241 -0.454 1.00 0.00 41 ASP A C 17
ATOM 28547 O O . ASP A 1 35 ? 11.235 -10.373 -1.646 1.00 0.00 41 ASP A O 17
ATOM 28556 N N . LEU A 1 36 ? 9.731 -9.969 -0.020 1.00 0.00 42 LEU A N 17
ATOM 28557 C CA . LEU A 1 36 ? 8.612 -9.805 -0.941 1.00 0.00 42 LEU A CA 17
ATOM 28558 C C . LEU A 1 36 ? 8.493 -8.354 -1.392 1.00 0.00 42 LEU A C 17
ATOM 28559 O O . LEU A 1 36 ? 8.146 -8.073 -2.539 1.00 0.00 42 LEU A O 17
ATOM 28575 N N . GLY A 1 37 ? 8.781 -7.437 -0.475 1.00 0.00 43 GLY A N 17
ATOM 28576 C CA . GLY A 1 37 ? 8.700 -6.023 -0.785 1.00 0.00 43 GLY A CA 17
ATOM 28577 C C . GLY A 1 37 ? 8.451 -5.186 0.454 1.00 0.00 43 GLY A C 17
ATOM 28578 O O . GLY A 1 37 ? 8.365 -5.719 1.559 1.00 0.00 43 GLY A O 17
ATOM 28582 N N . ILE A 1 38 ? 8.334 -3.874 0.270 1.00 0.00 44 ILE A N 17
ATOM 28583 C CA . ILE A 1 38 ? 8.096 -2.961 1.385 1.00 0.00 44 ILE A CA 17
ATOM 28584 C C . ILE A 1 38 ? 6.661 -2.445 1.381 1.00 0.00 44 ILE A C 17
ATOM 28585 O O . ILE A 1 38 ? 6.117 -2.099 0.331 1.00 0.00 44 ILE A O 17
ATOM 28601 N N . PHE A 1 39 ? 6.055 -2.388 2.563 1.00 0.00 45 PHE A N 17
ATOM 28602 C CA . PHE A 1 39 ? 4.685 -1.906 2.702 1.00 0.00 45 PHE A CA 17
ATOM 28603 C C . PHE A 1 39 ? 4.625 -0.746 3.688 1.00 0.00 45 PHE A C 17
ATOM 28604 O O . PHE A 1 39 ? 5.299 -0.759 4.719 1.00 0.00 45 PHE A O 17
ATOM 28621 N N . VAL A 1 40 ? 3.814 0.255 3.367 1.00 0.00 46 VAL A N 17
ATOM 28622 C CA . VAL A 1 40 ? 3.662 1.424 4.225 1.00 0.00 46 VAL A CA 17
ATOM 28623 C C . VAL A 1 40 ? 3.242 1.019 5.634 1.00 0.00 46 VAL A C 17
ATOM 28624 O O . VAL A 1 40 ? 2.105 0.614 5.860 1.00 0.00 46 VAL A O 17
ATOM 28637 N N . LYS A 1 41 ? 4.173 1.130 6.575 1.00 0.00 47 LYS A N 17
ATOM 28638 C CA . LYS A 1 41 ? 3.909 0.780 7.968 1.00 0.00 47 LYS A CA 17
ATOM 28639 C C . LYS A 1 41 ? 2.993 1.809 8.615 1.00 0.00 47 LYS A C 17
ATOM 28640 O O . LYS A 1 41 ? 2.021 1.461 9.286 1.00 0.00 47 LYS A O 17
ATOM 28659 N N . SER A 1 42 ? 3.314 3.079 8.407 1.00 0.00 48 SER A N 17
ATOM 28660 C CA . SER A 1 42 ? 2.526 4.169 8.969 1.00 0.00 48 SER A CA 17
ATOM 28661 C C . SER A 1 42 ? 2.897 5.499 8.319 1.00 0.00 48 SER A C 17
ATOM 28662 O O . SER A 1 42 ? 4.060 5.898 8.324 1.00 0.00 48 SER A O 17
ATOM 28670 N N . ILE A 1 43 ? 1.900 6.174 7.760 1.00 0.00 49 ILE A N 17
ATOM 28671 C CA . ILE A 1 43 ? 2.122 7.455 7.102 1.00 0.00 49 ILE A CA 17
ATOM 28672 C C . ILE A 1 43 ? 2.037 8.608 8.094 1.00 0.00 49 ILE A C 17
ATOM 28673 O O . ILE A 1 43 ? 1.019 8.798 8.759 1.00 0.00 49 ILE A O 17
ATOM 28689 N N . ILE A 1 44 ? 3.111 9.382 8.174 1.00 0.00 50 ILE A N 17
ATOM 28690 C CA . ILE A 1 44 ? 3.158 10.529 9.070 1.00 0.00 50 ILE A CA 17
ATOM 28691 C C . ILE A 1 44 ? 2.137 11.576 8.642 1.00 0.00 50 ILE A C 17
ATOM 28692 O O . ILE A 1 44 ? 2.281 12.201 7.592 1.00 0.00 50 ILE A O 17
ATOM 28708 N N . ASN A 1 45 ? 1.108 11.764 9.460 1.00 0.00 51 ASN A N 17
ATOM 28709 C CA . ASN A 1 45 ? 0.064 12.739 9.160 1.00 0.00 51 ASN A CA 17
ATOM 28710 C C . ASN A 1 45 ? 0.619 14.154 9.245 1.00 0.00 51 ASN A C 17
ATOM 28711 O O . ASN A 1 45 ? 0.326 14.899 10.180 1.00 0.00 51 ASN A O 17
ATOM 28722 N N . GLY A 1 46 ? 1.428 14.515 8.256 1.00 0.00 52 GLY A N 17
ATOM 28723 C CA . GLY A 1 46 ? 2.027 15.831 8.222 1.00 0.00 52 GLY A CA 17
ATOM 28724 C C . GLY A 1 46 ? 3.171 15.905 7.232 1.00 0.00 52 GLY A C 17
ATOM 28725 O O . GLY A 1 46 ? 3.451 16.967 6.674 1.00 0.00 52 GLY A O 17
ATOM 28729 N N . GLY A 1 47 ? 3.836 14.773 7.013 1.00 0.00 53 GLY A N 17
ATOM 28730 C CA . GLY A 1 47 ? 4.944 14.737 6.084 1.00 0.00 53 GLY A CA 17
ATOM 28731 C C . GLY A 1 47 ? 4.511 14.967 4.649 1.00 0.00 53 GLY A C 17
ATOM 28732 O O . GLY A 1 47 ? 3.366 15.333 4.385 1.00 0.00 53 GLY A O 17
ATOM 28736 N N . ALA A 1 48 ? 5.437 14.756 3.725 1.00 0.00 54 ALA A N 17
ATOM 28737 C CA . ALA A 1 48 ? 5.171 14.949 2.304 1.00 0.00 54 ALA A CA 17
ATOM 28738 C C . ALA A 1 48 ? 4.211 13.902 1.751 1.00 0.00 54 ALA A C 17
ATOM 28739 O O . ALA A 1 48 ? 3.373 14.207 0.903 1.00 0.00 54 ALA A O 17
ATOM 28746 N N . ALA A 1 49 ? 4.343 12.669 2.221 1.00 0.00 55 ALA A N 17
ATOM 28747 C CA . ALA A 1 49 ? 3.487 11.587 1.753 1.00 0.00 55 ALA A CA 17
ATOM 28748 C C . ALA A 1 49 ? 2.048 11.786 2.204 1.00 0.00 55 ALA A C 17
ATOM 28749 O O . ALA A 1 49 ? 1.113 11.614 1.422 1.00 0.00 55 ALA A O 17
ATOM 28756 N N . SER A 1 50 ? 1.875 12.159 3.464 1.00 0.00 56 SER A N 17
ATOM 28757 C CA . SER A 1 50 ? 0.544 12.392 4.005 1.00 0.00 56 SER A CA 17
ATOM 28758 C C . SER A 1 50 ? -0.091 13.586 3.311 1.00 0.00 56 SER A C 17
ATOM 28759 O O . SER A 1 50 ? -1.300 13.620 3.077 1.00 0.00 56 SER A O 17
ATOM 28767 N N . LYS A 1 51 ? 0.744 14.562 2.973 1.00 0.00 57 LYS A N 17
ATOM 28768 C CA . LYS A 1 51 ? 0.291 15.764 2.292 1.00 0.00 57 LYS A CA 17
ATOM 28769 C C . LYS A 1 51 ? -0.140 15.447 0.867 1.00 0.00 57 LYS A C 17
ATOM 28770 O O . LYS A 1 51 ? -1.038 16.086 0.319 1.00 0.00 57 LYS A O 17
ATOM 28789 N N . ASP A 1 52 ? 0.509 14.448 0.275 1.00 0.00 58 ASP A N 17
ATOM 28790 C CA . ASP A 1 52 ? 0.200 14.031 -1.087 1.00 0.00 58 ASP A CA 17
ATOM 28791 C C . ASP A 1 52 ? -1.280 13.684 -1.221 1.00 0.00 58 ASP A C 17
ATOM 28792 O O . ASP A 1 52 ? -1.877 13.862 -2.282 1.00 0.00 58 ASP A O 17
ATOM 28801 N N . GLY A 1 53 ? -1.864 13.197 -0.133 1.00 0.00 59 GLY A N 17
ATOM 28802 C CA . GLY A 1 53 ? -3.270 12.839 -0.139 1.00 0.00 59 GLY A CA 17
ATOM 28803 C C . GLY A 1 53 ? -3.576 11.624 -0.996 1.00 0.00 59 GLY A C 17
ATOM 28804 O O . GLY A 1 53 ? -4.734 11.375 -1.330 1.00 0.00 59 GLY A O 17
ATOM 28808 N N . ARG A 1 54 ? -2.547 10.858 -1.347 1.00 0.00 60 ARG A N 17
ATOM 28809 C CA . ARG A 1 54 ? -2.734 9.660 -2.162 1.00 0.00 60 ARG A CA 17
ATOM 28810 C C . ARG A 1 54 ? -1.934 8.487 -1.607 1.00 0.00 60 ARG A C 17
ATOM 28811 O O . ARG A 1 54 ? -1.802 7.451 -2.258 1.00 0.00 60 ARG A O 17
ATOM 28832 N N . LEU A 1 55 ? -1.402 8.654 -0.399 1.00 0.00 61 LEU A N 17
ATOM 28833 C CA . LEU A 1 55 ? -0.618 7.608 0.243 1.00 0.00 61 LEU A CA 17
ATOM 28834 C C . LEU A 1 55 ? -1.433 6.919 1.333 1.00 0.00 61 LEU A C 17
ATOM 28835 O O . LEU A 1 55 ? -2.085 7.575 2.143 1.00 0.00 61 LEU A O 17
ATOM 28851 N N . ARG A 1 56 ? -1.391 5.592 1.345 1.00 0.00 62 ARG A N 17
ATOM 28852 C CA . ARG A 1 56 ? -2.126 4.815 2.338 1.00 0.00 62 ARG A CA 17
ATOM 28853 C C . ARG A 1 56 ? -1.241 3.731 2.940 1.00 0.00 62 ARG A C 17
ATOM 28854 O O . ARG A 1 56 ? -0.386 3.161 2.260 1.00 0.00 62 ARG A O 17
ATOM 28875 N N . VAL A 1 57 ? -1.452 3.449 4.220 1.00 0.00 63 VAL A N 17
ATOM 28876 C CA . VAL A 1 57 ? -0.676 2.431 4.914 1.00 0.00 63 VAL A CA 17
ATOM 28877 C C . VAL A 1 57 ? -0.966 1.044 4.344 1.00 0.00 63 VAL A C 17
ATOM 28878 O O . VAL A 1 57 ? -2.072 0.778 3.875 1.00 0.00 63 VAL A O 17
ATOM 28891 N N . ASN A 1 58 ? 0.041 0.168 4.385 1.00 0.00 64 ASN A N 17
ATOM 28892 C CA . ASN A 1 58 ? -0.083 -1.201 3.873 1.00 0.00 64 ASN A CA 17
ATOM 28893 C C . ASN A 1 58 ? 0.177 -1.260 2.367 1.00 0.00 64 ASN A C 17
ATOM 28894 O O . ASN A 1 58 ? 0.193 -2.342 1.779 1.00 0.00 64 ASN A O 17
ATOM 28905 N N . ASP A 1 59 ? 0.385 -0.101 1.746 1.00 0.00 65 ASP A N 17
ATOM 28906 C CA . ASP A 1 59 ? 0.650 -0.042 0.313 1.00 0.00 65 ASP A CA 17
ATOM 28907 C C . ASP A 1 59 ? 2.041 -0.585 -0.001 1.00 0.00 65 ASP A C 17
ATOM 28908 O O . ASP A 1 59 ? 3.030 -0.165 0.600 1.00 0.00 65 ASP A O 17
ATOM 28917 N N . GLN A 1 60 ? 2.110 -1.521 -0.940 1.00 0.00 66 GLN A N 17
ATOM 28918 C CA . GLN A 1 60 ? 3.381 -2.124 -1.327 1.00 0.00 66 GLN A CA 17
ATOM 28919 C C . GLN A 1 60 ? 4.085 -1.280 -2.388 1.00 0.00 66 GLN A C 17
ATOM 28920 O O . GLN A 1 60 ? 3.486 -0.915 -3.400 1.00 0.00 66 GLN A O 17
ATOM 28934 N N . LEU A 1 61 ? 5.360 -0.984 -2.154 1.00 0.00 67 LEU A N 17
ATOM 28935 C CA . LEU A 1 61 ? 6.143 -0.192 -3.096 1.00 0.00 67 LEU A CA 17
ATOM 28936 C C . LEU A 1 61 ? 6.651 -1.065 -4.237 1.00 0.00 67 LEU A C 17
ATOM 28937 O O . LEU A 1 61 ? 7.127 -2.178 -4.016 1.00 0.00 67 LEU A O 17
ATOM 28953 N N . ILE A 1 62 ? 6.542 -0.553 -5.456 1.00 0.00 68 ILE A N 17
ATOM 28954 C CA . ILE A 1 62 ? 6.987 -1.284 -6.634 1.00 0.00 68 ILE A CA 17
ATOM 28955 C C . ILE A 1 62 ? 8.090 -0.531 -7.369 1.00 0.00 68 ILE A C 17
ATOM 28956 O O . ILE A 1 62 ? 8.941 -1.138 -8.018 1.00 0.00 68 ILE A O 17
ATOM 28972 N N . ALA A 1 63 ? 8.070 0.796 -7.266 1.00 0.00 69 ALA A N 17
ATOM 28973 C CA . ALA A 1 63 ? 9.071 1.624 -7.926 1.00 0.00 69 ALA A CA 17
ATOM 28974 C C . ALA A 1 63 ? 9.151 3.009 -7.294 1.00 0.00 69 ALA A C 17
ATOM 28975 O O . ALA A 1 63 ? 8.156 3.538 -6.799 1.00 0.00 69 ALA A O 17
ATOM 28982 N N . VAL A 1 64 ? 10.345 3.591 -7.320 1.00 0.00 70 VAL A N 17
ATOM 28983 C CA . VAL A 1 64 ? 10.567 4.918 -6.757 1.00 0.00 70 VAL A CA 17
ATOM 28984 C C . VAL A 1 64 ? 11.459 5.746 -7.677 1.00 0.00 70 VAL A C 17
ATOM 28985 O O . VAL A 1 64 ? 12.520 5.290 -8.102 1.00 0.00 70 VAL A O 17
ATOM 28998 N N . ASN A 1 65 ? 11.020 6.963 -7.986 1.00 0.00 71 ASN A N 17
ATOM 28999 C CA . ASN A 1 65 ? 11.780 7.846 -8.865 1.00 0.00 71 ASN A CA 17
ATOM 29000 C C . ASN A 1 65 ? 11.970 7.209 -10.239 1.00 0.00 71 ASN A C 17
ATOM 29001 O O . ASN A 1 65 ? 12.933 7.509 -10.944 1.00 0.00 71 ASN A O 17
ATOM 29012 N N . GLY A 1 66 ? 11.052 6.322 -10.609 1.00 0.00 72 GLY A N 17
ATOM 29013 C CA . GLY A 1 66 ? 11.146 5.650 -11.891 1.00 0.00 72 GLY A CA 17
ATOM 29014 C C . GLY A 1 66 ? 12.060 4.439 -11.838 1.00 0.00 72 GLY A C 17
ATOM 29015 O O . GLY A 1 66 ? 12.554 3.980 -12.869 1.00 0.00 72 GLY A O 17
ATOM 29019 N N . GLU A 1 67 ? 12.283 3.921 -10.634 1.00 0.00 73 GLU A N 17
ATOM 29020 C CA . GLU A 1 67 ? 13.141 2.757 -10.446 1.00 0.00 73 GLU A CA 17
ATOM 29021 C C . GLU A 1 67 ? 12.425 1.685 -9.634 1.00 0.00 73 GLU A C 17
ATOM 29022 O O . GLU A 1 67 ? 12.164 1.864 -8.444 1.00 0.00 73 GLU A O 17
ATOM 29034 N N . SER A 1 68 ? 12.105 0.571 -10.283 1.00 0.00 74 SER A N 17
ATOM 29035 C CA . SER A 1 68 ? 11.414 -0.529 -9.620 1.00 0.00 74 SER A CA 17
ATOM 29036 C C . SER A 1 68 ? 12.203 -1.027 -8.412 1.00 0.00 74 SER A C 17
ATOM 29037 O O . SER A 1 68 ? 13.433 -0.957 -8.389 1.00 0.00 74 SER A O 17
ATOM 29045 N N . LEU A 1 69 ? 11.488 -1.530 -7.411 1.00 0.00 75 LEU A N 17
ATOM 29046 C CA . LEU A 1 69 ? 12.118 -2.040 -6.198 1.00 0.00 75 LEU A CA 17
ATOM 29047 C C . LEU A 1 69 ? 11.914 -3.548 -6.057 1.00 0.00 75 LEU A C 17
ATOM 29048 O O . LEU A 1 69 ? 12.650 -4.216 -5.332 1.00 0.00 75 LEU A O 17
ATOM 29064 N N . LEU A 1 70 ? 10.911 -4.081 -6.750 1.00 0.00 76 LEU A N 17
ATOM 29065 C CA . LEU A 1 70 ? 10.614 -5.509 -6.691 1.00 0.00 76 LEU A CA 17
ATOM 29066 C C . LEU A 1 70 ? 11.843 -6.346 -7.043 1.00 0.00 76 LEU A C 17
ATOM 29067 O O . LEU A 1 70 ? 11.951 -7.504 -6.639 1.00 0.00 76 LEU A O 17
ATOM 29083 N N . GLY A 1 71 ? 12.766 -5.756 -7.797 1.00 0.00 77 GLY A N 17
ATOM 29084 C CA . GLY A 1 71 ? 13.969 -6.468 -8.188 1.00 0.00 77 GLY A CA 17
ATOM 29085 C C . GLY A 1 71 ? 15.006 -6.536 -7.080 1.00 0.00 77 GLY A C 17
ATOM 29086 O O . GLY A 1 71 ? 16.063 -7.140 -7.251 1.00 0.00 77 GLY A O 17
ATOM 29090 N N . LYS A 1 72 ? 14.707 -5.913 -5.941 1.00 0.00 78 LYS A N 17
ATOM 29091 C CA . LYS A 1 72 ? 15.627 -5.913 -4.809 1.00 0.00 78 LYS A CA 17
ATOM 29092 C C . LYS A 1 72 ? 14.897 -6.181 -3.505 1.00 0.00 78 LYS A C 17
ATOM 29093 O O . LYS A 1 72 ? 13.678 -6.039 -3.414 1.00 0.00 78 LYS A O 17
ATOM 29112 N N . ALA A 1 73 ? 15.662 -6.583 -2.502 1.00 0.00 79 ALA A N 17
ATOM 29113 C CA . ALA A 1 73 ? 15.120 -6.893 -1.191 1.00 0.00 79 ALA A CA 17
ATOM 29114 C C . ALA A 1 73 ? 14.434 -5.681 -0.568 1.00 0.00 79 ALA A C 17
ATOM 29115 O O . ALA A 1 73 ? 14.430 -4.593 -1.141 1.00 0.00 79 ALA A O 17
ATOM 29122 N N . ASN A 1 74 ? 13.848 -5.881 0.611 1.00 0.00 80 ASN A N 17
ATOM 29123 C CA . ASN A 1 74 ? 13.152 -4.807 1.313 1.00 0.00 80 ASN A CA 17
ATOM 29124 C C . ASN A 1 74 ? 14.127 -3.731 1.775 1.00 0.00 80 ASN A C 17
ATOM 29125 O O . ASN A 1 74 ? 13.987 -2.562 1.419 1.00 0.00 80 ASN A O 17
ATOM 29136 N N . GLN A 1 75 ? 15.113 -4.134 2.571 1.00 0.00 81 GLN A N 17
ATOM 29137 C CA . GLN A 1 75 ? 16.107 -3.197 3.082 1.00 0.00 81 GLN A CA 17
ATOM 29138 C C . GLN A 1 75 ? 16.831 -2.505 1.934 1.00 0.00 81 GLN A C 17
ATOM 29139 O O . GLN A 1 75 ? 17.172 -1.325 2.018 1.00 0.00 81 GLN A O 17
ATOM 29153 N N . GLU A 1 76 ? 17.043 -3.245 0.854 1.00 0.00 82 GLU A N 17
ATOM 29154 C CA . GLU A 1 76 ? 17.705 -2.706 -0.322 1.00 0.00 82 GLU A CA 17
ATOM 29155 C C . GLU A 1 76 ? 16.786 -1.714 -1.010 1.00 0.00 82 GLU A C 17
ATOM 29156 O O . GLU A 1 76 ? 17.210 -0.642 -1.442 1.00 0.00 82 GLU A O 17
ATOM 29168 N N . ALA A 1 77 ? 15.516 -2.087 -1.097 1.00 0.00 83 ALA A N 17
ATOM 29169 C CA . ALA A 1 77 ? 14.514 -1.242 -1.721 1.00 0.00 83 ALA A CA 17
ATOM 29170 C C . ALA A 1 77 ? 14.236 -0.009 -0.871 1.00 0.00 83 ALA A C 17
ATOM 29171 O O . ALA A 1 77 ? 13.909 1.056 -1.393 1.00 0.00 83 ALA A O 17
ATOM 29178 N N . MET A 1 78 ? 14.371 -0.160 0.444 1.00 0.00 84 MET A N 17
ATOM 29179 C CA . MET A 1 78 ? 14.134 0.945 1.363 1.00 0.00 84 MET A CA 17
ATOM 29180 C C . MET A 1 78 ? 15.259 1.966 1.274 1.00 0.00 84 MET A C 17
ATOM 29181 O O . MET A 1 78 ? 15.034 3.164 1.419 1.00 0.00 84 MET A O 17
ATOM 29195 N N . GLU A 1 79 ? 16.471 1.486 1.015 1.00 0.00 85 GLU A N 17
ATOM 29196 C CA . GLU A 1 79 ? 17.620 2.371 0.883 1.00 0.00 85 GLU A CA 17
ATOM 29197 C C . GLU A 1 79 ? 17.594 3.042 -0.488 1.00 0.00 85 GLU A C 17
ATOM 29198 O O . GLU A 1 79 ? 18.097 4.152 -0.663 1.00 0.00 85 GLU A O 17
ATOM 29210 N N . THR A 1 80 ? 16.994 2.351 -1.455 1.00 0.00 86 THR A N 17
ATOM 29211 C CA . THR A 1 80 ? 16.881 2.860 -2.813 1.00 0.00 86 THR A CA 17
ATOM 29212 C C . THR A 1 80 ? 15.855 3.989 -2.878 1.00 0.00 86 THR A C 17
ATOM 29213 O O . THR A 1 80 ? 16.042 4.966 -3.600 1.00 0.00 86 THR A O 17
ATOM 29224 N N . LEU A 1 81 ? 14.782 3.858 -2.104 1.00 0.00 87 LEU A N 17
ATOM 29225 C CA . LEU A 1 81 ? 13.749 4.884 -2.067 1.00 0.00 87 LEU A CA 17
ATOM 29226 C C . LEU A 1 81 ? 14.212 6.037 -1.194 1.00 0.00 87 LEU A C 17
ATOM 29227 O O . LEU A 1 81 ? 13.914 7.200 -1.461 1.00 0.00 87 LEU A O 17
ATOM 29243 N N . ARG A 1 82 ? 14.962 5.692 -0.154 1.00 0.00 88 ARG A N 17
ATOM 29244 C CA . ARG A 1 82 ? 15.501 6.671 0.772 1.00 0.00 88 ARG A CA 17
ATOM 29245 C C . ARG A 1 82 ? 16.432 7.635 0.046 1.00 0.00 88 ARG A C 17
ATOM 29246 O O . ARG A 1 82 ? 16.282 8.853 0.136 1.00 0.00 88 ARG A O 17
ATOM 29267 N N . ARG A 1 83 ? 17.393 7.075 -0.683 1.00 0.00 89 ARG A N 17
ATOM 29268 C CA . ARG A 1 83 ? 18.349 7.872 -1.437 1.00 0.00 89 ARG A CA 17
ATOM 29269 C C . ARG A 1 83 ? 17.669 8.504 -2.647 1.00 0.00 89 ARG A C 17
ATOM 29270 O O . ARG A 1 83 ? 18.002 9.616 -3.049 1.00 0.00 89 ARG A O 17
ATOM 29291 N N . SER A 1 84 ? 16.710 7.786 -3.220 1.00 0.00 90 SER A N 17
ATOM 29292 C CA . SER A 1 84 ? 15.981 8.277 -4.381 1.00 0.00 90 SER A CA 17
ATOM 29293 C C . SER A 1 84 ? 15.022 9.392 -3.982 1.00 0.00 90 SER A C 17
ATOM 29294 O O . SER A 1 84 ? 14.730 10.283 -4.776 1.00 0.00 90 SER A O 17
ATOM 29302 N N . MET A 1 85 ? 14.537 9.335 -2.746 1.00 0.00 91 MET A N 17
ATOM 29303 C CA . MET A 1 85 ? 13.609 10.341 -2.243 1.00 0.00 91 MET A CA 17
ATOM 29304 C C . MET A 1 85 ? 14.353 11.532 -1.644 1.00 0.00 91 MET A C 17
ATOM 29305 O O . MET A 1 85 ? 13.800 12.624 -1.531 1.00 0.00 91 MET A O 17
ATOM 29319 N N . SER A 1 86 ? 15.603 11.310 -1.245 1.00 0.00 92 SER A N 17
ATOM 29320 C CA . SER A 1 86 ? 16.403 12.371 -0.640 1.00 0.00 92 SER A CA 17
ATOM 29321 C C . SER A 1 86 ? 17.576 12.781 -1.531 1.00 0.00 92 SER A C 17
ATOM 29322 O O . SER A 1 86 ? 18.566 13.328 -1.045 1.00 0.00 92 SER A O 17
ATOM 29330 N N . THR A 1 87 ? 17.466 12.517 -2.829 1.00 0.00 93 THR A N 17
ATOM 29331 C CA . THR A 1 87 ? 18.531 12.869 -3.760 1.00 0.00 93 THR A CA 17
ATOM 29332 C C . THR A 1 87 ? 18.002 13.063 -5.180 1.00 0.00 93 THR A C 17
ATOM 29333 O O . THR A 1 87 ? 18.443 13.960 -5.897 1.00 0.00 93 THR A O 17
ATOM 29344 N N . GLU A 1 88 ? 17.066 12.215 -5.583 1.00 0.00 94 GLU A N 17
ATOM 29345 C CA . GLU A 1 88 ? 16.492 12.291 -6.920 1.00 0.00 94 GLU A CA 17
ATOM 29346 C C . GLU A 1 88 ? 15.039 12.749 -6.871 1.00 0.00 94 GLU A C 17
ATOM 29347 O O . GLU A 1 88 ? 14.507 13.267 -7.852 1.00 0.00 94 GLU A O 17
ATOM 29359 N N . GLY A 1 89 ? 14.407 12.566 -5.720 1.00 0.00 95 GLY A N 17
ATOM 29360 C CA . GLY A 1 89 ? 13.031 12.978 -5.552 1.00 0.00 95 GLY A CA 17
ATOM 29361 C C . GLY A 1 89 ? 12.938 14.370 -4.975 1.00 0.00 95 GLY A C 17
ATOM 29362 O O . GLY A 1 89 ? 11.997 15.110 -5.253 1.00 0.00 95 GLY A O 17
ATOM 29366 N N . ASN A 1 90 ? 13.933 14.725 -4.172 1.00 0.00 96 ASN A N 17
ATOM 29367 C CA . ASN A 1 90 ? 13.986 16.037 -3.549 1.00 0.00 96 ASN A CA 17
ATOM 29368 C C . ASN A 1 90 ? 14.660 17.039 -4.482 1.00 0.00 96 ASN A C 17
ATOM 29369 O O . ASN A 1 90 ? 14.263 18.203 -4.550 1.00 0.00 96 ASN A O 17
ATOM 29380 N N . LYS A 1 91 ? 15.678 16.576 -5.205 1.00 0.00 97 LYS A N 17
ATOM 29381 C CA . LYS A 1 91 ? 16.405 17.428 -6.143 1.00 0.00 97 LYS A CA 17
ATOM 29382 C C . LYS A 1 91 ? 15.448 18.259 -6.994 1.00 0.00 97 LYS A C 17
ATOM 29383 O O . LYS A 1 91 ? 15.784 19.362 -7.423 1.00 0.00 97 LYS A O 17
ATOM 29402 N N . ARG A 1 92 ? 14.249 17.731 -7.217 1.00 0.00 98 ARG A N 17
ATOM 29403 C CA . ARG A 1 92 ? 13.239 18.437 -7.996 1.00 0.00 98 ARG A CA 17
ATOM 29404 C C . ARG A 1 92 ? 12.136 18.968 -7.086 1.00 0.00 98 ARG A C 17
ATOM 29405 O O . ARG A 1 92 ? 11.486 19.966 -7.398 1.00 0.00 98 ARG A O 17
ATOM 29426 N N . GLY A 1 93 ? 11.935 18.297 -5.954 1.00 0.00 99 GLY A N 17
ATOM 29427 C CA . GLY A 1 93 ? 10.917 18.720 -5.009 1.00 0.00 99 GLY A CA 17
ATOM 29428 C C . GLY A 1 93 ? 9.835 17.676 -4.790 1.00 0.00 99 GLY A C 17
ATOM 29429 O O . GLY A 1 93 ? 8.925 17.888 -3.993 1.00 0.00 99 GLY A O 17
ATOM 29433 N N . MET A 1 94 ? 9.931 16.551 -5.495 1.00 0.00 100 MET A N 17
ATOM 29434 C CA . MET A 1 94 ? 8.945 15.488 -5.366 1.00 0.00 100 MET A CA 17
ATOM 29435 C C . MET A 1 94 ? 9.444 14.180 -5.975 1.00 0.00 100 MET A C 17
ATOM 29436 O O . MET A 1 94 ? 10.098 14.175 -7.019 1.00 0.00 100 MET A O 17
ATOM 29450 N N . ILE A 1 95 ? 9.126 13.071 -5.313 1.00 0.00 101 ILE A N 17
ATOM 29451 C CA . ILE A 1 95 ? 9.531 11.751 -5.777 1.00 0.00 101 ILE A CA 17
ATOM 29452 C C . ILE A 1 95 ? 8.317 10.905 -6.150 1.00 0.00 101 ILE A C 17
ATOM 29453 O O . ILE A 1 95 ? 7.339 10.843 -5.407 1.00 0.00 101 ILE A O 17
ATOM 29469 N N . GLN A 1 96 ? 8.394 10.237 -7.297 1.00 0.00 102 GLN A N 17
ATOM 29470 C CA . GLN A 1 96 ? 7.307 9.378 -7.750 1.00 0.00 102 GLN A CA 17
ATOM 29471 C C . GLN A 1 96 ? 7.393 8.018 -7.059 1.00 0.00 102 GLN A C 17
ATOM 29472 O O . GLN A 1 96 ? 8.482 7.480 -6.869 1.00 0.00 102 GLN A O 17
ATOM 29486 N N . LEU A 1 97 ? 6.245 7.467 -6.679 1.00 0.00 103 LEU A N 17
ATOM 29487 C CA . LEU A 1 97 ? 6.216 6.176 -6.002 1.00 0.00 103 LEU A CA 17
ATOM 29488 C C . LEU A 1 97 ? 5.139 5.265 -6.574 1.00 0.00 103 LEU A C 17
ATOM 29489 O O . LEU A 1 97 ? 3.945 5.506 -6.386 1.00 0.00 103 LEU A O 17
ATOM 29505 N N . ILE A 1 98 ? 5.562 4.201 -7.242 1.00 0.00 104 ILE A N 17
ATOM 29506 C CA . ILE A 1 98 ? 4.623 3.241 -7.800 1.00 0.00 104 ILE A CA 17
ATOM 29507 C C . ILE A 1 98 ? 4.342 2.154 -6.773 1.00 0.00 104 ILE A C 17
ATOM 29508 O O . ILE A 1 98 ? 5.225 1.373 -6.430 1.00 0.00 104 ILE A O 17
ATOM 29524 N N . VAL A 1 99 ? 3.114 2.119 -6.272 1.00 0.00 105 VAL A N 17
ATOM 29525 C CA . VAL A 1 99 ? 2.735 1.133 -5.271 1.00 0.00 105 VAL A CA 17
ATOM 29526 C C . VAL A 1 99 ? 1.620 0.227 -5.778 1.00 0.00 105 VAL A C 17
ATOM 29527 O O . VAL A 1 99 ? 1.160 0.365 -6.911 1.00 0.00 105 VAL A O 17
ATOM 29540 N N . ALA A 1 100 ? 1.191 -0.698 -4.930 1.00 0.00 106 ALA A N 17
ATOM 29541 C CA . ALA A 1 100 ? 0.129 -1.628 -5.287 1.00 0.00 106 ALA A CA 17
ATOM 29542 C C . ALA A 1 100 ? -0.709 -1.984 -4.067 1.00 0.00 106 ALA A C 17
ATOM 29543 O O . ALA A 1 100 ? -0.174 -2.260 -2.993 1.00 0.00 106 ALA A O 17
ATOM 29550 N N . ARG A 1 101 ? -2.026 -1.973 -4.239 1.00 0.00 107 ARG A N 17
ATOM 29551 C CA . ARG A 1 101 ? -2.938 -2.293 -3.147 1.00 0.00 107 ARG A CA 17
ATOM 29552 C C . ARG A 1 101 ? -4.240 -2.878 -3.678 1.00 0.00 107 ARG A C 17
ATOM 29553 O O . ARG A 1 101 ? -4.409 -3.049 -4.885 1.00 0.00 107 ARG A O 17
ATOM 29574 N N . ARG A 1 102 ? -5.156 -3.186 -2.768 1.00 0.00 108 ARG A N 17
ATOM 29575 C CA . ARG A 1 102 ? -6.444 -3.757 -3.140 1.00 0.00 108 ARG A CA 17
ATOM 29576 C C . ARG A 1 102 ? -7.565 -2.738 -2.966 1.00 0.00 108 ARG A C 17
ATOM 29577 O O . ARG A 1 102 ? -7.693 -2.112 -1.914 1.00 0.00 108 ARG A O 17
ATOM 29598 N N . ILE A 1 103 ? -8.376 -2.577 -4.006 1.00 0.00 109 ILE A N 17
ATOM 29599 C CA . ILE A 1 103 ? -9.490 -1.636 -3.971 1.00 0.00 109 ILE A CA 17
ATOM 29600 C C . ILE A 1 103 ? -10.506 -2.034 -2.905 1.00 0.00 109 ILE A C 17
ATOM 29601 O O . ILE A 1 103 ? -11.135 -3.088 -2.996 1.00 0.00 109 ILE A O 17
ATOM 29617 N N . SER A 1 104 ? -10.662 -1.181 -1.897 1.00 0.00 110 SER A N 17
ATOM 29618 C CA . SER A 1 104 ? -11.604 -1.443 -0.815 1.00 0.00 110 SER A CA 17
ATOM 29619 C C . SER A 1 104 ? -12.574 -0.277 -0.646 1.00 0.00 110 SER A C 17
ATOM 29620 O O . SER A 1 104 ? -12.540 0.434 0.359 1.00 0.00 110 SER A O 17
ATOM 29628 N N . ASP B 2 1 ? 2.857 -11.391 5.993 1.00 0.00 3 ASP B N 17
ATOM 29629 C CA . ASP B 2 1 ? 3.890 -12.390 5.743 1.00 0.00 3 ASP B CA 17
ATOM 29630 C C . ASP B 2 1 ? 5.096 -12.161 6.649 1.00 0.00 3 ASP B C 17
ATOM 29631 O O . ASP B 2 1 ? 6.229 -12.467 6.281 1.00 0.00 3 ASP B O 17
ATOM 29640 N N . GLU B 2 2 ? 4.842 -11.621 7.836 1.00 0.00 4 GLU B N 17
ATOM 29641 C CA . GLU B 2 2 ? 5.906 -11.350 8.796 1.00 0.00 4 GLU B CA 17
ATOM 29642 C C . GLU B 2 2 ? 6.384 -12.639 9.459 1.00 0.00 4 GLU B C 17
ATOM 29643 O O . GLU B 2 2 ? 5.593 -13.550 9.706 1.00 0.00 4 GLU B O 17
ATOM 29655 N N . ASP B 2 3 ? 7.680 -12.707 9.742 1.00 0.00 5 ASP B N 17
ATOM 29656 C CA . ASP B 2 3 ? 8.263 -13.887 10.375 1.00 0.00 5 ASP B CA 17
ATOM 29657 C C . ASP B 2 3 ? 8.848 -13.540 11.740 1.00 0.00 5 ASP B C 17
ATOM 29658 O O . ASP B 2 3 ? 8.281 -13.886 12.777 1.00 0.00 5 ASP B O 17
ATOM 29667 N N . GLN B 2 4 ? 9.986 -12.856 11.734 1.00 0.00 6 GLN B N 17
ATOM 29668 C CA . GLN B 2 4 ? 10.650 -12.462 12.970 1.00 0.00 6 GLN B CA 17
ATOM 29669 C C . GLN B 2 4 ? 10.743 -10.943 13.075 1.00 0.00 6 GLN B C 17
ATOM 29670 O O . GLN B 2 4 ? 10.121 -10.332 13.944 1.00 0.00 6 GLN B O 17
ATOM 29684 N N . HIS B 2 5 ? 11.523 -10.339 12.186 1.00 0.00 7 HIS B N 17
ATOM 29685 C CA . HIS B 2 5 ? 11.697 -8.892 12.179 1.00 0.00 7 HIS B CA 17
ATOM 29686 C C . HIS B 2 5 ? 11.062 -8.274 10.937 1.00 0.00 7 HIS B C 17
ATOM 29687 O O . HIS B 2 5 ? 11.460 -8.570 9.810 1.00 0.00 7 HIS B O 17
ATOM 29702 N N . SER B 2 6 ? 10.071 -7.415 11.150 1.00 0.00 8 SER B N 17
ATOM 29703 C CA . SER B 2 6 ? 9.381 -6.756 10.047 1.00 0.00 8 SER B CA 17
ATOM 29704 C C . SER B 2 6 ? 10.340 -5.873 9.257 1.00 0.00 8 SER B C 17
ATOM 29705 O O . SER B 2 6 ? 10.212 -5.740 8.041 1.00 0.00 8 SER B O 17
ATOM 29713 N N . GLN B 2 7 ? 11.291 -5.257 9.963 1.00 0.00 9 GLN B N 17
ATOM 29714 C CA . GLN B 2 7 ? 12.274 -4.371 9.352 1.00 0.00 9 GLN B CA 17
ATOM 29715 C C . GLN B 2 7 ? 11.672 -2.990 9.166 1.00 0.00 9 GLN B C 17
ATOM 29716 O O . GLN B 2 7 ? 11.463 -2.525 8.046 1.00 0.00 9 GLN B O 17
ATOM 29730 N N . ILE B 2 8 ? 11.390 -2.345 10.289 1.00 0.00 10 ILE B N 17
ATOM 29731 C CA . ILE B 2 8 ? 10.801 -1.021 10.287 1.00 0.00 10 ILE B CA 17
ATOM 29732 C C . ILE B 2 8 ? 11.847 0.044 9.977 1.00 0.00 10 ILE B C 17
ATOM 29733 O O . ILE B 2 8 ? 12.996 -0.055 10.409 1.00 0.00 10 ILE B O 17
ATOM 29749 N N . THR B 2 9 ? 11.444 1.057 9.216 1.00 0.00 11 THR B N 17
ATOM 29750 C CA . THR B 2 9 ? 12.346 2.136 8.838 1.00 0.00 11 THR B CA 17
ATOM 29751 C C . THR B 2 9 ? 11.556 3.355 8.362 1.00 0.00 11 THR B C 17
ATOM 29752 O O . THR B 2 9 ? 10.765 3.267 7.423 1.00 0.00 11 THR B O 17
ATOM 29763 N N . LYS B 2 10 ? 11.774 4.489 9.021 1.00 0.00 12 LYS B N 17
ATOM 29764 C CA . LYS B 2 10 ? 11.081 5.724 8.671 1.00 0.00 12 LYS B CA 17
ATOM 29765 C C . LYS B 2 10 ? 11.734 6.400 7.470 1.00 0.00 12 LYS B C 17
ATOM 29766 O O . LYS B 2 10 ? 12.953 6.356 7.307 1.00 0.00 12 LYS B O 17
ATOM 29785 N N . VAL B 2 11 ? 10.913 7.031 6.636 1.00 0.00 13 VAL B N 17
ATOM 29786 C CA . VAL B 2 11 ? 11.407 7.722 5.451 1.00 0.00 13 VAL B CA 17
ATOM 29787 C C . VAL B 2 11 ? 10.439 8.817 5.010 1.00 0.00 13 VAL B C 17
ATOM 29788 O O . VAL B 2 11 ? 9.675 9.309 5.867 1.00 0.00 13 VAL B O 17
ATOM 29802 N N . GLY A 1 1 ? -7.145 -12.350 -8.847 1.00 0.00 7 GLY A N 18
ATOM 29803 C CA . GLY A 1 1 ? -6.134 -11.418 -9.307 1.00 0.00 7 GLY A CA 18
ATOM 29804 C C . GLY A 1 1 ? -6.590 -9.976 -9.215 1.00 0.00 7 GLY A C 18
ATOM 29805 O O . GLY A 1 1 ? -6.664 -9.276 -10.225 1.00 0.00 7 GLY A O 18
ATOM 29809 N N . THR A 1 2 ? -6.898 -9.532 -8.002 1.00 0.00 8 THR A N 18
ATOM 29810 C CA . THR A 1 2 ? -7.353 -8.164 -7.780 1.00 0.00 8 THR A CA 18
ATOM 29811 C C . THR A 1 2 ? -6.189 -7.254 -7.395 1.00 0.00 8 THR A C 18
ATOM 29812 O O . THR A 1 2 ? -6.312 -6.415 -6.503 1.00 0.00 8 THR A O 18
ATOM 29823 N N . ARG A 1 3 ? -5.059 -7.423 -8.076 1.00 0.00 9 ARG A N 18
ATOM 29824 C CA . ARG A 1 3 ? -3.876 -6.616 -7.807 1.00 0.00 9 ARG A CA 18
ATOM 29825 C C . ARG A 1 3 ? -3.763 -5.470 -8.806 1.00 0.00 9 ARG A C 18
ATOM 29826 O O . ARG A 1 3 ? -3.964 -5.659 -10.006 1.00 0.00 9 ARG A O 18
ATOM 29847 N N . GLU A 1 4 ? -3.441 -4.281 -8.305 1.00 0.00 10 GLU A N 18
ATOM 29848 C CA . GLU A 1 4 ? -3.305 -3.108 -9.159 1.00 0.00 10 GLU A CA 18
ATOM 29849 C C . GLU A 1 4 ? -2.167 -2.211 -8.680 1.00 0.00 10 GLU A C 18
ATOM 29850 O O . GLU A 1 4 ? -1.856 -2.167 -7.489 1.00 0.00 10 GLU A O 18
ATOM 29862 N N . PHE A 1 5 ? -1.551 -1.497 -9.618 1.00 0.00 11 PHE A N 18
ATOM 29863 C CA . PHE A 1 5 ? -0.449 -0.599 -9.297 1.00 0.00 11 PHE A CA 18
ATOM 29864 C C . PHE A 1 5 ? -0.944 0.834 -9.143 1.00 0.00 11 PHE A C 18
ATOM 29865 O O . PHE A 1 5 ? -1.906 1.244 -9.796 1.00 0.00 11 PHE A O 18
ATOM 29882 N N . LEU A 1 6 ? -0.285 1.592 -8.274 1.00 0.00 12 LEU A N 18
ATOM 29883 C CA . LEU A 1 6 ? -0.661 2.982 -8.031 1.00 0.00 12 LEU A CA 18
ATOM 29884 C C . LEU A 1 6 ? 0.560 3.896 -8.068 1.00 0.00 12 LEU A C 18
ATOM 29885 O O . LEU A 1 6 ? 1.402 3.857 -7.171 1.00 0.00 12 LEU A O 18
ATOM 29901 N N . THR A 1 7 ? 0.648 4.722 -9.106 1.00 0.00 13 THR A N 18
ATOM 29902 C CA . THR A 1 7 ? 1.762 5.648 -9.255 1.00 0.00 13 THR A CA 18
ATOM 29903 C C . THR A 1 7 ? 1.382 7.031 -8.729 1.00 0.00 13 THR A C 18
ATOM 29904 O O . THR A 1 7 ? 0.306 7.544 -9.034 1.00 0.00 13 THR A O 18
ATOM 29915 N N . PHE A 1 8 ? 2.263 7.624 -7.927 1.00 0.00 14 PHE A N 18
ATOM 29916 C CA . PHE A 1 8 ? 2.001 8.941 -7.353 1.00 0.00 14 PHE A CA 18
ATOM 29917 C C . PHE A 1 8 ? 3.252 9.815 -7.330 1.00 0.00 14 PHE A C 18
ATOM 29918 O O . PHE A 1 8 ? 4.356 9.355 -7.622 1.00 0.00 14 PHE A O 18
ATOM 29935 N N . GLU A 1 9 ? 3.059 11.077 -6.963 1.00 0.00 15 GLU A N 18
ATOM 29936 C CA . GLU A 1 9 ? 4.150 12.042 -6.869 1.00 0.00 15 GLU A CA 18
ATOM 29937 C C . GLU A 1 9 ? 4.089 12.738 -5.515 1.00 0.00 15 GLU A C 18
ATOM 29938 O O . GLU A 1 9 ? 3.143 13.472 -5.226 1.00 0.00 15 GLU A O 18
ATOM 29950 N N . VAL A 1 10 ? 5.080 12.473 -4.669 1.00 0.00 16 VAL A N 18
ATOM 29951 C CA . VAL A 1 10 ? 5.109 13.042 -3.326 1.00 0.00 16 VAL A CA 18
ATOM 29952 C C . VAL A 1 10 ? 6.130 14.171 -3.183 1.00 0.00 16 VAL A C 18
ATOM 29953 O O . VAL A 1 10 ? 7.337 13.929 -3.206 1.00 0.00 16 VAL A O 18
ATOM 29966 N N . PRO A 1 11 ? 5.663 15.423 -3.000 1.00 0.00 17 PRO A N 18
ATOM 29967 C CA . PRO A 1 11 ? 6.540 16.576 -2.819 1.00 0.00 17 PRO A CA 18
ATOM 29968 C C . PRO A 1 11 ? 7.021 16.678 -1.372 1.00 0.00 17 PRO A C 18
ATOM 29969 O O . PRO A 1 11 ? 6.213 16.651 -0.447 1.00 0.00 17 PRO A O 18
ATOM 29980 N N . LEU A 1 12 ? 8.334 16.779 -1.178 1.00 0.00 18 LEU A N 18
ATOM 29981 C CA . LEU A 1 12 ? 8.895 16.860 0.169 1.00 0.00 18 LEU A CA 18
ATOM 29982 C C . LEU A 1 12 ? 9.717 18.123 0.370 1.00 0.00 18 LEU A C 18
ATOM 29983 O O . LEU A 1 12 ? 10.647 18.143 1.176 1.00 0.00 18 LEU A O 18
ATOM 29999 N N . ASN A 1 13 ? 9.364 19.172 -0.355 1.00 0.00 19 ASN A N 18
ATOM 30000 C CA . ASN A 1 13 ? 10.060 20.460 -0.255 1.00 0.00 19 ASN A CA 18
ATOM 30001 C C . ASN A 1 13 ? 10.441 20.772 1.194 1.00 0.00 19 ASN A C 18
ATOM 30002 O O . ASN A 1 13 ? 11.460 21.409 1.459 1.00 0.00 19 ASN A O 18
ATOM 30013 N N . ASP A 1 14 ? 9.613 20.303 2.123 1.00 0.00 20 ASP A N 18
ATOM 30014 C CA . ASP A 1 14 ? 9.851 20.511 3.546 1.00 0.00 20 ASP A CA 18
ATOM 30015 C C . ASP A 1 14 ? 10.176 19.189 4.222 1.00 0.00 20 ASP A C 18
ATOM 30016 O O . ASP A 1 14 ? 10.962 19.133 5.169 1.00 0.00 20 ASP A O 18
ATOM 30025 N N . SER A 1 15 ? 9.561 18.123 3.724 1.00 0.00 21 SER A N 18
ATOM 30026 C CA . SER A 1 15 ? 9.773 16.790 4.264 1.00 0.00 21 SER A CA 18
ATOM 30027 C C . SER A 1 15 ? 11.178 16.280 3.942 1.00 0.00 21 SER A C 18
ATOM 30028 O O . SER A 1 15 ? 11.589 15.230 4.435 1.00 0.00 21 SER A O 18
ATOM 30036 N N . GLY A 1 16 ? 11.915 17.027 3.113 1.00 0.00 22 GLY A N 18
ATOM 30037 C CA . GLY A 1 16 ? 13.265 16.625 2.751 1.00 0.00 22 GLY A CA 18
ATOM 30038 C C . GLY A 1 16 ? 14.082 16.168 3.946 1.00 0.00 22 GLY A C 18
ATOM 30039 O O . GLY A 1 16 ? 14.980 15.336 3.811 1.00 0.00 22 GLY A O 18
ATOM 30043 N N . SER A 1 17 ? 13.765 16.707 5.120 1.00 0.00 23 SER A N 18
ATOM 30044 C CA . SER A 1 17 ? 14.469 16.345 6.343 1.00 0.00 23 SER A CA 18
ATOM 30045 C C . SER A 1 17 ? 13.868 15.083 6.956 1.00 0.00 23 SER A C 18
ATOM 30046 O O . SER A 1 17 ? 14.580 14.266 7.542 1.00 0.00 23 SER A O 18
ATOM 30054 N N . ALA A 1 18 ? 12.556 14.932 6.811 1.00 0.00 24 ALA A N 18
ATOM 30055 C CA . ALA A 1 18 ? 11.854 13.770 7.346 1.00 0.00 24 ALA A CA 18
ATOM 30056 C C . ALA A 1 18 ? 11.823 12.625 6.334 1.00 0.00 24 ALA A C 18
ATOM 30057 O O . ALA A 1 18 ? 11.131 11.627 6.541 1.00 0.00 24 ALA A O 18
ATOM 30064 N N . GLY A 1 19 ? 12.566 12.771 5.238 1.00 0.00 25 GLY A N 18
ATOM 30065 C CA . GLY A 1 19 ? 12.590 11.741 4.218 1.00 0.00 25 GLY A CA 18
ATOM 30066 C C . GLY A 1 19 ? 11.407 11.848 3.276 1.00 0.00 25 GLY A C 18
ATOM 30067 O O . GLY A 1 19 ? 11.575 11.946 2.060 1.00 0.00 25 GLY A O 18
ATOM 30071 N N . LEU A 1 20 ? 10.207 11.838 3.846 1.00 0.00 26 LEU A N 18
ATOM 30072 C CA . LEU A 1 20 ? 8.983 11.948 3.063 1.00 0.00 26 LEU A CA 18
ATOM 30073 C C . LEU A 1 20 ? 7.763 12.008 3.977 1.00 0.00 26 LEU A C 18
ATOM 30074 O O . LEU A 1 20 ? 6.791 12.695 3.675 1.00 0.00 26 LEU A O 18
ATOM 30090 N N . GLY A 1 21 ? 7.825 11.300 5.101 1.00 0.00 27 GLY A N 18
ATOM 30091 C CA . GLY A 1 21 ? 6.718 11.315 6.038 1.00 0.00 27 GLY A CA 18
ATOM 30092 C C . GLY A 1 21 ? 5.984 9.990 6.131 1.00 0.00 27 GLY A C 18
ATOM 30093 O O . GLY A 1 21 ? 4.753 9.966 6.152 1.00 0.00 27 GLY A O 18
ATOM 30097 N N . VAL A 1 22 ? 6.726 8.887 6.199 1.00 0.00 28 VAL A N 18
ATOM 30098 C CA . VAL A 1 22 ? 6.107 7.568 6.301 1.00 0.00 28 VAL A CA 18
ATOM 30099 C C . VAL A 1 22 ? 7.063 6.535 6.886 1.00 0.00 28 VAL A C 18
ATOM 30100 O O . VAL A 1 22 ? 8.269 6.764 6.979 1.00 0.00 28 VAL A O 18
ATOM 30113 N N . SER A 1 23 ? 6.508 5.386 7.250 1.00 0.00 29 SER A N 18
ATOM 30114 C CA . SER A 1 23 ? 7.287 4.285 7.799 1.00 0.00 29 SER A CA 18
ATOM 30115 C C . SER A 1 23 ? 7.003 3.020 6.999 1.00 0.00 29 SER A C 18
ATOM 30116 O O . SER A 1 23 ? 5.867 2.548 6.959 1.00 0.00 29 SER A O 18
ATOM 30124 N N . VAL A 1 24 ? 8.026 2.491 6.340 1.00 0.00 30 VAL A N 18
ATOM 30125 C CA . VAL A 1 24 ? 7.864 1.294 5.521 1.00 0.00 30 VAL A CA 18
ATOM 30126 C C . VAL A 1 24 ? 8.579 0.091 6.122 1.00 0.00 30 VAL A C 18
ATOM 30127 O O . VAL A 1 24 ? 9.654 0.220 6.710 1.00 0.00 30 VAL A O 18
ATOM 30140 N N . LYS A 1 25 ? 7.974 -1.081 5.960 1.00 0.00 31 LYS A N 18
ATOM 30141 C CA . LYS A 1 25 ? 8.547 -2.320 6.472 1.00 0.00 31 LYS A CA 18
ATOM 30142 C C . LYS A 1 25 ? 8.391 -3.440 5.448 1.00 0.00 31 LYS A C 18
ATOM 30143 O O . LYS A 1 25 ? 7.322 -3.615 4.864 1.00 0.00 31 LYS A O 18
ATOM 30162 N N . GLY A 1 26 ? 9.463 -4.190 5.225 1.00 0.00 32 GLY A N 18
ATOM 30163 C CA . GLY A 1 26 ? 9.418 -5.273 4.263 1.00 0.00 32 GLY A CA 18
ATOM 30164 C C . GLY A 1 26 ? 9.235 -6.630 4.910 1.00 0.00 32 GLY A C 18
ATOM 30165 O O . GLY A 1 26 ? 9.709 -6.866 6.022 1.00 0.00 32 GLY A O 18
ATOM 30169 N N . ASN A 1 27 ? 8.548 -7.524 4.209 1.00 0.00 33 ASN A N 18
ATOM 30170 C CA . ASN A 1 27 ? 8.304 -8.870 4.713 1.00 0.00 33 ASN A CA 18
ATOM 30171 C C . ASN A 1 27 ? 8.740 -9.916 3.698 1.00 0.00 33 ASN A C 18
ATOM 30172 O O . ASN A 1 27 ? 8.382 -9.844 2.524 1.00 0.00 33 ASN A O 18
ATOM 30183 N N . ARG A 1 28 ? 9.513 -10.893 4.159 1.00 0.00 34 ARG A N 18
ATOM 30184 C CA . ARG A 1 28 ? 9.992 -11.959 3.290 1.00 0.00 34 ARG A CA 18
ATOM 30185 C C . ARG A 1 28 ? 9.131 -13.206 3.452 1.00 0.00 34 ARG A C 18
ATOM 30186 O O . ARG A 1 28 ? 8.640 -13.493 4.545 1.00 0.00 34 ARG A O 18
ATOM 30207 N N . SER A 1 29 ? 8.946 -13.941 2.359 1.00 0.00 35 SER A N 18
ATOM 30208 C CA . SER A 1 29 ? 8.137 -15.158 2.375 1.00 0.00 35 SER A CA 18
ATOM 30209 C C . SER A 1 29 ? 8.451 -16.016 3.599 1.00 0.00 35 SER A C 18
ATOM 30210 O O . SER A 1 29 ? 9.613 -16.285 3.901 1.00 0.00 35 SER A O 18
ATOM 30218 N N . LYS A 1 30 ? 7.407 -16.436 4.304 1.00 0.00 36 LYS A N 18
ATOM 30219 C CA . LYS A 1 30 ? 7.568 -17.255 5.500 1.00 0.00 36 LYS A CA 18
ATOM 30220 C C . LYS A 1 30 ? 8.118 -18.638 5.163 1.00 0.00 36 LYS A C 18
ATOM 30221 O O . LYS A 1 30 ? 8.651 -19.328 6.032 1.00 0.00 36 LYS A O 18
ATOM 30240 N N . GLU A 1 31 ? 7.984 -19.045 3.903 1.00 0.00 37 GLU A N 18
ATOM 30241 C CA . GLU A 1 31 ? 8.466 -20.352 3.471 1.00 0.00 37 GLU A CA 18
ATOM 30242 C C . GLU A 1 31 ? 9.736 -20.229 2.635 1.00 0.00 37 GLU A C 18
ATOM 30243 O O . GLU A 1 31 ? 10.687 -20.989 2.817 1.00 0.00 37 GLU A O 18
ATOM 30255 N N . ASN A 1 32 ? 9.745 -19.273 1.712 1.00 0.00 38 ASN A N 18
ATOM 30256 C CA . ASN A 1 32 ? 10.899 -19.059 0.843 1.00 0.00 38 ASN A CA 18
ATOM 30257 C C . ASN A 1 32 ? 11.917 -18.120 1.485 1.00 0.00 38 ASN A C 18
ATOM 30258 O O . ASN A 1 32 ? 13.069 -18.059 1.058 1.00 0.00 38 ASN A O 18
ATOM 30269 N N . HIS A 1 33 ? 11.489 -17.385 2.508 1.00 0.00 39 HIS A N 18
ATOM 30270 C CA . HIS A 1 33 ? 12.372 -16.450 3.196 1.00 0.00 39 HIS A CA 18
ATOM 30271 C C . HIS A 1 33 ? 12.870 -15.367 2.240 1.00 0.00 39 HIS A C 18
ATOM 30272 O O . HIS A 1 33 ? 13.893 -14.730 2.489 1.00 0.00 39 HIS A O 18
ATOM 30287 N N . ALA A 1 34 ? 12.139 -15.165 1.148 1.00 0.00 40 ALA A N 18
ATOM 30288 C CA . ALA A 1 34 ? 12.503 -14.161 0.156 1.00 0.00 40 ALA A CA 18
ATOM 30289 C C . ALA A 1 34 ? 11.692 -12.885 0.347 1.00 0.00 40 ALA A C 18
ATOM 30290 O O . ALA A 1 34 ? 10.478 -12.933 0.536 1.00 0.00 40 ALA A O 18
ATOM 30297 N N . ASP A 1 35 ? 12.372 -11.745 0.296 1.00 0.00 41 ASP A N 18
ATOM 30298 C CA . ASP A 1 35 ? 11.719 -10.451 0.466 1.00 0.00 41 ASP A CA 18
ATOM 30299 C C . ASP A 1 35 ? 10.496 -10.323 -0.440 1.00 0.00 41 ASP A C 18
ATOM 30300 O O . ASP A 1 35 ? 10.585 -10.523 -1.651 1.00 0.00 41 ASP A O 18
ATOM 30309 N N . LEU A 1 36 ? 9.358 -9.982 0.157 1.00 0.00 42 LEU A N 18
ATOM 30310 C CA . LEU A 1 36 ? 8.119 -9.817 -0.595 1.00 0.00 42 LEU A CA 18
ATOM 30311 C C . LEU A 1 36 ? 7.909 -8.356 -0.986 1.00 0.00 42 LEU A C 18
ATOM 30312 O O . LEU A 1 36 ? 7.140 -8.053 -1.898 1.00 0.00 42 LEU A O 18
ATOM 30328 N N . GLY A 1 37 ? 8.594 -7.454 -0.289 1.00 0.00 43 GLY A N 18
ATOM 30329 C CA . GLY A 1 37 ? 8.464 -6.037 -0.578 1.00 0.00 43 GLY A CA 18
ATOM 30330 C C . GLY A 1 37 ? 8.164 -5.221 0.665 1.00 0.00 43 GLY A C 18
ATOM 30331 O O . GLY A 1 37 ? 7.864 -5.779 1.720 1.00 0.00 43 GLY A O 18
ATOM 30335 N N . ILE A 1 38 ? 8.238 -3.900 0.538 1.00 0.00 44 ILE A N 18
ATOM 30336 C CA . ILE A 1 38 ? 7.969 -3.005 1.659 1.00 0.00 44 ILE A CA 18
ATOM 30337 C C . ILE A 1 38 ? 6.577 -2.390 1.555 1.00 0.00 44 ILE A C 18
ATOM 30338 O O . ILE A 1 38 ? 6.195 -1.866 0.508 1.00 0.00 44 ILE A O 18
ATOM 30354 N N . PHE A 1 39 ? 5.824 -2.451 2.649 1.00 0.00 45 PHE A N 18
ATOM 30355 C CA . PHE A 1 39 ? 4.472 -1.898 2.687 1.00 0.00 45 PHE A CA 18
ATOM 30356 C C . PHE A 1 39 ? 4.408 -0.711 3.640 1.00 0.00 45 PHE A C 18
ATOM 30357 O O . PHE A 1 39 ? 5.104 -0.682 4.656 1.00 0.00 45 PHE A O 18
ATOM 30374 N N . VAL A 1 40 ? 3.565 0.264 3.313 1.00 0.00 46 VAL A N 18
ATOM 30375 C CA . VAL A 1 40 ? 3.413 1.446 4.154 1.00 0.00 46 VAL A CA 18
ATOM 30376 C C . VAL A 1 40 ? 2.929 1.054 5.547 1.00 0.00 46 VAL A C 18
ATOM 30377 O O . VAL A 1 40 ? 1.761 0.721 5.737 1.00 0.00 46 VAL A O 18
ATOM 30390 N N . LYS A 1 41 ? 3.841 1.086 6.514 1.00 0.00 47 LYS A N 18
ATOM 30391 C CA . LYS A 1 41 ? 3.516 0.729 7.892 1.00 0.00 47 LYS A CA 18
ATOM 30392 C C . LYS A 1 41 ? 2.732 1.845 8.572 1.00 0.00 47 LYS A C 18
ATOM 30393 O O . LYS A 1 41 ? 1.791 1.588 9.323 1.00 0.00 47 LYS A O 18
ATOM 30412 N N . SER A 1 42 ? 3.126 3.084 8.304 1.00 0.00 48 SER A N 18
ATOM 30413 C CA . SER A 1 42 ? 2.458 4.237 8.891 1.00 0.00 48 SER A CA 18
ATOM 30414 C C . SER A 1 42 ? 2.910 5.528 8.222 1.00 0.00 48 SER A C 18
ATOM 30415 O O . SER A 1 42 ? 4.105 5.812 8.138 1.00 0.00 48 SER A O 18
ATOM 30423 N N . ILE A 1 43 ? 1.947 6.311 7.748 1.00 0.00 49 ILE A N 18
ATOM 30424 C CA . ILE A 1 43 ? 2.245 7.574 7.088 1.00 0.00 49 ILE A CA 18
ATOM 30425 C C . ILE A 1 43 ? 2.179 8.733 8.071 1.00 0.00 49 ILE A C 18
ATOM 30426 O O . ILE A 1 43 ? 1.144 8.982 8.690 1.00 0.00 49 ILE A O 18
ATOM 30442 N N . ILE A 1 44 ? 3.291 9.445 8.203 1.00 0.00 50 ILE A N 18
ATOM 30443 C CA . ILE A 1 44 ? 3.362 10.588 9.104 1.00 0.00 50 ILE A CA 18
ATOM 30444 C C . ILE A 1 44 ? 2.321 11.634 8.720 1.00 0.00 50 ILE A C 18
ATOM 30445 O O . ILE A 1 44 ? 2.441 12.291 7.686 1.00 0.00 50 ILE A O 18
ATOM 30461 N N . ASN A 1 45 ? 1.298 11.780 9.558 1.00 0.00 51 ASN A N 18
ATOM 30462 C CA . ASN A 1 45 ? 0.234 12.745 9.303 1.00 0.00 51 ASN A CA 18
ATOM 30463 C C . ASN A 1 45 ? 0.772 14.170 9.369 1.00 0.00 51 ASN A C 18
ATOM 30464 O O . ASN A 1 45 ? 0.509 14.905 10.321 1.00 0.00 51 ASN A O 18
ATOM 30475 N N . GLY A 1 46 ? 1.531 14.549 8.348 1.00 0.00 52 GLY A N 18
ATOM 30476 C CA . GLY A 1 46 ? 2.103 15.879 8.298 1.00 0.00 52 GLY A CA 18
ATOM 30477 C C . GLY A 1 46 ? 3.228 15.983 7.286 1.00 0.00 52 GLY A C 18
ATOM 30478 O O . GLY A 1 46 ? 3.499 17.062 6.759 1.00 0.00 52 GLY A O 18
ATOM 30482 N N . GLY A 1 47 ? 3.887 14.859 7.015 1.00 0.00 53 GLY A N 18
ATOM 30483 C CA . GLY A 1 47 ? 4.979 14.856 6.063 1.00 0.00 53 GLY A CA 18
ATOM 30484 C C . GLY A 1 47 ? 4.511 15.040 4.632 1.00 0.00 53 GLY A C 18
ATOM 30485 O O . GLY A 1 47 ? 3.374 15.440 4.384 1.00 0.00 53 GLY A O 18
ATOM 30489 N N . ALA A 1 48 ? 5.402 14.750 3.693 1.00 0.00 54 ALA A N 18
ATOM 30490 C CA . ALA A 1 48 ? 5.107 14.882 2.271 1.00 0.00 54 ALA A CA 18
ATOM 30491 C C . ALA A 1 48 ? 4.093 13.846 1.800 1.00 0.00 54 ALA A C 18
ATOM 30492 O O . ALA A 1 48 ? 3.193 14.155 1.020 1.00 0.00 54 ALA A O 18
ATOM 30499 N N . ALA A 1 49 ? 4.253 12.615 2.265 1.00 0.00 55 ALA A N 18
ATOM 30500 C CA . ALA A 1 49 ? 3.358 11.530 1.877 1.00 0.00 55 ALA A CA 18
ATOM 30501 C C . ALA A 1 49 ? 1.935 11.795 2.339 1.00 0.00 55 ALA A C 18
ATOM 30502 O O . ALA A 1 49 ? 0.979 11.592 1.591 1.00 0.00 55 ALA A O 18
ATOM 30509 N N . SER A 1 50 ? 1.802 12.255 3.575 1.00 0.00 56 SER A N 18
ATOM 30510 C CA . SER A 1 50 ? 0.490 12.553 4.135 1.00 0.00 56 SER A CA 18
ATOM 30511 C C . SER A 1 50 ? -0.115 13.762 3.437 1.00 0.00 56 SER A C 18
ATOM 30512 O O . SER A 1 50 ? -1.330 13.849 3.254 1.00 0.00 56 SER A O 18
ATOM 30520 N N . LYS A 1 51 ? 0.748 14.691 3.044 1.00 0.00 57 LYS A N 18
ATOM 30521 C CA . LYS A 1 51 ? 0.320 15.900 2.358 1.00 0.00 57 LYS A CA 18
ATOM 30522 C C . LYS A 1 51 ? -0.119 15.589 0.933 1.00 0.00 57 LYS A C 18
ATOM 30523 O O . LYS A 1 51 ? -1.010 16.241 0.389 1.00 0.00 57 LYS A O 18
ATOM 30542 N N . ASP A 1 52 ? 0.513 14.582 0.337 1.00 0.00 58 ASP A N 18
ATOM 30543 C CA . ASP A 1 52 ? 0.189 14.172 -1.024 1.00 0.00 58 ASP A CA 18
ATOM 30544 C C . ASP A 1 52 ? -1.233 13.622 -1.098 1.00 0.00 58 ASP A C 18
ATOM 30545 O O . ASP A 1 52 ? -1.865 13.651 -2.155 1.00 0.00 58 ASP A O 18
ATOM 30554 N N . GLY A 1 53 ? -1.729 13.122 0.030 1.00 0.00 59 GLY A N 18
ATOM 30555 C CA . GLY A 1 53 ? -3.071 12.573 0.072 1.00 0.00 59 GLY A CA 18
ATOM 30556 C C . GLY A 1 53 ? -3.260 11.422 -0.898 1.00 0.00 59 GLY A C 18
ATOM 30557 O O . GLY A 1 53 ? -4.362 11.199 -1.399 1.00 0.00 59 GLY A O 18
ATOM 30561 N N . ARG A 1 54 ? -2.182 10.691 -1.165 1.00 0.00 60 ARG A N 18
ATOM 30562 C CA . ARG A 1 54 ? -2.237 9.560 -2.083 1.00 0.00 60 ARG A CA 18
ATOM 30563 C C . ARG A 1 54 ? -1.725 8.282 -1.419 1.00 0.00 60 ARG A C 18
ATOM 30564 O O . ARG A 1 54 ? -2.199 7.187 -1.719 1.00 0.00 60 ARG A O 18
ATOM 30585 N N . LEU A 1 55 ? -0.755 8.425 -0.521 1.00 0.00 61 LEU A N 18
ATOM 30586 C CA . LEU A 1 55 ? -0.188 7.276 0.175 1.00 0.00 61 LEU A CA 18
ATOM 30587 C C . LEU A 1 55 ? -1.172 6.713 1.195 1.00 0.00 61 LEU A C 18
ATOM 30588 O O . LEU A 1 55 ? -1.996 7.442 1.748 1.00 0.00 61 LEU A O 18
ATOM 30604 N N . ARG A 1 56 ? -1.085 5.408 1.435 1.00 0.00 62 ARG A N 18
ATOM 30605 C CA . ARG A 1 56 ? -1.972 4.744 2.385 1.00 0.00 62 ARG A CA 18
ATOM 30606 C C . ARG A 1 56 ? -1.268 3.573 3.068 1.00 0.00 62 ARG A C 18
ATOM 30607 O O . ARG A 1 56 ? -0.588 2.780 2.417 1.00 0.00 62 ARG A O 18
ATOM 30628 N N . VAL A 1 57 ? -1.442 3.470 4.382 1.00 0.00 63 VAL A N 18
ATOM 30629 C CA . VAL A 1 57 ? -0.831 2.396 5.157 1.00 0.00 63 VAL A CA 18
ATOM 30630 C C . VAL A 1 57 ? -1.398 1.042 4.747 1.00 0.00 63 VAL A C 18
ATOM 30631 O O . VAL A 1 57 ? -2.435 0.618 5.253 1.00 0.00 63 VAL A O 18
ATOM 30644 N N . ASN A 1 58 ? -0.690 0.376 3.831 1.00 0.00 64 ASN A N 18
ATOM 30645 C CA . ASN A 1 58 ? -1.073 -0.944 3.311 1.00 0.00 64 ASN A CA 18
ATOM 30646 C C . ASN A 1 58 ? -0.601 -1.120 1.866 1.00 0.00 64 ASN A C 18
ATOM 30647 O O . ASN A 1 58 ? -0.775 -2.189 1.278 1.00 0.00 64 ASN A O 18
ATOM 30658 N N . ASP A 1 59 ? -0.022 -0.066 1.282 1.00 0.00 65 ASP A N 18
ATOM 30659 C CA . ASP A 1 59 ? 0.443 -0.123 -0.098 1.00 0.00 65 ASP A CA 18
ATOM 30660 C C . ASP A 1 59 ? 1.838 -0.727 -0.195 1.00 0.00 65 ASP A C 18
ATOM 30661 O O . ASP A 1 59 ? 2.752 -0.336 0.531 1.00 0.00 65 ASP A O 18
ATOM 30670 N N . GLN A 1 60 ? 1.995 -1.678 -1.111 1.00 0.00 66 GLN A N 18
ATOM 30671 C CA . GLN A 1 60 ? 3.276 -2.336 -1.327 1.00 0.00 66 GLN A CA 18
ATOM 30672 C C . GLN A 1 60 ? 4.084 -1.579 -2.375 1.00 0.00 66 GLN A C 18
ATOM 30673 O O . GLN A 1 60 ? 3.670 -1.466 -3.528 1.00 0.00 66 GLN A O 18
ATOM 30687 N N . LEU A 1 61 ? 5.234 -1.055 -1.967 1.00 0.00 67 LEU A N 18
ATOM 30688 C CA . LEU A 1 61 ? 6.092 -0.300 -2.871 1.00 0.00 67 LEU A CA 18
ATOM 30689 C C . LEU A 1 61 ? 6.771 -1.213 -3.886 1.00 0.00 67 LEU A C 18
ATOM 30690 O O . LEU A 1 61 ? 7.308 -2.262 -3.533 1.00 0.00 67 LEU A O 18
ATOM 30706 N N . ILE A 1 62 ? 6.739 -0.801 -5.149 1.00 0.00 68 ILE A N 18
ATOM 30707 C CA . ILE A 1 62 ? 7.351 -1.576 -6.221 1.00 0.00 68 ILE A CA 18
ATOM 30708 C C . ILE A 1 62 ? 8.406 -0.762 -6.968 1.00 0.00 68 ILE A C 18
ATOM 30709 O O . ILE A 1 62 ? 9.302 -1.327 -7.596 1.00 0.00 68 ILE A O 18
ATOM 30725 N N . ALA A 1 63 ? 8.302 0.564 -6.901 1.00 0.00 69 ALA A N 18
ATOM 30726 C CA . ALA A 1 63 ? 9.255 1.432 -7.578 1.00 0.00 69 ALA A CA 18
ATOM 30727 C C . ALA A 1 63 ? 9.325 2.805 -6.919 1.00 0.00 69 ALA A C 18
ATOM 30728 O O . ALA A 1 63 ? 8.479 3.156 -6.096 1.00 0.00 69 ALA A O 18
ATOM 30735 N N . VAL A 1 64 ? 10.341 3.575 -7.289 1.00 0.00 70 VAL A N 18
ATOM 30736 C CA . VAL A 1 64 ? 10.533 4.911 -6.741 1.00 0.00 70 VAL A CA 18
ATOM 30737 C C . VAL A 1 64 ? 11.394 5.758 -7.674 1.00 0.00 70 VAL A C 18
ATOM 30738 O O . VAL A 1 64 ? 12.487 5.352 -8.058 1.00 0.00 70 VAL A O 18
ATOM 30751 N N . ASN A 1 65 ? 10.888 6.931 -8.045 1.00 0.00 71 ASN A N 18
ATOM 30752 C CA . ASN A 1 65 ? 11.605 7.834 -8.943 1.00 0.00 71 ASN A CA 18
ATOM 30753 C C . ASN A 1 65 ? 11.741 7.227 -10.340 1.00 0.00 71 ASN A C 18
ATOM 30754 O O . ASN A 1 65 ? 12.540 7.694 -11.151 1.00 0.00 71 ASN A O 18
ATOM 30765 N N . GLY A 1 66 ? 10.955 6.189 -10.614 1.00 0.00 72 GLY A N 18
ATOM 30766 C CA . GLY A 1 66 ? 11.008 5.547 -11.915 1.00 0.00 72 GLY A CA 18
ATOM 30767 C C . GLY A 1 66 ? 11.901 4.318 -11.938 1.00 0.00 72 GLY A C 18
ATOM 30768 O O . GLY A 1 66 ? 12.151 3.748 -13.001 1.00 0.00 72 GLY A O 18
ATOM 30772 N N . GLU A 1 67 ? 12.383 3.902 -10.768 1.00 0.00 73 GLU A N 18
ATOM 30773 C CA . GLU A 1 67 ? 13.247 2.729 -10.673 1.00 0.00 73 GLU A CA 18
ATOM 30774 C C . GLU A 1 67 ? 12.637 1.674 -9.758 1.00 0.00 73 GLU A C 18
ATOM 30775 O O . GLU A 1 67 ? 12.577 1.851 -8.542 1.00 0.00 73 GLU A O 18
ATOM 30787 N N . SER A 1 68 ? 12.183 0.575 -10.355 1.00 0.00 74 SER A N 18
ATOM 30788 C CA . SER A 1 68 ? 11.575 -0.513 -9.598 1.00 0.00 74 SER A CA 18
ATOM 30789 C C . SER A 1 68 ? 12.552 -1.080 -8.575 1.00 0.00 74 SER A C 18
ATOM 30790 O O . SER A 1 68 ? 13.759 -1.127 -8.814 1.00 0.00 74 SER A O 18
ATOM 30798 N N . LEU A 1 69 ? 12.024 -1.508 -7.432 1.00 0.00 75 LEU A N 18
ATOM 30799 C CA . LEU A 1 69 ? 12.853 -2.073 -6.371 1.00 0.00 75 LEU A CA 18
ATOM 30800 C C . LEU A 1 69 ? 12.425 -3.503 -6.035 1.00 0.00 75 LEU A C 18
ATOM 30801 O O . LEU A 1 69 ? 12.956 -4.113 -5.106 1.00 0.00 75 LEU A O 18
ATOM 30817 N N . LEU A 1 70 ? 11.465 -4.035 -6.788 1.00 0.00 76 LEU A N 18
ATOM 30818 C CA . LEU A 1 70 ? 10.978 -5.391 -6.559 1.00 0.00 76 LEU A CA 18
ATOM 30819 C C . LEU A 1 70 ? 12.097 -6.412 -6.738 1.00 0.00 76 LEU A C 18
ATOM 30820 O O . LEU A 1 70 ? 12.079 -7.479 -6.125 1.00 0.00 76 LEU A O 18
ATOM 30836 N N . GLY A 1 71 ? 13.068 -6.078 -7.583 1.00 0.00 77 GLY A N 18
ATOM 30837 C CA . GLY A 1 71 ? 14.180 -6.980 -7.826 1.00 0.00 77 GLY A CA 18
ATOM 30838 C C . GLY A 1 71 ? 15.167 -7.010 -6.675 1.00 0.00 77 GLY A C 18
ATOM 30839 O O . GLY A 1 71 ? 15.882 -7.996 -6.489 1.00 0.00 77 GLY A O 18
ATOM 30843 N N . LYS A 1 72 ? 15.208 -5.930 -5.901 1.00 0.00 78 LYS A N 18
ATOM 30844 C CA . LYS A 1 72 ? 16.115 -5.840 -4.763 1.00 0.00 78 LYS A CA 18
ATOM 30845 C C . LYS A 1 72 ? 15.408 -6.198 -3.467 1.00 0.00 78 LYS A C 18
ATOM 30846 O O . LYS A 1 72 ? 14.181 -6.279 -3.410 1.00 0.00 78 LYS A O 18
ATOM 30865 N N . ALA A 1 73 ? 16.203 -6.422 -2.434 1.00 0.00 79 ALA A N 18
ATOM 30866 C CA . ALA A 1 73 ? 15.685 -6.786 -1.127 1.00 0.00 79 ALA A CA 18
ATOM 30867 C C . ALA A 1 73 ? 14.907 -5.637 -0.497 1.00 0.00 79 ALA A C 18
ATOM 30868 O O . ALA A 1 73 ? 14.995 -4.495 -0.946 1.00 0.00 79 ALA A O 18
ATOM 30875 N N . ASN A 1 74 ? 14.139 -5.950 0.546 1.00 0.00 80 ASN A N 18
ATOM 30876 C CA . ASN A 1 74 ? 13.339 -4.941 1.234 1.00 0.00 80 ASN A CA 18
ATOM 30877 C C . ASN A 1 74 ? 14.201 -3.773 1.696 1.00 0.00 80 ASN A C 18
ATOM 30878 O O . ASN A 1 74 ? 13.955 -2.625 1.330 1.00 0.00 80 ASN A O 18
ATOM 30889 N N . GLN A 1 75 ? 15.212 -4.074 2.506 1.00 0.00 81 GLN A N 18
ATOM 30890 C CA . GLN A 1 75 ? 16.109 -3.046 3.020 1.00 0.00 81 GLN A CA 18
ATOM 30891 C C . GLN A 1 75 ? 16.754 -2.269 1.878 1.00 0.00 81 GLN A C 18
ATOM 30892 O O . GLN A 1 75 ? 16.989 -1.065 1.985 1.00 0.00 81 GLN A O 18
ATOM 30906 N N . GLU A 1 76 ? 17.023 -2.964 0.780 1.00 0.00 82 GLU A N 18
ATOM 30907 C CA . GLU A 1 76 ? 17.623 -2.343 -0.390 1.00 0.00 82 GLU A CA 18
ATOM 30908 C C . GLU A 1 76 ? 16.612 -1.427 -1.056 1.00 0.00 82 GLU A C 18
ATOM 30909 O O . GLU A 1 76 ? 16.947 -0.342 -1.530 1.00 0.00 82 GLU A O 18
ATOM 30921 N N . ALA A 1 77 ? 15.363 -1.877 -1.076 1.00 0.00 83 ALA A N 18
ATOM 30922 C CA . ALA A 1 77 ? 14.288 -1.107 -1.669 1.00 0.00 83 ALA A CA 18
ATOM 30923 C C . ALA A 1 77 ? 13.995 0.129 -0.830 1.00 0.00 83 ALA A C 18
ATOM 30924 O O . ALA A 1 77 ? 13.772 1.216 -1.361 1.00 0.00 83 ALA A O 18
ATOM 30931 N N . MET A 1 78 ? 14.015 -0.046 0.487 1.00 0.00 84 MET A N 18
ATOM 30932 C CA . MET A 1 78 ? 13.770 1.057 1.405 1.00 0.00 84 MET A CA 18
ATOM 30933 C C . MET A 1 78 ? 14.896 2.076 1.301 1.00 0.00 84 MET A C 18
ATOM 30934 O O . MET A 1 78 ? 14.688 3.269 1.505 1.00 0.00 84 MET A O 18
ATOM 30948 N N . GLU A 1 79 ? 16.087 1.594 0.962 1.00 0.00 85 GLU A N 18
ATOM 30949 C CA . GLU A 1 79 ? 17.247 2.456 0.802 1.00 0.00 85 GLU A CA 18
ATOM 30950 C C . GLU A 1 79 ? 17.189 3.130 -0.562 1.00 0.00 85 GLU A C 18
ATOM 30951 O O . GLU A 1 79 ? 17.578 4.287 -0.719 1.00 0.00 85 GLU A O 18
ATOM 30963 N N . THR A 1 80 ? 16.692 2.387 -1.545 1.00 0.00 86 THR A N 18
ATOM 30964 C CA . THR A 1 80 ? 16.564 2.892 -2.902 1.00 0.00 86 THR A CA 18
ATOM 30965 C C . THR A 1 80 ? 15.556 4.037 -2.950 1.00 0.00 86 THR A C 18
ATOM 30966 O O . THR A 1 80 ? 15.741 5.009 -3.682 1.00 0.00 86 THR A O 18
ATOM 30977 N N . LEU A 1 81 ? 14.502 3.926 -2.145 1.00 0.00 87 LEU A N 18
ATOM 30978 C CA . LEU A 1 81 ? 13.485 4.965 -2.083 1.00 0.00 87 LEU A CA 18
ATOM 30979 C C . LEU A 1 81 ? 13.986 6.110 -1.220 1.00 0.00 87 LEU A C 18
ATOM 30980 O O . LEU A 1 81 ? 13.702 7.280 -1.480 1.00 0.00 87 LEU A O 18
ATOM 30996 N N . ARG A 1 82 ? 14.749 5.748 -0.196 1.00 0.00 88 ARG A N 18
ATOM 30997 C CA . ARG A 1 82 ? 15.326 6.713 0.724 1.00 0.00 88 ARG A CA 18
ATOM 30998 C C . ARG A 1 82 ? 16.280 7.649 -0.009 1.00 0.00 88 ARG A C 18
ATOM 30999 O O . ARG A 1 82 ? 16.184 8.871 0.106 1.00 0.00 88 ARG A O 18
ATOM 31020 N N . ARG A 1 83 ? 17.199 7.062 -0.767 1.00 0.00 89 ARG A N 18
ATOM 31021 C CA . ARG A 1 83 ? 18.167 7.837 -1.527 1.00 0.00 89 ARG A CA 18
ATOM 31022 C C . ARG A 1 83 ? 17.486 8.518 -2.709 1.00 0.00 89 ARG A C 18
ATOM 31023 O O . ARG A 1 83 ? 17.810 9.649 -3.063 1.00 0.00 89 ARG A O 18
ATOM 31044 N N . SER A 1 84 ? 16.536 7.817 -3.315 1.00 0.00 90 SER A N 18
ATOM 31045 C CA . SER A 1 84 ? 15.805 8.348 -4.455 1.00 0.00 90 SER A CA 18
ATOM 31046 C C . SER A 1 84 ? 14.929 9.527 -4.044 1.00 0.00 90 SER A C 18
ATOM 31047 O O . SER A 1 84 ? 14.665 10.422 -4.846 1.00 0.00 90 SER A O 18
ATOM 31055 N N . MET A 1 85 ? 14.475 9.520 -2.794 1.00 0.00 91 MET A N 18
ATOM 31056 C CA . MET A 1 85 ? 13.621 10.589 -2.285 1.00 0.00 91 MET A CA 18
ATOM 31057 C C . MET A 1 85 ? 14.442 11.726 -1.682 1.00 0.00 91 MET A C 18
ATOM 31058 O O . MET A 1 85 ? 14.018 12.881 -1.694 1.00 0.00 91 MET A O 18
ATOM 31072 N N . SER A 1 86 ? 15.606 11.390 -1.138 1.00 0.00 92 SER A N 18
ATOM 31073 C CA . SER A 1 86 ? 16.469 12.386 -0.511 1.00 0.00 92 SER A CA 18
ATOM 31074 C C . SER A 1 86 ? 17.688 12.714 -1.372 1.00 0.00 92 SER A C 18
ATOM 31075 O O . SER A 1 86 ? 18.709 13.170 -0.856 1.00 0.00 92 SER A O 18
ATOM 31083 N N . THR A 1 87 ? 17.588 12.483 -2.676 1.00 0.00 93 THR A N 18
ATOM 31084 C CA . THR A 1 87 ? 18.705 12.764 -3.573 1.00 0.00 93 THR A CA 18
ATOM 31085 C C . THR A 1 87 ? 18.244 13.023 -5.009 1.00 0.00 93 THR A C 18
ATOM 31086 O O . THR A 1 87 ? 18.884 13.773 -5.743 1.00 0.00 93 THR A O 18
ATOM 31097 N N . GLU A 1 88 ? 17.149 12.387 -5.412 1.00 0.00 94 GLU A N 18
ATOM 31098 C CA . GLU A 1 88 ? 16.633 12.552 -6.766 1.00 0.00 94 GLU A CA 18
ATOM 31099 C C . GLU A 1 88 ? 15.278 13.252 -6.767 1.00 0.00 94 GLU A C 18
ATOM 31100 O O . GLU A 1 88 ? 15.136 14.351 -7.298 1.00 0.00 94 GLU A O 18
ATOM 31112 N N . GLY A 1 89 ? 14.286 12.606 -6.175 1.00 0.00 95 GLY A N 18
ATOM 31113 C CA . GLY A 1 89 ? 12.954 13.180 -6.121 1.00 0.00 95 GLY A CA 18
ATOM 31114 C C . GLY A 1 89 ? 12.934 14.533 -5.438 1.00 0.00 95 GLY A C 18
ATOM 31115 O O . GLY A 1 89 ? 12.128 15.399 -5.778 1.00 0.00 95 GLY A O 18
ATOM 31119 N N . ASN A 1 90 ? 13.826 14.714 -4.473 1.00 0.00 96 ASN A N 18
ATOM 31120 C CA . ASN A 1 90 ? 13.913 15.969 -3.739 1.00 0.00 96 ASN A CA 18
ATOM 31121 C C . ASN A 1 90 ? 14.526 17.063 -4.614 1.00 0.00 96 ASN A C 18
ATOM 31122 O O . ASN A 1 90 ? 14.163 18.234 -4.503 1.00 0.00 96 ASN A O 18
ATOM 31133 N N . LYS A 1 91 ? 15.454 16.672 -5.487 1.00 0.00 97 LYS A N 18
ATOM 31134 C CA . LYS A 1 91 ? 16.116 17.619 -6.384 1.00 0.00 97 LYS A CA 18
ATOM 31135 C C . LYS A 1 91 ? 15.117 18.596 -6.994 1.00 0.00 97 LYS A C 18
ATOM 31136 O O . LYS A 1 91 ? 15.394 19.789 -7.124 1.00 0.00 97 LYS A O 18
ATOM 31155 N N . ARG A 1 92 ? 13.943 18.082 -7.345 1.00 0.00 98 ARG A N 18
ATOM 31156 C CA . ARG A 1 92 ? 12.886 18.906 -7.919 1.00 0.00 98 ARG A CA 18
ATOM 31157 C C . ARG A 1 92 ? 11.911 19.335 -6.829 1.00 0.00 98 ARG A C 18
ATOM 31158 O O . ARG A 1 92 ? 11.249 20.366 -6.940 1.00 0.00 98 ARG A O 18
ATOM 31179 N N . GLY A 1 93 ? 11.830 18.527 -5.774 1.00 0.00 99 GLY A N 18
ATOM 31180 C CA . GLY A 1 93 ? 10.937 18.825 -4.674 1.00 0.00 99 GLY A CA 18
ATOM 31181 C C . GLY A 1 93 ? 9.863 17.769 -4.492 1.00 0.00 99 GLY A C 18
ATOM 31182 O O . GLY A 1 93 ? 9.001 17.902 -3.626 1.00 0.00 99 GLY A O 18
ATOM 31186 N N . MET A 1 94 ? 9.910 16.719 -5.315 1.00 0.00 100 MET A N 18
ATOM 31187 C CA . MET A 1 94 ? 8.929 15.647 -5.239 1.00 0.00 100 MET A CA 18
ATOM 31188 C C . MET A 1 94 ? 9.464 14.362 -5.862 1.00 0.00 100 MET A C 18
ATOM 31189 O O . MET A 1 94 ? 10.158 14.391 -6.879 1.00 0.00 100 MET A O 18
ATOM 31203 N N . ILE A 1 95 ? 9.133 13.235 -5.245 1.00 0.00 101 ILE A N 18
ATOM 31204 C CA . ILE A 1 95 ? 9.574 11.937 -5.733 1.00 0.00 101 ILE A CA 18
ATOM 31205 C C . ILE A 1 95 ? 8.390 11.112 -6.241 1.00 0.00 101 ILE A C 18
ATOM 31206 O O . ILE A 1 95 ? 7.286 11.197 -5.704 1.00 0.00 101 ILE A O 18
ATOM 31222 N N . GLN A 1 96 ? 8.636 10.312 -7.272 1.00 0.00 102 GLN A N 18
ATOM 31223 C CA . GLN A 1 96 ? 7.601 9.464 -7.847 1.00 0.00 102 GLN A CA 18
ATOM 31224 C C . GLN A 1 96 ? 7.539 8.134 -7.099 1.00 0.00 102 GLN A C 18
ATOM 31225 O O . GLN A 1 96 ? 8.573 7.566 -6.751 1.00 0.00 102 GLN A O 18
ATOM 31239 N N . LEU A 1 97 ? 6.331 7.646 -6.837 1.00 0.00 103 LEU A N 18
ATOM 31240 C CA . LEU A 1 97 ? 6.166 6.390 -6.111 1.00 0.00 103 LEU A CA 18
ATOM 31241 C C . LEU A 1 97 ? 5.246 5.426 -6.844 1.00 0.00 103 LEU A C 18
ATOM 31242 O O . LEU A 1 97 ? 4.208 5.819 -7.371 1.00 0.00 103 LEU A O 18
ATOM 31258 N N . ILE A 1 98 ? 5.624 4.154 -6.843 1.00 0.00 104 ILE A N 18
ATOM 31259 C CA . ILE A 1 98 ? 4.824 3.117 -7.476 1.00 0.00 104 ILE A CA 18
ATOM 31260 C C . ILE A 1 98 ? 4.576 1.987 -6.491 1.00 0.00 104 ILE A C 18
ATOM 31261 O O . ILE A 1 98 ? 5.500 1.280 -6.093 1.00 0.00 104 ILE A O 18
ATOM 31277 N N . VAL A 1 99 ? 3.323 1.829 -6.095 1.00 0.00 105 VAL A N 18
ATOM 31278 C CA . VAL A 1 99 ? 2.952 0.790 -5.143 1.00 0.00 105 VAL A CA 18
ATOM 31279 C C . VAL A 1 99 ? 1.906 -0.148 -5.736 1.00 0.00 105 VAL A C 18
ATOM 31280 O O . VAL A 1 99 ? 1.428 0.064 -6.848 1.00 0.00 105 VAL A O 18
ATOM 31293 N N . ALA A 1 100 ? 1.556 -1.184 -4.986 1.00 0.00 106 ALA A N 18
ATOM 31294 C CA . ALA A 1 100 ? 0.564 -2.150 -5.437 1.00 0.00 106 ALA A CA 18
ATOM 31295 C C . ALA A 1 100 ? -0.229 -2.703 -4.259 1.00 0.00 106 ALA A C 18
ATOM 31296 O O . ALA A 1 100 ? 0.323 -2.935 -3.183 1.00 0.00 106 ALA A O 18
ATOM 31303 N N . ARG A 1 101 ? -1.525 -2.910 -4.464 1.00 0.00 107 ARG A N 18
ATOM 31304 C CA . ARG A 1 101 ? -2.386 -3.433 -3.410 1.00 0.00 107 ARG A CA 18
ATOM 31305 C C . ARG A 1 101 ? -3.540 -4.241 -3.992 1.00 0.00 107 ARG A C 18
ATOM 31306 O O . ARG A 1 101 ? -3.646 -4.406 -5.206 1.00 0.00 107 ARG A O 18
ATOM 31327 N N . ARG A 1 102 ? -4.400 -4.744 -3.113 1.00 0.00 108 ARG A N 18
ATOM 31328 C CA . ARG A 1 102 ? -5.548 -5.537 -3.531 1.00 0.00 108 ARG A CA 18
ATOM 31329 C C . ARG A 1 102 ? -6.827 -4.708 -3.483 1.00 0.00 108 ARG A C 18
ATOM 31330 O O . ARG A 1 102 ? -6.999 -3.863 -2.604 1.00 0.00 108 ARG A O 18
ATOM 31351 N N . ILE A 1 103 ? -7.723 -4.956 -4.433 1.00 0.00 109 ILE A N 18
ATOM 31352 C CA . ILE A 1 103 ? -8.987 -4.233 -4.498 1.00 0.00 109 ILE A CA 18
ATOM 31353 C C . ILE A 1 103 ? -9.914 -4.651 -3.363 1.00 0.00 109 ILE A C 18
ATOM 31354 O O . ILE A 1 103 ? -10.420 -3.812 -2.618 1.00 0.00 109 ILE A O 18
ATOM 31370 N N . SER A 1 104 ? -10.132 -5.954 -3.241 1.00 0.00 110 SER A N 18
ATOM 31371 C CA . SER A 1 104 ? -10.999 -6.493 -2.197 1.00 0.00 110 SER A CA 18
ATOM 31372 C C . SER A 1 104 ? -12.394 -5.881 -2.275 1.00 0.00 110 SER A C 18
ATOM 31373 O O . SER A 1 104 ? -12.645 -4.813 -1.718 1.00 0.00 110 SER A O 18
ATOM 31381 N N . ASP B 2 1 ? 2.929 -10.059 6.592 1.00 0.00 3 ASP B N 18
ATOM 31382 C CA . ASP B 2 1 ? 3.377 -11.348 6.077 1.00 0.00 3 ASP B CA 18
ATOM 31383 C C . ASP B 2 1 ? 4.806 -11.646 6.521 1.00 0.00 3 ASP B C 18
ATOM 31384 O O . ASP B 2 1 ? 5.592 -12.222 5.769 1.00 0.00 3 ASP B O 18
ATOM 31393 N N . GLU B 2 2 ? 5.135 -11.249 7.746 1.00 0.00 4 GLU B N 18
ATOM 31394 C CA . GLU B 2 2 ? 6.468 -11.473 8.290 1.00 0.00 4 GLU B CA 18
ATOM 31395 C C . GLU B 2 2 ? 6.699 -12.956 8.566 1.00 0.00 4 GLU B C 18
ATOM 31396 O O . GLU B 2 2 ? 5.764 -13.691 8.886 1.00 0.00 4 GLU B O 18
ATOM 31408 N N . ASP B 2 3 ? 7.949 -13.391 8.438 1.00 0.00 5 ASP B N 18
ATOM 31409 C CA . ASP B 2 3 ? 8.298 -14.786 8.673 1.00 0.00 5 ASP B CA 18
ATOM 31410 C C . ASP B 2 3 ? 8.700 -15.012 10.127 1.00 0.00 5 ASP B C 18
ATOM 31411 O O . ASP B 2 3 ? 8.349 -16.026 10.729 1.00 0.00 5 ASP B O 18
ATOM 31420 N N . GLN B 2 4 ? 9.439 -14.059 10.684 1.00 0.00 6 GLN B N 18
ATOM 31421 C CA . GLN B 2 4 ? 9.890 -14.153 12.068 1.00 0.00 6 GLN B CA 18
ATOM 31422 C C . GLN B 2 4 ? 10.041 -12.768 12.689 1.00 0.00 6 GLN B C 18
ATOM 31423 O O . GLN B 2 4 ? 9.271 -12.383 13.570 1.00 0.00 6 GLN B O 18
ATOM 31437 N N . HIS B 2 5 ? 11.040 -12.022 12.226 1.00 0.00 7 HIS B N 18
ATOM 31438 C CA . HIS B 2 5 ? 11.294 -10.679 12.739 1.00 0.00 7 HIS B CA 18
ATOM 31439 C C . HIS B 2 5 ? 11.170 -9.637 11.631 1.00 0.00 7 HIS B C 18
ATOM 31440 O O . HIS B 2 5 ? 11.736 -9.795 10.549 1.00 0.00 7 HIS B O 18
ATOM 31455 N N . SER B 2 6 ? 10.430 -8.570 11.911 1.00 0.00 8 SER B N 18
ATOM 31456 C CA . SER B 2 6 ? 10.235 -7.497 10.942 1.00 0.00 8 SER B CA 18
ATOM 31457 C C . SER B 2 6 ? 11.069 -6.273 11.314 1.00 0.00 8 SER B C 18
ATOM 31458 O O . SER B 2 6 ? 12.009 -6.371 12.102 1.00 0.00 8 SER B O 18
ATOM 31466 N N . GLN B 2 7 ? 10.722 -5.122 10.745 1.00 0.00 9 GLN B N 18
ATOM 31467 C CA . GLN B 2 7 ? 11.439 -3.884 11.016 1.00 0.00 9 GLN B CA 18
ATOM 31468 C C . GLN B 2 7 ? 10.824 -2.737 10.231 1.00 0.00 9 GLN B C 18
ATOM 31469 O O . GLN B 2 7 ? 10.340 -2.927 9.116 1.00 0.00 9 GLN B O 18
ATOM 31483 N N . ILE B 2 8 ? 10.831 -1.549 10.816 1.00 0.00 10 ILE B N 18
ATOM 31484 C CA . ILE B 2 8 ? 10.262 -0.384 10.158 1.00 0.00 10 ILE B CA 18
ATOM 31485 C C . ILE B 2 8 ? 11.349 0.593 9.735 1.00 0.00 10 ILE B C 18
ATOM 31486 O O . ILE B 2 8 ? 12.430 0.631 10.322 1.00 0.00 10 ILE B O 18
ATOM 31502 N N . THR B 2 9 ? 11.054 1.377 8.707 1.00 0.00 11 THR B N 18
ATOM 31503 C CA . THR B 2 9 ? 12.003 2.354 8.191 1.00 0.00 11 THR B CA 18
ATOM 31504 C C . THR B 2 9 ? 11.303 3.668 7.864 1.00 0.00 11 THR B C 18
ATOM 31505 O O . THR B 2 9 ? 10.705 3.815 6.798 1.00 0.00 11 THR B O 18
ATOM 31516 N N . LYS B 2 10 ? 11.377 4.622 8.788 1.00 0.00 12 LYS B N 18
ATOM 31517 C CA . LYS B 2 10 ? 10.747 5.920 8.591 1.00 0.00 12 LYS B CA 18
ATOM 31518 C C . LYS B 2 10 ? 11.460 6.713 7.504 1.00 0.00 12 LYS B C 18
ATOM 31519 O O . LYS B 2 10 ? 12.589 7.170 7.691 1.00 0.00 12 LYS B O 18
ATOM 31538 N N . VAL B 2 11 ? 10.795 6.873 6.365 1.00 0.00 13 VAL B N 18
ATOM 31539 C CA . VAL B 2 11 ? 11.363 7.612 5.244 1.00 0.00 13 VAL B CA 18
ATOM 31540 C C . VAL B 2 11 ? 10.525 8.843 4.917 1.00 0.00 13 VAL B C 18
ATOM 31541 O O . VAL B 2 11 ? 9.844 9.355 5.829 1.00 0.00 13 VAL B O 18
ATOM 31555 N N . GLY A 1 1 ? -6.259 -11.628 -5.658 1.00 0.00 7 GLY A N 19
ATOM 31556 C CA . GLY A 1 1 ? -7.672 -11.410 -5.417 1.00 0.00 7 GLY A CA 19
ATOM 31557 C C . GLY A 1 1 ? -8.151 -10.073 -5.950 1.00 0.00 7 GLY A C 19
ATOM 31558 O O . GLY A 1 1 ? -9.094 -10.014 -6.741 1.00 0.00 7 GLY A O 19
ATOM 31562 N N . THR A 1 2 ? -7.504 -8.998 -5.516 1.00 0.00 8 THR A N 19
ATOM 31563 C CA . THR A 1 2 ? -7.868 -7.656 -5.953 1.00 0.00 8 THR A CA 19
ATOM 31564 C C . THR A 1 2 ? -6.704 -6.687 -5.766 1.00 0.00 8 THR A C 19
ATOM 31565 O O . THR A 1 2 ? -6.798 -5.728 -5.002 1.00 0.00 8 THR A O 19
ATOM 31576 N N . ARG A 1 3 ? -5.607 -6.943 -6.472 1.00 0.00 9 ARG A N 19
ATOM 31577 C CA . ARG A 1 3 ? -4.425 -6.092 -6.383 1.00 0.00 9 ARG A CA 19
ATOM 31578 C C . ARG A 1 3 ? -4.418 -5.056 -7.503 1.00 0.00 9 ARG A C 19
ATOM 31579 O O . ARG A 1 3 ? -4.901 -5.316 -8.605 1.00 0.00 9 ARG A O 19
ATOM 31600 N N . GLU A 1 4 ? -3.869 -3.880 -7.213 1.00 0.00 10 GLU A N 19
ATOM 31601 C CA . GLU A 1 4 ? -3.803 -2.808 -8.200 1.00 0.00 10 GLU A CA 19
ATOM 31602 C C . GLU A 1 4 ? -2.606 -1.897 -7.944 1.00 0.00 10 GLU A C 19
ATOM 31603 O O . GLU A 1 4 ? -2.220 -1.669 -6.797 1.00 0.00 10 GLU A O 19
ATOM 31615 N N . PHE A 1 5 ? -2.024 -1.380 -9.023 1.00 0.00 11 PHE A N 19
ATOM 31616 C CA . PHE A 1 5 ? -0.872 -0.491 -8.924 1.00 0.00 11 PHE A CA 19
ATOM 31617 C C . PHE A 1 5 ? -1.317 0.965 -8.844 1.00 0.00 11 PHE A C 19
ATOM 31618 O O . PHE A 1 5 ? -2.324 1.350 -9.438 1.00 0.00 11 PHE A O 19
ATOM 31635 N N . LEU A 1 6 ? -0.565 1.772 -8.101 1.00 0.00 12 LEU A N 19
ATOM 31636 C CA . LEU A 1 6 ? -0.889 3.186 -7.943 1.00 0.00 12 LEU A CA 19
ATOM 31637 C C . LEU A 1 6 ? 0.367 4.047 -8.008 1.00 0.00 12 LEU A C 19
ATOM 31638 O O . LEU A 1 6 ? 1.191 4.035 -7.095 1.00 0.00 12 LEU A O 19
ATOM 31654 N N . THR A 1 7 ? 0.497 4.805 -9.090 1.00 0.00 13 THR A N 19
ATOM 31655 C CA . THR A 1 7 ? 1.642 5.688 -9.276 1.00 0.00 13 THR A CA 19
ATOM 31656 C C . THR A 1 7 ? 1.358 7.052 -8.655 1.00 0.00 13 THR A C 19
ATOM 31657 O O . THR A 1 7 ? 0.386 7.715 -9.017 1.00 0.00 13 THR A O 19
ATOM 31668 N N . PHE A 1 8 ? 2.197 7.462 -7.709 1.00 0.00 14 PHE A N 19
ATOM 31669 C CA . PHE A 1 8 ? 2.009 8.741 -7.035 1.00 0.00 14 PHE A CA 19
ATOM 31670 C C . PHE A 1 8 ? 3.290 9.567 -6.992 1.00 0.00 14 PHE A C 19
ATOM 31671 O O . PHE A 1 8 ? 4.395 9.028 -6.950 1.00 0.00 14 PHE A O 19
ATOM 31688 N N . GLU A 1 9 ? 3.116 10.883 -6.981 1.00 0.00 15 GLU A N 19
ATOM 31689 C CA . GLU A 1 9 ? 4.231 11.822 -6.915 1.00 0.00 15 GLU A CA 19
ATOM 31690 C C . GLU A 1 9 ? 4.192 12.542 -5.573 1.00 0.00 15 GLU A C 19
ATOM 31691 O O . GLU A 1 9 ? 3.273 13.315 -5.300 1.00 0.00 15 GLU A O 19
ATOM 31703 N N . VAL A 1 10 ? 5.167 12.252 -4.720 1.00 0.00 16 VAL A N 19
ATOM 31704 C CA . VAL A 1 10 ? 5.210 12.837 -3.386 1.00 0.00 16 VAL A CA 19
ATOM 31705 C C . VAL A 1 10 ? 6.179 14.014 -3.276 1.00 0.00 16 VAL A C 19
ATOM 31706 O O . VAL A 1 10 ? 7.392 13.841 -3.396 1.00 0.00 16 VAL A O 19
ATOM 31719 N N . PRO A 1 11 ? 5.656 15.228 -3.010 1.00 0.00 17 PRO A N 19
ATOM 31720 C CA . PRO A 1 11 ? 6.477 16.422 -2.845 1.00 0.00 17 PRO A CA 19
ATOM 31721 C C . PRO A 1 11 ? 6.966 16.550 -1.405 1.00 0.00 17 PRO A C 19
ATOM 31722 O O . PRO A 1 11 ? 6.173 16.465 -0.470 1.00 0.00 17 PRO A O 19
ATOM 31733 N N . LEU A 1 12 ? 8.271 16.726 -1.223 1.00 0.00 18 LEU A N 19
ATOM 31734 C CA . LEU A 1 12 ? 8.837 16.830 0.118 1.00 0.00 18 LEU A CA 19
ATOM 31735 C C . LEU A 1 12 ? 9.704 18.067 0.281 1.00 0.00 18 LEU A C 19
ATOM 31736 O O . LEU A 1 12 ? 10.637 18.078 1.084 1.00 0.00 18 LEU A O 19
ATOM 31752 N N . ASN A 1 13 ? 9.388 19.108 -0.473 1.00 0.00 19 ASN A N 19
ATOM 31753 C CA . ASN A 1 13 ? 10.129 20.369 -0.406 1.00 0.00 19 ASN A CA 19
ATOM 31754 C C . ASN A 1 13 ? 10.519 20.708 1.034 1.00 0.00 19 ASN A C 19
ATOM 31755 O O . ASN A 1 13 ? 11.574 21.289 1.286 1.00 0.00 19 ASN A O 19
ATOM 31766 N N . ASP A 1 14 ? 9.657 20.326 1.968 1.00 0.00 20 ASP A N 19
ATOM 31767 C CA . ASP A 1 14 ? 9.895 20.568 3.385 1.00 0.00 20 ASP A CA 19
ATOM 31768 C C . ASP A 1 14 ? 10.240 19.266 4.090 1.00 0.00 20 ASP A C 19
ATOM 31769 O O . ASP A 1 14 ? 11.034 19.241 5.028 1.00 0.00 20 ASP A O 19
ATOM 31778 N N . SER A 1 15 ? 9.632 18.184 3.620 1.00 0.00 21 SER A N 19
ATOM 31779 C CA . SER A 1 15 ? 9.864 16.868 4.189 1.00 0.00 21 SER A CA 19
ATOM 31780 C C . SER A 1 15 ? 11.267 16.361 3.858 1.00 0.00 21 SER A C 19
ATOM 31781 O O . SER A 1 15 ? 11.684 15.316 4.356 1.00 0.00 21 SER A O 19
ATOM 31789 N N . GLY A 1 16 ? 11.994 17.105 3.018 1.00 0.00 22 GLY A N 19
ATOM 31790 C CA . GLY A 1 16 ? 13.345 16.709 2.647 1.00 0.00 22 GLY A CA 19
ATOM 31791 C C . GLY A 1 16 ? 14.151 16.193 3.826 1.00 0.00 22 GLY A C 19
ATOM 31792 O O . GLY A 1 16 ? 15.020 15.336 3.664 1.00 0.00 22 GLY A O 19
ATOM 31796 N N . SER A 1 17 ? 13.855 16.710 5.015 1.00 0.00 23 SER A N 19
ATOM 31797 C CA . SER A 1 17 ? 14.548 16.290 6.225 1.00 0.00 23 SER A CA 19
ATOM 31798 C C . SER A 1 17 ? 13.918 15.022 6.794 1.00 0.00 23 SER A C 19
ATOM 31799 O O . SER A 1 17 ? 14.616 14.132 7.274 1.00 0.00 23 SER A O 19
ATOM 31807 N N . ALA A 1 18 ? 12.591 14.950 6.727 1.00 0.00 24 ALA A N 19
ATOM 31808 C CA . ALA A 1 18 ? 11.861 13.793 7.228 1.00 0.00 24 ALA A CA 19
ATOM 31809 C C . ALA A 1 18 ? 11.838 12.659 6.202 1.00 0.00 24 ALA A C 19
ATOM 31810 O O . ALA A 1 18 ? 11.231 11.613 6.439 1.00 0.00 24 ALA A O 19
ATOM 31817 N N . GLY A 1 19 ? 12.492 12.869 5.060 1.00 0.00 25 GLY A N 19
ATOM 31818 C CA . GLY A 1 19 ? 12.518 11.852 4.023 1.00 0.00 25 GLY A CA 19
ATOM 31819 C C . GLY A 1 19 ? 11.298 11.925 3.126 1.00 0.00 25 GLY A C 19
ATOM 31820 O O . GLY A 1 19 ? 11.416 12.023 1.905 1.00 0.00 25 GLY A O 19
ATOM 31824 N N . LEU A 1 20 ? 10.122 11.891 3.742 1.00 0.00 26 LEU A N 19
ATOM 31825 C CA . LEU A 1 20 ? 8.864 11.964 3.009 1.00 0.00 26 LEU A CA 19
ATOM 31826 C C . LEU A 1 20 ? 7.685 12.012 3.972 1.00 0.00 26 LEU A C 19
ATOM 31827 O O . LEU A 1 20 ? 6.697 12.700 3.722 1.00 0.00 26 LEU A O 19
ATOM 31843 N N . GLY A 1 21 ? 7.798 11.291 5.083 1.00 0.00 27 GLY A N 19
ATOM 31844 C CA . GLY A 1 21 ? 6.735 11.287 6.070 1.00 0.00 27 GLY A CA 19
ATOM 31845 C C . GLY A 1 21 ? 5.973 9.979 6.133 1.00 0.00 27 GLY A C 19
ATOM 31846 O O . GLY A 1 21 ? 4.743 9.980 6.152 1.00 0.00 27 GLY A O 19
ATOM 31850 N N . VAL A 1 22 ? 6.692 8.862 6.180 1.00 0.00 28 VAL A N 19
ATOM 31851 C CA . VAL A 1 22 ? 6.048 7.554 6.255 1.00 0.00 28 VAL A CA 19
ATOM 31852 C C . VAL A 1 22 ? 6.985 6.495 6.823 1.00 0.00 28 VAL A C 19
ATOM 31853 O O . VAL A 1 22 ? 8.205 6.619 6.739 1.00 0.00 28 VAL A O 19
ATOM 31866 N N . SER A 1 23 ? 6.399 5.437 7.374 1.00 0.00 29 SER A N 19
ATOM 31867 C CA . SER A 1 23 ? 7.170 4.332 7.925 1.00 0.00 29 SER A CA 19
ATOM 31868 C C . SER A 1 23 ? 6.914 3.081 7.092 1.00 0.00 29 SER A C 19
ATOM 31869 O O . SER A 1 23 ? 5.794 2.580 7.049 1.00 0.00 29 SER A O 19
ATOM 31877 N N . VAL A 1 24 ? 7.947 2.602 6.411 1.00 0.00 30 VAL A N 19
ATOM 31878 C CA . VAL A 1 24 ? 7.812 1.425 5.556 1.00 0.00 30 VAL A CA 19
ATOM 31879 C C . VAL A 1 24 ? 8.477 0.198 6.166 1.00 0.00 30 VAL A C 19
ATOM 31880 O O . VAL A 1 24 ? 9.496 0.297 6.850 1.00 0.00 30 VAL A O 19
ATOM 31893 N N . LYS A 1 25 ? 7.890 -0.966 5.899 1.00 0.00 31 LYS A N 19
ATOM 31894 C CA . LYS A 1 25 ? 8.414 -2.230 6.400 1.00 0.00 31 LYS A CA 19
ATOM 31895 C C . LYS A 1 25 ? 8.120 -3.355 5.411 1.00 0.00 31 LYS A C 19
ATOM 31896 O O . LYS A 1 25 ? 6.991 -3.503 4.943 1.00 0.00 31 LYS A O 19
ATOM 31915 N N . GLY A 1 26 ? 9.143 -4.138 5.087 1.00 0.00 32 GLY A N 19
ATOM 31916 C CA . GLY A 1 26 ? 8.969 -5.227 4.144 1.00 0.00 32 GLY A CA 19
ATOM 31917 C C . GLY A 1 26 ? 8.815 -6.573 4.819 1.00 0.00 32 GLY A C 19
ATOM 31918 O O . GLY A 1 26 ? 8.893 -6.677 6.044 1.00 0.00 32 GLY A O 19
ATOM 31922 N N . ASN A 1 27 ? 8.589 -7.609 4.016 1.00 0.00 33 ASN A N 19
ATOM 31923 C CA . ASN A 1 27 ? 8.415 -8.961 4.540 1.00 0.00 33 ASN A CA 19
ATOM 31924 C C . ASN A 1 27 ? 9.383 -9.940 3.897 1.00 0.00 33 ASN A C 19
ATOM 31925 O O . ASN A 1 27 ? 10.245 -9.560 3.105 1.00 0.00 33 ASN A O 19
ATOM 31936 N N . ARG A 1 28 ? 9.215 -11.211 4.242 1.00 0.00 34 ARG A N 19
ATOM 31937 C CA . ARG A 1 28 ? 10.044 -12.277 3.704 1.00 0.00 34 ARG A CA 19
ATOM 31938 C C . ARG A 1 28 ? 9.204 -13.533 3.511 1.00 0.00 34 ARG A C 19
ATOM 31939 O O . ARG A 1 28 ? 8.534 -13.986 4.439 1.00 0.00 34 ARG A O 19
ATOM 31960 N N . SER A 1 29 ? 9.230 -14.073 2.294 1.00 0.00 35 SER A N 19
ATOM 31961 C CA . SER A 1 29 ? 8.457 -15.270 1.943 1.00 0.00 35 SER A CA 19
ATOM 31962 C C . SER A 1 29 ? 8.228 -16.184 3.147 1.00 0.00 35 SER A C 19
ATOM 31963 O O . SER A 1 29 ? 9.101 -16.336 4.002 1.00 0.00 35 SER A O 19
ATOM 31971 N N . LYS A 1 30 ? 7.045 -16.787 3.206 1.00 0.00 36 LYS A N 19
ATOM 31972 C CA . LYS A 1 30 ? 6.692 -17.684 4.303 1.00 0.00 36 LYS A CA 19
ATOM 31973 C C . LYS A 1 30 ? 7.537 -18.954 4.276 1.00 0.00 36 LYS A C 19
ATOM 31974 O O . LYS A 1 30 ? 7.920 -19.478 5.322 1.00 0.00 36 LYS A O 19
ATOM 31993 N N . GLU A 1 31 ? 7.823 -19.446 3.076 1.00 0.00 37 GLU A N 19
ATOM 31994 C CA . GLU A 1 31 ? 8.618 -20.658 2.918 1.00 0.00 37 GLU A CA 19
ATOM 31995 C C . GLU A 1 31 ? 10.097 -20.372 3.145 1.00 0.00 37 GLU A C 19
ATOM 31996 O O . GLU A 1 31 ? 10.708 -20.900 4.073 1.00 0.00 37 GLU A O 19
ATOM 32008 N N . ASN A 1 32 ? 10.667 -19.532 2.289 1.00 0.00 38 ASN A N 19
ATOM 32009 C CA . ASN A 1 32 ? 12.074 -19.173 2.392 1.00 0.00 38 ASN A CA 19
ATOM 32010 C C . ASN A 1 32 ? 12.234 -17.704 2.769 1.00 0.00 38 ASN A C 19
ATOM 32011 O O . ASN A 1 32 ? 11.247 -16.989 2.944 1.00 0.00 38 ASN A O 19
ATOM 32022 N N . HIS A 1 33 ? 13.479 -17.259 2.891 1.00 0.00 39 HIS A N 19
ATOM 32023 C CA . HIS A 1 33 ? 13.762 -15.873 3.247 1.00 0.00 39 HIS A CA 19
ATOM 32024 C C . HIS A 1 33 ? 13.817 -14.992 2.001 1.00 0.00 39 HIS A C 19
ATOM 32025 O O . HIS A 1 33 ? 14.794 -14.279 1.772 1.00 0.00 39 HIS A O 19
ATOM 32040 N N . ALA A 1 34 ? 12.759 -15.047 1.199 1.00 0.00 40 ALA A N 19
ATOM 32041 C CA . ALA A 1 34 ? 12.680 -14.255 -0.022 1.00 0.00 40 ALA A CA 19
ATOM 32042 C C . ALA A 1 34 ? 11.747 -13.064 0.157 1.00 0.00 40 ALA A C 19
ATOM 32043 O O . ALA A 1 34 ? 10.525 -13.214 0.171 1.00 0.00 40 ALA A O 19
ATOM 32050 N N . ASP A 1 35 ? 12.334 -11.879 0.293 1.00 0.00 41 ASP A N 19
ATOM 32051 C CA . ASP A 1 35 ? 11.562 -10.654 0.471 1.00 0.00 41 ASP A CA 19
ATOM 32052 C C . ASP A 1 35 ? 10.448 -10.538 -0.565 1.00 0.00 41 ASP A C 19
ATOM 32053 O O . ASP A 1 35 ? 10.647 -10.852 -1.740 1.00 0.00 41 ASP A O 19
ATOM 32062 N N . LEU A 1 36 ? 9.282 -10.071 -0.131 1.00 0.00 42 LEU A N 19
ATOM 32063 C CA . LEU A 1 36 ? 8.150 -9.902 -1.033 1.00 0.00 42 LEU A CA 19
ATOM 32064 C C . LEU A 1 36 ? 7.958 -8.429 -1.390 1.00 0.00 42 LEU A C 19
ATOM 32065 O O . LEU A 1 36 ? 7.275 -8.101 -2.359 1.00 0.00 42 LEU A O 19
ATOM 32081 N N . GLY A 1 37 ? 8.576 -7.543 -0.607 1.00 0.00 43 GLY A N 19
ATOM 32082 C CA . GLY A 1 37 ? 8.464 -6.120 -0.869 1.00 0.00 43 GLY A CA 19
ATOM 32083 C C . GLY A 1 37 ? 8.257 -5.299 0.390 1.00 0.00 43 GLY A C 19
ATOM 32084 O O . GLY A 1 37 ? 8.232 -5.840 1.499 1.00 0.00 43 GLY A O 19
ATOM 32088 N N . ILE A 1 38 ? 8.104 -3.987 0.211 1.00 0.00 44 ILE A N 19
ATOM 32089 C CA . ILE A 1 38 ? 7.891 -3.071 1.327 1.00 0.00 44 ILE A CA 19
ATOM 32090 C C . ILE A 1 38 ? 6.518 -2.416 1.231 1.00 0.00 44 ILE A C 19
ATOM 32091 O O . ILE A 1 38 ? 6.096 -1.991 0.156 1.00 0.00 44 ILE A O 19
ATOM 32107 N N . PHE A 1 39 ? 5.822 -2.332 2.360 1.00 0.00 45 PHE A N 19
ATOM 32108 C CA . PHE A 1 39 ? 4.495 -1.723 2.395 1.00 0.00 45 PHE A CA 19
ATOM 32109 C C . PHE A 1 39 ? 4.428 -0.631 3.455 1.00 0.00 45 PHE A C 19
ATOM 32110 O O . PHE A 1 39 ? 5.034 -0.747 4.521 1.00 0.00 45 PHE A O 19
ATOM 32127 N N . VAL A 1 40 ? 3.684 0.425 3.154 1.00 0.00 46 VAL A N 19
ATOM 32128 C CA . VAL A 1 40 ? 3.528 1.539 4.080 1.00 0.00 46 VAL A CA 19
ATOM 32129 C C . VAL A 1 40 ? 2.975 1.059 5.417 1.00 0.00 46 VAL A C 19
ATOM 32130 O O . VAL A 1 40 ? 1.839 0.599 5.500 1.00 0.00 46 VAL A O 19
ATOM 32143 N N . LYS A 1 41 ? 3.792 1.167 6.460 1.00 0.00 47 LYS A N 19
ATOM 32144 C CA . LYS A 1 41 ? 3.386 0.745 7.795 1.00 0.00 47 LYS A CA 19
ATOM 32145 C C . LYS A 1 41 ? 2.581 1.840 8.483 1.00 0.00 47 LYS A C 19
ATOM 32146 O O . LYS A 1 41 ? 1.614 1.564 9.192 1.00 0.00 47 LYS A O 19
ATOM 32165 N N . SER A 1 42 ? 2.987 3.085 8.266 1.00 0.00 48 SER A N 19
ATOM 32166 C CA . SER A 1 42 ? 2.301 4.225 8.863 1.00 0.00 48 SER A CA 19
ATOM 32167 C C . SER A 1 42 ? 2.771 5.535 8.241 1.00 0.00 48 SER A C 19
ATOM 32168 O O . SER A 1 42 ? 3.951 5.876 8.301 1.00 0.00 48 SER A O 19
ATOM 32176 N N . ILE A 1 43 ? 1.837 6.268 7.645 1.00 0.00 49 ILE A N 19
ATOM 32177 C CA . ILE A 1 43 ? 2.156 7.542 7.013 1.00 0.00 49 ILE A CA 19
ATOM 32178 C C . ILE A 1 43 ? 2.122 8.679 8.029 1.00 0.00 49 ILE A C 19
ATOM 32179 O O . ILE A 1 43 ? 1.094 8.936 8.656 1.00 0.00 49 ILE A O 19
ATOM 32195 N N . ILE A 1 44 ? 3.252 9.359 8.181 1.00 0.00 50 ILE A N 19
ATOM 32196 C CA . ILE A 1 44 ? 3.355 10.473 9.115 1.00 0.00 50 ILE A CA 19
ATOM 32197 C C . ILE A 1 44 ? 2.318 11.546 8.789 1.00 0.00 50 ILE A C 19
ATOM 32198 O O . ILE A 1 44 ? 2.480 12.307 7.836 1.00 0.00 50 ILE A O 19
ATOM 32214 N N . ASN A 1 45 ? 1.257 11.597 9.587 1.00 0.00 51 ASN A N 19
ATOM 32215 C CA . ASN A 1 45 ? 0.195 12.576 9.386 1.00 0.00 51 ASN A CA 19
ATOM 32216 C C . ASN A 1 45 ? 0.748 13.992 9.492 1.00 0.00 51 ASN A C 19
ATOM 32217 O O . ASN A 1 45 ? 0.678 14.623 10.546 1.00 0.00 51 ASN A O 19
ATOM 32228 N N . GLY A 1 46 ? 1.309 14.476 8.392 1.00 0.00 52 GLY A N 19
ATOM 32229 C CA . GLY A 1 46 ? 1.883 15.804 8.364 1.00 0.00 52 GLY A CA 19
ATOM 32230 C C . GLY A 1 46 ? 3.051 15.888 7.404 1.00 0.00 52 GLY A C 19
ATOM 32231 O O . GLY A 1 46 ? 3.334 16.952 6.852 1.00 0.00 52 GLY A O 19
ATOM 32235 N N . GLY A 1 47 ? 3.729 14.761 7.201 1.00 0.00 53 GLY A N 19
ATO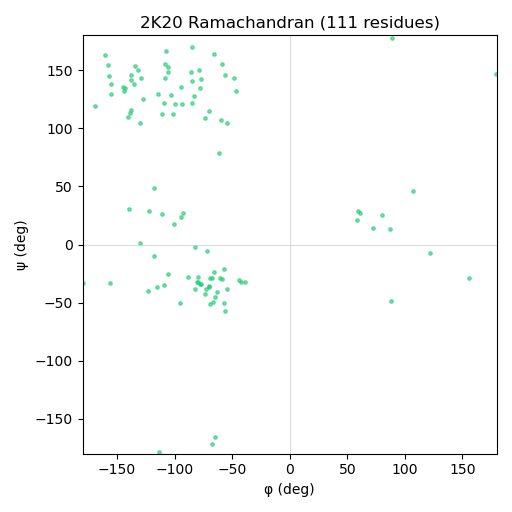M 32236 C CA . GLY A 1 47 ? 4.859 14.732 6.299 1.00 0.00 53 GLY A CA 19
ATOM 32237 C C . GLY A 1 47 ? 4.455 14.953 4.853 1.00 0.00 53 GLY A C 19
ATOM 32238 O O . GLY A 1 47 ? 3.287 15.208 4.556 1.00 0.00 53 GLY A O 19
ATOM 32242 N N . ALA A 1 48 ? 5.428 14.861 3.957 1.00 0.00 54 ALA A N 19
ATOM 32243 C CA . ALA A 1 48 ? 5.189 15.058 2.533 1.00 0.00 54 ALA A CA 19
ATOM 32244 C C . ALA A 1 48 ? 4.215 14.033 1.965 1.00 0.00 54 ALA A C 19
ATOM 32245 O O . ALA A 1 48 ? 3.377 14.360 1.123 1.00 0.00 54 ALA A O 19
ATOM 32252 N N . ALA A 1 49 ? 4.335 12.791 2.415 1.00 0.00 55 ALA A N 19
ATOM 32253 C CA . ALA A 1 49 ? 3.466 11.721 1.933 1.00 0.00 55 ALA A CA 19
ATOM 32254 C C . ALA A 1 49 ? 2.017 11.964 2.320 1.00 0.00 55 ALA A C 19
ATOM 32255 O O . ALA A 1 49 ? 1.116 11.874 1.488 1.00 0.00 55 ALA A O 19
ATOM 32262 N N . SER A 1 50 ? 1.800 12.279 3.589 1.00 0.00 56 SER A N 19
ATOM 32263 C CA . SER A 1 50 ? 0.455 12.541 4.085 1.00 0.00 56 SER A CA 19
ATOM 32264 C C . SER A 1 50 ? -0.126 13.771 3.399 1.00 0.00 56 SER A C 19
ATOM 32265 O O . SER A 1 50 ? -1.339 13.893 3.236 1.00 0.00 56 SER A O 19
ATOM 32273 N N . LYS A 1 51 ? 0.757 14.677 2.997 1.00 0.00 57 LYS A N 19
ATOM 32274 C CA . LYS A 1 51 ? 0.354 15.901 2.323 1.00 0.00 57 LYS A CA 19
ATOM 32275 C C . LYS A 1 51 ? 0.008 15.631 0.865 1.00 0.00 57 LYS A C 19
ATOM 32276 O O . LYS A 1 51 ? -0.825 16.323 0.276 1.00 0.00 57 LYS A O 19
ATOM 32295 N N . ASP A 1 52 ? 0.645 14.614 0.289 1.00 0.00 58 ASP A N 19
ATOM 32296 C CA . ASP A 1 52 ? 0.398 14.245 -1.101 1.00 0.00 58 ASP A CA 19
ATOM 32297 C C . ASP A 1 52 ? -1.083 13.964 -1.321 1.00 0.00 58 ASP A C 19
ATOM 32298 O O . ASP A 1 52 ? -1.620 14.208 -2.402 1.00 0.00 58 ASP A O 19
ATOM 32307 N N . GLY A 1 53 ? -1.739 13.457 -0.282 1.00 0.00 59 GLY A N 19
ATOM 32308 C CA . GLY A 1 53 ? -3.159 13.160 -0.369 1.00 0.00 59 GLY A CA 19
ATOM 32309 C C . GLY A 1 53 ? -3.466 11.925 -1.198 1.00 0.00 59 GLY A C 19
ATOM 32310 O O . GLY A 1 53 ? -4.619 11.692 -1.562 1.00 0.00 59 GLY A O 19
ATOM 32314 N N . ARG A 1 54 ? -2.444 11.127 -1.498 1.00 0.00 60 ARG A N 19
ATOM 32315 C CA . ARG A 1 54 ? -2.638 9.914 -2.287 1.00 0.00 60 ARG A CA 19
ATOM 32316 C C . ARG A 1 54 ? -1.876 8.732 -1.688 1.00 0.00 60 ARG A C 19
ATOM 32317 O O . ARG A 1 54 ? -1.818 7.656 -2.283 1.00 0.00 60 ARG A O 19
ATOM 32338 N N . LEU A 1 55 ? -1.299 8.937 -0.507 1.00 0.00 61 LEU A N 19
ATOM 32339 C CA . LEU A 1 55 ? -0.547 7.885 0.168 1.00 0.00 61 LEU A CA 19
ATOM 32340 C C . LEU A 1 55 ? -1.408 7.214 1.234 1.00 0.00 61 LEU A C 19
ATOM 32341 O O . LEU A 1 55 ? -2.071 7.886 2.024 1.00 0.00 61 LEU A O 19
ATOM 32357 N N . ARG A 1 56 ? -1.392 5.887 1.250 1.00 0.00 62 ARG A N 19
ATOM 32358 C CA . ARG A 1 56 ? -2.173 5.128 2.218 1.00 0.00 62 ARG A CA 19
ATOM 32359 C C . ARG A 1 56 ? -1.375 3.945 2.753 1.00 0.00 62 ARG A C 19
ATOM 32360 O O . ARG A 1 56 ? -0.632 3.300 2.015 1.00 0.00 62 ARG A O 19
ATOM 32381 N N . VAL A 1 57 ? -1.537 3.665 4.041 1.00 0.00 63 VAL A N 19
ATOM 32382 C CA . VAL A 1 57 ? -0.835 2.558 4.676 1.00 0.00 63 VAL A CA 19
ATOM 32383 C C . VAL A 1 57 ? -1.181 1.234 4.000 1.00 0.00 63 VAL A C 19
ATOM 32384 O O . VAL A 1 57 ? -2.296 1.051 3.510 1.00 0.00 63 VAL A O 19
ATOM 32397 N N . ASN A 1 58 ? -0.211 0.317 3.973 1.00 0.00 64 ASN A N 19
ATOM 32398 C CA . ASN A 1 58 ? -0.384 -1.001 3.355 1.00 0.00 64 ASN A CA 19
ATOM 32399 C C . ASN A 1 58 ? -0.100 -0.952 1.854 1.00 0.00 64 ASN A C 19
ATOM 32400 O O . ASN A 1 58 ? -0.412 -1.895 1.127 1.00 0.00 64 ASN A O 19
ATOM 32411 N N . ASP A 1 59 ? 0.499 0.145 1.397 1.00 0.00 65 ASP A N 19
ATOM 32412 C CA . ASP A 1 59 ? 0.829 0.300 -0.014 1.00 0.00 65 ASP A CA 19
ATOM 32413 C C . ASP A 1 59 ? 2.176 -0.347 -0.325 1.00 0.00 65 ASP A C 19
ATOM 32414 O O . ASP A 1 59 ? 3.224 0.146 0.091 1.00 0.00 65 ASP A O 19
ATOM 32423 N N . GLN A 1 60 ? 2.137 -1.458 -1.055 1.00 0.00 66 GLN A N 19
ATOM 32424 C CA . GLN A 1 60 ? 3.350 -2.181 -1.422 1.00 0.00 66 GLN A CA 19
ATOM 32425 C C . GLN A 1 60 ? 4.123 -1.431 -2.503 1.00 0.00 66 GLN A C 19
ATOM 32426 O O . GLN A 1 60 ? 3.678 -1.340 -3.648 1.00 0.00 66 GLN A O 19
ATOM 32440 N N . LEU A 1 61 ? 5.287 -0.900 -2.138 1.00 0.00 67 LEU A N 19
ATOM 32441 C CA . LEU A 1 61 ? 6.120 -0.166 -3.083 1.00 0.00 67 LEU A CA 19
ATOM 32442 C C . LEU A 1 61 ? 6.643 -1.094 -4.172 1.00 0.00 67 LEU A C 19
ATOM 32443 O O . LEU A 1 61 ? 6.991 -2.244 -3.906 1.00 0.00 67 LEU A O 19
ATOM 32459 N N . ILE A 1 62 ? 6.694 -0.588 -5.399 1.00 0.00 68 ILE A N 19
ATOM 32460 C CA . ILE A 1 62 ? 7.175 -1.377 -6.525 1.00 0.00 68 ILE A CA 19
ATOM 32461 C C . ILE A 1 62 ? 8.237 -0.625 -7.319 1.00 0.00 68 ILE A C 19
ATOM 32462 O O . ILE A 1 62 ? 9.224 -1.211 -7.763 1.00 0.00 68 ILE A O 19
ATOM 32478 N N . ALA A 1 63 ? 8.034 0.678 -7.496 1.00 0.00 69 ALA A N 19
ATOM 32479 C CA . ALA A 1 63 ? 8.982 1.498 -8.237 1.00 0.00 69 ALA A CA 19
ATOM 32480 C C . ALA A 1 63 ? 9.040 2.915 -7.679 1.00 0.00 69 ALA A C 19
ATOM 32481 O O . ALA A 1 63 ? 8.023 3.604 -7.591 1.00 0.00 69 ALA A O 19
ATOM 32488 N N . VAL A 1 64 ? 10.242 3.341 -7.307 1.00 0.00 70 VAL A N 19
ATOM 32489 C CA . VAL A 1 64 ? 10.449 4.678 -6.762 1.00 0.00 70 VAL A CA 19
ATOM 32490 C C . VAL A 1 64 ? 11.429 5.462 -7.631 1.00 0.00 70 VAL A C 19
ATOM 32491 O O . VAL A 1 64 ? 12.542 5.005 -7.891 1.00 0.00 70 VAL A O 19
ATOM 32504 N N . ASN A 1 65 ? 11.007 6.636 -8.089 1.00 0.00 71 ASN A N 19
ATOM 32505 C CA . ASN A 1 65 ? 11.851 7.470 -8.943 1.00 0.00 71 ASN A CA 19
ATOM 32506 C C . ASN A 1 65 ? 12.195 6.735 -10.234 1.00 0.00 71 ASN A C 19
ATOM 32507 O O . ASN A 1 65 ? 13.338 6.762 -10.692 1.00 0.00 71 ASN A O 19
ATOM 32518 N N . GLY A 1 66 ? 11.201 6.071 -10.811 1.00 0.00 72 GLY A N 19
ATOM 32519 C CA . GLY A 1 66 ? 11.421 5.329 -12.036 1.00 0.00 72 GLY A CA 19
ATOM 32520 C C . GLY A 1 66 ? 12.378 4.169 -11.840 1.00 0.00 72 GLY A C 19
ATOM 32521 O O . GLY A 1 66 ? 12.984 3.686 -12.797 1.00 0.00 72 GLY A O 19
ATOM 32525 N N . GLU A 1 67 ? 12.516 3.725 -10.593 1.00 0.00 73 GLU A N 19
ATOM 32526 C CA . GLU A 1 67 ? 13.411 2.619 -10.269 1.00 0.00 73 GLU A CA 19
ATOM 32527 C C . GLU A 1 67 ? 12.671 1.534 -9.491 1.00 0.00 73 GLU A C 19
ATOM 32528 O O . GLU A 1 67 ? 12.166 1.778 -8.397 1.00 0.00 73 GLU A O 19
ATOM 32540 N N . SER A 1 68 ? 12.610 0.337 -10.066 1.00 0.00 74 SER A N 19
ATOM 32541 C CA . SER A 1 68 ? 11.930 -0.783 -9.426 1.00 0.00 74 SER A CA 19
ATOM 32542 C C . SER A 1 68 ? 12.571 -1.114 -8.082 1.00 0.00 74 SER A C 19
ATOM 32543 O O . SER A 1 68 ? 13.758 -0.867 -7.870 1.00 0.00 74 SER A O 19
ATOM 32551 N N . LEU A 1 69 ? 11.775 -1.671 -7.175 1.00 0.00 75 LEU A N 19
ATOM 32552 C CA . LEU A 1 69 ? 12.263 -2.033 -5.848 1.00 0.00 75 LEU A CA 19
ATOM 32553 C C . LEU A 1 69 ? 12.144 -3.536 -5.606 1.00 0.00 75 LEU A C 19
ATOM 32554 O O . LEU A 1 69 ? 12.955 -4.123 -4.890 1.00 0.00 75 LEU A O 19
ATOM 32570 N N . LEU A 1 70 ? 11.127 -4.153 -6.201 1.00 0.00 76 LEU A N 19
ATOM 32571 C CA . LEU A 1 70 ? 10.902 -5.587 -6.043 1.00 0.00 76 LEU A CA 19
ATOM 32572 C C . LEU A 1 70 ? 12.152 -6.386 -6.406 1.00 0.00 76 LEU A C 19
ATOM 32573 O O . LEU A 1 70 ? 12.386 -7.468 -5.867 1.00 0.00 76 LEU A O 19
ATOM 32589 N N . GLY A 1 71 ? 12.949 -5.848 -7.321 1.00 0.00 77 GLY A N 19
ATOM 32590 C CA . GLY A 1 71 ? 14.164 -6.525 -7.738 1.00 0.00 77 GLY A CA 19
ATOM 32591 C C . GLY A 1 71 ? 15.221 -6.560 -6.651 1.00 0.00 77 GLY A C 19
ATOM 32592 O O . GLY A 1 71 ? 16.218 -7.272 -6.771 1.00 0.00 77 GLY A O 19
ATOM 32596 N N . LYS A 1 72 ? 15.010 -5.788 -5.587 1.00 0.00 78 LYS A N 19
ATOM 32597 C CA . LYS A 1 72 ? 15.958 -5.736 -4.481 1.00 0.00 78 LYS A CA 19
ATOM 32598 C C . LYS A 1 72 ? 15.273 -6.029 -3.155 1.00 0.00 78 LYS A C 19
ATOM 32599 O O . LYS A 1 72 ? 14.063 -5.855 -3.009 1.00 0.00 78 LYS A O 19
ATOM 32618 N N . ALA A 1 73 ? 16.066 -6.484 -2.197 1.00 0.00 79 ALA A N 19
ATOM 32619 C CA . ALA A 1 73 ? 15.572 -6.823 -0.873 1.00 0.00 79 ALA A CA 19
ATOM 32620 C C . ALA A 1 73 ? 14.785 -5.674 -0.248 1.00 0.00 79 ALA A C 19
ATOM 32621 O O . ALA A 1 73 ? 14.889 -4.528 -0.685 1.00 0.00 79 ALA A O 19
ATOM 32628 N N . ASN A 1 74 ? 13.997 -5.991 0.778 1.00 0.00 80 ASN A N 19
ATOM 32629 C CA . ASN A 1 74 ? 13.187 -4.986 1.464 1.00 0.00 80 ASN A CA 19
ATOM 32630 C C . ASN A 1 74 ? 14.049 -3.825 1.950 1.00 0.00 80 ASN A C 19
ATOM 32631 O O . ASN A 1 74 ? 13.808 -2.672 1.596 1.00 0.00 80 ASN A O 19
ATOM 32642 N N . GLN A 1 75 ? 15.047 -4.139 2.768 1.00 0.00 81 GLN A N 19
ATOM 32643 C CA . GLN A 1 75 ? 15.940 -3.119 3.309 1.00 0.00 81 GLN A CA 19
ATOM 32644 C C . GLN A 1 75 ? 16.655 -2.369 2.192 1.00 0.00 81 GLN A C 19
ATOM 32645 O O . GLN A 1 75 ? 16.894 -1.164 2.292 1.00 0.00 81 GLN A O 19
ATOM 32659 N N . GLU A 1 76 ? 16.983 -3.083 1.122 1.00 0.00 82 GLU A N 19
ATOM 32660 C CA . GLU A 1 76 ? 17.658 -2.480 -0.016 1.00 0.00 82 GLU A CA 19
ATOM 32661 C C . GLU A 1 76 ? 16.700 -1.561 -0.749 1.00 0.00 82 GLU A C 19
ATOM 32662 O O . GLU A 1 76 ? 17.071 -0.469 -1.184 1.00 0.00 82 GLU A O 19
ATOM 32674 N N . ALA A 1 77 ? 15.459 -2.012 -0.875 1.00 0.00 83 ALA A N 19
ATOM 32675 C CA . ALA A 1 77 ? 14.437 -1.236 -1.545 1.00 0.00 83 ALA A CA 19
ATOM 32676 C C . ALA A 1 77 ? 14.074 -0.010 -0.720 1.00 0.00 83 ALA A C 19
ATOM 32677 O O . ALA A 1 77 ? 13.857 1.075 -1.260 1.00 0.00 83 ALA A O 19
ATOM 32684 N N . MET A 1 78 ? 14.023 -0.188 0.597 1.00 0.00 84 MET A N 19
ATOM 32685 C CA . MET A 1 78 ? 13.703 0.912 1.495 1.00 0.00 84 MET A CA 19
ATOM 32686 C C . MET A 1 78 ? 14.808 1.958 1.446 1.00 0.00 84 MET A C 19
ATOM 32687 O O . MET A 1 78 ? 14.560 3.151 1.608 1.00 0.00 84 MET A O 19
ATOM 32701 N N . GLU A 1 79 ? 16.030 1.497 1.194 1.00 0.00 85 GLU A N 19
ATOM 32702 C CA . GLU A 1 79 ? 17.176 2.387 1.089 1.00 0.00 85 GLU A CA 19
ATOM 32703 C C . GLU A 1 79 ? 17.187 3.036 -0.292 1.00 0.00 85 GLU A C 19
ATOM 32704 O O . GLU A 1 79 ? 17.618 4.179 -0.454 1.00 0.00 85 GLU A O 19
ATOM 32716 N N . THR A 1 80 ? 16.696 2.293 -1.279 1.00 0.00 86 THR A N 19
ATOM 32717 C CA . THR A 1 80 ? 16.627 2.776 -2.652 1.00 0.00 86 THR A CA 19
ATOM 32718 C C . THR A 1 80 ? 15.583 3.882 -2.773 1.00 0.00 86 THR A C 19
ATOM 32719 O O . THR A 1 80 ? 15.764 4.839 -3.523 1.00 0.00 86 THR A O 19
ATOM 32730 N N . LEU A 1 81 ? 14.500 3.756 -2.015 1.00 0.00 87 LEU A N 19
ATOM 32731 C CA . LEU A 1 81 ? 13.448 4.763 -2.028 1.00 0.00 87 LEU A CA 19
ATOM 32732 C C . LEU A 1 81 ? 13.883 5.944 -1.181 1.00 0.00 87 LEU A C 19
ATOM 32733 O O . LEU A 1 81 ? 13.578 7.097 -1.483 1.00 0.00 87 LEU A O 19
ATOM 32749 N N . ARG A 1 82 ? 14.615 5.631 -0.117 1.00 0.00 88 ARG A N 19
ATOM 32750 C CA . ARG A 1 82 ? 15.131 6.633 0.798 1.00 0.00 88 ARG A CA 19
ATOM 32751 C C . ARG A 1 82 ? 16.072 7.588 0.073 1.00 0.00 88 ARG A C 19
ATOM 32752 O O . ARG A 1 82 ? 15.914 8.807 0.140 1.00 0.00 88 ARG A O 19
ATOM 32773 N N . ARG A 1 83 ? 17.051 7.024 -0.624 1.00 0.00 89 ARG A N 19
ATOM 32774 C CA . ARG A 1 83 ? 18.013 7.822 -1.369 1.00 0.00 89 ARG A CA 19
ATOM 32775 C C . ARG A 1 83 ? 17.347 8.422 -2.607 1.00 0.00 89 ARG A C 19
ATOM 32776 O O . ARG A 1 83 ? 17.675 9.531 -3.026 1.00 0.00 89 ARG A O 19
ATOM 32797 N N . SER A 1 84 ? 16.406 7.684 -3.181 1.00 0.00 90 SER A N 19
ATOM 32798 C CA . SER A 1 84 ? 15.687 8.147 -4.360 1.00 0.00 90 SER A CA 19
ATOM 32799 C C . SER A 1 84 ? 14.739 9.282 -3.994 1.00 0.00 90 SER A C 19
ATOM 32800 O O . SER A 1 84 ? 14.451 10.155 -4.812 1.00 0.00 90 SER A O 19
ATOM 32808 N N . MET A 1 85 ? 14.257 9.259 -2.756 1.00 0.00 91 MET A N 19
ATOM 32809 C CA . MET A 1 85 ? 13.339 10.281 -2.272 1.00 0.00 91 MET A CA 19
ATOM 32810 C C . MET A 1 85 ? 14.091 11.463 -1.667 1.00 0.00 91 MET A C 19
ATOM 32811 O O . MET A 1 85 ? 13.542 12.559 -1.550 1.00 0.00 91 MET A O 19
ATOM 32825 N N . SER A 1 86 ? 15.339 11.238 -1.265 1.00 0.00 92 SER A N 19
ATOM 32826 C CA . SER A 1 86 ? 16.137 12.298 -0.652 1.00 0.00 92 SER A CA 19
ATOM 32827 C C . SER A 1 86 ? 17.416 12.589 -1.435 1.00 0.00 92 SER A C 19
ATOM 32828 O O . SER A 1 86 ? 18.433 12.965 -0.851 1.00 0.00 92 SER A O 19
ATOM 32836 N N . THR A 1 87 ? 17.371 12.420 -2.753 1.00 0.00 93 THR A N 19
ATOM 32837 C CA . THR A 1 87 ? 18.544 12.676 -3.583 1.00 0.00 93 THR A CA 19
ATOM 32838 C C . THR A 1 87 ? 18.168 12.900 -5.051 1.00 0.00 93 THR A C 19
ATOM 32839 O O . THR A 1 87 ? 18.841 13.648 -5.758 1.00 0.00 93 THR A O 19
ATOM 32850 N N . GLU A 1 88 ? 17.105 12.247 -5.506 1.00 0.00 94 GLU A N 19
ATOM 32851 C CA . GLU A 1 88 ? 16.665 12.383 -6.890 1.00 0.00 94 GLU A CA 19
ATOM 32852 C C . GLU A 1 88 ? 15.286 13.024 -6.970 1.00 0.00 94 GLU A C 19
ATOM 32853 O O . GLU A 1 88 ? 15.057 13.933 -7.768 1.00 0.00 94 GLU A O 19
ATOM 32865 N N . GLY A 1 89 ? 14.373 12.548 -6.136 1.00 0.00 95 GLY A N 19
ATOM 32866 C CA . GLY A 1 89 ? 13.028 13.090 -6.124 1.00 0.00 95 GLY A CA 19
ATOM 32867 C C . GLY A 1 89 ? 12.977 14.461 -5.489 1.00 0.00 95 GLY A C 19
ATOM 32868 O O . GLY A 1 89 ? 12.208 15.325 -5.912 1.00 0.00 95 GLY A O 19
ATOM 32872 N N . ASN A 1 90 ? 13.806 14.665 -4.474 1.00 0.00 96 ASN A N 19
ATOM 32873 C CA . ASN A 1 90 ? 13.865 15.942 -3.780 1.00 0.00 96 ASN A CA 19
ATOM 32874 C C . ASN A 1 90 ? 14.514 16.995 -4.674 1.00 0.00 96 ASN A C 19
ATOM 32875 O O . ASN A 1 90 ? 14.153 18.171 -4.630 1.00 0.00 96 ASN A O 19
ATOM 32886 N N . LYS A 1 91 ? 15.472 16.558 -5.489 1.00 0.00 97 LYS A N 19
ATOM 32887 C CA . LYS A 1 91 ? 16.181 17.452 -6.404 1.00 0.00 97 LYS A CA 19
ATOM 32888 C C . LYS A 1 91 ? 15.236 18.456 -7.059 1.00 0.00 97 LYS A C 19
ATOM 32889 O O . LYS A 1 91 ? 15.619 19.591 -7.342 1.00 0.00 97 LYS A O 19
ATOM 32908 N N . ARG A 1 92 ? 13.998 18.033 -7.288 1.00 0.00 98 ARG A N 19
ATOM 32909 C CA . ARG A 1 92 ? 12.996 18.895 -7.900 1.00 0.00 98 ARG A CA 19
ATOM 32910 C C . ARG A 1 92 ? 11.963 19.342 -6.869 1.00 0.00 98 ARG A C 19
ATOM 32911 O O . ARG A 1 92 ? 11.369 20.413 -6.996 1.00 0.00 98 ARG A O 19
ATOM 32932 N N . GLY A 1 93 ? 11.753 18.513 -5.849 1.00 0.00 99 GLY A N 19
ATOM 32933 C CA . GLY A 1 93 ? 10.791 18.842 -4.814 1.00 0.00 99 GLY A CA 19
ATOM 32934 C C . GLY A 1 93 ? 9.793 17.725 -4.564 1.00 0.00 99 GLY A C 19
ATOM 32935 O O . GLY A 1 93 ? 9.016 17.785 -3.612 1.00 0.00 99 GLY A O 19
ATOM 32939 N N . MET A 1 94 ? 9.812 16.707 -5.422 1.00 0.00 100 MET A N 19
ATOM 32940 C CA . MET A 1 94 ? 8.901 15.576 -5.291 1.00 0.00 100 MET A CA 19
ATOM 32941 C C . MET A 1 94 ? 9.492 14.326 -5.933 1.00 0.00 100 MET A C 19
ATOM 32942 O O . MET A 1 94 ? 10.182 14.402 -6.948 1.00 0.00 100 MET A O 19
ATOM 32956 N N . ILE A 1 95 ? 9.223 13.176 -5.326 1.00 0.00 101 ILE A N 19
ATOM 32957 C CA . ILE A 1 95 ? 9.734 11.909 -5.827 1.00 0.00 101 ILE A CA 19
ATOM 32958 C C . ILE A 1 95 ? 8.630 11.073 -6.472 1.00 0.00 101 ILE A C 19
ATOM 32959 O O . ILE A 1 95 ? 7.491 11.063 -6.008 1.00 0.00 101 ILE A O 19
ATOM 32975 N N . GLN A 1 96 ? 8.991 10.348 -7.528 1.00 0.00 102 GLN A N 19
ATOM 32976 C CA . GLN A 1 96 ? 8.044 9.481 -8.215 1.00 0.00 102 GLN A CA 19
ATOM 32977 C C . GLN A 1 96 ? 7.844 8.215 -7.393 1.00 0.00 102 GLN A C 19
ATOM 32978 O O . GLN A 1 96 ? 8.803 7.660 -6.857 1.00 0.00 102 GLN A O 19
ATOM 32992 N N . LEU A 1 97 ? 6.601 7.770 -7.270 1.00 0.00 103 LEU A N 19
ATOM 32993 C CA . LEU A 1 97 ? 6.310 6.581 -6.481 1.00 0.00 103 LEU A CA 19
ATOM 32994 C C . LEU A 1 97 ? 5.339 5.646 -7.187 1.00 0.00 103 LEU A C 19
ATOM 32995 O O . LEU A 1 97 ? 4.440 6.081 -7.906 1.00 0.00 103 LEU A O 19
ATOM 33011 N N . ILE A 1 98 ? 5.524 4.355 -6.949 1.00 0.00 104 ILE A N 19
ATOM 33012 C CA . ILE A 1 98 ? 4.665 3.328 -7.520 1.00 0.00 104 ILE A CA 19
ATOM 33013 C C . ILE A 1 98 ? 4.413 2.244 -6.477 1.00 0.00 104 ILE A C 19
ATOM 33014 O O . ILE A 1 98 ? 5.334 1.527 -6.080 1.00 0.00 104 ILE A O 19
ATOM 33030 N N . VAL A 1 99 ? 3.170 2.140 -6.020 1.00 0.00 105 VAL A N 19
ATOM 33031 C CA . VAL A 1 99 ? 2.815 1.156 -5.004 1.00 0.00 105 VAL A CA 19
ATOM 33032 C C . VAL A 1 99 ? 1.709 0.224 -5.485 1.00 0.00 105 VAL A C 19
ATOM 33033 O O . VAL A 1 99 ? 1.176 0.385 -6.581 1.00 0.00 105 VAL A O 19
ATOM 33046 N N . ALA A 1 100 ? 1.370 -0.750 -4.649 1.00 0.00 106 ALA A N 19
ATOM 33047 C CA . ALA A 1 100 ? 0.324 -1.712 -4.973 1.00 0.00 106 ALA A CA 19
ATOM 33048 C C . ALA A 1 100 ? -0.408 -2.152 -3.711 1.00 0.00 106 ALA A C 19
ATOM 33049 O O . ALA A 1 100 ? 0.219 -2.485 -2.705 1.00 0.00 106 ALA A O 19
ATOM 33056 N N . ARG A 1 101 ? -1.735 -2.149 -3.765 1.00 0.00 107 ARG A N 19
ATOM 33057 C CA . ARG A 1 101 ? -2.538 -2.550 -2.614 1.00 0.00 107 ARG A CA 19
ATOM 33058 C C . ARG A 1 101 ? -3.771 -3.334 -3.048 1.00 0.00 107 ARG A C 19
ATOM 33059 O O . ARG A 1 101 ? -3.984 -3.568 -4.239 1.00 0.00 107 ARG A O 19
ATOM 33080 N N . ARG A 1 102 ? -4.575 -3.742 -2.075 1.00 0.00 108 ARG A N 19
ATOM 33081 C CA . ARG A 1 102 ? -5.784 -4.506 -2.352 1.00 0.00 108 ARG A CA 19
ATOM 33082 C C . ARG A 1 102 ? -7.007 -3.595 -2.420 1.00 0.00 108 ARG A C 19
ATOM 33083 O O . ARG A 1 102 ? -7.119 -2.630 -1.663 1.00 0.00 108 ARG A O 19
ATOM 33104 N N . ILE A 1 103 ? -7.922 -3.912 -3.331 1.00 0.00 109 ILE A N 19
ATOM 33105 C CA . ILE A 1 103 ? -9.139 -3.128 -3.499 1.00 0.00 109 ILE A CA 19
ATOM 33106 C C . ILE A 1 103 ? -10.059 -3.276 -2.289 1.00 0.00 109 ILE A C 19
ATOM 33107 O O . ILE A 1 103 ? -10.907 -2.421 -2.034 1.00 0.00 109 ILE A O 19
ATOM 33123 N N . SER A 1 104 ? -9.886 -4.368 -1.547 1.00 0.00 110 SER A N 19
ATOM 33124 C CA . SER A 1 104 ? -10.700 -4.630 -0.365 1.00 0.00 110 SER A CA 19
ATOM 33125 C C . SER A 1 104 ? -12.142 -4.940 -0.755 1.00 0.00 110 SER A C 19
ATOM 33126 O O . SER A 1 104 ? -13.081 -4.554 -0.059 1.00 0.00 110 SER A O 19
ATOM 33134 N N . ASP B 2 1 ? 2.694 -12.113 6.230 1.00 0.00 3 ASP B N 19
ATOM 33135 C CA . ASP B 2 1 ? 3.643 -12.883 5.435 1.00 0.00 3 ASP B CA 19
ATOM 33136 C C . ASP B 2 1 ? 5.074 -12.432 5.708 1.00 0.00 3 ASP B C 19
ATOM 33137 O O . ASP B 2 1 ? 5.909 -12.404 4.805 1.00 0.00 3 ASP B O 19
ATOM 33146 N N . GLU B 2 2 ? 5.350 -12.080 6.960 1.00 0.00 4 GLU B N 19
ATOM 33147 C CA . GLU B 2 2 ? 6.681 -11.628 7.353 1.00 0.00 4 GLU B CA 19
ATOM 33148 C C . GLU B 2 2 ? 7.473 -12.756 8.005 1.00 0.00 4 GLU B C 19
ATOM 33149 O O . GLU B 2 2 ? 6.917 -13.798 8.352 1.00 0.00 4 GLU B O 19
ATOM 33161 N N . ASP B 2 3 ? 8.773 -12.538 8.169 1.00 0.00 5 ASP B N 19
ATOM 33162 C CA . ASP B 2 3 ? 9.647 -13.534 8.779 1.00 0.00 5 ASP B CA 19
ATOM 33163 C C . ASP B 2 3 ? 9.275 -13.763 10.239 1.00 0.00 5 ASP B C 19
ATOM 33164 O O . ASP B 2 3 ? 8.831 -14.847 10.616 1.00 0.00 5 ASP B O 19
ATOM 33173 N N . GLN B 2 4 ? 9.461 -12.732 11.054 1.00 0.00 6 GLN B N 19
ATOM 33174 C CA . GLN B 2 4 ? 9.147 -12.816 12.476 1.00 0.00 6 GLN B CA 19
ATOM 33175 C C . GLN B 2 4 ? 8.297 -11.627 12.918 1.00 0.00 6 GLN B C 19
ATOM 33176 O O . GLN B 2 4 ? 7.092 -11.759 13.130 1.00 0.00 6 GLN B O 19
ATOM 33190 N N . HIS B 2 5 ? 8.934 -10.468 13.057 1.00 0.00 7 HIS B N 19
ATOM 33191 C CA . HIS B 2 5 ? 8.233 -9.258 13.477 1.00 0.00 7 HIS B CA 19
ATOM 33192 C C . HIS B 2 5 ? 8.471 -8.113 12.495 1.00 0.00 7 HIS B C 19
ATOM 33193 O O . HIS B 2 5 ? 8.320 -6.943 12.846 1.00 0.00 7 HIS B O 19
ATOM 33208 N N . SER B 2 6 ? 8.837 -8.455 11.263 1.00 0.00 8 SER B N 19
ATOM 33209 C CA . SER B 2 6 ? 9.090 -7.451 10.233 1.00 0.00 8 SER B CA 19
ATOM 33210 C C . SER B 2 6 ? 10.143 -6.443 10.694 1.00 0.00 8 SER B C 19
ATOM 33211 O O . SER B 2 6 ? 10.919 -6.718 11.609 1.00 0.00 8 SER B O 19
ATOM 33219 N N . GLN B 2 7 ? 10.163 -5.274 10.056 1.00 0.00 9 GLN B N 19
ATOM 33220 C CA . GLN B 2 7 ? 11.114 -4.229 10.393 1.00 0.00 9 GLN B CA 19
ATOM 33221 C C . GLN B 2 7 ? 10.655 -2.912 9.785 1.00 0.00 9 GLN B C 19
ATOM 33222 O O . GLN B 2 7 ? 10.478 -2.809 8.571 1.00 0.00 9 GLN B O 19
ATOM 33236 N N . ILE B 2 8 ? 10.439 -1.913 10.630 1.00 0.00 10 ILE B N 19
ATOM 33237 C CA . ILE B 2 8 ? 9.974 -0.615 10.157 1.00 0.00 10 ILE B CA 19
ATOM 33238 C C . ILE B 2 8 ? 11.130 0.347 9.920 1.00 0.00 10 ILE B C 19
ATOM 33239 O O . ILE B 2 8 ? 12.137 0.320 10.627 1.00 0.00 10 ILE B O 19
ATOM 33255 N N . THR B 2 9 ? 10.968 1.193 8.913 1.00 0.00 11 THR B N 19
ATOM 33256 C CA . THR B 2 9 ? 11.981 2.176 8.553 1.00 0.00 11 THR B CA 19
ATOM 33257 C C . THR B 2 9 ? 11.327 3.502 8.171 1.00 0.00 11 THR B C 19
ATOM 33258 O O . THR B 2 9 ? 10.730 3.623 7.102 1.00 0.00 11 THR B O 19
ATOM 33269 N N . LYS B 2 10 ? 11.439 4.488 9.054 1.00 0.00 12 LYS B N 19
ATOM 33270 C CA . LYS B 2 10 ? 10.850 5.801 8.809 1.00 0.00 12 LYS B CA 19
ATOM 33271 C C . LYS B 2 10 ? 11.573 6.530 7.681 1.00 0.00 12 LYS B C 19
ATOM 33272 O O . LYS B 2 10 ? 12.736 6.909 7.817 1.00 0.00 12 LYS B O 19
ATOM 33291 N N . VAL B 2 11 ? 10.873 6.723 6.568 1.00 0.00 13 VAL B N 19
ATOM 33292 C CA . VAL B 2 11 ? 11.439 7.408 5.414 1.00 0.00 13 VAL B CA 19
ATOM 33293 C C . VAL B 2 11 ? 10.708 8.721 5.145 1.00 0.00 13 VAL B C 19
ATOM 33294 O O . VAL B 2 11 ? 9.860 9.107 5.977 1.00 0.00 13 VAL B O 19
ATOM 33308 N N . GLY A 1 1 ? -9.730 -10.925 -6.304 1.00 0.00 7 GLY A N 20
ATOM 33309 C CA . GLY A 1 1 ? -8.499 -10.612 -5.601 1.00 0.00 7 GLY A CA 20
ATOM 33310 C C . GLY A 1 1 ? -8.343 -9.127 -5.338 1.00 0.00 7 GLY A C 20
ATOM 33311 O O . GLY A 1 1 ? -7.732 -8.727 -4.348 1.00 0.00 7 GLY A O 20
ATOM 33315 N N . THR A 1 2 ? -8.897 -8.309 -6.229 1.00 0.00 8 THR A N 20
ATOM 33316 C CA . THR A 1 2 ? -8.821 -6.857 -6.097 1.00 0.00 8 THR A CA 20
ATOM 33317 C C . THR A 1 2 ? -7.382 -6.397 -5.888 1.00 0.00 8 THR A C 20
ATOM 33318 O O . THR A 1 2 ? -6.879 -6.380 -4.767 1.00 0.00 8 THR A O 20
ATOM 33329 N N . ARG A 1 3 ? -6.729 -6.024 -6.981 1.00 0.00 9 ARG A N 20
ATOM 33330 C CA . ARG A 1 3 ? -5.348 -5.557 -6.932 1.00 0.00 9 ARG A CA 20
ATOM 33331 C C . ARG A 1 3 ? -5.058 -4.617 -8.097 1.00 0.00 9 ARG A C 20
ATOM 33332 O O . ARG A 1 3 ? -5.456 -4.880 -9.231 1.00 0.00 9 ARG A O 20
ATOM 33353 N N . GLU A 1 4 ? -4.369 -3.516 -7.812 1.00 0.00 10 GLU A N 20
ATOM 33354 C CA . GLU A 1 4 ? -4.040 -2.541 -8.844 1.00 0.00 10 GLU A CA 20
ATOM 33355 C C . GLU A 1 4 ? -2.826 -1.705 -8.455 1.00 0.00 10 GLU A C 20
ATOM 33356 O O . GLU A 1 4 ? -2.554 -1.497 -7.273 1.00 0.00 10 GLU A O 20
ATOM 33368 N N . PHE A 1 5 ? -2.106 -1.219 -9.462 1.00 0.00 11 PHE A N 20
ATOM 33369 C CA . PHE A 1 5 ? -0.925 -0.394 -9.234 1.00 0.00 11 PHE A CA 20
ATOM 33370 C C . PHE A 1 5 ? -1.295 1.085 -9.289 1.00 0.00 11 PHE A C 20
ATOM 33371 O O . PHE A 1 5 ? -2.157 1.488 -10.068 1.00 0.00 11 PHE A O 20
ATOM 33388 N N . LEU A 1 6 ? -0.650 1.891 -8.451 1.00 0.00 12 LEU A N 20
ATOM 33389 C CA . LEU A 1 6 ? -0.932 3.321 -8.410 1.00 0.00 12 LEU A CA 20
ATOM 33390 C C . LEU A 1 6 ? 0.351 4.146 -8.381 1.00 0.00 12 LEU A C 20
ATOM 33391 O O . LEU A 1 6 ? 1.221 3.934 -7.536 1.00 0.00 12 LEU A O 20
ATOM 33407 N N . THR A 1 7 ? 0.447 5.103 -9.297 1.00 0.00 13 THR A N 20
ATOM 33408 C CA . THR A 1 7 ? 1.604 5.983 -9.372 1.00 0.00 13 THR A CA 20
ATOM 33409 C C . THR A 1 7 ? 1.300 7.296 -8.657 1.00 0.00 13 THR A C 20
ATOM 33410 O O . THR A 1 7 ? 0.227 7.871 -8.838 1.00 0.00 13 THR A O 20
ATOM 33421 N N . PHE A 1 8 ? 2.230 7.759 -7.831 1.00 0.00 14 PHE A N 20
ATOM 33422 C CA . PHE A 1 8 ? 2.025 8.994 -7.085 1.00 0.00 14 PHE A CA 20
ATOM 33423 C C . PHE A 1 8 ? 3.291 9.839 -7.001 1.00 0.00 14 PHE A C 20
ATOM 33424 O O . PHE A 1 8 ? 4.402 9.319 -6.950 1.00 0.00 14 PHE A O 20
ATOM 33441 N N . GLU A 1 9 ? 3.098 11.151 -6.963 1.00 0.00 15 GLU A N 20
ATOM 33442 C CA . GLU A 1 9 ? 4.200 12.099 -6.855 1.00 0.00 15 GLU A CA 20
ATOM 33443 C C . GLU A 1 9 ? 4.130 12.785 -5.498 1.00 0.00 15 GLU A C 20
ATOM 33444 O O . GLU A 1 9 ? 3.192 13.533 -5.219 1.00 0.00 15 GLU A O 20
ATOM 33456 N N . VAL A 1 10 ? 5.096 12.490 -4.641 1.00 0.00 16 VAL A N 20
ATOM 33457 C CA . VAL A 1 10 ? 5.109 13.042 -3.293 1.00 0.00 16 VAL A CA 20
ATOM 33458 C C . VAL A 1 10 ? 6.115 14.179 -3.128 1.00 0.00 16 VAL A C 20
ATOM 33459 O O . VAL A 1 10 ? 7.325 13.952 -3.143 1.00 0.00 16 VAL A O 20
ATOM 33472 N N . PRO A 1 11 ? 5.628 15.420 -2.940 1.00 0.00 17 PRO A N 20
ATOM 33473 C CA . PRO A 1 11 ? 6.493 16.578 -2.740 1.00 0.00 17 PRO A CA 20
ATOM 33474 C C . PRO A 1 11 ? 6.970 16.661 -1.294 1.00 0.00 17 PRO A C 20
ATOM 33475 O O . PRO A 1 11 ? 6.166 16.597 -0.368 1.00 0.00 17 PRO A O 20
ATOM 33486 N N . LEU A 1 12 ? 8.280 16.783 -1.103 1.00 0.00 18 LEU A N 20
ATOM 33487 C CA . LEU A 1 12 ? 8.847 16.846 0.241 1.00 0.00 18 LEU A CA 20
ATOM 33488 C C . LEU A 1 12 ? 9.727 18.071 0.428 1.00 0.00 18 LEU A C 20
ATOM 33489 O O . LEU A 1 12 ? 10.672 18.050 1.216 1.00 0.00 18 LEU A O 20
ATOM 33505 N N . ASN A 1 13 ? 9.407 19.133 -0.297 1.00 0.00 19 ASN A N 20
ATOM 33506 C CA . ASN A 1 13 ? 10.158 20.392 -0.215 1.00 0.00 19 ASN A CA 20
ATOM 33507 C C . ASN A 1 13 ? 10.605 20.683 1.218 1.00 0.00 19 ASN A C 20
ATOM 33508 O O . ASN A 1 13 ? 11.663 21.270 1.445 1.00 0.00 19 ASN A O 20
ATOM 33519 N N . ASP A 1 14 ? 9.792 20.257 2.178 1.00 0.00 20 ASP A N 20
ATOM 33520 C CA . ASP A 1 14 ? 10.094 20.452 3.589 1.00 0.00 20 ASP A CA 20
ATOM 33521 C C . ASP A 1 14 ? 10.376 19.116 4.256 1.00 0.00 20 ASP A C 20
ATOM 33522 O O . ASP A 1 14 ? 11.201 19.021 5.165 1.00 0.00 20 ASP A O 20
ATOM 33531 N N . SER A 1 15 ? 9.680 18.085 3.793 1.00 0.00 21 SER A N 20
ATOM 33532 C CA . SER A 1 15 ? 9.846 16.746 4.330 1.00 0.00 21 SER A CA 20
ATOM 33533 C C . SER A 1 15 ? 11.232 16.190 4.006 1.00 0.00 21 SER A C 20
ATOM 33534 O O . SER A 1 15 ? 11.642 15.171 4.559 1.00 0.00 21 SER A O 20
ATOM 33542 N N . GLY A 1 16 ? 11.955 16.867 3.110 1.00 0.00 22 GLY A N 20
ATOM 33543 C CA . GLY A 1 16 ? 13.288 16.420 2.738 1.00 0.00 22 GLY A CA 20
ATOM 33544 C C . GLY A 1 16 ? 14.137 16.043 3.939 1.00 0.00 22 GLY A C 20
ATOM 33545 O O . GLY A 1 16 ? 15.021 15.193 3.841 1.00 0.00 22 GLY A O 20
ATOM 33549 N N . SER A 1 17 ? 13.861 16.673 5.076 1.00 0.00 23 SER A N 20
ATOM 33550 C CA . SER A 1 17 ? 14.601 16.394 6.301 1.00 0.00 23 SER A CA 20
ATOM 33551 C C . SER A 1 17 ? 14.058 15.144 6.985 1.00 0.00 23 SER A C 20
ATOM 33552 O O . SER A 1 17 ? 14.813 14.357 7.554 1.00 0.00 23 SER A O 20
ATOM 33560 N N . ALA A 1 18 ? 12.741 14.967 6.920 1.00 0.00 24 ALA A N 20
ATOM 33561 C CA . ALA A 1 18 ? 12.092 13.813 7.529 1.00 0.00 24 ALA A CA 20
ATOM 33562 C C . ALA A 1 18 ? 12.198 12.585 6.628 1.00 0.00 24 ALA A C 20
ATOM 33563 O O . ALA A 1 18 ? 12.124 11.451 7.100 1.00 0.00 24 ALA A O 20
ATOM 33570 N N . GLY A 1 19 ? 12.359 12.823 5.330 1.00 0.00 25 GLY A N 20
ATOM 33571 C CA . GLY A 1 19 ? 12.458 11.734 4.374 1.00 0.00 25 GLY A CA 20
ATOM 33572 C C . GLY A 1 19 ? 11.342 11.785 3.354 1.00 0.00 25 GLY A C 20
ATOM 33573 O O . GLY A 1 19 ? 11.589 11.775 2.148 1.00 0.00 25 GLY A O 20
ATOM 33577 N N . LEU A 1 20 ? 10.112 11.857 3.848 1.00 0.00 26 LEU A N 20
ATOM 33578 C CA . LEU A 1 20 ? 8.935 11.928 2.991 1.00 0.00 26 LEU A CA 20
ATOM 33579 C C . LEU A 1 20 ? 7.661 11.981 3.825 1.00 0.00 26 LEU A C 20
ATOM 33580 O O . LEU A 1 20 ? 6.684 12.615 3.436 1.00 0.00 26 LEU A O 20
ATOM 33596 N N . GLY A 1 21 ? 7.675 11.320 4.978 1.00 0.00 27 GLY A N 20
ATOM 33597 C CA . GLY A 1 21 ? 6.511 11.326 5.844 1.00 0.00 27 GLY A CA 20
ATOM 33598 C C . GLY A 1 21 ? 5.771 10.004 5.849 1.00 0.00 27 GLY A C 20
ATOM 33599 O O . GLY A 1 21 ? 4.541 9.976 5.804 1.00 0.00 27 GLY A O 20
ATOM 33603 N N . VAL A 1 22 ? 6.514 8.903 5.909 1.00 0.00 28 VAL A N 20
ATOM 33604 C CA . VAL A 1 22 ? 5.902 7.580 5.925 1.00 0.00 28 VAL A CA 20
ATOM 33605 C C . VAL A 1 22 ? 6.898 6.513 6.367 1.00 0.00 28 VAL A C 20
ATOM 33606 O O . VAL A 1 22 ? 8.103 6.642 6.154 1.00 0.00 28 VAL A O 20
ATOM 33619 N N . SER A 1 23 ? 6.375 5.452 6.972 1.00 0.00 29 SER A N 20
ATOM 33620 C CA . SER A 1 23 ? 7.197 4.345 7.438 1.00 0.00 29 SER A CA 20
ATOM 33621 C C . SER A 1 23 ? 6.912 3.101 6.607 1.00 0.00 29 SER A C 20
ATOM 33622 O O . SER A 1 23 ? 5.765 2.660 6.515 1.00 0.00 29 SER A O 20
ATOM 33630 N N . VAL A 1 24 ? 7.955 2.546 5.998 1.00 0.00 30 VAL A N 20
ATOM 33631 C CA . VAL A 1 24 ? 7.811 1.357 5.165 1.00 0.00 30 VAL A CA 20
ATOM 33632 C C . VAL A 1 24 ? 8.495 0.149 5.793 1.00 0.00 30 VAL A C 20
ATOM 33633 O O . VAL A 1 24 ? 9.573 0.265 6.375 1.00 0.00 30 VAL A O 20
ATOM 33646 N N . LYS A 1 25 ? 7.860 -1.012 5.665 1.00 0.00 31 LYS A N 20
ATOM 33647 C CA . LYS A 1 25 ? 8.407 -2.249 6.212 1.00 0.00 31 LYS A CA 20
ATOM 33648 C C . LYS A 1 25 ? 8.182 -3.409 5.248 1.00 0.00 31 LYS A C 20
ATOM 33649 O O . LYS A 1 25 ? 7.070 -3.619 4.763 1.00 0.00 31 LYS A O 20
ATOM 33668 N N . GLY A 1 26 ? 9.244 -4.157 4.970 1.00 0.00 32 GLY A N 20
ATOM 33669 C CA . GLY A 1 26 ? 9.137 -5.281 4.062 1.00 0.00 32 GLY A CA 20
ATOM 33670 C C . GLY A 1 26 ? 8.946 -6.603 4.781 1.00 0.00 32 GLY A C 20
ATOM 33671 O O . GLY A 1 26 ? 9.506 -6.821 5.855 1.00 0.00 32 GLY A O 20
ATOM 33675 N N . ASN A 1 27 ? 8.153 -7.486 4.181 1.00 0.00 33 ASN A N 20
ATOM 33676 C CA . ASN A 1 27 ? 7.889 -8.797 4.765 1.00 0.00 33 ASN A CA 20
ATOM 33677 C C . ASN A 1 27 ? 8.848 -9.839 4.201 1.00 0.00 33 ASN A C 20
ATOM 33678 O O . ASN A 1 27 ? 9.739 -9.514 3.418 1.00 0.00 33 ASN A O 20
ATOM 33689 N N . ARG A 1 28 ? 8.658 -11.092 4.600 1.00 0.00 34 ARG A N 20
ATOM 33690 C CA . ARG A 1 28 ? 9.507 -12.180 4.130 1.00 0.00 34 ARG A CA 20
ATOM 33691 C C . ARG A 1 28 ? 8.692 -13.452 3.913 1.00 0.00 34 ARG A C 20
ATOM 33692 O O . ARG A 1 28 ? 7.700 -13.689 4.602 1.00 0.00 34 ARG A O 20
ATOM 33713 N N . SER A 1 29 ? 9.115 -14.263 2.950 1.00 0.00 35 SER A N 20
ATOM 33714 C CA . SER A 1 29 ? 8.423 -15.509 2.640 1.00 0.00 35 SER A CA 20
ATOM 33715 C C . SER A 1 29 ? 8.539 -16.499 3.795 1.00 0.00 35 SER A C 20
ATOM 33716 O O . SER A 1 29 ? 9.608 -16.657 4.386 1.00 0.00 35 SER A O 20
ATOM 33724 N N . LYS A 1 30 ? 7.432 -17.163 4.112 1.00 0.00 36 LYS A N 20
ATOM 33725 C CA . LYS A 1 30 ? 7.410 -18.140 5.195 1.00 0.00 36 LYS A CA 20
ATOM 33726 C C . LYS A 1 30 ? 8.263 -19.358 4.855 1.00 0.00 36 LYS A C 20
ATOM 33727 O O . LYS A 1 30 ? 8.808 -20.013 5.743 1.00 0.00 36 LYS A O 20
ATOM 33746 N N . GLU A 1 31 ? 8.373 -19.659 3.565 1.00 0.00 37 GLU A N 20
ATOM 33747 C CA . GLU A 1 31 ? 9.159 -20.800 3.111 1.00 0.00 37 GLU A CA 20
ATOM 33748 C C . GLU A 1 31 ? 10.649 -20.549 3.308 1.00 0.00 37 GLU A C 20
ATOM 33749 O O . GLU A 1 31 ? 11.359 -21.379 3.878 1.00 0.00 37 GLU A O 20
ATOM 33761 N N . ASN A 1 32 ? 11.118 -19.400 2.836 1.00 0.00 38 ASN A N 20
ATOM 33762 C CA . ASN A 1 32 ? 12.526 -19.042 2.960 1.00 0.00 38 ASN A CA 20
ATOM 33763 C C . ASN A 1 32 ? 12.681 -17.555 3.268 1.00 0.00 38 ASN A C 20
ATOM 33764 O O . ASN A 1 32 ? 11.739 -16.778 3.116 1.00 0.00 38 ASN A O 20
ATOM 33775 N N . HIS A 1 33 ? 13.877 -17.167 3.699 1.00 0.00 39 HIS A N 20
ATOM 33776 C CA . HIS A 1 33 ? 14.154 -15.773 4.030 1.00 0.00 39 HIS A CA 20
ATOM 33777 C C . HIS A 1 33 ? 14.194 -14.912 2.771 1.00 0.00 39 HIS A C 20
ATOM 33778 O O . HIS A 1 33 ? 15.240 -14.375 2.405 1.00 0.00 39 HIS A O 20
ATOM 33793 N N . ALA A 1 34 ? 13.047 -14.783 2.114 1.00 0.00 40 ALA A N 20
ATOM 33794 C CA . ALA A 1 34 ? 12.945 -13.986 0.898 1.00 0.00 40 ALA A CA 20
ATOM 33795 C C . ALA A 1 34 ? 11.935 -12.859 1.069 1.00 0.00 40 ALA A C 20
ATOM 33796 O O . ALA A 1 34 ? 10.754 -13.103 1.316 1.00 0.00 40 ALA A O 20
ATOM 33803 N N . ASP A 1 35 ? 12.405 -11.623 0.940 1.00 0.00 41 ASP A N 20
ATOM 33804 C CA . ASP A 1 35 ? 11.542 -10.455 1.085 1.00 0.00 41 ASP A CA 20
ATOM 33805 C C . ASP A 1 35 ? 10.325 -10.552 0.170 1.00 0.00 41 ASP A C 20
ATOM 33806 O O . ASP A 1 35 ? 10.421 -11.033 -0.959 1.00 0.00 41 ASP A O 20
ATOM 33815 N N . LEU A 1 36 ? 9.180 -10.090 0.665 1.00 0.00 42 LEU A N 20
ATOM 33816 C CA . LEU A 1 36 ? 7.944 -10.122 -0.109 1.00 0.00 42 LEU A CA 20
ATOM 33817 C C . LEU A 1 36 ? 7.546 -8.724 -0.582 1.00 0.00 42 LEU A C 20
ATOM 33818 O O . LEU A 1 36 ? 6.492 -8.546 -1.192 1.00 0.00 42 LEU A O 20
ATOM 33834 N N . GLY A 1 37 ? 8.393 -7.734 -0.303 1.00 0.00 43 GLY A N 20
ATOM 33835 C CA . GLY A 1 37 ? 8.102 -6.372 -0.713 1.00 0.00 43 GLY A CA 20
ATOM 33836 C C . GLY A 1 37 ? 7.868 -5.448 0.466 1.00 0.00 43 GLY A C 20
ATOM 33837 O O . GLY A 1 37 ? 7.573 -5.905 1.569 1.00 0.00 43 GLY A O 20
ATOM 33841 N N . ILE A 1 38 ? 7.997 -4.145 0.229 1.00 0.00 44 ILE A N 20
ATOM 33842 C CA . ILE A 1 38 ? 7.797 -3.149 1.280 1.00 0.00 44 ILE A CA 20
ATOM 33843 C C . ILE A 1 38 ? 6.400 -2.543 1.202 1.00 0.00 44 ILE A C 20
ATOM 33844 O O . ILE A 1 38 ? 5.958 -2.116 0.135 1.00 0.00 44 ILE A O 20
ATOM 33860 N N . PHE A 1 39 ? 5.711 -2.508 2.338 1.00 0.00 45 PHE A N 20
ATOM 33861 C CA . PHE A 1 39 ? 4.361 -1.953 2.400 1.00 0.00 45 PHE A CA 20
ATOM 33862 C C . PHE A 1 39 ? 4.307 -0.766 3.354 1.00 0.00 45 PHE A C 20
ATOM 33863 O O . PHE A 1 39 ? 4.958 -0.767 4.398 1.00 0.00 45 PHE A O 20
ATOM 33880 N N . VAL A 1 40 ? 3.524 0.242 2.987 1.00 0.00 46 VAL A N 20
ATOM 33881 C CA . VAL A 1 40 ? 3.381 1.436 3.812 1.00 0.00 46 VAL A CA 20
ATOM 33882 C C . VAL A 1 40 ? 2.880 1.077 5.206 1.00 0.00 46 VAL A C 20
ATOM 33883 O O . VAL A 1 40 ? 1.710 0.748 5.392 1.00 0.00 46 VAL A O 20
ATOM 33896 N N . LYS A 1 41 ? 3.782 1.137 6.181 1.00 0.00 47 LYS A N 20
ATOM 33897 C CA . LYS A 1 41 ? 3.444 0.815 7.561 1.00 0.00 47 LYS A CA 20
ATOM 33898 C C . LYS A 1 41 ? 2.616 1.926 8.197 1.00 0.00 47 LYS A C 20
ATOM 33899 O O . LYS A 1 41 ? 1.658 1.658 8.921 1.00 0.00 47 LYS A O 20
ATOM 33918 N N . SER A 1 42 ? 2.989 3.170 7.926 1.00 0.00 48 SER A N 20
ATOM 33919 C CA . SER A 1 42 ? 2.269 4.309 8.486 1.00 0.00 48 SER A CA 20
ATOM 33920 C C . SER A 1 42 ? 2.751 5.623 7.881 1.00 0.00 48 SER A C 20
ATOM 33921 O O . SER A 1 42 ? 3.936 5.949 7.940 1.00 0.00 48 SER A O 20
ATOM 33929 N N . ILE A 1 43 ? 1.819 6.371 7.304 1.00 0.00 49 ILE A N 20
ATOM 33930 C CA . ILE A 1 43 ? 2.138 7.652 6.690 1.00 0.00 49 ILE A CA 20
ATOM 33931 C C . ILE A 1 43 ? 2.120 8.774 7.722 1.00 0.00 49 ILE A C 20
ATOM 33932 O O . ILE A 1 43 ? 1.064 9.141 8.239 1.00 0.00 49 ILE A O 20
ATOM 33948 N N . ILE A 1 44 ? 3.297 9.317 8.021 1.00 0.00 50 ILE A N 20
ATOM 33949 C CA . ILE A 1 44 ? 3.424 10.399 8.991 1.00 0.00 50 ILE A CA 20
A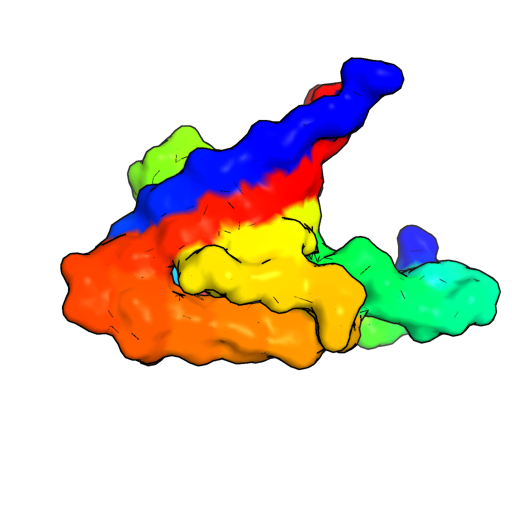TOM 33950 C C . ILE A 1 44 ? 2.408 11.503 8.707 1.00 0.00 50 ILE A C 20
ATOM 33951 O O . ILE A 1 44 ? 2.580 12.291 7.778 1.00 0.00 50 ILE A O 20
ATOM 33967 N N . ASN A 1 45 ? 1.350 11.549 9.514 1.00 0.00 51 ASN A N 20
ATOM 33968 C CA . ASN A 1 45 ? 0.304 12.553 9.351 1.00 0.00 51 ASN A CA 20
ATOM 33969 C C . ASN A 1 45 ? 0.867 13.957 9.544 1.00 0.00 51 ASN A C 20
ATOM 33970 O O . ASN A 1 45 ? 0.660 14.588 10.581 1.00 0.00 51 ASN A O 20
ATOM 33981 N N . GLY A 1 46 ? 1.588 14.434 8.539 1.00 0.00 52 GLY A N 20
ATOM 33982 C CA . GLY A 1 46 ? 2.186 15.753 8.602 1.00 0.00 52 GLY A CA 20
ATOM 33983 C C . GLY A 1 46 ? 3.319 15.901 7.608 1.00 0.00 52 GLY A C 20
ATOM 33984 O O . GLY A 1 46 ? 3.592 16.999 7.124 1.00 0.00 52 GLY A O 20
ATOM 33988 N N . GLY A 1 47 ? 3.976 14.786 7.298 1.00 0.00 53 GLY A N 20
ATOM 33989 C CA . GLY A 1 47 ? 5.073 14.812 6.351 1.00 0.00 53 GLY A CA 20
ATOM 33990 C C . GLY A 1 47 ? 4.607 15.068 4.931 1.00 0.00 53 GLY A C 20
ATOM 33991 O O . GLY A 1 47 ? 3.499 15.555 4.711 1.00 0.00 53 GLY A O 20
ATOM 33995 N N . ALA A 1 48 ? 5.459 14.742 3.967 1.00 0.00 54 ALA A N 20
ATOM 33996 C CA . ALA A 1 48 ? 5.138 14.943 2.559 1.00 0.00 54 ALA A CA 20
ATOM 33997 C C . ALA A 1 48 ? 4.171 13.885 2.039 1.00 0.00 54 ALA A C 20
ATOM 33998 O O . ALA A 1 48 ? 3.284 14.182 1.239 1.00 0.00 54 ALA A O 20
ATOM 34005 N N . ALA A 1 49 ? 4.346 12.649 2.492 1.00 0.00 55 ALA A N 20
ATOM 34006 C CA . ALA A 1 49 ? 3.487 11.550 2.065 1.00 0.00 55 ALA A CA 20
ATOM 34007 C C . ALA A 1 49 ? 2.044 11.790 2.485 1.00 0.00 55 ALA A C 20
ATOM 34008 O O . ALA A 1 49 ? 1.111 11.491 1.740 1.00 0.00 55 ALA A O 20
ATOM 34015 N N . SER A 1 50 ? 1.866 12.345 3.676 1.00 0.00 56 SER A N 20
ATOM 34016 C CA . SER A 1 50 ? 0.531 12.635 4.181 1.00 0.00 56 SER A CA 20
ATOM 34017 C C . SER A 1 50 ? -0.003 13.900 3.525 1.00 0.00 56 SER A C 20
ATOM 34018 O O . SER A 1 50 ? -1.196 14.016 3.242 1.00 0.00 56 SER A O 20
ATOM 34026 N N . LYS A 1 51 ? 0.899 14.841 3.280 1.00 0.00 57 LYS A N 20
ATOM 34027 C CA . LYS A 1 51 ? 0.547 16.102 2.648 1.00 0.00 57 LYS A CA 20
ATOM 34028 C C . LYS A 1 51 ? 0.178 15.890 1.186 1.00 0.00 57 LYS A C 20
ATOM 34029 O O . LYS A 1 51 ? -0.657 16.608 0.634 1.00 0.00 57 LYS A O 20
ATOM 34048 N N . ASP A 1 52 ? 0.800 14.893 0.565 1.00 0.00 58 ASP A N 20
ATOM 34049 C CA . ASP A 1 52 ? 0.534 14.577 -0.833 1.00 0.00 58 ASP A CA 20
ATOM 34050 C C . ASP A 1 52 ? -0.907 14.112 -1.015 1.00 0.00 58 ASP A C 20
ATOM 34051 O O . ASP A 1 52 ? -1.480 14.236 -2.097 1.00 0.00 58 ASP A O 20
ATOM 34060 N N . GLY A 1 53 ? -1.489 13.574 0.055 1.00 0.00 59 GLY A N 20
ATOM 34061 C CA . GLY A 1 53 ? -2.860 13.101 -0.005 1.00 0.00 59 GLY A CA 20
ATOM 34062 C C . GLY A 1 53 ? -3.058 12.019 -1.051 1.00 0.00 59 GLY A C 20
ATOM 34063 O O . GLY A 1 53 ? -4.146 11.879 -1.608 1.00 0.00 59 GLY A O 20
ATOM 34067 N N . ARG A 1 54 ? -2.004 11.253 -1.316 1.00 0.00 60 ARG A N 20
ATOM 34068 C CA . ARG A 1 54 ? -2.073 10.181 -2.302 1.00 0.00 60 ARG A CA 20
ATOM 34069 C C . ARG A 1 54 ? -1.631 8.852 -1.697 1.00 0.00 60 ARG A C 20
ATOM 34070 O O . ARG A 1 54 ? -2.125 7.791 -2.080 1.00 0.00 60 ARG A O 20
ATOM 34091 N N . LEU A 1 55 ? -0.697 8.915 -0.755 1.00 0.00 61 LEU A N 20
ATOM 34092 C CA . LEU A 1 55 ? -0.189 7.715 -0.103 1.00 0.00 61 LEU A CA 20
ATOM 34093 C C . LEU A 1 55 ? -1.248 7.076 0.787 1.00 0.00 61 LEU A C 20
ATOM 34094 O O . LEU A 1 55 ? -2.082 7.763 1.376 1.00 0.00 61 LEU A O 20
ATOM 34110 N N . ARG A 1 56 ? -1.201 5.753 0.877 1.00 0.00 62 ARG A N 20
ATOM 34111 C CA . ARG A 1 56 ? -2.143 5.000 1.692 1.00 0.00 62 ARG A CA 20
ATOM 34112 C C . ARG A 1 56 ? -1.448 3.817 2.356 1.00 0.00 62 ARG A C 20
ATOM 34113 O O . ARG A 1 56 ? -0.848 2.981 1.681 1.00 0.00 62 ARG A O 20
ATOM 34134 N N . VAL A 1 57 ? -1.527 3.753 3.680 1.00 0.00 63 VAL A N 20
ATOM 34135 C CA . VAL A 1 57 ? -0.898 2.671 4.428 1.00 0.00 63 VAL A CA 20
ATOM 34136 C C . VAL A 1 57 ? -1.320 1.306 3.891 1.00 0.00 63 VAL A C 20
ATOM 34137 O O . VAL A 1 57 ? -2.467 1.116 3.486 1.00 0.00 63 VAL A O 20
ATOM 34150 N N . ASN A 1 58 ? -0.374 0.366 3.883 1.00 0.00 64 ASN A N 20
ATOM 34151 C CA . ASN A 1 58 ? -0.614 -0.993 3.393 1.00 0.00 64 ASN A CA 20
ATOM 34152 C C . ASN A 1 58 ? -0.429 -1.076 1.880 1.00 0.00 64 ASN A C 20
ATOM 34153 O O . ASN A 1 58 ? -0.894 -2.019 1.240 1.00 0.00 64 ASN A O 20
ATOM 34164 N N . ASP A 1 59 ? 0.263 -0.091 1.315 1.00 0.00 65 ASP A N 20
ATOM 34165 C CA . ASP A 1 59 ? 0.518 -0.062 -0.119 1.00 0.00 65 ASP A CA 20
ATOM 34166 C C . ASP A 1 59 ? 1.921 -0.581 -0.419 1.00 0.00 65 ASP A C 20
ATOM 34167 O O . ASP A 1 59 ? 2.914 -0.010 0.033 1.00 0.00 65 ASP A O 20
ATOM 34176 N N . GLN A 1 60 ? 1.996 -1.671 -1.175 1.00 0.00 66 GLN A N 20
ATOM 34177 C CA . GLN A 1 60 ? 3.279 -2.268 -1.524 1.00 0.00 66 GLN A CA 20
ATOM 34178 C C . GLN A 1 60 ? 3.998 -1.436 -2.578 1.00 0.00 66 GLN A C 20
ATOM 34179 O O . GLN A 1 60 ? 3.442 -1.137 -3.633 1.00 0.00 66 GLN A O 20
ATOM 34193 N N . LEU A 1 61 ? 5.239 -1.060 -2.282 1.00 0.00 67 LEU A N 20
ATOM 34194 C CA . LEU A 1 61 ? 6.034 -0.258 -3.204 1.00 0.00 67 LEU A CA 20
ATOM 34195 C C . LEU A 1 61 ? 6.563 -1.102 -4.357 1.00 0.00 67 LEU A C 20
ATOM 34196 O O . LEU A 1 61 ? 6.953 -2.255 -4.173 1.00 0.00 67 LEU A O 20
ATOM 34212 N N . ILE A 1 62 ? 6.577 -0.511 -5.545 1.00 0.00 68 ILE A N 20
ATOM 34213 C CA . ILE A 1 62 ? 7.063 -1.192 -6.737 1.00 0.00 68 ILE A CA 20
ATOM 34214 C C . ILE A 1 62 ? 8.180 -0.392 -7.397 1.00 0.00 68 ILE A C 20
ATOM 34215 O O . ILE A 1 62 ? 9.165 -0.953 -7.872 1.00 0.00 68 ILE A O 20
ATOM 34231 N N . ALA A 1 63 ? 8.017 0.928 -7.416 1.00 0.00 69 ALA A N 20
ATOM 34232 C CA . ALA A 1 63 ? 9.009 1.814 -8.011 1.00 0.00 69 ALA A CA 20
ATOM 34233 C C . ALA A 1 63 ? 8.998 3.177 -7.330 1.00 0.00 69 ALA A C 20
ATOM 34234 O O . ALA A 1 63 ? 7.987 3.592 -6.763 1.00 0.00 69 ALA A O 20
ATOM 34241 N N . VAL A 1 64 ? 10.128 3.872 -7.394 1.00 0.00 70 VAL A N 20
ATOM 34242 C CA . VAL A 1 64 ? 10.254 5.191 -6.787 1.00 0.00 70 VAL A CA 20
ATOM 34243 C C . VAL A 1 64 ? 11.103 6.107 -7.663 1.00 0.00 70 VAL A C 20
ATOM 34244 O O . VAL A 1 64 ? 12.230 5.767 -8.019 1.00 0.00 70 VAL A O 20
ATOM 34257 N N . ASN A 1 65 ? 10.554 7.266 -8.011 1.00 0.00 71 ASN A N 20
ATOM 34258 C CA . ASN A 1 65 ? 11.258 8.233 -8.850 1.00 0.00 71 ASN A CA 20
ATOM 34259 C C . ASN A 1 65 ? 11.509 7.684 -10.254 1.00 0.00 71 ASN A C 20
ATOM 34260 O O . ASN A 1 65 ? 12.280 8.260 -11.023 1.00 0.00 71 ASN A O 20
ATOM 34271 N N . GLY A 1 66 ? 10.850 6.577 -10.593 1.00 0.00 72 GLY A N 20
ATOM 34272 C CA . GLY A 1 66 ? 11.019 5.992 -11.912 1.00 0.00 72 GLY A CA 20
ATOM 34273 C C . GLY A 1 66 ? 11.970 4.807 -11.924 1.00 0.00 72 GLY A C 20
ATOM 34274 O O . GLY A 1 66 ? 12.396 4.365 -12.991 1.00 0.00 72 GLY A O 20
ATOM 34278 N N . GLU A 1 67 ? 12.304 4.288 -10.746 1.00 0.00 73 GLU A N 20
ATOM 34279 C CA . GLU A 1 67 ? 13.208 3.146 -10.648 1.00 0.00 73 GLU A CA 20
ATOM 34280 C C . GLU A 1 67 ? 12.600 2.039 -9.794 1.00 0.00 73 GLU A C 20
ATOM 34281 O O . GLU A 1 67 ? 12.428 2.196 -8.585 1.00 0.00 73 GLU A O 20
ATOM 34293 N N . SER A 1 68 ? 12.273 0.918 -10.432 1.00 0.00 74 SER A N 20
ATOM 34294 C CA . SER A 1 68 ? 11.682 -0.217 -9.734 1.00 0.00 74 SER A CA 20
ATOM 34295 C C . SER A 1 68 ? 12.664 -0.811 -8.730 1.00 0.00 74 SER A C 20
ATOM 34296 O O . SER A 1 68 ? 13.841 -0.450 -8.708 1.00 0.00 74 SER A O 20
ATOM 34304 N N . LEU A 1 69 ? 12.172 -1.722 -7.897 1.00 0.00 75 LEU A N 20
ATOM 34305 C CA . LEU A 1 69 ? 13.008 -2.363 -6.886 1.00 0.00 75 LEU A CA 20
ATOM 34306 C C . LEU A 1 69 ? 12.620 -3.830 -6.696 1.00 0.00 75 LEU A C 20
ATOM 34307 O O . LEU A 1 69 ? 12.989 -4.452 -5.699 1.00 0.00 75 LEU A O 20
ATOM 34323 N N . LEU A 1 70 ? 11.879 -4.380 -7.653 1.00 0.00 76 LEU A N 20
ATOM 34324 C CA . LEU A 1 70 ? 11.449 -5.773 -7.580 1.00 0.00 76 LEU A CA 20
ATOM 34325 C C . LEU A 1 70 ? 12.642 -6.721 -7.676 1.00 0.00 76 LEU A C 20
ATOM 34326 O O . LEU A 1 70 ? 12.560 -7.877 -7.259 1.00 0.00 76 LEU A O 20
ATOM 34342 N N . GLY A 1 71 ? 13.747 -6.230 -8.230 1.00 0.00 77 GLY A N 20
ATOM 34343 C CA . GLY A 1 71 ? 14.933 -7.055 -8.370 1.00 0.00 77 GLY A CA 20
ATOM 34344 C C . GLY A 1 71 ? 15.873 -6.947 -7.183 1.00 0.00 77 GLY A C 20
ATOM 34345 O O . GLY A 1 71 ? 17.029 -7.362 -7.264 1.00 0.00 77 GLY A O 20
ATOM 34349 N N . LYS A 1 72 ? 15.382 -6.390 -6.078 1.00 0.00 78 LYS A N 20
ATOM 34350 C CA . LYS A 1 72 ? 16.197 -6.239 -4.877 1.00 0.00 78 LYS A CA 20
ATOM 34351 C C . LYS A 1 72 ? 15.396 -6.552 -3.626 1.00 0.00 78 LYS A C 20
ATOM 34352 O O . LYS A 1 72 ? 14.168 -6.604 -3.648 1.00 0.00 78 LYS A O 20
ATOM 34371 N N . ALA A 1 73 ? 16.115 -6.770 -2.536 1.00 0.00 79 ALA A N 20
ATOM 34372 C CA . ALA A 1 73 ? 15.503 -7.094 -1.259 1.00 0.00 79 ALA A CA 20
ATOM 34373 C C . ALA A 1 73 ? 14.708 -5.915 -0.705 1.00 0.00 79 ALA A C 20
ATOM 34374 O O . ALA A 1 73 ? 14.891 -4.776 -1.133 1.00 0.00 79 ALA A O 20
ATOM 34381 N N . ASN A 1 74 ? 13.825 -6.199 0.249 1.00 0.00 80 ASN A N 20
ATOM 34382 C CA . ASN A 1 74 ? 12.999 -5.161 0.860 1.00 0.00 80 ASN A CA 20
ATOM 34383 C C . ASN A 1 74 ? 13.861 -4.045 1.443 1.00 0.00 80 ASN A C 20
ATOM 34384 O O . ASN A 1 74 ? 13.655 -2.871 1.140 1.00 0.00 80 ASN A O 20
ATOM 34395 N N . GLN A 1 75 ? 14.827 -4.417 2.276 1.00 0.00 81 GLN A N 20
ATOM 34396 C CA . GLN A 1 75 ? 15.719 -3.440 2.889 1.00 0.00 81 GLN A CA 20
ATOM 34397 C C . GLN A 1 75 ? 16.470 -2.657 1.819 1.00 0.00 81 GLN A C 20
ATOM 34398 O O . GLN A 1 75 ? 16.703 -1.455 1.959 1.00 0.00 81 GLN A O 20
ATOM 34412 N N . GLU A 1 76 ? 16.821 -3.345 0.741 1.00 0.00 82 GLU A N 20
ATOM 34413 C CA . GLU A 1 76 ? 17.524 -2.719 -0.368 1.00 0.00 82 GLU A CA 20
ATOM 34414 C C . GLU A 1 76 ? 16.578 -1.783 -1.099 1.00 0.00 82 GLU A C 20
ATOM 34415 O O . GLU A 1 76 ? 16.961 -0.694 -1.524 1.00 0.00 82 GLU A O 20
ATOM 34427 N N . ALA A 1 77 ? 15.329 -2.219 -1.224 1.00 0.00 83 ALA A N 20
ATOM 34428 C CA . ALA A 1 77 ? 14.312 -1.423 -1.883 1.00 0.00 83 ALA A CA 20
ATOM 34429 C C . ALA A 1 77 ? 13.972 -0.204 -1.038 1.00 0.00 83 ALA A C 20
ATOM 34430 O O . ALA A 1 77 ? 13.703 0.875 -1.564 1.00 0.00 83 ALA A O 20
ATOM 34437 N N . MET A 1 78 ? 14.007 -0.383 0.281 1.00 0.00 84 MET A N 20
ATOM 34438 C CA . MET A 1 78 ? 13.723 0.706 1.203 1.00 0.00 84 MET A CA 20
ATOM 34439 C C . MET A 1 78 ? 14.851 1.727 1.162 1.00 0.00 84 MET A C 20
ATOM 34440 O O . MET A 1 78 ? 14.630 2.919 1.370 1.00 0.00 84 MET A O 20
ATOM 34454 N N . GLU A 1 79 ? 16.056 1.250 0.863 1.00 0.00 85 GLU A N 20
ATOM 34455 C CA . GLU A 1 79 ? 17.219 2.116 0.761 1.00 0.00 85 GLU A CA 20
ATOM 34456 C C . GLU A 1 79 ? 17.187 2.843 -0.575 1.00 0.00 85 GLU A C 20
ATOM 34457 O O . GLU A 1 79 ? 17.509 4.027 -0.667 1.00 0.00 85 GLU A O 20
ATOM 34469 N N . THR A 1 80 ? 16.780 2.115 -1.609 1.00 0.00 86 THR A N 20
ATOM 34470 C CA . THR A 1 80 ? 16.685 2.669 -2.949 1.00 0.00 86 THR A CA 20
ATOM 34471 C C . THR A 1 80 ? 15.675 3.811 -2.973 1.00 0.00 86 THR A C 20
ATOM 34472 O O . THR A 1 80 ? 15.881 4.820 -3.643 1.00 0.00 86 THR A O 20
ATOM 34483 N N . LEU A 1 81 ? 14.594 3.657 -2.217 1.00 0.00 87 LEU A N 20
ATOM 34484 C CA . LEU A 1 81 ? 13.578 4.695 -2.137 1.00 0.00 87 LEU A CA 20
ATOM 34485 C C . LEU A 1 81 ? 14.063 5.796 -1.209 1.00 0.00 87 LEU A C 20
ATOM 34486 O O . LEU A 1 81 ? 13.777 6.973 -1.414 1.00 0.00 87 LEU A O 20
ATOM 34502 N N . ARG A 1 82 ? 14.817 5.390 -0.193 1.00 0.00 88 ARG A N 20
ATOM 34503 C CA . ARG A 1 82 ? 15.380 6.316 0.778 1.00 0.00 88 ARG A CA 20
ATOM 34504 C C . ARG A 1 82 ? 16.290 7.329 0.091 1.00 0.00 88 ARG A C 20
ATOM 34505 O O . ARG A 1 82 ? 16.146 8.538 0.272 1.00 0.00 88 ARG A O 20
ATOM 34526 N N . ARG A 1 83 ? 17.230 6.822 -0.695 1.00 0.00 89 ARG A N 20
ATOM 34527 C CA . ARG A 1 83 ? 18.168 7.675 -1.410 1.00 0.00 89 ARG A CA 20
ATOM 34528 C C . ARG A 1 83 ? 17.472 8.388 -2.573 1.00 0.00 89 ARG A C 20
ATOM 34529 O O . ARG A 1 83 ? 17.785 9.537 -2.883 1.00 0.00 89 ARG A O 20
ATOM 34550 N N . SER A 1 84 ? 16.528 7.704 -3.209 1.00 0.00 90 SER A N 20
ATOM 34551 C CA . SER A 1 84 ? 15.796 8.281 -4.331 1.00 0.00 90 SER A CA 20
ATOM 34552 C C . SER A 1 84 ? 14.807 9.339 -3.851 1.00 0.00 90 SER A C 20
ATOM 34553 O O . SER A 1 84 ? 14.503 10.290 -4.569 1.00 0.00 90 SER A O 20
ATOM 34561 N N . MET A 1 85 ? 14.309 9.164 -2.633 1.00 0.00 91 MET A N 20
ATOM 34562 C CA . MET A 1 85 ? 13.354 10.102 -2.054 1.00 0.00 91 MET A CA 20
ATOM 34563 C C . MET A 1 85 ? 14.065 11.222 -1.301 1.00 0.00 91 MET A C 20
ATOM 34564 O O . MET A 1 85 ? 13.470 12.262 -1.019 1.00 0.00 91 MET A O 20
ATOM 34578 N N . SER A 1 86 ? 15.331 11.001 -0.959 1.00 0.00 92 SER A N 20
ATOM 34579 C CA . SER A 1 86 ? 16.099 11.998 -0.217 1.00 0.00 92 SER A CA 20
ATOM 34580 C C . SER A 1 86 ? 17.379 12.405 -0.944 1.00 0.00 92 SER A C 20
ATOM 34581 O O . SER A 1 86 ? 18.368 12.767 -0.308 1.00 0.00 92 SER A O 20
ATOM 34589 N N . THR A 1 87 ? 17.367 12.350 -2.274 1.00 0.00 93 THR A N 20
ATOM 34590 C CA . THR A 1 87 ? 18.548 12.724 -3.047 1.00 0.00 93 THR A CA 20
ATOM 34591 C C . THR A 1 87 ? 18.213 13.010 -4.513 1.00 0.00 93 THR A C 20
ATOM 34592 O O . THR A 1 87 ? 18.883 13.817 -5.156 1.00 0.00 93 THR A O 20
ATOM 34603 N N . GLU A 1 88 ? 17.191 12.346 -5.042 1.00 0.00 94 GLU A N 20
ATOM 34604 C CA . GLU A 1 88 ? 16.798 12.542 -6.433 1.00 0.00 94 GLU A CA 20
ATOM 34605 C C . GLU A 1 88 ? 15.391 13.118 -6.532 1.00 0.00 94 GLU A C 20
ATOM 34606 O O . GLU A 1 88 ? 15.141 14.047 -7.299 1.00 0.00 94 GLU A O 20
ATOM 34618 N N . GLY A 1 89 ? 14.479 12.563 -5.748 1.00 0.00 95 GLY A N 20
ATOM 34619 C CA . GLY A 1 89 ? 13.107 13.036 -5.755 1.00 0.00 95 GLY A CA 20
ATOM 34620 C C . GLY A 1 89 ? 12.981 14.411 -5.138 1.00 0.00 95 GLY A C 20
ATOM 34621 O O . GLY A 1 89 ? 12.113 15.197 -5.516 1.00 0.00 95 GLY A O 20
ATOM 34625 N N . ASN A 1 90 ? 13.861 14.703 -4.187 1.00 0.00 96 ASN A N 20
ATOM 34626 C CA . ASN A 1 90 ? 13.863 15.992 -3.515 1.00 0.00 96 ASN A CA 20
ATOM 34627 C C . ASN A 1 90 ? 14.480 17.057 -4.420 1.00 0.00 96 ASN A C 20
ATOM 34628 O O . ASN A 1 90 ? 14.055 18.212 -4.417 1.00 0.00 96 ASN A O 20
ATOM 34639 N N . LYS A 1 91 ? 15.481 16.651 -5.198 1.00 0.00 97 LYS A N 20
ATOM 34640 C CA . LYS A 1 91 ? 16.164 17.558 -6.119 1.00 0.00 97 LYS A CA 20
ATOM 34641 C C . LYS A 1 91 ? 15.174 18.458 -6.851 1.00 0.00 97 LYS A C 20
ATOM 34642 O O . LYS A 1 91 ? 15.422 19.649 -7.044 1.00 0.00 97 LYS A O 20
ATOM 34661 N N . ARG A 1 92 ? 14.046 17.880 -7.244 1.00 0.00 98 ARG A N 20
ATOM 34662 C CA . ARG A 1 92 ? 13.006 18.624 -7.941 1.00 0.00 98 ARG A CA 20
ATOM 34663 C C . ARG A 1 92 ? 11.952 19.119 -6.957 1.00 0.00 98 ARG A C 20
ATOM 34664 O O . ARG A 1 92 ? 11.275 20.117 -7.206 1.00 0.00 98 ARG A O 20
ATOM 34685 N N . GLY A 1 93 ? 11.822 18.417 -5.835 1.00 0.00 99 GLY A N 20
ATOM 34686 C CA . GLY A 1 93 ? 10.853 18.798 -4.825 1.00 0.00 99 GLY A CA 20
ATOM 34687 C C . GLY A 1 93 ? 9.792 17.737 -4.594 1.00 0.00 99 GLY A C 20
ATOM 34688 O O . GLY A 1 93 ? 8.934 17.898 -3.729 1.00 0.00 99 GLY A O 20
ATOM 34692 N N . MET A 1 94 ? 9.847 16.655 -5.370 1.00 0.00 100 MET A N 20
ATOM 34693 C CA . MET A 1 94 ? 8.879 15.573 -5.242 1.00 0.00 100 MET A CA 20
ATOM 34694 C C . MET A 1 94 ? 9.404 14.287 -5.873 1.00 0.00 100 MET A C 20
ATOM 34695 O O . MET A 1 94 ? 10.097 14.319 -6.891 1.00 0.00 100 MET A O 20
ATOM 34709 N N . ILE A 1 95 ? 9.074 13.158 -5.256 1.00 0.00 101 ILE A N 20
ATOM 34710 C CA . ILE A 1 95 ? 9.511 11.856 -5.742 1.00 0.00 101 ILE A CA 20
ATOM 34711 C C . ILE A 1 95 ? 8.335 11.034 -6.272 1.00 0.00 101 ILE A C 20
ATOM 34712 O O . ILE A 1 95 ? 7.231 11.092 -5.731 1.00 0.00 101 ILE A O 20
ATOM 34728 N N . GLN A 1 96 ? 8.590 10.249 -7.316 1.00 0.00 102 GLN A N 20
ATOM 34729 C CA . GLN A 1 96 ? 7.561 9.392 -7.901 1.00 0.00 102 GLN A CA 20
ATOM 34730 C C . GLN A 1 96 ? 7.374 8.152 -7.032 1.00 0.00 102 GLN A C 20
ATOM 34731 O O . GLN A 1 96 ? 8.311 7.714 -6.364 1.00 0.00 102 GLN A O 20
ATOM 34745 N N . LEU A 1 97 ? 6.170 7.594 -7.020 1.00 0.00 103 LEU A N 20
ATOM 34746 C CA . LEU A 1 97 ? 5.899 6.422 -6.198 1.00 0.00 103 LEU A CA 20
ATOM 34747 C C . LEU A 1 97 ? 4.886 5.482 -6.840 1.00 0.00 103 LEU A C 20
ATOM 34748 O O . LEU A 1 97 ? 3.709 5.813 -6.969 1.00 0.00 103 LEU A O 20
ATOM 34764 N N . ILE A 1 98 ? 5.346 4.294 -7.209 1.00 0.00 104 ILE A N 20
ATOM 34765 C CA . ILE A 1 98 ? 4.474 3.291 -7.800 1.00 0.00 104 ILE A CA 20
ATOM 34766 C C . ILE A 1 98 ? 4.219 2.173 -6.796 1.00 0.00 104 ILE A C 20
ATOM 34767 O O . ILE A 1 98 ? 5.134 1.437 -6.430 1.00 0.00 104 ILE A O 20
ATOM 34783 N N . VAL A 1 99 ? 2.977 2.063 -6.340 1.00 0.00 105 VAL A N 20
ATOM 34784 C CA . VAL A 1 99 ? 2.615 1.045 -5.361 1.00 0.00 105 VAL A CA 20
ATOM 34785 C C . VAL A 1 99 ? 1.486 0.157 -5.870 1.00 0.00 105 VAL A C 20
ATOM 34786 O O . VAL A 1 99 ? 0.996 0.334 -6.984 1.00 0.00 105 VAL A O 20
ATOM 34799 N N . ALA A 1 100 ? 1.077 -0.796 -5.042 1.00 0.00 106 ALA A N 20
ATOM 34800 C CA . ALA A 1 100 ? 0.001 -1.711 -5.394 1.00 0.00 106 ALA A CA 20
ATOM 34801 C C . ALA A 1 100 ? -0.784 -2.115 -4.151 1.00 0.00 106 ALA A C 20
ATOM 34802 O O . ALA A 1 100 ? -0.200 -2.474 -3.129 1.00 0.00 106 ALA A O 20
ATOM 34809 N N . ARG A 1 101 ? -2.108 -2.049 -4.239 1.00 0.00 107 ARG A N 20
ATOM 34810 C CA . ARG A 1 101 ? -2.959 -2.404 -3.108 1.00 0.00 107 ARG A CA 20
ATOM 34811 C C . ARG A 1 101 ? -4.301 -2.954 -3.573 1.00 0.00 107 ARG A C 20
ATOM 34812 O O . ARG A 1 101 ? -4.554 -3.077 -4.771 1.00 0.00 107 ARG A O 20
ATOM 34833 N N . ARG A 1 102 ? -5.159 -3.283 -2.611 1.00 0.00 108 ARG A N 20
ATOM 34834 C CA . ARG A 1 102 ? -6.478 -3.823 -2.912 1.00 0.00 108 ARG A CA 20
ATOM 34835 C C . ARG A 1 102 ? -7.449 -2.709 -3.286 1.00 0.00 108 ARG A C 20
ATOM 34836 O O . ARG A 1 102 ? -7.425 -1.627 -2.700 1.00 0.00 108 ARG A O 20
ATOM 34857 N N . ILE A 1 103 ? -8.302 -2.983 -4.267 1.00 0.00 109 ILE A N 20
ATOM 34858 C CA . ILE A 1 103 ? -9.282 -2.007 -4.721 1.00 0.00 109 ILE A CA 20
ATOM 34859 C C . ILE A 1 103 ? -10.404 -1.846 -3.704 1.00 0.00 109 ILE A C 20
ATOM 34860 O O . ILE A 1 103 ? -10.872 -0.736 -3.448 1.00 0.00 109 ILE A O 20
ATOM 34876 N N . SER A 1 104 ? -10.831 -2.962 -3.123 1.00 0.00 110 SER A N 20
ATOM 34877 C CA . SER A 1 104 ? -11.898 -2.949 -2.128 1.00 0.00 110 SER A CA 20
ATOM 34878 C C . SER A 1 104 ? -13.169 -2.328 -2.698 1.00 0.00 110 SER A C 20
ATOM 34879 O O . SER A 1 104 ? -13.374 -1.118 -2.610 1.00 0.00 110 SER A O 20
ATOM 34887 N N . ASP B 2 1 ? 2.795 -13.234 6.820 1.00 0.00 3 ASP B N 20
ATOM 34888 C CA . ASP B 2 1 ? 3.981 -13.568 6.040 1.00 0.00 3 ASP B CA 20
ATOM 34889 C C . ASP B 2 1 ? 5.167 -12.702 6.457 1.00 0.00 3 ASP B C 20
ATOM 34890 O O . ASP B 2 1 ? 5.903 -12.188 5.614 1.00 0.00 3 ASP B O 20
ATOM 34899 N N . GLU B 2 2 ? 5.345 -12.545 7.765 1.00 0.00 4 GLU B N 20
ATOM 34900 C CA . GLU B 2 2 ? 6.440 -11.741 8.296 1.00 0.00 4 GLU B CA 20
ATOM 34901 C C . GLU B 2 2 ? 7.563 -12.632 8.819 1.00 0.00 4 GLU B C 20
ATOM 34902 O O . GLU B 2 2 ? 7.398 -13.844 8.953 1.00 0.00 4 GLU B O 20
ATOM 34914 N N . ASP B 2 3 ? 8.706 -12.019 9.117 1.00 0.00 5 ASP B N 20
ATOM 34915 C CA . ASP B 2 3 ? 9.856 -12.756 9.627 1.00 0.00 5 ASP B CA 20
ATOM 34916 C C . ASP B 2 3 ? 9.998 -12.559 11.133 1.00 0.00 5 ASP B C 20
ATOM 34917 O O . ASP B 2 3 ? 11.108 -12.471 11.656 1.00 0.00 5 ASP B O 20
ATOM 34926 N N . GLN B 2 4 ? 8.864 -12.487 11.824 1.00 0.00 6 GLN B N 20
ATOM 34927 C CA . GLN B 2 4 ? 8.858 -12.298 13.271 1.00 0.00 6 GLN B CA 20
ATOM 34928 C C . GLN B 2 4 ? 9.464 -10.949 13.642 1.00 0.00 6 GLN B C 20
ATOM 34929 O O . GLN B 2 4 ? 10.555 -10.605 13.190 1.00 0.00 6 GLN B O 20
ATOM 34943 N N . HIS B 2 5 ? 8.745 -10.189 14.465 1.00 0.00 7 HIS B N 20
ATOM 34944 C CA . HIS B 2 5 ? 9.202 -8.871 14.902 1.00 0.00 7 HIS B CA 20
ATOM 34945 C C . HIS B 2 5 ? 9.215 -7.878 13.741 1.00 0.00 7 HIS B C 20
ATOM 34946 O O . HIS B 2 5 ? 8.482 -6.891 13.752 1.00 0.00 7 HIS B O 20
ATOM 34961 N N . SER B 2 6 ? 10.052 -8.146 12.742 1.00 0.00 8 SER B N 20
ATOM 34962 C CA . SER B 2 6 ? 10.159 -7.275 11.573 1.00 0.00 8 SER B CA 20
ATOM 34963 C C . SER B 2 6 ? 10.850 -5.961 11.938 1.00 0.00 8 SER B C 20
ATOM 34964 O O . SER B 2 6 ? 11.594 -5.895 12.917 1.00 0.00 8 SER B O 20
ATOM 34972 N N . GLN B 2 7 ? 10.602 -4.919 11.148 1.00 0.00 9 GLN B N 20
ATOM 34973 C CA . GLN B 2 7 ? 11.200 -3.615 11.388 1.00 0.00 9 GLN B CA 20
ATOM 34974 C C . GLN B 2 7 ? 10.591 -2.584 10.454 1.00 0.00 9 GLN B C 20
ATOM 34975 O O . GLN B 2 7 ? 10.213 -2.904 9.328 1.00 0.00 9 GLN B O 20
ATOM 34989 N N . ILE B 2 8 ? 10.480 -1.349 10.924 1.00 0.00 10 ILE B N 20
ATOM 34990 C CA . ILE B 2 8 ? 9.898 -0.292 10.114 1.00 0.00 10 ILE B CA 20
ATOM 34991 C C . ILE B 2 8 ? 10.924 0.780 9.787 1.00 0.00 10 ILE B C 20
ATOM 34992 O O . ILE B 2 8 ? 11.547 1.363 10.674 1.00 0.00 10 ILE B O 20
ATOM 35008 N N . THR B 2 9 ? 11.087 1.029 8.499 1.00 0.00 11 THR B N 20
ATOM 35009 C CA . THR B 2 9 ? 12.030 2.027 8.016 1.00 0.00 11 THR B CA 20
ATOM 35010 C C . THR B 2 9 ? 11.323 3.350 7.749 1.00 0.00 11 THR B C 20
ATOM 35011 O O . THR B 2 9 ? 10.714 3.537 6.695 1.00 0.00 11 THR B O 20
ATOM 35022 N N . LYS B 2 10 ? 11.401 4.264 8.710 1.00 0.00 12 LYS B N 20
ATOM 35023 C CA . LYS B 2 10 ? 10.760 5.567 8.572 1.00 0.00 12 LYS B CA 20
ATOM 35024 C C . LYS B 2 10 ? 11.460 6.415 7.517 1.00 0.00 12 LYS B C 20
ATOM 35025 O O . LYS B 2 10 ? 12.687 6.429 7.427 1.00 0.00 12 LYS B O 20
ATOM 35044 N N . VAL B 2 11 ? 10.666 7.124 6.722 1.00 0.00 13 VAL B N 20
ATOM 35045 C CA . VAL B 2 11 ? 11.197 7.980 5.672 1.00 0.00 13 VAL B CA 20
ATOM 35046 C C . VAL B 2 11 ? 10.222 9.107 5.343 1.00 0.00 13 VAL B C 20
ATOM 35047 O O . VAL B 2 11 ? 9.241 8.846 4.614 1.00 0.00 13 VAL B O 20
#